Protein AF-0000000079720217 (afdb_homodimer)

Solvent-accessible surface area (backbone atoms only — not comparable to full-atom values): 100815 Å² total; per-residue (Å²): 54,82,79,81,77,88,75,71,70,82,70,67,71,76,64,63,84,70,66,73,84,71,72,76,79,76,74,78,68,80,78,79,81,82,77,84,71,85,71,81,84,64,43,60,66,70,63,45,62,27,31,29,39,34,21,38,98,86,39,56,34,52,63,31,36,36,27,37,65,98,53,91,56,60,42,53,19,37,85,70,2,37,36,68,46,79,41,50,45,80,36,33,38,30,38,39,38,95,58,30,53,68,44,77,45,70,40,75,63,48,50,64,61,68,40,75,44,50,57,47,72,66,53,63,46,64,40,72,42,73,62,80,91,48,71,39,34,52,67,72,48,44,44,48,65,47,76,48,45,31,92,77,44,37,81,59,92,63,50,42,61,66,65,66,47,50,40,71,44,58,49,46,47,53,39,58,54,41,42,56,85,49,45,41,60,48,61,33,46,66,56,74,55,45,94,40,79,83,42,36,61,39,30,35,27,50,62,81,25,76,45,76,64,65,50,46,68,65,66,75,28,66,78,48,90,5,36,32,74,54,38,51,46,59,49,73,46,35,38,34,41,28,40,25,66,40,26,41,44,19,46,84,57,35,39,59,18,61,36,16,32,39,38,37,35,59,54,67,37,45,61,64,29,71,64,33,39,40,37,36,42,37,38,35,43,27,30,61,56,57,73,60,65,55,51,52,34,66,57,48,48,50,41,37,52,45,6,33,59,70,63,71,54,79,90,44,64,78,83,33,30,72,77,67,70,35,52,74,83,39,71,50,64,38,50,56,65,42,45,49,35,68,14,46,34,38,39,41,40,39,35,41,29,26,28,34,93,39,40,21,25,22,43,34,40,36,41,38,38,35,40,42,30,42,74,74,85,44,38,32,39,35,40,27,39,40,39,24,41,38,37,36,36,92,86,65,36,41,37,40,38,38,38,39,37,43,16,38,35,36,41,34,57,59,51,38,73,68,48,59,52,42,49,31,63,36,50,46,30,31,56,72,68,64,39,34,94,86,30,47,75,38,48,76,77,35,69,65,46,96,53,70,59,74,62,29,49,65,74,29,15,44,29,43,31,40,36,41,37,38,43,34,22,40,38,42,36,36,52,78,45,99,42,33,31,42,34,33,41,39,20,41,36,43,37,38,35,44,21,40,32,33,35,41,33,76,41,42,54,82,91,56,25,79,82,48,56,25,28,22,40,37,32,47,37,38,41,34,36,42,37,42,31,50,32,40,37,34,49,44,79,52,90,70,20,41,37,39,36,36,41,35,38,42,46,35,41,39,40,40,38,38,38,30,40,35,27,31,48,31,73,46,79,89,45,47,67,36,57,57,43,27,70,42,68,46,59,78,40,56,45,79,47,78,46,43,38,39,34,43,37,37,38,43,34,41,34,44,70,86,31,38,38,40,37,39,37,41,35,39,42,36,40,61,50,31,21,87,89,37,23,63,52,77,38,37,21,35,22,27,27,38,35,53,40,75,36,66,69,37,51,71,73,40,66,66,48,56,36,33,36,41,32,31,26,36,22,41,30,34,35,73,67,61,69,74,58,44,32,39,74,37,71,43,55,44,95,55,88,78,37,70,43,71,63,36,51,58,32,46,75,30,52,63,19,39,35,38,28,36,39,42,35,43,37,40,16,26,77,82,53,33,37,31,42,38,42,35,39,42,42,34,36,24,30,38,35,64,42,67,42,73,41,59,67,86,74,69,28,65,40,30,56,35,55,39,75,30,30,26,34,25,35,36,40,31,36,38,39,38,36,55,77,40,82,52,98,54,42,35,34,36,40,39,38,30,33,22,38,56,45,54,25,27,71,40,47,81,69,37,81,79,40,82,54,44,77,56,50,50,80,69,33,39,73,58,43,45,66,15,24,42,61,72,45,46,36,84,86,80,28,33,46,36,62,50,60,71,81,70,74,89,65,88,51,73,83,23,32,75,38,79,44,72,52,53,62,53,31,38,29,15,42,36,41,40,38,37,44,84,52,33,34,41,36,38,30,36,29,37,40,39,33,39,35,46,52,58,82,68,66,61,55,32,41,100,46,29,55,48,34,65,56,54,62,53,28,57,92,68,50,43,71,81,33,50,56,46,25,72,43,70,69,44,43,53,26,48,56,55,40,67,46,19,59,72,51,51,43,62,42,31,37,40,27,38,45,37,39,36,41,35,37,45,54,67,55,72,71,30,49,74,72,64,30,69,40,41,35,40,37,38,35,33,28,40,73,45,71,52,59,80,45,89,48,50,15,76,69,33,55,42,46,66,41,50,37,54,49,21,32,44,36,45,35,43,35,40,31,65,64,83,78,84,78,86,80,71,72,80,71,66,72,77,65,62,79,74,63,65,83,65,72,76,78,76,71,80,69,80,80,78,81,82,80,78,71,84,71,77,83,61,37,62,66,68,60,44,63,27,32,28,40,34,22,38,99,86,39,56,34,52,62,31,35,38,26,37,65,97,53,92,55,59,42,52,19,37,85,71,3,38,36,67,47,80,40,49,43,83,36,34,38,30,39,39,36,94,58,31,52,68,45,79,44,70,40,76,62,48,50,64,60,70,41,74,45,49,55,47,72,65,53,66,46,64,40,71,42,73,63,80,91,49,72,40,34,53,66,71,50,43,45,48,67,47,76,48,45,31,90,76,45,36,81,60,95,63,50,43,61,65,64,64,46,49,40,72,45,58,48,47,47,54,38,56,54,41,41,54,86,50,46,44,60,47,61,33,46,65,58,75,55,46,94,41,80,83,42,35,61,38,30,35,28,51,63,82,25,76,45,78,65,67,50,45,70,67,66,75,26,65,77,47,91,4,36,32,74,54,38,50,45,59,47,74,46,35,39,33,40,28,39,26,66,40,26,42,44,20,47,84,57,34,39,59,18,59,37,15,33,41,39,38,35,60,54,69,36,46,61,64,31,68,64,33,38,42,38,36,41,37,39,35,44,26,30,61,57,58,76,59,67,55,50,52,34,67,57,48,50,50,43,37,53,46,6,33,59,71,63,72,51,79,90,45,64,78,84,33,29,71,75,66,69,36,55,75,83,38,72,51,64,38,50,55,65,41,46,48,34,67,14,47,36,39,40,40,39,40,35,40,30,25,27,33,92,38,41,19,26,23,43,34,40,37,40,39,36,35,42,42,30,40,74,74,84,45,38,33,39,36,42,27,38,37,40,24,41,39,37,37,35,92,84,66,35,43,38,41,40,38,39,38,38,44,17,37,34,37,40,34,58,59,50,36,75,66,49,60,52,42,49,32,64,35,50,45,30,31,56,71,68,64,39,36,95,86,23,47,77,37,50,78,78,36,68,64,47,96,53,72,60,74,64,28,50,62,74,28,15,45,28,42,30,39,37,41,37,39,43,35,22,40,37,41,35,38,51,78,44,99,42,33,32,42,34,34,42,40,21,42,35,44,36,37,36,44,20,41,33,33,36,43,33,76,42,43,55,80,90,57,24,80,82,47,55,24,28,21,40,36,30,44,38,38,42,36,34,39,37,42,32,49,33,41,38,36,49,45,79,51,89,70,20,42,36,39,37,37,41,36,37,40,44,35,42,38,42,39,38,37,37,30,41,34,27,30,47,31,71,46,79,88,45,48,67,36,58,56,42,26,68,42,69,47,59,79,40,56,47,79,45,79,47,44,39,40,36,43,36,37,38,43,33,42,34,44,69,86,32,38,38,40,37,41,36,40,36,40,42,35,39,60,50,32,19,88,89,38,22,64,52,75,37,39,22,35,22,27,28,37,34,53,40,77,37,65,69,37,50,72,73,40,64,67,47,57,35,33,36,41,32,30,27,36,22,40,30,34,36,73,65,62,69,74,59,43,33,39,73,37,72,43,55,45,96,54,88,79,37,70,45,73,64,36,53,56,32,46,76,31,52,63,19,40,35,39,28,37,38,43,35,43,37,40,17,26,77,80,54,33,36,33,39,37,43,35,42,41,41,36,37,24,28,39,34,65,42,67,43,72,42,60,68,87,74,69,27,65,39,30,54,34,58,38,74,30,30,26,34,24,34,36,42,33,37,38,39,40,34,55,78,39,82,52,97,53,42,36,33,38,41,40,39,30,33,22,39,56,43,53,25,25,71,42,45,81,69,37,80,80,39,80,53,43,77,57,50,52,78,70,34,39,75,57,42,46,65,15,24,43,63,72,47,44,35,85,88,79,28,33,46,36,63,49,58,70,80,70,75,88,64,88,50,74,83,22,32,74,37,79,44,71,51,54,63,54,32,38,28,14,42,35,41,39,37,36,45,86,52,33,35,42,37,40,31,36,29,39,41,39,34,39,35,48,52,57,80,69,65,61,57,32,40,100,44,28,57,48,36,65,56,56,62,54,28,58,93,68,50,44,72,79,34,49,56,46,25,73,45,69,68,45,43,52,27,48,57,54,40,68,47,20,60,70,51,52,43,61,42,31,38,39,28,38,45,35,40,36,40,35,38,46,55,66,55,71,71,30,49,76,72,65,29,69,38,41,36,40,36,38,38,34,28,40,73,45,74,51,59,80,45,89,48,50,14,76,68,33,55,42,46,67,41,50,36,53,48,23,31,44,35,44,33,43,36,40,31,66

Foldseek 3Di:
DPDDDDPPPPPPDPPPPPDDDPPDPPPPPPDDDDDPDDDDPPPPLPFAKAKEFEAEPFATDFFWWKDFPPDPFIDTQHPRRMDIGGDHLFTWIWTDDVQWDIDIGGNNVPRYDYHYTYGVPPDLQQDWDDLQVDIDGNVQDQFDKDKDFLVQAQVDQAQAPLVSCFFPDFQKDWFDQFQAHQADIDIFGLDAFFLDPLQQDAWEAEPNDTDDQQFADQFLLVQHSHGGPRRQDRSNFWGMKMKTHFCVSQPVVFQRHLRIYIYTYTDWFDAADDKKKWKWKWKWKWFFLDDFFFDWLVLQVLLQVQQCVVVVHDDDCLFPVSNPPFDSPFFDQLCCQAQGAMKIKIKIKMKIWDHYDFKIKIKIKMKIKIAGSGPDGWIKIKIKIKMWIWGADPVRFKIKIKIKMKMKMKGKDFSDNDDSLVCSQWARRRQDDQADPVRHGDCVSVVSDPDARPCLSVVFKIKMKMKIKMKMKMKIWGHPDPFKIKIKIKIKMKMKMKMKMWGQLSSDDPVCSVVAKTKMKMKIKIKIKIKMKIKMWGWDDDDQKIKIKMKMKMKMKIKIWMWMKMFIHAPDSVCHPVRVRGPDMDTPDTDIDMKIKMKIKMKMWMQHNVFKIKMKIKMKIAIQQAAPVAGIDIWIKMKMKGWCCPPPVCCVPPVQWLTKMKMKMKIKGWHDSDDHPLQPWDWDADPDPPDIDTAADHDNPAHTKMKIKIKIKIWTAGPSRLKIKIKMKMKIKIFQHWDFFADPCVVVYGTHTHTFGWMKMKIWMKMKIKHFPDDDPFKTKIKIKIKIFMAIFTADGPPCVVGPCLLQDDHGHHNQKAQFFAWPFQDPVQLATDTDPPVPPPDDDSVRRHDIGHFDWRMKHKMKMWMGGNQKIKIWMKIKTWGKDFAADHAQRNRNIIDGPVVSVVCVSPPSRGHGRSHPDPVNRVRVVNCSRHCSGMDILIKMWGAKIKIKGKDDQVVQVVVPWRTKMKMKMWGRNDMDGPRSHSESSNHRDSHRHHITMIMIMMMTMD/DPDDDDPPPDPPDPPPDPDPDPPDPPPPPPDDDDDPDDDPPPPPLPFAKAKEFEAEPFATDFFWWKDFPPDPFIDTQHPRRMDIGGDHLFTWIWTDDVQWDIDIGGNNNPRYDYHYTYGVPPDLQQDWDDLQVDIDGNVQDQFDKDKDFLVQAQPDQAQAPLVSCFQPDFQKDWFDQFQAHQADIDIFGLDAFFLDPLQQDAWEAEPNDTDDQQFADQFLLVQHSHGGPRRQDRSNFWGMKMKTHFCVSQVVVFQRHLRIYIYTYTDWFDAADDKKKWKWKKKWKWFFLFDFFFDWLVLQVLLQVQQCVVVVHDDDCLFPVSNPPFDSPFFDQLCCQAQGAMKIKIKIKMKIWDHYDFKIKIKIKMKIKIAGSGPDGWIKIKIKIKMWMWGADPVRFKIKIKIKMKMKMKGKDFSDNDDSLVCSQWARRRQDDQADPVRHGDCVSVVSDPDARPCLSVVFKIKMKMKIKMKMKMKIWGDPDPFKIKIKIKIKMKMKMKMKMWGQLSSDHPVCSVVAKTKMKMKIKIKIKIKMKIKMWGWDDDPQKIKIKMKMKMKMKIKIWMWMKMFIHAPDSVCHPVRVRGPDMDTPDTDIDMKIKMKIKMKMWMQHNVFKIKMKIKMKIAIQQAAPVAGIDIWIKMKMKGWCCPPPVCCVPPVQWLTKMKMKMKIKGWHDSDDHPLQDWDWDADPDPPDIDTAADHDNPAHTKMKIKIKIKIWTAGPSRLKIKIKMKMKIKIFQHWDFFADPCVVVYGTHTHTFGWMKMKIWMKMKIKHFPDDHPFKTKIKIKIKIFMAIFTADGPPCVVGPCLLQDDHGHHNQKAQFFAWPFQDPVQLATDTDPPVPPPDDDSVRRHDIGHFDWRMKHKMKMWMGGNQKIKIWMKIKTWGKDFAADHAQRNRSIIDGPVVSVVCVSPPSRGHGRSHPDPVNRVRVVNCSRHCSGMDILIKMWGAKIKIKGKDDQVVQVVVPWRTKMKMKMWGRNDMDGPRSHSESSNHRDSHRHHITMIMIMMMTMD

Structure (mmCIF, N/CA/C/O backbone):
data_AF-0000000079720217-model_v1
#
loop_
_entity.id
_entity.type
_entity.pdbx_description
1 polymer 'TonB-linked SusC/RagA family outer membrane protein'
#
loop_
_atom_site.group_PDB
_atom_site.id
_atom_site.type_symbol
_atom_site.label_atom_id
_atom_site.label_alt_id
_atom_site.label_comp_id
_atom_site.label_asym_id
_atom_site.label_entity_id
_atom_site.label_seq_id
_atom_site.pdbx_PDB_ins_code
_atom_site.Cartn_x
_atom_site.Cartn_y
_atom_site.Cartn_z
_atom_site.occupancy
_atom_site.B_iso_or_equiv
_atom_site.auth_seq_id
_atom_site.auth_comp_id
_atom_site.auth_asym_id
_atom_site.auth_atom_id
_atom_site.pdbx_PDB_model_num
ATOM 1 N N . MET A 1 1 ? 12.617 33.062 -23.422 1 17.22 1 MET A N 1
ATOM 2 C CA . MET A 1 1 ? 11.883 34.25 -22.953 1 17.22 1 MET A CA 1
ATOM 3 C C . MET A 1 1 ? 10.43 34.188 -23.391 1 17.22 1 MET A C 1
ATOM 5 O O . MET A 1 1 ? 9.758 35.219 -23.453 1 17.22 1 MET A O 1
ATOM 9 N N . LYS A 1 2 ? 10.086 32.969 -23.844 1 22.11 2 LYS A N 1
ATOM 10 C CA . LYS A 1 2 ? 9.078 32.469 -24.781 1 22.11 2 LYS A CA 1
ATOM 11 C C . LYS A 1 2 ? 7.668 32.688 -24.234 1 22.11 2 LYS A C 1
ATOM 13 O O . LYS A 1 2 ? 7.203 31.922 -23.391 1 22.11 2 LYS A O 1
ATOM 18 N N . ASN A 1 3 ? 7.148 34.094 -24.078 1 18.16 3 ASN A N 1
ATOM 19 C CA . ASN A 1 3 ? 6.102 34.75 -23.297 1 18.16 3 ASN A CA 1
ATOM 20 C C . ASN A 1 3 ? 4.719 34.25 -23.672 1 18.16 3 ASN A C 1
ATOM 22 O O . ASN A 1 3 ? 3.986 33.75 -22.812 1 18.16 3 ASN A O 1
ATOM 26 N N . ASN A 1 4 ? 3.855 34.969 -24.484 1 18.94 4 ASN A N 1
ATOM 27 C CA . ASN A 1 4 ? 2.543 35.594 -24.359 1 18.94 4 ASN A CA 1
ATOM 28 C C . ASN A 1 4 ? 1.438 34.688 -24.891 1 18.94 4 ASN A C 1
ATOM 30 O O . ASN A 1 4 ? 0.304 34.75 -24.406 1 18.94 4 ASN A O 1
ATOM 34 N N . LEU A 1 5 ? 1.495 34.25 -26.172 1 19.45 5 LEU A N 1
ATOM 35 C CA . LEU A 1 5 ? 0.341 34.406 -27.047 1 19.45 5 LEU A CA 1
ATOM 36 C C . LEU A 1 5 ? -0.747 33.406 -26.688 1 19.45 5 LEU A C 1
ATOM 38 O O . LEU A 1 5 ? -1.92 33.75 -26.578 1 19.45 5 LEU A O 1
ATOM 42 N N . GLU A 1 6 ? -0.606 32.156 -27.047 1 21.59 6 GLU A N 1
ATOM 43 C CA . GLU A 1 6 ? -1.649 31.438 -27.797 1 21.59 6 GLU A CA 1
ATOM 44 C C . GLU A 1 6 ? -2.633 30.75 -26.844 1 21.59 6 GLU A C 1
ATOM 46 O O . GLU A 1 6 ? -2.584 29.531 -26.656 1 21.59 6 GLU A O 1
ATOM 51 N N . TYR A 1 7 ? -2.775 31.219 -25.531 1 21.14 7 TYR A N 1
ATOM 52 C CA . TYR A 1 7 ? -3.434 30.438 -24.484 1 21.14 7 TYR A CA 1
ATOM 53 C C . TYR A 1 7 ? -4.934 30.344 -24.734 1 21.14 7 TYR A C 1
ATOM 55 O O . TYR A 1 7 ? -5.707 30.031 -23.828 1 21.14 7 TYR A O 1
ATOM 63 N N . ARG A 1 8 ? -5.492 30.766 -25.906 1 22.39 8 ARG A N 1
ATOM 64 C CA . ARG A 1 8 ? -6.895 31.172 -25.953 1 22.39 8 ARG A CA 1
ATOM 65 C C . ARG A 1 8 ? -7.812 29.969 -25.781 1 22.39 8 ARG A C 1
ATOM 67 O O . ARG A 1 8 ? -8.938 30.094 -25.297 1 22.39 8 ARG A O 1
ATOM 74 N N . GLY A 1 9 ? -7.504 28.875 -26.5 1 21.48 9 GLY A N 1
ATOM 75 C CA . GLY A 1 9 ? -8.57 28.125 -27.156 1 21.48 9 GLY A CA 1
ATOM 76 C C . GLY A 1 9 ? -9.406 27.312 -26.172 1 21.48 9 GLY A C 1
ATOM 77 O O . GLY A 1 9 ? -10.508 26.875 -26.5 1 21.48 9 GLY A O 1
ATOM 78 N N . VAL A 1 10 ? -8.805 26.828 -25.125 1 21.64 10 VAL A N 1
ATOM 79 C CA . VAL A 1 10 ? -9.414 25.578 -24.703 1 21.64 10 VAL A CA 1
ATOM 80 C C . VAL A 1 10 ? -10.703 25.859 -23.938 1 21.64 10 VAL A C 1
ATOM 82 O O . VAL A 1 10 ? -11.25 24.969 -23.266 1 21.64 10 VAL A O 1
ATOM 85 N N . VAL A 1 11 ? -11.148 27.188 -23.906 1 21.34 11 VAL A N 1
ATOM 86 C CA . VAL A 1 11 ? -12.266 27.531 -23.031 1 21.34 11 VAL A CA 1
ATOM 87 C C . VAL A 1 11 ? -13.508 26.734 -23.453 1 21.34 11 VAL A C 1
ATOM 89 O O . VAL A 1 11 ? -14.328 26.359 -22.625 1 21.34 11 VAL A O 1
ATOM 92 N N . HIS A 1 12 ? -13.727 26.609 -24.812 1 20.81 12 HIS A N 1
ATOM 93 C CA . HIS A 1 12 ? -15.117 26.625 -25.25 1 20.81 12 HIS A CA 1
ATOM 94 C C . HIS A 1 12 ? -15.844 25.359 -24.828 1 20.81 12 HIS A C 1
ATOM 96 O O . HIS A 1 12 ? -17.078 25.328 -24.781 1 20.81 12 HIS A O 1
ATOM 102 N N . LEU A 1 13 ? -15.102 24.203 -24.891 1 20.47 13 LEU A N 1
ATOM 103 C CA . LEU A 1 13 ? -15.953 23.094 -25.266 1 20.47 13 LEU A CA 1
ATOM 104 C C . LEU A 1 13 ? -16.859 22.672 -24.109 1 20.47 13 LEU A C 1
ATOM 106 O O . LEU A 1 13 ? -17.703 21.781 -24.266 1 20.47 13 LEU A O 1
ATOM 110 N N . CYS A 1 14 ? -16.531 23.141 -22.906 1 19.91 14 CYS A N 1
ATOM 111 C CA . CYS A 1 14 ? -17.172 22.375 -21.859 1 19.91 14 CYS A CA 1
ATOM 112 C C . CYS A 1 14 ? -18.688 22.594 -21.859 1 19.91 14 CYS A C 1
ATOM 114 O O . CYS A 1 14 ? -19.391 22.109 -20.984 1 19.91 14 CYS A O 1
ATOM 116 N N . LEU A 1 15 ? -19.062 23.672 -22.703 1 19.36 15 LEU A N 1
ATOM 117 C CA . LEU A 1 15 ? -20.406 24.109 -22.359 1 19.36 15 LEU A CA 1
ATOM 118 C C . LEU A 1 15 ? -21.422 22.984 -22.609 1 19.36 15 LEU A C 1
ATOM 120 O O . LEU A 1 15 ? -22.422 22.875 -21.906 1 19.36 15 LEU A O 1
ATOM 124 N N . LEU A 1 16 ? -21.219 22.328 -23.797 1 19.11 16 LEU A N 1
ATOM 125 C CA . LEU A 1 16 ? -22.484 22.094 -24.484 1 19.11 16 LEU A CA 1
ATOM 126 C C . LEU A 1 16 ? -23.297 21.016 -23.766 1 19.11 16 LEU A C 1
ATOM 128 O O . LEU A 1 16 ? -24.531 21 -23.844 1 19.11 16 LEU A O 1
ATOM 132 N N . PHE A 1 17 ? -22.594 19.922 -23.312 1 20.61 17 PHE A N 1
ATOM 133 C CA . PHE A 1 17 ? -23.438 18.734 -23.484 1 20.61 17 PHE A CA 1
ATOM 134 C C . PHE A 1 17 ? -24.547 18.719 -22.438 1 20.61 17 PHE A C 1
ATOM 136 O O . PHE A 1 17 ? -24.531 17.891 -21.516 1 20.61 17 PHE A O 1
ATOM 143 N N . ILE A 1 18 ? -24.812 19.953 -21.844 1 19.5 18 ILE A N 1
ATOM 144 C CA . ILE A 1 18 ? -25.797 19.844 -20.766 1 19.5 18 ILE A CA 1
ATOM 145 C C . ILE A 1 18 ? -27.062 19.188 -21.297 1 19.5 18 ILE A C 1
ATOM 147 O O . ILE A 1 18 ? -27.719 18.438 -20.578 1 19.5 18 ILE A O 1
ATOM 151 N N . CYS A 1 19 ? -27.516 19.578 -22.5 1 20.14 19 CYS A N 1
ATOM 152 C CA . CYS A 1 19 ? -28.953 19.844 -22.656 1 20.14 19 CYS A CA 1
ATOM 153 C C . CYS A 1 19 ? -29.703 18.547 -22.922 1 20.14 19 CYS A C 1
ATOM 155 O O . CYS A 1 19 ? -30.812 18.578 -23.453 1 20.14 19 CYS A O 1
ATOM 157 N N . PHE A 1 20 ? -29 17.391 -23.016 1 19.48 20 PHE A N 1
ATOM 158 C CA . PHE A 1 20 ? -29.859 16.578 -23.859 1 19.48 20 PHE A CA 1
ATOM 159 C C . PHE A 1 20 ? -31.312 16.672 -23.406 1 19.48 20 PHE A C 1
ATOM 161 O O . PHE A 1 20 ? -31.625 17.391 -22.469 1 19.48 20 PHE A O 1
ATOM 168 N N . PHE A 1 21 ? -32 15.414 -23.297 1 19.53 21 PHE A N 1
ATOM 169 C CA . PHE A 1 21 ? -33.25 14.797 -23.688 1 19.53 21 PHE A CA 1
ATOM 170 C C . PHE A 1 21 ? -34.312 15.008 -22.609 1 19.53 21 PHE A C 1
ATOM 172 O O . PHE A 1 21 ? -34.344 14.289 -21.609 1 19.53 21 PHE A O 1
ATOM 179 N N . VAL A 1 22 ? -34.562 16.266 -22.234 1 19.75 22 VAL A N 1
ATOM 180 C CA . VAL A 1 22 ? -35.688 16.469 -21.328 1 19.75 22 VAL A CA 1
ATOM 181 C C . VAL A 1 22 ? -36.969 15.953 -21.953 1 19.75 22 VAL A C 1
ATOM 183 O O . VAL A 1 22 ? -37.469 16.516 -22.938 1 19.75 22 VAL A O 1
ATOM 186 N N . PRO A 1 23 ? -37.062 14.633 -22.312 1 22.16 23 PRO A N 1
ATOM 187 C CA . PRO A 1 23 ? -38.344 14.43 -23 1 22.16 23 PRO A CA 1
ATOM 188 C C . PRO A 1 23 ? -39.531 14.984 -22.234 1 22.16 23 PRO A C 1
ATOM 190 O O . PRO A 1 23 ? -39.469 15.109 -21 1 22.16 23 PRO A O 1
ATOM 193 N N . PRO A 1 24 ? -40.375 15.664 -22.953 1 20.47 24 PRO A N 1
ATOM 194 C CA . PRO A 1 24 ? -41.562 16.375 -22.469 1 20.47 24 PRO A CA 1
ATOM 195 C C . PRO A 1 24 ? -42.531 15.484 -21.688 1 20.47 24 PRO A C 1
ATOM 197 O O . PRO A 1 24 ? -42.531 14.266 -21.875 1 20.47 24 PRO A O 1
ATOM 200 N N . PRO A 1 25 ? -43.031 15.969 -20.609 1 21.28 25 PRO A N 1
ATOM 201 C CA . PRO A 1 25 ? -43.938 15.422 -19.609 1 21.28 25 PRO A CA 1
ATOM 202 C C . PRO A 1 25 ? -45.281 14.945 -20.234 1 21.28 25 PRO A C 1
ATOM 204 O O . PRO A 1 25 ? -46.031 15.758 -20.781 1 21.28 25 PRO A O 1
ATOM 207 N N . TYR A 1 26 ? -45.188 13.969 -21.25 1 19.47 26 TYR A N 1
ATOM 208 C CA . TYR A 1 26 ? -46.531 13.719 -21.797 1 19.47 26 TYR A CA 1
ATOM 209 C C . TYR A 1 26 ? -47.531 13.453 -20.672 1 19.47 26 TYR A C 1
ATOM 211 O O . TYR A 1 26 ? -47.219 12.734 -19.719 1 19.47 26 TYR A O 1
ATOM 219 N N . PHE A 1 27 ? -48.469 14.383 -20.516 1 18.62 27 PHE A N 1
ATOM 220 C CA . PHE A 1 27 ? -49.625 14.633 -19.641 1 18.62 27 PHE A CA 1
ATOM 221 C C . PHE A 1 27 ? -50.625 13.492 -19.734 1 18.62 27 PHE A C 1
ATOM 223 O O . PHE A 1 27 ? -51.719 13.672 -20.297 1 18.62 27 PHE A O 1
ATOM 230 N N . ALA A 1 28 ? -50.219 12.203 -20.031 1 17.89 28 ALA A N 1
ATOM 231 C CA . ALA A 1 28 ? -51.406 11.461 -20.438 1 17.89 28 ALA A CA 1
ATOM 232 C C . ALA A 1 28 ? -52.469 11.477 -19.344 1 17.89 28 ALA A C 1
ATOM 234 O O . ALA A 1 28 ? -52.156 11.328 -18.156 1 17.89 28 ALA A O 1
ATOM 235 N N . HIS A 1 29 ? -53.594 12.016 -19.625 1 18.5 29 HIS A N 1
ATOM 236 C CA . HIS A 1 29 ? -54.875 12.289 -19.016 1 18.5 29 HIS A CA 1
ATOM 237 C C . HIS A 1 29 ? -55.562 11 -18.578 1 18.5 29 HIS A C 1
ATOM 239 O O . HIS A 1 29 ? -56.719 11.016 -18.141 1 18.5 29 HIS A O 1
ATOM 245 N N . PHE A 1 30 ? -54.844 9.969 -18.109 1 18.66 30 PHE A N 1
ATOM 246 C CA . PHE A 1 30 ? -55.719 8.805 -18.109 1 18.66 30 PHE A CA 1
ATOM 247 C C . PHE A 1 30 ? -56.938 9.055 -17.25 1 18.66 30 PHE A C 1
ATOM 249 O O . PHE A 1 30 ? -56.875 9.711 -16.203 1 18.66 30 PHE A O 1
ATOM 256 N N . PRO A 1 31 ? -58.094 8.758 -17.828 1 19.98 31 PRO A N 1
ATOM 257 C CA . PRO A 1 31 ? -59.469 9.031 -17.438 1 19.98 31 PRO A CA 1
ATOM 258 C C . PRO A 1 31 ? -59.844 8.414 -16.094 1 19.98 31 PRO A C 1
ATOM 260 O O . PRO A 1 31 ? -59.125 7.539 -15.594 1 19.98 31 PRO A O 1
ATOM 263 N N . HIS A 1 32 ? -61.062 8.711 -15.617 1 19.14 32 HIS A N 1
ATOM 264 C CA . HIS A 1 32 ? -61.938 8.859 -14.469 1 19.14 32 HIS A CA 1
ATOM 265 C C . HIS A 1 32 ? -62.438 7.5 -13.977 1 19.14 32 HIS A C 1
ATOM 267 O O . HIS A 1 32 ? -63.312 7.43 -13.102 1 19.14 32 HIS A O 1
ATOM 273 N N . GLY A 1 33 ? -61.625 6.402 -14.078 1 18.59 33 GLY A N 1
ATOM 274 C CA . GLY A 1 33 ? -62.469 5.23 -13.867 1 18.59 33 GLY A CA 1
ATOM 275 C C . GLY A 1 33 ? -63.188 5.246 -12.531 1 18.59 33 GLY A C 1
ATOM 276 O O . GLY A 1 33 ? -62.781 5.965 -11.609 1 18.59 33 GLY A O 1
ATOM 277 N N . HIS A 1 34 ? -64.375 4.445 -12.461 1 20.5 34 HIS A N 1
ATOM 278 C CA . HIS A 1 34 ? -65.625 4.234 -11.758 1 20.5 34 HIS A CA 1
ATOM 279 C C . HIS A 1 34 ? -65.375 3.617 -10.383 1 20.5 34 HIS A C 1
ATOM 281 O O . HIS A 1 34 ? -64.375 2.93 -10.172 1 20.5 34 HIS A O 1
ATOM 287 N N . CYS A 1 35 ? -66.062 4.09 -9.359 1 19.69 35 CYS A N 1
ATOM 288 C CA . CYS A 1 35 ? -66.312 4.105 -7.914 1 19.69 35 CYS A CA 1
ATOM 289 C C . CYS A 1 35 ? -66.75 2.727 -7.414 1 19.69 35 CYS A C 1
ATOM 291 O O . CYS A 1 35 ? -67.5 2.613 -6.469 1 19.69 35 CYS A O 1
ATOM 293 N N . PHE A 1 36 ? -66.125 1.533 -7.934 1 21.17 36 PHE A N 1
ATOM 294 C CA . PHE A 1 36 ? -67 0.467 -7.438 1 21.17 36 PHE A CA 1
ATOM 295 C C . PHE A 1 36 ? -66.938 0.38 -5.918 1 21.17 36 PHE A C 1
ATOM 297 O O . PHE A 1 36 ? -65.875 0.538 -5.328 1 21.17 36 PHE A O 1
ATOM 304 N N . THR A 1 37 ? -68.125 0.38 -5.227 1 20.09 37 THR A N 1
ATOM 305 C CA . THR A 1 37 ? -68.688 0.564 -3.906 1 20.09 37 THR A CA 1
ATOM 306 C C . THR A 1 37 ? -68.438 -0.65 -3.021 1 20.09 37 THR A C 1
ATOM 308 O O . THR A 1 37 ? -68.875 -0.684 -1.862 1 20.09 37 THR A O 1
ATOM 311 N N . SER A 1 38 ? -67.625 -1.726 -3.402 1 22.98 38 SER A N 1
ATOM 312 C CA . SER A 1 38 ? -68.188 -2.854 -2.65 1 22.98 38 SER A CA 1
ATOM 313 C C . SER A 1 38 ? -67.812 -2.754 -1.172 1 22.98 38 SER A C 1
ATOM 315 O O . SER A 1 38 ? -66.75 -2.285 -0.819 1 22.98 38 SER A O 1
ATOM 317 N N . PHE A 1 39 ? -68.75 -3.062 -0.226 1 22.88 39 PHE A N 1
ATOM 318 C CA . PHE A 1 39 ? -69.188 -2.852 1.161 1 22.88 39 PHE A CA 1
ATOM 319 C C . PHE A 1 39 ? -68.438 -3.812 2.088 1 22.88 39 PHE A C 1
ATOM 321 O O . PHE A 1 39 ? -68.688 -3.812 3.299 1 22.88 39 PHE A O 1
ATOM 328 N N . SER A 1 40 ? -67.438 -4.648 1.703 1 25.64 40 SER A N 1
ATOM 329 C CA . SER A 1 40 ? -67.438 -5.746 2.664 1 25.64 40 SER A CA 1
ATOM 330 C C . SER A 1 40 ? -66.938 -5.285 4.031 1 25.64 40 SER A C 1
ATOM 332 O O . SER A 1 40 ? -66.062 -4.402 4.121 1 25.64 40 SER A O 1
ATOM 334 N N . ASN A 1 41 ? -67.562 -5.723 5.16 1 25.22 41 ASN A N 1
ATOM 335 C CA . ASN A 1 41 ? -67.625 -5.41 6.586 1 25.22 41 ASN A CA 1
ATOM 336 C C . ASN A 1 41 ? -66.312 -5.832 7.297 1 25.22 41 ASN A C 1
ATOM 338 O O . ASN A 1 41 ? -66.188 -6.992 7.684 1 25.22 41 ASN A O 1
ATOM 342 N N . LEU A 1 42 ? -65.062 -5.625 6.723 1 29.05 42 LEU A N 1
ATOM 343 C CA . LEU A 1 42 ? -63.844 -6.02 7.371 1 29.05 42 LEU A CA 1
ATOM 344 C C . LEU A 1 42 ? -63.719 -5.395 8.758 1 29.05 42 LEU A C 1
ATOM 346 O O . LEU A 1 42 ? -64 -4.211 8.938 1 29.05 42 LEU A O 1
ATOM 350 N N . ASP A 1 43 ? -63.719 -6.277 9.727 1 31.83 43 ASP A N 1
ATOM 351 C CA . ASP A 1 43 ? -63.562 -5.895 11.125 1 31.83 43 ASP A CA 1
ATOM 352 C C . ASP A 1 43 ? -62.406 -4.906 11.289 1 31.83 43 ASP A C 1
ATOM 354 O O . ASP A 1 43 ? -61.25 -5.223 10.969 1 31.83 43 ASP A O 1
ATOM 358 N N . THR A 1 44 ? -62.625 -3.719 11.023 1 34.81 44 THR A N 1
ATOM 359 C CA . THR A 1 44 ? -61.875 -2.475 10.969 1 34.81 44 THR A CA 1
ATOM 360 C C . THR A 1 44 ? -61.156 -2.23 12.289 1 34.81 44 THR A C 1
ATOM 362 O O . THR A 1 44 ? -61.781 -2.082 13.336 1 34.81 44 THR A O 1
ATOM 365 N N . GLN A 1 45 ? -60.062 -3.031 12.547 1 42.22 45 GLN A N 1
ATOM 366 C CA . GLN A 1 45 ? -59.219 -2.428 13.578 1 42.22 45 GLN A CA 1
ATOM 367 C C . GLN A 1 45 ? -59.344 -0.906 13.562 1 42.22 45 GLN A C 1
ATOM 369 O O . GLN A 1 45 ? -59.281 -0.283 12.5 1 42.22 45 GLN A O 1
ATOM 374 N N . GLN A 1 46 ? -59.969 -0.472 14.531 1 48.38 46 GLN A N 1
ATOM 375 C CA . GLN A 1 46 ? -60.469 0.902 14.57 1 48.38 46 GLN A CA 1
ATOM 376 C C . GLN A 1 46 ? -59.344 1.896 14.352 1 48.38 46 GLN A C 1
ATOM 378 O O . GLN A 1 46 ? -58.469 2.059 15.211 1 48.38 46 GLN A O 1
ATOM 383 N N . GLN A 1 47 ? -58.844 1.918 13.188 1 64.75 47 GLN A N 1
ATOM 384 C CA . GLN A 1 47 ? -58 3.033 12.789 1 64.75 47 GLN A CA 1
ATOM 385 C C . GLN A 1 47 ? -58.719 4.367 13 1 64.75 47 GLN A C 1
ATOM 387 O O . GLN A 1 47 ? -59.875 4.508 12.68 1 64.75 47 GLN A O 1
ATOM 392 N N . HIS A 1 48 ? -58.156 5.035 13.961 1 79.06 48 HIS A N 1
ATOM 393 C CA . HIS A 1 48 ? -58.688 6.387 14.07 1 79.06 48 HIS A CA 1
ATOM 394 C C . HIS A 1 48 ? -57.656 7.422 13.625 1 79.06 48 HIS A C 1
ATOM 396 O O . HIS A 1 48 ? -56.438 7.145 13.602 1 79.06 48 HIS A O 1
ATOM 402 N N . GLN A 1 49 ? -58.094 8.445 13.227 1 80.25 49 GLN A N 1
ATOM 403 C CA . GLN A 1 49 ? -57.281 9.578 12.789 1 80.25 49 GLN A CA 1
ATOM 404 C C . GLN A 1 49 ? -56.719 10.359 13.984 1 80.25 49 GLN A C 1
ATOM 406 O O . GLN A 1 49 ? -57.469 10.688 14.906 1 80.25 49 GLN A O 1
ATOM 411 N N . ILE A 1 50 ? -55.438 10.383 14.062 1 83 50 ILE A N 1
ATOM 412 C CA . ILE A 1 50 ? -54.812 11.273 15.039 1 83 50 ILE A CA 1
ATOM 413 C C . ILE A 1 50 ? -54.312 12.539 14.352 1 83 50 ILE A C 1
ATOM 415 O O . ILE A 1 50 ? -53.844 12.484 13.219 1 83 50 ILE A O 1
ATOM 419 N N . SER A 1 51 ? -54.719 13.656 14.945 1 85.19 51 SER A N 1
ATOM 420 C CA . SER A 1 51 ? -54.25 14.953 14.469 1 85.19 51 SER A CA 1
ATOM 421 C C . SER A 1 51 ? -53.531 15.727 15.578 1 85.19 51 SER A C 1
ATOM 423 O O . SER A 1 51 ? -53.719 15.43 16.766 1 85.19 51 SER A O 1
ATOM 425 N N . GLY A 1 52 ? -52.625 16.453 15.281 1 85.94 52 GLY A N 1
ATOM 426 C CA . GLY A 1 52 ? -51.938 17.312 16.234 1 85.94 52 GLY A CA 1
ATOM 427 C C . GLY A 1 52 ? -51.094 18.391 15.57 1 85.94 52 GLY A C 1
ATOM 428 O O . GLY A 1 52 ? -51.062 18.469 14.344 1 85.94 52 GLY A O 1
ATOM 429 N N . THR A 1 53 ? -50.625 19.312 16.375 1 84.62 53 THR A N 1
ATOM 430 C CA . THR A 1 53 ? -49.75 20.391 15.945 1 84.62 53 THR A CA 1
ATOM 431 C C . THR A 1 53 ? -48.344 20.188 16.531 1 84.62 53 THR A C 1
ATOM 433 O O . THR A 1 53 ? -48.188 19.875 17.719 1 84.62 53 THR A O 1
ATOM 436 N N . VAL A 1 54 ? -47.438 20.172 15.688 1 85 54 VAL A N 1
ATOM 437 C CA . VAL A 1 54 ? -46.031 20.156 16.125 1 85 54 VAL A CA 1
ATOM 438 C C . VAL A 1 54 ? -45.5 21.578 16.203 1 85 54 VAL A C 1
ATOM 440 O O . VAL A 1 54 ? -45.594 22.344 15.227 1 85 54 VAL A O 1
ATOM 443 N N . THR A 1 55 ? -45.094 21.953 17.328 1 79.62 55 THR A N 1
ATOM 444 C CA . THR A 1 55 ? -44.562 23.297 17.562 1 79.62 55 THR A CA 1
ATOM 445 C C . THR A 1 55 ? -43.156 23.234 18.141 1 79.62 55 THR A C 1
ATOM 447 O O . THR A 1 55 ? -42.719 22.188 18.594 1 79.62 55 THR A O 1
ATOM 450 N N . ASP A 1 56 ? -42.438 24.219 17.906 1 71.56 56 ASP A N 1
ATOM 451 C CA . ASP A 1 56 ? -41.281 24.516 18.719 1 71.56 56 ASP A CA 1
ATOM 452 C C . ASP A 1 56 ? -41.469 25.781 19.547 1 71.56 56 ASP A C 1
ATOM 454 O O . ASP A 1 56 ? -42.594 26.266 19.656 1 71.56 56 ASP A O 1
ATOM 458 N N . SER A 1 57 ? -40.375 26.234 20.297 1 65.56 57 SER A N 1
ATOM 459 C CA . SER A 1 57 ? -40.5 27.422 21.141 1 65.56 57 SER A CA 1
ATOM 460 C C . SER A 1 57 ? -40.969 28.641 20.328 1 65.56 57 SER A C 1
ATOM 462 O O . SER A 1 57 ? -41.438 29.625 20.875 1 65.56 57 SER A O 1
ATOM 464 N N . TYR A 1 58 ? -40.875 28.562 19.078 1 65.31 58 TYR A N 1
ATOM 465 C CA . TYR A 1 58 ? -41.125 29.734 18.266 1 65.31 58 TYR A CA 1
ATOM 466 C C . TYR A 1 58 ? -42.469 29.609 17.547 1 65.31 58 TYR A C 1
ATOM 468 O O . TYR A 1 58 ? -42.906 30.547 16.859 1 65.31 58 TYR A O 1
ATOM 476 N N . GLY A 1 59 ? -43.094 28.5 17.594 1 73.25 59 GLY A N 1
ATOM 477 C CA . GLY A 1 59 ? -44.406 28.359 16.984 1 73.25 59 GLY A CA 1
ATOM 478 C C . GLY A 1 59 ? -44.594 27.031 16.266 1 73.25 59 GLY A C 1
ATOM 479 O O . GLY A 1 59 ? -43.812 26.109 16.453 1 73.25 59 GLY A O 1
ATOM 480 N N . PRO A 1 60 ? -45.656 27.047 15.336 1 77.31 60 PRO A N 1
ATOM 481 C CA . PRO A 1 60 ? -45.906 25.797 14.609 1 77.31 60 PRO A CA 1
ATOM 482 C C . PRO A 1 60 ? -44.781 25.422 13.641 1 77.31 60 PRO A C 1
ATOM 484 O O . PRO A 1 60 ? -44.219 26.312 12.992 1 77.31 60 PRO A O 1
ATOM 487 N N . MET A 1 61 ? -44.344 24.203 13.594 1 77 61 MET A N 1
ATOM 488 C CA . MET A 1 61 ? -43.219 23.719 12.781 1 77 61 MET A CA 1
ATOM 489 C C . MET A 1 61 ? -43.719 23.016 11.531 1 77 61 MET A C 1
ATOM 491 O O . MET A 1 61 ? -44.25 21.891 11.602 1 77 61 MET A O 1
ATOM 495 N N . PRO A 1 62 ? -43.562 23.75 10.43 1 76.69 62 PRO A N 1
ATOM 496 C CA . PRO A 1 62 ? -43.906 23.031 9.188 1 76.69 62 PRO A CA 1
ATOM 497 C C . PRO A 1 62 ? -42.812 22.047 8.758 1 76.69 62 PRO A C 1
ATOM 499 O O . PRO A 1 62 ? -41.625 22.297 8.992 1 76.69 62 PRO A O 1
ATOM 502 N N . GLY A 1 63 ? -43.156 20.906 8.188 1 75.12 63 GLY A N 1
ATOM 503 C CA . GLY A 1 63 ? -42.219 19.984 7.539 1 75.12 63 GLY A CA 1
ATOM 504 C C . GLY A 1 63 ? -41.625 18.969 8.492 1 75.12 63 GLY A C 1
ATOM 505 O O . GLY A 1 63 ? -40.625 18.328 8.172 1 75.12 63 GLY A O 1
ATOM 506 N N . VAL A 1 64 ? -42.125 18.922 9.719 1 79.31 64 VAL A N 1
ATOM 507 C CA . VAL A 1 64 ? -41.688 17.875 10.641 1 79.31 64 VAL A CA 1
ATOM 508 C C . VAL A 1 64 ? -42.156 16.516 10.148 1 79.31 64 VAL A C 1
ATOM 510 O O . VAL A 1 64 ? -43.344 16.328 9.844 1 79.31 64 VAL A O 1
ATOM 513 N N . HIS A 1 65 ? -41.281 15.695 10.109 1 81.94 65 HIS A N 1
ATOM 514 C CA . HIS A 1 65 ? -41.625 14.328 9.719 1 81.94 65 HIS A CA 1
ATOM 515 C C . HIS A 1 65 ? -42.25 13.555 10.875 1 81.94 65 HIS A C 1
ATOM 517 O O . HIS A 1 65 ? -41.594 13.352 11.906 1 81.94 65 HIS A O 1
ATOM 523 N N . VAL A 1 66 ? -43.5 13.203 10.742 1 85.69 66 VAL A N 1
ATOM 524 C CA . VAL A 1 66 ? -44.219 12.398 11.727 1 85.69 66 VAL A CA 1
ATOM 525 C C . VAL A 1 66 ? -44.406 10.977 11.203 1 85.69 66 VAL A C 1
ATOM 527 O O . VAL A 1 66 ? -45.125 10.758 10.227 1 85.69 66 VAL A O 1
ATOM 530 N N . LEU A 1 67 ? -43.719 10.086 11.82 1 81.56 67 LEU A N 1
ATOM 531 C CA . LEU A 1 67 ? -43.656 8.703 11.359 1 81.56 67 LEU A CA 1
ATOM 532 C C . LEU A 1 67 ? -44.156 7.746 12.43 1 81.56 67 LEU A C 1
ATOM 534 O O . LEU A 1 67 ? -43.969 7.969 13.625 1 81.56 67 LEU A O 1
ATOM 538 N N . ILE A 1 68 ? -45.031 6.695 12.031 1 80.31 68 ILE A N 1
ATOM 539 C CA . ILE A 1 68 ? -45.344 5.59 12.93 1 80.31 68 ILE A CA 1
ATOM 540 C C . ILE A 1 68 ? -44.094 4.719 13.133 1 80.31 68 ILE A C 1
ATOM 542 O O . ILE A 1 68 ? -43.531 4.195 12.164 1 80.31 68 ILE A O 1
ATOM 546 N N . LYS A 1 69 ? -43.594 4.703 14.414 1 77.31 69 LYS A N 1
ATOM 547 C CA . LYS A 1 69 ? -42.375 3.996 14.758 1 77.31 69 LYS A CA 1
ATOM 548 C C . LYS A 1 69 ? -42.375 2.576 14.195 1 77.31 69 LYS A C 1
ATOM 550 O O . LYS A 1 69 ? -43.344 1.835 14.391 1 77.31 69 LYS A O 1
ATOM 555 N N . GLY A 1 70 ? -41.375 2.143 13.477 1 66.75 70 GLY A N 1
ATOM 556 C CA . GLY A 1 70 ? -41.188 0.795 12.953 1 66.75 70 GLY A CA 1
ATOM 557 C C . GLY A 1 70 ? -41.844 0.602 11.586 1 66.75 70 GLY A C 1
ATOM 558 O O . GLY A 1 70 ? -41.812 -0.502 11.039 1 66.75 70 GLY A O 1
ATOM 559 N N . THR A 1 71 ? -42.656 1.636 11.125 1 67.12 71 THR A N 1
ATOM 560 C CA . THR A 1 71 ? -43.312 1.555 9.82 1 67.12 71 THR A CA 1
ATOM 561 C C . THR A 1 71 ? -42.812 2.68 8.906 1 67.12 71 THR A C 1
ATOM 563 O O . THR A 1 71 ? -42.125 3.586 9.359 1 67.12 71 THR A O 1
ATOM 566 N N . ASN A 1 72 ? -43.125 2.525 7.625 1 64.5 72 ASN A N 1
ATOM 567 C CA . ASN A 1 72 ? -42.844 3.607 6.688 1 64.5 72 ASN A CA 1
ATOM 568 C C . ASN A 1 72 ? -44.062 4.516 6.504 1 64.5 72 ASN A C 1
ATOM 570 O O . ASN A 1 72 ? -44.062 5.367 5.609 1 64.5 72 ASN A O 1
ATOM 574 N N . ASN A 1 73 ? -45.031 4.391 7.297 1 73.56 73 ASN A N 1
ATOM 575 C CA . ASN A 1 73 ? -46.219 5.234 7.23 1 73.56 73 ASN A CA 1
ATOM 576 C C . ASN A 1 73 ? -46.031 6.504 8.062 1 73.56 73 ASN A C 1
ATOM 578 O O . ASN A 1 73 ? -45.844 6.43 9.273 1 73.56 73 ASN A O 1
ATOM 582 N N . GLY A 1 74 ? -45.875 7.586 7.438 1 77.75 74 GLY A N 1
ATOM 583 C CA . GLY A 1 74 ? -45.75 8.875 8.102 1 77.75 74 GLY A CA 1
ATOM 584 C C . GLY A 1 74 ? -46.281 10.031 7.277 1 77.75 74 GLY A C 1
ATOM 585 O O . GLY A 1 74 ? -46.844 9.82 6.203 1 77.75 74 GLY A O 1
ATOM 586 N N . THR A 1 75 ? -46.406 11.141 7.922 1 79.94 75 THR A N 1
ATOM 587 C CA . THR A 1 75 ? -46.812 12.398 7.297 1 79.94 75 THR A CA 1
ATOM 588 C C . THR A 1 75 ? -45.875 13.531 7.695 1 79.94 75 THR A C 1
ATOM 590 O O . THR A 1 75 ? -44.969 13.344 8.523 1 79.94 75 THR A O 1
ATOM 593 N N . PHE A 1 76 ? -45.906 14.609 7.008 1 79.94 76 PHE A N 1
ATOM 594 C CA . PHE A 1 76 ? -45.219 15.844 7.371 1 79.94 76 PHE A CA 1
ATOM 595 C C . PHE A 1 76 ? -46.219 16.891 7.871 1 79.94 76 PHE A C 1
ATOM 597 O O . PHE A 1 76 ? -47.375 16.938 7.406 1 79.94 76 PHE A O 1
ATOM 604 N N . THR A 1 77 ? -45.75 17.641 8.812 1 82.38 77 THR A N 1
ATOM 605 C CA . THR A 1 77 ? -46.594 18.734 9.281 1 82.38 77 THR A CA 1
ATOM 606 C C . THR A 1 77 ? -46.812 19.766 8.18 1 82.38 77 THR A C 1
ATOM 608 O O . THR A 1 77 ? -45.938 19.984 7.34 1 82.38 77 THR A O 1
ATOM 611 N N . ASP A 1 78 ? -48.094 20.344 8.148 1 79 78 ASP A N 1
ATOM 612 C CA . ASP A 1 78 ? -48.406 21.375 7.16 1 79 78 ASP A CA 1
ATOM 613 C C . ASP A 1 78 ? -47.906 22.734 7.598 1 79 78 ASP A C 1
ATOM 615 O O . ASP A 1 78 ? -47.125 22.844 8.57 1 79 78 ASP A O 1
ATOM 619 N N . ALA A 1 79 ? -48.188 23.828 6.895 1 76.75 79 ALA A N 1
ATOM 620 C CA . ALA A 1 79 ? -47.719 25.188 7.137 1 76.75 79 ALA A CA 1
ATOM 621 C C . ALA A 1 79 ? -48.094 25.656 8.531 1 76.75 79 ALA A C 1
ATOM 623 O O . ALA A 1 79 ? -47.406 26.5 9.117 1 76.75 79 ALA A O 1
ATOM 624 N N . ASN A 1 80 ? -49.094 25.203 9.078 1 77.81 80 ASN A N 1
ATOM 625 C CA . ASN A 1 80 ? -49.531 25.562 10.414 1 77.81 80 ASN A CA 1
ATOM 626 C C . ASN A 1 80 ? -49.031 24.578 11.461 1 77.81 80 ASN A C 1
ATOM 628 O O . ASN A 1 80 ? -49.469 24.594 12.609 1 77.81 80 ASN A O 1
ATOM 632 N N . GLY A 1 81 ? -48.125 23.672 11.07 1 79.75 81 GLY A N 1
ATOM 633 C CA . GLY A 1 81 ? -47.562 22.656 11.953 1 79.75 81 GLY A CA 1
ATOM 634 C C . GLY A 1 81 ? -48.5 21.516 12.242 1 79.75 81 GLY A C 1
ATOM 635 O O . GLY A 1 81 ? -48.25 20.719 13.148 1 79.75 81 GLY A O 1
ATOM 636 N N . GLU A 1 82 ? -49.531 21.453 11.516 1 82.25 82 GLU A N 1
ATOM 637 C CA . GLU A 1 82 ? -50.531 20.438 11.789 1 82.25 82 GLU A CA 1
ATOM 638 C C . GLU A 1 82 ? -50.25 19.156 11.016 1 82.25 82 GLU A C 1
ATOM 640 O O . GLU A 1 82 ? -49.75 19.203 9.883 1 82.25 82 GLU A O 1
ATOM 645 N N . TYR A 1 83 ? -50.5 18.031 11.672 1 85.94 83 TYR A N 1
ATOM 646 C CA . TYR A 1 83 ? -50.375 16.734 11.008 1 85.94 83 TYR A CA 1
ATOM 647 C C . TYR A 1 83 ? -51.625 15.875 11.258 1 85.94 83 TYR A C 1
ATOM 649 O O . TYR A 1 83 ? -52.344 16.109 12.219 1 85.94 83 TYR A O 1
ATOM 657 N N . SER A 1 84 ? -51.969 15.008 10.281 1 85.56 84 SER A N 1
ATOM 658 C CA . SER A 1 84 ? -53 13.977 10.43 1 85.56 84 SER A CA 1
ATOM 659 C C . SER A 1 84 ? -52.5 12.625 9.914 1 85.56 84 SER A C 1
ATOM 661 O O . SER A 1 84 ? -51.906 12.547 8.836 1 85.56 84 SER A O 1
ATOM 663 N N . LEU A 1 85 ? -52.594 11.641 10.703 1 82.06 85 LEU A N 1
ATOM 664 C CA . LEU A 1 85 ? -52.094 10.312 10.398 1 82.06 85 LEU A CA 1
ATOM 665 C C . LEU A 1 85 ? -53.031 9.234 10.914 1 82.06 85 LEU A C 1
ATOM 667 O O . LEU A 1 85 ? -53.625 9.375 11.992 1 82.06 85 LEU A O 1
ATOM 671 N N . VAL A 1 86 ? -53.375 8.312 10.164 1 81.56 86 VAL A N 1
ATOM 672 C CA . VAL A 1 86 ? -54.156 7.168 10.602 1 81.56 86 VAL A CA 1
ATOM 673 C C . VAL A 1 86 ? -53.281 6.195 11.375 1 81.56 86 VAL A C 1
ATOM 675 O O . VAL A 1 86 ? -52.25 5.715 10.859 1 81.56 86 VAL A O 1
ATOM 678 N N . VAL A 1 87 ? -53.625 6.062 12.641 1 79.94 87 VAL A N 1
ATOM 679 C CA . VAL A 1 87 ? -52.781 5.27 13.531 1 79.94 87 VAL A CA 1
ATOM 680 C C . VAL A 1 87 ? -53.625 4.215 14.242 1 79.94 87 VAL A C 1
ATOM 682 O O . VAL A 1 87 ? -54.844 4.32 14.289 1 79.94 87 VAL A O 1
ATOM 685 N N . ASN A 1 88 ? -53.031 3.17 14.812 1 78.75 88 ASN A N 1
ATOM 686 C CA . ASN A 1 88 ? -53.625 2.262 15.789 1 78.75 88 ASN A CA 1
ATOM 687 C C . ASN A 1 88 ? -53.469 2.781 17.219 1 78.75 88 ASN A C 1
ATOM 689 O O . ASN A 1 88 ? -52.562 3.6 17.484 1 78.75 88 ASN A O 1
ATOM 693 N N . THR A 1 89 ? -54.312 2.404 18.047 1 77.56 89 THR A N 1
ATOM 694 C CA . THR A 1 89 ? -54.344 2.869 19.438 1 77.56 89 THR A CA 1
ATOM 695 C C . THR A 1 89 ? -52.969 2.641 20.109 1 77.56 89 THR A C 1
ATOM 697 O O . THR A 1 89 ? -52.562 3.426 20.953 1 77.56 89 THR A O 1
ATOM 700 N N . LYS A 1 90 ? -52.156 1.699 19.641 1 73.75 90 LYS A N 1
ATOM 701 C CA . LYS A 1 90 ? -50.906 1.361 20.328 1 73.75 90 LYS A CA 1
ATOM 702 C C . LYS A 1 90 ? -49.719 1.813 19.516 1 73.75 90 LYS A C 1
ATOM 704 O O . LYS A 1 90 ? -48.562 1.48 19.859 1 73.75 90 LYS A O 1
ATOM 709 N N . ASP A 1 91 ? -49.906 2.605 18.641 1 78.94 91 ASP A N 1
ATOM 710 C CA . ASP A 1 91 ? -48.781 3.061 17.812 1 78.94 91 ASP A CA 1
ATOM 711 C C . ASP A 1 91 ? -47.938 4.113 18.547 1 78.94 91 ASP A C 1
ATOM 713 O O . ASP A 1 91 ? -48.438 4.805 19.422 1 78.94 91 ASP A O 1
ATOM 717 N N . PHE A 1 92 ? -46.594 4.168 18.219 1 82.19 92 PHE A N 1
ATOM 718 C CA . PHE A 1 92 ? -45.719 5.27 18.578 1 82.19 92 PHE A CA 1
ATOM 719 C C . PHE A 1 92 ? -45.438 6.152 17.375 1 82.19 92 PHE A C 1
ATOM 721 O O . PHE A 1 92 ? -45.188 5.652 16.266 1 82.19 92 PHE A O 1
ATOM 728 N N . LEU A 1 93 ? -45.594 7.48 17.641 1 83.94 93 LEU A N 1
ATOM 729 C CA . LEU A 1 93 ? -45.219 8.438 16.594 1 83.94 93 LEU A CA 1
ATOM 730 C C . LEU A 1 93 ? -43.844 8.992 16.828 1 83.94 93 LEU A C 1
ATOM 732 O O . LEU A 1 93 ? -43.469 9.297 17.969 1 83.94 93 LEU A O 1
ATOM 736 N N . VAL A 1 94 ? -43.094 9.039 15.805 1 83.12 94 VAL A N 1
ATOM 737 C CA . VAL A 1 94 ? -41.781 9.641 15.805 1 83.12 94 VAL A CA 1
ATOM 738 C C . VAL A 1 94 ? -41.812 10.961 15.039 1 83.12 94 VAL A C 1
ATOM 740 O O . VAL A 1 94 ? -42.188 10.992 13.859 1 83.12 94 VAL A O 1
ATOM 743 N N . PHE A 1 95 ? -41.438 12.016 15.742 1 80.81 95 PHE A N 1
ATOM 744 C CA . PHE A 1 95 ? -41.344 13.352 15.172 1 80.81 95 PHE A CA 1
ATOM 745 C C . PHE A 1 95 ? -39.875 13.719 14.922 1 80.81 95 PHE A C 1
ATOM 747 O O . PHE A 1 95 ? -39.062 13.773 15.867 1 80.81 95 PHE A O 1
ATOM 754 N N . SER A 1 96 ? -39.531 13.883 13.68 1 77 96 SER A N 1
ATOM 755 C CA . SER A 1 96 ? -38.125 14.195 13.344 1 77 96 SER A CA 1
ATOM 756 C C . SER A 1 96 ? -38.062 15.406 12.422 1 77 96 SER A C 1
ATOM 758 O O . SER A 1 96 ? -38.906 15.578 11.539 1 77 96 SER A O 1
ATOM 760 N N . TYR A 1 97 ? -37.219 16.344 12.805 1 70.81 97 TYR A N 1
ATOM 761 C CA . TYR A 1 97 ? -36.906 17.531 12.016 1 70.81 97 TYR A CA 1
ATOM 762 C C . TYR A 1 97 ? -35.438 17.922 12.188 1 70.81 97 TYR A C 1
ATOM 764 O O . TYR A 1 97 ? -34.906 17.875 13.297 1 70.81 97 TYR A O 1
ATOM 772 N N . LEU A 1 98 ? -34.844 18.188 10.984 1 58.47 98 LEU A N 1
ATOM 773 C CA . LEU A 1 98 ? -33.438 18.594 11.031 1 58.47 98 LEU A CA 1
ATOM 774 C C . LEU A 1 98 ? -33.219 19.75 12 1 58.47 98 LEU A C 1
ATOM 776 O O . LEU A 1 98 ? -33.906 20.766 11.914 1 58.47 98 LEU A O 1
ATOM 780 N N . GLY A 1 99 ? -32.344 19.719 12.906 1 56.19 99 GLY A N 1
ATOM 781 C CA . GLY A 1 99 ? -32.031 20.734 13.898 1 56.19 99 GLY A CA 1
ATOM 782 C C . GLY A 1 99 ? -32.844 20.578 15.172 1 56.19 99 GLY A C 1
ATOM 783 O O . GLY A 1 99 ? -32.75 21.406 16.094 1 56.19 99 GLY A O 1
ATOM 784 N N . TYR A 1 100 ? -33.781 19.625 15.18 1 63.56 100 TYR A N 1
ATOM 785 C CA . TYR A 1 100 ? -34.594 19.375 16.359 1 63.56 100 TYR A CA 1
ATOM 786 C C . TYR A 1 100 ? -34.406 17.953 16.859 1 63.56 100 TYR A C 1
ATOM 788 O O . TYR A 1 100 ? -34.094 17.047 16.078 1 63.56 100 TYR A O 1
ATOM 796 N N . HIS A 1 101 ? -34.375 17.719 18.188 1 65.44 101 HIS A N 1
ATOM 797 C CA . HIS A 1 101 ? -34.344 16.375 18.75 1 65.44 101 HIS A CA 1
ATOM 798 C C . HIS A 1 101 ? -35.531 15.547 18.281 1 65.44 101 HIS A C 1
ATOM 800 O O . HIS A 1 101 ? -36.688 16.016 18.312 1 65.44 101 HIS A O 1
ATOM 806 N N . THR A 1 102 ? -35.25 14.414 17.812 1 72.81 102 THR A N 1
ATOM 807 C CA . THR A 1 102 ? -36.312 13.5 17.422 1 72.81 102 THR A CA 1
ATOM 808 C C . THR A 1 102 ? -37.156 13.094 18.656 1 72.81 102 THR A C 1
ATOM 810 O O . THR A 1 102 ? -36.594 12.781 19.703 1 72.81 102 THR A O 1
ATOM 813 N N . ARG A 1 103 ? -38.531 13.203 18.703 1 75.56 103 ARG A N 1
ATOM 814 C CA . ARG A 1 103 ? -39.406 12.828 19.781 1 75.56 103 ARG A CA 1
ATOM 815 C C . ARG A 1 103 ? -40.25 11.617 19.406 1 75.56 103 ARG A C 1
ATOM 817 O O . ARG A 1 103 ? -40.844 11.578 18.312 1 75.56 103 ARG A O 1
ATOM 824 N N . GLU A 1 104 ? -40.219 10.555 20.266 1 78.75 104 GLU A N 1
ATOM 825 C CA . GLU A 1 104 ? -41.094 9.391 20.125 1 78.75 104 GLU A CA 1
ATOM 826 C C . GLU A 1 104 ? -42.219 9.414 21.156 1 78.75 104 GLU A C 1
ATOM 828 O O . GLU A 1 104 ? -41.969 9.406 22.359 1 78.75 104 GLU A O 1
ATOM 833 N N . LEU A 1 105 ? -43.469 9.453 20.734 1 81 105 LEU A N 1
ATOM 834 C CA . LEU A 1 105 ? -44.625 9.539 21.641 1 81 105 LEU A CA 1
ATOM 835 C C . LEU A 1 105 ? -45.656 8.445 21.344 1 81 105 LEU A C 1
ATOM 837 O O . LEU A 1 105 ? -45.969 8.195 20.188 1 81 105 LEU A O 1
ATOM 841 N N . PRO A 1 106 ? -46.094 7.68 22.297 1 79.69 106 PRO A N 1
ATOM 842 C CA . PRO A 1 106 ? -47.156 6.695 22.078 1 79.69 106 PRO A CA 1
ATOM 843 C C . PRO A 1 106 ? -48.5 7.336 21.766 1 79.69 106 PRO A C 1
ATOM 845 O O . PRO A 1 106 ? -48.844 8.375 22.344 1 79.69 106 PRO A O 1
ATOM 848 N N . VAL A 1 107 ? -49.344 6.848 20.969 1 82.06 107 VAL A N 1
ATOM 849 C CA . VAL A 1 107 ? -50.656 7.332 20.578 1 82.06 107 VAL A CA 1
ATOM 850 C C . VAL A 1 107 ? -51.656 7.082 21.719 1 82.06 107 VAL A C 1
ATOM 852 O O . VAL A 1 107 ? -52.406 7.984 22.109 1 82.06 107 VAL A O 1
ATOM 855 N N . LEU A 1 108 ? -51.562 5.984 22.453 1 75.75 108 LEU A N 1
ATOM 856 C CA . LEU A 1 108 ? -52.375 5.559 23.594 1 75.75 108 LEU A CA 1
ATOM 857 C C . LEU A 1 108 ? -53.812 5.973 23.422 1 75.75 108 LEU A C 1
ATOM 859 O O . LEU A 1 108 ? -54.438 6.527 24.344 1 75.75 108 LEU A O 1
ATOM 863 N N . GLY A 1 109 ? -54.438 5.754 22.156 1 74.38 109 GLY A N 1
ATOM 864 C CA . GLY A 1 109 ? -55.844 5.992 21.859 1 74.38 109 GLY A CA 1
ATOM 865 C C . GLY A 1 109 ? -56.188 7.461 21.719 1 74.38 109 GLY A C 1
ATOM 866 O O . GLY A 1 109 ? -57.344 7.824 21.609 1 74.38 109 GLY A O 1
ATOM 867 N N . ARG A 1 110 ? -55.25 8.312 21.766 1 80.25 110 ARG A N 1
ATOM 868 C CA . ARG A 1 110 ? -55.5 9.734 21.594 1 80.25 110 ARG A CA 1
ATOM 869 C C . ARG A 1 110 ? -55.906 10.062 20.156 1 80.25 110 ARG A C 1
ATOM 871 O O . ARG A 1 110 ? -55.406 9.43 19.219 1 80.25 110 ARG A O 1
ATOM 878 N N . THR A 1 111 ? -56.781 11.039 20.125 1 81.44 111 THR A N 1
ATOM 879 C CA . THR A 1 111 ? -57.188 11.5 18.797 1 81.44 111 THR A CA 1
ATOM 880 C C . THR A 1 111 ? -56.438 12.781 18.422 1 81.44 111 THR A C 1
ATOM 882 O O . THR A 1 111 ? -56.469 13.188 17.266 1 81.44 111 THR A O 1
ATOM 885 N N . THR A 1 112 ? -55.906 13.516 19.438 1 81.81 112 THR A N 1
ATOM 886 C CA . THR A 1 112 ? -55.094 14.688 19.219 1 81.81 112 THR A CA 1
ATOM 887 C C . THR A 1 112 ? -53.781 14.562 19.984 1 81.81 112 THR A C 1
ATOM 889 O O . THR A 1 112 ? -53.75 14.195 21.156 1 81.81 112 THR A O 1
ATOM 892 N N . LEU A 1 113 ? -52.594 14.703 19.359 1 83.69 113 LEU A N 1
ATOM 893 C CA . LEU A 1 113 ? -51.25 14.656 19.953 1 83.69 113 LEU A CA 1
ATOM 894 C C . LEU A 1 113 ? -50.438 15.852 19.484 1 83.69 113 LEU A C 1
ATOM 896 O O . LEU A 1 113 ? -49.906 15.859 18.375 1 83.69 113 LEU A O 1
ATOM 900 N N . ASP A 1 114 ? -50.406 16.922 20.312 1 81.44 114 ASP A N 1
ATOM 901 C CA . ASP A 1 114 ? -49.531 18.062 20.062 1 81.44 114 ASP A CA 1
ATO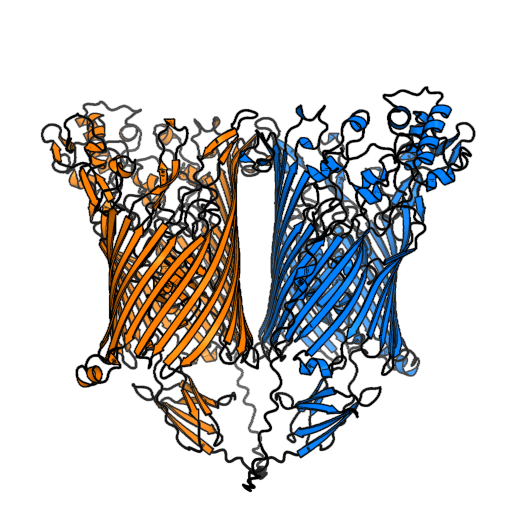M 902 C C . ASP A 1 114 ? -48.125 17.828 20.625 1 81.44 114 ASP A C 1
ATOM 904 O O . ASP A 1 114 ? -48 17.281 21.719 1 81.44 114 ASP A O 1
ATOM 908 N N . VAL A 1 115 ? -47.188 18.078 19.797 1 81.5 115 VAL A N 1
ATOM 909 C CA . VAL A 1 115 ? -45.812 17.828 20.188 1 81.5 115 VAL A CA 1
ATOM 910 C C . VAL A 1 115 ? -45 19.125 20.078 1 81.5 115 VAL A C 1
ATOM 912 O O . VAL A 1 115 ? -45.125 19.844 19.078 1 81.5 115 VAL A O 1
ATOM 915 N N . GLU A 1 116 ? -44.281 19.531 21.062 1 75.69 116 GLU A N 1
ATOM 916 C CA . GLU A 1 116 ? -43.281 20.609 21.031 1 75.69 116 GLU A CA 1
ATOM 917 C C . GLU A 1 116 ? -41.906 20.031 20.781 1 75.69 116 GLU A C 1
ATOM 919 O O . GLU A 1 116 ? -41.375 19.266 21.594 1 75.69 116 GLU A O 1
ATOM 924 N N . MET A 1 117 ? -41.406 20.375 19.578 1 72.31 117 MET A N 1
ATOM 925 C CA . MET A 1 117 ? -40.031 19.938 19.25 1 72.31 117 MET A CA 1
ATOM 926 C C . MET A 1 117 ? -39 20.859 19.875 1 72.31 117 MET A C 1
ATOM 928 O O . MET A 1 117 ? -39.219 22.062 19.984 1 72.31 117 MET A O 1
ATOM 932 N N . GLN A 1 118 ? -38.031 20.328 20.422 1 60.22 118 GLN A N 1
ATOM 933 C CA . GLN A 1 118 ? -36.938 21.094 20.969 1 60.22 118 GLN A CA 1
ATOM 934 C C . GLN A 1 118 ? -35.781 21.172 19.953 1 60.22 118 GLN A C 1
ATOM 936 O O . GLN A 1 118 ? -35.406 20.172 19.375 1 60.22 118 GLN A O 1
ATOM 941 N N . SER A 1 119 ? -35.438 22.375 19.438 1 53.78 119 SER A N 1
ATOM 942 C CA . SER A 1 119 ? -34.344 22.594 18.5 1 53.78 119 SER A CA 1
ATOM 943 C C . SER A 1 119 ? -33.031 21.984 19.016 1 53.78 119 SER A C 1
ATOM 945 O O . SER A 1 119 ? -32.812 21.953 20.219 1 53.78 119 SER A O 1
ATOM 947 N N . GLU A 1 120 ? -32.438 21.344 18.047 1 46.84 120 GLU A N 1
ATOM 948 C CA . GLU A 1 120 ? -31.109 20.828 18.344 1 46.84 120 GLU A CA 1
ATOM 949 C C . GLU A 1 120 ? -30.172 21.953 18.781 1 46.84 120 GLU A C 1
ATOM 951 O O . GLU A 1 120 ? -29.125 21.703 19.375 1 46.84 120 GLU A O 1
ATOM 956 N N . VAL A 1 121 ? -30.375 23.078 18.188 1 41.28 121 VAL A N 1
ATOM 957 C CA . VAL A 1 121 ? -29.453 24.156 18.516 1 41.28 121 VAL A CA 1
ATOM 958 C C . VAL A 1 121 ? -29.234 24.219 20.016 1 41.28 121 VAL A C 1
ATOM 960 O O . VAL A 1 121 ? -28.172 24.625 20.484 1 41.28 121 VAL A O 1
ATOM 963 N N . THR A 1 122 ? -30.328 24.312 20.688 1 39.47 122 THR A N 1
ATOM 964 C CA . THR A 1 122 ? -30.031 24.703 22.062 1 39.47 122 THR A CA 1
ATOM 965 C C . THR A 1 122 ? -28.922 23.828 22.641 1 39.47 122 THR A C 1
ATOM 967 O O . THR A 1 122 ? -28.062 24.312 23.375 1 39.47 122 THR A O 1
ATOM 970 N N . GLU A 1 123 ? -29.062 22.531 23.094 1 45.84 123 GLU A N 1
ATOM 971 C CA . GLU A 1 123 ? -28.344 22.219 24.328 1 45.84 123 GLU A CA 1
ATOM 972 C C . GLU A 1 123 ? -26.922 21.766 24.062 1 45.84 123 GLU A C 1
ATOM 974 O O . GLU A 1 123 ? -26.688 20.594 23.75 1 45.84 123 GLU A O 1
ATOM 979 N N . LEU A 1 124 ? -26.125 22.688 23.5 1 49.16 124 LEU A N 1
ATOM 980 C CA . LEU A 1 124 ? -24.688 22.562 23.578 1 49.16 124 LEU A CA 1
ATOM 981 C C . LEU A 1 124 ? -24.281 21.547 24.641 1 49.16 124 LEU A C 1
ATOM 983 O O . LEU A 1 124 ? -23.344 20.766 24.422 1 49.16 124 LEU A O 1
ATOM 987 N N . GLN A 1 125 ? -25.188 21.625 25.578 1 58.75 125 GLN A N 1
ATOM 988 C CA . GLN A 1 125 ? -24.828 20.812 26.734 1 58.75 125 GLN A CA 1
ATOM 989 C C . GLN A 1 125 ? -25.109 19.344 26.484 1 58.75 125 GLN A C 1
ATOM 991 O O . GLN A 1 125 ? -24.531 18.469 27.141 1 58.75 125 GLN A O 1
ATOM 996 N N . GLU A 1 126 ? -25.828 19.062 25.297 1 63.66 126 GLU A N 1
ATOM 997 C CA . GLU A 1 126 ? -26.172 17.656 25.125 1 63.66 126 GLU A CA 1
ATOM 998 C C . GLU A 1 126 ? -25.391 17.031 23.969 1 63.66 126 GLU A C 1
ATOM 1000 O O . GLU A 1 126 ? -25.531 15.828 23.703 1 63.66 126 GLU A O 1
ATOM 1005 N N . VAL A 1 127 ? -24.531 17.844 23.469 1 74.75 127 VAL A N 1
ATOM 1006 C CA . VAL A 1 127 ? -23.734 17.328 22.375 1 74.75 127 VAL A CA 1
ATOM 1007 C C . VAL A 1 127 ? -22.703 16.328 22.891 1 74.75 127 VAL A C 1
ATOM 1009 O O . VAL A 1 127 ? -22.109 16.547 23.953 1 74.75 127 VAL A O 1
ATOM 1012 N N . GLU A 1 128 ? -22.578 15.258 22.156 1 81.94 128 GLU A N 1
ATOM 1013 C CA . GLU A 1 128 ? -21.594 14.25 22.516 1 81.94 128 GLU A CA 1
ATOM 1014 C C . GLU A 1 128 ? -20.234 14.57 21.922 1 81.94 128 GLU A C 1
ATOM 1016 O O . GLU A 1 128 ? -20.125 14.93 20.75 1 81.94 128 GLU A O 1
ATOM 1021 N N . VAL A 1 129 ? -19.281 14.539 22.719 1 82.31 129 VAL A N 1
ATOM 1022 C CA . VAL A 1 129 ? -17.906 14.773 22.312 1 82.31 129 VAL A CA 1
ATOM 1023 C C . VAL A 1 129 ? -17.125 13.461 22.359 1 82.31 129 VAL A C 1
ATOM 1025 O O . VAL A 1 129 ? -17.297 12.664 23.297 1 82.31 129 VAL A O 1
ATOM 1028 N N . ASN A 1 130 ? -16.312 13.273 21.359 1 82.19 130 ASN A N 1
ATOM 1029 C CA . ASN A 1 130 ? -15.484 12.07 21.25 1 82.19 130 ASN A CA 1
ATOM 1030 C C . ASN A 1 130 ? -14.188 12.219 22.047 1 82.19 130 ASN A C 1
ATOM 1032 O O . ASN A 1 130 ? -13.375 13.102 21.75 1 82.19 130 ASN A O 1
ATOM 1036 N N . ALA A 1 131 ? -14.031 11.359 22.906 1 82.25 131 ALA A N 1
ATOM 1037 C CA . ALA A 1 131 ? -12.789 11.344 23.672 1 82.25 131 ALA A CA 1
ATOM 1038 C C . ALA A 1 131 ? -11.922 10.156 23.281 1 82.25 131 ALA A C 1
ATOM 1040 O O . ALA A 1 131 ? -10.914 9.867 23.938 1 82.25 131 ALA A O 1
ATOM 1041 N N . GLY A 1 132 ? -12.328 9.547 22.219 1 82.38 132 GLY A N 1
ATOM 1042 C CA . GLY A 1 132 ? -11.562 8.422 21.703 1 82.38 132 GLY A CA 1
ATOM 1043 C C . GLY A 1 132 ? -12.039 7.082 22.234 1 82.38 132 GLY A C 1
ATOM 1044 O O . GLY A 1 132 ? -12.828 6.395 21.578 1 82.38 132 GLY A O 1
ATOM 1045 N N . TYR A 1 133 ? -11.758 6.852 23.5 1 80 133 TYR A N 1
ATOM 1046 C CA . TYR A 1 133 ? -12.125 5.578 24.109 1 80 133 TYR A CA 1
ATOM 1047 C C . TYR A 1 133 ? -13.578 5.602 24.578 1 80 133 TYR A C 1
ATOM 1049 O O . TYR A 1 133 ? -14.18 4.547 24.797 1 80 133 TYR A O 1
ATOM 1057 N N . TYR A 1 134 ? -14.094 6.836 24.734 1 77.62 134 TYR A N 1
ATOM 1058 C CA . TYR A 1 134 ? -15.477 7.012 25.172 1 77.62 134 TYR A CA 1
ATOM 1059 C C . TYR A 1 134 ? -16.047 8.312 24.625 1 77.62 134 TYR A C 1
ATOM 1061 O O . TYR A 1 134 ? -15.32 9.156 24.109 1 77.62 134 TYR A O 1
ATOM 1069 N N . THR A 1 135 ? -17.297 8.367 24.641 1 80.56 135 THR A N 1
ATOM 1070 C CA . THR A 1 135 ? -18.016 9.602 24.328 1 80.56 135 THR A CA 1
ATOM 1071 C C . THR A 1 135 ? -18.703 10.156 25.562 1 80.56 135 THR A C 1
ATOM 1073 O O . THR A 1 135 ? -19.094 9.406 26.453 1 80.56 135 THR A O 1
ATOM 1076 N N . VAL A 1 136 ? -18.75 11.445 25.625 1 84 136 VAL A N 1
ATOM 1077 C CA . VAL A 1 136 ? -19.359 12.086 26.781 1 84 136 VAL A CA 1
ATOM 1078 C C . VAL A 1 136 ? -20.125 13.328 26.328 1 84 136 VAL A C 1
ATOM 1080 O O . VAL A 1 136 ? -19.766 13.977 25.344 1 84 136 VAL A O 1
ATOM 1083 N N . LYS A 1 137 ? -21.141 13.555 27.031 1 86.62 137 LYS A N 1
ATOM 1084 C CA . LYS A 1 137 ? -21.875 14.789 26.766 1 86.62 137 LYS A CA 1
ATOM 1085 C C . LYS A 1 137 ? -21.062 16.016 27.203 1 86.62 137 LYS A C 1
ATOM 1087 O O . LYS A 1 137 ? -20.359 15.969 28.219 1 86.62 137 LYS A O 1
ATOM 1092 N N . GLU A 1 138 ? -21.234 17.031 26.547 1 87.44 138 GLU A N 1
ATOM 1093 C CA . GLU A 1 138 ? -20.5 18.266 26.812 1 87.44 138 GLU A CA 1
ATOM 1094 C C . GLU A 1 138 ? -20.766 18.75 28.234 1 87.44 138 GLU A C 1
ATOM 1096 O O . GLU A 1 138 ? -19.844 19.234 28.906 1 87.44 138 GLU A O 1
ATOM 1101 N N . LYS A 1 139 ? -21.984 18.688 28.703 1 87.62 139 LYS A N 1
ATOM 1102 C CA . LYS A 1 139 ? -22.344 19.188 30.016 1 87.62 139 LYS A CA 1
ATOM 1103 C C . LYS A 1 139 ? -21.734 18.312 31.125 1 87.62 139 LYS A C 1
ATOM 1105 O O . LYS A 1 139 ? -21.516 18.781 32.25 1 87.62 139 LYS A O 1
ATOM 1110 N N . GLU A 1 140 ? -21.422 17.078 30.781 1 89.25 140 GLU A N 1
ATOM 1111 C CA . GLU A 1 140 ? -20.984 16.141 31.812 1 89.25 140 GLU A CA 1
ATOM 1112 C C . GLU A 1 140 ? -19.469 15.922 31.766 1 89.25 140 GLU A C 1
ATOM 1114 O O . GLU A 1 140 ? -18.906 15.25 32.625 1 89.25 140 GLU A O 1
ATOM 1119 N N . ARG A 1 141 ? -18.859 16.484 30.828 1 89.56 141 ARG A N 1
ATOM 1120 C CA . ARG A 1 141 ? -17.453 16.188 30.641 1 89.56 141 ARG A CA 1
ATOM 1121 C C . ARG A 1 141 ? -16.594 16.797 31.75 1 89.56 141 ARG A C 1
ATOM 1123 O O . ARG A 1 141 ? -16.859 17.906 32.188 1 89.56 141 ARG A O 1
ATOM 1130 N N . THR A 1 142 ? -15.641 16.062 32.156 1 91.19 142 THR A N 1
ATOM 1131 C CA . THR A 1 142 ? -14.703 16.531 33.188 1 91.19 142 THR A CA 1
ATOM 1132 C C . THR A 1 142 ? -13.414 17.016 32.531 1 91.19 142 THR A C 1
ATOM 1134 O O . THR A 1 142 ? -12.672 17.797 33.125 1 91.19 142 THR A O 1
ATOM 1137 N N . GLY A 1 143 ? -13.109 16.547 31.375 1 92 143 GLY A N 1
ATOM 1138 C CA . GLY A 1 143 ? -11.875 16.906 30.688 1 92 143 GLY A CA 1
ATOM 1139 C C . GLY A 1 143 ? -12.039 18.078 29.734 1 92 143 GLY A C 1
ATOM 1140 O O . GLY A 1 143 ? -13.156 18.422 29.344 1 92 143 GLY A O 1
ATOM 1141 N N . SER A 1 144 ? -10.938 18.688 29.391 1 94.94 144 SER A N 1
ATOM 1142 C CA . SER A 1 144 ? -10.914 19.781 28.438 1 94.94 144 SER A CA 1
ATOM 1143 C C . SER A 1 144 ? -10.828 19.266 27 1 94.94 144 SER A C 1
ATOM 1145 O O . SER A 1 144 ? -9.766 18.828 26.562 1 94.94 144 SER A O 1
ATOM 1147 N N . ILE A 1 145 ? -11.859 19.344 26.281 1 93.88 145 ILE A N 1
ATOM 1148 C CA . ILE A 1 145 ? -11.961 18.875 24.906 1 93.88 145 ILE A CA 1
ATOM 1149 C C . ILE A 1 145 ? -12.594 19.953 24.047 1 93.88 145 ILE A C 1
ATOM 1151 O O . ILE A 1 145 ? -13.703 20.422 24.328 1 93.88 145 ILE A O 1
ATOM 1155 N N . SER A 1 146 ? -11.859 20.406 23.094 1 94.25 146 SER A N 1
ATOM 1156 C CA . SER A 1 146 ? -12.406 21.312 22.078 1 94.25 146 SER A CA 1
ATOM 1157 C C . SER A 1 146 ? -12.82 20.562 20.828 1 94.25 146 SER A C 1
ATOM 1159 O O . SER A 1 146 ? -12.234 19.531 20.484 1 94.25 146 SER A O 1
ATOM 1161 N N . ARG A 1 147 ? -13.805 21.062 20.125 1 93.38 147 ARG A N 1
ATOM 1162 C CA . ARG A 1 147 ? -14.336 20.328 18.984 1 93.38 147 ARG A CA 1
ATOM 1163 C C . ARG A 1 147 ? -14.688 21.297 17.844 1 93.38 147 ARG A C 1
ATOM 1165 O O . ARG A 1 147 ? -15.18 22.391 18.094 1 93.38 147 ARG A O 1
ATOM 1172 N N . VAL A 1 148 ? -14.383 20.875 16.625 1 93.62 148 VAL A N 1
ATOM 1173 C CA . VAL A 1 148 ? -14.898 21.5 15.414 1 93.62 148 VAL A CA 1
ATOM 1174 C C . VAL A 1 148 ? -15.656 20.469 14.578 1 93.62 148 VAL A C 1
ATOM 1176 O O . VAL A 1 148 ? -15.289 19.297 14.562 1 93.62 148 VAL A O 1
ATOM 1179 N N . THR A 1 149 ? -16.656 20.891 13.914 1 92.31 149 THR A N 1
ATOM 1180 C CA . THR A 1 149 ? -17.484 19.984 13.133 1 92.31 149 THR A CA 1
ATOM 1181 C C . THR A 1 149 ? -17.328 20.266 11.641 1 92.31 149 THR A C 1
ATOM 1183 O O . THR A 1 149 ? -16.719 21.25 11.25 1 92.31 149 THR A O 1
ATOM 1186 N N . SER A 1 150 ? -17.938 19.438 10.883 1 90.56 150 SER A N 1
ATOM 1187 C CA . SER A 1 150 ? -17.906 19.562 9.43 1 90.56 150 SER A CA 1
ATOM 1188 C C . SER A 1 150 ? -18.562 20.859 8.977 1 90.56 150 SER A C 1
ATOM 1190 O O . SER A 1 150 ? -18.109 21.484 8.016 1 90.56 150 SER A O 1
ATOM 1192 N N . ALA A 1 151 ? -19.562 21.219 9.594 1 84.31 151 ALA A N 1
ATOM 1193 C CA . ALA A 1 151 ? -20.266 22.453 9.234 1 84.31 151 ALA A CA 1
ATOM 1194 C C . ALA A 1 151 ? -19.344 23.656 9.328 1 84.31 151 ALA A C 1
ATOM 1196 O O . ALA A 1 151 ? -19.5 24.625 8.57 1 84.31 151 ALA A O 1
ATOM 1197 N N . ASP A 1 152 ? -18.375 23.531 10.117 1 87.25 152 ASP A N 1
ATOM 1198 C CA . ASP A 1 152 ? -17.469 24.656 10.352 1 87.25 152 ASP A CA 1
ATOM 1199 C C . ASP A 1 152 ? -16.375 24.703 9.297 1 87.25 152 ASP A C 1
ATOM 1201 O O . ASP A 1 152 ? -15.867 25.781 8.969 1 87.25 152 ASP A O 1
ATOM 1205 N N . ILE A 1 153 ? -15.984 23.531 8.75 1 89.38 153 ILE A N 1
ATOM 1206 C CA . ILE A 1 153 ? -14.68 23.547 8.086 1 89.38 153 ILE A CA 1
ATOM 1207 C C . ILE A 1 153 ? -14.805 22.953 6.688 1 89.38 153 ILE A C 1
ATOM 1209 O O . ILE A 1 153 ? -13.906 23.109 5.863 1 89.38 153 ILE A O 1
ATOM 1213 N N . GLU A 1 154 ? -15.797 22.297 6.316 1 85.69 154 GLU A N 1
ATOM 1214 C CA . GLU A 1 154 ? -15.82 21.422 5.152 1 85.69 154 GLU A CA 1
ATOM 1215 C C . GLU A 1 154 ? -15.672 22.219 3.857 1 85.69 154 GLU A C 1
ATOM 1217 O O . GLU A 1 154 ? -15.203 21.688 2.85 1 85.69 154 GLU A O 1
ATOM 1222 N N . LEU A 1 155 ? -16.016 23.484 3.842 1 86.06 155 LEU A N 1
ATOM 1223 C CA . LEU A 1 155 ? -16.031 24.234 2.594 1 86.06 155 LEU A CA 1
ATOM 1224 C C . LEU A 1 155 ? -14.664 24.875 2.338 1 86.06 155 LEU A C 1
ATOM 1226 O O . LEU A 1 155 ? -14.422 25.422 1.261 1 86.06 155 LEU A O 1
ATOM 1230 N N . GLN A 1 156 ? -13.781 24.766 3.252 1 90.56 156 GLN A N 1
ATOM 1231 C CA . GLN A 1 156 ? -12.477 25.422 3.113 1 90.56 156 GLN A CA 1
ATOM 1232 C C . GLN A 1 156 ? -11.633 24.734 2.045 1 90.56 156 GLN A C 1
ATOM 1234 O O . GLN A 1 156 ? -11.594 23.5 1.971 1 90.56 156 GLN A O 1
ATOM 1239 N N . PRO A 1 157 ? -11.008 25.516 1.197 1 90.81 157 PRO A N 1
ATOM 1240 C CA . PRO A 1 157 ? -10.125 24.969 0.17 1 90.81 157 PRO A CA 1
ATOM 1241 C C . PRO A 1 157 ? -8.711 24.719 0.679 1 90.81 157 PRO A C 1
ATOM 1243 O O . PRO A 1 157 ? -7.758 25.344 0.194 1 90.81 157 PRO A O 1
ATOM 1246 N N . ILE A 1 158 ? -8.508 23.812 1.564 1 89.31 158 ILE A N 1
ATOM 1247 C CA . ILE A 1 158 ? -7.203 23.531 2.156 1 89.31 158 ILE A CA 1
ATOM 1248 C C . ILE A 1 158 ? -6.875 22.047 1.99 1 89.31 158 ILE A C 1
ATOM 1250 O O . ILE A 1 158 ? -7.77 21.234 1.769 1 89.31 158 ILE A O 1
ATOM 1254 N N . VAL A 1 159 ? -5.602 21.766 2.057 1 88.75 159 VAL A N 1
ATOM 1255 C CA . VAL A 1 159 ? -5.133 20.406 1.851 1 88.75 159 VAL A CA 1
ATOM 1256 C C . VAL A 1 159 ? -5.086 19.672 3.186 1 88.75 159 VAL A C 1
ATOM 1258 O O . VAL A 1 159 ? -5.738 18.641 3.352 1 88.75 159 VAL A O 1
ATOM 1261 N N . SER A 1 160 ? -4.41 20.219 4.184 1 89.69 160 SER A N 1
ATOM 1262 C CA . SER A 1 160 ? -4.301 19.562 5.488 1 89.69 160 SER A CA 1
ATOM 1263 C C . SER A 1 160 ? -5.477 19.938 6.387 1 89.69 160 SER A C 1
ATOM 1265 O O . SER A 1 160 ? -5.785 21.109 6.566 1 89.69 160 SER A O 1
ATOM 1267 N N . PRO A 1 161 ? -6.035 19 7.074 1 92.06 161 PRO A N 1
ATOM 1268 C CA . PRO A 1 161 ? -7.137 19.281 7.992 1 92.06 161 PRO A CA 1
ATOM 1269 C C . PRO A 1 161 ? -6.703 20.125 9.195 1 92.06 161 PRO A C 1
ATOM 1271 O O . PRO A 1 161 ? -7.523 20.797 9.812 1 92.06 161 PRO A O 1
ATOM 1274 N N . LEU A 1 162 ? -5.48 20.109 9.5 1 92.56 162 LEU A N 1
ATOM 1275 C CA . LEU A 1 162 ? -4.992 20.859 10.656 1 92.56 162 LEU A CA 1
ATOM 1276 C C . LEU A 1 162 ? -5.105 22.359 10.422 1 92.56 162 LEU A C 1
ATOM 1278 O O . LEU A 1 162 ? -5.277 23.125 11.375 1 92.56 162 LEU A O 1
ATOM 1282 N N . GLU A 1 163 ? -5.031 22.734 9.195 1 92.19 163 GLU A N 1
ATOM 1283 C CA . GLU A 1 163 ? -5.141 24.156 8.867 1 92.19 163 GLU A CA 1
ATOM 1284 C C . GLU A 1 163 ? -6.52 24.703 9.227 1 92.19 163 GLU A C 1
ATOM 1286 O O . GLU A 1 163 ? -6.668 25.891 9.5 1 92.19 163 GLU A O 1
ATOM 1291 N N . ALA A 1 164 ? -7.422 23.844 9.25 1 93.19 164 ALA A N 1
ATOM 1292 C CA . ALA A 1 164 ? -8.797 24.25 9.516 1 93.19 164 ALA A CA 1
ATOM 1293 C C . ALA A 1 164 ? -8.961 24.688 10.969 1 93.19 164 ALA A C 1
ATOM 1295 O O . ALA A 1 164 ? -9.93 25.375 11.32 1 93.19 164 ALA A O 1
ATOM 1296 N N . LEU A 1 165 ? -8.062 24.359 11.812 1 95.06 165 LEU A N 1
ATOM 1297 C CA . LEU A 1 165 ? -8.188 24.625 13.242 1 95.06 165 LEU A CA 1
ATOM 1298 C C . LEU A 1 165 ? -7.711 26.031 13.586 1 95.06 165 LEU A C 1
ATOM 1300 O O . LEU A 1 165 ? -7.965 26.516 14.695 1 95.06 165 LEU A O 1
ATOM 1304 N N . GLN A 1 166 ? -7.129 26.703 12.695 1 94.62 166 GLN A N 1
ATOM 1305 C CA . GLN A 1 166 ? -6.57 28.016 12.969 1 94.62 166 GLN A CA 1
ATOM 1306 C C . GLN A 1 166 ? -7.652 29 13.43 1 94.62 166 GLN A C 1
ATOM 1308 O O . GLN A 1 166 ? -8.633 29.219 12.719 1 94.62 166 GLN A O 1
ATOM 1313 N N . GLY A 1 167 ? -7.484 29.531 14.633 1 95.62 167 GLY A N 1
ATOM 1314 C CA . GLY A 1 167 ? -8.344 30.562 15.172 1 95.62 167 GLY A CA 1
ATOM 1315 C C . GLY A 1 167 ? -9.648 30.031 15.727 1 95.62 167 GLY A C 1
ATOM 1316 O O . GLY A 1 167 ? -10.508 30.797 16.172 1 95.62 167 GLY A O 1
ATOM 1317 N N . ARG A 1 168 ? -9.758 28.75 15.844 1 96.12 168 ARG A N 1
ATOM 1318 C CA . ARG A 1 168 ? -11.078 28.219 16.172 1 96.12 168 ARG A CA 1
ATOM 1319 C C . ARG A 1 168 ? -11.117 27.656 17.578 1 96.12 168 ARG A C 1
ATOM 1321 O O . ARG A 1 168 ? -12.195 27.453 18.156 1 96.12 168 ARG A O 1
ATOM 1328 N N . MET A 1 169 ? -9.945 27.406 18.141 1 95.19 169 MET A N 1
ATOM 1329 C CA . MET A 1 169 ? -9.891 26.75 19.438 1 95.19 169 MET A CA 1
ATOM 1330 C C . MET A 1 169 ? -8.938 27.484 20.375 1 95.19 169 MET A C 1
ATOM 1332 O O . MET A 1 169 ? -7.809 27.812 20 1 95.19 169 MET A O 1
ATOM 1336 N N . ALA A 1 170 ? -9.43 27.656 21.578 1 97.38 170 ALA A N 1
ATOM 1337 C CA . ALA A 1 170 ? -8.516 28.203 22.578 1 97.38 170 ALA A CA 1
ATOM 1338 C C . ALA A 1 170 ? -7.453 27.188 22.969 1 97.38 170 ALA A C 1
ATOM 1340 O O . ALA A 1 170 ? -7.742 25.984 23.078 1 97.38 170 ALA A O 1
ATOM 1341 N N . GLY A 1 171 ? -6.316 27.625 23.109 1 97.06 171 GLY A N 1
ATOM 1342 C CA . GLY A 1 171 ? -5.23 26.781 23.578 1 97.06 171 GLY A CA 1
ATOM 1343 C C . GLY A 1 171 ? -4.555 26.016 22.469 1 97.06 171 GLY A C 1
ATOM 1344 O O . GLY A 1 171 ? -3.617 25.25 22.719 1 97.06 171 GLY A O 1
ATOM 1345 N N . VAL A 1 172 ? -4.996 26.141 21.266 1 97.06 172 VAL A N 1
ATOM 1346 C CA . VAL A 1 172 ? -4.43 25.422 20.125 1 97.06 172 VAL A CA 1
ATOM 1347 C C . VAL A 1 172 ? -3.836 26.422 19.141 1 97.06 172 VAL A C 1
ATOM 1349 O O . VAL A 1 172 ? -4.559 27.25 18.562 1 97.06 172 VAL A O 1
ATOM 1352 N N . GLU A 1 173 ? -2.584 26.297 19.047 1 95.62 173 GLU A N 1
ATOM 1353 C CA . GLU A 1 173 ? -1.861 27.141 18.094 1 95.62 173 GLU A CA 1
ATOM 1354 C C . GLU A 1 173 ? -1.491 26.375 16.828 1 95.62 173 GLU A C 1
ATOM 1356 O O . GLU A 1 173 ? -0.784 25.359 16.891 1 95.62 173 GLU A O 1
ATOM 1361 N N . VAL A 1 174 ? -1.993 26.812 15.672 1 94.69 174 VAL A N 1
ATOM 1362 C CA . VAL A 1 174 ? -1.638 26.234 14.375 1 94.69 174 VAL A CA 1
ATOM 1363 C C . VAL A 1 174 ? -1.011 27.297 13.484 1 94.69 174 VAL A C 1
ATOM 1365 O O . VAL A 1 174 ? -1.6 28.359 13.273 1 94.69 174 VAL A O 1
ATOM 1368 N N . VAL A 1 175 ? 0.161 26.984 12.953 1 92.88 175 VAL A N 1
ATOM 1369 C CA . VAL A 1 175 ? 0.881 27.953 12.133 1 92.88 175 VAL A CA 1
ATOM 1370 C C . VAL A 1 175 ? 1.294 27.312 10.812 1 92.88 175 VAL A C 1
ATOM 1372 O O . VAL A 1 175 ? 1.9 26.234 10.797 1 92.88 175 VAL A O 1
ATOM 1375 N N . GLN A 1 176 ? 0.951 27.938 9.766 1 89.5 176 GLN A N 1
ATOM 1376 C CA . GLN A 1 176 ? 1.411 27.516 8.445 1 89.5 176 GLN A CA 1
ATOM 1377 C C . GLN A 1 176 ? 2.68 28.266 8.039 1 89.5 176 GLN A C 1
ATOM 1379 O O . GLN A 1 176 ? 2.609 29.297 7.387 1 89.5 176 GLN A O 1
ATOM 1384 N N . ASN A 1 177 ? 3.777 27.625 8.164 1 87.19 177 ASN A N 1
ATOM 1385 C CA . ASN A 1 177 ? 5.062 28.281 7.961 1 87.19 177 ASN A CA 1
ATOM 1386 C C . ASN A 1 177 ? 5.371 28.469 6.48 1 87.19 177 ASN A C 1
ATOM 1388 O O . ASN A 1 177 ? 6.219 29.297 6.121 1 87.19 177 ASN A O 1
ATOM 1392 N N . ASN A 1 178 ? 4.766 27.703 5.641 1 87.81 178 ASN A N 1
ATOM 1393 C CA . ASN A 1 178 ? 4.98 27.766 4.199 1 87.81 178 ASN A CA 1
ATOM 1394 C C . ASN A 1 178 ? 3.686 27.516 3.43 1 87.81 178 ASN A C 1
ATOM 1396 O O . ASN A 1 178 ? 3.016 26.5 3.641 1 87.81 178 ASN A O 1
ATOM 1400 N N . GLY A 1 179 ? 3.406 28.422 2.514 1 87.62 179 GLY A N 1
ATOM 1401 C CA . GLY A 1 179 ? 2.119 28.406 1.836 1 87.62 179 GLY A CA 1
ATOM 1402 C C . GLY A 1 179 ? 2.092 27.469 0.641 1 87.62 179 GLY A C 1
ATOM 1403 O O . GLY A 1 179 ? 1.155 27.5 -0.16 1 87.62 179 GLY A O 1
ATOM 1404 N N . ILE A 1 180 ? 3.092 26.625 0.439 1 88 180 ILE A N 1
ATOM 1405 C CA . ILE A 1 180 ? 3.088 25.625 -0.623 1 88 180 ILE A CA 1
ATOM 1406 C C . ILE A 1 180 ? 2.129 24.484 -0.261 1 88 180 ILE A C 1
ATOM 1408 O O . ILE A 1 180 ? 2.176 23.953 0.852 1 88 180 ILE A O 1
ATOM 1412 N N . PRO A 1 181 ? 1.306 24.125 -1.185 1 88.94 181 PRO A N 1
ATOM 1413 C CA . PRO A 1 181 ? 0.307 23.094 -0.863 1 88.94 181 PRO A CA 1
ATOM 1414 C C . PRO A 1 181 ? 0.935 21.781 -0.406 1 88.94 181 PRO A C 1
ATOM 1416 O O . PRO A 1 181 ? 1.919 21.328 -0.994 1 88.94 181 PRO A O 1
ATOM 1419 N N . GLY A 1 182 ? 0.351 21.25 0.665 1 85.44 182 GLY A N 1
ATOM 1420 C CA . GLY A 1 182 ? 0.799 19.953 1.166 1 85.44 182 GLY A CA 1
ATOM 1421 C C . GLY A 1 182 ? 1.758 20.062 2.336 1 85.44 182 GLY A C 1
ATOM 1422 O O . GLY A 1 182 ? 1.985 19.094 3.057 1 85.44 182 GLY A O 1
ATOM 1423 N N . ASN A 1 183 ? 2.346 21.203 2.512 1 87 183 ASN A N 1
ATOM 1424 C CA . ASN A 1 183 ? 3.26 21.391 3.633 1 87 183 ASN A CA 1
ATOM 1425 C C . ASN A 1 183 ? 2.543 21.25 4.973 1 87 183 ASN A C 1
ATOM 1427 O O . ASN A 1 183 ? 1.418 21.734 5.133 1 87 183 ASN A O 1
ATOM 1431 N N . ALA A 1 184 ? 3.242 20.641 5.895 1 90 184 ALA A N 1
ATOM 1432 C CA . ALA A 1 184 ? 2.639 20.406 7.203 1 90 184 ALA A CA 1
ATOM 1433 C C . ALA A 1 184 ? 2.641 21.672 8.047 1 90 184 ALA A C 1
ATOM 1435 O O . ALA A 1 184 ? 3.66 22.359 8.148 1 90 184 ALA A O 1
ATOM 1436 N N . PRO A 1 185 ? 1.513 21.969 8.672 1 91.44 185 PRO A N 1
ATOM 1437 C CA . PRO A 1 185 ? 1.525 23.047 9.656 1 91.44 185 PRO A CA 1
ATOM 1438 C C . PRO A 1 185 ? 2.121 22.625 11 1 91.44 185 PRO A C 1
ATOM 1440 O O . PRO A 1 185 ? 2.182 21.422 11.297 1 91.44 185 PRO A O 1
ATOM 1443 N N . LEU A 1 186 ? 2.527 23.578 11.711 1 91.12 186 LEU A N 1
ATOM 1444 C CA . LEU A 1 186 ? 2.945 23.344 13.086 1 91.12 186 LEU A CA 1
ATOM 1445 C C . LEU A 1 186 ? 1.76 23.453 14.039 1 91.12 186 LEU A C 1
ATOM 1447 O O . LEU A 1 186 ? 0.979 24.406 13.969 1 91.12 186 LEU A O 1
ATOM 1451 N N . ILE A 1 187 ? 1.616 22.484 14.875 1 93.38 187 ILE A N 1
ATOM 1452 C CA . ILE A 1 187 ? 0.544 22.516 15.859 1 93.38 187 ILE A CA 1
ATOM 1453 C C . ILE A 1 187 ? 1.132 22.391 17.266 1 93.38 187 ILE A C 1
ATOM 1455 O O . ILE A 1 187 ? 1.988 21.547 17.516 1 93.38 187 ILE A O 1
ATOM 1459 N N . ARG A 1 188 ? 0.741 23.281 18.156 1 94.88 188 ARG A N 1
ATOM 1460 C CA . ARG A 1 188 ? 1.099 23.25 19.578 1 94.88 188 ARG A CA 1
ATOM 1461 C C . ARG A 1 188 ? -0.138 23.391 20.453 1 94.88 188 ARG A C 1
ATOM 1463 O O . ARG A 1 188 ? -0.955 24.297 20.25 1 94.88 188 ARG A O 1
ATOM 1470 N N . ILE A 1 189 ? -0.233 22.516 21.312 1 96.75 189 ILE A N 1
ATOM 1471 C CA . ILE A 1 189 ? -1.339 22.562 22.25 1 96.75 189 ILE A CA 1
ATOM 1472 C C . ILE A 1 189 ? -0.825 23 23.625 1 96.75 189 ILE A C 1
ATOM 1474 O O . ILE A 1 189 ? -0.062 22.281 24.266 1 96.75 189 ILE A O 1
ATOM 1478 N N . ARG A 1 190 ? -1.233 24.172 24.047 1 96.88 190 ARG A N 1
ATOM 1479 C CA . ARG A 1 190 ? -0.91 24.797 25.328 1 96.88 190 ARG A CA 1
ATOM 1480 C C . ARG A 1 190 ? 0.6 24.891 25.516 1 96.88 190 ARG A C 1
ATOM 1482 O O . ARG A 1 190 ? 1.114 24.531 26.578 1 96.88 190 ARG A O 1
ATOM 1489 N N . GLY A 1 191 ? 1.299 25.156 24.453 1 93.31 191 GLY A N 1
ATOM 1490 C CA . GLY A 1 191 ? 2.693 25.562 24.5 1 93.31 191 GLY A CA 1
ATOM 1491 C C . GLY A 1 191 ? 3.662 24.422 24.297 1 93.31 191 GLY A C 1
ATOM 1492 O O . GLY A 1 191 ? 3.26 23.328 23.875 1 93.31 191 GLY A O 1
ATOM 1493 N N . GLN A 1 192 ? 4.934 24.688 24.531 1 93.56 192 GLN A N 1
ATOM 1494 C CA . GLN A 1 192 ? 6.035 23.75 24.344 1 93.56 192 GLN A CA 1
ATOM 1495 C C . GLN A 1 192 ? 6.441 23.125 25.688 1 93.56 192 GLN A C 1
ATOM 1497 O O . GLN A 1 192 ? 6.801 23.828 26.625 1 93.56 192 GLN A O 1
ATOM 1502 N N . ASN A 1 193 ? 6.48 21.828 25.641 1 92.62 193 ASN A N 1
ATOM 1503 C CA . ASN A 1 193 ? 6.805 21.125 26.875 1 92.62 193 ASN A CA 1
ATOM 1504 C C . ASN A 1 193 ? 8.273 20.719 26.906 1 92.62 193 ASN A C 1
ATOM 1506 O O . ASN A 1 193 ? 8.906 20.766 27.969 1 92.62 193 ASN A O 1
ATOM 1510 N N . SER A 1 194 ? 8.766 20.312 25.766 1 92.12 194 SER A N 1
ATOM 1511 C CA . SER A 1 194 ? 10.125 19.781 25.703 1 92.12 194 SER A CA 1
ATOM 1512 C C . SER A 1 194 ? 11.094 20.812 25.141 1 92.12 194 SER A C 1
ATOM 1514 O O . SER A 1 194 ? 10.719 21.609 24.281 1 92.12 194 SER A O 1
ATOM 1516 N N . LEU A 1 195 ? 12.375 20.672 25.562 1 89.38 195 LEU A N 1
ATOM 1517 C CA . LEU A 1 195 ? 13.422 21.531 25.031 1 89.38 195 LEU A CA 1
ATOM 1518 C C . LEU A 1 195 ? 13.727 21.188 23.578 1 89.38 195 LEU A C 1
ATOM 1520 O O . LEU A 1 195 ? 14.141 22.062 22.812 1 89.38 195 LEU A O 1
ATOM 1524 N N . ARG A 1 196 ? 13.469 19.938 23.281 1 85.25 196 ARG A N 1
ATOM 1525 C CA . ARG A 1 196 ? 13.695 19.5 21.906 1 85.25 196 ARG A CA 1
ATOM 1526 C C . ARG A 1 196 ? 12.492 19.828 21.031 1 85.25 196 ARG A C 1
ATOM 1528 O O . ARG A 1 196 ? 11.352 19.625 21.422 1 85.25 196 ARG A O 1
ATOM 1535 N N . ASP A 1 197 ? 12.781 20.219 19.891 1 78.12 197 ASP A N 1
ATOM 1536 C CA . ASP A 1 197 ? 11.703 20.594 18.969 1 78.12 197 ASP A CA 1
ATOM 1537 C C . ASP A 1 197 ? 10.883 19.375 18.562 1 78.12 197 ASP A C 1
ATOM 1539 O O . ASP A 1 197 ? 9.664 19.453 18.406 1 78.12 197 ASP A O 1
ATOM 1543 N N . ASP A 1 198 ? 11.5 18.234 18.406 1 78.94 198 ASP A N 1
ATOM 1544 C CA . ASP A 1 198 ? 10.812 17.047 17.906 1 78.94 198 ASP A CA 1
ATOM 1545 C C . ASP A 1 198 ? 10.109 16.297 19.047 1 78.94 198 ASP A C 1
ATOM 1547 O O . ASP A 1 198 ? 9.562 15.219 18.844 1 78.94 198 ASP A O 1
ATOM 1551 N N . GLY A 1 199 ? 10.109 16.875 20.172 1 86.75 199 GLY A N 1
ATOM 1552 C CA . GLY A 1 199 ? 9.461 16.25 21.312 1 86.75 199 GLY A CA 1
ATOM 1553 C C . GLY A 1 199 ? 8.148 16.906 21.688 1 86.75 199 GLY A C 1
ATOM 1554 O O . GLY A 1 199 ? 7.664 16.734 22.812 1 86.75 199 GLY A O 1
ATOM 1555 N N . ASN A 1 200 ? 7.586 17.656 20.75 1 91.5 200 ASN A N 1
ATOM 1556 C CA . ASN A 1 200 ? 6.414 18.438 21.125 1 91.5 200 ASN A CA 1
ATOM 1557 C C . ASN A 1 200 ? 5.227 18.141 20.219 1 91.5 200 ASN A C 1
ATOM 1559 O O . ASN A 1 200 ? 4.242 18.875 20.219 1 91.5 200 ASN A O 1
ATOM 1563 N N . PHE A 1 201 ? 5.238 17.062 19.469 1 91.19 201 PHE A N 1
ATOM 1564 C CA . PHE A 1 201 ? 4.137 16.719 18.578 1 91.19 201 PHE A CA 1
ATOM 1565 C C . PHE A 1 201 ? 2.986 16.094 19.359 1 91.19 201 PHE A C 1
ATOM 1567 O O . PHE A 1 201 ? 3.207 15.242 20.219 1 91.19 201 PHE A O 1
ATOM 1574 N N . PRO A 1 202 ? 1.789 16.516 19.047 1 94.81 202 PRO A N 1
ATOM 1575 C CA . PRO A 1 202 ? 0.659 15.805 19.641 1 94.81 202 PRO A CA 1
ATOM 1576 C C . PRO A 1 202 ? 0.405 14.453 18.969 1 94.81 202 PRO A C 1
ATOM 1578 O O . PRO A 1 202 ? 1.001 14.148 17.938 1 94.81 202 PRO A O 1
ATOM 1581 N N . LEU A 1 203 ? -0.407 13.648 19.656 1 94.31 203 LEU A N 1
ATOM 1582 C CA . LEU A 1 203 ? -0.826 12.375 19.078 1 94.31 203 LEU A CA 1
ATOM 1583 C C . LEU A 1 203 ? -1.982 12.578 18.109 1 94.31 203 LEU A C 1
ATOM 1585 O O . LEU A 1 203 ? -2.945 13.281 18.422 1 94.31 203 LEU A O 1
ATOM 1589 N N . TYR A 1 204 ? -1.886 12.062 16.891 1 95.31 204 TYR A N 1
ATOM 1590 C CA . TYR A 1 204 ? -2.99 12.047 15.938 1 95.31 204 TYR A CA 1
ATOM 1591 C C . TYR A 1 204 ? -3.703 10.703 15.953 1 95.31 204 TYR A C 1
ATOM 1593 O O . TYR A 1 204 ? -3.059 9.648 15.906 1 95.31 204 TYR A O 1
ATOM 1601 N N . ILE A 1 205 ? -4.953 10.734 16.062 1 96.25 205 ILE A N 1
ATOM 1602 C CA . ILE A 1 205 ? -5.77 9.531 15.93 1 96.25 205 ILE A CA 1
ATOM 1603 C C . ILE A 1 205 ? -6.84 9.742 14.867 1 96.25 205 ILE A C 1
ATOM 1605 O O . ILE A 1 205 ? -7.621 10.695 14.945 1 96.25 205 ILE A O 1
ATOM 1609 N N . ILE A 1 206 ? -6.926 8.883 13.906 1 95.81 206 ILE A N 1
ATOM 1610 C CA . ILE A 1 206 ? -7.969 8.914 12.883 1 95.81 206 ILE A CA 1
ATOM 1611 C C . ILE A 1 206 ? -8.844 7.668 13 1 95.81 206 ILE A C 1
ATOM 1613 O O . ILE A 1 206 ? -8.391 6.555 12.734 1 95.81 206 ILE A O 1
ATOM 1617 N N . ASP A 1 207 ? -10.031 7.828 13.336 1 94.69 207 ASP A N 1
ATOM 1618 C CA . ASP A 1 207 ? -10.992 6.742 13.508 1 94.69 207 ASP A CA 1
ATOM 1619 C C . ASP A 1 207 ? -10.398 5.617 14.359 1 94.69 207 ASP A C 1
ATOM 1621 O O . ASP A 1 207 ? -10.484 4.445 13.984 1 94.69 207 ASP A O 1
ATOM 1625 N N . GLY A 1 208 ? -9.664 6.004 15.383 1 92.94 208 GLY A N 1
ATOM 1626 C CA . GLY A 1 208 ? -9.164 5.02 16.328 1 92.94 208 GLY A CA 1
ATOM 1627 C C . GLY A 1 208 ? -7.738 4.59 16.031 1 92.94 208 GLY A C 1
ATOM 1628 O O . GLY A 1 208 ? -7.094 3.951 16.875 1 92.94 208 GLY A O 1
ATOM 1629 N N . MET A 1 209 ? -7.172 4.941 14.922 1 92.81 209 MET A N 1
ATOM 1630 C CA . MET A 1 209 ? -5.812 4.555 14.562 1 92.81 209 MET A CA 1
ATOM 1631 C C . MET A 1 209 ? -4.828 5.676 14.875 1 92.81 209 MET A C 1
ATOM 1633 O O . MET A 1 209 ? -4.914 6.762 14.297 1 92.81 209 MET A O 1
ATOM 1637 N N . PRO A 1 210 ? -3.854 5.406 15.703 1 93.94 210 PRO A N 1
ATOM 1638 C CA . PRO A 1 210 ? -2.785 6.387 15.914 1 93.94 210 PRO A CA 1
ATOM 1639 C C . PRO A 1 210 ? -1.859 6.52 14.703 1 93.94 210 PRO A C 1
ATOM 1641 O O . PRO A 1 210 ? -1.488 5.516 14.094 1 93.94 210 PRO A O 1
ATOM 1644 N N . ILE A 1 211 ? -1.531 7.723 14.445 1 92.5 211 ILE A N 1
ATOM 1645 C CA . ILE A 1 211 ? -0.671 8.031 13.312 1 92.5 211 ILE A CA 1
ATOM 1646 C C . ILE A 1 211 ? 0.57 8.781 13.797 1 92.5 211 ILE A C 1
ATOM 1648 O O . ILE A 1 211 ? 0.486 9.625 14.688 1 92.5 211 ILE A O 1
ATOM 1652 N N . ASN A 1 212 ? 1.705 8.375 13.203 1 88.5 212 ASN A N 1
ATOM 1653 C CA . ASN A 1 212 ? 2.908 9.164 13.445 1 88.5 212 ASN A CA 1
ATOM 1654 C C . ASN A 1 212 ? 2.744 10.594 12.953 1 88.5 212 ASN A C 1
ATOM 1656 O O . ASN A 1 212 ? 2.568 10.828 11.758 1 88.5 212 ASN A O 1
ATOM 1660 N N . SER A 1 213 ? 2.898 11.508 13.797 1 88.69 213 SER A N 1
ATOM 1661 C CA . SER A 1 213 ? 2.561 12.898 13.523 1 88.69 213 SER A CA 1
ATOM 1662 C C . SER A 1 213 ? 3.729 13.633 12.875 1 88.69 213 SER A C 1
ATOM 1664 O O . SER A 1 213 ? 3.578 14.766 12.406 1 88.69 213 SER A O 1
ATOM 1666 N N . THR A 1 214 ? 4.875 13.062 12.773 1 87.75 214 THR A N 1
ATOM 1667 C CA . THR A 1 214 ? 6.047 13.727 12.219 1 87.75 214 THR A CA 1
ATOM 1668 C C . THR A 1 214 ? 5.902 13.914 10.711 1 87.75 214 THR A C 1
ATOM 1670 O O . THR A 1 214 ? 5.594 12.969 9.992 1 87.75 214 THR A O 1
ATOM 1673 N N . PRO A 1 215 ? 6.156 15.117 10.273 1 87.38 215 PRO A N 1
ATOM 1674 C CA . PRO A 1 215 ? 6.121 15.32 8.828 1 87.38 215 PRO A CA 1
ATOM 1675 C C . PRO A 1 215 ? 7.191 14.523 8.086 1 87.38 215 PRO A C 1
ATOM 1677 O O . PRO A 1 215 ? 8.266 14.273 8.633 1 87.38 215 PRO A O 1
ATOM 1680 N N . ILE A 1 216 ? 6.91 14.164 6.914 1 81.81 216 ILE A N 1
ATOM 1681 C CA . ILE A 1 216 ? 7.863 13.391 6.125 1 81.81 216 ILE A CA 1
ATOM 1682 C C . ILE A 1 216 ? 8.516 14.289 5.078 1 81.81 216 ILE A C 1
ATOM 1684 O O . ILE A 1 216 ? 7.824 14.898 4.254 1 81.81 216 ILE A O 1
ATOM 1688 N N . ASP A 1 217 ? 9.781 14.297 5.156 1 71.88 217 ASP A N 1
ATOM 1689 C CA . ASP A 1 217 ? 10.539 15.164 4.258 1 71.88 217 ASP A CA 1
ATOM 1690 C C . ASP A 1 217 ? 10.516 14.633 2.828 1 71.88 217 ASP A C 1
ATOM 1692 O O . ASP A 1 217 ? 10.633 13.43 2.604 1 71.88 217 ASP A O 1
ATOM 1696 N N . GLY A 1 218 ? 10.07 15.469 1.845 1 59.81 218 GLY A N 1
ATOM 1697 C CA . GLY A 1 218 ? 10.031 15.102 0.438 1 59.81 218 GLY A CA 1
ATOM 1698 C C . GLY A 1 218 ? 11.375 15.219 -0.251 1 59.81 218 GLY A C 1
ATOM 1699 O O . GLY A 1 218 ? 11.445 15.57 -1.431 1 59.81 218 GLY A O 1
ATOM 1700 N N . GLY A 1 219 ? 12.672 14.93 0.262 1 53.62 219 GLY A N 1
ATOM 1701 C CA . GLY A 1 219 ? 13.914 14.844 -0.491 1 53.62 219 GLY A CA 1
ATOM 1702 C C . GLY A 1 219 ? 14.727 16.125 -0.456 1 53.62 219 GLY A C 1
ATOM 1703 O O . GLY A 1 219 ? 15.375 16.484 -1.439 1 53.62 219 GLY A O 1
ATOM 1704 N N . ASN A 1 220 ? 14.938 16.781 0.544 1 52.97 220 ASN A N 1
ATOM 1705 C CA . ASN A 1 220 ? 15.766 17.969 0.765 1 52.97 220 ASN A CA 1
ATOM 1706 C C . ASN A 1 220 ? 15.219 19.188 0.007 1 52.97 220 ASN A C 1
ATOM 1708 O O . ASN A 1 220 ? 15.992 20 -0.502 1 52.97 220 ASN A O 1
ATOM 1712 N N . ASN A 1 221 ? 14.125 19.109 -0.473 1 53.84 221 ASN A N 1
ATOM 1713 C CA . ASN A 1 221 ? 13.586 20.344 -1.019 1 53.84 221 ASN A CA 1
ATOM 1714 C C . ASN A 1 221 ? 13.32 21.375 0.08 1 53.84 221 ASN A C 1
ATOM 1716 O O . ASN A 1 221 ? 12.461 21.172 0.933 1 53.84 221 ASN A O 1
ATOM 1720 N N . PHE A 1 222 ? 14.406 22.188 0.33 1 50.62 222 PHE A N 1
ATOM 1721 C CA . PHE A 1 222 ? 14.469 23.188 1.39 1 50.62 222 PHE A CA 1
ATOM 1722 C C . PHE A 1 222 ? 13.141 23.922 1.535 1 50.62 222 PHE A C 1
ATOM 1724 O O . PHE A 1 222 ? 12.898 24.594 2.539 1 50.62 222 PHE A O 1
ATOM 1731 N N . TYR A 1 223 ? 12.281 23.688 0.476 1 50.22 223 TYR A N 1
ATOM 1732 C CA . TYR A 1 223 ? 11.031 24.438 0.563 1 50.22 223 TYR A CA 1
ATOM 1733 C C . TYR A 1 223 ? 10.062 23.781 1.533 1 50.22 223 TYR A C 1
ATOM 1735 O O . TYR A 1 223 ? 9.102 24.406 1.979 1 50.22 223 TYR A O 1
ATOM 1743 N N . LEU A 1 224 ? 10.477 22.516 1.923 1 58.16 224 LEU A N 1
ATOM 1744 C CA . LEU A 1 224 ? 9.383 21.781 2.566 1 58.16 224 LEU A CA 1
ATOM 1745 C C . LEU A 1 224 ? 9.797 21.297 3.951 1 58.16 224 LEU A C 1
ATOM 1747 O O . LEU A 1 224 ? 10.875 20.719 4.113 1 58.16 224 LEU A O 1
ATOM 1751 N N . SER A 1 225 ? 9.195 21.906 4.98 1 65.12 225 SER A N 1
ATOM 1752 C CA . SER A 1 225 ? 9.297 21.359 6.328 1 65.12 225 SER A CA 1
ATOM 1753 C C . SER A 1 225 ? 8.734 19.938 6.395 1 65.12 225 SER A C 1
ATOM 1755 O O . SER A 1 225 ? 8.758 19.312 7.453 1 65.12 225 SER A O 1
ATOM 1757 N N . GLY A 1 226 ? 8.289 19.375 5.293 1 81.94 226 GLY A N 1
ATOM 1758 C CA . GLY A 1 226 ? 7.762 18.016 5.215 1 81.94 226 GLY A CA 1
ATOM 1759 C C . GLY A 1 226 ? 6.277 17.969 4.906 1 81.94 226 GLY A C 1
ATOM 1760 O O . GLY A 1 226 ? 5.559 18.953 5.129 1 81.94 226 GLY A O 1
ATOM 1761 N N . ILE A 1 227 ? 5.832 16.875 4.41 1 84.94 227 ILE A N 1
ATOM 1762 C CA . ILE A 1 227 ? 4.426 16.688 4.07 1 84.94 227 ILE A CA 1
ATOM 1763 C C . ILE A 1 227 ? 3.662 16.188 5.297 1 84.94 227 ILE A C 1
ATOM 1765 O O . ILE A 1 227 ? 4.164 15.359 6.051 1 84.94 227 ILE A O 1
ATOM 1769 N N . ASP A 1 228 ? 2.5 16.734 5.449 1 87 228 ASP A N 1
ATOM 1770 C CA . ASP A 1 228 ? 1.626 16.328 6.543 1 87 228 ASP A CA 1
ATOM 1771 C C . ASP A 1 228 ? 1.12 14.906 6.348 1 87 228 ASP A C 1
ATOM 1773 O O . ASP A 1 228 ? 0.57 14.578 5.293 1 87 228 ASP A O 1
ATOM 1777 N N . PRO A 1 229 ? 1.237 14.094 7.387 1 88.12 229 PRO A N 1
ATOM 1778 C CA . PRO A 1 229 ? 0.715 12.727 7.254 1 88.12 229 PRO A CA 1
ATOM 1779 C C . PRO A 1 229 ? -0.801 12.695 7.074 1 88.12 229 PRO A C 1
ATOM 1781 O O . PRO A 1 229 ? -1.351 11.68 6.645 1 88.12 229 PRO A O 1
ATOM 1784 N N . LEU A 1 230 ? -1.489 13.789 7.336 1 90.31 230 LEU A N 1
ATOM 1785 C CA . LEU A 1 230 ? -2.943 13.828 7.215 1 90.31 230 LEU A CA 1
ATOM 1786 C C . LEU A 1 230 ? -3.357 14.406 5.863 1 90.31 230 LEU A C 1
ATOM 1788 O O . LEU A 1 230 ? -4.551 14.5 5.566 1 90.31 230 LEU A O 1
ATOM 1792 N N . SER A 1 231 ? -2.432 14.711 5.031 1 88.19 231 SER A N 1
ATOM 1793 C CA . SER A 1 231 ? -2.721 15.43 3.795 1 88.19 231 SER A CA 1
ATOM 1794 C C . SER A 1 231 ? -3.598 14.602 2.867 1 88.19 231 SER A C 1
ATOM 1796 O O . SER A 1 231 ? -4.305 15.148 2.018 1 88.19 231 SER A O 1
ATOM 1798 N N . THR A 1 232 ? -3.598 13.297 2.977 1 89 232 THR A N 1
ATOM 1799 C CA . THR A 1 232 ? -4.355 12.461 2.053 1 89 232 THR A CA 1
ATOM 1800 C C . THR A 1 232 ? -5.828 12.406 2.457 1 89 232 THR A C 1
ATOM 1802 O O . THR A 1 232 ? -6.66 11.883 1.714 1 89 232 THR A O 1
ATOM 1805 N N . HIS A 1 233 ? -6.191 13.023 3.545 1 90 233 HIS A N 1
ATOM 1806 C CA . HIS A 1 233 ? -7.594 13.109 3.939 1 90 233 HIS A CA 1
ATOM 1807 C C . HIS A 1 233 ? -8.258 14.352 3.359 1 90 233 HIS A C 1
ATOM 1809 O O . HIS A 1 233 ? -7.695 15.445 3.416 1 90 233 HIS A O 1
ATOM 1815 N N . ASN A 1 234 ? -9.336 14.133 2.811 1 90.25 234 ASN A N 1
ATOM 1816 C CA . ASN A 1 234 ? -10.109 15.273 2.33 1 90.25 234 ASN A CA 1
ATOM 1817 C C . ASN A 1 234 ? -11.008 15.844 3.426 1 90.25 234 ASN A C 1
ATOM 1819 O O . ASN A 1 234 ? -11.672 15.094 4.145 1 90.25 234 ASN A O 1
ATOM 1823 N N . LEU A 1 235 ? -11.055 17.078 3.514 1 89 235 LEU A N 1
ATOM 1824 C CA . LEU A 1 235 ? -11.82 17.766 4.551 1 89 235 LEU A CA 1
ATOM 1825 C C . LEU A 1 235 ? -13.305 17.422 4.449 1 89 235 LEU A C 1
ATOM 1827 O O . LEU A 1 235 ? -14 17.375 5.461 1 89 235 LEU A O 1
ATOM 1831 N N . SER A 1 236 ? -13.758 17.203 3.285 1 89.31 236 SER A N 1
ATOM 1832 C CA . SER A 1 236 ? -15.172 16.938 3.061 1 89.31 236 SER A CA 1
ATOM 1833 C C . SER A 1 236 ? -15.602 15.633 3.713 1 89.31 236 SER A C 1
ATOM 1835 O O . SER A 1 236 ? -16.797 15.391 3.912 1 89.31 236 SER A O 1
ATOM 1837 N N . ASN A 1 237 ? -14.742 14.883 4.055 1 91.75 237 ASN A N 1
ATOM 1838 C CA . ASN A 1 237 ? -15.062 13.586 4.637 1 91.75 237 ASN A CA 1
ATOM 1839 C C . ASN A 1 237 ? -14.875 13.586 6.148 1 91.75 237 ASN A C 1
ATOM 1841 O O . ASN A 1 237 ? -15.062 12.555 6.801 1 91.75 237 ASN A O 1
ATOM 1845 N N . ILE A 1 238 ? -14.516 14.641 6.691 1 94.44 238 ILE A N 1
ATOM 1846 C CA . ILE A 1 238 ? -14.297 14.727 8.133 1 94.44 238 ILE A CA 1
ATOM 1847 C C . ILE A 1 238 ? -15.586 15.156 8.82 1 94.44 238 ILE A C 1
ATOM 1849 O O . ILE A 1 238 ? -16.219 16.125 8.422 1 94.44 238 ILE A O 1
ATOM 1853 N N . GLU A 1 239 ? -15.984 14.422 9.781 1 94.31 239 GLU A N 1
ATOM 1854 C CA . GLU A 1 239 ? -17.156 14.742 10.586 1 94.31 239 GLU A CA 1
ATOM 1855 C C . GLU A 1 239 ? -16.828 15.75 11.688 1 94.31 239 GLU A C 1
ATOM 1857 O O . GLU A 1 239 ? -17.594 16.672 11.945 1 94.31 239 GLU A O 1
ATOM 1862 N N . SER A 1 240 ? -15.75 15.453 12.367 1 94.38 240 SER A N 1
ATOM 1863 C CA . SER A 1 240 ? -15.344 16.328 13.453 1 94.38 240 SER A CA 1
ATOM 1864 C C . SER A 1 240 ? -13.875 16.141 13.805 1 94.38 240 SER A C 1
ATOM 1866 O O . SER A 1 240 ? -13.266 15.133 13.422 1 94.38 240 SER A O 1
ATOM 1868 N N . ILE A 1 241 ? -13.305 17.109 14.359 1 95.31 241 ILE A N 1
ATOM 1869 C CA . ILE A 1 241 ? -11.969 17.062 14.938 1 95.31 241 ILE A CA 1
ATOM 1870 C C . ILE A 1 241 ? -12.031 17.516 16.406 1 95.31 241 ILE A C 1
ATOM 1872 O O . ILE A 1 241 ? -12.539 18.594 16.703 1 95.31 241 ILE A O 1
ATOM 1876 N N . GLU A 1 242 ? -11.594 16.688 17.344 1 96.38 242 GLU A N 1
ATOM 1877 C CA . GLU A 1 242 ? -11.492 17.016 18.766 1 96.38 242 GLU A CA 1
ATOM 1878 C C . GLU A 1 242 ? -10.039 17.156 19.203 1 96.38 242 GLU A C 1
ATOM 1880 O O . GLU A 1 242 ? -9.18 16.375 18.766 1 96.38 242 GLU A O 1
ATOM 1885 N N . VAL A 1 243 ? -9.766 18.062 20.016 1 96.88 243 VAL A N 1
ATOM 1886 C CA . VAL A 1 243 ? -8.445 18.219 20.609 1 96.88 243 VAL A CA 1
ATOM 1887 C C . VAL A 1 243 ? -8.539 18.094 22.125 1 96.88 243 VAL A C 1
ATOM 1889 O O . VAL A 1 243 ? -9.281 18.828 22.781 1 96.88 243 VAL A O 1
ATOM 1892 N N . LEU A 1 244 ? -7.863 17.125 22.641 1 96.62 244 LEU A N 1
ATOM 1893 C CA . LEU A 1 244 ? -7.777 16.906 24.078 1 96.62 244 LEU A CA 1
ATOM 1894 C C . LEU A 1 244 ? -6.566 17.609 24.656 1 96.62 244 LEU A C 1
ATOM 1896 O O . LEU A 1 244 ? -5.441 17.438 24.188 1 96.62 244 LEU A O 1
ATOM 1900 N N . LYS A 1 245 ? -6.773 18.281 25.844 1 96.06 245 LYS A N 1
ATOM 1901 C CA . LYS A 1 245 ? -5.711 19.188 26.25 1 96.06 245 LYS A CA 1
ATOM 1902 C C . LYS A 1 245 ? -5.25 18.891 27.672 1 96.06 245 LYS A C 1
ATOM 1904 O O . LYS A 1 245 ? -4.062 19 27.984 1 96.06 245 LYS A O 1
ATOM 1909 N N . ASP A 1 246 ? -6.148 18.578 28.594 1 94.81 246 ASP A N 1
ATOM 1910 C CA . ASP A 1 246 ? -5.793 18.5 30.016 1 94.81 246 ASP A CA 1
ATOM 1911 C C . ASP A 1 246 ? -5.449 17.062 30.406 1 94.81 246 ASP A C 1
ATOM 1913 O O . ASP A 1 246 ? -5.41 16.172 29.562 1 94.81 246 ASP A O 1
ATOM 1917 N N . ALA A 1 247 ? -5.195 16.859 31.688 1 91.94 247 ALA A N 1
ATOM 1918 C CA . ALA A 1 247 ? -4.742 15.562 32.219 1 91.94 247 ALA A CA 1
ATOM 1919 C C . ALA A 1 247 ? -5.836 14.508 32.094 1 91.94 247 ALA A C 1
ATOM 1921 O O . ALA A 1 247 ? -5.566 13.375 31.672 1 91.94 247 ALA A O 1
ATOM 1922 N N . ASP A 1 248 ? -6.934 14.852 32.438 1 89.56 248 ASP A N 1
ATOM 1923 C CA . ASP A 1 248 ? -8.031 13.883 32.438 1 89.56 248 ASP A CA 1
ATOM 1924 C C . ASP A 1 248 ? -8.32 13.391 31.016 1 89.56 248 ASP A C 1
ATOM 1926 O O . ASP A 1 248 ? -8.414 12.18 30.781 1 89.56 248 ASP A O 1
ATOM 1930 N N . ALA A 1 249 ? -8.438 14.242 30.125 1 82.81 249 ALA A N 1
ATOM 1931 C CA . ALA A 1 249 ? -8.805 13.898 28.75 1 82.81 249 ALA A CA 1
ATOM 1932 C C . ALA A 1 249 ? -7.703 13.086 28.078 1 82.81 249 ALA A C 1
ATOM 1934 O O . ALA A 1 249 ? -7.98 12.234 27.234 1 82.81 249 ALA A O 1
ATOM 1935 N N . THR A 1 250 ? -6.461 13.352 28.297 1 87.94 250 THR A N 1
ATOM 1936 C CA . THR A 1 250 ? -5.355 12.75 27.562 1 87.94 250 THR A CA 1
ATOM 1937 C C . THR A 1 250 ? -4.824 11.523 28.297 1 87.94 250 THR A C 1
ATOM 1939 O O . THR A 1 250 ? -4.078 10.727 27.734 1 87.94 250 THR A O 1
ATOM 1942 N N . ALA A 1 251 ? -5.223 11.352 29.5 1 87.5 251 ALA A N 1
ATOM 1943 C CA . ALA A 1 251 ? -4.613 10.336 30.359 1 87.5 251 ALA A CA 1
ATOM 1944 C C . ALA A 1 251 ? -4.785 8.945 29.766 1 87.5 251 ALA A C 1
ATOM 1946 O O . ALA A 1 251 ? -3.9 8.094 29.906 1 87.5 251 ALA A O 1
ATOM 1947 N N . ILE A 1 252 ? -5.809 8.812 29.156 1 88.5 252 ILE A N 1
ATOM 1948 C CA . ILE A 1 252 ? -6.105 7.473 28.656 1 88.5 252 ILE A CA 1
ATOM 1949 C C . ILE A 1 252 ? -5.137 7.113 27.547 1 88.5 252 ILE A C 1
ATOM 1951 O O . ILE A 1 252 ? -4.93 5.934 27.25 1 88.5 252 ILE A O 1
ATOM 1955 N N . TYR A 1 253 ? -4.543 8.039 26.984 1 91.19 253 TYR A N 1
ATOM 1956 C CA . TYR A 1 253 ? -3.596 7.801 25.891 1 91.19 253 TYR A CA 1
ATOM 1957 C C . TYR A 1 253 ? -2.176 7.672 26.438 1 91.19 253 TYR A C 1
ATOM 1959 O O . TYR A 1 253 ? -1.253 7.332 25.688 1 91.19 253 TYR A O 1
ATOM 1967 N N . GLY A 1 254 ? -2.041 8.008 27.656 1 90.94 254 GLY A N 1
ATOM 1968 C CA . GLY A 1 254 ? -0.752 7.848 28.312 1 90.94 254 GLY A CA 1
ATOM 1969 C C . GLY A 1 254 ? 0.318 8.773 27.766 1 90.94 254 GLY A C 1
ATOM 1970 O O . GLY A 1 254 ? 0.06 9.953 27.516 1 90.94 254 GLY A O 1
ATOM 1971 N N . SER A 1 255 ? 1.544 8.172 27.656 1 90.06 255 SER A N 1
ATOM 1972 C CA . SER A 1 255 ? 2.727 8.938 27.266 1 90.06 255 SER A CA 1
ATOM 1973 C C . SER A 1 255 ? 2.58 9.508 25.859 1 90.06 255 SER A C 1
ATOM 1975 O O . SER A 1 255 ? 3.172 10.539 25.547 1 90.06 255 SER A O 1
ATOM 1977 N N . ARG A 1 256 ? 1.821 8.922 25.094 1 89.12 256 ARG A N 1
ATOM 1978 C CA . ARG A 1 256 ? 1.624 9.383 23.719 1 89.12 256 ARG A CA 1
ATOM 1979 C C . ARG A 1 256 ? 0.825 10.68 23.688 1 89.12 256 ARG A C 1
ATOM 1981 O O . ARG A 1 256 ? 0.894 11.43 22.703 1 89.12 256 ARG A O 1
ATOM 1988 N N . GLY A 1 257 ? 0.079 10.977 24.703 1 90.12 257 GLY A N 1
ATOM 1989 C CA . GLY A 1 257 ? -0.777 12.148 24.766 1 90.12 257 GLY A CA 1
ATOM 1990 C C . GLY A 1 257 ? -0.188 13.281 25.578 1 90.12 257 GLY A C 1
ATOM 1991 O O . GLY A 1 257 ? -0.896 14.219 25.953 1 90.12 257 GLY A O 1
ATOM 1992 N N . ALA A 1 258 ? 1.046 13.172 25.844 1 90.44 258 ALA A N 1
ATOM 1993 C CA . ALA A 1 258 ? 1.688 14.148 26.719 1 90.44 258 ALA A CA 1
ATOM 1994 C C . ALA A 1 258 ? 1.566 15.555 26.156 1 90.44 258 ALA A C 1
ATOM 1996 O O . ALA A 1 258 ? 1.4 16.531 26.906 1 90.44 258 ALA A O 1
ATOM 1997 N N . ASN A 1 259 ? 1.616 15.695 24.891 1 93.5 259 ASN A N 1
ATOM 1998 C CA . ASN A 1 259 ? 1.564 17 24.234 1 93.5 259 ASN A CA 1
ATOM 1999 C C . ASN A 1 259 ? 0.184 17.266 23.641 1 93.5 259 ASN A C 1
ATOM 2001 O O . ASN A 1 259 ? 0.041 18.109 22.75 1 93.5 259 ASN A O 1
ATOM 2005 N N . GLY A 1 260 ? -0.831 16.516 24.078 1 94.69 260 GLY A N 1
ATOM 2006 C CA . GLY A 1 260 ? -2.178 16.656 23.547 1 94.69 260 GLY A CA 1
ATOM 2007 C C . GLY A 1 260 ? -2.535 15.609 22.516 1 94.69 260 GLY A C 1
ATOM 2008 O O . GLY A 1 260 ? -1.658 14.906 22.016 1 94.69 260 GLY A O 1
ATOM 2009 N N . VAL A 1 261 ? -3.834 15.469 22.281 1 95.69 261 VAL A N 1
ATOM 2010 C CA . VAL A 1 261 ? -4.316 14.477 21.312 1 95.69 261 VAL A CA 1
ATOM 2011 C C . VAL A 1 261 ? -5.273 15.141 20.328 1 95.69 261 VAL A C 1
ATOM 2013 O O . VAL A 1 261 ? -6.141 15.922 20.719 1 95.69 261 VAL A O 1
ATOM 2016 N N . VAL A 1 262 ? -5.098 14.867 19.078 1 96.38 262 VAL A N 1
ATOM 2017 C CA . VAL A 1 262 ? -6.008 15.297 18.016 1 96.38 262 VAL A CA 1
ATOM 2018 C C . VAL A 1 262 ? -6.762 14.094 17.453 1 96.38 262 VAL A C 1
ATOM 2020 O O . VAL A 1 262 ? -6.16 13.188 16.875 1 96.38 262 VAL A O 1
ATOM 2023 N N . LEU A 1 263 ? -8.039 14.133 17.625 1 96.44 263 LEU A N 1
ATOM 2024 C CA . LEU A 1 263 ? -8.891 13.062 17.141 1 96.44 263 LEU A CA 1
ATOM 2025 C C . LEU A 1 263 ? -9.641 13.484 15.875 1 96.44 263 LEU A C 1
ATOM 2027 O O . LEU A 1 263 ? -10.352 14.492 15.883 1 96.44 263 LEU A O 1
ATOM 2031 N N . VAL A 1 264 ? -9.492 12.773 14.844 1 95.75 264 VAL A N 1
ATOM 2032 C CA . VAL A 1 264 ? -10.219 13.016 13.602 1 95.75 264 VAL A CA 1
ATOM 2033 C C . VAL A 1 264 ? -11.234 11.898 13.367 1 95.75 264 VAL A C 1
ATOM 2035 O O . VAL A 1 264 ? -10.875 10.719 13.328 1 95.75 264 VAL A O 1
ATOM 2038 N N . THR A 1 265 ? -12.43 12.273 13.289 1 95.06 265 THR A N 1
ATOM 2039 C CA . THR A 1 265 ? -13.5 11.328 12.984 1 95.06 265 THR A CA 1
ATOM 2040 C C . THR A 1 265 ? -14.047 11.562 11.57 1 95.06 265 THR A C 1
ATOM 2042 O O . THR A 1 265 ? -14.406 12.688 11.227 1 95.06 265 THR A O 1
ATOM 2045 N N . THR A 1 266 ? -14.141 10.57 10.789 1 94.81 266 THR A N 1
ATOM 2046 C CA . THR A 1 266 ? -14.672 10.688 9.438 1 94.81 266 THR A CA 1
ATOM 2047 C C . THR A 1 266 ? -16.188 10.469 9.422 1 94.81 266 THR A C 1
ATOM 2049 O O . THR A 1 266 ? -16.734 9.883 10.352 1 94.81 266 THR A O 1
ATOM 2052 N N . LYS A 1 267 ? -16.812 10.984 8.43 1 94.12 267 LYS A N 1
ATOM 2053 C CA . LYS A 1 267 ? -18.266 10.867 8.297 1 94.12 267 LYS A CA 1
ATOM 2054 C C . LYS A 1 267 ? -18.688 9.406 8.164 1 94.12 267 LYS A C 1
ATOM 2056 O O . LYS A 1 267 ? -18 8.609 7.523 1 94.12 267 LYS A O 1
ATOM 2061 N N . LYS A 1 268 ? -19.844 9.156 8.797 1 91.81 268 LYS A N 1
ATOM 2062 C CA . LYS A 1 268 ? -20.438 7.82 8.758 1 91.81 268 LYS A CA 1
ATOM 2063 C C . LYS A 1 268 ? -21.812 7.84 8.094 1 91.81 268 LYS A C 1
ATOM 2065 O O . LYS A 1 268 ? -22.375 8.914 7.867 1 91.81 268 LYS A O 1
ATOM 2070 N N . GLY A 1 269 ? -22.234 6.637 7.809 1 86.81 269 GLY A N 1
ATOM 2071 C CA . GLY A 1 269 ? -23.609 6.52 7.371 1 86.81 269 GLY A CA 1
ATOM 2072 C C . GLY A 1 269 ? -24.609 6.531 8.516 1 86.81 269 GLY A C 1
ATOM 2073 O O . GLY A 1 269 ? -24.219 6.445 9.68 1 86.81 269 GLY A O 1
ATOM 2074 N N . ASN A 1 270 ? -25.828 6.801 8.125 1 78.25 270 ASN A N 1
ATOM 2075 C CA . ASN A 1 270 ? -26.875 6.77 9.141 1 78.25 270 ASN A CA 1
ATOM 2076 C C . ASN A 1 270 ? -27.75 5.531 8.992 1 78.25 270 ASN A C 1
ATOM 2078 O O . ASN A 1 270 ? -28.062 5.109 7.875 1 78.25 270 ASN A O 1
ATOM 2082 N N . TYR A 1 271 ? -28 4.988 10.148 1 72.75 271 TYR A N 1
ATOM 2083 C CA . TYR A 1 271 ? -28.922 3.861 10.141 1 72.75 271 TYR A CA 1
ATOM 2084 C C . TYR A 1 271 ? -30.297 4.289 9.672 1 72.75 271 TYR A C 1
ATOM 2086 O O . TYR A 1 271 ? -30.703 5.445 9.852 1 72.75 271 TYR A O 1
ATOM 2094 N N . ARG A 1 272 ? -30.984 3.355 9.055 1 70.25 272 ARG A N 1
ATOM 2095 C CA . ARG A 1 272 ? -32.375 3.49 8.688 1 70.25 272 ARG A CA 1
ATOM 2096 C C . ARG A 1 272 ? -32.594 4.684 7.766 1 70.25 272 ARG A C 1
ATOM 2098 O O . ARG A 1 272 ? -33.531 5.469 7.965 1 70.25 272 ARG A O 1
ATOM 2105 N N . ARG A 1 273 ? -31.625 4.988 6.961 1 75.5 273 ARG A N 1
ATOM 2106 C CA . ARG A 1 273 ? -31.766 6.039 5.961 1 75.5 273 ARG A CA 1
ATOM 2107 C C . ARG A 1 273 ? -31.656 5.469 4.551 1 75.5 273 ARG A C 1
ATOM 2109 O O . ARG A 1 273 ? -30.922 4.508 4.316 1 75.5 273 ARG A O 1
ATOM 2116 N N . LYS A 1 274 ? -32.406 6.191 3.77 1 82.19 274 LYS A N 1
ATOM 2117 C CA . LYS A 1 274 ? -32.344 5.828 2.355 1 82.19 274 LYS A CA 1
ATOM 2118 C C . LYS A 1 274 ? -31.016 6.188 1.732 1 82.19 274 LYS A C 1
ATOM 2120 O O . LYS A 1 274 ? -30.234 6.938 2.32 1 82.19 274 LYS A O 1
ATOM 2125 N N . THR A 1 275 ? -30.891 5.617 0.609 1 88.5 275 THR A N 1
ATOM 2126 C CA . THR A 1 275 ? -29.656 5.898 -0.12 1 88.5 275 THR A CA 1
ATOM 2127 C C . THR A 1 275 ? -29.562 7.383 -0.466 1 88.5 275 THR A C 1
ATOM 2129 O O . THR A 1 275 ? -30.516 7.969 -0.977 1 88.5 275 THR A O 1
ATOM 2132 N N . GLU A 1 276 ? -28.516 7.938 -0.122 1 91.19 276 GLU A N 1
ATOM 2133 C CA . GLU A 1 276 ? -28.25 9.344 -0.41 1 91.19 276 GLU A CA 1
ATOM 2134 C C . GLU A 1 276 ? -26.906 9.516 -1.112 1 91.19 276 GLU A C 1
ATOM 2136 O O . GLU A 1 276 ? -25.922 8.844 -0.775 1 91.19 276 GLU A O 1
ATOM 2141 N N . ILE A 1 277 ? -26.938 10.328 -2.123 1 92.94 277 ILE A N 1
ATOM 2142 C CA . ILE A 1 277 ? -25.703 10.68 -2.82 1 92.94 277 ILE A CA 1
ATOM 2143 C C . ILE A 1 277 ? -25.391 12.156 -2.588 1 92.94 277 ILE A C 1
ATOM 2145 O O . ILE A 1 277 ? -26.234 13.023 -2.83 1 92.94 277 ILE A O 1
ATOM 2149 N N . GLU A 1 278 ? -24.266 12.367 -2.107 1 94.31 278 GLU A N 1
ATOM 2150 C CA . GLU A 1 278 ? -23.766 13.719 -1.902 1 94.31 278 GLU A CA 1
ATOM 2151 C C . GLU A 1 278 ? -22.625 14.039 -2.859 1 94.31 278 GLU A C 1
ATOM 2153 O O . GLU A 1 278 ? -21.672 13.258 -2.975 1 94.31 278 GLU A O 1
ATOM 2158 N N . ALA A 1 279 ? -22.766 15.094 -3.592 1 95.06 279 ALA A N 1
ATOM 2159 C CA . ALA A 1 279 ? -21.703 15.555 -4.488 1 95.06 279 ALA A CA 1
ATOM 2160 C C . ALA A 1 279 ? -21.344 17.016 -4.227 1 95.06 279 ALA A C 1
ATOM 2162 O O . ALA A 1 279 ? -22.234 17.844 -4.047 1 95.06 279 ALA A O 1
ATOM 2163 N N . ARG A 1 280 ? -20.094 17.25 -4.168 1 96.31 280 ARG A N 1
ATOM 2164 C CA . ARG A 1 280 ? -19.609 18.609 -3.957 1 96.31 280 ARG A CA 1
ATOM 2165 C C . ARG A 1 280 ? -18.5 18.953 -4.945 1 96.31 280 ARG A C 1
ATOM 2167 O O . ARG A 1 280 ? -17.562 18.188 -5.133 1 96.31 280 ARG A O 1
ATOM 2174 N N . TRP A 1 281 ? -18.625 20.062 -5.559 1 96.62 281 TRP A N 1
ATOM 2175 C CA . TRP A 1 281 ? -17.641 20.578 -6.492 1 96.62 281 TRP A CA 1
ATOM 2176 C C . TRP A 1 281 ? -17.344 22.047 -6.234 1 96.62 281 TRP A C 1
ATOM 2178 O O . TRP A 1 281 ? -18.266 22.828 -5.977 1 96.62 281 TRP A O 1
ATOM 2188 N N . TYR A 1 282 ? -16.062 22.391 -6.242 1 96.94 282 TYR A N 1
ATOM 2189 C CA . TYR A 1 282 ? -15.727 23.812 -6.242 1 96.94 282 TYR A CA 1
ATOM 2190 C C . TYR A 1 282 ? -14.445 24.078 -7.031 1 96.94 282 TYR A C 1
ATOM 2192 O O . TYR A 1 282 ? -13.648 23.156 -7.242 1 96.94 282 TYR A O 1
ATOM 2200 N N . SER A 1 283 ? -14.266 25.219 -7.531 1 97.31 283 SER A N 1
ATOM 2201 C CA . SER A 1 283 ? -13.086 25.703 -8.234 1 97.31 283 SER A CA 1
ATOM 2202 C C . SER A 1 283 ? -12.789 27.156 -7.855 1 97.31 283 SER A C 1
ATOM 2204 O O . SER A 1 283 ? -13.68 27.891 -7.41 1 97.31 283 SER A O 1
ATOM 2206 N N . GLY A 1 284 ? -11.523 27.438 -7.965 1 97.44 284 GLY A N 1
ATOM 2207 C CA . GLY A 1 284 ? -11.164 28.797 -7.594 1 97.44 284 GLY A CA 1
ATOM 2208 C C . GLY A 1 284 ? -9.711 29.141 -7.906 1 97.44 284 GLY A C 1
ATOM 2209 O O . GLY A 1 284 ? -9.07 28.453 -8.703 1 97.44 284 GLY A O 1
ATOM 2210 N N . LEU A 1 285 ? -9.352 30.281 -7.375 1 97.31 285 LEU A N 1
ATOM 2211 C CA . LEU A 1 285 ? -8.031 30.828 -7.633 1 97.31 285 LEU A CA 1
ATOM 2212 C C . LEU A 1 285 ? -7.359 31.266 -6.336 1 97.31 285 LEU A C 1
ATOM 2214 O O . LEU A 1 285 ? -8.031 31.719 -5.406 1 97.31 285 LEU A O 1
ATOM 2218 N N . GLY A 1 286 ? -6.023 31.078 -6.309 1 96.38 286 GLY A N 1
ATOM 2219 C CA . GLY A 1 286 ? -5.211 31.531 -5.188 1 96.38 286 GLY A CA 1
ATOM 2220 C C . GLY A 1 286 ? -4.043 32.406 -5.605 1 96.38 286 GLY A C 1
ATOM 2221 O O . GLY A 1 286 ? -3.449 32.188 -6.664 1 96.38 286 GLY A O 1
ATOM 2222 N N . GLN A 1 287 ? -3.771 33.344 -4.824 1 96 287 GLN A N 1
ATOM 2223 C CA . GLN A 1 287 ? -2.631 34.25 -5 1 96 287 GLN A CA 1
ATOM 2224 C C . GLN A 1 287 ? -1.948 34.531 -3.668 1 96 287 GLN A C 1
ATOM 2226 O O . GLN A 1 287 ? -2.529 34.312 -2.604 1 96 287 GLN A O 1
ATOM 2231 N N . VAL A 1 288 ? -0.705 34.938 -3.811 1 94.25 288 VAL A N 1
ATOM 2232 C CA . VAL A 1 288 ? -0.01 35.281 -2.57 1 94.25 288 VAL A CA 1
ATOM 2233 C C . VAL A 1 288 ? -0.755 36.375 -1.838 1 94.25 288 VAL A C 1
ATOM 2235 O O . VAL A 1 288 ? -1.252 37.344 -2.465 1 94.25 288 VAL A O 1
ATOM 2238 N N . SER A 1 289 ? -0.836 36.312 -0.552 1 90.62 289 SER A N 1
ATOM 2239 C CA . SER A 1 289 ? -1.649 37.219 0.244 1 90.62 289 SER A CA 1
ATOM 2240 C C . SER A 1 289 ? -0.924 38.531 0.482 1 90.62 289 SER A C 1
ATOM 2242 O O . SER A 1 289 ? -1.553 39.562 0.802 1 90.62 289 SER A O 1
ATOM 2244 N N . ASN A 1 290 ? 0.372 38.438 0.387 1 91.12 290 ASN A N 1
ATOM 2245 C CA . ASN A 1 290 ? 1.164 39.625 0.702 1 91.12 290 ASN A CA 1
ATOM 2246 C C . ASN A 1 290 ? 2.48 39.625 -0.07 1 91.12 290 ASN A C 1
ATOM 2248 O O . ASN A 1 290 ? 2.982 38.594 -0.469 1 91.12 290 ASN A O 1
ATOM 2252 N N . LYS A 1 291 ? 2.947 40.844 -0.362 1 92.62 291 LYS A N 1
ATOM 2253 C CA . LYS A 1 291 ? 4.285 41.094 -0.886 1 92.62 291 LYS A CA 1
ATOM 2254 C C . LYS A 1 291 ? 5.02 42.125 -0.034 1 92.62 291 LYS A C 1
ATOM 2256 O O . LYS A 1 291 ? 4.395 42.875 0.717 1 92.62 291 LYS A O 1
ATOM 2261 N N . GLU A 1 292 ? 6.266 42.062 -0.095 1 93.56 292 GLU A N 1
ATOM 2262 C CA . GLU A 1 292 ? 7.074 43.031 0.641 1 93.56 292 GLU A CA 1
ATOM 2263 C C . GLU A 1 292 ? 7.332 44.281 -0.195 1 93.56 292 GLU A C 1
ATOM 2265 O O . GLU A 1 292 ? 7.551 44.188 -1.406 1 93.56 292 GLU A O 1
ATOM 2270 N N . ASP A 1 293 ? 7.324 45.438 0.432 1 93.31 293 ASP A N 1
ATOM 2271 C CA . ASP A 1 293 ? 7.68 46.688 -0.268 1 93.31 293 ASP A CA 1
ATOM 2272 C C . ASP A 1 293 ? 9.195 46.781 -0.447 1 93.31 293 ASP A C 1
ATOM 2274 O O . ASP A 1 293 ? 9.938 46.875 0.534 1 93.31 293 ASP A O 1
ATOM 2278 N N . LEU A 1 294 ? 9.562 46.812 -1.676 1 96.19 294 LEU A N 1
ATOM 2279 C CA . LEU A 1 294 ? 10.984 46.844 -1.988 1 96.19 294 LEU A CA 1
ATOM 2280 C C . LEU A 1 294 ? 11.352 48.125 -2.74 1 96.19 294 LEU A C 1
ATOM 2282 O O . LEU A 1 294 ? 10.484 48.969 -3.008 1 96.19 294 LEU A O 1
ATOM 2286 N N . LEU A 1 295 ? 12.633 48.219 -3.098 1 96.62 295 LEU A N 1
ATOM 2287 C CA . LEU A 1 295 ? 13.148 49.469 -3.676 1 96.62 295 LEU A CA 1
ATOM 2288 C C . LEU A 1 295 ? 12.867 49.531 -5.172 1 96.62 295 LEU A C 1
ATOM 2290 O O . LEU A 1 295 ? 12.875 48.5 -5.852 1 96.62 295 LEU A O 1
ATOM 2294 N N . SER A 1 296 ? 12.672 50.781 -5.645 1 96.56 296 SER A N 1
ATOM 2295 C CA . SER A 1 296 ? 12.758 51.031 -7.082 1 96.56 296 SER A CA 1
ATOM 2296 C C . SER A 1 296 ? 14.211 51.062 -7.547 1 96.56 296 SER A C 1
ATOM 2298 O O . SER A 1 296 ? 15.133 51.062 -6.73 1 96.56 296 SER A O 1
ATOM 2300 N N . THR A 1 297 ? 14.375 51 -8.836 1 97.69 297 THR A N 1
ATOM 2301 C CA . THR A 1 297 ? 15.734 51.031 -9.367 1 97.69 297 THR A CA 1
ATOM 2302 C C . THR A 1 297 ? 16.453 52.281 -8.938 1 97.69 297 THR A C 1
ATOM 2304 O O . THR A 1 297 ? 17.625 52.25 -8.562 1 97.69 297 THR A O 1
ATOM 2307 N N . GLU A 1 298 ? 15.758 53.406 -9.008 1 96.19 298 GLU A N 1
ATOM 2308 C CA . GLU A 1 298 ? 16.344 54.688 -8.625 1 96.19 298 GLU A CA 1
ATOM 2309 C C . GLU A 1 298 ? 16.781 54.688 -7.164 1 96.19 298 GLU A C 1
ATOM 2311 O O . GLU A 1 298 ? 17.875 55.156 -6.832 1 96.19 298 GLU A O 1
ATOM 2316 N N . GLN A 1 299 ? 15.914 54.25 -6.383 1 95.69 299 GLN A N 1
ATOM 2317 C CA . GLN A 1 299 ? 16.234 54.188 -4.961 1 95.69 299 GLN A CA 1
ATOM 2318 C C . GLN A 1 299 ? 17.406 53.25 -4.703 1 95.69 299 GLN A C 1
ATOM 2320 O O . GLN A 1 299 ? 18.281 53.562 -3.896 1 95.69 299 GLN A O 1
ATOM 2325 N N . TYR A 1 300 ? 17.375 52.094 -5.371 1 96.75 300 TYR A N 1
ATOM 2326 C CA . TYR A 1 300 ? 18.453 51.125 -5.25 1 96.75 300 TYR A CA 1
ATOM 2327 C C . TYR A 1 300 ? 19.797 51.75 -5.656 1 96.75 300 TYR A C 1
ATOM 2329 O O . TYR A 1 300 ? 20.781 51.625 -4.93 1 96.75 300 TYR A O 1
ATOM 2337 N N . LEU A 1 301 ? 19.859 52.438 -6.785 1 96.38 301 LEU A N 1
ATOM 2338 C CA . LEU A 1 301 ? 21.094 53.062 -7.301 1 96.38 301 LEU A CA 1
ATOM 2339 C C . LEU A 1 301 ? 21.578 54.188 -6.371 1 96.38 301 LEU A C 1
ATOM 2341 O O . LEU A 1 301 ? 22.781 54.344 -6.195 1 96.38 301 LEU A O 1
ATOM 2345 N N . ALA A 1 302 ? 20.625 54.906 -5.832 1 94.94 302 ALA A N 1
ATOM 2346 C CA . ALA A 1 302 ? 20.984 55.969 -4.902 1 94.94 302 ALA A CA 1
ATOM 2347 C C . ALA A 1 302 ? 21.734 55.406 -3.697 1 94.94 302 ALA A C 1
ATOM 2349 O O . ALA A 1 302 ? 22.734 56 -3.271 1 94.94 302 ALA A O 1
ATOM 2350 N N . ILE A 1 303 ? 21.219 54.344 -3.17 1 95.38 303 ILE A N 1
ATOM 2351 C CA . ILE A 1 303 ? 21.859 53.719 -2.012 1 95.38 303 ILE A CA 1
ATOM 2352 C C . ILE A 1 303 ? 23.25 53.219 -2.402 1 95.38 303 ILE A C 1
ATOM 2354 O O . ILE A 1 303 ? 24.219 53.438 -1.681 1 95.38 303 ILE A O 1
ATOM 2358 N N . ARG A 1 304 ? 23.375 52.594 -3.561 1 95.75 304 ARG A N 1
ATOM 2359 C CA . ARG A 1 304 ? 24.625 52 -4.027 1 95.75 304 ARG A CA 1
ATOM 2360 C C . ARG A 1 304 ? 25.672 53.094 -4.254 1 95.75 304 ARG A C 1
ATOM 2362 O O . ARG A 1 304 ? 26.812 52.969 -3.811 1 95.75 304 ARG A O 1
ATOM 2369 N N . LYS A 1 305 ? 25.297 54.125 -4.941 1 94.56 305 LYS A N 1
ATOM 2370 C CA . LYS A 1 305 ? 26.219 55.219 -5.254 1 94.56 305 LYS A CA 1
ATOM 2371 C C . LYS A 1 305 ? 26.672 55.938 -3.984 1 94.56 305 LYS A C 1
ATOM 2373 O O . LYS A 1 305 ? 27.844 56.281 -3.838 1 94.56 305 LYS A O 1
ATOM 2378 N N . THR A 1 306 ? 25.719 56.156 -3.107 1 93.88 306 THR A N 1
ATOM 2379 C CA . THR A 1 306 ? 26.047 56.812 -1.851 1 93.88 306 THR A CA 1
ATOM 2380 C C . THR A 1 306 ? 27.031 55.969 -1.042 1 93.88 306 THR A C 1
ATOM 2382 O O . THR A 1 306 ? 27.938 56.5 -0.394 1 93.88 306 THR A O 1
ATOM 2385 N N . ALA A 1 307 ? 26.812 54.688 -0.989 1 95.31 307 ALA A N 1
ATOM 2386 C CA . ALA A 1 307 ? 27.719 53.812 -0.268 1 95.31 307 ALA A CA 1
ATOM 2387 C C . ALA A 1 307 ? 29.141 53.938 -0.783 1 95.31 307 ALA A C 1
ATOM 2389 O O . ALA A 1 307 ? 30.094 53.969 0.004 1 95.31 307 ALA A O 1
ATOM 2390 N N . LEU A 1 308 ? 29.344 54.031 -2.068 1 94.88 308 LEU A N 1
ATOM 2391 C CA . LEU A 1 308 ? 30.672 54.125 -2.672 1 94.88 308 LEU A CA 1
ATOM 2392 C C . LEU A 1 308 ? 31.281 55.5 -2.373 1 94.88 308 LEU A C 1
ATOM 2394 O O . LEU A 1 308 ? 32.5 55.594 -2.154 1 94.88 308 LEU A O 1
ATOM 2398 N N . GLN A 1 309 ? 30.438 56.469 -2.402 1 93.5 309 GLN A N 1
ATOM 2399 C CA . GLN A 1 309 ? 30.906 57.812 -2.047 1 93.5 309 GLN A CA 1
ATOM 2400 C C . GLN A 1 309 ? 31.406 57.844 -0.604 1 93.5 309 GLN A C 1
ATOM 2402 O O . GLN A 1 309 ? 32.469 58.406 -0.32 1 93.5 309 GLN A O 1
ATOM 2407 N N . ASN A 1 310 ? 30.578 57.281 0.24 1 93.06 310 ASN A N 1
ATOM 2408 C CA . ASN A 1 310 ? 30.953 57.25 1.65 1 93.06 310 ASN A CA 1
ATOM 2409 C C . ASN A 1 310 ? 32.25 56.469 1.878 1 93.06 310 ASN A C 1
ATOM 2411 O O . ASN A 1 310 ? 33 56.781 2.789 1 93.06 310 ASN A O 1
ATOM 2415 N N . ASP A 1 311 ? 32.438 55.5 1.076 1 94.88 311 ASP A N 1
ATOM 2416 C CA . ASP A 1 311 ? 33.625 54.656 1.219 1 94.88 311 ASP A CA 1
ATOM 2417 C C . ASP A 1 311 ? 34.812 55.281 0.521 1 94.88 311 ASP A C 1
ATOM 2419 O O . ASP A 1 311 ? 35.938 54.844 0.712 1 94.88 311 ASP A O 1
ATOM 2423 N N . GLY A 1 312 ? 34.656 56.188 -0.311 1 93.44 312 GLY A N 1
ATOM 2424 C CA . GLY A 1 312 ? 35.719 56.781 -1.09 1 93.44 312 GLY A CA 1
ATOM 2425 C C . GLY A 1 312 ? 36.312 55.844 -2.121 1 93.44 312 GLY A C 1
ATOM 2426 O O . GLY A 1 312 ? 37.531 55.906 -2.398 1 93.44 312 GLY A O 1
ATOM 2427 N N . ARG A 1 313 ? 35.5 55 -2.541 1 92.56 313 ARG A N 1
ATOM 2428 C CA . ARG A 1 313 ? 35.969 53.969 -3.492 1 92.56 313 ARG A CA 1
ATOM 2429 C C . ARG A 1 313 ? 35.531 54.344 -4.914 1 92.56 313 ARG A C 1
ATOM 2431 O O . ARG A 1 313 ? 34.438 54.812 -5.137 1 92.56 313 ARG A O 1
ATOM 2438 N N . GLN A 1 314 ? 36.469 54.062 -5.906 1 91.75 314 GLN A N 1
ATOM 2439 C CA . GLN A 1 314 ? 36.125 54.281 -7.312 1 91.75 314 GLN A CA 1
ATOM 2440 C C . GLN A 1 314 ? 35.375 53.062 -7.871 1 91.75 314 GLN A C 1
ATOM 2442 O O . GLN A 1 314 ? 35.625 51.938 -7.457 1 91.75 314 GLN A O 1
ATOM 2447 N N . LEU A 1 315 ? 34.531 53.344 -8.766 1 92.75 315 LEU A N 1
ATOM 2448 C CA . LEU A 1 315 ? 33.719 52.312 -9.391 1 92.75 315 LEU A CA 1
ATOM 2449 C C . LEU A 1 315 ? 34.594 51.375 -10.219 1 92.75 315 LEU A C 1
ATOM 2451 O O . LEU A 1 315 ? 35.531 51.812 -10.875 1 92.75 315 LEU A O 1
ATOM 2455 N N . ASP A 1 316 ? 34.344 50.031 -10.062 1 92.06 316 ASP A N 1
ATOM 2456 C CA . ASP A 1 316 ? 34.969 49.031 -10.914 1 92.06 316 ASP A CA 1
ATOM 2457 C C . ASP A 1 316 ? 33.969 48 -11.422 1 92.06 316 ASP A C 1
ATOM 2459 O O . ASP A 1 316 ? 33 47.688 -10.727 1 92.06 316 ASP A O 1
ATOM 2463 N N . GLU A 1 317 ? 34.219 47.438 -12.555 1 89.56 317 GLU A N 1
ATOM 2464 C CA . GLU A 1 317 ? 33.25 46.562 -13.242 1 89.56 317 GLU A CA 1
ATOM 2465 C C . GLU A 1 317 ? 33.094 45.25 -12.508 1 89.56 317 GLU A C 1
ATOM 2467 O O . GLU A 1 317 ? 32.031 44.594 -12.602 1 89.56 317 GLU A O 1
ATOM 2472 N N . PHE A 1 318 ? 34.062 44.781 -11.859 1 87.94 318 PHE A N 1
ATOM 2473 C CA . PHE A 1 318 ? 34.031 43.5 -11.188 1 87.94 318 PHE A CA 1
ATOM 2474 C C . PHE A 1 318 ? 33.156 43.562 -9.922 1 87.94 318 PHE A C 1
ATOM 2476 O O . PHE A 1 318 ? 32.438 42.625 -9.625 1 87.94 318 PHE A O 1
ATOM 2483 N N . SER A 1 319 ? 33.219 44.625 -9.219 1 89.94 319 SER A N 1
ATOM 2484 C CA . SER A 1 319 ? 32.531 44.75 -7.934 1 89.94 319 SER A CA 1
ATOM 2485 C C . SER A 1 319 ? 31.266 45.562 -8.047 1 89.94 319 SER A C 1
ATOM 2487 O O . SER A 1 319 ? 30.391 45.5 -7.176 1 89.94 319 SER A O 1
ATOM 2489 N N . ASP A 1 320 ? 31.188 46.406 -9.102 1 94.88 320 ASP A N 1
ATOM 2490 C CA . ASP A 1 320 ? 30.062 47.344 -9.219 1 94.88 320 ASP A CA 1
ATOM 2491 C C . ASP A 1 320 ? 29.344 47.156 -10.555 1 94.88 320 ASP A C 1
ATOM 2493 O O . ASP A 1 320 ? 29.047 48.125 -11.242 1 94.88 320 ASP A O 1
ATOM 2497 N N . TYR A 1 321 ? 29.172 45.875 -10.891 1 94.25 321 TYR A N 1
ATOM 2498 C CA . TYR A 1 321 ? 28.531 45.5 -12.148 1 94.25 321 TYR A CA 1
ATOM 2499 C C . TYR A 1 321 ? 27.109 46.062 -12.219 1 94.25 321 TYR A C 1
ATOM 2501 O O . TYR A 1 321 ? 26.625 46.375 -13.297 1 94.25 321 TYR A O 1
ATOM 2509 N N . ASP A 1 322 ? 26.438 46.219 -11.148 1 94.69 322 ASP A N 1
ATOM 2510 C CA . ASP A 1 322 ? 25.062 46.719 -11.086 1 94.69 322 ASP A CA 1
ATOM 2511 C C . ASP A 1 322 ? 24.984 48.188 -11.445 1 94.69 322 ASP A C 1
ATOM 2513 O O . ASP A 1 322 ? 23.938 48.688 -11.898 1 94.69 322 ASP A O 1
ATOM 2517 N N . LEU A 1 323 ? 26.109 48.875 -11.305 1 95.12 323 LEU A N 1
ATOM 2518 C CA . LEU A 1 323 ? 26.156 50.312 -11.57 1 95.12 323 LEU A CA 1
ATOM 2519 C C . LEU A 1 323 ? 26.766 50.562 -12.945 1 95.12 323 LEU A C 1
ATOM 2521 O O . LEU A 1 323 ? 26.484 51.594 -13.562 1 95.12 323 LEU A O 1
ATOM 2525 N N . LEU A 1 324 ? 27.656 49.656 -13.367 1 94.88 324 LEU A N 1
ATOM 2526 C CA . LEU A 1 324 ? 28.453 49.969 -14.555 1 94.88 324 LEU A CA 1
ATOM 2527 C C . LEU A 1 324 ? 27.984 49.156 -15.75 1 94.88 324 LEU A C 1
ATOM 2529 O O . LEU A 1 324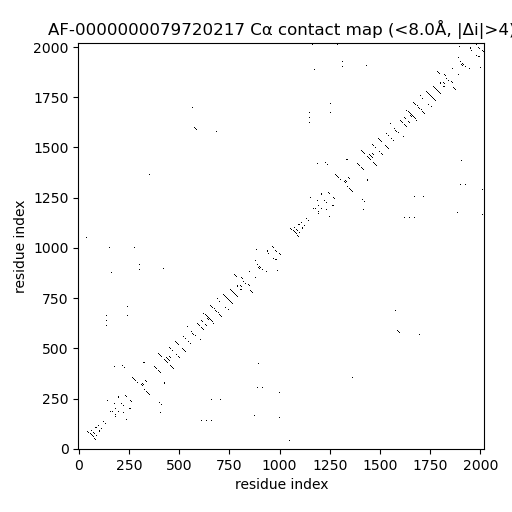 ? 28 49.625 -16.875 1 94.88 324 LEU A O 1
ATOM 2533 N N . LEU A 1 325 ? 27.609 47.938 -15.43 1 94.31 325 LEU A N 1
ATOM 2534 C CA . LEU A 1 325 ? 27.359 47 -16.531 1 94.31 325 LEU A CA 1
ATOM 2535 C C . LEU A 1 325 ? 25.859 46.812 -16.75 1 94.31 325 LEU A C 1
ATOM 2537 O O . LEU A 1 325 ? 25.406 46.656 -17.891 1 94.31 325 LEU A O 1
ATOM 2541 N N . TRP A 1 326 ? 25.125 46.812 -15.695 1 95.5 326 TRP A N 1
ATOM 2542 C CA . TRP A 1 326 ? 23.688 46.562 -15.82 1 95.5 326 TRP A CA 1
ATOM 2543 C C . TRP A 1 326 ? 22.969 47.844 -16.234 1 95.5 326 TRP A C 1
ATOM 2545 O O . TRP A 1 326 ? 23.469 48.969 -16.016 1 95.5 326 TRP A O 1
ATOM 2555 N N . ASN A 1 327 ? 21.781 47.625 -16.859 1 95 327 ASN A N 1
ATOM 2556 C CA . ASN A 1 327 ? 20.953 48.75 -17.281 1 95 327 ASN A CA 1
ATOM 2557 C C . ASN A 1 327 ? 20.391 49.5 -16.078 1 95 327 ASN A C 1
ATOM 2559 O O . ASN A 1 327 ? 19.578 48.938 -15.32 1 95 327 ASN A O 1
ATOM 2563 N N . GLN A 1 328 ? 20.672 50.688 -15.898 1 95.06 328 GLN A N 1
ATOM 2564 C CA . GLN A 1 328 ? 20.297 51.469 -14.734 1 95.06 328 GLN A CA 1
ATOM 2565 C C . GLN A 1 328 ? 18.859 51.969 -14.836 1 95.06 328 GLN A C 1
ATOM 2567 O O . GLN A 1 328 ? 18.297 52.5 -13.883 1 95.06 328 GLN A O 1
ATOM 2572 N N . HIS A 1 329 ? 18.188 51.688 -15.953 1 95.25 329 HIS A N 1
ATOM 2573 C CA . HIS A 1 329 ? 16.812 52.125 -16.141 1 95.25 329 HIS A CA 1
ATOM 2574 C C . HIS A 1 329 ? 15.836 50.969 -16.141 1 95.25 329 HIS A C 1
ATOM 2576 O O . HIS A 1 329 ? 14.625 51.156 -16.281 1 95.25 329 HIS A O 1
ATOM 2582 N N . ARG A 1 330 ? 16.406 49.812 -15.961 1 95.81 330 ARG A N 1
ATOM 2583 C CA . ARG A 1 330 ? 15.57 48.625 -15.922 1 95.81 330 ARG A CA 1
ATOM 2584 C C . ARG A 1 330 ? 14.969 48.438 -14.531 1 95.81 330 ARG A C 1
ATOM 2586 O O . ARG A 1 330 ? 15.617 48.719 -13.523 1 95.81 330 ARG A O 1
ATOM 2593 N N . TYR A 1 331 ? 13.711 47.969 -14.508 1 97.31 331 TYR A N 1
ATOM 2594 C CA . TYR A 1 331 ? 13.055 47.594 -13.266 1 97.31 331 TYR A CA 1
ATOM 2595 C C . TYR A 1 331 ? 12.305 46.281 -13.43 1 97.31 331 TYR A C 1
ATOM 2597 O O . TYR A 1 331 ? 11.586 46.094 -14.414 1 97.31 331 TYR A O 1
ATOM 2605 N N . THR A 1 332 ? 12.555 45.406 -12.586 1 96.81 332 THR A N 1
ATOM 2606 C CA . THR A 1 332 ? 11.812 44.156 -12.547 1 96.81 332 THR A CA 1
ATOM 2607 C C . THR A 1 332 ? 11.258 43.906 -11.148 1 96.81 332 THR A C 1
ATOM 2609 O O . THR A 1 332 ? 12 43.906 -10.164 1 96.81 332 THR A O 1
ATOM 2612 N N . ASP A 1 333 ? 9.953 43.688 -10.992 1 97.06 333 ASP A N 1
ATOM 2613 C CA . ASP A 1 333 ? 9.367 43.188 -9.758 1 97.06 333 ASP A CA 1
ATOM 2614 C C . ASP A 1 333 ? 9.539 41.688 -9.656 1 97.06 333 ASP A C 1
ATOM 2616 O O . ASP A 1 333 ? 8.664 40.906 -10.062 1 97.06 333 ASP A O 1
ATOM 2620 N N . TRP A 1 334 ? 10.539 41.375 -9.023 1 96.38 334 TRP A N 1
ATOM 2621 C CA . TRP A 1 334 ? 10.906 39.938 -8.969 1 96.38 334 TRP A CA 1
ATOM 2622 C C . TRP A 1 334 ? 9.859 39.156 -8.195 1 96.38 334 TRP A C 1
ATOM 2624 O O . TRP A 1 334 ? 9.719 37.938 -8.398 1 96.38 334 TRP A O 1
ATOM 2634 N N . GLN A 1 335 ? 9.156 39.781 -7.203 1 96.06 335 GLN A N 1
ATOM 2635 C CA . GLN A 1 335 ? 8.102 39.062 -6.488 1 96.06 335 GLN A CA 1
ATOM 2636 C C . GLN A 1 335 ? 6.977 38.656 -7.434 1 96.06 335 GLN A C 1
ATOM 2638 O O . GLN A 1 335 ? 6.473 37.531 -7.352 1 96.06 335 GLN A O 1
ATOM 2643 N N . GLU A 1 336 ? 6.605 39.5 -8.25 1 96.06 336 GLU A N 1
ATOM 2644 C CA . GLU A 1 336 ? 5.578 39.188 -9.242 1 96.06 336 GLU A CA 1
ATOM 2645 C C . GLU A 1 336 ? 6.062 38.125 -10.219 1 96.06 336 GLU A C 1
ATOM 2647 O O . GLU A 1 336 ? 5.281 37.281 -10.656 1 96.06 336 GLU A O 1
ATOM 2652 N N . VAL A 1 337 ? 7.305 38.188 -10.586 1 95.56 337 VAL A N 1
ATOM 2653 C CA . VAL A 1 337 ? 7.859 37.312 -11.617 1 95.56 337 VAL A CA 1
ATOM 2654 C C . VAL A 1 337 ? 8.047 35.906 -11.062 1 95.56 337 VAL A C 1
ATOM 2656 O O . VAL A 1 337 ? 7.789 34.906 -11.75 1 95.56 337 VAL A O 1
ATOM 2659 N N . LEU A 1 338 ? 8.484 35.812 -9.844 1 93.94 338 LEU A N 1
ATOM 2660 C CA . LEU A 1 338 ? 8.953 34.531 -9.359 1 93.94 338 LEU A CA 1
ATOM 2661 C C . LEU A 1 338 ? 7.875 33.844 -8.531 1 93.94 338 LEU A C 1
ATOM 2663 O O . LEU A 1 338 ? 7.863 32.625 -8.414 1 93.94 338 LEU A O 1
ATOM 2667 N N . PHE A 1 339 ? 6.973 34.625 -7.871 1 93.31 339 PHE A N 1
ATOM 2668 C CA . PHE A 1 339 ? 5.945 33.938 -7.102 1 93.31 339 PHE A CA 1
ATOM 2669 C C . PHE A 1 339 ? 4.637 34.719 -7.129 1 93.31 339 PHE A C 1
ATOM 2671 O O . PHE A 1 339 ? 3.83 34.625 -6.199 1 93.31 339 PHE A O 1
ATOM 2678 N N . GLY A 1 340 ? 4.422 35.531 -8.102 1 95.19 340 GLY A N 1
ATOM 2679 C CA . GLY A 1 340 ? 3.205 36.312 -8.25 1 95.19 340 GLY A CA 1
ATOM 2680 C C . GLY A 1 340 ? 2.166 35.656 -9.133 1 95.19 340 GLY A C 1
ATOM 2681 O O . GLY A 1 340 ? 1.157 36.25 -9.484 1 95.19 340 GLY A O 1
ATOM 2682 N N . GLY A 1 341 ? 2.422 34.406 -9.438 1 94.81 341 GLY A N 1
ATOM 2683 C CA . GLY A 1 341 ? 1.483 33.688 -10.281 1 94.81 341 GLY A CA 1
ATOM 2684 C C . GLY A 1 341 ? 0.176 33.375 -9.586 1 94.81 341 GLY A C 1
ATOM 2685 O O . GLY A 1 341 ? -0.043 33.781 -8.445 1 94.81 341 GLY A O 1
ATOM 2686 N N . THR A 1 342 ? -0.72 32.719 -10.359 1 96.25 342 THR A N 1
ATOM 2687 C CA . THR A 1 342 ? -2.031 32.344 -9.852 1 96.25 342 THR A CA 1
ATOM 2688 C C . THR A 1 342 ? -2.139 30.812 -9.727 1 96.25 342 THR A C 1
ATOM 2690 O O . THR A 1 342 ? -1.809 30.078 -10.664 1 96.25 342 THR A O 1
ATOM 2693 N N . SER A 1 343 ? -2.539 30.422 -8.555 1 95.88 343 SER A N 1
ATOM 2694 C CA . SER A 1 343 ? -2.766 29 -8.297 1 95.88 343 SER A CA 1
ATOM 2695 C C . SER A 1 343 ? -4.207 28.609 -8.609 1 95.88 343 SER A C 1
ATOM 2697 O O . SER A 1 343 ? -5.145 29.156 -8.031 1 95.88 343 SER A O 1
ATOM 2699 N N . GLN A 1 344 ? -4.418 27.672 -9.492 1 96.56 344 GLN A N 1
ATOM 2700 C CA . GLN A 1 344 ? -5.75 27.141 -9.773 1 96.56 344 GLN A CA 1
ATOM 2701 C C . GLN A 1 344 ? -6.094 26 -8.836 1 96.56 344 GLN A C 1
ATOM 2703 O O . GLN A 1 344 ? -5.285 25.078 -8.633 1 96.56 344 GLN A O 1
ATOM 2708 N N . ILE A 1 345 ? -7.281 26.078 -8.266 1 96.81 345 ILE A N 1
ATOM 2709 C CA . ILE A 1 345 ? -7.711 25.062 -7.312 1 96.81 345 ILE A CA 1
ATOM 2710 C C . ILE A 1 345 ? -8.992 24.391 -7.809 1 96.81 345 ILE A C 1
ATOM 2712 O O . ILE A 1 345 ? -9.883 25.062 -8.344 1 96.81 345 ILE A O 1
ATOM 2716 N N . MET A 1 346 ? -9.039 23.125 -7.719 1 96.94 346 MET A N 1
ATOM 2717 C CA . MET A 1 346 ? -10.234 22.359 -8.023 1 96.94 346 MET A CA 1
ATOM 2718 C C . MET A 1 346 ? -10.406 21.203 -7.051 1 96.94 346 MET A C 1
ATOM 2720 O O . MET A 1 346 ? -9.422 20.547 -6.676 1 96.94 346 MET A O 1
ATOM 2724 N N . ASP A 1 347 ? -11.625 20.984 -6.543 1 96.56 347 ASP A N 1
ATOM 2725 C CA . ASP A 1 347 ? -11.945 19.875 -5.645 1 96.56 347 ASP A CA 1
ATOM 2726 C C . ASP A 1 347 ? -13.273 19.234 -6.02 1 96.56 347 ASP A C 1
ATOM 2728 O O . ASP A 1 347 ? -14.242 19.922 -6.344 1 96.56 347 ASP A O 1
ATOM 2732 N N . PHE A 1 348 ? -13.281 18 -6.109 1 96.44 348 PHE A N 1
ATOM 2733 C CA . PHE A 1 348 ? -14.484 17.203 -6.371 1 96.44 348 PHE A CA 1
ATOM 2734 C C . PHE A 1 348 ? -14.617 16.078 -5.359 1 96.44 348 PHE A C 1
ATOM 2736 O O . PHE A 1 348 ? -13.664 15.328 -5.125 1 96.44 348 PHE A O 1
ATOM 2743 N N . ASN A 1 349 ? -15.766 16.016 -4.672 1 96.19 349 ASN A N 1
ATOM 2744 C CA . ASN A 1 349 ? -16.062 14.969 -3.707 1 96.19 349 ASN A CA 1
ATOM 2745 C C . ASN A 1 349 ? -17.422 14.336 -3.965 1 96.19 349 ASN A C 1
ATOM 2747 O O . ASN A 1 349 ? -18.406 15.047 -4.195 1 96.19 349 ASN A O 1
ATOM 2751 N N . VAL A 1 350 ? -17.531 13.047 -3.971 1 95.81 350 VAL A N 1
ATOM 2752 C CA . VAL A 1 350 ? -18.797 12.32 -4.117 1 95.81 350 VAL A CA 1
ATOM 2753 C C . VAL A 1 350 ? -18.859 11.188 -3.098 1 95.81 350 VAL A C 1
ATOM 2755 O O . VAL A 1 350 ? -17.859 10.508 -2.85 1 95.81 350 VAL A O 1
ATOM 2758 N N . ALA A 1 351 ? -19.984 11.016 -2.461 1 95.56 351 ALA A N 1
ATOM 2759 C CA . ALA A 1 351 ? -20.156 9.953 -1.479 1 95.56 351 ALA A CA 1
ATOM 2760 C C . ALA A 1 351 ? -21.578 9.391 -1.529 1 95.56 351 ALA A C 1
ATOM 2762 O O . ALA A 1 351 ? -22.547 10.133 -1.728 1 95.56 351 ALA A O 1
ATOM 2763 N N . ALA A 1 352 ? -21.703 8.141 -1.362 1 94.56 352 ALA A N 1
ATOM 2764 C CA . ALA A 1 352 ? -22.969 7.438 -1.219 1 94.56 352 ALA A CA 1
ATOM 2765 C C . ALA A 1 352 ? -23.125 6.863 0.187 1 94.56 352 ALA A C 1
ATOM 2767 O O . ALA A 1 352 ? -22.188 6.301 0.743 1 94.56 352 ALA A O 1
ATOM 2768 N N . SER A 1 353 ? -24.25 7.09 0.733 1 93.44 353 SER A N 1
ATOM 2769 C CA . SER A 1 353 ? -24.531 6.547 2.059 1 93.44 353 SER A CA 1
ATOM 2770 C C . SER A 1 353 ? -25.906 5.91 2.115 1 93.44 353 SER A C 1
ATOM 2772 O O . SER A 1 353 ? -26.781 6.242 1.313 1 93.44 353 SER A O 1
ATOM 2774 N N . GLY A 1 354 ? -26.078 4.977 2.982 1 87.38 354 GLY A N 1
ATOM 2775 C CA . GLY A 1 354 ? -27.328 4.285 3.211 1 87.38 354 GLY A CA 1
ATOM 2776 C C . GLY A 1 354 ? -27.297 3.346 4.398 1 87.38 354 GLY A C 1
ATOM 2777 O O . GLY A 1 354 ? -26.234 3.135 4.992 1 87.38 354 GLY A O 1
ATOM 2778 N N . GLY A 1 355 ? -28.453 3.037 4.793 1 82.19 355 GLY A N 1
ATOM 2779 C CA . GLY A 1 355 ? -28.5 2.123 5.922 1 82.19 355 GLY A CA 1
ATOM 2780 C C . GLY A 1 355 ? -29.906 1.636 6.242 1 82.19 355 GLY A C 1
ATOM 2781 O O . GLY A 1 355 ? -30.875 2.109 5.656 1 82.19 355 GLY A O 1
ATOM 2782 N N . ASN A 1 356 ? -29.922 0.638 7.078 1 82.06 356 ASN A N 1
ATOM 2783 C CA . ASN A 1 356 ? -31.156 0.122 7.668 1 82.06 356 ASN A CA 1
ATOM 2784 C C . ASN A 1 356 ? -31.031 -0.016 9.188 1 82.06 356 ASN A C 1
ATOM 2786 O O . ASN A 1 356 ? -30.281 0.719 9.82 1 82.06 356 ASN A O 1
ATOM 2790 N N . GLY A 1 357 ? -31.797 -0.868 9.68 1 80.31 357 GLY A N 1
ATOM 2791 C CA . GLY A 1 357 ? -31.828 -0.961 11.125 1 80.31 357 GLY A CA 1
ATOM 2792 C C . GLY A 1 357 ? -30.578 -1.605 11.703 1 80.31 357 GLY A C 1
ATOM 2793 O O . GLY A 1 357 ? -30.25 -1.41 12.875 1 80.31 357 GLY A O 1
ATOM 2794 N N . THR A 1 358 ? -29.797 -2.322 10.906 1 86.75 358 THR A N 1
ATOM 2795 C CA . THR A 1 358 ? -28.672 -3.055 11.477 1 86.75 358 THR A CA 1
ATOM 2796 C C . THR A 1 358 ? -27.359 -2.617 10.828 1 86.75 358 THR A C 1
ATOM 2798 O O . THR A 1 358 ? -26.297 -2.789 11.406 1 86.75 358 THR A O 1
ATOM 2801 N N . THR A 1 359 ? -27.469 -2.162 9.594 1 90.56 359 THR A N 1
ATOM 2802 C CA . THR A 1 359 ? -26.234 -1.875 8.875 1 90.56 359 THR A CA 1
ATOM 2803 C C . THR A 1 359 ? -26.312 -0.509 8.195 1 90.56 359 THR A C 1
ATOM 2805 O O . THR A 1 359 ? -27.328 -0.154 7.613 1 90.56 359 THR A O 1
ATOM 2808 N N . SER A 1 360 ? -25.297 0.226 8.32 1 92.5 360 SER A N 1
ATOM 2809 C CA . SER A 1 360 ? -25.141 1.487 7.605 1 92.5 360 SER A CA 1
ATOM 2810 C C . SER A 1 360 ? -23.75 1.592 6.973 1 92.5 360 SER A C 1
ATOM 2812 O O . SER A 1 360 ? -22.812 0.952 7.434 1 92.5 360 SER A O 1
ATOM 2814 N N . PHE A 1 361 ? -23.672 2.338 5.867 1 93.75 361 PHE A N 1
ATOM 2815 C CA . PHE A 1 361 ? -22.391 2.496 5.203 1 93.75 361 PHE A CA 1
ATOM 2816 C C . PHE A 1 361 ? -22.25 3.891 4.602 1 93.75 361 PHE A C 1
ATOM 2818 O O . PHE A 1 361 ? -23.25 4.586 4.406 1 93.75 361 PHE A O 1
ATOM 2825 N N . ARG A 1 362 ? -21.078 4.293 4.359 1 96.31 362 ARG A N 1
ATOM 2826 C CA . ARG A 1 362 ? -20.703 5.469 3.576 1 96.31 362 ARG A CA 1
ATOM 2827 C C . ARG A 1 362 ? -19.469 5.195 2.73 1 96.31 362 ARG A C 1
ATOM 2829 O O . ARG A 1 362 ? -18.422 4.812 3.258 1 96.31 362 ARG A O 1
ATOM 2836 N N . LEU A 1 363 ? -19.656 5.266 1.478 1 95.44 363 LEU A N 1
ATOM 2837 C CA . LEU A 1 363 ? -18.578 5.074 0.511 1 95.44 363 LEU A CA 1
ATOM 2838 C C . LEU A 1 363 ? -18.375 6.332 -0.328 1 95.44 363 LEU A C 1
ATOM 2840 O O . LEU A 1 363 ? -19.328 6.867 -0.896 1 95.44 363 LEU A O 1
ATOM 2844 N N . GLY A 1 364 ? -17.094 6.77 -0.384 1 94.75 364 GLY A N 1
ATOM 2845 C CA . GLY A 1 364 ? -16.891 8.008 -1.115 1 94.75 364 GLY A CA 1
ATOM 2846 C C . GLY A 1 364 ? -15.5 8.125 -1.716 1 94.75 364 GLY A C 1
ATOM 2847 O O . GLY A 1 364 ? -14.617 7.305 -1.427 1 94.75 364 GLY A O 1
ATOM 2848 N N . GLY A 1 365 ? -15.375 9.109 -2.598 1 94.25 365 GLY A N 1
ATOM 2849 C CA . GLY A 1 365 ? -14.125 9.469 -3.248 1 94.25 365 GLY A CA 1
ATOM 2850 C C . GLY A 1 365 ? -13.992 10.961 -3.48 1 94.25 365 GLY A C 1
ATOM 2851 O O . GLY A 1 365 ? -14.992 11.672 -3.615 1 94.25 365 GLY A O 1
ATOM 2852 N N . SER A 1 366 ? -12.719 11.391 -3.5 1 96.06 366 SER A N 1
ATOM 2853 C CA . SER A 1 366 ? -12.461 12.812 -3.73 1 96.06 366 SER A CA 1
ATOM 2854 C C . SER A 1 366 ? -11.219 13.016 -4.59 1 96.06 366 SER A C 1
ATOM 2856 O O . SER A 1 366 ? -10.344 12.148 -4.641 1 96.06 366 SER A O 1
ATOM 2858 N N . TYR A 1 367 ? -11.211 14.062 -5.328 1 96.06 367 TYR A N 1
ATOM 2859 C CA . TYR A 1 367 ? -10.07 14.539 -6.109 1 96.06 367 TYR A CA 1
ATOM 2860 C C . TYR A 1 367 ? -9.797 16.016 -5.828 1 96.06 367 TYR A C 1
ATOM 2862 O O . TYR A 1 367 ? -10.719 16.828 -5.797 1 96.06 367 TYR A O 1
ATOM 2870 N N . HIS A 1 368 ? -8.539 16.297 -5.559 1 96.25 368 HIS A N 1
ATOM 2871 C CA . HIS A 1 368 ? -8.102 17.672 -5.309 1 96.25 368 HIS A CA 1
ATOM 2872 C C . HIS A 1 368 ? -6.883 18.031 -6.152 1 96.25 368 HIS A C 1
ATOM 2874 O O . HIS A 1 368 ? -5.934 17.25 -6.234 1 96.25 368 HIS A O 1
ATOM 2880 N N . ASN A 1 369 ? -6.93 19.141 -6.789 1 96.56 369 ASN A N 1
ATOM 2881 C CA . ASN A 1 369 ? -5.805 19.688 -7.551 1 96.56 369 ASN A CA 1
ATOM 2882 C C . ASN A 1 369 ? -5.57 21.156 -7.238 1 96.56 369 ASN A C 1
ATOM 2884 O O . ASN A 1 369 ? -6.52 21.938 -7.191 1 96.56 369 ASN A O 1
ATOM 2888 N N . GLU A 1 370 ? -4.309 21.453 -6.996 1 95.5 370 GLU A N 1
ATOM 2889 C CA . GLU A 1 370 ? -3.928 22.828 -6.688 1 95.5 370 GLU A CA 1
ATOM 2890 C C . GLU A 1 370 ? -2.604 23.203 -7.348 1 95.5 370 GLU A C 1
ATOM 2892 O O . GLU A 1 370 ? -1.589 22.531 -7.129 1 95.5 370 GLU A O 1
ATOM 2897 N N . GLY A 1 371 ? -2.684 24.266 -8.125 1 94.69 371 GLY A N 1
ATOM 2898 C CA . GLY A 1 371 ? -1.467 24.766 -8.758 1 94.69 371 GLY A CA 1
ATOM 2899 C C . GLY A 1 371 ? -0.57 25.531 -7.809 1 94.69 371 GLY A C 1
ATOM 2900 O O . GLY A 1 371 ? -0.948 25.797 -6.668 1 94.69 371 GLY A O 1
ATOM 2901 N N . LEU A 1 372 ? 0.688 25.859 -8.266 1 92.12 372 LEU A N 1
ATOM 2902 C CA . LEU A 1 372 ? 1.621 26.688 -7.512 1 92.12 372 LEU A CA 1
ATOM 2903 C C . LEU A 1 372 ? 1.635 28.109 -8.055 1 92.12 372 LEU A C 1
ATOM 2905 O O . LEU A 1 372 ? 1.146 28.375 -9.156 1 92.12 372 LEU A O 1
ATOM 2909 N N . VAL A 1 373 ? 2.172 28.984 -7.297 1 93.62 373 VAL A N 1
ATOM 2910 C CA . VAL A 1 373 ? 2.232 30.375 -7.727 1 93.62 373 VAL A CA 1
ATOM 2911 C C . VAL A 1 373 ? 3.576 30.656 -8.398 1 93.62 373 VAL A C 1
ATOM 2913 O O . VAL A 1 373 ? 3.824 31.766 -8.867 1 93.62 373 VAL A O 1
ATOM 2916 N N . PHE A 1 374 ? 4.465 29.672 -8.461 1 91.06 374 PHE A N 1
ATOM 2917 C CA . PHE A 1 374 ? 5.75 29.781 -9.141 1 91.06 374 PHE A CA 1
ATOM 2918 C C . PHE A 1 374 ? 5.574 29.656 -10.648 1 91.06 374 PHE A C 1
ATOM 2920 O O . PHE A 1 374 ? 4.543 29.172 -11.117 1 91.06 374 PHE A O 1
ATOM 2927 N N . PRO A 1 375 ? 6.594 30.094 -11.32 1 90.81 375 PRO A N 1
ATOM 2928 C CA . PRO A 1 375 ? 6.504 29.875 -12.766 1 90.81 375 PRO A CA 1
ATOM 2929 C C . PRO A 1 375 ? 6.5 28.406 -13.148 1 90.81 375 PRO A C 1
ATOM 2931 O O . PRO A 1 375 ? 7.195 27.594 -12.531 1 90.81 375 PRO A O 1
ATOM 2934 N N . GLY A 1 376 ? 5.727 28.109 -14.141 1 87.88 376 GLY A N 1
ATOM 2935 C CA . GLY A 1 376 ? 5.605 26.734 -14.586 1 87.88 376 GLY A CA 1
ATOM 2936 C C . GLY A 1 376 ? 4.23 26.141 -14.344 1 87.88 376 GLY A C 1
ATOM 2937 O O . GLY A 1 376 ? 3.312 26.844 -13.922 1 87.88 376 GLY A O 1
ATOM 2938 N N . ASP A 1 377 ? 4.09 24.844 -14.617 1 87 377 ASP A N 1
ATOM 2939 C CA . ASP A 1 377 ? 2.787 24.203 -14.516 1 87 377 ASP A CA 1
ATOM 2940 C C . ASP A 1 377 ? 2.795 23.125 -13.422 1 87 377 ASP A C 1
ATOM 2942 O O . ASP A 1 377 ? 1.957 22.219 -13.422 1 87 377 ASP A O 1
ATOM 2946 N N . ASN A 1 378 ? 3.752 23.25 -12.539 1 89.81 378 ASN A N 1
ATOM 2947 C CA . ASN A 1 378 ? 3.791 22.281 -11.445 1 89.81 378 ASN A CA 1
ATOM 2948 C C . ASN A 1 378 ? 2.562 22.406 -10.547 1 89.81 378 ASN A C 1
ATOM 2950 O O . ASN A 1 378 ? 1.978 23.484 -10.43 1 89.81 378 ASN A O 1
ATOM 2954 N N . SER A 1 379 ? 2.176 21.297 -9.938 1 93.12 379 SER A N 1
ATOM 2955 C CA . SER A 1 379 ? 0.975 21.297 -9.109 1 93.12 379 SER A CA 1
ATOM 2956 C C . SER A 1 379 ? 1.04 20.234 -8.031 1 93.12 379 SER A C 1
ATOM 2958 O O . SER A 1 379 ? 1.988 19.438 -7.98 1 93.12 379 SER A O 1
ATOM 2960 N N . TYR A 1 380 ? 0.119 20.328 -7.098 1 92.94 380 TYR A N 1
ATOM 2961 C CA . TYR A 1 380 ? -0.195 19.312 -6.109 1 92.94 380 TYR A CA 1
ATOM 2962 C C . TYR A 1 380 ? -1.535 18.656 -6.414 1 92.94 380 TYR A C 1
ATOM 2964 O O . TYR A 1 380 ? -2.525 19.344 -6.68 1 92.94 380 TYR A O 1
ATOM 2972 N N . HIS A 1 381 ? -1.595 17.391 -6.43 1 93.62 381 HIS A N 1
ATOM 2973 C CA . HIS A 1 381 ? -2.889 16.75 -6.605 1 93.62 381 HIS A CA 1
ATOM 2974 C C . HIS A 1 381 ? -3.018 15.523 -5.707 1 93.62 381 HIS A C 1
ATOM 2976 O O . HIS A 1 381 ? -2.012 14.93 -5.309 1 93.62 381 HIS A O 1
ATOM 2982 N N . LYS A 1 382 ? -4.215 15.141 -5.305 1 94.69 382 LYS A N 1
ATOM 2983 C CA . LYS A 1 382 ? -4.469 13.984 -4.449 1 94.69 382 LYS A CA 1
ATOM 2984 C C . LYS A 1 382 ? -5.789 13.312 -4.809 1 94.69 382 LYS A C 1
ATOM 2986 O O . LYS A 1 382 ? -6.742 13.977 -5.207 1 94.69 382 LYS A O 1
ATOM 2991 N N . VAL A 1 383 ? -5.883 12.055 -4.75 1 95 383 VAL A N 1
ATOM 2992 C CA . VAL A 1 383 ? -7.07 11.219 -4.859 1 95 383 VAL A CA 1
ATOM 2993 C C . VAL A 1 383 ? -7.258 10.414 -3.572 1 95 383 VAL A C 1
ATOM 2995 O O . VAL A 1 383 ? -6.297 9.859 -3.033 1 95 383 VAL A O 1
ATOM 2998 N N . THR A 1 384 ? -8.469 10.438 -3.02 1 95.44 384 THR A N 1
ATOM 2999 C CA . THR A 1 384 ? -8.75 9.719 -1.782 1 95.44 384 THR A CA 1
ATOM 3000 C C . THR A 1 384 ? -10.031 8.906 -1.914 1 95.44 384 THR A C 1
ATOM 3002 O O . THR A 1 384 ? -11.008 9.367 -2.51 1 95.44 384 THR A O 1
ATOM 3005 N N . ALA A 1 385 ? -10.031 7.703 -1.427 1 95.25 385 ALA A N 1
ATOM 3006 C CA . ALA A 1 385 ? -11.211 6.848 -1.285 1 95.25 385 ALA A CA 1
ATOM 3007 C C . ALA A 1 385 ? -11.43 6.453 0.172 1 95.25 385 ALA A C 1
ATOM 3009 O O . ALA A 1 385 ? -10.477 6.156 0.892 1 95.25 385 ALA A O 1
ATOM 3010 N N . GLY A 1 386 ? -12.672 6.566 0.601 1 95.31 386 GLY A N 1
ATOM 3011 C CA . GLY A 1 386 ? -12.984 6.234 1.981 1 95.31 386 GLY A CA 1
ATOM 3012 C C . GLY A 1 386 ? -14.219 5.359 2.119 1 95.31 386 GLY A C 1
ATOM 3013 O O . GLY A 1 386 ? -15.156 5.469 1.326 1 95.31 386 GLY A O 1
ATOM 3014 N N . LEU A 1 387 ? -14.219 4.531 3.166 1 95.69 387 LEU A N 1
ATOM 3015 C CA . LEU A 1 387 ? -15.328 3.639 3.479 1 95.69 387 LEU A CA 1
ATOM 3016 C C . LEU A 1 387 ? -15.57 3.578 4.984 1 95.69 387 LEU A C 1
ATOM 3018 O O . LEU A 1 387 ? -14.625 3.521 5.766 1 95.69 387 LEU A O 1
ATOM 3022 N N . ASN A 1 388 ? -16.781 3.686 5.352 1 96.12 388 ASN A N 1
ATOM 3023 C CA . ASN A 1 388 ? -17.234 3.398 6.711 1 96.12 388 ASN A CA 1
ATOM 3024 C C . ASN A 1 388 ? -18.375 2.395 6.723 1 96.12 388 ASN A C 1
ATOM 3026 O O . ASN A 1 388 ? -19.359 2.561 5.996 1 96.12 388 ASN A O 1
ATOM 3030 N N . LEU A 1 389 ? -18.219 1.352 7.41 1 95.19 389 LEU A N 1
ATOM 3031 C CA . LEU A 1 389 ? -19.234 0.312 7.586 1 95.19 389 LEU A CA 1
ATOM 3032 C C . LEU A 1 389 ? -19.547 0.102 9.062 1 95.19 389 LEU A C 1
ATOM 3034 O O . LEU A 1 389 ? -18.656 -0.214 9.852 1 95.19 389 LEU A O 1
ATOM 3038 N N . ASP A 1 390 ? -20.781 0.315 9.398 1 93.75 390 ASP A N 1
ATOM 3039 C CA . ASP A 1 390 ? -21.25 0.131 10.766 1 93.75 390 ASP A CA 1
ATOM 3040 C C . ASP A 1 390 ? -22.359 -0.926 10.836 1 93.75 390 ASP A C 1
ATOM 3042 O O . ASP A 1 390 ? -23.312 -0.881 10.062 1 93.75 390 ASP A O 1
ATOM 3046 N N . HIS A 1 391 ? -22.219 -1.872 11.75 1 93.5 391 HIS A N 1
ATOM 3047 C CA . HIS A 1 391 ? -23.188 -2.963 11.836 1 93.5 391 HIS A CA 1
ATOM 3048 C C . HIS A 1 391 ? -23.484 -3.311 13.289 1 93.5 391 HIS A C 1
ATOM 3050 O O . HIS A 1 391 ? -22.578 -3.371 14.125 1 93.5 391 HIS A O 1
ATOM 3056 N N . ILE A 1 392 ? -24.734 -3.48 13.562 1 92.44 392 ILE A N 1
ATOM 3057 C CA . ILE A 1 392 ? -25.219 -3.98 14.852 1 92.44 392 ILE A CA 1
ATOM 3058 C C . ILE A 1 392 ? -26.062 -5.23 14.633 1 92.44 392 ILE A C 1
ATOM 3060 O O . ILE A 1 392 ? -26.953 -5.246 13.781 1 92.44 392 ILE A O 1
ATOM 3064 N N . SER A 1 393 ? -25.734 -6.207 15.477 1 90.56 393 SER A N 1
ATOM 3065 C CA . SER A 1 393 ? -26.516 -7.43 15.336 1 90.56 393 SER A CA 1
ATOM 3066 C C . SER A 1 393 ? -27.969 -7.211 15.75 1 90.56 393 SER A C 1
ATOM 3068 O O . SER A 1 393 ? -28.281 -6.25 16.453 1 90.56 393 SER A O 1
ATOM 3070 N N . GLU A 1 394 ? -28.859 -8.07 15.375 1 84.38 394 GLU A N 1
ATOM 3071 C CA . GLU A 1 394 ? -30.281 -7.941 15.664 1 84.38 394 GLU A CA 1
ATOM 3072 C C . GLU A 1 394 ? -30.531 -7.961 17.172 1 84.38 394 GLU A C 1
ATOM 3074 O O . GLU A 1 394 ? -31.438 -7.281 17.656 1 84.38 394 GLU A O 1
ATOM 3079 N N . ASN A 1 395 ? -29.734 -8.781 17.875 1 85.38 395 ASN A N 1
ATOM 3080 C CA . ASN A 1 395 ? -29.922 -8.844 19.328 1 85.38 395 ASN A CA 1
ATOM 3081 C C . ASN A 1 395 ? -29.156 -7.73 20.031 1 85.38 395 ASN A C 1
ATOM 3083 O O . ASN A 1 395 ? -29.094 -7.707 21.266 1 85.38 395 ASN A O 1
ATOM 3087 N N . ASN A 1 396 ? -28.469 -6.844 19.25 1 88.75 396 ASN A N 1
ATOM 3088 C CA . ASN A 1 396 ? -27.766 -5.656 19.719 1 88.75 396 ASN A CA 1
ATOM 3089 C C . ASN A 1 396 ? -26.562 -6.016 20.578 1 88.75 396 ASN A C 1
ATOM 3091 O O . ASN A 1 396 ? -26.078 -5.195 21.359 1 88.75 396 ASN A O 1
ATOM 3095 N N . LYS A 1 397 ? -26.031 -7.254 20.531 1 91.38 397 LYS A N 1
ATOM 3096 C CA . LYS A 1 397 ? -24.906 -7.672 21.359 1 91.38 397 LYS A CA 1
ATOM 3097 C C . LYS A 1 397 ? -23.578 -7.438 20.641 1 91.38 397 LYS A C 1
ATOM 3099 O O . LYS A 1 397 ? -22.562 -7.195 21.281 1 91.38 397 LYS A O 1
ATOM 3104 N N . LEU A 1 398 ? -23.656 -7.574 19.359 1 94 398 LEU A N 1
ATOM 3105 C CA . LEU A 1 398 ? -22.438 -7.391 18.594 1 94 398 LEU A CA 1
ATOM 3106 C C . LEU A 1 398 ? -22.484 -6.098 17.781 1 94 398 LEU A C 1
ATOM 3108 O O . LEU A 1 398 ? -23.453 -5.852 17.062 1 94 398 LEU A O 1
ATOM 3112 N N . HIS A 1 399 ? -21.562 -5.281 17.922 1 94.88 399 HIS A N 1
ATOM 3113 C CA . HIS A 1 399 ? -21.391 -4.062 17.156 1 94.88 399 HIS A CA 1
ATOM 3114 C C . HIS A 1 399 ? -20.031 -4.031 16.453 1 94.88 399 HIS A C 1
ATOM 3116 O O . HIS A 1 399 ? -19 -4.23 17.094 1 94.88 399 HIS A O 1
ATOM 3122 N N . MET A 1 400 ? -20.016 -3.826 15.195 1 95.06 400 MET A N 1
ATOM 3123 C CA . MET A 1 400 ? -18.797 -3.723 14.398 1 95.06 400 MET A CA 1
ATOM 3124 C C . MET A 1 400 ? -18.75 -2.389 13.656 1 95.06 400 MET A C 1
ATOM 3126 O O . MET A 1 400 ? -19.719 -1.994 13.008 1 95.06 400 MET A O 1
ATOM 3130 N N . ASN A 1 401 ? -17.656 -1.73 13.75 1 95.56 401 ASN A N 1
ATOM 3131 C CA . ASN A 1 401 ? -17.391 -0.501 13.008 1 95.56 401 ASN A CA 1
ATOM 3132 C C . ASN A 1 401 ? -16.078 -0.572 12.242 1 95.56 401 ASN A C 1
ATOM 3134 O O . ASN A 1 401 ? -15 -0.615 12.852 1 95.56 401 ASN A O 1
ATOM 3138 N N . PHE A 1 402 ? -16.141 -0.592 10.969 1 96 402 PHE A N 1
ATOM 3139 C CA . PHE A 1 402 ? -14.953 -0.642 10.125 1 96 402 PHE A CA 1
ATOM 3140 C C . PHE A 1 402 ? -14.789 0.652 9.344 1 96 402 PHE A C 1
ATOM 3142 O O . PHE A 1 402 ? -15.742 1.135 8.727 1 96 402 PHE A O 1
ATOM 3149 N N . SER A 1 403 ? -13.617 1.216 9.375 1 96.69 403 SER A N 1
ATOM 3150 C CA . SER A 1 403 ? -13.273 2.396 8.594 1 96.69 403 SER A CA 1
ATOM 3151 C C . SER A 1 403 ? -11.969 2.191 7.824 1 96.69 403 SER A C 1
ATOM 3153 O O . SER A 1 403 ? -11.031 1.587 8.344 1 96.69 403 SER A O 1
ATOM 3155 N N . ALA A 1 404 ? -11.984 2.656 6.617 1 95.44 404 ALA A N 1
ATOM 3156 C CA . ALA A 1 404 ? -10.781 2.611 5.797 1 95.44 404 ALA A CA 1
ATOM 3157 C C . ALA A 1 404 ? -10.672 3.85 4.91 1 95.44 404 ALA A C 1
ATOM 3159 O O . ALA A 1 404 ? -11.68 4.332 4.387 1 95.44 404 ALA A O 1
ATOM 3160 N N . ASN A 1 405 ? -9.453 4.379 4.789 1 95.94 405 ASN A N 1
ATOM 3161 C CA . ASN A 1 405 ? -9.117 5.492 3.912 1 95.94 405 ASN A CA 1
ATOM 3162 C C . ASN A 1 405 ? -7.824 5.238 3.148 1 95.94 405 ASN A C 1
ATOM 3164 O O . ASN A 1 405 ? -6.805 4.887 3.746 1 95.94 405 ASN A O 1
ATOM 3168 N N . TYR A 1 406 ? -7.879 5.262 1.866 1 95.62 406 TYR A N 1
ATOM 3169 C CA . TYR A 1 406 ? -6.695 5.141 1.021 1 95.62 406 TYR A CA 1
ATOM 3170 C C . TYR A 1 406 ? -6.5 6.395 0.176 1 95.62 406 TYR A C 1
ATOM 3172 O O . TYR A 1 406 ? -7.402 6.801 -0.561 1 95.62 406 TYR A O 1
ATOM 3180 N N . GLY A 1 407 ? -5.332 7.035 0.31 1 95.81 407 GLY A N 1
ATOM 3181 C CA . GLY A 1 407 ? -5.043 8.266 -0.411 1 95.81 407 GLY A CA 1
ATOM 3182 C C . GLY A 1 407 ? -3.738 8.211 -1.181 1 95.81 407 GLY A C 1
ATOM 3183 O O . GLY A 1 407 ? -2.777 7.578 -0.74 1 95.81 407 GLY A O 1
ATOM 3184 N N . ILE A 1 408 ? -3.752 8.852 -2.352 1 94.88 408 ILE A N 1
ATOM 3185 C CA . ILE A 1 408 ? -2.564 9.078 -3.168 1 94.88 408 ILE A CA 1
ATOM 3186 C C . ILE A 1 408 ? -2.367 10.578 -3.393 1 94.88 408 ILE A C 1
ATOM 3188 O O . ILE A 1 408 ? -3.291 11.273 -3.818 1 94.88 408 ILE A O 1
ATOM 3192 N N . ASP A 1 409 ? -1.229 11.023 -3.037 1 93.62 409 ASP A N 1
ATOM 3193 C CA . ASP A 1 409 ? -0.947 12.422 -3.346 1 93.62 409 ASP A CA 1
ATOM 3194 C C . ASP A 1 409 ? 0.394 12.57 -4.062 1 93.62 409 ASP A C 1
ATOM 3196 O O . ASP A 1 409 ? 1.26 11.695 -3.953 1 93.62 409 ASP A O 1
ATOM 3200 N N . GLN A 1 410 ? 0.495 13.609 -4.785 1 92.75 410 GLN A N 1
ATOM 3201 C CA . GLN A 1 410 ? 1.716 13.922 -5.523 1 92.75 410 GLN A CA 1
ATOM 3202 C C . GLN A 1 410 ? 1.998 15.414 -5.512 1 92.75 410 GLN A C 1
ATOM 3204 O O . GLN A 1 410 ? 1.087 16.234 -5.699 1 92.75 410 GLN A O 1
ATOM 3209 N N . SER A 1 411 ? 3.211 15.719 -5.184 1 90.75 411 SER A N 1
ATOM 3210 C CA . SER A 1 411 ? 3.688 17.094 -5.195 1 90.75 411 SER A CA 1
ATOM 3211 C C . SER A 1 411 ? 4.852 17.266 -6.168 1 90.75 411 SER A C 1
ATOM 3213 O O . SER A 1 411 ? 5.875 16.594 -6.043 1 90.75 411 SER A O 1
ATOM 3215 N N . ASP A 1 412 ? 4.691 18.156 -7.137 1 88.56 412 ASP A N 1
ATOM 3216 C CA . ASP A 1 412 ? 5.73 18.438 -8.125 1 88.56 412 ASP A CA 1
ATOM 3217 C C . ASP A 1 412 ? 6.352 19.812 -7.902 1 88.56 412 ASP A C 1
ATOM 3219 O O . ASP A 1 412 ? 6.453 20.609 -8.836 1 88.56 412 ASP A O 1
ATOM 3223 N N . VAL A 1 413 ? 6.805 20.062 -6.715 1 80.88 413 VAL A N 1
ATOM 3224 C CA . VAL A 1 413 ? 7.453 21.328 -6.402 1 80.88 413 VAL A CA 1
ATOM 3225 C C . VAL A 1 413 ? 8.898 21.297 -6.895 1 80.88 413 VAL A C 1
ATOM 3227 O O . VAL A 1 413 ? 9.578 20.281 -6.785 1 80.88 413 VAL A O 1
ATOM 3230 N N . PRO A 1 414 ? 9.375 22.344 -7.543 1 74.94 414 PRO A N 1
ATOM 3231 C CA . PRO A 1 414 ? 10.773 22.344 -7.984 1 74.94 414 PRO A CA 1
ATOM 3232 C C . PRO A 1 414 ? 11.75 22.125 -6.836 1 74.94 414 PRO A C 1
ATOM 3234 O O . PRO A 1 414 ? 11.516 22.578 -5.715 1 74.94 414 PRO A O 1
ATOM 3237 N N . ALA A 1 415 ? 12.758 21.312 -7.152 1 67.12 415 ALA A N 1
ATOM 3238 C CA . ALA A 1 415 ? 13.758 20.922 -6.156 1 67.12 415 ALA A CA 1
ATOM 3239 C C . ALA A 1 415 ? 14.781 22.031 -5.953 1 67.12 415 ALA A C 1
ATOM 3241 O O . ALA A 1 415 ? 15.891 21.969 -6.484 1 67.12 415 ALA A O 1
ATOM 3242 N N . TYR A 1 416 ? 14.445 23.125 -5.586 1 63.19 416 TYR A N 1
ATOM 3243 C CA . TYR A 1 416 ? 15.414 24.203 -5.52 1 63.19 416 TYR A CA 1
ATOM 3244 C C . TYR A 1 416 ? 15.898 24.422 -4.09 1 63.19 416 TYR A C 1
ATOM 3246 O O . TYR A 1 416 ? 15.102 24.469 -3.154 1 63.19 416 TYR A O 1
ATOM 3254 N N . ASP A 1 417 ? 17.188 24.25 -3.99 1 54.97 417 ASP A N 1
ATOM 3255 C CA . ASP A 1 417 ? 17.859 24.453 -2.715 1 54.97 417 ASP A CA 1
ATOM 3256 C C . ASP A 1 417 ? 17.641 25.859 -2.197 1 54.97 417 ASP A C 1
ATOM 3258 O O . ASP A 1 417 ? 17.562 26.078 -0.986 1 54.97 417 ASP A O 1
ATOM 3262 N N . ASN A 1 418 ? 17.703 26.844 -3.238 1 58.38 418 ASN A N 1
ATOM 3263 C CA . ASN A 1 418 ? 17.531 28.234 -2.828 1 58.38 418 ASN A CA 1
ATOM 3264 C C . ASN A 1 418 ? 16.094 28.703 -3.074 1 58.38 418 ASN A C 1
ATOM 3266 O O . ASN A 1 418 ? 15.516 28.438 -4.125 1 58.38 418 ASN A O 1
ATOM 3270 N N . SER A 1 419 ? 15.391 29.203 -2.123 1 74.25 419 SER A N 1
ATOM 3271 C CA . SER A 1 419 ? 13.992 29.625 -2.133 1 74.25 419 SER A CA 1
ATOM 3272 C C . SER A 1 419 ? 13.742 30.703 -3.174 1 74.25 419 SER A C 1
ATOM 3274 O O . SER A 1 419 ? 14.469 31.703 -3.217 1 74.25 419 SER A O 1
ATOM 3276 N N . PHE A 1 420 ? 13 30.469 -4.273 1 83.19 420 PHE A N 1
ATOM 3277 C CA . PHE A 1 420 ? 12.516 31.484 -5.195 1 83.19 420 PHE A CA 1
ATOM 3278 C C . PHE A 1 420 ? 12.039 32.719 -4.438 1 83.19 420 PHE A C 1
ATOM 3280 O O . PHE A 1 420 ? 12.172 33.844 -4.926 1 83.19 420 PHE A O 1
ATOM 3287 N N . VAL A 1 421 ? 11.688 32.406 -3.326 1 89.5 421 VAL A N 1
ATOM 3288 C CA . VAL A 1 421 ? 11.172 33.5 -2.52 1 89.5 421 VAL A CA 1
ATOM 3289 C C . VAL A 1 421 ? 12.328 34.375 -2.008 1 89.5 421 VAL A C 1
ATOM 3291 O O . VAL A 1 421 ? 12.289 35.594 -2.096 1 89.5 421 VAL A O 1
ATOM 3294 N N . SER A 1 422 ? 13.336 33.688 -1.565 1 89.88 422 SER A N 1
ATOM 3295 C CA . SER A 1 422 ? 14.508 34.406 -1.102 1 89.88 422 SER A CA 1
ATOM 3296 C C . SER A 1 422 ? 15.164 35.188 -2.238 1 89.88 422 SER A C 1
ATOM 3298 O O . SER A 1 422 ? 15.562 36.344 -2.059 1 89.88 422 SER A O 1
ATOM 3300 N N . THR A 1 423 ? 15.227 34.594 -3.375 1 91.25 423 THR A N 1
ATOM 3301 C CA . THR A 1 423 ? 15.82 35.25 -4.543 1 91.25 423 THR A CA 1
ATOM 3302 C C . THR A 1 423 ? 15.016 36.469 -4.941 1 91.25 423 THR A C 1
ATOM 3304 O O . THR A 1 423 ? 15.586 37.531 -5.266 1 91.25 423 THR A O 1
ATOM 3307 N N . ALA A 1 424 ? 13.773 36.375 -4.914 1 93.56 424 ALA A N 1
ATOM 3308 C CA . ALA A 1 424 ? 12.906 37.5 -5.293 1 93.56 424 ALA A CA 1
ATOM 3309 C C . ALA A 1 424 ? 13.094 38.688 -4.359 1 93.56 424 ALA A C 1
ATOM 3311 O O . ALA A 1 424 ? 12.953 39.844 -4.773 1 93.56 424 ALA A O 1
ATOM 3312 N N . LEU A 1 425 ? 13.438 38.438 -3.193 1 94.06 425 LEU A N 1
ATOM 3313 C CA . LEU A 1 425 ? 13.523 39.5 -2.186 1 94.06 425 LEU A CA 1
ATOM 3314 C C . LEU A 1 425 ? 14.93 40.094 -2.139 1 94.06 425 LEU A C 1
ATOM 3316 O O . LEU A 1 425 ? 15.141 41.156 -1.562 1 94.06 425 LEU A O 1
ATOM 3320 N N . THR A 1 426 ? 15.914 39.438 -2.768 1 94.25 426 THR A N 1
ATOM 3321 C CA . THR A 1 426 ? 17.297 39.844 -2.602 1 94.25 426 THR A CA 1
ATOM 3322 C C . THR A 1 426 ? 17.859 40.375 -3.92 1 94.25 426 THR A C 1
ATOM 3324 O O . THR A 1 426 ? 18.812 41.156 -3.926 1 94.25 426 THR A O 1
ATOM 3327 N N . LEU A 1 427 ? 17.328 39.969 -4.961 1 95.5 427 LEU A N 1
ATOM 3328 C CA . LEU A 1 427 ? 17.844 40.312 -6.277 1 95.5 427 LEU A CA 1
ATOM 3329 C C . LEU A 1 427 ? 17.625 41.812 -6.562 1 95.5 427 LEU A C 1
ATOM 3331 O O . LEU A 1 427 ? 16.516 42.312 -6.363 1 95.5 427 LEU A O 1
ATOM 3335 N N . PRO A 1 428 ? 18.656 42.469 -7.082 1 96.75 428 PRO A N 1
ATOM 3336 C CA . PRO A 1 428 ? 18.5 43.906 -7.43 1 96.75 428 PRO A CA 1
ATOM 3337 C C . PRO A 1 428 ? 17.422 44.125 -8.484 1 96.75 428 PRO A C 1
ATOM 3339 O O . PRO A 1 428 ? 17.25 43.312 -9.398 1 96.75 428 PRO A O 1
ATOM 3342 N N . PRO A 1 429 ? 16.703 45.25 -8.383 1 97.44 429 PRO A N 1
ATOM 3343 C CA . PRO A 1 429 ? 15.602 45.5 -9.305 1 97.44 429 PRO A CA 1
ATOM 3344 C C . PRO A 1 429 ? 16.062 45.688 -10.75 1 97.44 429 PRO A C 1
ATOM 3346 O O . PRO A 1 429 ? 15.281 45.531 -11.688 1 97.44 429 PRO A O 1
ATOM 3349 N N . ASN A 1 430 ? 17.375 46 -10.945 1 96.69 430 ASN A N 1
ATOM 3350 C CA . ASN A 1 430 ? 17.859 46.219 -12.297 1 96.69 430 ASN A CA 1
ATOM 3351 C C . ASN A 1 430 ? 18.672 45.031 -12.805 1 96.69 430 ASN A C 1
ATOM 3353 O O . ASN A 1 430 ? 19.422 45.156 -13.773 1 96.69 430 ASN A O 1
ATOM 3357 N N . ALA A 1 431 ? 18.547 43.938 -12.109 1 96.44 431 ALA A N 1
ATOM 3358 C CA . ALA A 1 431 ? 19.203 42.719 -12.617 1 96.44 431 ALA A CA 1
ATOM 3359 C C . ALA A 1 431 ? 18.766 42.438 -14.047 1 96.44 431 ALA A C 1
ATOM 3361 O O . ALA A 1 431 ? 17.688 42.875 -14.477 1 96.44 431 ALA A O 1
ATOM 3362 N N . PRO A 1 432 ? 19.562 41.688 -14.766 1 95.25 432 PRO A N 1
ATOM 3363 C CA . PRO A 1 432 ? 19.328 41.5 -16.203 1 95.25 432 PRO A CA 1
ATOM 3364 C C . PRO A 1 432 ? 18.047 40.75 -16.5 1 95.25 432 PRO A C 1
ATOM 3366 O O . PRO A 1 432 ? 17.438 40.156 -15.586 1 95.25 432 PRO A O 1
ATOM 3369 N N . LYS A 1 433 ? 17.672 40.781 -17.75 1 94.69 433 LYS A N 1
ATOM 3370 C CA . LYS A 1 433 ? 16.5 40.031 -18.188 1 94.69 433 LYS A CA 1
ATOM 3371 C C . LYS A 1 433 ? 16.703 38.531 -18.047 1 94.69 433 LYS A C 1
ATOM 3373 O O . LYS A 1 433 ? 17.844 38.062 -17.984 1 94.69 433 LYS A O 1
ATOM 3378 N N . LEU A 1 434 ? 15.641 37.812 -18.062 1 94.94 434 LEU A N 1
ATOM 3379 C CA . LEU A 1 434 ? 15.695 36.375 -17.797 1 94.94 434 LEU A CA 1
ATOM 3380 C C . LEU A 1 434 ? 15.875 35.594 -19.078 1 94.94 434 LEU A C 1
ATOM 3382 O O . LEU A 1 434 ? 16.484 34.5 -19.062 1 94.94 434 LEU A O 1
ATOM 3386 N N . LYS A 1 435 ? 15.344 36.094 -20.156 1 94.94 435 LYS A N 1
ATOM 3387 C CA . LYS A 1 435 ? 15.328 35.344 -21.406 1 94.94 435 LYS A CA 1
ATOM 3388 C C . LYS A 1 435 ? 15.812 36.188 -22.578 1 94.94 435 LYS A C 1
ATOM 3390 O O . LYS A 1 435 ? 15.68 37.406 -22.562 1 94.94 435 LYS A O 1
ATOM 3395 N N . ASN A 1 436 ? 16.344 35.406 -23.516 1 94.81 436 ASN A N 1
ATOM 3396 C CA . ASN A 1 436 ? 16.656 36.031 -24.812 1 94.81 436 ASN A CA 1
ATOM 3397 C C . ASN A 1 436 ? 15.414 36.125 -25.688 1 94.81 436 ASN A C 1
ATOM 3399 O O . ASN A 1 436 ? 14.352 35.625 -25.328 1 94.81 436 ASN A O 1
ATOM 3403 N N . GLU A 1 437 ? 15.562 36.781 -26.766 1 92.12 437 GLU A N 1
ATOM 3404 C CA . GLU A 1 437 ? 14.445 36.938 -27.688 1 92.12 437 GLU A CA 1
ATOM 3405 C C . GLU A 1 437 ? 13.953 35.594 -28.219 1 92.12 437 GLU A C 1
ATOM 3407 O O . GLU A 1 437 ? 12.766 35.438 -28.484 1 92.12 437 GLU A O 1
ATOM 3412 N N . ASP A 1 438 ? 14.82 34.625 -28.25 1 92.06 438 ASP A N 1
ATOM 3413 C CA . ASP A 1 438 ? 14.461 33.281 -28.766 1 92.06 438 ASP A CA 1
ATOM 3414 C C . ASP A 1 438 ? 13.859 32.406 -27.672 1 92.06 438 ASP A C 1
ATOM 3416 O O . ASP A 1 438 ? 13.523 31.25 -27.922 1 92.06 438 ASP A O 1
ATOM 3420 N N . GLY A 1 439 ? 13.773 32.969 -26.531 1 90.44 439 GLY A N 1
ATOM 3421 C CA . GLY A 1 439 ? 13.133 32.219 -25.469 1 90.44 439 GLY A CA 1
ATOM 3422 C C . GLY A 1 439 ? 14.117 31.469 -24.578 1 90.44 439 GLY A C 1
ATOM 3423 O O . GLY A 1 439 ? 13.758 30.969 -23.516 1 90.44 439 GLY A O 1
ATOM 3424 N N . SER A 1 440 ? 15.359 31.328 -25.047 1 91.38 440 SER A N 1
ATOM 3425 C CA . SER A 1 440 ? 16.375 30.672 -24.219 1 91.38 440 SER A CA 1
ATOM 3426 C C . SER A 1 440 ? 16.797 31.547 -23.047 1 91.38 440 SER A C 1
ATOM 3428 O O . SER A 1 440 ? 16.547 32.75 -23.062 1 91.38 440 SER A O 1
ATOM 3430 N N . LEU A 1 441 ? 17.422 31.016 -22.109 1 94.44 441 LEU A N 1
ATOM 3431 C CA . LEU A 1 441 ? 17.828 31.766 -20.922 1 94.44 441 LEU A CA 1
ATOM 3432 C C . LEU A 1 441 ? 18.953 32.75 -21.266 1 94.44 441 LEU A C 1
ATOM 3434 O O . LEU A 1 441 ? 19.844 32.438 -22.047 1 94.44 441 LEU A O 1
ATOM 3438 N N . HIS A 1 442 ? 18.844 33.938 -20.75 1 94.62 442 HIS A N 1
ATOM 3439 C CA . HIS A 1 442 ? 19.875 34.938 -20.906 1 94.62 442 HIS A CA 1
ATOM 3440 C C . HIS A 1 442 ? 20.984 34.75 -19.875 1 94.62 442 HIS A C 1
ATOM 3442 O O . HIS A 1 442 ? 20.734 34.875 -18.672 1 94.62 442 HIS A O 1
ATOM 3448 N N . TRP A 1 443 ? 22.219 34.469 -20.312 1 92.62 443 TRP A N 1
ATOM 3449 C CA . TRP A 1 443 ? 23.312 34.25 -19.375 1 92.62 443 TRP A CA 1
ATOM 3450 C C . TRP A 1 443 ? 24.328 35.375 -19.406 1 92.62 443 TRP A C 1
ATOM 3452 O O . TRP A 1 443 ? 25 35.656 -18.422 1 92.62 443 TRP A O 1
ATOM 3462 N N . GLU A 1 444 ? 24.547 36.062 -20.438 1 88.12 444 GLU A N 1
ATOM 3463 C CA . GLU A 1 444 ? 25.641 36.969 -20.703 1 88.12 444 GLU A CA 1
ATOM 3464 C C . GLU A 1 444 ? 25.734 38.031 -19.625 1 88.12 444 GLU A C 1
ATOM 3466 O O . GLU A 1 444 ? 26.812 38.281 -19.062 1 88.12 444 GLU A O 1
ATOM 3471 N N . GLU A 1 445 ? 24.703 38.781 -19.297 1 87.5 445 GLU A N 1
ATOM 3472 C CA . GLU A 1 445 ? 24.78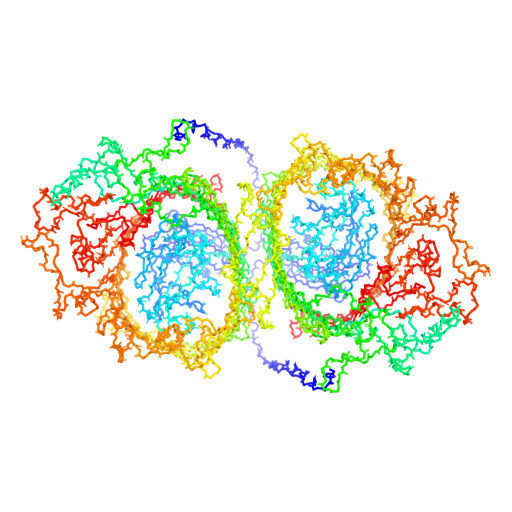1 39.844 -18.312 1 87.5 445 GLU A CA 1
ATOM 3473 C C . GLU A 1 445 ? 24.812 39.281 -16.891 1 87.5 445 GLU A C 1
ATOM 3475 O O . GLU A 1 445 ? 25.234 39.969 -15.953 1 87.5 445 GLU A O 1
ATOM 3480 N N . TRP A 1 446 ? 24.484 38.094 -16.703 1 91.12 446 TRP A N 1
ATOM 3481 C CA . TRP A 1 446 ? 24.469 37.469 -15.383 1 91.12 446 TRP A CA 1
ATOM 3482 C C . TRP A 1 446 ? 25.859 36.969 -15 1 91.12 446 TRP A C 1
ATOM 3484 O O . TRP A 1 446 ? 26.188 36.875 -13.812 1 91.12 446 TRP A O 1
ATOM 3494 N N . GLU A 1 447 ? 26.641 36.688 -15.977 1 84.69 447 GLU A N 1
ATOM 3495 C CA . GLU A 1 447 ? 27.953 36.094 -15.789 1 84.69 447 GLU A CA 1
ATOM 3496 C C . GLU A 1 447 ? 28.859 37 -14.961 1 84.69 447 GLU A C 1
ATOM 3498 O O . GLU A 1 447 ? 29.766 36.5 -14.281 1 84.69 447 GLU A O 1
ATOM 3503 N N . TYR A 1 448 ? 28.562 38.281 -15.031 1 81.56 448 TYR A N 1
ATOM 3504 C CA . TYR A 1 448 ? 29.422 39.219 -14.344 1 81.56 448 TYR A CA 1
ATOM 3505 C C . TYR A 1 448 ? 29.062 39.312 -12.867 1 81.56 448 TYR A C 1
ATOM 3507 O O . TYR A 1 448 ? 29.812 39.906 -12.078 1 81.56 448 TYR A O 1
ATOM 3515 N N . SER A 1 449 ? 28.047 38.688 -12.617 1 86.38 449 SER A N 1
ATOM 3516 C CA . SER A 1 449 ? 27.531 38.906 -11.273 1 86.38 449 SER A CA 1
ATOM 3517 C C . SER A 1 449 ? 27.594 37.625 -10.445 1 86.38 449 SER A C 1
ATOM 3519 O O . SER A 1 449 ? 27.859 36.531 -10.977 1 86.38 449 SER A O 1
ATOM 3521 N N . GLN A 1 450 ? 27.391 37.719 -9.125 1 83.62 450 GLN A N 1
ATOM 3522 C CA . GLN A 1 450 ? 27.312 36.594 -8.211 1 83.62 450 GLN A CA 1
ATOM 3523 C C . GLN A 1 450 ? 25.953 35.906 -8.297 1 83.62 450 GLN A C 1
ATOM 3525 O O . GLN A 1 450 ? 25.766 34.812 -7.738 1 83.62 450 GLN A O 1
ATOM 3530 N N . TRP A 1 451 ? 25.094 36.5 -9.047 1 87.12 451 TRP A N 1
ATOM 3531 C CA . TRP A 1 451 ? 23.734 35.969 -9.148 1 87.12 451 TRP A CA 1
ATOM 3532 C C . TRP A 1 451 ? 23.578 35.062 -10.367 1 87.12 451 TRP A C 1
ATOM 3534 O O . TRP A 1 451 ? 24.234 35.312 -11.398 1 87.12 451 TRP A O 1
ATOM 3544 N N . ASP A 1 452 ? 22.734 34.094 -10.188 1 87.31 452 ASP A N 1
ATOM 3545 C CA . ASP A 1 452 ? 22.375 33.25 -11.32 1 87.31 452 ASP A CA 1
ATOM 3546 C C . ASP A 1 452 ? 20.984 33.625 -11.852 1 87.31 452 ASP A C 1
ATOM 3548 O O . ASP A 1 452 ? 20.172 34.188 -11.133 1 87.31 452 ASP A O 1
ATOM 3552 N N . ASN A 1 453 ? 20.797 33.281 -13.148 1 91.69 453 ASN A N 1
ATOM 3553 C CA . ASN A 1 453 ? 19.438 33.406 -13.688 1 91.69 453 ASN A CA 1
ATOM 3554 C C . ASN A 1 453 ? 18.438 32.562 -12.898 1 91.69 453 ASN A C 1
ATOM 3556 O O . ASN A 1 453 ? 18.516 31.328 -12.891 1 91.69 453 ASN A O 1
ATOM 3560 N N . PRO A 1 454 ? 17.516 33.156 -12.227 1 89.81 454 PRO A N 1
ATOM 3561 C CA . PRO A 1 454 ? 16.625 32.406 -11.336 1 89.81 454 PRO A CA 1
ATOM 3562 C C . PRO A 1 454 ? 15.742 31.406 -12.086 1 89.81 454 PRO A C 1
ATOM 3564 O O . PRO A 1 454 ? 15.242 30.453 -11.492 1 89.81 454 PRO A O 1
ATOM 3567 N N . TYR A 1 455 ? 15.492 31.5 -13.352 1 90.94 455 TYR A N 1
ATOM 3568 C CA . TYR A 1 455 ? 14.664 30.594 -14.125 1 90.94 455 TYR A CA 1
ATOM 3569 C C . TYR A 1 455 ? 15.398 29.281 -14.406 1 90.94 455 TYR A C 1
ATOM 3571 O O . TYR A 1 455 ? 14.789 28.281 -14.789 1 90.94 455 TYR A O 1
ATOM 3579 N N . ALA A 1 456 ? 16.703 29.312 -14.266 1 89.62 456 ALA A N 1
ATOM 3580 C CA . ALA A 1 456 ? 17.484 28.109 -14.555 1 89.62 456 ALA A CA 1
ATOM 3581 C C . ALA A 1 456 ? 17.062 26.953 -13.656 1 89.62 456 ALA A C 1
ATOM 3583 O O . ALA A 1 456 ? 16.859 25.828 -14.133 1 89.62 456 ALA A O 1
ATOM 3584 N N . ALA A 1 457 ? 16.906 27.25 -12.414 1 83.31 457 ALA A N 1
ATOM 3585 C CA . ALA A 1 457 ? 16.531 26.203 -11.477 1 83.31 457 ALA A CA 1
ATOM 3586 C C . ALA A 1 457 ? 15.117 25.688 -11.75 1 83.31 457 ALA A C 1
ATOM 3588 O O . ALA A 1 457 ? 14.828 24.5 -11.594 1 83.31 457 ALA A O 1
ATOM 3589 N N . ILE A 1 458 ? 14.219 26.547 -12.102 1 83.19 458 ILE A N 1
ATOM 3590 C CA . ILE A 1 458 ? 12.828 26.188 -12.344 1 83.19 458 ILE A CA 1
ATOM 3591 C C . ILE A 1 458 ? 12.734 25.25 -13.547 1 83.19 458 ILE A C 1
ATOM 3593 O O . ILE A 1 458 ? 11.938 24.297 -13.547 1 83.19 458 ILE A O 1
ATOM 3597 N N . LEU A 1 459 ? 13.547 25.5 -14.5 1 86.19 459 LEU A N 1
ATOM 3598 C CA . LEU A 1 459 ? 13.453 24.75 -15.75 1 86.19 459 LEU A CA 1
ATOM 3599 C C . LEU A 1 459 ? 14.227 23.438 -15.656 1 86.19 459 LEU A C 1
ATOM 3601 O O . LEU A 1 459 ? 13.859 22.453 -16.297 1 86.19 459 LEU A O 1
ATOM 3605 N N . TYR A 1 460 ? 15.32 23.453 -14.867 1 89.94 460 TYR A N 1
ATOM 3606 C CA . TYR A 1 460 ? 16.25 22.344 -15.039 1 89.94 460 TYR A CA 1
ATOM 3607 C C . TYR A 1 460 ? 16.359 21.516 -13.758 1 89.94 460 TYR A C 1
ATOM 3609 O O . TYR A 1 460 ? 17.141 20.562 -13.688 1 89.94 460 TYR A O 1
ATOM 3617 N N . ARG A 1 461 ? 15.625 21.828 -12.719 1 88.75 461 ARG A N 1
ATOM 3618 C CA . ARG A 1 461 ? 15.508 21.031 -11.508 1 88.75 461 ARG A CA 1
ATOM 3619 C C . ARG A 1 461 ? 14.07 20.562 -11.297 1 88.75 461 ARG A C 1
ATOM 3621 O O . ARG A 1 461 ? 13.234 21.328 -10.812 1 88.75 461 ARG A O 1
ATOM 3628 N N . ASN A 1 462 ? 13.859 19.328 -11.57 1 87.81 462 ASN A N 1
ATOM 3629 C CA . ASN A 1 462 ? 12.516 18.781 -11.453 1 87.81 462 ASN A CA 1
ATOM 3630 C C . ASN A 1 462 ? 12.43 17.734 -10.336 1 87.81 462 ASN A C 1
ATOM 3632 O O . ASN A 1 462 ? 13.406 17.047 -10.047 1 87.81 462 ASN A O 1
ATOM 3636 N N . SER A 1 463 ? 11.297 17.766 -9.656 1 88.88 463 SER A N 1
ATOM 3637 C CA . SER A 1 463 ? 11.109 16.75 -8.625 1 88.88 463 SER A CA 1
ATOM 3638 C C . SER A 1 463 ? 9.672 16.25 -8.594 1 88.88 463 SER A C 1
ATOM 3640 O O . SER A 1 463 ? 8.758 16.938 -9.047 1 88.88 463 SER A O 1
ATOM 3642 N N . SER A 1 464 ? 9.5 15.031 -8.188 1 90 464 SER A N 1
ATOM 3643 C CA . SER A 1 464 ? 8.195 14.406 -7.953 1 90 464 SER A CA 1
ATOM 3644 C C . SER A 1 464 ? 8.172 13.672 -6.617 1 90 464 SER A C 1
ATOM 3646 O O . SER A 1 464 ? 9.078 12.883 -6.32 1 90 464 SER A O 1
ATOM 3648 N N . ASP A 1 465 ? 7.207 14.039 -5.77 1 91.25 465 ASP A N 1
ATOM 3649 C CA . ASP A 1 465 ? 6.992 13.375 -4.488 1 91.25 465 ASP A CA 1
ATOM 3650 C C . ASP A 1 465 ? 5.621 12.711 -4.438 1 91.25 465 ASP A C 1
ATOM 3652 O O . ASP A 1 465 ? 4.594 13.391 -4.391 1 91.25 465 ASP A O 1
ATOM 3656 N N . VAL A 1 466 ? 5.609 11.398 -4.465 1 92.5 466 VAL A N 1
ATOM 3657 C CA . VAL A 1 466 ? 4.355 10.656 -4.492 1 92.5 466 VAL A CA 1
ATOM 3658 C C . VAL A 1 466 ? 4.16 9.922 -3.168 1 92.5 466 VAL A C 1
ATOM 3660 O O . VAL A 1 466 ? 5.074 9.242 -2.686 1 92.5 466 VAL A O 1
ATOM 3663 N N . GLY A 1 467 ? 2.992 10.102 -2.594 1 92.81 467 GLY A N 1
ATOM 3664 C CA . GLY A 1 467 ? 2.672 9.422 -1.347 1 92.81 467 GLY A CA 1
ATOM 3665 C C . GLY A 1 467 ? 1.447 8.539 -1.447 1 92.81 467 GLY A C 1
ATOM 3666 O O . GLY A 1 467 ? 0.476 8.883 -2.123 1 92.81 467 GLY A O 1
ATOM 3667 N N . LEU A 1 468 ? 1.521 7.305 -0.883 1 94.56 468 LEU A N 1
ATOM 3668 C CA . LEU A 1 468 ? 0.407 6.387 -0.677 1 94.56 468 LEU A CA 1
ATOM 3669 C C . LEU A 1 468 ? 0.147 6.176 0.81 1 94.56 468 LEU A C 1
ATOM 3671 O O . LEU A 1 468 ? 1.078 5.922 1.578 1 94.56 468 LEU A O 1
ATOM 3675 N N . ASN A 1 469 ? -1.071 6.289 1.201 1 95.94 469 ASN A N 1
ATOM 3676 C CA . ASN A 1 469 ? -1.394 6.188 2.621 1 95.94 469 ASN A CA 1
ATOM 3677 C C . ASN A 1 469 ? -2.662 5.371 2.85 1 95.94 469 ASN A C 1
ATOM 3679 O O . ASN A 1 469 ? -3.744 5.762 2.41 1 95.94 469 ASN A O 1
ATOM 3683 N N . LEU A 1 470 ? -2.529 4.242 3.494 1 96.56 470 LEU A N 1
ATOM 3684 C CA . LEU A 1 470 ? -3.666 3.43 3.916 1 96.56 470 LEU A CA 1
ATOM 3685 C C . LEU A 1 470 ? -3.879 3.533 5.422 1 96.56 470 LEU A C 1
ATOM 3687 O O . LEU A 1 470 ? -2.959 3.277 6.203 1 96.56 470 LEU A O 1
ATOM 3691 N N . ILE A 1 471 ? -5.031 3.9 5.832 1 96.81 471 ILE A N 1
ATOM 3692 C CA . ILE A 1 471 ? -5.445 3.904 7.23 1 96.81 471 ILE A CA 1
ATOM 3693 C C . ILE A 1 471 ? -6.711 3.068 7.398 1 96.81 471 ILE A C 1
ATOM 3695 O O . ILE A 1 471 ? -7.75 3.379 6.809 1 96.81 471 ILE A O 1
ATOM 3699 N N . ALA A 1 472 ? -6.676 2.031 8.133 1 96.44 472 ALA A N 1
ATOM 3700 C CA . ALA A 1 472 ? -7.812 1.147 8.383 1 96.44 472 ALA A CA 1
ATOM 3701 C C . ALA A 1 472 ? -7.98 0.873 9.875 1 96.44 472 ALA A C 1
ATOM 3703 O O . ALA A 1 472 ? -6.996 0.798 10.617 1 96.44 472 ALA A O 1
ATOM 3704 N N . ASN A 1 473 ? -9.18 0.729 10.312 1 97.06 473 ASN A N 1
ATOM 3705 C CA . ASN A 1 473 ? -9.477 0.442 11.711 1 97.06 473 ASN A CA 1
ATOM 3706 C C . ASN A 1 473 ? -10.75 -0.394 11.852 1 97.06 473 ASN A C 1
ATOM 3708 O O . ASN A 1 473 ? -11.727 -0.17 11.133 1 97.06 473 ASN A O 1
ATOM 3712 N N . LEU A 1 474 ? -10.75 -1.371 12.711 1 96.81 474 LEU A N 1
ATOM 3713 C CA . LEU A 1 474 ? -11.906 -2.195 13.055 1 96.81 474 LEU A CA 1
ATOM 3714 C C . LEU A 1 474 ? -12.195 -2.123 14.547 1 96.81 474 LEU A C 1
ATOM 3716 O O . LEU A 1 474 ? -11.344 -2.475 15.367 1 96.81 474 LEU A O 1
ATOM 3720 N N . GLY A 1 475 ? -13.305 -1.594 14.867 1 96.5 475 GLY A N 1
ATOM 3721 C CA . GLY A 1 475 ? -13.812 -1.643 16.219 1 96.5 475 GLY A CA 1
ATOM 3722 C C . GLY A 1 475 ? -14.836 -2.742 16.438 1 96.5 475 GLY A C 1
ATOM 3723 O O . GLY A 1 475 ? -15.805 -2.852 15.68 1 96.5 475 GLY A O 1
ATOM 3724 N N . LEU A 1 476 ? -14.594 -3.6 17.438 1 95.94 476 LEU A N 1
ATOM 3725 C CA . LEU A 1 476 ? -15.516 -4.676 17.797 1 95.94 476 LEU A CA 1
ATOM 3726 C C . LEU A 1 476 ? -15.984 -4.52 19.25 1 95.94 476 LEU A C 1
ATOM 3728 O O . LEU A 1 476 ? -15.188 -4.211 20.125 1 95.94 476 LEU A O 1
ATOM 3732 N N . SER A 1 477 ? -17.234 -4.59 19.422 1 95.94 477 SER A N 1
ATOM 3733 C CA . SER A 1 477 ? -17.828 -4.566 20.75 1 95.94 477 SER A CA 1
ATOM 3734 C C . SER A 1 477 ? -18.812 -5.715 20.938 1 95.94 477 SER A C 1
ATOM 3736 O O . SER A 1 477 ? -19.656 -5.965 20.062 1 95.94 477 SER A O 1
ATOM 3738 N N . TYR A 1 478 ? -18.75 -6.422 22.016 1 95.69 478 TYR A N 1
ATOM 3739 C CA . TYR A 1 478 ? -19.641 -7.539 22.328 1 95.69 478 TYR A CA 1
ATOM 3740 C C . TYR A 1 478 ? -20.141 -7.453 23.75 1 95.69 478 TYR A C 1
ATOM 3742 O O . TYR A 1 478 ? -19.344 -7.438 24.703 1 95.69 478 TYR A O 1
ATOM 3750 N N . GLN A 1 479 ? -21.406 -7.43 23.891 1 95.19 479 GLN A N 1
ATOM 3751 C CA . GLN A 1 479 ? -22 -7.383 25.219 1 95.19 479 GLN A CA 1
ATOM 3752 C C . GLN A 1 479 ? -22.047 -8.773 25.844 1 95.19 479 GLN A C 1
ATOM 3754 O O . GLN A 1 479 ? -22.922 -9.578 25.516 1 95.19 479 GLN A O 1
ATOM 3759 N N . LEU A 1 480 ? -21.25 -9 26.828 1 92.75 480 LEU A N 1
ATOM 3760 C CA . LEU A 1 480 ? -21.188 -10.289 27.516 1 92.75 480 LEU A CA 1
ATOM 3761 C C . LEU A 1 480 ? -22.359 -10.453 28.469 1 92.75 480 LEU A C 1
ATOM 3763 O O . LEU A 1 480 ? -23.047 -11.477 28.469 1 92.75 480 LEU A O 1
ATOM 3767 N N . PHE A 1 481 ? -22.5 -9.383 29.312 1 90.06 481 PHE A N 1
ATOM 3768 C CA . PHE A 1 481 ? -23.609 -9.258 30.266 1 90.06 481 PHE A CA 1
ATOM 3769 C C . PHE A 1 481 ? -24.188 -7.848 30.219 1 90.06 481 PHE A C 1
ATOM 3771 O O . PHE A 1 481 ? -23.609 -6.945 29.625 1 90.06 481 PHE A O 1
ATOM 3778 N N . HIS A 1 482 ? -25.328 -7.691 30.734 1 86.19 482 HIS A N 1
ATOM 3779 C CA . HIS A 1 482 ? -26 -6.398 30.688 1 86.19 482 HIS A CA 1
ATOM 3780 C C . HIS A 1 482 ? -25.094 -5.281 31.172 1 86.19 482 HIS A C 1
ATOM 3782 O O . HIS A 1 482 ? -25.109 -4.172 30.625 1 86.19 482 HIS A O 1
ATOM 3788 N N . SER A 1 483 ? -24.172 -5.637 32.094 1 91.12 483 SER A N 1
ATOM 3789 C CA . SER A 1 483 ? -23.344 -4.578 32.656 1 91.12 483 SER A CA 1
ATOM 3790 C C . SER A 1 483 ? -21.906 -4.66 32.156 1 91.12 483 SER A C 1
ATOM 3792 O O . SER A 1 483 ? -21.062 -3.828 32.531 1 91.12 483 SER A O 1
ATOM 3794 N N . LEU A 1 484 ? -21.578 -5.602 31.359 1 95.38 484 LEU A N 1
ATOM 3795 C CA . LEU A 1 484 ? -20.188 -5.824 30.969 1 95.38 484 LEU A CA 1
ATOM 3796 C C . LEU A 1 484 ? -20.078 -5.969 29.453 1 95.38 484 LEU A C 1
ATOM 3798 O O . LEU A 1 484 ? -20.703 -6.844 28.859 1 95.38 484 LEU A O 1
ATOM 3802 N N . THR A 1 485 ? -19.281 -5.129 28.844 1 95.88 485 THR A N 1
ATOM 3803 C CA . THR A 1 485 ? -19.062 -5.152 27.406 1 95.88 485 THR A CA 1
ATOM 3804 C C . THR A 1 485 ? -17.578 -5.328 27.094 1 95.88 485 THR A C 1
ATOM 3806 O O . THR A 1 485 ? -16.734 -4.668 27.688 1 95.88 485 THR A O 1
ATOM 3809 N N . PHE A 1 486 ? -17.234 -6.309 26.281 1 96.06 486 PHE A N 1
ATOM 3810 C CA . PHE A 1 486 ? -15.883 -6.426 25.75 1 96.06 486 PHE A CA 1
ATOM 3811 C C . PHE A 1 486 ? -15.742 -5.613 24.469 1 96.06 486 PHE A C 1
ATOM 3813 O O . PHE A 1 486 ? -16.562 -5.73 23.547 1 96.06 486 PHE A O 1
ATOM 3820 N N . LYS A 1 487 ? -14.758 -4.785 24.391 1 96.38 487 LYS A N 1
ATOM 3821 C CA . LYS A 1 487 ? -14.477 -3.953 23.219 1 96.38 487 LYS A CA 1
ATOM 3822 C C . LYS A 1 487 ? -13.016 -4.074 22.797 1 96.38 487 LYS A C 1
ATOM 3824 O O . LYS A 1 487 ? -12.125 -4.168 23.656 1 96.38 487 LYS A O 1
ATOM 3829 N N . THR A 1 488 ? -12.734 -4.074 21.516 1 96.56 488 THR A N 1
ATOM 3830 C CA . THR A 1 488 ? -11.359 -4.066 21.031 1 96.56 488 THR A CA 1
ATOM 3831 C C . THR A 1 488 ? -11.234 -3.188 19.781 1 96.56 488 THR A C 1
ATOM 3833 O O . THR A 1 488 ? -12.148 -3.131 18.969 1 96.56 488 THR A O 1
ATOM 3836 N N . ASN A 1 489 ? -10.18 -2.43 19.75 1 96.31 489 ASN A N 1
ATOM 3837 C CA . ASN A 1 489 ? -9.805 -1.611 18.594 1 96.31 489 ASN A CA 1
ATOM 3838 C C . ASN A 1 489 ? -8.586 -2.182 17.875 1 96.31 489 ASN A C 1
ATOM 3840 O O . ASN A 1 489 ? -7.555 -2.439 18.5 1 96.31 489 ASN A O 1
ATOM 3844 N N . MET A 1 490 ? -8.742 -2.422 16.625 1 96.81 490 MET A N 1
ATOM 3845 C CA . MET A 1 490 ? -7.645 -2.928 15.805 1 96.81 490 MET A CA 1
ATOM 3846 C C . MET A 1 490 ? -7.379 -2.002 14.625 1 96.81 490 MET A C 1
ATOM 3848 O O . MET A 1 490 ? -8.203 -1.897 13.711 1 96.81 490 MET A O 1
ATOM 3852 N N . GLY A 1 491 ? -6.168 -1.386 14.602 1 97.25 491 GLY A N 1
ATOM 3853 C CA . GLY A 1 491 ? -5.832 -0.422 13.57 1 97.25 491 GLY A CA 1
ATOM 3854 C C . GLY A 1 491 ? -4.574 -0.778 12.805 1 97.25 491 GLY A C 1
ATOM 3855 O O . GLY A 1 491 ? -3.68 -1.438 13.344 1 97.25 491 GLY A O 1
ATOM 3856 N N . TYR A 1 492 ? -4.477 -0.375 11.539 1 96.5 492 TYR A N 1
ATOM 3857 C CA . TYR A 1 492 ? -3.314 -0.561 10.68 1 96.5 492 TYR A CA 1
ATOM 3858 C C . TYR A 1 492 ? -3.092 0.658 9.789 1 96.5 492 TYR A C 1
ATOM 3860 O O . TYR A 1 492 ? -4.047 1.223 9.25 1 96.5 492 TYR A O 1
ATOM 3868 N N . ASN A 1 493 ? -1.852 1.107 9.68 1 96.62 493 ASN A N 1
ATOM 3869 C CA . ASN A 1 493 ? -1.454 2.229 8.828 1 96.62 493 ASN A CA 1
ATOM 3870 C C . ASN A 1 493 ? -0.203 1.903 8.023 1 96.62 493 ASN A C 1
ATOM 3872 O O . ASN A 1 493 ? 0.755 1.336 8.547 1 96.62 493 ASN A O 1
ATOM 3876 N N . ASN A 1 494 ? -0.279 2.137 6.762 1 96.06 494 ASN A N 1
ATOM 3877 C CA . ASN A 1 494 ? 0.869 2.027 5.867 1 96.06 494 ASN A CA 1
ATOM 3878 C C . ASN A 1 494 ? 1.03 3.277 5.008 1 96.06 494 ASN A C 1
ATOM 3880 O O . ASN A 1 494 ? 0.227 3.525 4.105 1 96.06 494 ASN A O 1
ATOM 3884 N N . LEU A 1 495 ? 2.059 4.047 5.297 1 95.56 495 LEU A N 1
ATOM 3885 C CA . LEU A 1 495 ? 2.395 5.246 4.535 1 95.56 495 LEU A CA 1
ATOM 3886 C C . LEU A 1 495 ? 3.717 5.066 3.797 1 95.56 495 LEU A C 1
ATOM 3888 O O . LEU A 1 495 ? 4.754 4.828 4.422 1 95.56 495 LEU A O 1
ATOM 3892 N N . THR A 1 496 ? 3.68 5.105 2.512 1 92.62 496 THR A N 1
ATOM 3893 C CA . THR A 1 496 ? 4.871 5.027 1.676 1 92.62 496 THR A CA 1
ATOM 3894 C C . THR A 1 496 ? 5.031 6.297 0.844 1 92.62 496 THR A C 1
ATOM 3896 O O . THR A 1 496 ? 4.051 6.824 0.313 1 92.62 496 THR A O 1
ATOM 3899 N N . ARG A 1 497 ? 6.223 6.785 0.743 1 91.88 497 ARG A N 1
ATOM 3900 C CA . ARG A 1 497 ? 6.488 7.957 -0.082 1 91.88 497 ARG A CA 1
ATOM 3901 C C . ARG A 1 497 ? 7.742 7.762 -0.928 1 91.88 497 ARG A C 1
ATOM 3903 O O . ARG A 1 497 ? 8.742 7.23 -0.447 1 91.88 497 ARG A O 1
ATOM 3910 N N . ASP A 1 498 ? 7.672 8.156 -2.18 1 90.25 498 ASP A N 1
ATOM 3911 C CA . ASP A 1 498 ? 8.781 8.109 -3.131 1 90.25 498 ASP A CA 1
ATOM 3912 C C . ASP A 1 498 ? 9.078 9.492 -3.699 1 90.25 498 ASP A C 1
ATOM 3914 O O . ASP A 1 498 ? 8.211 10.109 -4.332 1 90.25 498 ASP A O 1
ATOM 3918 N N . TYR A 1 499 ? 10.242 9.969 -3.426 1 90.12 499 TYR A N 1
ATOM 3919 C CA . TYR A 1 499 ? 10.719 11.234 -3.959 1 90.12 499 TYR A CA 1
ATOM 3920 C C . TYR A 1 499 ? 11.789 11.008 -5.027 1 90.12 499 TYR A C 1
ATOM 3922 O O . TYR A 1 499 ? 12.688 10.188 -4.848 1 90.12 499 TYR A O 1
ATOM 3930 N N . LYS A 1 500 ? 11.656 11.672 -6.137 1 90.31 500 LYS A N 1
ATOM 3931 C CA . LYS A 1 500 ? 12.641 11.664 -7.211 1 90.31 500 LYS A CA 1
ATOM 3932 C C . LYS A 1 500 ? 12.938 13.078 -7.703 1 90.31 500 LYS A C 1
ATOM 3934 O O . LYS A 1 500 ? 12.016 13.828 -8.039 1 90.31 500 LYS A O 1
ATOM 3939 N N . ALA A 1 501 ? 14.164 13.398 -7.699 1 91.06 501 ALA A N 1
ATOM 3940 C CA . ALA A 1 501 ? 14.602 14.695 -8.219 1 91.06 501 ALA A CA 1
ATOM 3941 C C . ALA A 1 501 ? 15.648 14.523 -9.312 1 91.06 501 ALA A C 1
ATOM 3943 O O . ALA A 1 501 ? 16.5 13.641 -9.227 1 91.06 501 ALA A O 1
ATOM 3944 N N . SER A 1 502 ? 15.547 15.312 -10.375 1 92.06 502 SER A N 1
ATOM 3945 C CA . SER A 1 502 ? 16.484 15.352 -11.492 1 92.06 502 SER A CA 1
ATOM 3946 C C . SER A 1 502 ? 17.109 16.734 -11.648 1 92.06 502 SER A C 1
ATOM 3948 O O . SER A 1 502 ? 16.391 17.734 -11.719 1 92.06 502 SER A O 1
ATOM 3950 N N . PHE A 1 503 ? 18.375 16.766 -11.727 1 92.81 503 PHE A N 1
ATOM 3951 C CA . PHE A 1 503 ? 19.125 18 -11.867 1 92.81 503 PHE A CA 1
ATOM 3952 C C . PHE A 1 503 ? 19.969 17.984 -13.141 1 92.81 503 PHE A C 1
ATOM 3954 O O . PHE A 1 503 ? 20.953 17.25 -13.227 1 92.81 503 PHE A O 1
ATOM 3961 N N . SER A 1 504 ? 19.594 18.844 -14.031 1 93.5 504 SER A N 1
ATOM 3962 C CA . SER A 1 504 ? 20.359 18.969 -15.266 1 93.5 504 SER A CA 1
ATOM 3963 C C . SER A 1 504 ? 21.5 19.969 -15.109 1 93.5 504 SER A C 1
ATOM 3965 O O . SER A 1 504 ? 21.344 21 -14.461 1 93.5 504 SER A O 1
ATOM 3967 N N . LYS A 1 505 ? 22.641 19.688 -15.688 1 93.75 505 LYS A N 1
ATOM 3968 C CA . LYS A 1 505 ? 23.75 20.625 -15.625 1 93.75 505 LYS A CA 1
ATOM 3969 C C . LYS A 1 505 ? 23.438 21.906 -16.391 1 93.75 505 LYS A C 1
ATOM 3971 O O . LYS A 1 505 ? 24.141 22.922 -16.25 1 93.75 505 LYS A O 1
ATOM 3976 N N . ASP A 1 506 ? 22.312 21.891 -17.172 1 91.94 506 ASP A N 1
ATOM 3977 C CA . ASP A 1 506 ? 21.906 23.062 -17.938 1 91.94 506 ASP A CA 1
ATOM 3978 C C . ASP A 1 506 ? 21.453 24.188 -17.016 1 91.94 506 ASP A C 1
ATOM 3980 O O . ASP A 1 506 ? 21.266 25.328 -17.453 1 91.94 506 ASP A O 1
ATOM 3984 N N . GLN A 1 507 ? 21.359 23.922 -15.766 1 90.38 507 GLN A N 1
ATOM 3985 C CA . GLN A 1 507 ? 20.984 24.969 -14.812 1 90.38 507 GLN A CA 1
ATOM 3986 C C . GLN A 1 507 ? 22.125 25.953 -14.594 1 90.38 507 GLN A C 1
ATOM 3988 O O . GLN A 1 507 ? 21.922 27.062 -14.109 1 90.38 507 GLN A O 1
ATOM 3993 N N . TYR A 1 508 ? 23.297 25.516 -14.992 1 91.12 508 TYR A N 1
ATOM 3994 C CA . TYR A 1 508 ? 24.469 26.344 -14.781 1 91.12 508 TYR A CA 1
ATOM 3995 C C . TYR A 1 508 ? 24.781 27.172 -16.016 1 91.12 508 TYR A C 1
ATOM 3997 O O . TYR A 1 508 ? 24.422 26.797 -17.141 1 91.12 508 TYR A O 1
ATOM 4005 N N . SER A 1 509 ? 25.469 28.297 -15.727 1 90.19 509 SER A N 1
ATOM 4006 C CA . SER A 1 509 ? 25.891 29.125 -16.844 1 90.19 509 SER A CA 1
ATOM 4007 C C . SER A 1 509 ? 26.844 28.375 -17.766 1 90.19 509 SER A C 1
ATOM 4009 O O . SER A 1 509 ? 27.562 27.484 -17.328 1 90.19 509 SER A O 1
ATOM 4011 N N . PRO A 1 510 ? 26.812 28.766 -19.047 1 89 510 PRO A N 1
ATOM 4012 C CA . PRO A 1 510 ? 27.641 28.047 -20.031 1 89 510 PRO A CA 1
ATOM 4013 C C . PRO A 1 510 ? 29.125 28.031 -19.641 1 89 510 PRO A C 1
ATOM 4015 O O . PRO A 1 510 ? 29.828 27.078 -19.969 1 89 510 PRO A O 1
ATOM 4018 N N . GLU A 1 511 ? 29.625 28.984 -18.906 1 85.88 511 GLU A N 1
ATOM 4019 C CA . GLU A 1 511 ? 31.031 29.094 -18.562 1 85.88 511 GLU A CA 1
ATOM 4020 C C . GLU A 1 511 ? 31.453 28 -17.594 1 85.88 511 GLU A C 1
ATOM 4022 O O . GLU A 1 511 ? 32.594 27.531 -17.625 1 85.88 511 GLU A O 1
ATOM 4027 N N . ILE A 1 512 ? 30.531 27.484 -16.766 1 89.12 512 ILE A N 1
ATOM 4028 C CA . ILE A 1 512 ? 30.891 26.516 -15.742 1 89.12 512 ILE A CA 1
ATOM 4029 C C . ILE A 1 512 ? 30.172 25.188 -16 1 89.12 512 ILE A C 1
ATOM 4031 O O . ILE A 1 512 ? 30.422 24.188 -15.336 1 89.12 512 ILE A O 1
ATOM 4035 N N . ARG A 1 513 ? 29.266 25.156 -16.891 1 91.19 513 ARG A N 1
ATOM 4036 C CA . ARG A 1 513 ? 28.391 24.016 -17.172 1 91.19 513 ARG A CA 1
ATOM 4037 C C . ARG A 1 513 ? 29.203 22.766 -17.5 1 91.19 513 ARG A C 1
ATOM 4039 O O . ARG A 1 513 ? 28.844 21.656 -17.078 1 91.19 513 ARG A O 1
ATOM 4046 N N . GLU A 1 514 ? 30.266 22.891 -18.141 1 88.19 514 GLU A N 1
ATOM 4047 C CA . GLU A 1 514 ? 31.031 21.75 -18.609 1 88.19 514 GLU A CA 1
ATOM 4048 C C . GLU A 1 514 ? 31.672 21 -17.453 1 88.19 514 GLU A C 1
ATOM 4050 O O . GLU A 1 514 ? 31.875 19.781 -17.516 1 88.19 514 GLU A O 1
ATOM 4055 N N . GLY A 1 515 ? 31.922 21.656 -16.422 1 89.5 515 GLY A N 1
ATOM 4056 C CA . GLY A 1 515 ? 32.531 21.016 -15.258 1 89.5 515 GLY A CA 1
ATOM 4057 C C . GLY A 1 515 ? 31.484 20.406 -14.32 1 89.5 515 GLY A C 1
ATOM 4058 O O . GLY A 1 515 ? 31.844 19.781 -13.328 1 89.5 515 GLY A O 1
ATOM 4059 N N . GLN A 1 516 ? 30.281 20.562 -14.703 1 92.31 516 GLN A N 1
ATOM 4060 C CA . GLN A 1 516 ? 29.219 20.047 -13.844 1 92.31 516 GLN A CA 1
ATOM 4061 C C . GLN A 1 516 ? 28.656 18.75 -14.406 1 92.31 516 GLN A C 1
ATOM 4063 O O . GLN A 1 516 ? 28.875 18.422 -15.578 1 92.31 516 GLN A O 1
ATOM 4068 N N . ASN A 1 517 ? 27.969 17.953 -13.531 1 92.56 517 ASN A N 1
ATOM 4069 C CA . ASN A 1 517 ? 27.328 16.703 -13.945 1 92.56 517 ASN A CA 1
ATOM 4070 C C . ASN A 1 517 ? 25.812 16.75 -13.766 1 92.56 517 ASN A C 1
ATOM 4072 O O . ASN A 1 517 ? 25.312 17.469 -12.906 1 92.56 517 ASN A O 1
ATOM 4076 N N . HIS A 1 518 ? 25.156 16.062 -14.711 1 93.81 518 HIS A N 1
ATOM 4077 C CA . HIS A 1 518 ? 23.781 15.742 -14.398 1 93.81 518 HIS A CA 1
ATOM 4078 C C . HIS A 1 518 ? 23.688 14.891 -13.133 1 93.81 518 HIS A C 1
ATOM 4080 O O . HIS A 1 518 ? 24.562 14.07 -12.867 1 93.81 518 HIS A O 1
ATOM 4086 N N . SER A 1 519 ? 22.656 15.078 -12.336 1 94 519 SER A N 1
ATOM 4087 C CA . SER A 1 519 ? 22.531 14.297 -11.109 1 94 519 SER A CA 1
ATOM 4088 C C . SER A 1 519 ? 21.078 14.023 -10.773 1 94 519 SER A C 1
ATOM 4090 O O . SER A 1 519 ? 20.172 14.625 -11.367 1 94 519 SER A O 1
ATOM 4092 N N . SER A 1 520 ? 20.906 13.062 -9.961 1 92.94 520 SER A N 1
ATOM 4093 C CA . SER A 1 520 ? 19.562 12.727 -9.484 1 92.94 520 SER A CA 1
ATOM 4094 C C . SER A 1 520 ? 19.594 12.352 -8.008 1 92.94 520 SER A C 1
ATOM 4096 O O . SER A 1 520 ? 20.641 12.016 -7.461 1 92.94 520 SER A O 1
ATOM 4098 N N . ARG A 1 521 ? 18.484 12.5 -7.371 1 90.31 521 ARG A N 1
ATOM 4099 C CA . ARG A 1 521 ? 18.281 12.078 -5.988 1 90.31 521 ARG A CA 1
ATOM 4100 C C . ARG A 1 521 ? 16.953 11.359 -5.828 1 90.31 521 ARG A C 1
ATOM 4102 O O . ARG A 1 521 ? 15.922 11.812 -6.332 1 90.31 521 ARG A O 1
ATOM 4109 N N . GLU A 1 522 ? 17.016 10.266 -5.145 1 89.25 522 GLU A N 1
ATOM 4110 C CA . GLU A 1 522 ? 15.805 9.484 -4.883 1 89.25 522 GLU A CA 1
ATOM 4111 C C . GLU A 1 522 ? 15.68 9.141 -3.4 1 89.25 522 GLU A C 1
ATOM 4113 O O . GLU A 1 522 ? 16.688 8.844 -2.744 1 89.25 522 GLU A O 1
ATOM 4118 N N . ARG A 1 523 ? 14.516 9.234 -2.877 1 89.19 523 ARG A N 1
ATOM 4119 C CA . ARG A 1 523 ? 14.227 8.859 -1.496 1 89.19 523 ARG A CA 1
ATOM 4120 C C . ARG A 1 523 ? 13.039 7.914 -1.423 1 89.19 523 ARG A C 1
ATOM 4122 O O . ARG A 1 523 ? 12.008 8.148 -2.061 1 89.19 523 ARG A O 1
ATOM 4129 N N . HIS A 1 524 ? 13.219 6.844 -0.739 1 88.56 524 HIS A N 1
ATOM 4130 C CA . HIS A 1 524 ? 12.141 5.91 -0.436 1 88.56 524 HIS A CA 1
ATOM 4131 C C . HIS A 1 524 ? 11.883 5.832 1.065 1 88.56 524 HIS A C 1
ATOM 4133 O O . HIS A 1 524 ? 12.719 5.309 1.813 1 88.56 524 HIS A O 1
ATOM 4139 N N . ALA A 1 525 ? 10.68 6.273 1.485 1 91.38 525 ALA A N 1
ATOM 4140 C CA . ALA A 1 525 ? 10.32 6.25 2.902 1 91.38 525 ALA A CA 1
ATOM 4141 C C . ALA A 1 525 ? 9.078 5.406 3.139 1 91.38 525 ALA A C 1
ATOM 4143 O O . ALA A 1 525 ? 8.109 5.484 2.373 1 91.38 525 ALA A O 1
ATOM 4144 N N . ASP A 1 526 ? 9.133 4.539 4.145 1 91.5 526 ASP A N 1
ATOM 4145 C CA . ASP A 1 526 ? 8 3.703 4.551 1 91.5 526 ASP A CA 1
ATOM 4146 C C . ASP A 1 526 ? 7.742 3.822 6.051 1 91.5 526 ASP A C 1
ATOM 4148 O O . ASP A 1 526 ? 8.672 3.707 6.855 1 91.5 526 ASP A O 1
ATOM 4152 N N . ARG A 1 527 ? 6.469 4.09 6.402 1 94.75 527 ARG A N 1
ATOM 4153 C CA . ARG A 1 527 ? 6.008 4.066 7.789 1 94.75 527 ARG A CA 1
ATOM 4154 C C . ARG A 1 527 ? 4.824 3.117 7.953 1 94.75 527 ARG A C 1
ATOM 4156 O O . ARG A 1 527 ? 3.721 3.402 7.488 1 94.75 527 ARG A O 1
ATOM 4163 N N . LYS A 1 528 ? 5.066 2.045 8.641 1 94.62 528 LYS A N 1
ATOM 4164 C CA . LYS A 1 528 ? 4.016 1.067 8.914 1 94.62 528 LYS A CA 1
ATOM 4165 C C . LYS A 1 528 ? 3.746 0.949 10.414 1 94.62 528 LYS A C 1
ATOM 4167 O O . LYS A 1 528 ? 4.676 0.991 11.219 1 94.62 528 LYS A O 1
ATOM 4172 N N . SER A 1 529 ? 2.488 0.897 10.75 1 96.31 529 SER A N 1
ATOM 4173 C CA . SER A 1 529 ? 2.15 0.748 12.156 1 96.31 529 SER A CA 1
ATOM 4174 C C . SER A 1 529 ? 0.857 -0.042 12.336 1 96.31 529 SER A C 1
ATOM 4176 O O . SER A 1 529 ? 0 -0.048 11.453 1 96.31 529 SER A O 1
ATOM 4178 N N . TRP A 1 530 ? 0.749 -0.782 13.414 1 96.12 530 TRP A N 1
ATOM 4179 C CA . TRP A 1 530 ? -0.494 -1.436 13.812 1 96.12 530 TRP A CA 1
ATOM 4180 C C . TRP A 1 530 ? -0.735 -1.276 15.312 1 96.12 530 TRP A C 1
ATOM 4182 O O . TRP A 1 530 ? 0.198 -1.009 16.078 1 96.12 530 TRP A O 1
ATOM 4192 N N . VAL A 1 531 ? -1.987 -1.38 15.758 1 97.25 531 VAL A N 1
ATOM 4193 C CA . VAL A 1 531 ? -2.373 -1.262 17.156 1 97.25 531 VAL A CA 1
ATOM 4194 C C . VAL A 1 531 ? -3.514 -2.23 17.469 1 97.25 531 VAL A C 1
ATOM 4196 O O . VAL A 1 531 ? -4.395 -2.445 16.625 1 97.25 531 VAL A O 1
ATOM 4199 N N . ILE A 1 532 ? -3.516 -2.9 18.562 1 97.44 532 ILE A N 1
ATOM 4200 C CA . ILE A 1 532 ? -4.582 -3.729 19.125 1 97.44 532 ILE A CA 1
ATOM 4201 C C . ILE A 1 532 ? -4.844 -3.328 20.578 1 97.44 532 ILE A C 1
ATOM 4203 O O . ILE A 1 532 ? -3.93 -3.338 21.406 1 97.44 532 ILE A O 1
ATOM 4207 N N . GLU A 1 533 ? -6.117 -3.027 20.891 1 97.56 533 GLU A N 1
ATOM 4208 C CA . GLU A 1 533 ? -6.457 -2.537 22.219 1 97.56 533 GLU A CA 1
ATOM 4209 C C . GLU A 1 533 ? -7.68 -3.26 22.766 1 97.56 533 GLU A C 1
ATOM 4211 O O . GLU A 1 533 ? -8.781 -2.703 22.797 1 97.56 533 GLU A O 1
ATOM 4216 N N . PRO A 1 534 ? -7.492 -4.383 23.391 1 97.44 534 PRO A N 1
ATOM 4217 C CA . PRO A 1 534 ? -8.609 -5.023 24.078 1 97.44 534 PRO A CA 1
ATOM 4218 C C . PRO A 1 534 ? -9 -4.297 25.359 1 97.44 534 PRO A C 1
ATOM 4220 O O . PRO A 1 534 ? -8.133 -3.812 26.094 1 97.44 534 PRO A O 1
ATOM 4223 N N . GLN A 1 535 ? -10.312 -4.203 25.594 1 96.88 535 GLN A N 1
ATOM 4224 C CA . GLN A 1 535 ? -10.844 -3.498 26.766 1 96.88 535 GLN A CA 1
ATOM 4225 C C . GLN A 1 535 ? -12.102 -4.176 27.297 1 96.88 535 GLN A C 1
ATOM 4227 O O . GLN A 1 535 ? -12.883 -4.734 26.531 1 96.88 535 GLN A O 1
ATOM 4232 N N . PHE A 1 536 ? -12.305 -4.062 28.594 1 97 536 PHE A N 1
ATOM 4233 C CA . PHE A 1 536 ? -13.555 -4.418 29.266 1 97 536 PHE A CA 1
ATOM 4234 C C . PHE A 1 536 ? -14.219 -3.184 29.859 1 97 536 PHE A C 1
ATOM 4236 O O . PHE A 1 536 ? -13.586 -2.42 30.594 1 97 536 PHE A O 1
ATOM 4243 N N . LEU A 1 537 ? -15.398 -2.982 29.5 1 96.12 537 LEU A N 1
ATOM 4244 C CA . LEU A 1 537 ? -16.188 -1.873 30.016 1 96.12 537 LEU A CA 1
ATOM 4245 C C . LEU A 1 537 ? -17.266 -2.371 30.984 1 96.12 537 LEU A C 1
ATOM 4247 O O . LEU A 1 537 ? -17.969 -3.338 30.688 1 96.12 537 LEU A O 1
ATOM 4251 N N . TYR A 1 538 ? -17.312 -1.755 32.094 1 95 538 TYR A N 1
ATOM 4252 C CA . TYR A 1 538 ? -18.281 -2.094 33.125 1 95 538 TYR A CA 1
ATOM 4253 C C . TYR A 1 538 ? -19.125 -0.878 33.5 1 95 538 TYR A C 1
ATOM 4255 O O . TYR A 1 538 ? -18.594 0.184 33.812 1 95 538 TYR A O 1
ATOM 4263 N N . ARG A 1 539 ? -20.438 -1.063 33.438 1 93 539 ARG A N 1
ATOM 4264 C CA . ARG A 1 539 ? -21.359 0.001 33.844 1 93 539 ARG A CA 1
ATOM 4265 C C . ARG A 1 539 ? -22.438 -0.52 34.781 1 93 539 ARG A C 1
ATOM 4267 O O . ARG A 1 539 ? -23.125 -1.49 34.469 1 93 539 ARG A O 1
ATOM 4274 N N . ALA A 1 540 ? -22.562 0.212 35.938 1 92.44 540 ALA A N 1
ATOM 4275 C CA . ALA A 1 540 ? -23.547 -0.224 36.906 1 92.44 540 ALA A CA 1
ATOM 4276 C C . ALA A 1 540 ? -24.141 0.967 37.656 1 92.44 540 ALA A C 1
ATOM 4278 O O . ALA A 1 540 ? -23.438 1.943 37.938 1 92.44 540 ALA A O 1
ATOM 4279 N N . LYS A 1 541 ? -25.391 0.823 37.938 1 92.44 541 LYS A N 1
ATOM 4280 C CA . LYS A 1 541 ? -26.031 1.82 38.812 1 92.44 541 LYS A CA 1
ATOM 4281 C C . LYS A 1 541 ? -25.672 1.586 40.281 1 92.44 541 LYS A C 1
ATOM 4283 O O . LYS A 1 541 ? -25.641 0.444 40.75 1 92.44 541 LYS A O 1
ATOM 4288 N N . MET A 1 542 ? -25.234 2.553 40.938 1 92.19 542 MET A N 1
ATOM 4289 C CA . MET A 1 542 ? -24.875 2.475 42.344 1 92.19 542 MET A CA 1
ATOM 4290 C C . MET A 1 542 ? -25.453 3.656 43.125 1 92.19 542 MET A C 1
ATOM 4292 O O . MET A 1 542 ? -24.906 4.762 43.062 1 92.19 542 MET A O 1
ATOM 4296 N N . GLY A 1 543 ? -26.438 3.395 43.906 1 91.31 543 GLY A N 1
ATOM 4297 C CA . GLY A 1 543 ? -27.109 4.488 44.594 1 91.31 543 GLY A CA 1
ATOM 4298 C C . GLY A 1 543 ? -27.844 5.414 43.625 1 91.31 543 GLY A C 1
ATOM 4299 O O . GLY A 1 543 ? -28.625 4.961 42.781 1 91.31 543 GLY A O 1
ATOM 4300 N N . LYS A 1 544 ? -27.469 6.684 43.75 1 90.5 544 LYS A N 1
ATOM 4301 C CA . LYS A 1 544 ? -28.094 7.676 42.875 1 90.5 544 LYS A CA 1
ATOM 4302 C C . LYS A 1 544 ? -27.219 7.949 41.656 1 90.5 544 LYS A C 1
ATOM 4304 O O . LYS A 1 544 ? -27.484 8.875 40.875 1 90.5 544 LYS A O 1
ATOM 4309 N N . GLY A 1 545 ? -26.297 7.145 41.625 1 93.75 545 GLY A N 1
ATOM 4310 C CA . GLY A 1 545 ? -25.375 7.445 40.531 1 93.75 545 GLY A CA 1
ATOM 4311 C C . GLY A 1 545 ? -25.047 6.238 39.688 1 93.75 545 GLY A C 1
ATOM 4312 O O . GLY A 1 545 ? -25.734 5.219 39.75 1 93.75 545 GLY A O 1
ATOM 4313 N N . THR A 1 546 ? -24.141 6.445 38.75 1 93.75 546 THR A N 1
ATOM 4314 C CA . THR A 1 546 ? -23.688 5.414 37.812 1 93.75 546 THR A CA 1
ATOM 4315 C C . THR A 1 546 ? -22.172 5.27 37.844 1 93.75 546 THR A C 1
ATOM 4317 O O . THR A 1 546 ? -21.453 6.266 37.875 1 93.75 546 THR A O 1
ATOM 4320 N N . LEU A 1 547 ? -21.734 4.027 37.969 1 94.56 547 LEU A N 1
ATOM 4321 C CA . LEU A 1 547 ? -20.312 3.699 37.938 1 94.56 547 LEU A CA 1
ATOM 4322 C C . LEU A 1 547 ? -19.906 3.205 36.531 1 94.56 547 LEU A C 1
ATOM 4324 O O . LEU A 1 547 ? -20.547 2.314 35.969 1 94.56 547 LEU A O 1
ATOM 4328 N N . ASP A 1 548 ? -18.922 3.822 36.094 1 93.81 548 ASP A N 1
ATOM 4329 C CA . ASP A 1 548 ? -18.328 3.393 34.812 1 93.81 548 ASP A CA 1
ATOM 4330 C C . ASP A 1 548 ? -16.891 2.932 35.031 1 93.81 548 ASP A C 1
ATOM 4332 O O . ASP A 1 548 ? -16.062 3.662 35.562 1 93.81 548 ASP A O 1
ATOM 4336 N N . GLY A 1 549 ? -16.594 1.712 34.625 1 94.56 549 GLY A N 1
ATOM 4337 C CA . GLY A 1 549 ? -15.242 1.162 34.719 1 94.56 549 GLY A CA 1
ATOM 4338 C C . GLY A 1 549 ? -14.719 0.665 33.375 1 94.56 549 GLY A C 1
ATOM 4339 O O . GLY A 1 549 ? -15.477 0.106 32.562 1 94.56 549 GLY A O 1
ATOM 4340 N N . LEU A 1 550 ? -13.438 0.922 33.156 1 95.75 550 LEU A N 1
ATOM 4341 C CA . LEU A 1 550 ? -12.758 0.45 31.969 1 95.75 550 LEU A CA 1
ATOM 4342 C C . LEU A 1 550 ? -11.375 -0.096 32.312 1 95.75 550 LEU A C 1
ATOM 4344 O O . LEU A 1 550 ? -10.625 0.526 33.062 1 95.75 550 LEU A O 1
ATOM 4348 N N . ILE A 1 551 ? -11.055 -1.303 31.922 1 96.75 551 ILE A N 1
ATOM 4349 C CA . ILE A 1 551 ? -9.719 -1.882 31.984 1 96.75 551 ILE A CA 1
ATOM 4350 C C . ILE A 1 551 ? -9.281 -2.338 30.594 1 96.75 551 ILE A C 1
ATOM 4352 O O . ILE A 1 551 ? -10.062 -2.953 29.859 1 96.75 551 ILE A O 1
ATOM 4356 N N . GLY A 1 552 ? -8.109 -1.946 30.25 1 97 552 GLY A N 1
ATOM 4357 C CA . GLY A 1 552 ? -7.68 -2.299 28.906 1 97 552 GLY A CA 1
ATOM 4358 C C . GLY A 1 552 ? -6.172 -2.404 28.766 1 97 552 GLY A C 1
ATOM 4359 O O . GLY A 1 552 ? -5.441 -2.191 29.734 1 97 552 GLY A O 1
ATOM 4360 N N . ALA A 1 553 ? -5.727 -2.82 27.594 1 97.56 553 ALA A N 1
ATOM 4361 C CA . ALA A 1 553 ? -4.324 -2.926 27.203 1 97.56 553 ALA A CA 1
ATOM 4362 C C . ALA A 1 553 ? -4.102 -2.383 25.797 1 97.56 553 ALA A C 1
ATOM 4364 O O . ALA A 1 553 ? -5.039 -2.291 25 1 97.56 553 ALA A O 1
ATOM 4365 N N . THR A 1 554 ? -2.871 -1.931 25.531 1 96.88 554 THR A N 1
ATOM 4366 C CA . THR A 1 554 ? -2.484 -1.472 24.203 1 96.88 554 THR A CA 1
ATOM 4367 C C . THR A 1 554 ? -1.227 -2.193 23.719 1 96.88 554 THR A C 1
ATOM 4369 O O . THR A 1 554 ? -0.233 -2.262 24.453 1 96.88 554 THR A O 1
ATOM 4372 N N . PHE A 1 555 ? -1.244 -2.771 22.562 1 97.62 555 PHE A N 1
ATOM 4373 C CA . PHE A 1 555 ? -0.092 -3.285 21.844 1 97.62 555 PHE A CA 1
ATOM 4374 C C . PHE A 1 555 ? 0.106 -2.523 20.531 1 97.62 555 PHE A C 1
ATOM 4376 O O . PHE A 1 555 ? -0.779 -2.514 19.672 1 97.62 555 PHE A O 1
ATOM 4383 N N . GLN A 1 556 ? 1.253 -1.877 20.391 1 96.88 556 GLN A N 1
ATOM 4384 C CA . GLN A 1 556 ? 1.512 -1.074 19.188 1 96.88 556 GLN A CA 1
ATOM 4385 C C . GLN A 1 556 ? 2.936 -1.288 18.688 1 96.88 556 GLN A C 1
ATOM 4387 O O . GLN A 1 556 ? 3.865 -1.444 19.484 1 96.88 556 GLN A O 1
ATOM 4392 N N . GLN A 1 557 ? 3.1 -1.309 17.406 1 96.75 557 GLN A N 1
ATOM 4393 C CA . GLN A 1 557 ? 4.406 -1.4 16.766 1 96.75 557 GLN A CA 1
ATOM 4394 C C . GLN A 1 557 ? 4.496 -0.453 15.562 1 96.75 557 GLN A C 1
ATOM 4396 O O . GLN A 1 557 ? 3.535 -0.309 14.805 1 96.75 557 GLN A O 1
ATOM 4401 N N . ASN A 1 558 ? 5.605 0.231 15.461 1 95.12 558 ASN A N 1
ATOM 4402 C CA . ASN A 1 558 ? 5.91 1.112 14.336 1 95.12 558 ASN A CA 1
ATOM 4403 C C . ASN A 1 558 ? 7.199 0.702 13.633 1 95.12 558 ASN A C 1
ATOM 4405 O O . ASN A 1 558 ? 8.234 0.516 14.281 1 95.12 558 ASN A O 1
ATOM 4409 N N . ASP A 1 559 ? 7.133 0.505 12.336 1 93.81 559 ASP A N 1
ATOM 4410 C CA . ASP A 1 559 ? 8.297 0.232 11.5 1 93.81 559 ASP A CA 1
ATOM 4411 C C . ASP A 1 559 ? 8.555 1.378 10.523 1 93.81 559 ASP A C 1
ATOM 4413 O O . ASP A 1 559 ? 7.688 1.722 9.719 1 93.81 559 ASP A O 1
ATOM 4417 N N . ASN A 1 560 ? 9.75 1.954 10.609 1 92.69 560 ASN A N 1
ATOM 4418 C CA . ASN A 1 560 ? 10.133 3.055 9.727 1 92.69 560 ASN A CA 1
ATOM 4419 C C . ASN A 1 560 ? 11.352 2.701 8.883 1 92.69 560 ASN A C 1
ATOM 4421 O O . ASN A 1 560 ? 12.344 2.184 9.406 1 92.69 560 ASN A O 1
ATOM 4425 N N . LYS A 1 561 ? 11.273 2.943 7.625 1 90.25 561 LYS A N 1
ATOM 4426 C CA . LYS A 1 561 ? 12.391 2.773 6.703 1 90.25 561 LYS A CA 1
ATOM 4427 C C . LYS A 1 561 ? 12.633 4.043 5.895 1 90.25 561 LYS A C 1
ATOM 4429 O O . LYS A 1 561 ? 11.688 4.758 5.551 1 90.25 561 LYS A O 1
ATOM 4434 N N . ASN A 1 562 ? 13.875 4.348 5.66 1 88.44 562 ASN A N 1
ATOM 4435 C CA . ASN A 1 562 ? 14.266 5.496 4.852 1 88.44 562 ASN A CA 1
ATOM 4436 C C . ASN A 1 562 ? 15.547 5.219 4.062 1 88.44 562 ASN A C 1
ATOM 4438 O O . ASN A 1 562 ? 16.578 4.891 4.648 1 88.44 562 ASN A O 1
ATOM 4442 N N . LEU A 1 563 ? 15.484 5.324 2.758 1 87.44 563 LEU A N 1
ATOM 4443 C CA . LEU A 1 563 ? 16.641 5.168 1.873 1 87.44 563 LEU A CA 1
ATOM 4444 C C . LEU A 1 563 ? 16.781 6.371 0.95 1 87.44 563 LEU A C 1
ATOM 4446 O O . LEU A 1 563 ? 15.836 6.738 0.245 1 87.44 563 LEU A O 1
ATOM 4450 N N . ILE A 1 564 ? 17.891 6.984 0.961 1 88.38 564 ILE A N 1
ATOM 4451 C CA . ILE A 1 564 ? 18.188 8.086 0.057 1 88.38 564 ILE A CA 1
ATOM 4452 C C . ILE A 1 564 ? 19.391 7.723 -0.817 1 88.38 564 ILE A C 1
ATOM 4454 O O . ILE A 1 564 ? 20.469 7.418 -0.305 1 88.38 564 ILE A O 1
ATOM 4458 N N . VAL A 1 565 ? 19.219 7.797 -2.104 1 88.25 565 VAL A N 1
ATOM 4459 C CA . VAL A 1 565 ? 20.25 7.453 -3.078 1 88.25 565 VAL A CA 1
ATOM 4460 C C . VAL A 1 565 ? 20.453 8.617 -4.047 1 88.25 565 VAL A C 1
ATOM 4462 O O . VAL A 1 565 ? 19.484 9.25 -4.473 1 88.25 565 VAL A O 1
ATOM 4465 N N . THR A 1 566 ? 21.672 8.898 -4.352 1 90.94 566 THR A N 1
ATOM 4466 C CA . THR A 1 566 ? 21.984 9.906 -5.359 1 90.94 566 THR A CA 1
ATOM 4467 C C . THR A 1 566 ? 22.766 9.289 -6.512 1 90.94 566 THR A C 1
ATOM 4469 O O . THR A 1 566 ? 23.547 8.359 -6.305 1 90.94 566 THR A O 1
ATOM 4472 N N . GLY A 1 567 ? 22.484 9.711 -7.676 1 91.69 567 GLY A N 1
ATOM 4473 C CA . GLY A 1 567 ? 23.234 9.367 -8.875 1 91.69 567 GLY A CA 1
ATOM 4474 C C . GLY A 1 567 ? 23.828 10.578 -9.57 1 91.69 567 GLY A C 1
ATOM 4475 O O . GLY A 1 567 ? 23.203 11.641 -9.617 1 91.69 567 GLY A O 1
ATOM 4476 N N . GLU A 1 568 ? 25.047 10.398 -10.086 1 92.56 568 GLU A N 1
ATOM 4477 C CA . GLU A 1 568 ? 25.719 11.477 -10.797 1 92.56 568 GLU A CA 1
ATOM 4478 C C . GLU A 1 568 ? 26.422 10.969 -12.047 1 92.56 568 GLU A C 1
ATOM 4480 O O . GLU A 1 568 ? 26.719 9.773 -12.156 1 92.56 568 GLU A O 1
ATOM 4485 N N . GLY A 1 569 ? 26.594 11.891 -12.961 1 91 569 GLY A N 1
ATOM 4486 C CA . GLY A 1 569 ? 27.391 11.594 -14.148 1 91 569 GLY A CA 1
ATOM 4487 C C . GLY A 1 569 ? 26.578 10.945 -15.258 1 91 569 GLY A C 1
ATOM 4488 O O . GLY A 1 569 ? 27.062 10.023 -15.914 1 91 569 GLY A O 1
ATOM 4489 N N . PHE A 1 570 ? 25.359 11.391 -15.328 1 90.06 570 PHE A N 1
ATOM 4490 C CA . PHE A 1 570 ? 24.547 10.898 -16.438 1 90.06 570 PHE A CA 1
ATOM 4491 C C . PHE A 1 570 ? 25 11.516 -17.75 1 90.06 570 PHE A C 1
ATOM 4493 O O . PHE A 1 570 ? 25.312 12.703 -17.812 1 90.06 570 PHE A O 1
ATOM 4500 N N . VAL A 1 571 ? 25.016 10.789 -18.766 1 85 571 VAL A N 1
ATOM 4501 C CA . VAL A 1 571 ? 25.578 11.227 -20.031 1 85 571 VAL A CA 1
ATOM 4502 C C . VAL A 1 571 ? 24.594 12.141 -20.75 1 85 571 VAL A C 1
ATOM 4504 O O . VAL A 1 571 ? 24.984 12.961 -21.594 1 85 571 VAL A O 1
ATOM 4507 N N . SER A 1 572 ? 23.297 11.867 -20.5 1 87.06 572 SER A N 1
ATOM 4508 C CA . SER A 1 572 ? 22.266 12.664 -21.141 1 87.06 572 SER A CA 1
ATOM 4509 C C . SER A 1 572 ? 21.141 13.008 -20.172 1 87.06 572 SER A C 1
ATOM 4511 O O . SER A 1 572 ? 20.969 12.32 -19.156 1 87.06 572 SER A O 1
ATOM 4513 N N . THR A 1 573 ? 20.359 14.07 -20.516 1 88.12 573 THR A N 1
ATOM 4514 C CA . THR A 1 573 ? 19.25 14.5 -19.672 1 88.12 573 THR A CA 1
ATOM 4515 C C . THR A 1 573 ? 18.141 13.445 -19.656 1 88.12 573 THR A C 1
ATOM 4517 O O . THR A 1 573 ? 17.422 13.32 -18.656 1 88.12 573 THR A O 1
ATOM 4520 N N . ALA A 1 574 ? 18.047 12.672 -20.656 1 82.69 574 ALA A N 1
ATOM 4521 C CA . ALA A 1 574 ? 16.984 11.672 -20.766 1 82.69 574 ALA A CA 1
ATOM 4522 C C . ALA A 1 574 ? 17.219 10.523 -19.781 1 82.69 574 ALA A C 1
ATOM 4524 O O . ALA A 1 574 ? 16.266 9.812 -19.438 1 82.69 574 ALA A O 1
ATOM 4525 N N . LEU A 1 575 ? 18.469 10.422 -19.328 1 87.31 575 LEU A N 1
ATOM 4526 C CA . LEU A 1 575 ? 18.797 9.281 -18.469 1 87.31 575 LEU A CA 1
ATOM 4527 C C . LEU A 1 575 ? 18.812 9.688 -17 1 87.31 575 LEU A C 1
ATOM 4529 O O . LEU A 1 575 ? 18.984 8.836 -16.125 1 87.31 575 LEU A O 1
ATOM 4533 N N . ILE A 1 576 ? 18.656 10.984 -16.812 1 90.56 576 ILE A N 1
ATOM 4534 C CA . ILE A 1 576 ? 18.672 11.398 -15.414 1 90.56 576 ILE A CA 1
ATOM 4535 C C . ILE A 1 576 ? 17.594 10.656 -14.633 1 90.56 576 ILE A C 1
ATOM 4537 O O . ILE A 1 576 ? 16.422 10.633 -15.055 1 90.56 576 ILE A O 1
ATOM 4541 N N . GLY A 1 577 ? 18 10.078 -13.555 1 88.06 577 GLY A N 1
ATOM 4542 C CA . GLY A 1 577 ? 17.062 9.344 -12.734 1 88.06 577 GLY A CA 1
ATOM 4543 C C . GLY A 1 577 ? 17.172 7.84 -12.891 1 88.06 577 GLY A C 1
ATOM 4544 O O . GLY A 1 577 ? 16.688 7.086 -12.047 1 88.06 577 GLY A O 1
ATOM 4545 N N . ASP A 1 578 ? 17.703 7.371 -13.977 1 88.38 578 ASP A N 1
ATOM 4546 C CA . ASP A 1 578 ? 18.031 5.953 -14.109 1 88.38 578 ASP A CA 1
ATOM 4547 C C . ASP A 1 578 ? 19.359 5.633 -13.422 1 88.38 578 ASP A C 1
ATOM 4549 O O . ASP A 1 578 ? 20.422 5.73 -14.031 1 88.38 578 ASP A O 1
ATOM 4553 N N . LEU A 1 579 ? 19.25 5.137 -12.312 1 89.5 579 LEU A N 1
ATOM 4554 C CA . LEU A 1 579 ? 20.422 4.953 -11.477 1 89.5 579 LEU A CA 1
ATOM 4555 C C . LEU A 1 579 ? 21.406 3.98 -12.117 1 89.5 579 LEU A C 1
ATOM 4557 O O . LEU A 1 579 ? 22.609 4.031 -11.844 1 89.5 579 LEU A O 1
ATOM 4561 N N . ALA A 1 580 ? 20.938 3.078 -12.938 1 83.75 580 ALA A N 1
ATOM 4562 C CA . ALA A 1 580 ? 21.828 2.133 -13.609 1 83.75 580 ALA A CA 1
ATOM 4563 C C . ALA A 1 580 ? 22.719 2.844 -14.617 1 83.75 580 ALA A C 1
ATOM 4565 O O . ALA A 1 580 ? 23.781 2.33 -14.977 1 83.75 580 ALA A O 1
ATOM 4566 N N . ALA A 1 581 ? 22.297 3.998 -15.055 1 86.19 581 ALA A N 1
ATOM 4567 C CA . ALA A 1 581 ? 23.031 4.766 -16.047 1 86.19 581 ALA A CA 1
ATOM 4568 C C . ALA A 1 581 ? 23.953 5.781 -15.375 1 86.19 581 ALA A C 1
ATOM 4570 O O . ALA A 1 581 ? 24.703 6.492 -16.047 1 86.19 581 ALA A O 1
ATOM 4571 N N . ALA A 1 582 ? 23.938 5.852 -14.094 1 89.44 582 ALA A N 1
ATOM 4572 C CA . ALA A 1 582 ? 24.766 6.805 -13.375 1 89.44 582 ALA A CA 1
ATOM 4573 C C . ALA A 1 582 ? 26.219 6.328 -13.32 1 89.44 582 ALA A C 1
ATOM 4575 O O . ALA A 1 582 ? 26.484 5.133 -13.18 1 89.44 582 ALA A O 1
ATOM 4576 N N . GLN A 1 583 ? 27.094 7.258 -13.438 1 86.06 583 GLN A N 1
ATOM 4577 C CA . GLN A 1 583 ? 28.5 6.934 -13.305 1 86.06 583 GLN A CA 1
ATOM 4578 C C . GLN A 1 583 ? 28.859 6.574 -11.867 1 86.06 583 GLN A C 1
ATOM 4580 O O . GLN A 1 583 ? 29.703 5.715 -11.625 1 86.06 583 GLN A O 1
ATOM 4585 N N . SER A 1 584 ? 28.25 7.289 -11.031 1 87.25 584 SER A N 1
ATOM 4586 C CA . SER A 1 584 ? 28.453 7.027 -9.609 1 87.25 584 SER A CA 1
ATOM 4587 C C . SER A 1 584 ? 27.141 7.062 -8.844 1 87.25 584 SER A C 1
ATOM 4589 O O . SER A 1 584 ? 26.266 7.875 -9.141 1 87.25 584 SER A O 1
ATOM 4591 N N . VAL A 1 585 ? 27.016 6.121 -7.941 1 88.69 585 VAL A N 1
ATOM 4592 C CA . VAL A 1 585 ? 25.844 6.051 -7.07 1 88.69 585 VAL A CA 1
ATOM 4593 C C . VAL A 1 585 ? 26.281 6.141 -5.609 1 88.69 585 VAL A C 1
ATOM 4595 O O . VAL A 1 585 ? 27.234 5.461 -5.195 1 88.69 585 VAL A O 1
ATOM 4598 N N . ASN A 1 586 ? 25.641 7.031 -4.867 1 87.19 586 ASN A N 1
ATOM 4599 C CA . ASN A 1 586 ? 25.953 7.215 -3.455 1 87.19 586 ASN A CA 1
ATOM 4600 C C . ASN A 1 586 ? 24.719 7.047 -2.58 1 87.19 586 ASN A C 1
ATOM 4602 O O . ASN A 1 586 ? 23.625 7.512 -2.936 1 87.19 586 ASN A O 1
ATOM 4606 N N . ILE A 1 587 ? 24.953 6.332 -1.468 1 86.88 587 ILE A N 1
ATOM 4607 C CA . ILE A 1 587 ? 23.891 6.191 -0.487 1 86.88 587 ILE A CA 1
ATOM 4608 C C . ILE A 1 587 ? 24.047 7.246 0.607 1 86.88 587 ILE A C 1
ATOM 4610 O O . ILE A 1 587 ? 24.984 7.188 1.397 1 86.88 587 ILE A O 1
ATOM 4614 N N . ILE A 1 588 ? 23.047 8.109 0.675 1 82.62 588 ILE A N 1
ATOM 4615 C CA . ILE A 1 588 ? 23.109 9.195 1.649 1 82.62 588 ILE A CA 1
ATOM 4616 C C . ILE A 1 588 ? 22.562 8.711 2.99 1 82.62 588 ILE A C 1
ATOM 4618 O O . ILE A 1 588 ? 23.047 9.117 4.051 1 82.62 588 ILE A O 1
ATOM 4622 N N . ASN A 1 589 ? 21.578 7.895 2.918 1 82.94 589 ASN A N 1
ATOM 4623 C CA . ASN A 1 589 ? 20.922 7.414 4.133 1 82.94 589 ASN A CA 1
ATOM 4624 C C . ASN A 1 589 ? 20.281 6.047 3.924 1 82.94 589 ASN A C 1
ATOM 4626 O O . ASN A 1 589 ? 19.734 5.77 2.854 1 82.94 589 ASN A O 1
ATOM 4630 N N . ASN A 1 590 ? 20.422 5.18 4.812 1 86.06 590 ASN A N 1
ATOM 4631 C CA . ASN A 1 590 ? 19.703 3.908 4.91 1 86.06 590 ASN A CA 1
ATOM 4632 C C . ASN A 1 590 ? 19.344 3.578 6.355 1 86.06 590 ASN A C 1
ATOM 4634 O O . ASN A 1 590 ? 20.188 3.096 7.117 1 86.06 590 ASN A O 1
ATOM 4638 N N . GLU A 1 591 ? 18.078 3.797 6.652 1 85.38 591 GLU A N 1
ATOM 4639 C CA . GLU A 1 591 ? 17.656 3.656 8.039 1 85.38 591 GLU A CA 1
ATOM 4640 C C . GLU A 1 591 ? 16.453 2.713 8.156 1 85.38 591 GLU A C 1
ATOM 4642 O O . GLU A 1 591 ? 15.516 2.791 7.359 1 85.38 591 GLU A O 1
ATOM 4647 N N . ILE A 1 592 ? 16.562 1.749 9.062 1 86.75 592 ILE A N 1
ATOM 4648 C CA . ILE A 1 592 ? 15.461 0.881 9.445 1 86.75 592 ILE A CA 1
ATOM 4649 C C . ILE A 1 592 ? 15.258 0.934 10.953 1 86.75 592 ILE A C 1
ATOM 4651 O O . ILE A 1 592 ? 16.172 0.602 11.719 1 86.75 592 ILE A O 1
ATOM 4655 N N . LYS A 1 593 ? 14.141 1.366 11.391 1 89.62 593 LYS A N 1
ATOM 4656 C CA . LYS A 1 593 ? 13.844 1.509 12.812 1 89.62 593 LYS A CA 1
ATOM 4657 C C . LYS A 1 593 ? 12.547 0.793 13.18 1 89.62 593 LYS A C 1
ATOM 4659 O O . LYS A 1 593 ? 11.57 0.845 12.422 1 89.62 593 LYS A O 1
ATOM 4664 N N . ARG A 1 594 ? 12.531 0.072 14.312 1 93 594 ARG A N 1
ATOM 4665 C CA . ARG A 1 594 ? 11.344 -0.561 14.875 1 93 594 ARG A CA 1
ATOM 4666 C C . ARG A 1 594 ? 11.078 -0.066 16.297 1 93 594 ARG A C 1
ATOM 4668 O O . ARG A 1 594 ? 11.977 -0.108 17.141 1 93 594 ARG A O 1
ATOM 4675 N N . TYR A 1 595 ? 9.977 0.464 16.516 1 93.19 595 TYR A N 1
ATOM 4676 C CA . TYR A 1 595 ? 9.516 0.947 17.812 1 93.19 595 TYR A CA 1
ATOM 4677 C C . TYR A 1 595 ? 8.344 0.119 18.312 1 93.19 595 TYR A C 1
ATOM 4679 O O . TYR A 1 595 ? 7.406 -0.169 17.562 1 93.19 595 TYR A O 1
ATOM 4687 N N . LYS A 1 596 ? 8.367 -0.267 19.547 1 95.62 596 LYS A N 1
ATOM 4688 C CA . LYS A 1 596 ? 7.277 -0.997 20.188 1 95.62 596 LYS A CA 1
ATOM 4689 C C . LYS A 1 596 ? 6.777 -0.263 21.438 1 95.62 596 LYS A C 1
ATOM 4691 O O . LYS A 1 596 ? 7.57 0.311 22.172 1 95.62 596 LYS A O 1
ATOM 4696 N N . TYR A 1 597 ? 5.496 -0.276 21.594 1 95.88 597 TYR A N 1
ATOM 4697 C CA . TYR A 1 597 ? 4.82 0.336 22.734 1 95.88 597 TYR A CA 1
ATOM 4698 C C . TYR A 1 597 ? 3.756 -0.596 23.297 1 95.88 597 TYR A C 1
ATOM 4700 O O . TYR A 1 597 ? 2.916 -1.111 22.562 1 95.88 597 TYR A O 1
ATOM 4708 N N . ASN A 1 598 ? 3.781 -0.827 24.641 1 96.56 598 ASN A N 1
ATOM 4709 C CA . ASN A 1 598 ? 2.783 -1.604 25.375 1 96.56 598 ASN A CA 1
ATOM 4710 C C . ASN A 1 598 ? 2.299 -0.868 26.625 1 96.56 598 ASN A C 1
ATOM 4712 O O . ASN A 1 598 ? 3.072 -0.162 27.266 1 96.56 598 ASN A O 1
ATOM 4716 N N . ALA A 1 599 ? 1.01 -1.077 26.906 1 97.38 599 ALA A N 1
ATOM 4717 C CA . ALA A 1 599 ? 0.462 -0.428 28.094 1 97.38 599 ALA A CA 1
ATOM 4718 C C . ALA A 1 599 ? -0.705 -1.227 28.672 1 97.38 599 ALA A C 1
ATOM 4720 O O . ALA A 1 599 ? -1.378 -1.962 27.953 1 97.38 599 ALA A O 1
ATOM 4721 N N . VAL A 1 600 ? -0.867 -1.112 29.984 1 97.5 600 VAL A N 1
ATOM 4722 C CA . VAL A 1 600 ? -2.064 -1.543 30.703 1 97.5 600 VAL A CA 1
ATOM 4723 C C . VAL A 1 600 ? -2.66 -0.365 31.469 1 97.5 600 VAL A C 1
ATOM 4725 O O . VAL A 1 600 ? -1.93 0.427 32.062 1 97.5 600 VAL A O 1
ATOM 4728 N N . PHE A 1 601 ? -3.984 -0.234 31.359 1 96.44 601 PHE A N 1
ATOM 4729 C CA . PHE A 1 601 ? -4.578 0.943 31.969 1 96.44 601 PHE A CA 1
ATOM 4730 C C . PHE A 1 601 ? -5.969 0.627 32.5 1 96.44 601 PHE A C 1
ATOM 4732 O O . PHE A 1 601 ? -6.582 -0.37 32.125 1 96.44 601 PHE A O 1
ATOM 4739 N N . ALA A 1 602 ? -6.465 1.48 33.375 1 96.94 602 ALA A N 1
ATOM 4740 C CA . ALA A 1 602 ? -7.801 1.408 33.969 1 96.94 602 ALA A CA 1
ATOM 4741 C C . ALA A 1 602 ? -8.359 2.803 34.25 1 96.94 602 ALA A C 1
ATOM 4743 O O . ALA A 1 602 ? -7.609 3.727 34.562 1 96.94 602 ALA A O 1
ATOM 4744 N N . ARG A 1 603 ? -9.594 2.984 34.062 1 96.06 603 ARG A N 1
ATOM 4745 C CA . ARG A 1 603 ? -10.305 4.23 34.312 1 96.06 603 ARG A CA 1
ATOM 4746 C C . ARG A 1 603 ? -11.609 3.971 35.062 1 96.06 603 ARG A C 1
ATOM 4748 O O . ARG A 1 603 ? -12.391 3.104 34.688 1 96.06 603 ARG A O 1
ATOM 4755 N N . PHE A 1 604 ? -11.828 4.688 36.156 1 95.56 604 PHE A N 1
ATOM 4756 C CA . PHE A 1 604 ? -13.039 4.59 36.969 1 95.56 604 PHE A CA 1
ATOM 4757 C C . PHE A 1 604 ? -13.734 5.941 37.062 1 95.56 604 PHE A C 1
ATOM 4759 O O . PHE A 1 604 ? -13.102 6.941 37.438 1 95.56 604 PHE A O 1
ATOM 4766 N N . GLY A 1 605 ? -14.938 5.953 36.625 1 94.75 605 GLY A N 1
ATOM 4767 C CA . GLY A 1 605 ? -15.75 7.152 36.719 1 94.75 605 GLY A CA 1
ATOM 4768 C C . GLY A 1 605 ? -17.031 6.957 37.5 1 94.75 605 GLY A C 1
ATOM 4769 O O . GLY A 1 605 ? -17.656 5.898 37.438 1 94.75 605 GLY A O 1
ATOM 4770 N N . TYR A 1 606 ? -17.359 7.898 38.312 1 94.88 606 TYR A N 1
ATOM 4771 C CA . TYR A 1 606 ? -18.594 7.871 39.094 1 94.88 606 TYR A CA 1
ATOM 4772 C C . TYR A 1 606 ? -19.359 9.18 38.938 1 94.88 606 TYR A C 1
ATOM 4774 O O . TYR A 1 606 ? -18.797 10.266 39.125 1 94.88 606 TYR A O 1
ATOM 4782 N N . ASN A 1 607 ? -20.531 9.102 38.5 1 94.19 607 ASN A N 1
ATOM 4783 C CA . ASN A 1 607 ? -21.469 10.203 38.406 1 94.19 607 ASN A CA 1
ATOM 4784 C C . ASN A 1 607 ? -22.562 10.117 39.469 1 94.19 607 ASN A C 1
ATOM 4786 O O . ASN A 1 607 ? -23.391 9.203 39.438 1 94.19 607 ASN A O 1
ATOM 4790 N N . TYR A 1 608 ? -22.609 11.07 40.344 1 94.31 608 TYR A N 1
ATOM 4791 C CA . TYR A 1 608 ? -23.594 11.086 41.438 1 94.31 608 TYR A CA 1
ATOM 4792 C C . TYR A 1 608 ? -24.656 12.133 41.188 1 94.31 608 TYR A C 1
ATOM 4794 O O . TYR A 1 608 ? -24.375 13.336 41.188 1 94.31 608 TYR A O 1
ATOM 4802 N N . ASP A 1 609 ? -25.922 11.719 40.938 1 92.19 609 ASP A N 1
ATOM 4803 C CA . ASP A 1 609 ? -27.125 12.531 40.75 1 92.19 609 ASP A CA 1
ATOM 4804 C C . ASP A 1 609 ? -26.984 13.469 39.562 1 92.19 609 ASP A C 1
ATOM 4806 O O . ASP A 1 609 ? -27.547 14.57 39.562 1 92.19 609 ASP A O 1
ATOM 4810 N N . GLN A 1 610 ? -26.078 13.188 38.656 1 90.5 610 GLN A N 1
ATOM 4811 C CA . GLN A 1 610 ? -25.797 13.977 37.469 1 90.5 610 GLN A CA 1
ATOM 4812 C C . GLN A 1 610 ? -25.344 15.391 37.844 1 90.5 610 GLN A C 1
ATOM 4814 O O . GLN A 1 610 ? -25.641 16.344 37.125 1 90.5 610 GLN A O 1
ATOM 4819 N N . LYS A 1 611 ? -24.719 15.555 39 1 94.31 611 LYS A N 1
ATOM 4820 C CA . LYS A 1 611 ? -24.219 16.844 39.469 1 94.31 611 LYS A CA 1
ATOM 4821 C C . LYS A 1 611 ? -22.734 16.75 39.844 1 94.31 611 LYS A C 1
ATOM 4823 O O . LYS A 1 611 ? -21.984 17.719 39.625 1 94.31 611 LYS A O 1
ATOM 4828 N N . TYR A 1 612 ? -22.406 15.602 40.406 1 96.12 612 TYR A N 1
ATOM 4829 C CA . TYR A 1 612 ? -21.016 15.391 40.812 1 96.12 612 TYR A CA 1
ATOM 4830 C C . TYR A 1 612 ? -20.359 14.297 40 1 96.12 612 TYR A C 1
ATOM 4832 O O . TYR A 1 612 ? -20.906 13.188 39.875 1 96.12 612 TYR A O 1
ATOM 4840 N N . PHE A 1 613 ? -19.266 14.617 39.469 1 96.56 613 PHE A N 1
ATOM 4841 C CA . PHE A 1 613 ? -18.547 13.68 38.625 1 96.56 613 PHE A CA 1
ATOM 4842 C C . PHE A 1 613 ? -17.109 13.508 39.094 1 96.56 613 PHE A C 1
ATOM 4844 O O . PHE A 1 613 ? -16.453 14.484 39.469 1 96.56 613 PHE A O 1
ATOM 4851 N N . ILE A 1 614 ? -16.609 12.289 39.094 1 96.38 614 ILE A N 1
ATOM 4852 C CA . ILE A 1 614 ? -15.203 12.008 39.406 1 96.38 614 ILE A CA 1
ATOM 4853 C C . ILE A 1 614 ? -14.68 10.914 38.5 1 96.38 614 ILE A C 1
ATOM 4855 O O . ILE A 1 614 ? -15.391 9.953 38.188 1 96.38 614 ILE A O 1
ATOM 4859 N N . ASN A 1 615 ? -13.5 11.148 38 1 95.81 615 ASN A N 1
ATOM 4860 C CA . ASN A 1 615 ? -12.812 10.172 37.156 1 95.81 615 ASN A CA 1
ATOM 4861 C C . ASN A 1 615 ? -11.398 9.891 37.688 1 95.81 615 ASN A C 1
ATOM 4863 O O . ASN A 1 615 ? -10.672 10.82 38.031 1 95.81 615 ASN A O 1
ATOM 4867 N N . LEU A 1 616 ? -11.07 8.641 37.75 1 96.75 616 LEU A N 1
ATOM 4868 C CA . LEU A 1 616 ? -9.727 8.188 38.094 1 96.75 616 LEU A CA 1
ATOM 4869 C C . LEU A 1 616 ? -9.141 7.316 37 1 96.75 616 LEU A C 1
ATOM 4871 O O . LEU A 1 616 ? -9.766 6.348 36.562 1 96.75 616 LEU A O 1
ATOM 4875 N N . THR A 1 617 ? -7.961 7.684 36.531 1 96.19 617 THR A N 1
ATOM 4876 C CA . THR A 1 617 ? -7.273 6.902 35.5 1 96.19 617 THR A CA 1
ATOM 4877 C C . THR A 1 617 ? -5.875 6.508 35.969 1 96.19 617 THR A C 1
ATOM 4879 O O . THR A 1 617 ? -5.145 7.332 36.531 1 96.19 617 THR A O 1
ATOM 4882 N N . GLY A 1 618 ? -5.496 5.262 35.812 1 96.94 618 GLY A N 1
ATOM 4883 C CA . GLY A 1 618 ? -4.16 4.734 36.062 1 96.94 618 GLY A CA 1
ATOM 4884 C C . GLY A 1 618 ? -3.645 3.869 34.938 1 96.94 618 GLY A C 1
ATOM 4885 O O . GLY A 1 618 ? -4.414 3.145 34.281 1 96.94 618 GLY A O 1
ATOM 4886 N N . ARG A 1 619 ? -2.336 3.982 34.75 1 96.5 619 ARG A N 1
ATOM 4887 C CA . ARG A 1 619 ? -1.804 3.182 33.656 1 96.5 619 ARG A CA 1
ATOM 4888 C C . ARG A 1 619 ? -0.314 2.914 33.844 1 96.5 619 ARG A C 1
ATOM 4890 O O . ARG A 1 619 ? 0.37 3.654 34.531 1 96.5 619 ARG A O 1
ATOM 4897 N N . ARG A 1 620 ? 0.188 1.865 33.281 1 97.25 620 ARG A N 1
ATOM 4898 C CA . ARG A 1 620 ? 1.594 1.497 33.156 1 97.25 620 ARG A CA 1
ATOM 4899 C C . ARG A 1 620 ? 1.994 1.393 31.688 1 97.25 620 ARG A C 1
ATOM 4901 O O . ARG A 1 620 ? 1.452 0.568 30.953 1 97.25 620 ARG A O 1
ATOM 4908 N N . ASP A 1 621 ? 2.955 2.219 31.328 1 96.88 621 ASP A N 1
ATOM 4909 C CA . ASP A 1 621 ? 3.385 2.287 29.938 1 96.88 621 ASP A CA 1
ATOM 4910 C C . ASP A 1 621 ? 4.777 1.684 29.766 1 96.88 621 ASP A C 1
ATOM 4912 O O . ASP A 1 621 ? 5.633 1.82 30.641 1 96.88 621 ASP A O 1
ATOM 4916 N N . GLY A 1 622 ? 4.973 1.014 28.609 1 96.56 622 GLY A N 1
ATOM 4917 C CA . GLY A 1 622 ? 6.27 0.493 28.203 1 96.56 622 GLY A CA 1
ATOM 4918 C C . GLY A 1 622 ? 6.695 0.961 26.828 1 96.56 622 GLY A C 1
ATOM 4919 O O . GLY A 1 622 ? 5.875 1.04 25.906 1 96.56 622 GLY A O 1
ATOM 4920 N N . SER A 1 623 ? 8.047 1.355 26.719 1 95.19 623 SER A N 1
ATOM 4921 C CA . SER A 1 623 ? 8.609 1.838 25.469 1 95.19 623 SER A CA 1
ATOM 4922 C C . SER A 1 623 ? 9.938 1.155 25.156 1 95.19 623 SER A C 1
ATOM 4924 O O . SER A 1 623 ? 10.773 0.975 26.047 1 95.19 623 SER A O 1
ATOM 4926 N N . SER A 1 624 ? 10.117 0.778 23.891 1 93.94 624 SER A N 1
ATOM 4927 C CA . SER A 1 624 ? 11.367 0.142 23.469 1 93.94 624 SER A CA 1
ATOM 4928 C C . SER A 1 624 ? 12.469 1.173 23.281 1 93.94 624 SER A C 1
ATOM 4930 O O . SER A 1 624 ? 13.602 0.82 22.922 1 93.94 624 SER A O 1
ATOM 4932 N N . ARG A 1 625 ? 12.195 2.428 23.422 1 91.25 625 ARG A N 1
ATOM 4933 C CA . ARG A 1 625 ? 13.195 3.477 23.25 1 91.25 625 ARG A CA 1
ATOM 4934 C C . ARG A 1 625 ? 14.102 3.564 24.484 1 91.25 625 ARG A C 1
ATOM 4936 O O . ARG A 1 625 ? 15.172 4.18 24.422 1 91.25 625 ARG A O 1
ATOM 4943 N N . PHE A 1 626 ? 13.656 2.938 25.516 1 92.31 626 PHE A N 1
ATOM 4944 C CA . PHE A 1 626 ? 14.438 2.963 26.75 1 92.31 626 PHE A CA 1
ATOM 4945 C C . PHE A 1 626 ? 15.094 1.611 27 1 92.31 626 PHE A C 1
ATOM 4947 O O . PHE A 1 626 ? 14.625 0.584 26.5 1 92.31 626 PHE A O 1
ATOM 4954 N N . GLY A 1 627 ? 16.172 1.722 27.75 1 89.69 627 GLY A N 1
ATOM 4955 C CA . GLY A 1 627 ? 16.859 0.491 28.125 1 89.69 627 GLY A CA 1
ATOM 4956 C C . GLY A 1 627 ? 15.992 -0.434 28.969 1 89.69 627 GLY A C 1
ATOM 4957 O O . GLY A 1 627 ? 14.953 -0.02 29.484 1 89.69 627 GLY A O 1
ATOM 4958 N N . PRO A 1 628 ? 16.406 -1.61 29.156 1 88 628 PRO A N 1
ATOM 4959 C CA . PRO A 1 628 ? 15.578 -2.635 29.797 1 88 628 PRO A CA 1
ATOM 4960 C C . PRO A 1 628 ? 15.211 -2.273 31.234 1 88 628 PRO A C 1
ATOM 4962 O O . PRO A 1 628 ? 14.156 -2.678 31.734 1 88 628 PRO A O 1
ATOM 4965 N N . ASN A 1 629 ? 16.016 -1.51 31.906 1 89.19 629 ASN A N 1
ATOM 4966 C CA . ASN A 1 629 ? 15.742 -1.188 33.312 1 89.19 629 ASN A CA 1
ATOM 4967 C C . ASN A 1 629 ? 14.836 0.033 33.438 1 89.19 629 ASN A C 1
ATOM 4969 O O . ASN A 1 629 ? 14.359 0.346 34.531 1 89.19 629 ASN A O 1
ATOM 4973 N N . LYS A 1 630 ? 14.578 0.77 32.375 1 91.75 630 LYS A N 1
ATOM 4974 C CA . LYS A 1 630 ? 13.781 1.993 32.406 1 91.75 630 LYS A CA 1
ATOM 4975 C C . LYS A 1 630 ? 12.625 1.932 31.422 1 91.75 630 LYS A C 1
ATOM 4977 O O . LYS A 1 630 ? 11.992 2.949 31.125 1 91.75 630 LYS A O 1
ATOM 4982 N N . ARG A 1 631 ? 12.344 0.82 30.984 1 93 631 ARG A N 1
ATOM 4983 C CA . ARG A 1 631 ? 11.391 0.65 29.891 1 93 631 ARG A CA 1
ATOM 4984 C C . ARG A 1 631 ? 9.969 0.956 30.359 1 93 631 ARG A C 1
ATOM 4986 O O . ARG A 1 631 ? 9.148 1.439 29.578 1 93 631 ARG A O 1
ATOM 4993 N N . PHE A 1 632 ? 9.641 0.688 31.625 1 95.31 632 PHE A N 1
ATOM 4994 C CA . PHE A 1 632 ? 8.266 0.81 32.094 1 95.31 632 PHE A CA 1
ATOM 4995 C C . PHE A 1 632 ? 8.148 1.898 33.156 1 95.31 632 PHE A C 1
ATOM 4997 O O . PHE A 1 632 ? 9.078 2.117 33.938 1 95.31 632 PHE A O 1
ATOM 5004 N N . ALA A 1 633 ? 7.016 2.607 33.156 1 95 633 ALA A N 1
ATOM 5005 C CA . ALA A 1 633 ? 6.715 3.621 34.188 1 95 633 ALA A CA 1
ATOM 5006 C C . ALA A 1 633 ? 5.219 3.682 34.469 1 95 633 ALA A C 1
ATOM 5008 O O . ALA A 1 633 ? 4.402 3.279 33.625 1 95 633 ALA A O 1
ATOM 5009 N N . ASN A 1 634 ? 4.832 4.16 35.625 1 96.31 634 ASN A N 1
ATOM 5010 C CA . ASN A 1 634 ? 3.445 4.289 36.031 1 96.31 634 ASN A CA 1
ATOM 5011 C C . ASN A 1 634 ? 2.98 5.742 36 1 96.31 634 ASN A C 1
ATOM 5013 O O . ASN A 1 634 ? 3.734 6.648 36.375 1 96.31 634 ASN A O 1
ATOM 5017 N N . PHE A 1 635 ? 1.822 5.984 35.594 1 96.44 635 PHE A N 1
ATOM 5018 C CA . PHE A 1 635 ? 1.218 7.305 35.5 1 96.44 635 PHE A CA 1
ATOM 5019 C C . PHE A 1 635 ? -0.234 7.27 35.969 1 96.44 635 PHE A C 1
ATOM 5021 O O . PHE A 1 635 ? -0.844 6.203 36.031 1 96.44 635 PHE A O 1
ATOM 5028 N N . TRP A 1 636 ? -0.839 8.477 36.25 1 96.38 636 TRP A N 1
ATOM 5029 C CA . TRP A 1 636 ? -2.221 8.539 36.719 1 96.38 636 TRP A CA 1
ATOM 5030 C C . TRP A 1 636 ? -2.793 9.938 36.562 1 96.38 636 TRP A C 1
ATOM 5032 O O . TRP A 1 636 ? -2.051 10.898 36.312 1 96.38 636 TRP A O 1
ATOM 5042 N N . ALA A 1 637 ? -4.066 10.078 36.594 1 97.25 637 ALA A N 1
ATOM 5043 C CA . ALA A 1 637 ? -4.773 11.352 36.531 1 97.25 637 ALA A CA 1
ATOM 5044 C C . ALA A 1 637 ? -6.109 11.281 37.25 1 97.25 637 ALA A C 1
ATOM 5046 O O . ALA A 1 637 ? -6.727 10.211 37.344 1 97.25 637 ALA A O 1
ATOM 5047 N N . ILE A 1 638 ? -6.562 12.391 37.844 1 97.19 638 ILE A N 1
ATOM 5048 C CA . ILE A 1 638 ? -7.859 12.531 38.5 1 97.19 638 ILE A CA 1
ATOM 5049 C C . ILE A 1 638 ? -8.594 13.75 37.938 1 97.19 638 ILE A C 1
ATOM 5051 O O . ILE A 1 638 ? -7.977 14.773 37.656 1 97.19 638 ILE A O 1
ATOM 5055 N N . GLY A 1 639 ? -9.781 13.625 37.625 1 96.62 639 GLY A N 1
ATOM 5056 C CA . GLY A 1 639 ? -10.633 14.703 37.156 1 96.62 639 GLY A CA 1
ATOM 5057 C C . GLY A 1 639 ? -11.969 14.75 37.875 1 96.62 639 GLY A C 1
ATOM 5058 O O . GLY A 1 639 ? -12.523 13.711 38.25 1 96.62 639 GLY A O 1
ATOM 5059 N N . GLY A 1 640 ? -12.516 15.93 38.031 1 96.94 640 GLY A N 1
ATOM 5060 C CA . GLY A 1 640 ? -13.797 16.125 38.688 1 96.94 640 GLY A CA 1
ATOM 5061 C C . GLY A 1 640 ? -14.586 17.297 38.125 1 96.94 640 GLY A C 1
ATOM 5062 O O . GLY A 1 640 ? -14.016 18.203 37.5 1 96.94 640 GLY A O 1
ATOM 5063 N N . ALA A 1 641 ? -15.852 17.203 38.312 1 97.25 641 ALA A N 1
ATOM 5064 C CA . ALA A 1 641 ? -16.75 18.297 37.906 1 97.25 641 ALA A CA 1
ATOM 5065 C C . ALA A 1 641 ? -17.953 18.391 38.812 1 97.25 641 ALA A C 1
ATOM 5067 O O . ALA A 1 641 ? -18.391 17.391 39.375 1 97.25 641 ALA A O 1
ATOM 5068 N N . TRP A 1 642 ? -18.438 19.625 39.062 1 97.5 642 TRP A N 1
ATOM 5069 C CA . TRP A 1 642 ? -19.594 19.938 39.875 1 97.5 642 TRP A CA 1
ATOM 5070 C C . TRP A 1 642 ? -20.531 20.891 39.125 1 97.5 642 TRP A C 1
ATOM 5072 O O . TRP A 1 642 ? -20.172 22.047 38.875 1 97.5 642 TRP A O 1
ATOM 5082 N N . ILE A 1 643 ? -21.672 20.375 38.781 1 96.5 643 ILE A N 1
ATOM 5083 C CA . ILE A 1 643 ? -22.688 21.234 38.188 1 96.5 643 ILE A CA 1
ATOM 5084 C C . ILE A 1 643 ? -23.5 21.906 39.281 1 96.5 643 ILE A C 1
ATOM 5086 O O . ILE A 1 643 ? -24.578 21.438 39.656 1 96.5 643 ILE A O 1
ATOM 5090 N N . PHE A 1 644 ? -23.141 23.016 39.688 1 95.44 644 PHE A N 1
ATOM 5091 C CA . PHE A 1 644 ? -23.734 23.656 40.875 1 95.44 644 PHE A CA 1
ATOM 5092 C C . PHE A 1 644 ? -25.062 24.328 40.531 1 95.44 644 PHE A C 1
ATOM 5094 O O . PHE A 1 644 ? -25.844 24.641 41.438 1 95.44 644 PHE A O 1
ATOM 5101 N N . SER A 1 645 ? -25.297 24.641 39.281 1 93.5 645 SER A N 1
ATOM 5102 C CA . SER A 1 645 ? -26.594 25.172 38.875 1 93.5 645 SER A CA 1
ATOM 5103 C C . SER A 1 645 ? -27.719 24.172 39.156 1 93.5 645 SER A C 1
ATOM 5105 O O . SER A 1 645 ? -28.891 24.547 39.219 1 93.5 645 SER A O 1
ATOM 5107 N N . GLY A 1 646 ? -27.344 22.922 39.219 1 90.69 646 GLY A N 1
ATOM 5108 C CA . GLY A 1 646 ? -28.312 21.891 39.562 1 90.69 646 GLY A CA 1
ATOM 5109 C C . GLY A 1 646 ? -28.719 21.891 41 1 90.69 646 GLY A C 1
ATOM 5110 O O . GLY A 1 646 ? -29.734 21.281 41.375 1 90.69 646 GLY A O 1
ATOM 5111 N N . GLU A 1 647 ? -28.016 22.609 41.844 1 94.5 647 GLU A N 1
ATOM 5112 C CA . GLU A 1 647 ? -28.344 22.688 43.25 1 94.5 647 GLU A CA 1
ATOM 5113 C C . GLU A 1 647 ? -29.562 23.578 43.5 1 94.5 647 GLU A C 1
ATOM 5115 O O . GLU A 1 647 ? -29.719 24.609 42.844 1 94.5 647 GLU A O 1
ATOM 5120 N N . ASN A 1 648 ? -30.297 23.25 44.5 1 91.69 648 ASN A N 1
ATOM 5121 C CA . ASN A 1 648 ? -31.516 24 44.781 1 91.69 648 ASN A CA 1
ATOM 5122 C C . ASN A 1 648 ? -31.203 25.406 45.281 1 91.69 648 ASN A C 1
ATOM 5124 O O . ASN A 1 648 ? -31.906 26.359 44.906 1 91.69 648 ASN A O 1
ATOM 5128 N N . PHE A 1 649 ? -30.266 25.5 46 1 93.5 649 PHE A N 1
ATOM 5129 C CA . PHE A 1 649 ? -29.922 26.812 46.531 1 93.5 649 PHE A CA 1
ATOM 5130 C C . PHE A 1 649 ? -29.5 27.766 45.406 1 93.5 649 PHE A C 1
ATOM 5132 O O . PHE A 1 649 ? -29.781 28.969 45.469 1 93.5 649 PHE A O 1
ATOM 5139 N N . VAL A 1 650 ? -28.891 27.297 44.375 1 93.94 650 VAL A N 1
ATOM 5140 C CA . VAL A 1 650 ? -28.484 28.141 43.25 1 93.94 650 VAL A CA 1
ATOM 5141 C C . VAL A 1 650 ? -29.688 28.469 42.375 1 93.94 650 VAL A C 1
ATOM 5143 O O . VAL A 1 650 ? -29.844 29.625 41.969 1 93.94 650 VAL A O 1
ATOM 5146 N N . LYS A 1 651 ? -30.516 27.531 42.188 1 90.19 651 LYS A N 1
ATOM 5147 C CA . LYS A 1 651 ? -31.719 27.734 41.375 1 90.19 651 LYS A CA 1
ATOM 5148 C C . LYS A 1 651 ? -32.625 28.781 42 1 90.19 651 LYS A C 1
ATOM 5150 O O . LYS A 1 651 ? -33.25 29.578 41.281 1 90.19 651 LYS A O 1
ATOM 5155 N N . GLN A 1 652 ? -32.625 28.797 43.312 1 91.06 652 GLN A N 1
ATOM 5156 C CA . GLN A 1 652 ? -33.531 29.688 44.031 1 91.06 652 GLN A CA 1
ATOM 5157 C C . GLN A 1 652 ? -32.938 31.078 44.188 1 91.06 652 GLN A C 1
ATOM 5159 O O . GLN A 1 652 ? -33.625 32.094 44.062 1 91.06 652 GLN A O 1
ATOM 5164 N N . ASN A 1 653 ? -31.625 31.125 44.375 1 92.31 653 ASN A N 1
ATOM 5165 C CA . ASN A 1 653 ? -31.016 32.406 44.75 1 92.31 653 ASN A CA 1
ATOM 5166 C C . ASN A 1 653 ? -30.375 33.094 43.531 1 92.31 653 ASN A C 1
ATOM 5168 O O . ASN A 1 653 ? -30.156 34.281 43.531 1 92.31 653 ASN A O 1
ATOM 5172 N N . LEU A 1 654 ? -30 32.344 42.594 1 93.88 654 LEU A N 1
ATOM 5173 C CA . LEU A 1 654 ? -29.344 32.906 41.438 1 93.88 654 LEU A CA 1
ATOM 5174 C C . LEU A 1 654 ? -30.031 32.469 40.156 1 93.88 654 LEU A C 1
ATOM 5176 O O . LEU A 1 654 ? -29.406 31.844 39.281 1 93.88 654 LEU A O 1
ATOM 5180 N N . PRO A 1 655 ? -31.219 32.875 39.906 1 89.25 655 PRO A N 1
ATOM 5181 C CA . PRO A 1 655 ? -31.984 32.406 38.781 1 89.25 655 PRO A CA 1
ATOM 5182 C C . PRO A 1 655 ? -31.422 32.906 37.438 1 89.25 655 PRO A C 1
ATOM 5184 O O . PRO A 1 655 ? -31.75 32.344 36.375 1 89.25 655 PRO A O 1
ATOM 5187 N N . PHE A 1 656 ? -30.531 33.906 37.469 1 91.25 656 PHE A N 1
ATOM 5188 C CA . PHE A 1 656 ? -30 34.438 36.25 1 91.25 656 PHE A CA 1
ATOM 5189 C C . PHE A 1 656 ? -28.938 33.5 35.656 1 91.25 656 PHE A C 1
ATOM 5191 O O . PHE A 1 656 ? -28.562 33.625 34.5 1 91.25 656 PHE A O 1
ATOM 5198 N N . ILE A 1 657 ? -28.531 32.531 36.438 1 94.81 657 ILE A N 1
ATOM 5199 C CA . ILE A 1 657 ? -27.578 31.531 35.969 1 94.81 657 ILE A CA 1
ATOM 5200 C C . ILE A 1 657 ? -28.328 30.297 35.469 1 94.81 657 ILE A C 1
ATOM 5202 O O . ILE A 1 657 ? -28.906 29.547 36.281 1 94.81 657 ILE A O 1
ATOM 5206 N N . SER A 1 658 ? -28.344 30.141 34.156 1 91.5 658 SER A N 1
ATOM 5207 C CA . SER A 1 658 ? -29.031 28.984 33.594 1 91.5 658 SER A CA 1
ATOM 5208 C C . SER A 1 658 ? -28.188 27.734 33.688 1 91.5 658 SER A C 1
ATOM 5210 O O . SER A 1 658 ? -28.719 26.625 33.75 1 91.5 658 SER A O 1
ATOM 5212 N N . PHE A 1 659 ? -26.938 27.891 33.625 1 93.44 659 PHE A N 1
ATOM 5213 C CA . PHE A 1 659 ? -26 26.766 33.719 1 93.44 659 PHE A CA 1
ATOM 5214 C C . PHE A 1 659 ? -24.75 27.188 34.469 1 93.44 659 PHE A C 1
ATOM 5216 O O . PHE A 1 659 ? -24.25 28.297 34.312 1 93.44 659 PHE A O 1
ATOM 5223 N N . GLY A 1 660 ? -24.25 26.375 35.344 1 95.62 660 GLY A N 1
ATOM 5224 C CA . GLY A 1 660 ? -23 26.578 36.094 1 95.62 660 GLY A CA 1
ATOM 5225 C C . GLY A 1 660 ? -22.281 25.281 36.375 1 95.62 660 GLY A C 1
ATOM 5226 O O . GLY A 1 660 ? -22.875 24.344 36.938 1 95.62 660 GLY A O 1
ATOM 5227 N N . LYS A 1 661 ? -21.047 25.25 36.031 1 96.56 661 LYS A N 1
ATOM 5228 C CA . LYS A 1 661 ? -20.234 24.047 36.25 1 96.56 661 LYS A CA 1
ATOM 5229 C C . LYS A 1 661 ? -18.797 24.406 36.594 1 96.56 661 LYS A C 1
ATOM 5231 O O . LYS A 1 661 ? -18.219 25.312 36 1 96.56 661 LYS A O 1
ATOM 5236 N N . PHE A 1 662 ? -18.297 23.781 37.625 1 97.25 662 PHE A N 1
ATOM 5237 C CA . PHE A 1 662 ? -16.875 23.844 37.938 1 97.25 662 PHE A CA 1
ATOM 5238 C C . PHE A 1 662 ? -16.203 22.5 37.656 1 97.25 662 PHE A C 1
ATOM 5240 O O . PHE A 1 662 ? -16.734 21.438 38 1 97.25 662 PHE A O 1
ATOM 5247 N N . ARG A 1 663 ? -15.156 22.547 36.969 1 96.69 663 ARG A N 1
ATOM 5248 C CA . ARG A 1 663 ? -14.414 21.312 36.781 1 96.69 663 ARG A CA 1
ATOM 5249 C C . ARG A 1 663 ? -12.914 21.531 36.969 1 96.69 663 ARG A C 1
ATOM 5251 O O . ARG A 1 663 ? -12.43 22.656 36.875 1 96.69 663 ARG A O 1
ATOM 5258 N N . GLY A 1 664 ? -12.164 20.438 37.219 1 97 664 GLY A N 1
ATOM 5259 C CA . GLY A 1 664 ? -10.727 20.438 37.469 1 97 664 GLY A CA 1
ATOM 5260 C C . GLY A 1 664 ? -10.094 19.078 37.25 1 97 664 GLY A C 1
ATOM 5261 O O . GLY A 1 664 ? -10.773 18.062 37.312 1 97 664 GLY A O 1
ATOM 5262 N N . SER A 1 665 ? -8.828 19.125 36.938 1 97.75 665 SER A N 1
ATOM 5263 C CA . SER A 1 665 ? -8.109 17.875 36.75 1 97.75 665 SER A CA 1
ATOM 5264 C C . SER A 1 665 ? -6.637 18.031 37.125 1 97.75 665 SER A C 1
ATOM 5266 O O . SER A 1 665 ? -6.094 19.125 37.125 1 97.75 665 SER A O 1
ATOM 5268 N N . TYR A 1 666 ? -6.059 16.953 37.531 1 97.75 666 TYR A N 1
ATOM 5269 C CA . TYR A 1 666 ? -4.633 16.844 37.812 1 97.75 666 TYR A CA 1
ATOM 5270 C C . TYR A 1 666 ? -4.105 15.461 37.438 1 97.75 666 TYR A C 1
ATOM 5272 O O . TYR A 1 666 ? -4.781 14.453 37.656 1 97.75 666 TYR A O 1
ATOM 5280 N N . GLY A 1 667 ? -2.912 15.43 36.844 1 97.19 667 GLY A N 1
ATOM 5281 C CA . GLY A 1 667 ? -2.344 14.133 36.5 1 97.19 667 GLY A CA 1
ATOM 5282 C C . GLY A 1 667 ? -0.9 14.219 36.031 1 97.19 667 GLY A C 1
ATOM 5283 O O . GLY A 1 667 ? -0.382 15.312 35.812 1 97.19 667 GLY A O 1
ATOM 5284 N N . ILE A 1 668 ? -0.248 13.07 36 1 96.19 668 ILE A N 1
ATOM 5285 C CA . ILE A 1 668 ? 1.134 12.914 35.531 1 96.19 668 ILE A CA 1
ATOM 5286 C C . ILE A 1 668 ? 1.193 11.953 34.344 1 96.19 668 ILE A C 1
ATOM 5288 O O . ILE A 1 668 ? 0.608 10.867 34.406 1 96.19 668 ILE A O 1
ATOM 5292 N N . THR A 1 669 ? 1.802 12.406 33.375 1 92.88 669 THR A N 1
ATOM 5293 C CA . THR A 1 669 ? 2.014 11.555 32.188 1 92.88 669 THR A CA 1
ATOM 5294 C C . THR A 1 669 ? 3.475 11.586 31.766 1 92.88 669 THR A C 1
ATOM 5296 O O . THR A 1 669 ? 4.188 12.555 32.031 1 92.88 669 THR A O 1
ATOM 5299 N N . GLY A 1 670 ? 3.934 10.5 31.078 1 92 670 GLY A N 1
ATOM 5300 C CA . GLY A 1 670 ? 5.289 10.445 30.562 1 92 670 GLY A CA 1
ATOM 5301 C C . GLY A 1 670 ? 5.375 10.789 29.078 1 92 670 GLY A C 1
ATOM 5302 O O . GLY A 1 670 ? 4.352 10.93 28.406 1 92 670 GLY A O 1
ATOM 5303 N N . SER A 1 671 ? 6.578 11.031 28.641 1 91.31 671 SER A N 1
ATOM 5304 C CA . SER A 1 671 ? 6.863 11.18 27.219 1 91.31 671 SER A CA 1
ATOM 5305 C C . SER A 1 671 ? 8.109 10.398 26.828 1 91.31 671 SER A C 1
ATOM 5307 O O . SER A 1 671 ? 9.109 10.406 27.547 1 91.31 671 SER A O 1
ATOM 5309 N N . ASP A 1 672 ? 7.965 9.68 25.719 1 89.25 672 ASP A N 1
ATOM 5310 C CA . ASP A 1 672 ? 9.109 8.938 25.188 1 89.25 672 ASP A CA 1
ATOM 5311 C C . ASP A 1 672 ? 9.531 9.469 23.828 1 89.25 672 ASP A C 1
ATOM 5313 O O . ASP A 1 672 ? 10.109 8.742 23.016 1 89.25 672 ASP A O 1
ATOM 5317 N N . GLN A 1 673 ? 9.094 10.656 23.469 1 84.88 673 GLN A N 1
ATOM 5318 C CA . GLN A 1 673 ? 9.406 11.203 22.141 1 84.88 673 GLN A CA 1
ATOM 5319 C C . GLN A 1 673 ? 10.898 11.508 22.016 1 84.88 673 GLN A C 1
ATOM 5321 O O . GLN A 1 673 ? 11.305 12.664 22.109 1 84.88 673 GLN A O 1
ATOM 5326 N N . ILE A 1 674 ? 11.656 10.539 21.844 1 79.62 674 ILE A N 1
ATOM 5327 C CA . ILE A 1 674 ? 13.102 10.609 21.641 1 79.62 674 ILE A CA 1
ATOM 5328 C C . ILE A 1 674 ? 13.516 9.656 20.531 1 79.62 674 ILE A C 1
ATOM 5330 O O . ILE A 1 674 ? 12.68 8.914 20 1 79.62 674 ILE A O 1
ATOM 5334 N N . GLY A 1 675 ? 14.617 9.797 20.109 1 78.5 675 GLY A N 1
ATOM 5335 C CA . GLY A 1 675 ? 15.109 8.922 19.047 1 78.5 675 GLY A CA 1
ATOM 5336 C C . GLY A 1 675 ? 15.18 7.465 19.453 1 78.5 675 GLY A C 1
ATOM 5337 O O . GLY A 1 675 ? 15.25 7.156 20.656 1 78.5 675 GLY A O 1
ATOM 5338 N N . ASP A 1 676 ? 15.156 6.578 18.547 1 80.12 676 ASP A N 1
ATOM 5339 C CA . ASP A 1 676 ? 15.164 5.141 18.812 1 80.12 676 ASP A CA 1
ATOM 5340 C C . ASP A 1 676 ? 16.594 4.633 19.047 1 80.12 676 ASP A C 1
ATOM 5342 O O . ASP A 1 676 ? 17.547 5.191 18.516 1 80.12 676 ASP A O 1
ATOM 5346 N N . TYR A 1 677 ? 16.719 3.582 19.859 1 78.06 677 TYR A N 1
ATOM 5347 C CA . TYR A 1 677 ? 17.922 2.785 20.094 1 78.06 677 TYR A CA 1
ATOM 5348 C C . TYR A 1 677 ? 19.016 3.621 20.75 1 78.06 677 TYR A C 1
ATOM 5350 O O . TYR A 1 677 ? 20.203 3.34 20.578 1 78.06 677 TYR A O 1
ATOM 5358 N N . GLY A 1 678 ? 18.656 4.727 21.375 1 77.69 678 GLY A N 1
ATOM 5359 C CA . GLY A 1 678 ? 19.641 5.59 22 1 77.69 678 GLY A CA 1
ATOM 5360 C C . GLY A 1 678 ? 20.344 4.938 23.172 1 77.69 678 GLY A C 1
ATOM 5361 O O . GLY A 1 678 ? 21.438 5.371 23.562 1 77.69 678 GLY A O 1
ATOM 5362 N N . TYR A 1 679 ? 19.844 3.922 23.625 1 77.19 679 TYR A N 1
ATOM 5363 C CA . TYR A 1 679 ? 20.438 3.248 24.781 1 77.19 679 TYR A CA 1
ATOM 5364 C C . TYR A 1 679 ? 21.484 2.24 24.344 1 77.19 679 TYR A C 1
ATOM 5366 O O . TYR A 1 679 ? 22.203 1.683 25.188 1 77.19 679 TYR A O 1
ATOM 5374 N N . LEU A 1 680 ? 21.625 2.068 23.016 1 78.5 680 LEU A N 1
ATOM 5375 C CA . LEU A 1 680 ? 22.594 1.138 22.469 1 78.5 680 LEU A CA 1
ATOM 5376 C C . LEU A 1 680 ? 23.812 1.886 21.906 1 78.5 680 LEU A C 1
ATOM 5378 O O . LEU A 1 680 ? 23.703 3.062 21.547 1 78.5 680 LEU A O 1
ATOM 5382 N N . ASP A 1 681 ? 24.844 1.166 21.797 1 73.19 681 ASP A N 1
ATOM 5383 C CA . ASP A 1 681 ? 25.984 1.701 21.078 1 73.19 681 ASP A CA 1
ATOM 5384 C C . ASP A 1 681 ? 25.75 1.661 19.562 1 73.19 681 ASP A C 1
ATOM 5386 O O . ASP A 1 681 ? 25.078 0.762 19.062 1 73.19 681 ASP A O 1
ATOM 5390 N N . ALA A 1 682 ? 26.031 2.83 19.031 1 73.88 682 ALA A N 1
ATOM 5391 C CA . ALA A 1 682 ? 25.906 2.863 17.578 1 73.88 682 ALA A CA 1
ATOM 5392 C C . ALA A 1 682 ? 27.266 3.002 16.906 1 73.88 682 ALA A C 1
ATOM 5394 O O . ALA A 1 682 ? 28.172 3.645 17.453 1 73.88 682 ALA A O 1
ATOM 5395 N N . TYR A 1 683 ? 27.469 2.242 15.812 1 72.94 683 TYR A N 1
ATOM 5396 C CA . TYR A 1 683 ? 28.703 2.275 15.039 1 72.94 683 TYR A CA 1
ATOM 5397 C C . TYR A 1 683 ? 28.422 2.605 13.578 1 72.94 683 TYR A C 1
ATOM 5399 O O . TYR A 1 683 ? 27.328 2.35 13.078 1 72.94 683 TYR A O 1
ATOM 5407 N N . GLU A 1 684 ? 29.25 3.346 12.945 1 73.12 684 GLU A N 1
ATOM 5408 C CA . GLU A 1 684 ? 29.188 3.594 11.508 1 73.12 684 GLU A CA 1
ATOM 5409 C C . GLU A 1 684 ? 30.453 3.127 10.812 1 73.12 684 GLU A C 1
ATOM 5411 O O . GLU A 1 684 ? 31.531 3.096 11.43 1 73.12 684 GLU A O 1
ATOM 5416 N N . ALA A 1 685 ? 30.312 2.613 9.594 1 71.75 685 ALA A N 1
ATOM 5417 C CA . ALA A 1 685 ? 31.469 2.189 8.805 1 71.75 685 ALA A CA 1
ATOM 5418 C C . ALA A 1 685 ? 32.25 3.393 8.305 1 71.75 685 ALA A C 1
ATOM 5420 O O . ALA A 1 685 ? 31.688 4.441 8 1 71.75 685 ALA A O 1
ATOM 5421 N N . THR A 1 686 ? 33.594 3.26 8.438 1 68.19 686 THR A N 1
ATOM 5422 C CA . THR A 1 686 ? 34.438 4.293 7.859 1 68.19 686 THR A CA 1
ATOM 5423 C C . THR A 1 686 ? 34.438 4.203 6.336 1 68.19 686 THR A C 1
ATOM 5425 O O . THR A 1 686 ? 34.062 3.18 5.766 1 68.19 686 THR A O 1
ATOM 5428 N N . ALA A 1 687 ? 34.688 5.355 5.727 1 60.09 687 ALA A N 1
ATOM 5429 C CA . ALA A 1 687 ? 34.844 5.348 4.273 1 60.09 687 ALA A CA 1
ATOM 5430 C C . ALA A 1 687 ? 35.969 4.402 3.846 1 60.09 687 ALA A C 1
ATOM 5432 O O . ALA A 1 687 ? 35.906 3.82 2.76 1 60.09 687 ALA A O 1
ATOM 5433 N N . GLY A 1 688 ? 37 4.195 4.762 1 56 688 GLY A N 1
ATOM 5434 C CA . GLY A 1 688 ? 38.094 3.275 4.461 1 56 688 GLY A CA 1
ATOM 5435 C C . GLY A 1 688 ? 37.75 1.825 4.738 1 56 688 GLY A C 1
ATOM 5436 O O . GLY A 1 688 ? 36.688 1.537 5.324 1 56 688 GLY A O 1
ATOM 5437 N N . PRO A 1 689 ? 38.562 0.964 4.117 1 59.81 689 PRO A N 1
ATOM 5438 C CA . PRO A 1 689 ? 38.281 -0.468 4.258 1 59.81 689 PRO A CA 1
ATOM 5439 C C . PRO A 1 689 ? 38.375 -0.943 5.707 1 59.81 689 PRO A C 1
ATOM 5441 O O . PRO A 1 689 ? 39.25 -0.49 6.457 1 59.81 689 PRO A O 1
ATOM 5444 N N . ASN A 1 690 ? 37.375 -1.715 6.285 1 61.97 690 ASN A N 1
ATOM 5445 C CA . ASN A 1 690 ? 37.344 -2.539 7.488 1 61.97 690 ASN A CA 1
ATOM 5446 C C . ASN A 1 690 ? 37.312 -1.684 8.75 1 61.97 690 ASN A C 1
ATOM 5448 O O . ASN A 1 690 ? 37.844 -2.064 9.789 1 61.97 690 ASN A O 1
ATOM 5452 N N . GLY A 1 691 ? 36.812 -0.406 8.594 1 68.38 691 GLY A N 1
ATOM 5453 C CA . GLY A 1 691 ? 36.812 0.405 9.797 1 68.38 691 GLY A CA 1
ATOM 5454 C C . GLY A 1 691 ? 35.406 0.712 10.305 1 68.38 691 GLY A C 1
ATOM 5455 O O . GLY A 1 691 ? 34.469 0.759 9.516 1 68.38 691 GLY A O 1
ATOM 5456 N N . ILE A 1 692 ? 35.188 0.518 11.648 1 73.62 692 ILE A N 1
ATOM 5457 C CA . ILE A 1 692 ? 33.969 0.985 12.305 1 73.62 692 ILE A CA 1
ATOM 5458 C C . ILE A 1 692 ? 34.344 2.008 13.375 1 73.62 692 ILE A C 1
ATOM 5460 O O . ILE A 1 692 ? 35.406 1.937 13.984 1 73.62 692 ILE A O 1
ATOM 5464 N N . TYR A 1 693 ? 33.719 2.996 13.477 1 74.06 693 TYR A N 1
ATOM 5465 C CA . TYR A 1 693 ? 33.938 3.945 14.562 1 74.06 693 TYR A CA 1
ATOM 5466 C C . TYR A 1 693 ? 32.656 4.223 15.305 1 74.06 693 TYR A C 1
ATOM 5468 O O . TYR A 1 693 ? 31.562 4.176 14.719 1 74.06 693 TYR A O 1
ATOM 5476 N N . PRO A 1 694 ? 32.719 4.359 16.609 1 74.56 694 PRO A N 1
ATOM 5477 C CA . PRO A 1 694 ? 31.5 4.621 17.406 1 74.56 694 PRO A CA 1
ATOM 5478 C C . PRO A 1 694 ? 30.906 6 17.125 1 74.56 694 PRO A C 1
ATOM 5480 O O . PRO A 1 694 ? 31.641 6.977 16.969 1 74.56 694 PRO A O 1
ATOM 5483 N N . THR A 1 695 ? 29.641 6.07 16.922 1 71.88 695 THR A N 1
ATOM 5484 C CA . THR A 1 695 ? 28.984 7.332 16.625 1 71.88 695 THR A CA 1
ATOM 5485 C C . THR A 1 695 ? 28.094 7.773 17.781 1 71.88 695 THR A C 1
ATOM 5487 O O . THR A 1 695 ? 27.641 8.922 17.828 1 71.88 695 THR A O 1
ATOM 5490 N N . GLN A 1 696 ? 27.781 6.863 18.688 1 75 696 GLN A N 1
ATOM 5491 C CA . GLN A 1 696 ? 26.922 7.215 19.812 1 75 696 GLN A CA 1
ATOM 5492 C C . GLN A 1 696 ? 27.375 6.531 21.094 1 75 696 GLN A C 1
ATOM 5494 O O . GLN A 1 696 ? 27.781 5.367 21.078 1 75 696 GLN A O 1
ATOM 5499 N N . LEU A 1 697 ? 27.484 7.379 22.203 1 77.06 697 LEU A N 1
ATOM 5500 C CA . LEU A 1 697 ? 27.766 6.797 23.5 1 77.06 697 LEU A CA 1
ATOM 5501 C C . LEU A 1 697 ? 26.5 6.215 24.125 1 77.06 697 LEU A C 1
ATOM 5503 O O . LEU A 1 697 ? 25.438 6.824 24.062 1 77.06 697 LEU A O 1
ATOM 5507 N N . THR A 1 698 ? 26.672 5.168 24.609 1 78.81 698 THR A N 1
ATOM 5508 C CA . THR A 1 698 ? 25.547 4.445 25.188 1 78.81 698 THR A CA 1
ATOM 5509 C C . THR A 1 698 ? 25.188 5.02 26.547 1 78.81 698 THR A C 1
ATOM 5511 O O . THR A 1 698 ? 26.078 5.383 27.328 1 78.81 698 THR A O 1
ATOM 5514 N N . ASN A 1 699 ? 23.906 5.312 26.797 1 83.5 699 ASN A N 1
ATOM 5515 C CA . ASN A 1 699 ? 23.328 5.598 28.094 1 83.5 699 ASN A CA 1
ATOM 5516 C C . ASN A 1 699 ? 22.062 4.773 28.344 1 83.5 699 ASN A C 1
ATOM 5518 O O . ASN A 1 699 ? 20.969 5.176 27.953 1 83.5 699 ASN A O 1
ATOM 5522 N N . PRO A 1 700 ? 22.234 3.689 28.922 1 85.75 700 PRO A N 1
ATOM 5523 C CA . PRO A 1 700 ? 21.062 2.82 29.125 1 85.75 700 PRO A CA 1
ATOM 5524 C C . PRO A 1 700 ? 20.156 3.305 30.25 1 85.75 700 PRO A C 1
ATOM 5526 O O . PRO A 1 700 ? 19.109 2.705 30.5 1 85.75 700 PRO A O 1
ATOM 5529 N N . ASN A 1 701 ? 20.484 4.473 30.891 1 84.69 701 ASN A N 1
ATOM 5530 C CA . ASN A 1 701 ? 19.766 4.848 32.094 1 84.69 701 ASN A CA 1
ATOM 5531 C C . ASN A 1 701 ? 18.844 6.031 31.859 1 84.69 701 ASN A C 1
ATOM 5533 O O . ASN A 1 701 ? 18.125 6.457 32.781 1 84.69 701 ASN A O 1
ATOM 5537 N N . TYR A 1 702 ? 18.906 6.512 30.672 1 87 702 TYR A N 1
ATOM 5538 C CA . TYR A 1 702 ? 17.938 7.582 30.484 1 87 702 TYR A CA 1
ATOM 5539 C C . TYR A 1 702 ? 16.516 7.035 30.484 1 87 702 TYR A C 1
ATOM 5541 O O . TYR A 1 702 ? 16.297 5.848 30.219 1 87 702 TYR A O 1
ATOM 5549 N N . SER A 1 703 ? 15.602 7.973 30.922 1 89.88 703 SER A N 1
ATOM 5550 C CA . SER A 1 703 ? 14.242 7.523 31.188 1 89.88 703 SER A CA 1
ATOM 5551 C C . SER A 1 703 ? 13.219 8.539 30.703 1 89.88 703 SER A C 1
ATOM 5553 O O . SER A 1 703 ? 13.555 9.469 29.969 1 89.88 703 SER A O 1
ATOM 5555 N N . TRP A 1 704 ? 11.984 8.375 31.188 1 92.19 704 TRP A N 1
ATOM 5556 C CA . TRP A 1 704 ? 10.828 9.125 30.703 1 92.19 704 TRP A CA 1
ATOM 5557 C C . TRP A 1 704 ? 10.898 10.586 31.156 1 92.19 704 TRP A C 1
ATOM 5559 O O . TRP A 1 704 ? 11.312 10.875 32.281 1 92.19 704 TRP A O 1
ATOM 5569 N N . GLU A 1 705 ? 10.492 11.461 30.188 1 92.75 705 GLU A N 1
ATOM 5570 C CA . GLU A 1 705 ? 10.102 12.805 30.594 1 92.75 705 GLU A CA 1
ATOM 5571 C C . GLU A 1 705 ? 8.773 12.789 31.344 1 92.75 705 GLU A C 1
ATOM 5573 O O . GLU A 1 705 ? 7.863 12.031 30.984 1 92.75 705 GLU A O 1
ATOM 5578 N N . GLU A 1 706 ? 8.609 13.625 32.312 1 93.81 706 GLU A N 1
ATOM 5579 C CA . GLU A 1 706 ? 7.398 13.625 33.125 1 93.81 706 GLU A CA 1
ATOM 5580 C C . GLU A 1 706 ? 6.633 14.938 32.969 1 93.81 706 GLU A C 1
ATOM 5582 O O . GLU A 1 706 ? 7.184 16.016 33.219 1 93.81 706 GLU A O 1
ATOM 5587 N N . ASN A 1 707 ? 5.387 14.844 32.656 1 95.12 707 ASN A N 1
ATOM 5588 C CA . ASN A 1 707 ? 4.516 16 32.5 1 95.12 707 ASN A CA 1
ATOM 5589 C C . ASN A 1 707 ? 3.42 16.031 33.562 1 95.12 707 ASN A C 1
ATOM 5591 O O . ASN A 1 707 ? 2.559 15.148 33.594 1 95.12 707 ASN A O 1
ATOM 5595 N N . LYS A 1 708 ? 3.434 16.969 34.406 1 96.75 708 LYS A N 1
ATOM 5596 C CA . LYS A 1 708 ? 2.393 17.203 35.406 1 96.75 708 LYS A CA 1
ATOM 5597 C C . LYS A 1 708 ? 1.423 18.281 34.938 1 96.75 708 LYS A C 1
ATOM 5599 O O . LYS A 1 708 ? 1.806 19.453 34.781 1 96.75 708 LYS A O 1
ATOM 5604 N N . LYS A 1 709 ? 0.215 17.938 34.781 1 97.56 709 LYS A N 1
ATOM 5605 C CA . LYS A 1 709 ? -0.795 18.859 34.25 1 97.56 709 LYS A CA 1
ATOM 5606 C C . LYS A 1 709 ? -1.847 19.172 35.312 1 97.56 709 LYS A C 1
ATOM 5608 O O . LYS A 1 709 ? -2.379 18.281 35.969 1 97.56 709 LYS A O 1
ATOM 5613 N N . LEU A 1 710 ? -2.129 20.422 35.531 1 97.94 710 LEU A N 1
ATOM 5614 C CA . LEU A 1 710 ? -3.17 20.938 36.406 1 97.94 710 LEU A CA 1
ATOM 5615 C C . LEU A 1 710 ? -4.086 21.906 35.688 1 97.94 710 LEU A C 1
ATOM 5617 O O . LEU A 1 710 ? -3.611 22.766 34.938 1 97.94 710 LEU A O 1
ATOM 5621 N N . GLU A 1 711 ? -5.402 21.797 35.875 1 97.94 711 GLU A N 1
ATOM 5622 C CA . GLU A 1 711 ? -6.344 22.703 35.25 1 97.94 711 GLU A CA 1
ATOM 5623 C C . GLU A 1 711 ? -7.566 22.938 36.125 1 97.94 711 GLU A C 1
ATOM 5625 O O . GLU A 1 711 ? -7.996 22.047 36.844 1 97.94 711 GLU A O 1
ATOM 5630 N N . THR A 1 712 ? -8.117 24.156 36.062 1 97.81 712 THR A N 1
ATOM 5631 C CA . THR A 1 712 ? -9.406 24.531 36.656 1 97.81 712 THR A CA 1
ATOM 5632 C C . THR A 1 712 ? -10.234 25.328 35.656 1 97.81 712 THR A C 1
ATOM 5634 O O . THR A 1 712 ? -9.688 26.156 34.906 1 97.81 712 THR A O 1
ATOM 5637 N N . THR A 1 713 ? -11.484 25.031 35.562 1 97.94 713 THR A N 1
ATOM 5638 C CA . THR A 1 713 ? -12.336 25.703 34.594 1 97.94 713 THR A CA 1
ATOM 5639 C C . THR A 1 713 ? -13.688 26.062 35.219 1 97.94 713 THR A C 1
ATOM 5641 O O . THR A 1 713 ? -14.25 25.297 36 1 97.94 713 THR A O 1
ATOM 5644 N N . LEU A 1 714 ? -14.195 27.188 34.906 1 98.12 714 LEU A N 1
ATOM 5645 C CA . LEU A 1 714 ? -15.531 27.656 35.219 1 98.12 714 LEU A CA 1
ATOM 5646 C C . LEU A 1 714 ? -16.359 27.875 33.969 1 98.12 714 LEU A C 1
ATOM 5648 O O . LEU A 1 714 ? -15.93 28.562 33.031 1 98.12 714 LEU A O 1
ATOM 5652 N N . GLU A 1 715 ? -17.469 27.25 33.969 1 97.06 715 GLU A N 1
ATOM 5653 C CA . GLU A 1 715 ? -18.406 27.391 32.844 1 97.06 715 GLU A CA 1
ATOM 5654 C C . GLU A 1 715 ? -19.75 27.969 33.344 1 97.06 715 GLU A C 1
ATOM 5656 O O . GLU A 1 715 ? -20.344 27.453 34.281 1 97.06 715 GLU A O 1
ATOM 5661 N N . LEU A 1 716 ? -20.188 29 32.625 1 96.75 716 LEU A N 1
ATOM 5662 C CA . LEU A 1 716 ? -21.422 29.672 33 1 96.75 716 LEU A CA 1
ATOM 5663 C C . LEU A 1 716 ? -22.344 29.859 31.797 1 96.75 716 LEU A C 1
ATOM 5665 O O . LEU A 1 716 ? -21.875 30.047 30.672 1 96.75 716 LEU A O 1
ATOM 5669 N N . GLY A 1 717 ? -23.609 29.734 32.062 1 95.44 717 GLY A N 1
ATOM 5670 C CA . GLY A 1 717 ? -24.656 30.062 31.094 1 95.44 717 GLY A CA 1
ATOM 5671 C C . GLY A 1 717 ? -25.656 31.062 31.641 1 95.44 717 GLY A C 1
ATOM 5672 O O . GLY A 1 717 ? -26.016 31.031 32.812 1 95.44 717 GLY A O 1
ATOM 5673 N N . PHE A 1 718 ? -26.078 31.969 30.734 1 95.19 718 PHE A N 1
ATOM 5674 C CA . PHE A 1 718 ? -27.047 33 31.109 1 95.19 718 PHE A CA 1
ATOM 5675 C C . PHE A 1 718 ? -28.188 33.062 30.094 1 95.19 718 PHE A C 1
ATOM 5677 O O . PHE A 1 718 ? -28.016 32.656 28.938 1 95.19 718 PHE A O 1
ATOM 5684 N N . LEU A 1 719 ? -29.375 33.562 30.516 1 91.88 719 LEU A N 1
ATOM 5685 C CA . LEU A 1 719 ? -30.547 33.781 29.672 1 91.88 719 LEU A CA 1
ATOM 5686 C C . LEU A 1 719 ? -30.875 32.5 28.875 1 91.88 719 LEU A C 1
ATOM 5688 O O . LEU A 1 719 ? -30.953 32.531 27.641 1 91.88 719 LEU A O 1
ATOM 5692 N N . ASN A 1 720 ? -30.984 31.391 29.594 1 87.5 720 ASN A N 1
ATOM 5693 C CA . ASN A 1 720 ? -31.281 30.094 29.016 1 87.5 720 ASN A CA 1
ATOM 5694 C C . ASN A 1 720 ? -30.203 29.688 28 1 87.5 720 ASN A C 1
ATOM 5696 O O . ASN A 1 720 ? -30.516 29.328 26.859 1 87.5 720 ASN A O 1
ATOM 5700 N N . ASP A 1 721 ? -28.922 30.031 28.391 1 88.62 721 ASP A N 1
ATOM 5701 C CA . ASP A 1 721 ? -27.719 29.609 27.688 1 88.62 721 ASP A CA 1
ATOM 5702 C C . ASP A 1 721 ? -27.578 30.328 26.344 1 88.62 721 ASP A C 1
ATOM 5704 O O . ASP A 1 721 ? -26.969 29.812 25.406 1 88.62 721 ASP A O 1
ATOM 5708 N N . ARG A 1 722 ? -28.188 31.469 26.125 1 91.75 722 ARG A N 1
ATOM 5709 C CA . ARG A 1 722 ? -27.938 32.344 24.969 1 91.75 722 ARG A CA 1
ATOM 5710 C C . ARG A 1 722 ? -26.531 32.938 25.031 1 91.75 722 ARG A C 1
ATOM 5712 O O . ARG A 1 722 ? -25.969 33.281 24 1 91.75 722 ARG A O 1
ATOM 5719 N N . ILE A 1 723 ? -26.188 33.062 26.266 1 95.56 723 ILE A N 1
ATOM 5720 C CA . ILE A 1 723 ? -24.797 33.5 26.5 1 95.56 723 ILE A CA 1
ATOM 5721 C C . ILE A 1 723 ? -24.078 32.438 27.328 1 95.56 723 ILE A C 1
ATOM 5723 O O . ILE A 1 723 ? -24.516 32.062 28.422 1 95.56 723 ILE A O 1
ATOM 5727 N N . THR A 1 724 ? -23.094 31.938 26.812 1 95 724 THR A N 1
ATOM 5728 C CA . THR A 1 724 ? -22.281 30.969 27.531 1 95 724 THR A CA 1
ATOM 5729 C C . THR A 1 724 ? -20.828 31.453 27.641 1 95 724 THR A C 1
ATOM 5731 O O . THR A 1 724 ? -20.281 31.984 26.672 1 95 724 THR A O 1
ATOM 5734 N N . LEU A 1 725 ? -20.234 31.281 28.797 1 96.75 725 LEU A N 1
ATOM 5735 C CA . LEU A 1 725 ? -18.875 31.719 29.062 1 96.75 725 LEU A CA 1
ATOM 5736 C C . LEU A 1 725 ? -18.062 30.609 29.703 1 96.75 725 LEU A C 1
ATOM 5738 O O . LEU A 1 725 ? -18.5 29.984 30.672 1 96.75 725 LEU A O 1
ATOM 5742 N N . GLY A 1 726 ? -16.969 30.297 29.078 1 96.62 726 GLY A N 1
ATOM 5743 C CA . GLY A 1 726 ? -15.992 29.375 29.656 1 96.62 726 GLY A CA 1
ATOM 5744 C C . GLY A 1 726 ? -14.656 30.031 29.953 1 96.62 726 GLY A C 1
ATOM 5745 O O . GLY A 1 726 ? -14.109 30.75 29.109 1 96.62 726 GLY A O 1
ATOM 5746 N N . SER A 1 727 ? -14.18 29.828 31.188 1 97.88 727 SER A N 1
ATOM 5747 C CA . SER A 1 727 ? -12.875 30.328 31.625 1 97.88 727 SER A CA 1
ATOM 5748 C C . SER A 1 727 ? -12.023 29.219 32.219 1 97.88 727 SER A C 1
ATOM 5750 O O . SER A 1 727 ? -12.43 28.578 33.188 1 97.88 727 SER A O 1
ATOM 5752 N N . SER A 1 728 ? -10.883 29.016 31.641 1 98.06 728 SER A N 1
ATOM 5753 C CA . SER A 1 728 ? -10 27.953 32.125 1 98.06 728 SER A CA 1
ATOM 5754 C C . SER A 1 728 ? -8.617 28.5 32.469 1 98.06 728 SER A C 1
ATOM 5756 O O . SER A 1 728 ? -8.109 29.406 31.781 1 98.06 728 SER A O 1
ATOM 5758 N N . TRP A 1 729 ? -8.07 28 33.5 1 98.38 729 TRP A N 1
ATOM 5759 C CA . TRP A 1 729 ? -6.672 28.203 33.844 1 98.38 729 TRP A CA 1
ATOM 5760 C C . TRP A 1 729 ? -5.922 26.891 33.938 1 98.38 729 TRP A C 1
ATOM 5762 O O . TRP A 1 729 ? -6.434 25.906 34.469 1 98.38 729 TRP A O 1
ATOM 5772 N N . TYR A 1 730 ? -4.715 26.828 33.344 1 98.12 730 TYR A N 1
ATOM 5773 C CA . TYR A 1 730 ? -3.945 25.594 33.344 1 98.12 730 TYR A CA 1
ATOM 5774 C C . TYR A 1 730 ? -2.5 25.844 33.781 1 98.12 730 TYR A C 1
ATOM 5776 O O . TYR A 1 730 ? -2 26.969 33.625 1 98.12 730 TYR A O 1
ATOM 5784 N N . ARG A 1 731 ? -1.825 24.828 34.281 1 98.19 731 ARG A N 1
ATOM 5785 C CA . ARG A 1 731 ? -0.399 24.766 34.594 1 98.19 731 ARG A CA 1
ATOM 5786 C C . ARG A 1 731 ? 0.175 23.391 34.25 1 98.19 731 ARG A C 1
ATOM 5788 O O . ARG A 1 731 ? -0.128 22.406 34.938 1 98.19 731 ARG A O 1
ATOM 5795 N N . ASN A 1 732 ? 0.963 23.344 33.25 1 97.44 732 ASN A N 1
ATOM 5796 C CA . ASN A 1 732 ? 1.672 22.141 32.844 1 97.44 732 ASN A CA 1
ATOM 5797 C C . ASN A 1 732 ? 3.166 22.25 33.125 1 97.44 732 ASN A C 1
ATOM 5799 O O . ASN A 1 732 ? 3.828 23.188 32.688 1 97.44 732 ASN A O 1
ATOM 5803 N N . ARG A 1 733 ? 3.727 21.297 33.844 1 97.19 733 ARG A N 1
ATOM 5804 C CA . ARG A 1 733 ? 5.156 21.266 34.125 1 97.19 733 ARG A CA 1
ATOM 5805 C C . ARG A 1 733 ? 5.797 20 33.594 1 97.19 733 ARG A C 1
ATOM 5807 O O . ARG A 1 733 ? 5.387 18.891 33.938 1 97.19 733 ARG A O 1
ATOM 5814 N N . SER A 1 734 ? 6.699 20.172 32.75 1 95.88 734 SER A N 1
ATOM 5815 C CA . SER A 1 734 ? 7.473 19.062 32.188 1 95.88 734 SER A CA 1
ATOM 5816 C C . SER A 1 734 ? 8.867 19.016 32.812 1 95.88 734 SER A C 1
ATOM 5818 O O . SER A 1 734 ? 9.641 19.969 32.688 1 95.88 734 SER A O 1
ATOM 5820 N N . SER A 1 735 ? 9.188 17.922 33.469 1 95.12 735 SER A N 1
ATOM 5821 C CA . SER A 1 735 ? 10.477 17.734 34.125 1 95.12 735 SER A CA 1
ATOM 5822 C C . SER A 1 735 ? 11.203 16.516 33.594 1 95.12 735 SER A C 1
ATOM 5824 O O . SER A 1 735 ? 10.68 15.789 32.75 1 95.12 735 SER A O 1
ATOM 5826 N N . ASN A 1 736 ? 12.445 16.359 34.031 1 92.12 736 ASN A N 1
ATOM 5827 C CA . ASN A 1 736 ? 13.273 15.242 33.562 1 92.12 736 ASN A CA 1
ATOM 5828 C C . ASN A 1 736 ? 13.422 15.25 32.031 1 92.12 736 ASN A C 1
ATOM 5830 O O . ASN A 1 736 ? 13.164 14.234 31.391 1 92.12 736 ASN A O 1
ATOM 5834 N N . GLN A 1 737 ? 13.844 16.344 31.578 1 90.81 737 GLN A N 1
ATOM 5835 C CA . GLN A 1 737 ? 13.859 16.609 30.141 1 90.81 737 GLN A CA 1
ATOM 5836 C C . GLN A 1 737 ? 14.773 15.625 29.406 1 90.81 737 GLN A C 1
ATOM 5838 O O . GLN A 1 737 ? 15.914 15.406 29.828 1 90.81 737 GLN A O 1
ATOM 5843 N N . LEU A 1 738 ? 14.289 15.031 28.312 1 82 738 LEU A N 1
ATOM 5844 C CA . LEU A 1 738 ? 15.062 14.141 27.453 1 82 738 LEU A CA 1
ATOM 5845 C C . LEU A 1 738 ? 15.797 14.922 26.375 1 82 738 LEU A C 1
ATOM 5847 O O . LEU A 1 738 ? 15.172 15.5 25.484 1 82 738 LEU A O 1
ATOM 5851 N N . VAL A 1 739 ? 17.078 14.984 26.469 1 77.38 739 VAL A N 1
ATOM 5852 C CA . VAL A 1 739 ? 17.828 15.75 25.484 1 77.38 739 VAL A CA 1
ATOM 5853 C C . VAL A 1 739 ? 19.094 14.984 25.109 1 77.38 739 VAL A C 1
ATOM 5855 O O . VAL A 1 739 ? 19.516 14.062 25.812 1 77.38 739 VAL A O 1
ATOM 5858 N N . GLY A 1 740 ? 19.578 15.297 23.891 1 70.62 740 GLY A N 1
ATOM 5859 C CA . GLY A 1 740 ? 20.938 14.93 23.562 1 70.62 740 GLY A CA 1
ATOM 5860 C C . GLY A 1 740 ? 21.969 15.828 24.219 1 70.62 740 GLY A C 1
ATOM 5861 O O . GLY A 1 740 ? 22.172 16.969 23.797 1 70.62 740 GLY A O 1
ATOM 5862 N N . TYR A 1 741 ? 22.516 15.352 25.312 1 68.69 741 TYR A N 1
ATOM 5863 C CA . TYR A 1 741 ? 23.5 16.125 26.062 1 68.69 741 TYR A CA 1
ATOM 5864 C C . TYR A 1 741 ? 24.781 16.312 25.234 1 68.69 741 TYR A C 1
ATOM 5866 O O . TYR A 1 741 ? 25.422 15.336 24.859 1 68.69 741 TYR A O 1
ATOM 5874 N N . PRO A 1 742 ? 24.969 17.578 24.812 1 69.56 742 PRO A N 1
ATOM 5875 C CA . PRO A 1 742 ? 26.188 17.797 24.031 1 69.56 742 PRO A CA 1
ATOM 5876 C C . PRO A 1 742 ? 27.453 17.469 24.812 1 69.56 742 PRO A C 1
ATOM 5878 O O . PRO A 1 742 ? 27.547 17.781 26 1 69.56 742 PRO A O 1
ATOM 5881 N N . LEU A 1 743 ? 28.281 16.719 24.188 1 71 743 LEU A N 1
ATOM 5882 C CA . LEU A 1 743 ? 29.531 16.328 24.812 1 71 743 LEU A CA 1
ATOM 5883 C C . LEU A 1 743 ? 30.703 17.141 24.25 1 71 743 LEU A C 1
ATOM 5885 O O . LEU A 1 743 ? 30.641 17.594 23.094 1 71 743 LEU A O 1
ATOM 5889 N N . PRO A 1 744 ? 31.688 17.422 25.109 1 65.19 744 PRO A N 1
ATOM 5890 C CA . PRO A 1 744 ? 32.906 18.016 24.562 1 65.19 744 PRO A CA 1
ATOM 5891 C C . PRO A 1 744 ? 33.531 17.188 23.438 1 65.19 744 PRO A C 1
ATOM 5893 O O . PRO A 1 744 ? 33.438 15.953 23.453 1 65.19 744 PRO A O 1
ATOM 5896 N N . SER A 1 745 ? 33.938 17.906 22.5 1 67.31 745 SER A N 1
ATOM 5897 C CA . SER A 1 745 ? 34.469 17.266 21.328 1 67.31 745 SER A CA 1
ATOM 5898 C C . SER A 1 745 ? 35.531 16.203 21.703 1 67.31 745 SER A C 1
ATOM 5900 O O . SER A 1 745 ? 35.719 15.234 20.969 1 67.31 745 SER A O 1
ATOM 5902 N N . ILE A 1 746 ? 36.094 16.391 22.844 1 65.06 746 ILE A N 1
ATOM 5903 C CA . ILE A 1 746 ? 37.156 15.516 23.297 1 65.06 746 ILE A CA 1
ATOM 5904 C C . ILE A 1 746 ? 36.625 14.094 23.5 1 65.06 746 ILE A C 1
ATOM 5906 O O . ILE A 1 746 ? 37.406 13.133 23.438 1 65.06 746 ILE A O 1
ATOM 5910 N N . THR A 1 747 ? 35.375 14.008 23.719 1 71.12 747 THR A N 1
ATOM 5911 C CA . THR A 1 747 ? 34.781 12.688 23.969 1 71.12 747 THR A CA 1
ATOM 5912 C C . THR A 1 747 ? 34.656 11.898 22.656 1 71.12 747 THR A C 1
ATOM 5914 O O . THR A 1 747 ? 34.5 10.68 22.672 1 71.12 747 THR A O 1
ATOM 5917 N N . GLY A 1 748 ? 34.906 12.672 21.562 1 69.12 748 GLY A N 1
ATOM 5918 C CA . GLY A 1 748 ? 34.75 12.055 20.25 1 69.12 748 GLY A CA 1
ATOM 5919 C C . GLY A 1 748 ? 33.312 11.906 19.812 1 69.12 748 GLY A C 1
ATOM 5920 O O . GLY A 1 748 ? 33.031 11.438 18.703 1 69.12 748 GLY A O 1
ATOM 5921 N N . PHE A 1 749 ? 32.469 12.203 20.766 1 76.25 749 PHE A N 1
ATOM 5922 C CA . PHE A 1 749 ? 31.031 12.141 20.438 1 76.25 749 PHE A CA 1
ATOM 5923 C C . PHE A 1 749 ? 30.391 13.516 20.547 1 76.25 749 PHE A C 1
ATOM 5925 O O . PHE A 1 749 ? 30.812 14.344 21.359 1 76.25 749 PHE A O 1
ATOM 5932 N N . SER A 1 750 ? 29.391 13.695 19.719 1 69.69 750 SER A N 1
ATOM 5933 C CA . SER A 1 750 ? 28.766 15.016 19.703 1 69.69 750 SER A CA 1
ATOM 5934 C C . SER A 1 750 ? 27.734 15.133 20.812 1 69.69 750 SER A C 1
ATOM 5936 O O . SER A 1 750 ? 27.516 16.219 21.359 1 69.69 750 SER A O 1
ATOM 5938 N N . SER A 1 751 ? 27.078 14.023 21.094 1 75.44 751 SER A N 1
ATOM 5939 C CA . SER A 1 751 ? 26 14.102 22.094 1 75.44 751 SER A CA 1
ATOM 5940 C C . SER A 1 751 ? 25.703 12.727 22.672 1 75.44 751 SER A C 1
ATOM 5942 O O . SER A 1 751 ? 26.125 11.703 22.141 1 75.44 751 SER A O 1
ATOM 5944 N N . VAL A 1 752 ? 25.234 12.703 23.859 1 77.38 752 VAL A N 1
ATOM 5945 C CA . VAL A 1 752 ? 24.719 11.484 24.484 1 77.38 752 VAL A CA 1
ATOM 5946 C C . VAL A 1 752 ? 23.297 11.734 24.984 1 77.38 752 VAL A C 1
ATOM 5948 O O . VAL A 1 752 ? 22.984 12.82 25.484 1 77.38 752 VAL A O 1
ATOM 5951 N N . GLN A 1 753 ? 22.484 10.75 24.703 1 80.38 753 GLN A N 1
ATOM 5952 C CA . GLN A 1 753 ? 21.125 10.898 25.203 1 80.38 753 GLN A CA 1
ATOM 5953 C C . GLN A 1 753 ? 21.078 10.82 26.734 1 80.38 753 GLN A C 1
ATOM 5955 O O . GLN A 1 753 ? 21.766 10 27.344 1 80.38 753 GLN A O 1
ATOM 5960 N N . ALA A 1 754 ? 20.406 11.766 27.375 1 83.38 754 ALA A N 1
ATOM 5961 C CA . ALA A 1 754 ? 20.312 11.82 28.828 1 83.38 754 ALA A CA 1
ATOM 5962 C C . ALA A 1 754 ? 19.094 12.633 29.266 1 83.38 754 ALA A C 1
ATOM 5964 O O . ALA A 1 754 ? 18.516 13.375 28.484 1 83.38 754 ALA A O 1
ATOM 5965 N N . ASN A 1 755 ? 18.75 12.359 30.516 1 87.5 755 ASN A N 1
ATOM 5966 C CA . ASN A 1 755 ? 17.781 13.242 31.156 1 87.5 755 ASN A CA 1
ATOM 5967 C C . ASN A 1 755 ? 18.469 14.422 31.844 1 87.5 755 ASN A C 1
ATOM 5969 O O . ASN A 1 755 ? 19.422 14.227 32.594 1 87.5 755 ASN A O 1
ATOM 5973 N N . LEU A 1 756 ? 17.969 15.562 31.5 1 86.75 756 LEU A N 1
ATOM 5974 C CA . LEU A 1 756 ? 18.453 16.766 32.188 1 86.75 756 LEU A CA 1
ATOM 5975 C C . LEU A 1 756 ? 17.469 17.25 33.219 1 86.75 756 LEU A C 1
ATOM 5977 O O . LEU A 1 756 ? 16.266 17.156 33.031 1 86.75 756 LEU A O 1
ATOM 5981 N N . PRO A 1 757 ? 18 17.688 34.281 1 89.19 757 PRO A N 1
ATOM 5982 C CA . PRO A 1 757 ? 17.125 18.141 35.344 1 89.19 757 PRO A CA 1
ATOM 5983 C C . PRO A 1 757 ? 16.531 19.516 35.094 1 89.19 757 PRO A C 1
ATOM 5985 O O . PRO A 1 757 ? 16.609 20.406 35.938 1 89.19 757 PRO A O 1
ATOM 5988 N N . ALA A 1 758 ? 15.938 19.703 34 1 93.81 758 ALA A N 1
ATOM 5989 C CA . ALA A 1 758 ? 15.242 20.938 33.625 1 93.81 758 ALA A CA 1
ATOM 5990 C C . ALA A 1 758 ? 13.734 20.797 33.781 1 93.81 758 ALA A C 1
ATOM 5992 O O . ALA A 1 758 ? 13.188 19.703 33.562 1 93.81 758 ALA A O 1
ATOM 5993 N N . THR A 1 759 ? 13.156 21.828 34.156 1 96.44 759 THR A N 1
ATOM 5994 C CA . THR A 1 759 ? 11.703 21.859 34.281 1 96.44 759 THR A CA 1
ATOM 5995 C C . THR A 1 759 ? 11.117 23 33.469 1 96.44 759 THR A C 1
ATOM 5997 O O . THR A 1 759 ? 11.484 24.172 33.688 1 96.44 759 THR A O 1
ATOM 6000 N N . VAL A 1 760 ? 10.273 22.719 32.594 1 96.62 760 VAL A N 1
ATOM 6001 C CA . VAL A 1 760 ? 9.562 23.703 31.766 1 96.62 760 VAL A CA 1
ATOM 6002 C C . VAL A 1 760 ? 8.117 23.812 32.219 1 96.62 760 VAL A C 1
ATOM 6004 O O . VAL A 1 760 ? 7.469 22.812 32.531 1 96.62 760 VAL A O 1
ATOM 6007 N N . GLN A 1 761 ? 7.695 25.031 32.312 1 97.81 761 GLN A N 1
ATOM 6008 C CA . GLN A 1 761 ? 6.324 25.266 32.781 1 97.81 761 GLN A CA 1
ATOM 6009 C C . GLN A 1 761 ? 5.527 26.031 31.719 1 97.81 761 GLN A C 1
ATOM 6011 O O . GLN A 1 761 ? 6.012 27.031 31.172 1 97.81 761 GLN A O 1
ATOM 6016 N N . ASN A 1 762 ? 4.395 25.609 31.391 1 97.69 762 ASN A N 1
ATOM 6017 C CA . ASN A 1 762 ? 3.395 26.297 30.594 1 97.69 762 ASN A CA 1
ATOM 6018 C C . ASN A 1 762 ? 2.156 26.641 31.422 1 97.69 762 ASN A C 1
ATOM 6020 O O . ASN A 1 762 ? 1.511 25.766 31.984 1 97.69 762 ASN A O 1
ATOM 6024 N N . THR A 1 763 ? 1.852 27.859 31.5 1 97.75 763 THR A N 1
ATOM 6025 C CA . THR A 1 763 ? 0.633 28.344 32.125 1 97.75 763 THR A CA 1
ATOM 6026 C C . THR A 1 763 ? -0.166 29.234 31.203 1 97.75 763 THR A C 1
ATOM 6028 O O . THR A 1 763 ? 0.36 29.703 30.188 1 97.75 763 THR A O 1
ATOM 6031 N N . GLY A 1 764 ? -1.454 29.422 31.547 1 97.81 764 GLY A N 1
ATOM 6032 C CA . GLY A 1 764 ? -2.213 30.328 30.703 1 97.81 764 GLY A CA 1
ATOM 6033 C C . GLY A 1 764 ? -3.686 30.391 31.062 1 97.81 764 GLY A C 1
ATOM 6034 O O . GLY A 1 764 ? -4.148 29.641 31.922 1 97.81 764 GLY A O 1
ATOM 6035 N N . TRP A 1 765 ? -4.344 31.359 30.453 1 98.38 765 TRP A N 1
ATOM 6036 C CA . TRP A 1 765 ? -5.789 31.547 30.547 1 98.38 765 TRP A CA 1
ATOM 6037 C C . TRP A 1 765 ? -6.449 31.312 29.188 1 98.38 765 TRP A C 1
ATOM 6039 O O . TRP A 1 765 ? -5.902 31.703 28.156 1 98.38 765 TRP A O 1
ATOM 6049 N N . GLU A 1 766 ? -7.523 30.656 29.266 1 98.69 766 GLU A N 1
ATOM 6050 C CA . GLU A 1 766 ? -8.352 30.438 28.078 1 98.69 766 GLU A CA 1
ATOM 6051 C C . GLU A 1 766 ? -9.781 30.922 28.312 1 98.69 766 GLU A C 1
ATOM 6053 O O . GLU A 1 766 ? -10.383 30.609 29.359 1 98.69 766 GLU A O 1
ATOM 6058 N N . PHE A 1 767 ? -10.297 31.688 27.375 1 98.38 767 PHE A N 1
ATOM 6059 C CA . PHE A 1 767 ? -11.664 32.188 27.438 1 98.38 767 PHE A CA 1
ATOM 6060 C C . PHE A 1 767 ? -12.438 31.828 26.188 1 98.38 767 PHE A C 1
ATOM 6062 O O . PHE A 1 767 ? -11.898 31.891 25.078 1 98.38 767 PHE A O 1
ATOM 6069 N N . GLU A 1 768 ? -13.609 31.422 26.375 1 97.62 768 GLU A N 1
ATOM 6070 C CA . GLU A 1 768 ? -14.539 31.141 25.281 1 97.62 768 GLU A CA 1
ATOM 6071 C C . GLU A 1 768 ? -15.906 31.766 25.547 1 97.62 768 GLU A C 1
ATOM 6073 O O . GLU A 1 768 ? -16.484 31.578 26.625 1 97.62 768 GLU A O 1
ATOM 6078 N N . LEU A 1 769 ? -16.391 32.562 24.609 1 97.81 769 LEU A N 1
ATOM 6079 C CA . LEU A 1 769 ? -17.688 33.219 24.703 1 97.81 769 LEU A CA 1
ATOM 6080 C C . LEU A 1 769 ? -18.547 32.875 23.484 1 97.81 769 LEU A C 1
ATOM 6082 O O . LEU A 1 769 ? -18.125 33.094 22.344 1 97.81 769 LEU A O 1
ATOM 6086 N N . ALA A 1 770 ? -19.594 32.312 23.734 1 96 770 ALA A N 1
ATOM 6087 C CA . ALA A 1 770 ? -20.578 32.062 22.672 1 96 770 ALA A CA 1
ATOM 6088 C C . ALA A 1 770 ? -21.891 32.781 22.953 1 96 770 ALA A C 1
ATOM 6090 O O . ALA A 1 770 ? -22.406 32.719 24.078 1 96 770 ALA A O 1
ATOM 6091 N N . THR A 1 771 ? -22.438 33.5 21.984 1 96.5 771 THR A N 1
ATOM 6092 C CA . THR A 1 771 ? -23.672 34.25 22.172 1 96.5 771 THR A CA 1
ATOM 6093 C C . THR A 1 771 ? -24.641 34 21.016 1 96.5 771 THR A C 1
ATOM 6095 O O . THR A 1 771 ? -24.234 33.875 19.859 1 96.5 771 THR A O 1
ATOM 6098 N N . MET A 1 772 ? -25.844 33.781 21.344 1 94.5 772 MET A N 1
ATOM 6099 C CA . MET A 1 772 ? -26.953 33.844 20.406 1 94.5 772 MET A CA 1
ATOM 6100 C C . MET A 1 772 ? -27.594 35.219 20.422 1 94.5 772 MET A C 1
ATOM 6102 O O . MET A 1 772 ? -28.516 35.469 21.203 1 94.5 772 MET A O 1
ATOM 6106 N N . ASN A 1 773 ? -27.203 36.062 19.562 1 95.69 773 ASN A N 1
ATOM 6107 C CA . ASN A 1 773 ? -27.578 37.469 19.594 1 95.69 773 ASN A CA 1
ATOM 6108 C C . ASN A 1 773 ? -29.031 37.656 19.172 1 95.69 773 ASN A C 1
ATOM 6110 O O . ASN A 1 773 ? -29.766 38.438 19.797 1 95.69 773 ASN A O 1
ATOM 6114 N N . ILE A 1 774 ? -29.312 37.062 18 1 94.62 774 ILE A N 1
ATOM 6115 C CA . ILE A 1 774 ? -30.672 37.125 17.484 1 94.62 774 ILE A CA 1
ATOM 6116 C C . ILE A 1 774 ? -31.141 35.75 17.062 1 94.62 774 ILE A C 1
ATOM 6118 O O . ILE A 1 774 ? -30.406 35 16.391 1 94.62 774 ILE A O 1
ATOM 6122 N N . ARG A 1 775 ? -32.25 35.375 17.547 1 89.44 775 ARG A N 1
ATOM 6123 C CA . ARG A 1 775 ? -32.906 34.125 17.141 1 89.44 775 ARG A CA 1
ATOM 6124 C C . ARG A 1 775 ? -34.375 34.375 16.75 1 89.44 775 ARG A C 1
ATOM 6126 O O . ARG A 1 775 ? -35.25 34.406 17.625 1 89.44 775 ARG A O 1
ATOM 6133 N N . SER A 1 776 ? -34.531 34.562 15.539 1 87.81 776 SER A N 1
ATOM 6134 C CA . SER A 1 776 ? -35.875 34.719 15.023 1 87.81 776 SER A CA 1
ATOM 6135 C C . SER A 1 776 ? -36.219 33.656 13.992 1 87.81 776 SER A C 1
ATOM 6137 O O . SER A 1 776 ? -35.375 32.812 13.656 1 87.81 776 SER A O 1
ATOM 6139 N N . LYS A 1 777 ? -37.5 33.656 13.539 1 80.69 777 LYS A N 1
ATOM 6140 C CA . LYS A 1 777 ? -37.969 32.656 12.57 1 80.69 777 LYS A CA 1
ATOM 6141 C C . LYS A 1 777 ? -37.156 32.75 11.281 1 80.69 777 LYS A C 1
ATOM 6143 O O . LYS A 1 777 ? -36.812 31.719 10.688 1 80.69 777 LYS A O 1
ATOM 6148 N N . ASN A 1 778 ? -36.812 33.906 10.922 1 87.38 778 ASN A N 1
ATOM 6149 C CA . ASN A 1 778 ? -36.188 34.062 9.609 1 87.38 778 ASN A CA 1
ATOM 6150 C C . ASN A 1 778 ? -34.719 34.469 9.719 1 87.38 778 ASN A C 1
ATOM 6152 O O . ASN A 1 778 ? -33.969 34.375 8.75 1 87.38 778 ASN A O 1
ATOM 6156 N N . PHE A 1 779 ? -34.344 35.031 10.836 1 93.06 779 PHE A N 1
ATOM 6157 C CA . PHE A 1 779 ? -33 35.562 10.961 1 93.06 779 PHE A CA 1
ATOM 6158 C C . PHE A 1 779 ? -32.344 35.031 12.227 1 93.06 779 PHE A C 1
ATOM 6160 O O . PHE A 1 779 ? -32.906 35.094 13.312 1 93.06 779 PHE A O 1
ATOM 6167 N N . ARG A 1 780 ? -31.172 34.469 12.109 1 93.94 780 ARG A N 1
ATOM 6168 C CA . ARG A 1 780 ? -30.359 34 13.234 1 93.94 780 ARG A CA 1
ATOM 6169 C C . ARG A 1 780 ? -28.953 34.625 13.172 1 93.94 780 ARG A C 1
ATOM 6171 O O . ARG A 1 780 ? -28.359 34.719 12.102 1 93.94 780 ARG A O 1
ATOM 6178 N N . TRP A 1 781 ? -28.484 35.188 14.289 1 96.5 781 TRP A N 1
ATOM 6179 C CA . TRP A 1 781 ? -27.141 35.719 14.43 1 96.5 781 TRP A CA 1
ATOM 6180 C C . TRP A 1 781 ? -26.438 35.156 15.648 1 96.5 781 TRP A C 1
ATOM 6182 O O . TRP A 1 781 ? -26.891 35.344 16.781 1 96.5 781 TRP A O 1
ATOM 6192 N N . GLN A 1 782 ? -25.344 34.406 15.375 1 96.06 782 GLN A N 1
ATOM 6193 C CA . GLN A 1 782 ? -24.531 33.812 16.422 1 96.06 782 GLN A CA 1
ATOM 6194 C C . GLN A 1 782 ? -23.109 34.312 16.375 1 96.06 782 GLN A C 1
ATOM 6196 O O . GLN A 1 782 ? -22.562 34.562 15.297 1 96.06 782 GLN A O 1
ATOM 6201 N N . THR A 1 783 ? -22.484 34.469 17.594 1 97.38 783 THR A N 1
ATOM 6202 C CA . THR A 1 783 ? -21.094 34.906 17.703 1 97.38 783 THR A CA 1
ATOM 6203 C C . THR A 1 783 ? -20.312 33.969 18.625 1 97.38 783 THR A C 1
ATOM 6205 O O . THR A 1 783 ? -20.828 33.531 19.641 1 97.38 783 THR A O 1
ATOM 6208 N N . PHE A 1 784 ? -19.141 33.594 18.219 1 97.06 784 PHE A N 1
ATOM 6209 C CA . PHE A 1 784 ? -18.234 32.812 19.047 1 97.06 784 PHE A CA 1
ATOM 6210 C C . PHE A 1 784 ? -16.859 33.469 19.109 1 97.06 784 PHE A C 1
ATOM 6212 O O . PHE A 1 784 ? -16.25 33.781 18.078 1 97.06 784 PHE A O 1
ATOM 6219 N N . LEU A 1 785 ? -16.391 33.75 20.312 1 98.25 785 LEU A N 1
ATOM 6220 C CA . LEU A 1 785 ? -15.102 34.344 20.578 1 98.25 785 LEU A CA 1
ATOM 6221 C C . LEU A 1 785 ? -14.234 33.438 21.453 1 98.25 785 LEU A C 1
ATOM 6223 O O . LEU A 1 785 ? -14.719 32.906 22.438 1 98.25 785 LEU A O 1
ATOM 6227 N N . ASN A 1 786 ? -13.008 33.188 21.047 1 97.94 786 ASN A N 1
ATOM 6228 C CA . ASN A 1 786 ? -12.039 32.5 21.906 1 97.94 786 ASN A CA 1
ATOM 6229 C C . ASN A 1 786 ? -10.758 33.344 22.047 1 97.94 786 ASN A C 1
ATOM 6231 O O . ASN A 1 786 ? -10.359 34.031 21.125 1 97.94 786 ASN A O 1
ATOM 6235 N N . LEU A 1 787 ? -10.156 33.219 23.172 1 98.5 787 LEU A N 1
ATOM 6236 C CA . LEU A 1 787 ? -8.945 33.938 23.516 1 98.5 787 LEU A CA 1
ATOM 6237 C C . LEU A 1 787 ? -8.023 33.094 24.375 1 98.5 787 LEU A C 1
ATOM 6239 O O . LEU A 1 787 ? -8.477 32.438 25.328 1 98.5 787 LEU A O 1
ATOM 6243 N N . THR A 1 788 ? -6.793 33.031 24.031 1 98.56 788 THR A N 1
ATOM 6244 C CA . THR A 1 788 ? -5.77 32.344 24.797 1 98.56 788 THR A CA 1
ATOM 6245 C C . THR A 1 788 ? -4.648 33.312 25.188 1 98.56 788 THR A C 1
ATOM 6247 O O . THR A 1 788 ? -4.125 34.031 24.344 1 98.56 788 THR A O 1
ATOM 6250 N N . ILE A 1 789 ? -4.281 33.312 26.422 1 98.31 789 ILE A N 1
ATOM 6251 C CA . ILE A 1 789 ? -3.127 34.031 26.938 1 98.31 789 ILE A CA 1
ATOM 6252 C C . ILE A 1 789 ? -2.111 33.062 27.516 1 98.31 789 ILE A C 1
ATOM 6254 O O . ILE A 1 789 ? -2.145 32.75 28.719 1 98.31 789 ILE A O 1
ATOM 6258 N N . PRO A 1 790 ? -1.202 32.625 26.734 1 97.19 790 PRO A N 1
ATOM 6259 C CA . PRO A 1 790 ? -0.237 31.625 27.172 1 97.19 790 PRO A CA 1
ATOM 6260 C C . PRO A 1 790 ? 1.017 32.219 27.797 1 97.19 790 PRO A C 1
ATOM 6262 O O . PRO A 1 790 ? 1.423 33.344 27.438 1 97.19 790 PRO A O 1
ATOM 6265 N N . LYS A 1 791 ? 1.634 31.469 28.719 1 96.75 791 LYS A N 1
ATOM 6266 C CA . LYS A 1 791 ? 2.924 31.812 29.312 1 96.75 791 LYS A CA 1
ATOM 6267 C C . LYS A 1 791 ? 3.818 30.594 29.438 1 96.75 791 LYS A C 1
ATOM 6269 O O . LYS A 1 791 ? 3.43 29.594 30.047 1 96.75 791 LYS A O 1
ATOM 6274 N N . ASN A 1 792 ? 4.875 30.625 28.844 1 96.19 792 ASN A N 1
ATOM 6275 C CA . ASN A 1 792 ? 5.898 29.594 28.938 1 96.19 792 ASN A CA 1
ATOM 6276 C C . ASN A 1 792 ? 7.105 30.062 29.734 1 96.19 792 ASN A C 1
ATOM 6278 O O . ASN A 1 792 ? 7.504 31.219 29.656 1 96.19 792 ASN A O 1
ATOM 6282 N N . LYS A 1 793 ? 7.695 29.141 30.547 1 96.5 793 LYS A N 1
ATOM 6283 C CA . LYS A 1 793 ? 8.836 29.5 31.375 1 96.5 793 LYS A CA 1
ATOM 6284 C C . LYS A 1 793 ? 9.727 28.297 31.656 1 96.5 793 LYS A C 1
ATOM 6286 O O . LYS A 1 793 ? 9.234 27.203 31.922 1 96.5 793 LYS A O 1
ATOM 6291 N N . LEU A 1 794 ? 11 28.531 31.578 1 96.75 794 LEU A N 1
ATOM 6292 C CA . LEU A 1 794 ? 11.953 27.578 32.156 1 96.75 794 LEU A CA 1
ATOM 6293 C C . LEU A 1 794 ? 12.102 27.797 33.656 1 96.75 794 LEU A C 1
ATOM 6295 O O . LEU A 1 794 ? 12.727 28.766 34.094 1 96.75 794 LEU A O 1
ATOM 6299 N N . LEU A 1 795 ? 11.641 26.938 34.438 1 96.62 795 LEU A N 1
ATOM 6300 C CA . LEU A 1 795 ? 11.555 27.109 35.875 1 96.62 795 LEU A CA 1
ATOM 6301 C C . LEU A 1 795 ? 12.883 26.781 36.562 1 96.62 795 LEU A C 1
ATOM 6303 O O . LEU A 1 795 ? 13.266 27.422 37.531 1 96.62 795 LEU A O 1
ATOM 6307 N N . SER A 1 796 ? 13.492 25.703 36.062 1 95.56 796 SER A N 1
ATOM 6308 C CA . SER A 1 796 ? 14.734 25.281 36.688 1 95.56 796 SER A CA 1
ATOM 6309 C C . SER A 1 796 ? 15.602 24.484 35.719 1 95.56 796 SER A C 1
ATOM 6311 O O . SER A 1 796 ? 15.078 23.781 34.844 1 95.56 796 SER A O 1
ATOM 6313 N N . PHE A 1 797 ? 16.781 24.688 35.812 1 94.12 797 PHE A N 1
ATOM 6314 C CA . PHE A 1 797 ? 17.844 23.969 35.094 1 94.12 797 PHE A CA 1
ATOM 6315 C C . PHE A 1 797 ? 19.156 24.094 35.844 1 94.12 797 PHE A C 1
ATOM 6317 O O . PHE A 1 797 ? 20.031 24.891 35.469 1 94.12 797 PHE A O 1
ATOM 6324 N N . PRO A 1 798 ? 19.281 23.297 36.906 1 91.31 798 PRO A N 1
ATOM 6325 C CA . PRO A 1 798 ? 20.5 23.406 37.719 1 91.31 798 PRO A CA 1
ATOM 6326 C C . PRO A 1 798 ? 21.781 23.281 36.906 1 91.31 798 PRO A C 1
ATOM 6328 O O . PRO A 1 798 ? 21.875 22.391 36.031 1 91.31 798 PRO A O 1
ATOM 6331 N N . ASP A 1 799 ? 22.734 24.156 37.094 1 87.25 799 ASP A N 1
ATOM 6332 C CA . ASP A 1 799 ? 24.062 24.156 36.5 1 87.25 799 ASP A CA 1
ATOM 6333 C C . ASP A 1 799 ? 23.984 24.375 34.969 1 87.25 799 ASP A C 1
ATOM 6335 O O . ASP A 1 799 ? 24.766 23.797 34.219 1 87.25 799 ASP A O 1
ATOM 6339 N N . ILE A 1 800 ? 22.906 25.062 34.562 1 88.69 800 ILE A N 1
ATOM 6340 C CA . ILE A 1 800 ? 22.734 25.328 33.156 1 88.69 800 ILE A CA 1
ATOM 6341 C C . ILE A 1 800 ? 23.984 26 32.594 1 88.69 800 ILE A C 1
ATOM 6343 O O . ILE A 1 800 ? 24.328 25.812 31.422 1 88.69 800 ILE A O 1
ATOM 6347 N N . GLU A 1 801 ? 24.719 26.734 33.406 1 84.75 801 GLU A N 1
ATOM 6348 C CA . GLU A 1 801 ? 25.906 27.484 32.969 1 84.75 801 GLU A CA 1
ATOM 6349 C C . GLU A 1 801 ? 27 26.531 32.469 1 84.75 801 GLU A C 1
ATOM 6351 O O . GLU A 1 801 ? 27.859 26.938 31.703 1 84.75 801 GLU A O 1
ATOM 6356 N N . GLN A 1 802 ? 26.844 25.312 32.906 1 79.56 802 GLN A N 1
ATOM 6357 C CA . GLN A 1 802 ? 27.844 24.312 32.5 1 79.56 802 GLN A CA 1
ATOM 6358 C C . GLN A 1 802 ? 27.422 23.578 31.234 1 79.56 802 GLN A C 1
ATOM 6360 O O . GLN A 1 802 ? 28.109 22.656 30.797 1 79.56 802 GLN A O 1
ATOM 6365 N N . THR A 1 803 ? 26.328 23.984 30.766 1 79.5 803 THR A N 1
ATOM 6366 C CA . THR A 1 803 ? 25.844 23.344 29.547 1 79.5 803 THR A CA 1
ATOM 6367 C C . THR A 1 803 ? 25.812 24.328 28.391 1 79.5 803 THR A C 1
ATOM 6369 O O . THR A 1 803 ? 25.906 25.531 28.594 1 79.5 803 THR A O 1
ATOM 6372 N N . SER A 1 804 ? 25.719 23.781 27.172 1 79.5 804 SER A N 1
ATOM 6373 C CA . SER A 1 804 ? 25.594 24.609 25.969 1 79.5 804 SER A CA 1
ATOM 6374 C C . SER A 1 804 ? 24.266 25.359 25.938 1 79.5 804 SER A C 1
ATOM 6376 O O . SER A 1 804 ? 24.094 26.312 25.188 1 79.5 804 SER A O 1
ATOM 6378 N N . TYR A 1 805 ? 23.344 24.969 26.781 1 86.56 805 TYR A N 1
ATOM 6379 C CA . TYR A 1 805 ? 22.016 25.578 26.797 1 86.56 805 TYR A CA 1
ATOM 6380 C C . TYR A 1 805 ? 22.062 26.953 27.438 1 86.56 805 TYR A C 1
ATOM 6382 O O . TYR A 1 805 ? 21.125 27.75 27.281 1 86.56 805 TYR A O 1
ATOM 6390 N N . ALA A 1 806 ? 23.141 27.219 28.062 1 86 806 ALA A N 1
ATOM 6391 C CA . ALA A 1 806 ? 23.297 28.516 28.688 1 86 806 ALA A CA 1
ATOM 6392 C C . ALA A 1 806 ? 23.25 29.641 27.641 1 86 806 ALA A C 1
ATOM 6394 O O . ALA A 1 806 ? 22.859 30.766 27.953 1 86 806 ALA A O 1
ATOM 6395 N N . ASN A 1 807 ? 23.641 29.281 26.484 1 87.31 807 ASN A N 1
ATOM 6396 C CA . ASN A 1 807 ? 23.656 30.266 25.406 1 87.31 807 ASN A CA 1
ATOM 6397 C C . ASN A 1 807 ? 22.281 30.391 24.734 1 87.31 807 ASN A C 1
ATOM 6399 O O . ASN A 1 807 ? 22.094 31.234 23.859 1 87.31 807 ASN A O 1
ATOM 6403 N N . ILE A 1 808 ? 21.312 29.625 25.188 1 89.25 808 ILE A N 1
ATOM 6404 C CA . ILE A 1 808 ? 20.031 29.578 24.5 1 89.25 808 ILE A CA 1
ATOM 6405 C C . ILE A 1 808 ? 18.906 29.984 25.469 1 89.25 808 ILE A C 1
ATOM 6407 O O . ILE A 1 808 ? 17.984 30.703 25.094 1 89.25 808 ILE A O 1
ATOM 6411 N N . TYR A 1 809 ? 19.062 29.469 26.703 1 92.19 809 TYR A N 1
ATOM 6412 C CA . TYR A 1 809 ? 17.938 29.625 27.625 1 92.19 809 TYR A CA 1
ATOM 6413 C C . TYR A 1 809 ? 18.344 30.453 28.844 1 92.19 809 TYR A C 1
ATOM 6415 O O . TYR A 1 809 ? 19.547 30.641 29.109 1 92.19 809 TYR A O 1
ATOM 6423 N N . ARG A 1 810 ? 17.359 31.062 29.453 1 94.19 810 ARG A N 1
ATOM 6424 C CA . ARG A 1 810 ? 17.484 31.766 30.719 1 94.19 810 ARG A CA 1
ATOM 6425 C C . ARG A 1 810 ? 16.406 31.312 31.719 1 94.19 810 ARG A C 1
ATOM 6427 O O . ARG A 1 810 ? 15.242 31.172 31.344 1 94.19 810 ARG A O 1
ATOM 6434 N N . ILE A 1 811 ? 16.812 31.016 32.969 1 94.81 811 ILE A N 1
ATOM 6435 C CA . ILE A 1 811 ? 15.875 30.594 34 1 94.81 811 ILE A CA 1
ATOM 6436 C C . ILE A 1 811 ? 14.852 31.703 34.219 1 94.81 811 ILE A C 1
ATOM 6438 O O . ILE A 1 811 ? 15.219 32.875 34.375 1 94.81 811 ILE A O 1
ATOM 6442 N N . GLY A 1 812 ? 13.625 31.359 34.188 1 95.25 812 GLY A N 1
ATOM 6443 C CA . GLY A 1 812 ? 12.555 32.312 34.438 1 95.25 812 GLY A CA 1
ATOM 6444 C C . GLY A 1 812 ? 11.969 32.906 33.156 1 95.25 812 GLY A C 1
ATOM 6445 O O . GLY A 1 812 ? 10.953 33.594 33.188 1 95.25 812 GLY A O 1
ATOM 6446 N N . GLN A 1 813 ? 12.57 32.656 32.062 1 95.44 813 GLN A N 1
ATOM 6447 C CA . GLN A 1 813 ? 12.117 33.156 30.781 1 95.44 813 GLN A CA 1
ATOM 6448 C C . GLN A 1 813 ? 11.523 32.031 29.922 1 95.44 813 GLN A C 1
ATOM 6450 O O . GLN A 1 813 ? 11.766 30.859 30.203 1 95.44 813 GLN A O 1
ATOM 6455 N N . PRO A 1 814 ? 10.734 32.469 28.938 1 95.5 814 PRO A N 1
ATOM 6456 C CA . PRO A 1 814 ? 10.195 31.422 28.062 1 95.5 814 PRO A CA 1
ATOM 6457 C C . PRO A 1 814 ? 11.281 30.703 27.266 1 95.5 814 PRO A C 1
ATOM 6459 O O . PRO A 1 814 ? 12.414 31.188 27.188 1 95.5 814 PRO A O 1
ATOM 6462 N N . LEU A 1 815 ? 10.945 29.5 26.703 1 93.56 815 LEU A N 1
ATOM 6463 C CA . LEU A 1 815 ? 11.875 28.75 25.859 1 93.56 815 LEU A CA 1
ATOM 6464 C C . LEU A 1 815 ? 12.094 29.453 24.531 1 93.56 815 LEU A C 1
ATOM 6466 O O . LEU A 1 815 ? 13.188 29.375 23.953 1 93.56 815 LEU A O 1
ATOM 6470 N N . ASN A 1 816 ? 11.062 29.984 24 1 92.12 816 ASN A N 1
ATOM 6471 C CA . ASN A 1 816 ? 11.172 30.688 22.719 1 92.12 816 ASN A CA 1
ATOM 6472 C C . ASN A 1 816 ? 11.68 32.125 22.922 1 92.12 816 ASN A C 1
ATOM 6474 O O . ASN A 1 816 ? 10.914 33.062 22.812 1 92.12 816 ASN A O 1
ATOM 6478 N N . ILE A 1 817 ? 12.914 32.281 23.172 1 93.19 817 ILE A N 1
ATOM 6479 C CA . ILE A 1 817 ? 13.562 33.594 23.391 1 93.19 817 ILE A CA 1
ATOM 6480 C C . ILE A 1 817 ? 14.805 33.688 22.516 1 93.19 817 ILE A C 1
ATOM 6482 O O . ILE A 1 817 ? 15.258 32.688 21.953 1 93.19 817 ILE A O 1
ATOM 6486 N N . ARG A 1 818 ? 15.18 34.844 22.328 1 93 818 ARG A N 1
ATOM 6487 C CA . ARG A 1 818 ? 16.484 35.125 21.75 1 93 818 ARG A CA 1
ATOM 6488 C C . ARG A 1 818 ? 17.312 36.031 22.672 1 93 818 ARG A C 1
ATOM 6490 O O . ARG A 1 818 ? 16.781 36.938 23.281 1 93 818 ARG A O 1
ATOM 6497 N N . LEU A 1 819 ? 18.562 35.594 22.875 1 94.44 819 LEU A N 1
ATOM 6498 C CA . LEU A 1 819 ? 19.5 36.438 23.609 1 94.44 819 LEU A CA 1
ATOM 6499 C C . LEU A 1 819 ? 20.25 37.375 22.672 1 94.44 819 LEU A C 1
ATOM 6501 O O . LEU A 1 819 ? 20.922 36.938 21.734 1 94.44 819 LEU A O 1
ATOM 6505 N N . LEU A 1 820 ? 20.047 38.688 23.031 1 95.81 820 LEU A N 1
ATOM 6506 C CA . LEU A 1 820 ? 20.516 39.688 22.078 1 95.81 820 LEU A CA 1
ATOM 6507 C C . LEU A 1 820 ? 21.438 40.719 22.75 1 95.81 820 LEU A C 1
ATOM 6509 O O . LEU A 1 820 ? 21.438 40.844 23.984 1 95.81 820 LEU A O 1
ATOM 6513 N N . TYR A 1 821 ? 22.219 41.375 21.891 1 95.88 821 TYR A N 1
ATOM 6514 C CA . TYR A 1 821 ? 23 42.531 22.359 1 95.88 821 TYR A CA 1
ATOM 6515 C C . TYR A 1 821 ? 22.109 43.719 22.625 1 95.88 821 TYR A C 1
ATOM 6517 O O . TYR A 1 821 ? 21.062 43.875 21.984 1 95.88 821 TYR A O 1
ATOM 6525 N N . GLU A 1 822 ? 22.547 44.531 23.562 1 95.88 822 GLU A N 1
ATOM 6526 C CA . GLU A 1 822 ? 21.859 45.812 23.797 1 95.88 822 GLU A CA 1
ATOM 6527 C C . GLU A 1 822 ? 22.188 46.812 22.703 1 95.88 822 GLU A C 1
ATOM 6529 O O . GLU A 1 822 ? 23.375 47.094 22.453 1 95.88 822 GLU A O 1
ATOM 6534 N N . TYR A 1 823 ? 21.156 47.344 22.062 1 95.62 823 TYR A N 1
ATOM 6535 C CA . TYR A 1 823 ? 21.328 48.312 21 1 95.62 823 TYR A CA 1
ATOM 6536 C C . TYR A 1 823 ? 21.453 49.719 21.578 1 95.62 823 TYR A C 1
ATOM 6538 O O . TYR A 1 823 ? 20.594 50.188 22.328 1 95.62 823 TYR A O 1
ATOM 6546 N N . GLU A 1 824 ? 22.531 50.469 21.266 1 93.56 824 GLU A N 1
ATOM 6547 C CA . GLU A 1 824 ? 22.781 51.781 21.828 1 93.56 824 GLU A CA 1
ATOM 6548 C C . GLU A 1 824 ? 22.516 52.875 20.797 1 93.56 824 GLU A C 1
ATOM 6550 O O . GLU A 1 824 ? 22.75 54.062 21.062 1 93.56 824 GLU A O 1
ATOM 6555 N N . GLY A 1 825 ? 22.062 52.469 19.703 1 92.19 825 GLY A N 1
ATOM 6556 C CA . GLY A 1 825 ? 21.781 53.469 18.672 1 92.19 825 GLY A CA 1
ATOM 6557 C C . GLY A 1 825 ? 22.891 53.625 17.641 1 92.19 825 GLY A C 1
ATOM 6558 O O . GLY A 1 825 ? 23.734 52.719 17.516 1 92.19 825 GLY A O 1
ATOM 6559 N N . VAL A 1 826 ? 22.812 54.625 16.891 1 93.12 826 VAL A N 1
ATOM 6560 C CA . VAL A 1 826 ? 23.844 54.938 15.883 1 93.12 826 VAL A CA 1
ATOM 6561 C C . VAL A 1 826 ? 24.906 55.844 16.484 1 93.12 826 VAL A C 1
ATOM 6563 O O . VAL A 1 826 ? 24.578 56.875 17.062 1 93.12 826 VAL A O 1
ATOM 6566 N N . ASP A 1 827 ? 26.125 55.406 16.391 1 91.56 827 ASP A N 1
ATOM 6567 C CA . ASP A 1 827 ? 27.234 56.219 16.875 1 91.56 827 ASP A CA 1
ATOM 6568 C C . ASP A 1 827 ? 27.312 57.531 16.094 1 91.56 827 ASP A C 1
ATOM 6570 O O . ASP A 1 827 ? 27.453 57.531 14.875 1 91.56 827 ASP A O 1
ATOM 6574 N N . PRO A 1 828 ? 27.266 58.656 16.781 1 88.81 828 PRO A N 1
ATOM 6575 C CA . PRO A 1 828 ? 27.25 59.938 16.078 1 88.81 828 PRO A CA 1
ATOM 6576 C C . PRO A 1 828 ? 28.578 60.219 15.375 1 88.81 828 PRO A C 1
ATOM 6578 O O . PRO A 1 828 ? 28.609 61 14.414 1 88.81 828 PRO A O 1
ATOM 6581 N N . GLU A 1 829 ? 29.688 59.688 15.82 1 88.94 829 GLU A N 1
ATOM 6582 C CA . GLU A 1 829 ? 30.984 59.938 15.219 1 88.94 829 GLU A CA 1
ATOM 6583 C C . GLU A 1 829 ? 31.188 59.094 13.961 1 88.94 829 GLU A C 1
ATOM 6585 O O . GLU A 1 829 ? 31.594 59.625 12.922 1 88.94 829 GLU A O 1
ATOM 6590 N N . THR A 1 830 ? 30.875 57.844 14.062 1 89.5 830 THR A N 1
ATOM 6591 C CA . THR A 1 830 ? 31.172 56.938 12.953 1 89.5 830 THR A CA 1
ATOM 6592 C C . THR A 1 830 ? 29.938 56.781 12.055 1 89.5 830 THR A C 1
ATOM 6594 O O . THR A 1 830 ? 30.062 56.375 10.891 1 89.5 830 THR A O 1
ATOM 6597 N N . GLY A 1 831 ? 28.734 57.094 12.602 1 91.62 831 GLY A N 1
ATOM 6598 C CA . GLY A 1 831 ? 27.5 56.875 11.867 1 91.62 831 GLY A CA 1
ATOM 6599 C C . GLY A 1 831 ? 27.094 55.406 11.789 1 91.62 831 GLY A C 1
ATOM 6600 O O . GLY A 1 831 ? 26.188 55.031 11.031 1 91.62 831 GLY A O 1
ATOM 6601 N N . LEU A 1 832 ? 27.766 54.562 12.484 1 94.38 832 LEU A N 1
ATOM 6602 C CA . LEU A 1 832 ? 27.516 53.125 12.438 1 94.38 832 LEU A CA 1
ATOM 6603 C C . LEU A 1 832 ? 26.703 52.688 13.648 1 94.38 832 LEU A C 1
ATOM 6605 O O . LEU A 1 832 ? 26.672 53.375 14.672 1 94.38 832 LEU A O 1
ATOM 6609 N N . TYR A 1 833 ? 25.953 51.531 13.445 1 95.19 833 TYR A N 1
ATOM 6610 C CA . TYR A 1 833 ? 25.234 50.969 14.586 1 95.19 833 TYR A CA 1
ATOM 6611 C C . TYR A 1 833 ? 26.203 50.625 15.727 1 95.19 833 TYR A C 1
ATOM 6613 O O . TYR A 1 833 ? 27.328 50.188 15.492 1 95.19 833 TYR A O 1
ATOM 6621 N N . ARG A 1 834 ? 25.75 50.875 16.906 1 93.19 834 ARG A N 1
ATOM 6622 C CA . ARG A 1 834 ? 26.547 50.562 18.078 1 93.19 834 ARG A CA 1
ATOM 6623 C C . ARG A 1 834 ? 25.781 49.656 19.031 1 93.19 834 ARG A C 1
ATOM 6625 O O . ARG A 1 834 ? 24.594 49.844 19.281 1 93.19 834 ARG A O 1
ATOM 6632 N N . VAL A 1 835 ? 26.469 48.594 19.453 1 95.5 835 VAL A N 1
ATOM 6633 C CA . VAL A 1 835 ? 25.922 47.688 20.469 1 95.5 835 VAL A CA 1
ATOM 6634 C C . VAL A 1 835 ? 26.812 47.719 21.703 1 95.5 835 VAL A C 1
ATOM 6636 O O . VAL A 1 835 ? 28 48.062 21.625 1 95.5 835 VAL A O 1
ATOM 6639 N N . ASN A 1 836 ? 26.234 47.344 22.781 1 95.06 836 ASN A N 1
ATOM 6640 C CA . ASN A 1 836 ? 26.922 47.469 24.062 1 95.06 836 ASN A CA 1
ATOM 6641 C C . ASN A 1 836 ? 27.891 46.281 24.266 1 95.06 836 ASN A C 1
ATOM 6643 O O . ASN A 1 836 ? 27.484 45.125 24.219 1 95.06 836 ASN A O 1
ATOM 6647 N N . ASP A 1 837 ? 29.078 46.531 24.312 1 94.44 837 ASP A N 1
ATOM 6648 C CA . ASP A 1 837 ? 30.062 45.562 24.781 1 94.44 837 ASP A CA 1
ATOM 6649 C C . ASP A 1 837 ? 30.078 45.5 26.297 1 94.44 837 ASP A C 1
ATOM 6651 O O . ASP A 1 837 ? 30.828 46.219 26.969 1 94.44 837 ASP A O 1
ATOM 6655 N N . VAL A 1 838 ? 29.438 44.688 26.844 1 93.38 838 VAL A N 1
ATOM 6656 C CA . VAL A 1 838 ? 29.109 44.625 28.266 1 93.38 838 VAL A CA 1
ATOM 6657 C C . VAL A 1 838 ? 30.375 44.375 29.078 1 93.38 838 VAL A C 1
ATOM 6659 O O . VAL A 1 838 ? 30.594 45 30.109 1 93.38 838 VAL A O 1
ATOM 6662 N N . ASN A 1 839 ? 31.281 43.438 28.641 1 92.31 839 ASN A N 1
ATOM 6663 C CA . ASN A 1 839 ? 32.469 43.094 29.422 1 92.31 839 ASN A CA 1
ATOM 6664 C C . ASN A 1 839 ? 33.688 43.875 28.953 1 92.31 839 ASN A C 1
ATOM 6666 O O . ASN A 1 839 ? 34.781 43.688 29.453 1 92.31 839 ASN A O 1
ATOM 6670 N N . GLU A 1 840 ? 33.625 44.688 27.922 1 91.81 840 GLU A N 1
ATOM 6671 C CA . GLU A 1 840 ? 34.625 45.625 27.422 1 91.81 840 GLU A CA 1
ATOM 6672 C C . GLU A 1 840 ? 35.875 44.906 26.922 1 91.81 840 GLU A C 1
ATOM 6674 O O . GLU A 1 840 ? 37 45.344 27.172 1 91.81 840 GLU A O 1
ATOM 6679 N N . ASP A 1 841 ? 35.656 43.781 26.344 1 91.31 841 ASP A N 1
ATOM 6680 C CA . ASP A 1 841 ? 36.812 43.031 25.859 1 91.31 841 ASP A CA 1
ATOM 6681 C C . ASP A 1 841 ? 37 43.188 24.359 1 91.31 841 ASP A C 1
ATOM 6683 O O . ASP A 1 841 ? 37.875 42.594 23.75 1 91.31 841 ASP A O 1
ATOM 6687 N N . GLY A 1 842 ? 36.156 43.875 23.75 1 87.94 842 GLY A N 1
ATOM 6688 C CA . GLY A 1 842 ? 36.25 44.156 22.328 1 87.94 842 GLY A CA 1
ATOM 6689 C C . GLY A 1 842 ? 35.656 43.062 21.453 1 87.94 842 GLY A C 1
ATOM 6690 O O . GLY A 1 842 ? 35.688 43.188 20.219 1 87.94 842 GLY A O 1
ATOM 6691 N N . GLN A 1 843 ? 35.188 42 22.062 1 90.06 843 GLN A N 1
ATOM 6692 C CA . GLN A 1 843 ? 34.594 40.906 21.328 1 90.06 843 GLN A CA 1
ATOM 6693 C C . GLN A 1 843 ? 33.125 40.75 21.688 1 90.06 843 GLN A C 1
ATOM 6695 O O . GLN A 1 843 ? 32.75 40.906 22.859 1 90.06 843 GLN A O 1
ATOM 6700 N N . TYR A 1 844 ? 32.344 40.531 20.672 1 91.56 844 TYR A N 1
ATOM 6701 C CA . TYR A 1 844 ? 30.906 40.312 20.906 1 91.56 844 TYR A CA 1
ATOM 6702 C C . TYR A 1 844 ? 30.562 38.844 20.859 1 91.56 844 TYR A C 1
ATOM 6704 O O . TYR A 1 844 ? 30.688 38.188 19.828 1 91.56 844 TYR A O 1
ATOM 6712 N N . ASP A 1 845 ? 30.266 38.344 21.938 1 88.5 845 ASP A N 1
ATOM 6713 C CA . ASP A 1 845 ? 29.891 36.938 22.094 1 88.5 845 ASP A CA 1
ATOM 6714 C C . ASP A 1 845 ? 28.719 36.75 23.047 1 88.5 845 ASP A C 1
ATOM 6716 O O . ASP A 1 845 ? 27.969 37.719 23.281 1 88.5 845 ASP A O 1
ATOM 6720 N N . PHE A 1 846 ? 28.578 35.625 23.516 1 88.38 846 PHE A N 1
ATOM 6721 C CA . PHE A 1 846 ? 27.438 35.25 24.359 1 88.38 846 PHE A CA 1
ATOM 6722 C C . PHE A 1 846 ? 27.438 36.094 25.625 1 88.38 846 PHE A C 1
ATOM 6724 O O . PHE A 1 846 ? 26.375 36.406 26.172 1 88.38 846 PHE A O 1
ATOM 6731 N N . ASN A 1 847 ? 28.562 36.562 26.047 1 88.38 847 ASN A N 1
ATOM 6732 C CA . ASN A 1 847 ? 28.672 37.344 27.281 1 88.38 847 ASN A CA 1
ATOM 6733 C C . ASN A 1 847 ? 28.109 38.75 27.109 1 88.38 847 ASN A C 1
ATOM 6735 O O . ASN A 1 847 ? 27.797 39.406 28.078 1 88.38 847 ASN A O 1
ATOM 6739 N N . ASP A 1 848 ? 28.031 39.094 25.828 1 93.38 848 ASP A N 1
ATOM 6740 C CA . ASP A 1 848 ? 27.5 40.438 25.547 1 93.38 848 ASP A CA 1
ATOM 6741 C C . ASP A 1 848 ? 26 40.406 25.297 1 93.38 848 ASP A C 1
ATOM 6743 O O . ASP A 1 848 ? 25.344 41.438 25.219 1 93.38 848 ASP A O 1
ATOM 6747 N N . ALA A 1 849 ? 25.422 39.25 25.172 1 93.94 849 ALA A N 1
ATOM 6748 C CA . ALA A 1 849 ? 24 39.094 24.859 1 93.94 849 ALA A CA 1
ATOM 6749 C C . ALA A 1 849 ? 23.156 39.156 26.141 1 93.94 849 ALA A C 1
ATOM 6751 O O . ALA A 1 849 ? 22.75 38.094 26.656 1 93.94 849 ALA A O 1
ATOM 6752 N N . ILE A 1 850 ? 22.828 40.375 26.609 1 91.69 850 ILE A N 1
ATOM 6753 C CA . ILE A 1 850 ? 22.203 40.5 27.922 1 91.69 850 ILE A CA 1
ATOM 6754 C C . ILE A 1 850 ? 20.719 40.812 27.766 1 91.69 850 ILE A C 1
ATOM 6756 O O . ILE A 1 850 ? 19.953 40.719 28.719 1 91.69 850 ILE A O 1
ATOM 6760 N N . VAL A 1 851 ? 20.281 41.156 26.594 1 94.88 851 VAL A N 1
ATOM 6761 C CA . VAL A 1 851 ? 18.875 41.469 26.359 1 94.88 851 VAL A CA 1
ATOM 6762 C C . VAL A 1 851 ? 18.109 40.156 26.031 1 94.88 851 VAL A C 1
ATOM 6764 O O . VAL A 1 851 ? 18.516 39.406 25.141 1 94.88 851 VAL A O 1
ATOM 6767 N N . VAL A 1 852 ? 17.016 39.906 26.75 1 94.62 852 VAL A N 1
ATOM 6768 C CA . VAL A 1 852 ? 16.156 38.75 26.484 1 94.62 852 VAL A CA 1
ATOM 6769 C C . VAL A 1 852 ? 14.898 39.219 25.75 1 94.62 852 VAL A C 1
ATOM 6771 O O . VAL A 1 852 ? 14.125 40 26.266 1 94.62 852 VAL A O 1
ATOM 6774 N N . LYS A 1 853 ? 14.812 38.75 24.531 1 94.06 853 LYS A N 1
ATOM 6775 C CA . LYS A 1 853 ? 13.617 39.062 23.75 1 94.06 853 LYS A CA 1
ATOM 6776 C C . LYS A 1 853 ? 12.711 37.844 23.641 1 94.06 853 LYS A C 1
ATOM 6778 O O . LYS A 1 853 ? 13.148 36.781 23.203 1 94.06 853 LYS A O 1
ATOM 6783 N N . LYS A 1 854 ? 11.484 38.031 23.969 1 92.12 854 LYS A N 1
ATOM 6784 C CA . LYS A 1 854 ? 10.492 36.969 23.875 1 92.12 854 LYS A CA 1
ATOM 6785 C C . LYS A 1 854 ? 9.906 36.875 22.469 1 92.12 854 LYS A C 1
ATOM 6787 O O . LYS A 1 854 ? 9.523 37.906 21.891 1 92.12 854 LYS A O 1
ATOM 6792 N N . LEU A 1 855 ? 9.852 35.75 21.797 1 88.5 855 LEU A N 1
ATOM 6793 C CA . LEU A 1 855 ? 9.391 35.562 20.422 1 88.5 855 LEU A CA 1
ATOM 6794 C C . LEU A 1 855 ? 8.039 34.875 20.391 1 88.5 855 LEU A C 1
ATOM 6796 O O . LEU A 1 855 ? 7.402 34.812 19.328 1 88.5 855 LEU A O 1
ATOM 6800 N N . GLY A 1 856 ? 7.484 34.406 21.281 1 86.12 856 GLY A N 1
ATOM 6801 C CA . GLY A 1 856 ? 6.227 33.688 21.25 1 86.12 856 GLY A CA 1
ATOM 6802 C C . GLY A 1 856 ? 5.012 34.594 21.219 1 86.12 856 GLY A C 1
ATOM 6803 O O . GLY A 1 856 ? 5.141 35.812 21.359 1 86.12 856 GLY A O 1
ATOM 6804 N N . ARG A 1 857 ? 3.875 34.031 20.953 1 93.25 857 ARG A N 1
ATOM 6805 C CA . ARG A 1 857 ? 2.613 34.75 20.953 1 93.25 857 ARG A CA 1
ATOM 6806 C C . ARG A 1 857 ? 2.229 35.156 22.375 1 93.25 857 ARG A C 1
ATOM 6808 O O . ARG A 1 857 ? 2.287 34.344 23.297 1 93.25 857 ARG A O 1
ATOM 6815 N N . GLU A 1 858 ? 1.84 36.406 22.516 1 95.94 858 GLU A N 1
ATOM 6816 C CA . GLU A 1 858 ? 1.39 36.906 23.828 1 95.94 858 GLU A CA 1
ATOM 6817 C C . GLU A 1 858 ? -0.069 36.531 24.078 1 95.94 858 GLU A C 1
ATOM 6819 O O . GLU A 1 858 ? -0.436 36.156 25.188 1 95.94 858 GLU A O 1
ATOM 6824 N N . TYR A 1 859 ? -0.841 36.719 23.141 1 97.31 859 TYR A N 1
ATOM 6825 C CA . TYR A 1 859 ? -2.191 36.156 23.141 1 97.31 859 TYR A CA 1
ATOM 6826 C C . TYR A 1 859 ? -2.682 35.938 21.719 1 97.31 859 TYR A C 1
ATOM 6828 O O . TYR A 1 859 ? -2.131 36.469 20.766 1 97.31 859 TYR A O 1
ATOM 6836 N N . PHE A 1 860 ? -3.58 35.125 21.469 1 97.81 860 PHE A N 1
ATOM 6837 C CA . PHE A 1 860 ? -4.152 34.812 20.156 1 97.81 860 PHE A CA 1
ATOM 6838 C C . PHE A 1 860 ? -5.57 34.281 20.312 1 97.81 860 PHE A C 1
ATOM 6840 O O . PHE A 1 860 ? -5.977 33.875 21.391 1 97.81 860 PHE A O 1
ATOM 6847 N N . GLY A 1 861 ? -6.352 34.344 19.266 1 98.12 861 GLY A N 1
ATOM 6848 C CA . GLY A 1 861 ? -7.727 33.875 19.266 1 98.12 861 GLY A CA 1
ATOM 6849 C C . GLY A 1 861 ? -8.453 34.125 17.969 1 98.12 861 GLY A C 1
ATOM 6850 O O . GLY A 1 861 ? -7.82 34.375 16.938 1 98.12 861 GLY A O 1
ATOM 6851 N N . GLY A 1 862 ? -9.742 33.938 18.078 1 98.38 862 GLY A N 1
ATOM 6852 C CA . GLY A 1 862 ? -10.562 34.156 16.891 1 98.38 862 GLY A CA 1
ATOM 6853 C C . GLY A 1 862 ? -11.977 34.594 17.219 1 98.38 862 GLY A C 1
ATOM 6854 O O . GLY A 1 862 ? -12.477 34.344 18.312 1 98.38 862 GLY A O 1
ATOM 6855 N N . LEU A 1 863 ? -12.57 35.312 16.312 1 98.38 863 LEU A N 1
ATOM 6856 C CA . LEU A 1 863 ? -13.953 35.75 16.391 1 98.38 863 LEU A CA 1
ATOM 6857 C C . LEU A 1 863 ? -14.75 35.281 15.188 1 98.38 863 LEU A C 1
ATOM 6859 O O . LEU A 1 863 ? -14.43 35.594 14.039 1 98.38 863 LEU A O 1
ATOM 6863 N N . THR A 1 864 ? -15.695 34.469 15.453 1 97.56 864 THR A N 1
ATOM 6864 C CA . THR A 1 864 ? -16.547 33.938 14.391 1 97.56 864 THR A CA 1
ATOM 6865 C C . THR A 1 864 ? -17.953 34.5 14.492 1 97.56 864 THR A C 1
ATOM 6867 O O . THR A 1 864 ? -18.5 34.625 15.586 1 97.56 864 THR A O 1
ATOM 6870 N N . ASN A 1 865 ? -18.547 34.875 13.414 1 97.69 865 ASN A N 1
ATOM 6871 C CA . ASN A 1 865 ? -19.953 35.25 13.305 1 97.69 865 ASN A CA 1
ATOM 6872 C C . ASN A 1 865 ? -20.672 34.438 12.234 1 97.69 865 ASN A C 1
ATOM 6874 O O . ASN A 1 865 ? -20.109 34.156 11.18 1 97.69 865 ASN A O 1
ATOM 6878 N N . LYS A 1 866 ? -21.844 34.094 12.531 1 96.12 866 LYS A N 1
ATOM 6879 C CA . LYS A 1 866 ? -22.703 33.344 11.609 1 96.12 866 LYS A CA 1
ATOM 6880 C C . LYS A 1 866 ? -24.078 34 11.5 1 96.12 866 LYS A C 1
ATOM 6882 O O . LYS A 1 866 ? -24.766 34.188 12.5 1 96.12 866 LYS A O 1
ATOM 6887 N N . PHE A 1 867 ? -24.469 34.375 10.289 1 97 867 PHE A N 1
ATOM 6888 C CA . PHE A 1 867 ? -25.781 34.906 9.977 1 97 867 PHE A CA 1
ATOM 6889 C C . PHE A 1 867 ? -26.562 33.969 9.086 1 97 867 PHE A C 1
ATOM 6891 O O . PHE A 1 867 ? -26.016 33.406 8.125 1 97 867 PHE A O 1
ATOM 6898 N N . SER A 1 868 ? -27.703 33.719 9.469 1 94.38 868 SER A N 1
ATOM 6899 C CA . SER A 1 868 ? -28.578 32.938 8.617 1 94.38 868 SER A CA 1
ATOM 6900 C C . SER A 1 868 ? -29.891 33.656 8.352 1 94.38 868 SER A C 1
ATOM 6902 O O . SER A 1 868 ? -30.5 34.219 9.266 1 94.38 868 SER A O 1
ATOM 6904 N N . TYR A 1 869 ? -30.328 33.75 7.082 1 94.38 869 TYR A N 1
ATOM 6905 C CA . TYR A 1 869 ? -31.562 34.406 6.68 1 94.38 869 TYR A CA 1
ATOM 6906 C C . TYR A 1 869 ? -32.219 33.656 5.527 1 94.38 869 TYR A C 1
ATOM 6908 O O . TYR A 1 869 ? -31.734 33.688 4.395 1 94.38 869 TYR A O 1
ATOM 6916 N N . LYS A 1 870 ? -33.375 33.062 5.594 1 89.31 870 LYS A N 1
ATOM 6917 C CA . LYS A 1 870 ? -34.188 32.375 4.594 1 89.31 870 LYS A CA 1
ATOM 6918 C C . LYS A 1 870 ? -33.344 31.547 3.652 1 89.31 870 LYS A C 1
ATOM 6920 O O . LYS A 1 870 ? -33.406 31.688 2.432 1 89.31 870 LYS A O 1
ATOM 6925 N N . GLY A 1 871 ? -32.469 30.719 4.098 1 88.25 871 GLY A N 1
ATOM 6926 C CA . GLY A 1 871 ? -31.672 29.797 3.316 1 88.25 871 GLY A CA 1
ATOM 6927 C C . GLY A 1 871 ? -30.281 30.344 3.023 1 88.25 871 GLY A C 1
ATOM 6928 O O . GLY A 1 871 ? -29.406 29.594 2.57 1 88.25 871 GLY A O 1
ATOM 6929 N N . MET A 1 872 ? -30.094 31.625 3.189 1 95.19 872 MET A N 1
ATOM 6930 C CA . MET A 1 872 ? -28.781 32.25 3.016 1 95.19 872 MET A CA 1
ATOM 6931 C C . MET A 1 872 ? -27.984 32.219 4.32 1 95.19 872 MET A C 1
ATOM 6933 O O . MET A 1 872 ? -28.547 32.469 5.395 1 95.19 872 MET A O 1
ATOM 6937 N N . GLU A 1 873 ? -26.766 31.875 4.219 1 95.75 873 GLU A N 1
ATOM 6938 C CA . GLU A 1 873 ? -25.891 31.875 5.387 1 95.75 873 GLU A CA 1
ATOM 6939 C C . GLU A 1 873 ? -24.578 32.594 5.098 1 95.75 873 GLU A C 1
ATOM 6941 O O . GLU A 1 873 ? -23.984 32.406 4.039 1 95.75 873 GLU A O 1
ATOM 6946 N N . VAL A 1 874 ? -24.25 33.5 5.957 1 96.69 874 VAL A N 1
ATOM 6947 C CA . VAL A 1 874 ? -22.953 34.188 5.91 1 96.69 874 VAL A CA 1
ATOM 6948 C C . VAL A 1 874 ? -22.156 33.844 7.176 1 96.69 874 VAL A C 1
ATOM 6950 O O . VAL A 1 874 ? -22.672 34 8.289 1 96.69 874 VAL A O 1
ATOM 6953 N N . ARG A 1 875 ? -21 33.406 6.988 1 96.69 875 ARG A N 1
ATOM 6954 C CA . ARG A 1 875 ? -20.094 33.094 8.102 1 96.69 875 ARG A CA 1
ATOM 6955 C C . ARG A 1 875 ? -18.719 33.719 7.875 1 96.69 875 ARG A C 1
ATOM 6957 O O . ARG A 1 875 ? -18.188 33.656 6.77 1 96.69 875 ARG A O 1
ATOM 6964 N N . PHE A 1 876 ? -18.188 34.344 8.852 1 96.25 876 PHE A N 1
ATOM 6965 C CA . PHE A 1 876 ? -16.828 34.844 8.711 1 96.25 876 PHE A CA 1
ATOM 6966 C C . PHE A 1 876 ? -16.047 34.656 10.008 1 96.25 876 PHE A C 1
ATOM 6968 O O . PHE A 1 876 ? -16.641 34.688 11.094 1 96.25 876 PHE A O 1
ATOM 6975 N N . LEU A 1 877 ? -14.766 34.406 9.961 1 97.94 877 LEU A N 1
ATOM 6976 C CA . LEU A 1 877 ? -13.836 34.219 11.062 1 97.94 877 LEU A CA 1
ATOM 6977 C C . LEU A 1 877 ? -12.672 35.188 10.984 1 97.94 877 LEU A C 1
ATOM 6979 O O . LEU A 1 877 ? -11.961 35.25 9.984 1 97.94 877 LEU A O 1
ATOM 6983 N N . TRP A 1 878 ? -12.531 36 12.016 1 98.06 878 TRP A N 1
ATOM 6984 C CA . TRP A 1 878 ? -11.359 36.844 12.211 1 98.06 878 TRP A CA 1
ATOM 6985 C C . TRP A 1 878 ? -10.383 36.219 13.195 1 98.06 878 TRP A C 1
ATOM 6987 O O . TRP A 1 878 ? -10.75 35.875 14.32 1 98.06 878 TRP A O 1
ATOM 6997 N N . GLU A 1 879 ? -9.195 36.031 12.773 1 97.88 879 GLU A N 1
ATOM 6998 C CA . GLU A 1 879 ? -8.125 35.594 13.656 1 97.88 879 GLU A CA 1
ATOM 6999 C C . GLU A 1 879 ? -7.273 36.781 14.125 1 97.88 879 GLU A C 1
ATOM 7001 O O . GLU A 1 879 ? -6.953 37.688 13.336 1 97.88 879 GLU A O 1
ATOM 7006 N N . PHE A 1 880 ? -6.941 36.875 15.375 1 98 880 PHE A N 1
ATOM 7007 C CA . PHE A 1 880 ? -6.07 37.906 15.875 1 98 880 PHE A CA 1
ATOM 7008 C C . PHE A 1 880 ? -4.922 37.344 16.688 1 98 880 PHE A C 1
ATOM 7010 O O . PHE A 1 880 ? -5.102 36.344 17.406 1 98 880 PHE A O 1
ATOM 7017 N N . VAL A 1 881 ? -3.766 37.812 16.531 1 97.06 881 VAL A N 1
ATOM 7018 C CA . VAL A 1 881 ? -2.537 37.375 17.172 1 97.06 881 VAL A CA 1
ATOM 7019 C C . VAL A 1 881 ? -1.709 38.594 17.609 1 97.06 881 VAL A C 1
ATOM 7021 O O . VAL A 1 881 ? -1.553 39.531 16.844 1 97.06 881 VAL A O 1
ATOM 7024 N N . LYS A 1 882 ? -1.272 38.625 18.812 1 96.81 882 LYS A N 1
ATOM 7025 C CA . LYS A 1 882 ? -0.302 39.594 19.312 1 96.81 882 LYS A CA 1
ATOM 7026 C C . LYS A 1 882 ? 1.073 38.969 19.484 1 96.81 882 LYS A C 1
ATOM 7028 O O . LYS A 1 882 ? 1.22 37.969 20.219 1 96.81 882 LYS A O 1
ATOM 7033 N N . GLN A 1 883 ? 2.062 39.562 18.781 1 94.5 883 GLN A N 1
ATOM 7034 C CA . GLN A 1 883 ? 3.412 39 18.875 1 94.5 883 GLN A CA 1
ATOM 7035 C C . GLN A 1 883 ? 4.449 40.031 18.422 1 94.5 883 GLN A C 1
ATOM 7037 O O . GLN A 1 883 ? 4.105 41.031 17.797 1 94.5 883 GLN A O 1
ATOM 7042 N N . SER A 1 884 ? 5.641 39.812 18.75 1 92.31 884 SER A N 1
ATOM 7043 C CA . SER A 1 884 ? 6.805 40.531 18.234 1 92.31 884 SER A CA 1
ATOM 7044 C C . SER A 1 884 ? 7.715 39.594 17.438 1 92.31 884 SER A C 1
ATOM 7046 O O . SER A 1 884 ? 7.785 38.406 17.719 1 92.31 884 SER A O 1
ATOM 7048 N N . ALA A 1 885 ? 8.289 40.125 16.453 1 91.94 885 ALA A N 1
ATOM 7049 C CA . ALA A 1 885 ? 9.148 39.25 15.648 1 91.94 885 ALA A CA 1
ATOM 7050 C C . ALA A 1 885 ? 10.266 40.062 14.984 1 91.94 885 ALA A C 1
ATOM 7052 O O . ALA A 1 885 ? 10.203 41.312 14.93 1 91.94 885 ALA A O 1
ATOM 7053 N N . LEU A 1 886 ? 11.227 39.281 14.562 1 90.94 886 LEU A N 1
ATOM 7054 C CA . LEU A 1 886 ? 12.344 39.812 13.805 1 90.94 886 LEU A CA 1
ATOM 7055 C C . LEU A 1 886 ? 11.914 40.188 12.391 1 90.94 886 LEU A C 1
ATOM 7057 O O . LEU A 1 886 ? 11.148 39.469 11.758 1 90.94 886 LEU A O 1
ATOM 7061 N N . GLU A 1 887 ? 12.43 41.281 11.969 1 88.88 887 GLU A N 1
ATOM 7062 C CA . GLU A 1 887 ? 12.273 41.625 10.555 1 88.88 887 GLU A CA 1
ATOM 7063 C C . GLU A 1 887 ? 13.133 40.719 9.68 1 88.88 887 GLU A C 1
ATOM 7065 O O . GLU A 1 887 ? 14.039 40.031 10.18 1 88.88 887 GLU A O 1
ATOM 7070 N N . ARG A 1 888 ? 12.773 40.656 8.445 1 88.31 888 ARG A N 1
ATOM 7071 C CA . ARG A 1 888 ? 13.586 39.844 7.543 1 88.31 888 ARG A CA 1
ATOM 7072 C C . ARG A 1 888 ? 15.016 40.375 7.461 1 88.31 888 ARG A C 1
ATOM 7074 O O . ARG A 1 888 ? 15.227 41.594 7.398 1 88.31 888 ARG A O 1
ATOM 7081 N N . GLU A 1 889 ? 15.898 39.469 7.465 1 88.25 889 GLU A N 1
ATOM 7082 C CA . GLU A 1 889 ? 17.297 39.844 7.332 1 88.25 889 GLU A CA 1
ATOM 7083 C C . GLU A 1 889 ? 17.625 40.281 5.906 1 88.25 889 GLU A C 1
ATOM 7085 O O . GLU A 1 889 ? 17.219 39.625 4.941 1 88.25 889 GLU A O 1
ATOM 7090 N N . THR A 1 890 ? 18.203 41.406 5.84 1 91.69 890 THR A N 1
ATOM 7091 C CA . THR A 1 890 ? 18.703 41.875 4.551 1 91.69 890 THR A CA 1
ATOM 7092 C C . THR A 1 890 ? 20.219 41.906 4.527 1 91.69 890 THR A C 1
ATOM 7094 O O . THR A 1 890 ? 20.875 41.781 5.57 1 91.69 890 THR A O 1
ATOM 7097 N N . SER A 1 891 ? 20.719 42.094 3.33 1 92.88 891 SER A N 1
ATOM 7098 C CA . SER A 1 891 ? 22.156 42.281 3.211 1 92.88 891 SER A CA 1
ATOM 7099 C C . SER A 1 891 ? 22.562 43.688 3.701 1 92.88 891 SER A C 1
ATOM 7101 O O . SER A 1 891 ? 21.703 44.531 3.92 1 92.88 891 SER A O 1
ATOM 7103 N N . LEU A 1 892 ? 23.906 43.844 3.834 1 95 892 LEU A N 1
ATOM 7104 C CA . LEU A 1 892 ? 24.438 45.125 4.238 1 95 892 LEU A CA 1
ATOM 7105 C C . LEU A 1 892 ? 23.938 46.25 3.324 1 95 892 LEU A C 1
ATOM 7107 O O . LEU A 1 892 ? 24.031 46.156 2.1 1 95 892 LEU A O 1
ATOM 7111 N N . PRO A 1 893 ? 23.344 47.312 3.971 1 93.31 893 PRO A N 1
ATOM 7112 C CA . PRO A 1 893 ? 22.922 48.406 3.113 1 93.31 893 PRO A CA 1
ATOM 7113 C C . PRO A 1 893 ? 24.078 49.031 2.324 1 93.31 893 PRO A C 1
ATOM 7115 O O . PRO A 1 893 ? 25.094 49.438 2.912 1 93.31 893 PRO A O 1
ATOM 7118 N N . GLY A 1 894 ? 23.906 49.094 1.121 1 93.5 894 GLY A N 1
ATOM 7119 C CA . GLY A 1 894 ? 24.969 49.531 0.235 1 93.5 894 GLY A CA 1
ATOM 7120 C C . GLY A 1 894 ? 25.578 48.406 -0.595 1 93.5 894 GLY A C 1
ATOM 7121 O O . GLY A 1 894 ? 26.234 48.688 -1.601 1 93.5 894 GLY A O 1
ATOM 7122 N N . TYR A 1 895 ? 25.359 47.25 -0.124 1 94.25 895 TYR A N 1
ATOM 7123 C CA . TYR A 1 895 ? 25.828 46.062 -0.874 1 94.25 895 TYR A CA 1
ATOM 7124 C C . TYR A 1 895 ? 24.953 45.844 -2.105 1 94.25 895 TYR A C 1
ATOM 7126 O O . TYR A 1 895 ? 23.859 46.406 -2.211 1 94.25 895 TYR A O 1
ATOM 7134 N N . LYS A 1 896 ? 25.453 45.219 -3.121 1 94.44 896 LYS A N 1
ATOM 7135 C CA . LYS A 1 896 ? 24.766 44.969 -4.383 1 94.44 896 LYS A CA 1
ATOM 7136 C C . LYS A 1 896 ? 23.641 43.969 -4.203 1 94.44 896 LYS A C 1
ATOM 7138 O O . LYS A 1 896 ? 23.641 42.906 -4.832 1 94.44 896 LYS A O 1
ATOM 7143 N N . ALA A 1 897 ? 22.672 44.188 -3.4 1 95.62 897 ALA A N 1
ATOM 7144 C CA . ALA A 1 897 ? 21.484 43.406 -3.104 1 95.62 897 ALA A CA 1
ATOM 7145 C C . ALA A 1 897 ? 20.297 44.281 -2.76 1 95.62 897 ALA A C 1
ATOM 7147 O O . ALA A 1 897 ? 20.484 45.438 -2.322 1 95.62 897 ALA A O 1
ATOM 7148 N N . MET A 1 898 ? 19.219 43.812 -2.963 1 95.25 898 MET A N 1
ATOM 7149 C CA . MET A 1 898 ? 17.969 44.5 -2.713 1 95.25 898 MET A CA 1
ATOM 7150 C C . MET A 1 898 ? 17.828 44.875 -1.237 1 95.25 898 MET A C 1
ATOM 7152 O O . MET A 1 898 ? 18.375 44.188 -0.374 1 95.25 898 MET A O 1
ATOM 7156 N N . GLN A 1 899 ? 17.234 46.031 -0.953 1 94.31 899 GLN A N 1
ATOM 7157 C CA . GLN A 1 899 ? 16.844 46.469 0.384 1 94.31 899 GLN A CA 1
ATOM 7158 C C . GLN A 1 899 ? 15.352 46.719 0.471 1 94.31 899 GLN A C 1
ATOM 7160 O O . GLN A 1 899 ? 14.648 46.688 -0.543 1 94.31 899 GLN A O 1
ATOM 7165 N N . THR A 1 900 ? 14.883 47 1.674 1 93.44 900 THR A N 1
ATOM 7166 C CA . THR A 1 900 ? 13.453 47.25 1.861 1 93.44 900 THR A CA 1
ATOM 7167 C C . THR A 1 900 ? 13.141 48.719 1.642 1 93.44 900 THR A C 1
ATOM 7169 O O . THR A 1 900 ? 14.008 49.594 1.814 1 93.44 900 THR A O 1
ATOM 7172 N N . ALA A 1 901 ? 11.93 48.969 1.23 1 92.44 901 ALA A N 1
ATOM 7173 C CA . ALA A 1 901 ? 11.484 50.344 1.107 1 92.44 901 ALA A CA 1
ATOM 7174 C C . ALA A 1 901 ? 11.516 51.062 2.459 1 92.44 901 ALA A C 1
ATOM 7176 O O . ALA A 1 901 ? 11.797 52.25 2.537 1 92.44 901 ALA A O 1
ATOM 7177 N N . GLN A 1 902 ? 11.234 50.344 3.455 1 89 902 GLN A N 1
ATOM 7178 C CA . GLN A 1 902 ? 11.266 50.875 4.805 1 89 902 GLN A CA 1
ATOM 7179 C C . GLN A 1 902 ? 12.656 51.438 5.145 1 89 902 GLN A C 1
ATOM 7181 O O . GLN A 1 902 ? 12.781 52.5 5.746 1 89 902 GLN A O 1
ATOM 7186 N N . PHE A 1 903 ? 13.672 50.688 4.852 1 90.56 903 PHE A N 1
ATOM 7187 C CA . PHE A 1 903 ? 15.031 51.125 5.09 1 90.56 903 PHE A CA 1
ATOM 7188 C C . PHE A 1 903 ? 15.289 52.469 4.379 1 90.56 903 PHE A C 1
ATOM 7190 O O . PHE A 1 903 ? 15.867 53.375 4.957 1 90.56 903 PHE A O 1
ATOM 7197 N N . PHE A 1 904 ? 14.922 52.5 3.098 1 92.31 904 PHE A N 1
ATOM 7198 C CA . PHE A 1 904 ? 15.141 53.719 2.322 1 92.31 904 PHE A CA 1
ATOM 7199 C C . PHE A 1 904 ? 14.445 54.906 2.975 1 92.31 904 PHE A C 1
ATOM 7201 O O . PHE A 1 904 ? 15.008 56 3.043 1 92.31 904 PHE A O 1
ATOM 7208 N N . ASN A 1 905 ? 13.258 54.688 3.389 1 89.5 905 ASN A N 1
ATOM 7209 C CA . ASN A 1 905 ? 12.508 55.75 4.031 1 89.5 905 ASN A CA 1
ATOM 7210 C C . ASN A 1 905 ? 13.172 56.219 5.324 1 89.5 905 ASN A C 1
ATOM 7212 O O . ASN A 1 905 ? 13.195 57.406 5.629 1 89.5 905 ASN A O 1
ATOM 7216 N N . GLU A 1 906 ? 13.664 55.344 6.031 1 87.88 906 GLU A N 1
ATOM 7217 C CA . GLU A 1 906 ? 14.344 55.656 7.281 1 87.88 906 GLU A CA 1
ATOM 7218 C C . GLU A 1 906 ? 15.688 56.344 7.012 1 87.88 906 GLU A C 1
ATOM 7220 O O . GLU A 1 906 ? 16.125 57.188 7.793 1 87.88 906 GLU A O 1
ATOM 7225 N N . TRP A 1 907 ? 16.375 55.938 6.066 1 88.31 907 TRP A N 1
ATOM 7226 C CA . TRP A 1 907 ? 17.672 56.5 5.688 1 88.31 907 TRP A CA 1
ATOM 7227 C C . TRP A 1 907 ? 17.547 57.969 5.293 1 88.31 907 TRP A C 1
ATOM 7229 O O . TRP A 1 907 ? 18.422 58.781 5.613 1 88.31 907 TRP A O 1
ATOM 7239 N N . GLN A 1 908 ? 16.484 58.406 4.84 1 77.62 908 GLN A N 1
ATOM 7240 C CA . GLN A 1 908 ? 16.203 59.781 4.438 1 77.62 908 GLN A CA 1
ATOM 7241 C C . GLN A 1 908 ? 17.422 60.438 3.801 1 77.62 908 GLN A C 1
ATOM 7243 O O . GLN A 1 908 ? 17.844 61.531 4.203 1 77.62 908 GLN A O 1
ATOM 7248 N N . TYR A 1 909 ? 18.062 59.812 2.854 1 71.06 909 TYR A N 1
ATOM 7249 C CA . TYR A 1 909 ? 19.203 60.25 2.047 1 71.06 909 TYR A CA 1
ATOM 7250 C C . TYR A 1 909 ? 20.328 60.781 2.926 1 71.06 909 TYR A C 1
ATOM 7252 O O . TYR A 1 909 ? 20.891 61.844 2.652 1 71.06 909 TYR A O 1
ATOM 7260 N N . GLY A 1 910 ? 20.469 60 3.975 1 66.56 910 GLY A N 1
ATOM 7261 C CA . GLY A 1 910 ? 21.719 60.281 4.68 1 66.56 910 GLY A CA 1
ATOM 7262 C C . GLY A 1 910 ? 21.5 60.812 6.082 1 66.56 910 GLY A C 1
ATOM 7263 O O . GLY A 1 910 ? 22.453 61.031 6.828 1 66.56 910 GLY A O 1
ATOM 7264 N N . GLN A 1 911 ? 20.266 61.062 6.418 1 66 911 GLN A N 1
ATOM 7265 C CA . GLN A 1 911 ? 20.078 61.562 7.785 1 66 911 GLN A CA 1
ATOM 7266 C C . GLN A 1 911 ? 20.125 60.406 8.781 1 66 911 GLN A C 1
ATOM 7268 O O . GLN A 1 911 ? 19.266 59.5 8.75 1 66 911 GLN A O 1
ATOM 7273 N N . ASN A 1 912 ? 21.266 59.906 9.016 1 61.78 912 ASN A N 1
ATOM 7274 C CA . ASN A 1 912 ? 21.656 58.688 9.734 1 61.78 912 ASN A CA 1
ATOM 7275 C C . ASN A 1 912 ? 21.094 58.688 11.148 1 61.78 912 ASN A C 1
ATOM 7277 O O . ASN A 1 912 ? 21.781 58.281 12.094 1 61.78 912 ASN A O 1
ATOM 7281 N N . ASN A 1 913 ? 19.953 59.125 11.375 1 66.06 913 ASN A N 1
ATOM 7282 C CA . ASN A 1 913 ? 19.547 59.125 12.773 1 66.06 913 ASN A CA 1
ATOM 7283 C C . ASN A 1 913 ? 19.062 57.781 13.242 1 66.06 913 ASN A C 1
ATOM 7285 O O . ASN A 1 913 ? 19.281 57.375 14.391 1 66.06 913 ASN A O 1
ATOM 7289 N N . ASN A 1 914 ? 18.531 57.031 12.312 1 80.88 914 ASN A N 1
ATOM 7290 C CA . ASN A 1 914 ? 17.953 55.781 12.773 1 80.88 914 ASN A CA 1
ATOM 7291 C C . ASN A 1 914 ? 18.578 54.562 12.062 1 80.88 914 ASN A C 1
ATOM 7293 O O . ASN A 1 914 ? 18.344 53.438 12.438 1 80.88 914 ASN A O 1
ATOM 7297 N N . VAL A 1 915 ? 19.328 54.812 11.062 1 90.94 915 VAL A N 1
ATOM 7298 C CA . VAL A 1 915 ? 20 53.75 10.328 1 90.94 915 VAL A CA 1
ATOM 7299 C C . VAL A 1 915 ? 21.484 54.094 10.18 1 90.94 915 VAL A C 1
ATOM 7301 O O . VAL A 1 915 ? 21.859 55.25 10.211 1 90.94 915 VAL A O 1
ATOM 7304 N N . GLN A 1 916 ? 22.203 53.031 10.07 1 92.75 916 GLN A N 1
ATOM 7305 C CA . GLN A 1 916 ? 23.625 53.312 9.938 1 92.75 916 GLN A CA 1
ATOM 7306 C C . GLN A 1 916 ? 23.969 53.875 8.562 1 92.75 916 GLN A C 1
ATOM 7308 O O . GLN A 1 916 ? 23.156 53.781 7.633 1 92.75 916 GLN A O 1
ATOM 7313 N N . THR A 1 917 ? 25.188 54.469 8.523 1 92.31 917 THR A N 1
ATOM 7314 C CA . THR A 1 917 ? 25.688 55 7.254 1 92.31 917 THR A CA 1
ATOM 7315 C C . THR A 1 917 ? 25.766 53.875 6.211 1 92.31 917 THR A C 1
ATOM 7317 O O . THR A 1 917 ? 26.172 52.75 6.527 1 92.31 917 THR A O 1
ATOM 7320 N N . VAL A 1 918 ? 25.266 54.188 5.016 1 93.94 918 VAL A N 1
ATOM 7321 C CA . VAL A 1 918 ? 25.328 53.219 3.93 1 93.94 918 VAL A CA 1
ATOM 7322 C C . VAL A 1 918 ? 26.766 53.062 3.455 1 93.94 918 VAL A C 1
ATOM 7324 O O . VAL A 1 918 ? 27.422 54.031 3.094 1 93.94 918 VAL A O 1
ATOM 7327 N N . SER A 1 919 ? 27.297 51.875 3.518 1 94.44 919 SER A N 1
ATOM 7328 C CA . SER A 1 919 ? 28.703 51.594 3.236 1 94.44 919 SER A CA 1
ATOM 7329 C C . SER A 1 919 ? 28.938 50.094 2.988 1 94.44 919 SER A C 1
ATOM 7331 O O . SER A 1 919 ? 28.203 49.25 3.506 1 94.44 919 SER A O 1
ATOM 7333 N N . GLU A 1 920 ? 29.938 49.781 2.201 1 94.38 920 GLU A N 1
ATOM 7334 C CA . GLU A 1 920 ? 30.344 48.406 1.99 1 94.38 920 GLU A CA 1
ATOM 7335 C C . GLU A 1 920 ? 31.609 48.094 2.77 1 94.38 920 GLU A C 1
ATOM 7337 O O . GLU A 1 920 ? 32.219 47.031 2.553 1 94.38 920 GLU A O 1
ATOM 7342 N N . SER A 1 921 ? 31.984 48.969 3.617 1 94.12 921 SER A N 1
ATOM 7343 C CA . SER A 1 921 ? 33.219 48.781 4.348 1 94.12 921 SER A CA 1
ATOM 7344 C C . SER A 1 921 ? 33.125 47.656 5.355 1 94.12 921 SER A C 1
ATOM 7346 O O . SER A 1 921 ? 32.031 47.25 5.75 1 94.12 921 SER A O 1
ATOM 7348 N N . PHE A 1 922 ? 34.312 47.125 5.676 1 94.56 922 PHE A N 1
ATOM 7349 C CA . PHE A 1 922 ? 34.375 46.062 6.668 1 94.56 922 PHE A CA 1
ATOM 7350 C C . PHE A 1 922 ? 33.781 46.5 7.996 1 94.56 922 PHE A C 1
ATOM 7352 O O . PHE A 1 922 ? 33.062 45.75 8.648 1 94.56 922 PHE A O 1
ATOM 7359 N N . ASP A 1 923 ? 34.094 47.719 8.367 1 92.88 923 ASP A N 1
ATOM 7360 C CA . ASP A 1 923 ? 33.594 48.25 9.633 1 92.88 923 ASP A CA 1
ATOM 7361 C C . ASP A 1 923 ? 32.094 48.375 9.625 1 92.88 923 ASP A C 1
ATOM 7363 O O . ASP A 1 923 ? 31.422 48.062 10.625 1 92.88 923 ASP A O 1
ATOM 7367 N N . ALA A 1 924 ? 31.547 48.844 8.555 1 95.19 924 ALA A N 1
ATOM 7368 C CA . ALA A 1 924 ? 30.094 48.938 8.422 1 95.19 924 ALA A CA 1
ATOM 7369 C C . ALA A 1 924 ? 29.438 47.562 8.469 1 95.19 924 ALA A C 1
ATOM 7371 O O . ALA A 1 924 ? 28.359 47.406 9.047 1 95.19 924 ALA A O 1
ATOM 7372 N N . GLY A 1 925 ? 30.094 46.594 7.805 1 96.06 925 GLY A N 1
ATOM 7373 C CA . GLY A 1 925 ? 29.594 45.25 7.848 1 96.06 925 GLY A CA 1
ATOM 7374 C C . GLY A 1 925 ? 29.578 44.656 9.242 1 96.06 925 GLY A C 1
ATOM 7375 O O . GLY A 1 925 ? 28.609 44 9.641 1 96.06 925 GLY A O 1
ATOM 7376 N N . THR A 1 926 ? 30.625 44.75 9.906 1 95.12 926 THR A N 1
ATOM 7377 C CA . THR A 1 926 ? 30.719 44.25 11.266 1 95.12 926 THR A CA 1
ATOM 7378 C C . THR A 1 926 ? 29.672 44.875 12.164 1 95.12 926 THR A C 1
ATOM 7380 O O . THR A 1 926 ? 29.016 44.188 12.953 1 95.12 926 THR A O 1
ATOM 7383 N N . ALA A 1 927 ? 29.516 46.219 12.062 1 94.75 927 ALA A N 1
ATOM 7384 C CA . ALA A 1 927 ? 28.516 46.906 12.859 1 94.75 927 ALA A CA 1
ATOM 7385 C C . ALA A 1 927 ? 27.109 46.406 12.531 1 94.75 927 ALA A C 1
ATOM 7387 O O . ALA A 1 927 ? 26.297 46.25 13.438 1 94.75 927 ALA A O 1
ATOM 7388 N N . TYR A 1 928 ? 26.875 46.25 11.32 1 95.44 928 TYR A N 1
ATOM 7389 C CA . TYR A 1 928 ? 25.578 45.781 10.867 1 95.44 928 TYR A CA 1
ATOM 7390 C C . TYR A 1 928 ? 25.281 44.375 11.406 1 95.44 928 TYR A C 1
ATOM 7392 O O . TYR A 1 928 ? 24.188 44.125 11.906 1 95.44 928 TYR A O 1
ATOM 7400 N N . TYR A 1 929 ? 26.188 43.469 11.266 1 94.38 929 TYR A N 1
ATOM 7401 C CA . TYR A 1 929 ? 26 42.094 11.719 1 94.38 929 TYR A CA 1
ATOM 7402 C C . TYR A 1 929 ? 25.828 42.062 13.234 1 94.38 929 TYR A C 1
ATOM 7404 O O . TYR A 1 929 ? 25.031 41.25 13.742 1 94.38 929 TYR A O 1
ATOM 7412 N N . ASN A 1 930 ? 26.562 42.812 13.914 1 94.19 930 ASN A N 1
ATOM 7413 C CA . ASN A 1 930 ? 26.359 42.906 15.359 1 94.19 930 ASN A CA 1
ATOM 7414 C C . ASN A 1 930 ? 24.969 43.438 15.703 1 94.19 930 ASN A C 1
ATOM 7416 O O . ASN A 1 930 ? 24.344 42.969 16.656 1 94.19 930 ASN A O 1
ATOM 7420 N N . ALA A 1 931 ? 24.531 44.375 14.938 1 94.38 931 ALA A N 1
ATOM 7421 C CA . ALA A 1 931 ? 23.203 44.938 15.164 1 94.38 931 ALA A CA 1
ATOM 7422 C C . ALA A 1 931 ? 22.109 43.906 14.867 1 94.38 931 ALA A C 1
ATOM 7424 O O . ALA A 1 931 ? 21.047 43.938 15.484 1 94.38 931 ALA A O 1
ATOM 7425 N N . LEU A 1 932 ? 22.375 43.062 13.891 1 93.12 932 LEU A N 1
ATOM 7426 C CA . LEU A 1 932 ? 21.438 42 13.57 1 93.12 932 LEU A CA 1
ATOM 7427 C C . LEU A 1 932 ? 21.172 41.125 14.789 1 93.12 932 LEU A C 1
ATOM 7429 O O . LEU A 1 932 ? 20.094 40.562 14.938 1 93.12 932 LEU A O 1
ATOM 7433 N N . PHE A 1 933 ? 22.109 41 15.617 1 93.88 933 PHE A N 1
ATOM 7434 C CA . PHE A 1 933 ? 21.984 40.188 16.828 1 93.88 933 PHE A CA 1
ATOM 7435 C C . PHE A 1 933 ? 21.609 41.062 18.016 1 93.88 933 PHE A C 1
ATOM 7437 O O . PHE A 1 933 ? 21.891 40.688 19.156 1 93.88 933 PHE A O 1
ATOM 7444 N N . SER A 1 934 ? 21.062 42.188 17.766 1 94.5 934 SER A N 1
ATOM 7445 C CA . SER A 1 934 ? 20.547 43.094 18.797 1 94.5 934 SER A CA 1
ATOM 7446 C C . SER A 1 934 ? 19.031 43.25 18.656 1 94.5 934 SER A C 1
ATOM 7448 O O . SER A 1 934 ? 18.406 42.625 17.797 1 94.5 934 SER A O 1
ATOM 7450 N N . GLU A 1 935 ? 18.438 44.062 19.516 1 92.56 935 GLU A N 1
ATOM 7451 C CA . GLU A 1 935 ? 16.984 44.25 19.516 1 92.56 935 GLU A CA 1
ATOM 7452 C C . GLU A 1 935 ? 16.562 45.219 18.422 1 92.56 935 GLU A C 1
ATOM 7454 O O . GLU A 1 935 ? 15.375 45.469 18.219 1 92.56 935 GLU A O 1
ATOM 7459 N N . ARG A 1 936 ? 17.547 45.75 17.656 1 92.56 936 ARG A N 1
ATOM 7460 C CA . ARG A 1 936 ? 17.297 46.812 16.688 1 92.56 936 ARG A CA 1
ATOM 7461 C C . ARG A 1 936 ? 16.25 46.375 15.672 1 92.56 936 ARG A C 1
ATOM 7463 O O . ARG A 1 936 ? 15.461 47.219 15.203 1 92.56 936 ARG A O 1
ATOM 7470 N N . PHE A 1 937 ? 16.219 45.219 15.273 1 91.38 937 PHE A N 1
ATOM 7471 C CA . PHE A 1 937 ? 15.422 44.812 14.125 1 91.38 937 PHE A CA 1
ATOM 7472 C C . PHE A 1 937 ? 14.18 44.062 14.578 1 91.38 937 PHE A C 1
ATOM 7474 O O . PHE A 1 937 ? 13.539 43.375 13.773 1 91.38 937 PHE A O 1
ATOM 7481 N N . PHE A 1 938 ? 13.828 44.031 15.797 1 92.5 938 PHE A N 1
ATOM 7482 C CA . PHE A 1 938 ? 12.578 43.469 16.281 1 92.5 938 PHE A CA 1
ATOM 7483 C C . PHE A 1 938 ? 11.453 44.5 16.219 1 92.5 938 PHE A C 1
ATOM 7485 O O . PHE A 1 938 ? 11.648 45.688 16.547 1 92.5 938 PHE A O 1
ATOM 7492 N N . THR A 1 939 ? 10.328 44.094 15.695 1 91.25 939 THR A N 1
ATOM 7493 C CA . THR A 1 939 ? 9.18 45 15.555 1 91.25 939 THR A CA 1
ATOM 7494 C C . THR A 1 939 ? 7.891 44.25 15.938 1 91.25 939 THR A C 1
ATOM 7496 O O . THR A 1 939 ? 7.895 43.062 16.156 1 91.25 939 THR A O 1
ATOM 7499 N N . ASP A 1 940 ? 6.812 45.031 16.094 1 93.12 940 ASP A N 1
ATOM 7500 C CA . ASP A 1 940 ? 5.492 44.469 16.344 1 93.12 940 ASP A CA 1
ATOM 7501 C C . ASP A 1 940 ? 4.992 43.688 15.109 1 93.12 940 ASP A C 1
ATOM 7503 O O . ASP A 1 940 ? 4.906 44.25 14.016 1 93.12 940 ASP A O 1
ATOM 7507 N N . ALA A 1 941 ? 4.77 42.469 15.305 1 94.06 941 ALA A N 1
ATOM 7508 C CA . ALA A 1 941 ? 4.281 41.625 14.227 1 94.06 941 ALA A CA 1
ATOM 7509 C C . ALA A 1 941 ? 2.863 41.125 14.508 1 94.06 941 ALA A C 1
ATOM 7511 O O . ALA A 1 941 ? 2.479 40.031 14.078 1 94.06 941 ALA A O 1
ATOM 7512 N N . SER A 1 942 ? 2.055 41.844 15.258 1 95.94 942 SER A N 1
ATOM 7513 C CA . SER A 1 942 ? 0.659 41.5 15.531 1 95.94 942 SER A CA 1
ATOM 7514 C C . SER A 1 942 ? -0.195 41.625 14.273 1 95.94 942 SER A C 1
ATOM 7516 O O . SER A 1 942 ? 0.136 42.406 13.367 1 95.94 942 SER A O 1
ATOM 7518 N N . PHE A 1 943 ? -1.26 40.844 14.234 1 95.81 943 PHE A N 1
ATOM 7519 C CA . PHE A 1 943 ? -2.119 40.969 13.062 1 95.81 943 PHE A CA 1
ATOM 7520 C C . PHE A 1 943 ? -3.545 40.562 13.391 1 95.81 943 PHE A C 1
ATOM 7522 O O . PHE A 1 943 ? -3.783 39.875 14.398 1 95.81 943 PHE A O 1
ATOM 7529 N N . VAL A 1 944 ? -4.465 41 12.617 1 97.44 944 VAL A N 1
ATOM 7530 C CA . VAL A 1 944 ? -5.852 40.531 12.5 1 97.44 944 VAL A CA 1
ATOM 7531 C C . VAL A 1 944 ? -6.145 40.125 11.062 1 97.44 944 VAL A C 1
ATOM 7533 O O . VAL A 1 944 ? -5.914 40.906 10.133 1 97.44 944 VAL A O 1
ATOM 7536 N N . ARG A 1 945 ? -6.543 38.938 10.867 1 96.75 945 ARG A N 1
ATOM 7537 C CA . ARG A 1 945 ? -6.75 38.438 9.523 1 96.75 945 ARG A CA 1
ATOM 7538 C C . ARG A 1 945 ? -8.164 37.875 9.367 1 96.75 945 ARG A C 1
ATOM 7540 O O . ARG A 1 945 ? -8.656 37.156 10.234 1 96.75 945 ARG A O 1
ATOM 7547 N N . LEU A 1 946 ? -8.789 38.25 8.305 1 97.5 946 LEU A N 1
ATOM 7548 C CA . LEU A 1 946 ? -10.016 37.562 7.91 1 97.5 946 LEU A CA 1
ATOM 7549 C C . LEU A 1 946 ? -9.695 36.188 7.305 1 97.5 946 LEU A C 1
ATOM 7551 O O . LEU A 1 946 ? -9.523 36.094 6.09 1 97.5 946 LEU A O 1
ATOM 7555 N N . ARG A 1 947 ? -9.727 35.25 8.156 1 96.12 947 ARG A N 1
ATOM 7556 C CA . ARG A 1 947 ? -9.289 33.906 7.801 1 96.12 947 ARG A CA 1
ATOM 7557 C C . ARG A 1 947 ? -10.258 33.25 6.832 1 96.12 947 ARG A C 1
ATOM 7559 O O . ARG A 1 947 ? -9.844 32.562 5.902 1 96.12 947 ARG A O 1
ATOM 7566 N N . THR A 1 948 ? -11.5 33.281 7.141 1 96.5 948 THR A N 1
ATOM 7567 C CA . THR A 1 948 ? -12.5 32.688 6.254 1 96.5 948 THR A CA 1
ATOM 7568 C C . THR A 1 948 ? -13.711 33.625 6.113 1 96.5 948 THR A C 1
ATOM 7570 O O . THR A 1 948 ? -14.078 34.312 7.059 1 96.5 948 THR A O 1
ATOM 7573 N N . LEU A 1 949 ? -14.281 33.688 4.992 1 96.81 949 LEU A N 1
ATOM 7574 C CA . LEU A 1 949 ? -15.562 34.281 4.652 1 96.81 949 LEU A CA 1
ATOM 7575 C C . LEU A 1 949 ? -16.359 33.375 3.723 1 96.81 949 LEU A C 1
ATOM 7577 O O . LEU A 1 949 ? -15.914 33.062 2.621 1 96.81 949 LEU A O 1
ATOM 7581 N N . SER A 1 950 ? -17.453 33 4.234 1 96.25 950 SER A N 1
ATOM 7582 C CA . SER A 1 950 ? -18.266 32.062 3.453 1 96.25 950 SER A CA 1
ATOM 7583 C C . SER A 1 950 ? -19.672 32.594 3.246 1 96.25 950 SER A C 1
ATOM 7585 O O . SER A 1 950 ? -20.281 33.125 4.176 1 96.25 950 SER A O 1
ATOM 7587 N N . LEU A 1 951 ? -20.125 32.531 2.027 1 96.5 951 LEU A N 1
ATOM 7588 C CA . LEU A 1 951 ? -21.5 32.781 1.642 1 96.5 951 LEU A CA 1
ATOM 7589 C C . LEU A 1 951 ? -22.141 31.562 1.015 1 96.5 951 LEU A C 1
ATOM 7591 O O . LEU A 1 951 ? -21.609 31 0.045 1 96.5 951 LEU A O 1
ATOM 7595 N N . SER A 1 952 ? -23.188 31.172 1.565 1 95.94 952 SER A N 1
ATOM 7596 C CA . SER A 1 952 ? -23.875 29.984 1.036 1 95.94 952 SER A CA 1
ATOM 7597 C C . SER A 1 952 ? -25.359 30.25 0.866 1 95.94 952 SER A C 1
ATOM 7599 O O . SER A 1 952 ? -25.953 31.047 1.601 1 95.94 952 SER A O 1
ATOM 7601 N N . TYR A 1 953 ? -25.953 29.609 -0.112 1 95.75 953 TYR A N 1
ATOM 7602 C CA . TYR A 1 953 ? -27.375 29.734 -0.392 1 95.75 953 TYR A CA 1
ATOM 7603 C C . TYR A 1 953 ? -27.984 28.375 -0.71 1 95.75 953 TYR A C 1
ATOM 7605 O O . TYR A 1 953 ? -27.594 27.719 -1.675 1 95.75 953 TYR A O 1
ATOM 7613 N N . ASP A 1 954 ? -28.953 28.016 0.075 1 93.25 954 ASP A N 1
ATOM 7614 C CA . ASP A 1 954 ? -29.719 26.812 -0.191 1 93.25 954 ASP A CA 1
ATOM 7615 C C . ASP A 1 954 ? -30.875 27.094 -1.14 1 93.25 954 ASP A C 1
ATOM 7617 O O . ASP A 1 954 ? -31.797 27.828 -0.796 1 93.25 954 ASP A O 1
ATOM 7621 N N . LEU A 1 955 ? -30.844 26.422 -2.197 1 92.06 955 LEU A N 1
ATOM 7622 C CA . LEU A 1 955 ? -31.953 26.578 -3.131 1 92.06 955 LEU A CA 1
ATOM 7623 C C . LEU A 1 955 ? -33.25 26 -2.557 1 92.06 955 LEU A C 1
ATOM 7625 O O . LEU A 1 955 ? -33.219 25 -1.842 1 92.06 955 LEU A O 1
ATOM 7629 N N . PRO A 1 956 ? -34.375 26.641 -2.887 1 88.31 956 PRO A N 1
ATOM 7630 C CA . PRO A 1 956 ? -35.625 26.141 -2.34 1 88.31 956 PRO A CA 1
ATOM 7631 C C . PRO A 1 956 ? -35.938 24.703 -2.77 1 88.31 956 PRO A C 1
ATOM 7633 O O . PRO A 1 956 ? -35.656 24.328 -3.906 1 88.31 956 PRO A O 1
ATOM 7636 N N . ALA A 1 957 ? -36.562 23.969 -1.9 1 82.75 957 ALA A N 1
ATOM 7637 C CA . ALA A 1 957 ? -36.781 22.531 -2.047 1 82.75 957 ALA A CA 1
ATOM 7638 C C . ALA A 1 957 ? -37.781 22.25 -3.154 1 82.75 957 ALA A C 1
ATOM 7640 O O . ALA A 1 957 ? -37.656 21.234 -3.855 1 82.75 957 ALA A O 1
ATOM 7641 N N . LYS A 1 958 ? -38.812 23 -3.402 1 81.56 958 LYS A N 1
ATOM 7642 C CA . LYS A 1 958 ? -39.938 22.688 -4.285 1 81.56 958 LYS A CA 1
ATOM 7643 C C . LYS A 1 958 ? -39.469 22.484 -5.723 1 81.56 958 LYS A C 1
ATOM 7645 O O . LYS A 1 958 ? -39.75 21.453 -6.328 1 81.56 958 LYS A O 1
ATOM 7650 N N . PRO A 1 959 ? -38.75 23.422 -6.203 1 83.44 959 PRO A N 1
ATOM 7651 C CA . PRO A 1 959 ? -38.281 23.219 -7.578 1 83.44 959 PRO A CA 1
ATOM 7652 C C . PRO A 1 959 ? -37.281 22.078 -7.695 1 83.44 959 PRO A C 1
ATOM 7654 O O . PRO A 1 959 ? -37.156 21.438 -8.75 1 83.44 959 PRO A O 1
ATOM 7657 N N . LEU A 1 960 ? -36.594 21.828 -6.684 1 86.19 960 LEU A N 1
ATOM 7658 C CA . LEU A 1 960 ? -35.562 20.797 -6.711 1 86.19 960 LEU A CA 1
ATOM 7659 C C . LEU A 1 960 ? -36.188 19.406 -6.734 1 86.19 960 LEU A C 1
ATOM 7661 O O . LEU A 1 960 ? -35.656 18.5 -7.402 1 86.19 960 LEU A O 1
ATOM 7665 N N . LYS A 1 961 ? -37.219 19.266 -6.012 1 80.5 961 LYS A N 1
ATOM 7666 C CA . LYS A 1 961 ? -37.906 17.969 -5.961 1 80.5 961 LYS A CA 1
ATOM 7667 C C . LYS A 1 961 ? -38.375 17.547 -7.348 1 80.5 961 LYS A C 1
ATOM 7669 O O . LYS A 1 961 ? -38.375 16.359 -7.672 1 80.5 961 LYS A O 1
ATOM 7674 N N . ASP A 1 962 ? -38.719 18.578 -8.078 1 79.31 962 ASP A N 1
ATOM 7675 C CA . ASP A 1 962 ? -39.219 18.297 -9.422 1 79.31 962 ASP A CA 1
ATOM 7676 C C . ASP A 1 962 ? -38.125 17.688 -10.297 1 79.31 962 ASP A C 1
ATOM 7678 O O . ASP A 1 962 ? -38.406 16.938 -11.227 1 79.31 962 ASP A O 1
ATOM 7682 N N . ILE A 1 963 ? -36.969 18.031 -10 1 81.81 963 ILE A N 1
ATOM 7683 C CA . ILE A 1 963 ? -35.906 17.516 -10.844 1 81.81 963 ILE A CA 1
ATOM 7684 C C . ILE A 1 963 ? -35.188 16.375 -10.125 1 81.81 963 ILE A C 1
ATOM 7686 O O . ILE A 1 963 ? -34.094 15.945 -10.555 1 81.81 963 ILE A O 1
ATOM 7690 N N . GLY A 1 964 ? -35.719 15.93 -9.047 1 79.62 964 GLY A N 1
ATOM 7691 C CA . GLY A 1 964 ? -35.219 14.75 -8.367 1 79.62 964 GLY A CA 1
ATOM 7692 C C . GLY A 1 964 ? -34.062 15.055 -7.418 1 79.62 964 GLY A C 1
ATOM 7693 O O . GLY A 1 964 ? -33.312 14.156 -7.016 1 79.62 964 GLY A O 1
ATOM 7694 N N . LEU A 1 965 ? -33.875 16.328 -7.113 1 88.12 965 LEU A N 1
ATOM 7695 C CA . LEU A 1 965 ? -32.844 16.719 -6.18 1 88.12 965 LEU A CA 1
ATOM 7696 C C . LEU A 1 965 ? -33.406 16.969 -4.789 1 88.12 965 LEU A C 1
ATOM 7698 O O . LEU A 1 965 ? -34.5 17.547 -4.656 1 88.12 965 LEU A O 1
ATOM 7702 N N . LYS A 1 966 ? -32.75 16.438 -3.824 1 84.69 966 LYS A N 1
ATOM 7703 C CA . LYS A 1 966 ? -33.156 16.672 -2.443 1 84.69 966 LYS A CA 1
ATOM 7704 C C . LYS A 1 966 ? -32.688 18.016 -1.939 1 84.69 966 LYS A C 1
ATOM 7706 O O . LYS A 1 966 ? -33.281 18.609 -1.04 1 84.69 966 LYS A O 1
ATOM 7711 N N . GLY A 1 967 ? -31.531 18.391 -2.389 1 90.69 967 GLY A N 1
ATOM 7712 C CA . GLY A 1 967 ? -30.969 19.656 -1.965 1 90.69 967 GLY A CA 1
ATOM 7713 C C . GLY A 1 967 ? -29.844 20.141 -2.861 1 90.69 967 GLY A C 1
ATOM 7714 O O . GLY A 1 967 ? -29.172 19.344 -3.504 1 90.69 967 GLY A O 1
ATOM 7715 N N . CYS A 1 968 ? -29.75 21.391 -2.916 1 93.62 968 CYS A N 1
ATOM 7716 C CA . CYS A 1 968 ? -28.672 22.031 -3.654 1 93.62 968 CYS A CA 1
ATOM 7717 C C . CYS A 1 968 ? -28.203 23.281 -2.932 1 93.62 968 CYS A C 1
ATOM 7719 O O . CYS A 1 968 ? -29 24.172 -2.627 1 93.62 968 CYS A O 1
ATOM 7721 N N . ASN A 1 969 ? -26.969 23.297 -2.65 1 94.94 969 ASN A N 1
ATOM 7722 C CA . ASN A 1 969 ? -26.359 24.406 -1.944 1 94.94 969 ASN A CA 1
ATOM 7723 C C . ASN A 1 969 ? -25.281 25.078 -2.781 1 94.94 969 ASN A C 1
ATOM 7725 O O . ASN A 1 969 ? -24.344 24.406 -3.234 1 94.94 969 ASN A O 1
ATOM 7729 N N . LEU A 1 970 ? -25.469 26.344 -3.066 1 96.38 970 LEU A N 1
ATOM 7730 C CA . LEU A 1 970 ? -24.438 27.141 -3.715 1 96.38 970 LEU A CA 1
ATOM 7731 C C . LEU A 1 970 ? -23.609 27.906 -2.684 1 96.38 970 LEU A C 1
ATOM 7733 O O . LEU A 1 970 ? -24.156 28.438 -1.719 1 96.38 970 LEU A O 1
ATOM 7737 N N . PHE A 1 971 ? -22.281 27.859 -2.939 1 96.25 971 PHE A N 1
ATOM 7738 C CA . PHE A 1 971 ? -21.5 28.547 -1.918 1 96.25 971 PHE A CA 1
ATOM 7739 C C . PHE A 1 971 ? -20.312 29.281 -2.541 1 96.25 971 PHE A C 1
ATOM 7741 O O . PHE A 1 971 ? -19.828 28.875 -3.602 1 96.25 971 PHE A O 1
ATOM 7748 N N . LEU A 1 972 ? -19.891 30.359 -1.936 1 96.94 972 LEU A N 1
ATOM 7749 C CA . LEU A 1 972 ? -18.688 31.156 -2.176 1 96.94 972 LEU A CA 1
ATOM 7750 C C . LEU A 1 972 ? -17.828 31.219 -0.922 1 96.94 972 LEU A C 1
ATOM 7752 O O . LEU A 1 972 ? -18.328 31.5 0.168 1 96.94 972 LEU A O 1
ATOM 7756 N N . GLN A 1 973 ? -16.547 30.875 -1.077 1 96.12 973 GLN A N 1
ATOM 7757 C CA . GLN A 1 973 ? -15.656 30.859 0.076 1 96.12 973 GLN A CA 1
ATOM 7758 C C . GLN A 1 973 ? -14.383 31.641 -0.204 1 96.12 973 GLN A C 1
ATOM 7760 O O . GLN A 1 973 ? -13.773 31.484 -1.269 1 96.12 973 GLN A O 1
ATOM 7765 N N . ALA A 1 974 ? -14.047 32.469 0.69 1 96.06 974 ALA A N 1
ATOM 7766 C CA . ALA A 1 974 ? -12.773 33.188 0.652 1 96.06 974 ALA A CA 1
ATOM 7767 C C . ALA A 1 974 ? -11.898 32.844 1.85 1 96.06 974 ALA A C 1
ATOM 7769 O O . ALA A 1 974 ? -12.406 32.656 2.965 1 96.06 974 ALA A O 1
ATOM 7770 N N . GLN A 1 975 ? -10.633 32.656 1.574 1 95.25 975 GLN A N 1
ATOM 7771 C CA . GLN A 1 975 ? -9.656 32.312 2.604 1 95.25 975 GLN A CA 1
ATOM 7772 C C . GLN A 1 975 ? -8.531 33.344 2.646 1 95.25 975 GLN A C 1
ATOM 7774 O O . GLN A 1 975 ? -7.941 33.688 1.615 1 95.25 975 GLN A O 1
ATOM 7779 N N . ASN A 1 976 ? -8.148 33.781 3.789 1 95.56 976 ASN A N 1
ATOM 7780 C CA . ASN A 1 976 ? -7.078 34.75 4 1 95.56 976 ASN A CA 1
ATOM 7781 C C . ASN A 1 976 ? -7.262 36 3.129 1 95.56 976 ASN A C 1
ATOM 7783 O O . ASN A 1 976 ? -6.328 36.406 2.445 1 95.56 976 ASN A O 1
ATOM 7787 N N . LEU A 1 977 ? -8.359 36.594 3.16 1 93.94 977 LEU A N 1
ATOM 7788 C CA . LEU A 1 977 ? -8.75 37.625 2.213 1 93.94 977 LEU A CA 1
ATOM 7789 C C . LEU A 1 977 ? -8.039 38.938 2.529 1 93.94 977 LEU A C 1
ATOM 7791 O O . LEU A 1 977 ? -7.566 39.625 1.622 1 93.94 977 LEU A O 1
ATOM 7795 N N . PHE A 1 978 ? -8.055 39.219 3.895 1 92.38 978 PHE A N 1
ATOM 7796 C CA . PHE A 1 978 ? -7.484 40.469 4.32 1 92.38 978 PHE A CA 1
ATOM 7797 C C . PHE A 1 978 ? -6.707 40.312 5.621 1 92.38 978 PHE A C 1
ATOM 7799 O O . PHE A 1 978 ? -7.145 39.594 6.527 1 92.38 978 PHE A O 1
ATOM 7806 N N . THR A 1 979 ? -5.555 40.938 5.652 1 94.38 979 THR A N 1
ATOM 7807 C CA . THR A 1 979 ? -4.758 40.938 6.875 1 94.38 979 THR A CA 1
ATOM 7808 C C . THR A 1 979 ? -4.391 42.344 7.281 1 94.38 979 THR A C 1
ATOM 7810 O O . THR A 1 979 ? -3.814 43.094 6.488 1 94.38 979 THR A O 1
ATOM 7813 N N . LEU A 1 980 ? -4.734 42.75 8.461 1 95.56 980 LEU A N 1
ATOM 7814 C CA . LEU A 1 980 ? -4.34 44.031 9.047 1 95.56 980 LEU A CA 1
ATOM 7815 C C . LEU A 1 980 ? -3.111 43.844 9.938 1 95.56 980 LEU A C 1
ATOM 7817 O O . LEU A 1 980 ? -3.154 43.125 10.93 1 95.56 980 LEU A O 1
ATOM 7821 N N . THR A 1 981 ? -2.035 44.406 9.586 1 94.44 981 THR A N 1
ATOM 7822 C CA . THR A 1 981 ? -0.801 44.312 10.359 1 94.44 981 THR A CA 1
ATOM 7823 C C . THR A 1 981 ? 0.124 45.469 10.047 1 94.44 981 THR A C 1
ATOM 7825 O O . THR A 1 981 ? 0.018 46.094 8.977 1 94.44 981 THR A O 1
ATOM 7828 N N . ASN A 1 982 ? 0.981 45.875 10.914 1 89.31 982 ASN A N 1
ATOM 7829 C CA . ASN A 1 982 ? 2.027 46.875 10.688 1 89.31 982 ASN A CA 1
ATOM 7830 C C . ASN A 1 982 ? 3.377 46.188 10.422 1 89.31 982 ASN A C 1
ATOM 7832 O O . ASN A 1 982 ? 4.395 46.875 10.305 1 89.31 982 ASN A O 1
ATOM 7836 N N . TYR A 1 983 ? 3.348 44.969 10.406 1 90.62 983 TYR A N 1
ATOM 7837 C CA . TYR A 1 983 ? 4.574 44.219 10.156 1 90.62 983 TYR A CA 1
ATOM 7838 C C . TYR A 1 983 ? 4.973 44.312 8.688 1 90.62 983 TYR A C 1
ATOM 7840 O O . TYR A 1 983 ? 4.18 44 7.797 1 90.62 983 TYR A O 1
ATOM 7848 N N . ASN A 1 984 ? 6.148 44.812 8.461 1 81.12 984 ASN A N 1
ATOM 7849 C CA . ASN A 1 984 ? 6.613 45.031 7.094 1 81.12 984 ASN A CA 1
ATOM 7850 C C . ASN A 1 984 ? 7.461 43.875 6.586 1 81.12 984 ASN A C 1
ATOM 7852 O O . ASN A 1 984 ? 8.656 44.031 6.328 1 81.12 984 ASN A O 1
ATOM 7856 N N . SER A 1 985 ? 6.945 42.781 6.516 1 83.81 985 SER A N 1
ATOM 7857 C CA . SER A 1 985 ? 7.621 41.625 5.934 1 83.81 985 SER A CA 1
ATOM 7858 C C . SER A 1 985 ? 6.641 40.719 5.188 1 83.81 985 SER A C 1
ATOM 7860 O O . SER A 1 985 ? 5.434 40.969 5.199 1 83.81 985 SER A O 1
ATOM 7862 N N . LEU A 1 986 ? 7.207 39.812 4.566 1 88.62 986 LEU A N 1
ATOM 7863 C CA . LEU A 1 986 ? 6.461 39 3.602 1 88.62 986 LEU A CA 1
ATOM 7864 C C . LEU A 1 986 ? 5.457 38.094 4.309 1 88.62 986 LEU A C 1
ATOM 7866 O O . LEU A 1 986 ? 4.262 38.125 4.008 1 88.62 986 LEU A O 1
ATOM 7870 N N . ASN A 1 987 ? 5.902 37.219 5.219 1 90.19 987 ASN A N 1
ATOM 7871 C CA . ASN A 1 987 ? 5.066 36.188 5.855 1 90.19 987 ASN A CA 1
ATOM 7872 C C . ASN A 1 987 ? 4.918 36.469 7.352 1 90.19 987 ASN A C 1
ATOM 7874 O O . ASN A 1 987 ? 5.855 36.25 8.117 1 90.19 987 ASN A O 1
ATOM 7878 N N . ILE A 1 988 ? 3.785 36.812 7.773 1 90.56 988 ILE A N 1
ATOM 7879 C CA . ILE A 1 988 ? 3.543 37.219 9.164 1 90.56 988 ILE A CA 1
ATOM 7880 C C . ILE A 1 988 ? 3.426 35.969 10.031 1 90.56 988 ILE A C 1
ATOM 7882 O O . ILE A 1 988 ? 3.594 36.031 11.25 1 90.56 988 ILE A O 1
ATOM 7886 N N . GLU A 1 989 ? 3.174 34.781 9.438 1 90.19 989 GLU A N 1
ATOM 7887 C CA . GLU A 1 989 ? 3.057 33.531 10.195 1 90.19 989 GLU A CA 1
ATOM 7888 C C . GLU A 1 989 ? 4.422 32.875 10.406 1 90.19 989 GLU A C 1
ATOM 7890 O O . GLU A 1 989 ? 4.578 32 11.266 1 90.19 989 GLU A O 1
ATOM 7895 N N . ASN A 1 990 ? 5.312 33.219 9.625 1 88.69 990 ASN A N 1
ATOM 7896 C CA . ASN A 1 990 ? 6.715 32.844 9.766 1 88.69 990 ASN A CA 1
ATOM 7897 C C . ASN A 1 990 ? 7.641 34.031 9.641 1 88.69 990 ASN A C 1
ATOM 7899 O O . ASN A 1 990 ? 8.469 34.094 8.727 1 88.69 990 ASN A O 1
ATOM 7903 N N . PRO A 1 991 ? 7.543 34.844 10.578 1 88.88 991 PRO A N 1
ATOM 7904 C CA . PRO A 1 991 ? 8.242 36.125 10.469 1 88.88 991 PRO A CA 1
ATOM 7905 C C . PRO A 1 991 ? 9.766 35.969 10.398 1 88.88 991 PRO A C 1
ATOM 7907 O O . PRO A 1 991 ? 10.328 35.094 11.078 1 88.88 991 PRO A O 1
ATOM 7910 N N . GLY A 1 992 ? 10.359 36.75 9.633 1 86.06 992 GLY A N 1
ATOM 7911 C CA . GLY A 1 992 ? 11.805 36.781 9.516 1 86.06 992 GLY A CA 1
ATOM 7912 C C . GLY A 1 992 ? 12.32 35.844 8.414 1 86.06 992 GLY A C 1
ATOM 7913 O O . GLY A 1 992 ? 13.477 35.969 8 1 86.06 992 GLY A O 1
ATOM 7914 N N . ASN A 1 993 ? 11.492 34.969 7.984 1 86.5 993 ASN A N 1
ATOM 7915 C CA . ASN A 1 993 ? 11.922 34 6.988 1 86.5 993 ASN A CA 1
ATOM 7916 C C . ASN A 1 993 ? 11.328 34.312 5.617 1 86.5 993 ASN A C 1
ATOM 7918 O O . ASN A 1 993 ? 10.219 34.844 5.52 1 86.5 993 ASN A O 1
ATOM 7922 N N . ALA A 1 994 ? 12.109 33.938 4.605 1 88.75 994 ALA A N 1
ATOM 7923 C CA . ALA A 1 994 ? 11.648 34.094 3.229 1 88.75 994 ALA A CA 1
ATOM 7924 C C . ALA A 1 994 ? 10.836 32.906 2.762 1 88.75 994 ALA A C 1
ATOM 7926 O O . ALA A 1 994 ? 11.289 32.125 1.919 1 88.75 994 ALA A O 1
ATOM 7927 N N . THR A 1 995 ? 9.672 32.781 3.266 1 88.88 995 THR A N 1
ATOM 7928 C CA . THR A 1 995 ? 8.773 31.688 2.893 1 88.88 995 THR A CA 1
ATOM 7929 C C . THR A 1 995 ? 7.496 32.25 2.26 1 88.88 995 THR A C 1
ATOM 7931 O O . THR A 1 995 ? 7.133 33.406 2.482 1 88.88 995 THR A O 1
ATOM 7934 N N . LEU A 1 996 ? 6.949 31.438 1.511 1 90.44 996 LEU A N 1
ATOM 7935 C CA . LEU A 1 996 ? 5.723 31.859 0.836 1 90.44 996 LEU A CA 1
ATOM 7936 C C . LEU A 1 996 ? 4.586 32.031 1.836 1 90.44 996 LEU A C 1
ATOM 7938 O O . LEU A 1 996 ? 4.293 31.125 2.621 1 90.44 996 LEU A O 1
ATOM 7942 N N . PRO A 1 997 ? 3.971 33.188 1.857 1 91.81 997 PRO A N 1
ATOM 7943 C CA . PRO A 1 997 ? 2.812 33.344 2.74 1 91.81 997 PRO A CA 1
ATOM 7944 C C . PRO A 1 997 ? 1.627 32.469 2.316 1 91.81 997 PRO A C 1
ATOM 7946 O O . PRO A 1 997 ? 1.563 32.031 1.169 1 91.81 997 PRO A O 1
ATOM 7949 N N . ALA A 1 998 ? 0.749 32.312 3.271 1 91 998 ALA A N 1
ATOM 7950 C CA . ALA A 1 998 ? -0.486 31.609 2.928 1 91 998 ALA A CA 1
ATOM 7951 C C . ALA A 1 998 ? -1.209 32.312 1.777 1 91 998 ALA A C 1
ATOM 7953 O O . ALA A 1 998 ? -1.206 33.531 1.685 1 91 998 ALA A O 1
ATOM 7954 N N . LEU A 1 999 ? -1.85 31.562 0.969 1 94.75 999 LEU A N 1
ATOM 7955 C CA . LEU A 1 999 ? -2.473 32.125 -0.222 1 94.75 999 LEU A CA 1
ATOM 7956 C C . LEU A 1 999 ? -3.844 32.719 0.107 1 94.75 999 LEU A C 1
ATOM 7958 O O . LEU A 1 999 ? -4.555 32.188 0.968 1 94.75 999 LEU A O 1
ATOM 7962 N N . LYS A 1 1000 ? -4.094 33.812 -0.519 1 96 1000 LYS A N 1
ATOM 7963 C CA . LYS A 1 1000 ? -5.473 34.312 -0.621 1 96 1000 LYS A CA 1
ATOM 7964 C C . LYS A 1 1000 ? -6.246 33.5 -1.675 1 96 1000 LYS A C 1
ATOM 7966 O O . LYS A 1 1000 ? -5.879 33.5 -2.852 1 96 1000 LYS A O 1
ATOM 7971 N N . THR A 1 1001 ? -7.273 32.906 -1.237 1 96.44 1001 THR A N 1
ATOM 7972 C CA . THR A 1 1001 ? -7.977 32.031 -2.148 1 96.44 1001 THR A CA 1
ATOM 7973 C C . THR A 1 1001 ? -9.461 32.375 -2.219 1 96.44 1001 THR A C 1
ATOM 7975 O O . THR A 1 1001 ? -10.07 32.719 -1.205 1 96.44 1001 THR A O 1
ATOM 7978 N N . LEU A 1 1002 ? -10.039 32.344 -3.373 1 97.5 1002 LEU A N 1
ATOM 7979 C CA . LEU A 1 1002 ? -11.461 32.469 -3.635 1 97.5 1002 LEU A CA 1
ATOM 7980 C C . LEU A 1 1002 ? -11.992 31.297 -4.422 1 97.5 1002 LEU A C 1
ATOM 7982 O O . LEU A 1 1002 ? -11.484 30.969 -5.496 1 97.5 1002 LEU A O 1
ATOM 7986 N N . THR A 1 1003 ? -12.984 30.688 -3.875 1 97.38 1003 THR A N 1
ATOM 7987 C CA . THR A 1 1003 ? -13.539 29.516 -4.547 1 97.38 1003 THR A CA 1
ATOM 7988 C C . THR A 1 1003 ? -15.062 29.625 -4.652 1 97.38 1003 THR A C 1
ATOM 7990 O O . THR A 1 1003 ? -15.711 30.219 -3.787 1 97.38 1003 THR A O 1
ATOM 7993 N N . LEU A 1 1004 ? -15.594 29.094 -5.695 1 97.75 1004 LEU A N 1
ATOM 7994 C CA . LEU A 1 1004 ? -17.016 28.938 -5.945 1 97.75 1004 LEU A CA 1
ATOM 7995 C C . LEU A 1 1004 ? -17.375 27.469 -6.156 1 97.75 1004 LEU A C 1
ATOM 7997 O O . LEU A 1 1004 ? -16.641 26.734 -6.824 1 97.75 1004 LEU A O 1
ATOM 8001 N N . GLY A 1 1005 ? -18.484 27.141 -5.48 1 97.19 1005 GLY A N 1
ATOM 8002 C CA . GLY A 1 1005 ? -18.797 25.734 -5.621 1 97.19 1005 GLY A CA 1
ATOM 8003 C C . GLY A 1 1005 ? -20.266 25.438 -5.449 1 97.19 1005 GLY A C 1
ATOM 8004 O O . GLY A 1 1005 ? -21.078 26.344 -5.242 1 97.19 1005 GLY A O 1
ATOM 8005 N N . VAL A 1 1006 ? -20.594 24.156 -5.625 1 96.56 1006 VAL A N 1
ATOM 8006 C CA . VAL A 1 1006 ? -21.953 23.641 -5.512 1 96.56 1006 VAL A CA 1
ATOM 8007 C C . VAL A 1 1006 ? -21.938 22.297 -4.773 1 96.56 1006 VAL A C 1
ATOM 8009 O O . VAL A 1 1006 ? -21.016 21.5 -4.953 1 96.56 1006 VAL A O 1
ATOM 8012 N N . LYS A 1 1007 ? -22.859 22.125 -3.895 1 94.94 1007 LYS A N 1
ATOM 8013 C CA . LYS A 1 1007 ? -23.109 20.844 -3.221 1 94.94 1007 LYS A CA 1
ATOM 8014 C C . LYS A 1 1007 ? -24.5 20.328 -3.537 1 94.94 1007 LYS A C 1
ATOM 8016 O O . LYS A 1 1007 ? -25.5 21.016 -3.34 1 94.94 1007 LYS A O 1
ATOM 8021 N N . ILE A 1 1008 ? -24.578 19.141 -4.004 1 95.19 1008 ILE A N 1
ATOM 8022 C CA . ILE A 1 1008 ? -25.844 18.531 -4.43 1 95.19 1008 ILE A CA 1
ATOM 8023 C C . ILE A 1 1008 ? -26.109 17.266 -3.613 1 95.19 1008 ILE A C 1
ATOM 8025 O O . ILE A 1 1008 ? -25.203 16.484 -3.348 1 95.19 1008 ILE A O 1
ATOM 8029 N N . ASN A 1 1009 ? -27.328 17.156 -3.201 1 91.19 1009 ASN A N 1
ATOM 8030 C CA . ASN A 1 1009 ? -27.797 15.938 -2.549 1 91.19 1009 ASN A CA 1
ATOM 8031 C C . ASN A 1 1009 ? -28.922 15.266 -3.352 1 91.19 1009 ASN A C 1
ATOM 8033 O O . ASN A 1 1009 ? -29.891 15.922 -3.744 1 91.19 1009 ASN A O 1
ATOM 8037 N N . LEU A 1 1010 ? -28.75 14.055 -3.541 1 89.69 1010 LEU A N 1
ATOM 8038 C CA . LEU A 1 1010 ? -29.734 13.273 -4.281 1 89.69 1010 LEU A CA 1
ATOM 8039 C C . LEU A 1 1010 ? -30.297 12.156 -3.414 1 89.69 1010 LEU A C 1
ATOM 8041 O O . LEU A 1 1010 ? -29.609 11.641 -2.531 1 89.69 1010 LEU A O 1
ATOM 8045 N N . MET B 1 1 ? 26.609 -28.234 14.719 1 16.77 1 MET B N 1
ATOM 8046 C CA . MET B 1 1 ? 26.016 -29.547 14.852 1 16.77 1 MET B CA 1
ATOM 8047 C C . MET B 1 1 ? 25.031 -29.594 16.016 1 16.77 1 MET B C 1
ATOM 8049 O O . MET B 1 1 ? 24.734 -30.672 16.547 1 16.77 1 MET B O 1
ATOM 8053 N N . LYS B 1 2 ? 24.812 -28.312 16.547 1 22.16 2 LYS B N 1
ATOM 8054 C CA . LYS B 1 2 ? 24.141 -27.969 17.797 1 22.16 2 LYS B CA 1
ATOM 8055 C C . LYS B 1 2 ? 22.688 -28.469 17.797 1 22.16 2 LYS B C 1
ATOM 8057 O O . LYS B 1 2 ? 21.828 -27.891 17.125 1 22.16 2 LYS B O 1
ATOM 8062 N N . ASN B 1 3 ? 22.422 -29.953 17.922 1 17.81 3 ASN B N 1
ATOM 8063 C CA . ASN B 1 3 ? 21.297 -30.859 17.672 1 17.81 3 ASN B CA 1
ATOM 8064 C C . ASN B 1 3 ? 20.062 -30.469 18.484 1 17.81 3 ASN B C 1
ATOM 8066 O O . ASN B 1 3 ? 19 -30.25 17.922 1 17.81 3 ASN B O 1
ATOM 8070 N N . ASN B 1 4 ? 19.734 -31.141 19.656 1 19.09 4 ASN B N 1
ATOM 8071 C CA . ASN B 1 4 ? 18.641 -32.031 20.078 1 19.09 4 ASN B CA 1
ATOM 8072 C C . ASN B 1 4 ? 17.547 -31.25 20.812 1 19.09 4 ASN B C 1
ATOM 8074 O O . ASN B 1 4 ? 16.375 -31.391 20.5 1 19.09 4 ASN B O 1
ATOM 8078 N N . LEU B 1 5 ? 17.625 -30.922 22.203 1 19.75 5 LEU B N 1
ATOM 8079 C CA . LEU B 1 5 ? 16.781 -31.391 23.297 1 19.75 5 LEU B CA 1
ATOM 8080 C C . LEU B 1 5 ? 15.578 -30.484 23.484 1 19.75 5 LEU B C 1
ATOM 8082 O O . LEU B 1 5 ? 14.461 -30.953 23.703 1 19.75 5 LEU B O 1
ATOM 8086 N N . GLU B 1 6 ? 15.742 -29.234 23.797 1 21.92 6 GLU B N 1
ATOM 8087 C CA . GLU B 1 6 ? 14.961 -28.656 24.891 1 21.92 6 GLU B CA 1
ATOM 8088 C C . GLU B 1 6 ? 13.586 -28.219 24.422 1 21.92 6 GLU B C 1
ATOM 8090 O O . GLU B 1 6 ? 13.055 -27.203 24.891 1 21.92 6 GLU B O 1
ATOM 8095 N N . TYR B 1 7 ? 13.07 -28.672 23.188 1 21.19 7 TYR B N 1
ATOM 8096 C CA . TYR B 1 7 ? 11.969 -28 22.516 1 21.19 7 TYR B CA 1
ATOM 8097 C C . TYR B 1 7 ? 10.641 -28.297 23.219 1 21.19 7 TYR B C 1
ATOM 8099 O O . TYR B 1 7 ? 9.609 -28.438 22.562 1 21.19 7 TYR B O 1
ATOM 8107 N N . ARG B 1 8 ? 10.57 -28.859 24.469 1 22.88 8 ARG B N 1
ATOM 8108 C CA . ARG B 1 8 ? 9.406 -29.562 25 1 22.88 8 ARG B CA 1
ATOM 8109 C C . ARG B 1 8 ? 8.234 -28.594 25.219 1 22.88 8 ARG B C 1
ATOM 8111 O O . ARG B 1 8 ? 7.078 -29.016 25.203 1 22.88 8 ARG B O 1
ATOM 8118 N N . GLY B 1 9 ? 8.5 -27.453 25.859 1 22.02 9 GLY B N 1
ATOM 8119 C CA . GLY B 1 9 ? 7.59 -26.922 26.859 1 22.02 9 GLY B CA 1
ATOM 8120 C C . GLY B 1 9 ? 6.305 -26.359 26.266 1 22.02 9 GLY B C 1
ATOM 8121 O O . GLY B 1 9 ? 5.332 -26.141 26.984 1 22.02 9 GLY B O 1
ATOM 8122 N N . VAL B 1 10 ? 6.324 -25.875 25.078 1 21.36 10 VAL B N 1
ATOM 8123 C CA . VAL B 1 10 ? 5.336 -24.812 24.891 1 21.36 10 VAL B CA 1
ATOM 8124 C C . VAL B 1 10 ? 3.957 -25.422 24.656 1 21.36 10 VAL B C 1
ATOM 8126 O O . VAL B 1 10 ? 3.01 -24.719 24.312 1 21.36 10 VAL B O 1
ATOM 8129 N N . VAL B 1 11 ? 3.852 -26.812 24.609 1 21.73 11 VAL B N 1
ATOM 8130 C CA . VAL B 1 11 ? 2.613 -27.391 24.094 1 21.73 11 VAL B CA 1
ATOM 8131 C C . VAL B 1 11 ? 1.459 -27.062 25.031 1 21.73 11 VAL B C 1
ATOM 8133 O O . VAL B 1 11 ? 0.31 -26.953 24.609 1 21.73 11 VAL B O 1
ATOM 8136 N N . HIS B 1 12 ? 1.699 -27.078 26.391 1 20.86 12 HIS B N 1
ATOM 8137 C CA . HIS B 1 12 ? 0.614 -27.469 27.281 1 20.86 12 HIS B CA 1
ATOM 8138 C C . HIS B 1 12 ? -0.487 -26.406 27.312 1 20.86 12 HIS B C 1
ATOM 8140 O O . HIS B 1 12 ? -1.622 -26.703 27.688 1 20.86 12 HIS B O 1
ATOM 8146 N N . LEU B 1 13 ? -0.072 -25.125 27.219 1 20.77 13 LEU B N 1
ATOM 8147 C CA . LEU B 1 13 ? -0.951 -24.25 27.984 1 20.77 13 LEU B CA 1
ATOM 8148 C C . LEU B 1 13 ? -2.285 -24.062 27.266 1 20.77 13 LEU B C 1
ATOM 8150 O O . LEU B 1 13 ? -3.182 -23.391 27.781 1 20.77 13 LEU B O 1
ATOM 8154 N N . CYS B 1 14 ? -2.336 -24.406 26 1 20.41 14 CYS B N 1
ATOM 8155 C CA . CYS B 1 14 ? -3.488 -23.812 25.328 1 20.41 14 CYS B CA 1
ATOM 8156 C C . CYS B 1 14 ? -4.789 -24.438 25.844 1 20.41 14 CYS B C 1
ATOM 8158 O O . CYS B 1 14 ? -5.867 -24.109 25.344 1 20.41 14 CYS B O 1
ATOM 8160 N N . LEU B 1 15 ? -4.59 -25.594 26.609 1 19.81 15 LEU B N 1
ATOM 8161 C CA . LEU B 1 15 ? -5.836 -26.359 26.703 1 19.81 15 LEU B CA 1
ATOM 8162 C C . LEU B 1 15 ? -6.895 -25.562 27.469 1 19.81 15 LEU B C 1
ATOM 8164 O O . LEU B 1 15 ? -8.094 -25.719 27.219 1 19.81 15 LEU B O 1
ATOM 8168 N N . LEU B 1 16 ? -6.402 -24.891 28.578 1 19.64 16 LEU B N 1
ATOM 8169 C CA . LEU B 1 16 ? -7.336 -24.984 29.688 1 19.64 16 LEU B CA 1
ATOM 8170 C C . LEU B 1 16 ? -8.562 -24.109 29.438 1 19.64 16 LEU B C 1
ATOM 8172 O O . LEU B 1 16 ? -9.664 -24.438 29.906 1 19.64 16 LEU B O 1
ATOM 8176 N N . PHE B 1 17 ? -8.312 -22.875 28.906 1 21.27 17 PHE B N 1
ATOM 8177 C CA . PHE B 1 17 ? -9.266 -21.938 29.484 1 21.27 17 PHE B CA 1
ATOM 8178 C C . PHE B 1 17 ? -10.648 -22.125 28.891 1 21.27 17 PHE B C 1
ATOM 8180 O O . PHE B 1 17 ? -11.492 -21.219 28.969 1 21.27 17 PHE B O 1
ATOM 8187 N N . ILE B 1 18 ? -10.797 -23.188 28.078 1 20.5 18 ILE B N 1
ATOM 8188 C CA . ILE B 1 18 ? -12.094 -23.141 27.422 1 20.5 18 ILE B CA 1
ATOM 8189 C C . ILE B 1 18 ? -13.203 -23.141 28.484 1 20.5 18 ILE B C 1
ATOM 8191 O O . ILE B 1 18 ? -14.32 -22.672 28.219 1 20.5 18 ILE B O 1
ATOM 8195 N N . CYS B 1 19 ? -12.938 -23.859 29.609 1 20.56 19 CYS B N 1
ATOM 8196 C CA . CYS B 1 19 ? -14.125 -24.531 30.125 1 20.56 19 CYS B CA 1
ATOM 8197 C C . CYS B 1 19 ? -15.055 -23.531 30.812 1 20.56 19 CYS B C 1
ATOM 8199 O O . CYS B 1 19 ? -16.125 -23.906 31.297 1 20.56 19 CYS B O 1
ATOM 8201 N N . PHE B 1 20 ? -14.406 -22.484 31.438 1 19.75 20 PHE B N 1
ATOM 8202 C CA . PHE B 1 20 ? -15.094 -22.312 32.719 1 19.75 20 PHE B CA 1
ATOM 8203 C C . PHE B 1 20 ? -16.562 -21.969 32.5 1 19.75 20 PHE B C 1
ATOM 8205 O O . PHE B 1 20 ? -17.438 -22.453 33.219 1 19.75 20 PHE B O 1
ATOM 8212 N N . PHE B 1 21 ? -16.781 -20.75 31.938 1 20.39 21 PHE B N 1
ATOM 8213 C CA . PHE B 1 21 ? -17.828 -20.016 32.656 1 20.39 21 PHE B CA 1
ATOM 8214 C C . PHE B 1 21 ? -19.203 -20.531 32.25 1 20.39 21 PHE B C 1
ATOM 8216 O O . PHE B 1 21 ? -19.844 -19.969 31.359 1 20.39 21 PHE B O 1
ATOM 8223 N N . VAL B 1 22 ? -19.359 -21.812 32 1 20.16 22 VAL B N 1
ATOM 8224 C CA . VAL B 1 22 ? -20.703 -22.203 31.625 1 20.16 22 VAL B CA 1
ATOM 8225 C C . VAL B 1 22 ? -21.672 -21.906 32.781 1 20.16 22 VAL B C 1
ATOM 8227 O O . VAL B 1 22 ? -21.594 -22.547 33.812 1 20.16 22 VAL B O 1
ATOM 8230 N N . PRO B 1 23 ? -21.797 -20.625 33.219 1 22.56 23 PRO B N 1
ATOM 8231 C CA . PRO B 1 23 ? -22.672 -20.641 34.375 1 22.56 23 PRO B CA 1
ATOM 8232 C C . PRO B 1 23 ? -23.984 -21.406 34.125 1 22.56 23 PRO B C 1
ATOM 8234 O O . PRO B 1 23 ? -24.422 -21.516 32.969 1 22.56 23 PRO B O 1
ATOM 8237 N N . PRO B 1 24 ? -24.328 -22.25 35.031 1 20.36 24 PRO B N 1
ATOM 8238 C CA . PRO B 1 24 ? -25.5 -23.125 35 1 20.36 24 PRO B CA 1
ATOM 8239 C C . PRO B 1 24 ? -26.797 -22.375 34.812 1 20.36 24 PRO B C 1
ATOM 8241 O O . PRO B 1 24 ? -26.906 -21.203 35.219 1 20.36 24 PRO B O 1
ATOM 8244 N N . PRO B 1 25 ? -27.578 -22.719 33.812 1 21.14 25 PRO B N 1
ATOM 8245 C CA . PRO B 1 25 ? -28.875 -22.172 33.438 1 21.14 25 PRO B CA 1
ATOM 8246 C C . PRO B 1 25 ? -29.875 -22.141 34.562 1 21.14 25 PRO B C 1
ATOM 8248 O O . PRO B 1 25 ? -30.219 -23.203 35.125 1 21.14 25 PRO B O 1
ATOM 8251 N N . TYR B 1 26 ? -29.562 -21.375 35.688 1 19.66 26 TYR B N 1
ATOM 8252 C CA . TYR B 1 26 ? -30.578 -21.516 36.719 1 19.66 26 TYR B CA 1
ATOM 8253 C C . TYR B 1 26 ? -31.969 -21.312 36.125 1 19.66 26 TYR B C 1
ATOM 8255 O O . TYR B 1 26 ? -32.188 -20.438 35.281 1 19.66 26 TYR B O 1
ATOM 8263 N N . PHE B 1 27 ? -32.812 -22.359 36.188 1 18.53 27 PHE B N 1
ATOM 8264 C CA . PHE B 1 27 ? -34.156 -22.75 35.781 1 18.53 27 PHE B CA 1
ATOM 8265 C C . PHE B 1 27 ? -35.188 -21.844 36.438 1 18.53 27 PHE B C 1
ATOM 8267 O O . PHE B 1 27 ? -36.406 -22.031 36.25 1 18.53 27 PHE B O 1
ATOM 8274 N N . ALA B 1 28 ? -34.875 -20.562 36.875 1 18.2 28 ALA B N 1
ATOM 8275 C CA . ALA B 1 28 ? -35.906 -20.203 37.844 1 18.2 28 ALA B CA 1
ATOM 8276 C C . ALA B 1 28 ? -37.281 -20.234 37.188 1 18.2 28 ALA B C 1
ATOM 8278 O O . ALA B 1 28 ? -37.438 -19.828 36.031 1 18.2 28 ALA B O 1
ATOM 8279 N N . HIS B 1 29 ? -38.219 -20.969 37.75 1 18.42 29 HIS B N 1
ATOM 8280 C CA . HIS B 1 29 ? -39.594 -21.438 37.594 1 18.42 29 HIS B CA 1
ATOM 8281 C C . HIS B 1 29 ? -40.594 -20.281 37.625 1 18.42 29 HIS B C 1
ATOM 8283 O O . HIS B 1 29 ? -41.812 -20.484 37.594 1 18.42 29 HIS B O 1
ATOM 8289 N N . PHE B 1 30 ? -40.281 -19.125 37.062 1 19.05 30 PHE B N 1
ATOM 8290 C CA . PHE B 1 30 ? -41.25 -18.141 37.531 1 19.05 30 PHE B CA 1
ATOM 8291 C C . PHE B 1 30 ? -42.688 -18.578 37.188 1 19.05 30 PHE B C 1
ATOM 8293 O O . PHE B 1 30 ? -42.906 -19.156 36.125 1 19.05 30 PHE B O 1
ATOM 8300 N N . PRO B 1 31 ? -43.531 -18.469 38.188 1 19.67 31 PRO B N 1
ATOM 8301 C CA . PRO B 1 31 ? -44.906 -19.016 38.344 1 19.67 31 PRO B CA 1
ATOM 8302 C C . PRO B 1 31 ? -45.844 -18.531 37.25 1 19.67 31 PRO B C 1
ATOM 8304 O O . PRO B 1 31 ? -45.531 -17.594 36.531 1 19.67 31 PRO B O 1
ATOM 8307 N N . HIS B 1 32 ? -47.156 -18.844 37.438 1 19.25 32 HIS B N 1
ATOM 8308 C CA . HIS B 1 32 ? -48.406 -19.266 36.844 1 19.25 32 HIS B CA 1
ATOM 8309 C C . HIS B 1 32 ? -49.219 -18.062 36.406 1 19.25 32 HIS B C 1
ATOM 8311 O O . HIS B 1 32 ? -50.375 -18.219 35.938 1 19.25 32 HIS B O 1
ATOM 8317 N N . GLY B 1 33 ? -48.656 -16.859 36.156 1 19.17 33 GLY B N 1
ATOM 8318 C CA . GLY B 1 33 ? -49.719 -15.875 36.281 1 19.17 33 GLY B CA 1
ATOM 8319 C C . GLY B 1 33 ? -50.875 -16.125 35.344 1 19.17 33 GLY B C 1
ATOM 8320 O O . GLY B 1 33 ? -50.75 -16.859 34.344 1 19.17 33 GLY B O 1
ATOM 8321 N N . HIS B 1 34 ? -52.125 -15.602 35.75 1 20.97 34 HIS B N 1
ATOM 8322 C CA . HIS B 1 34 ? -53.562 -15.711 35.531 1 20.97 34 HIS B CA 1
ATOM 8323 C C . HIS B 1 34 ? -53.969 -15.133 34.188 1 20.97 34 HIS B C 1
ATOM 8325 O O . HIS B 1 34 ? -53.344 -14.18 33.688 1 20.97 34 HIS B O 1
ATOM 8331 N N . CYS B 1 35 ? -54.594 -15.922 33.312 1 19.91 35 CYS B N 1
ATOM 8332 C CA . CYS B 1 35 ? -55.188 -15.969 31.984 1 19.91 35 CYS B CA 1
ATOM 8333 C C . CYS B 1 35 ? -56.219 -14.875 31.812 1 19.91 35 CYS B C 1
ATOM 8335 O O . CYS B 1 35 ? -57.375 -15.031 32.281 1 19.91 35 CYS B O 1
ATOM 8337 N N . PHE B 1 36 ? -55.906 -13.523 32.188 1 21.36 36 PHE B N 1
ATOM 8338 C CA . PHE B 1 36 ? -57.156 -12.773 32.062 1 21.36 36 PHE B CA 1
ATOM 8339 C C . PHE B 1 36 ? -57.688 -12.789 30.641 1 21.36 36 PHE B C 1
ATOM 8341 O O . PHE B 1 36 ? -56.906 -12.727 29.688 1 21.36 36 PHE B O 1
ATOM 8348 N N . THR B 1 37 ? -58.969 -13.117 30.453 1 20 37 THR B N 1
ATOM 8349 C CA . THR B 1 37 ? -59.906 -13.562 29.438 1 20 37 THR B CA 1
ATOM 8350 C C . THR B 1 37 ? -60.312 -12.398 28.531 1 20 37 THR B C 1
ATOM 8352 O O . THR B 1 37 ? -61.094 -12.578 27.578 1 20 37 THR B O 1
ATOM 8355 N N . SER B 1 38 ? -59.781 -11.117 28.625 1 23.42 38 SER B N 1
ATOM 8356 C CA . SER B 1 38 ? -60.844 -10.242 28.156 1 23.42 38 SER B CA 1
ATOM 8357 C C . SER B 1 38 ? -61 -10.359 26.641 1 23.42 38 SER B C 1
ATOM 8359 O O . SER B 1 38 ? -60.031 -10.523 25.906 1 23.42 38 SER B O 1
ATOM 8361 N N . PHE B 1 39 ? -62.281 -10.469 26.141 1 23.05 39 PHE B N 1
ATOM 8362 C CA . PHE B 1 39 ? -63.031 -10.883 24.969 1 23.05 39 PHE B CA 1
ATOM 8363 C C . PHE B 1 39 ? -63 -9.789 23.906 1 23.05 39 PHE B C 1
ATOM 8365 O O . PHE B 1 39 ? -63.688 -9.906 22.875 1 23.05 39 PHE B O 1
ATOM 8372 N N . SER B 1 40 ? -62.094 -8.766 23.891 1 25.44 40 SER B N 1
ATOM 8373 C CA . SER B 1 40 ? -62.688 -7.734 23.031 1 25.44 40 SER B CA 1
ATOM 8374 C C . SER B 1 40 ? -62.75 -8.203 21.578 1 25.44 40 SER B C 1
ATOM 8376 O O . SER B 1 40 ? -61.875 -8.961 21.125 1 25.44 40 SER B O 1
ATOM 8378 N N . ASN B 1 41 ? -63.875 -7.957 20.891 1 25.34 41 ASN B N 1
ATOM 8379 C CA . ASN B 1 41 ? -64.438 -8.359 19.609 1 25.34 41 ASN B CA 1
ATOM 8380 C C . ASN B 1 41 ? -63.656 -7.762 18.438 1 25.34 41 ASN B C 1
ATOM 8382 O O . ASN B 1 41 ? -63.844 -6.594 18.094 1 25.34 41 ASN B O 1
ATOM 8386 N N . LEU B 1 42 ? -62.281 -7.75 18.484 1 28.94 42 LEU B N 1
ATOM 8387 C CA . LEU B 1 42 ? -61.469 -7.219 17.391 1 28.94 42 LEU B CA 1
ATOM 8388 C C . LEU B 1 42 ? -61.875 -7.855 16.062 1 28.94 42 LEU B C 1
ATOM 8390 O O . LEU B 1 42 ? -62.062 -9.07 15.977 1 28.94 42 LEU B O 1
ATOM 8394 N N . ASP B 1 43 ? -62.438 -7.008 15.266 1 31.66 43 ASP B N 1
ATOM 8395 C CA . ASP B 1 43 ? -62.75 -7.422 13.906 1 31.66 43 ASP B CA 1
ATOM 8396 C C . ASP B 1 43 ? -61.594 -8.188 13.281 1 31.66 43 ASP B C 1
ATOM 8398 O O . ASP B 1 43 ? -60.5 -7.652 13.125 1 31.66 43 ASP B O 1
ATOM 8402 N N . THR B 1 44 ? -61.5 -9.383 13.664 1 34.94 44 THR B N 1
ATOM 8403 C CA . THR B 1 44 ? -60.594 -10.484 13.391 1 34.94 44 THR B CA 1
ATOM 8404 C C . THR B 1 44 ? -60.406 -10.664 11.891 1 34.94 44 THR B C 1
ATOM 8406 O O . THR B 1 44 ? -61.344 -10.984 11.172 1 34.94 44 THR B O 1
ATOM 8409 N N . GLN B 1 45 ? -59.688 -9.688 11.25 1 42.03 45 GLN B N 1
ATOM 8410 C CA . GLN B 1 45 ? -59.219 -10.188 9.961 1 42.03 45 GLN B CA 1
ATOM 8411 C C . GLN B 1 45 ? -59 -11.695 10 1 42.03 45 GLN B C 1
ATOM 8413 O O . GLN B 1 45 ? -58.406 -12.227 10.938 1 42.03 45 GLN B O 1
ATOM 8418 N N . GLN B 1 46 ? -59.906 -12.297 9.383 1 48.84 46 GLN B N 1
ATOM 8419 C CA . GLN B 1 46 ? -60.062 -13.742 9.508 1 48.84 46 GLN B CA 1
ATOM 8420 C C . GLN B 1 46 ? -58.75 -14.469 9.258 1 48.84 46 GLN B C 1
ATOM 8422 O O . GLN B 1 46 ? -58.281 -14.516 8.125 1 48.84 46 GLN B O 1
ATOM 8427 N N . GLN B 1 47 ? -57.906 -14.328 10.195 1 65.06 47 GLN B N 1
ATOM 8428 C CA . GLN B 1 47 ? -56.75 -15.219 10.211 1 65.06 47 GLN B CA 1
ATOM 8429 C C . GLN B 1 47 ? -57.188 -16.672 10.258 1 65.06 47 GLN B C 1
ATOM 8431 O O . GLN B 1 47 ? -58.094 -17.031 10.992 1 65.06 47 GLN B O 1
ATOM 8436 N N . HIS B 1 48 ? -56.906 -17.281 9.164 1 79.56 48 HIS B N 1
ATOM 8437 C CA . HIS B 1 48 ? -57.156 -18.719 9.227 1 79.56 48 HIS B CA 1
ATOM 8438 C C . HIS B 1 48 ? -55.844 -19.5 9.219 1 79.56 48 HIS B C 1
ATOM 8440 O O . HIS B 1 48 ? -54.812 -18.969 8.789 1 79.56 48 HIS B O 1
ATOM 8446 N N . GLN B 1 49 ? -55.844 -20.547 9.734 1 80.44 49 GLN B N 1
ATOM 8447 C CA . GLN B 1 49 ? -54.719 -21.469 9.781 1 80.44 49 GLN B CA 1
ATOM 8448 C C . GLN B 1 49 ? -54.5 -22.156 8.445 1 80.44 49 GLN B C 1
ATOM 8450 O O . GLN B 1 49 ? -55.469 -22.688 7.859 1 80.44 49 GLN B O 1
ATOM 8455 N N . ILE B 1 50 ? -53.406 -21.922 7.895 1 83.19 50 ILE B N 1
ATOM 8456 C CA . ILE B 1 50 ? -53.031 -22.703 6.723 1 83.19 50 ILE B CA 1
ATOM 8457 C C . ILE B 1 50 ? -52.031 -23.812 7.121 1 83.19 50 ILE B C 1
ATOM 8459 O O . ILE B 1 50 ? -51.188 -23.594 7.977 1 83.19 50 ILE B O 1
ATOM 8463 N N . SER B 1 51 ? -52.375 -25.016 6.695 1 85.38 51 SER B N 1
ATOM 8464 C CA . SER B 1 51 ? -51.5 -26.156 6.902 1 85.38 51 SER B CA 1
ATOM 8465 C C . SER B 1 51 ? -51.125 -26.812 5.574 1 85.38 51 SER B C 1
ATOM 8467 O O . SER B 1 51 ? -51.812 -26.625 4.566 1 85.38 51 SER B O 1
ATOM 8469 N N . GLY B 1 52 ? -50.062 -27.312 5.477 1 85.94 52 GLY B N 1
ATOM 8470 C CA . GLY B 1 52 ? -49.594 -28.031 4.297 1 85.94 52 GLY B CA 1
ATOM 8471 C C . GLY B 1 52 ? -48.375 -28.891 4.547 1 85.94 52 GLY B C 1
ATOM 8472 O O . GLY B 1 52 ? -47.844 -28.906 5.656 1 85.94 52 GLY B O 1
ATOM 8473 N N . THR B 1 53 ? -48.062 -29.719 3.594 1 84.88 53 THR B N 1
ATOM 8474 C CA . THR B 1 53 ? -46.875 -30.562 3.594 1 84.88 53 THR B CA 1
ATOM 8475 C C . THR B 1 53 ? -45.875 -30.094 2.529 1 84.88 53 THR B C 1
ATOM 8477 O O . THR B 1 53 ? -46.281 -29.812 1.393 1 84.88 53 THR B O 1
ATOM 8480 N N . VAL B 1 54 ? -44.75 -29.844 2.967 1 85 54 VAL B N 1
ATOM 8481 C CA . VAL B 1 54 ? -43.656 -29.562 2.033 1 85 54 VAL B CA 1
ATOM 8482 C C . VAL B 1 54 ? -42.906 -30.844 1.701 1 85 54 VAL B C 1
ATOM 8484 O O . VAL B 1 54 ? -42.438 -31.547 2.6 1 85 54 VAL B O 1
ATOM 8487 N N . THR B 1 55 ? -42.906 -31.172 0.479 1 79.81 55 THR B N 1
ATOM 8488 C CA . THR B 1 55 ? -42.25 -32.375 0.013 1 79.81 55 THR B CA 1
ATOM 8489 C C . THR B 1 55 ? -41.188 -32.062 -1.053 1 79.81 55 THR B C 1
ATOM 8491 O O . THR B 1 55 ? -41.188 -30.953 -1.606 1 79.81 55 THR B O 1
ATOM 8494 N N . ASP B 1 56 ? -40.25 -32.844 -1.154 1 71.75 56 ASP B N 1
ATOM 8495 C CA . ASP B 1 56 ? -39.438 -32.938 -2.369 1 71.75 56 ASP B CA 1
ATOM 8496 C C . ASP B 1 56 ? -39.688 -34.25 -3.09 1 71.75 56 ASP B C 1
ATOM 8498 O O . ASP B 1 56 ? -40.625 -35 -2.77 1 71.75 56 ASP B O 1
ATOM 8502 N N . SER B 1 57 ? -38.875 -34.531 -4.227 1 65.88 57 SER B N 1
ATOM 8503 C CA . SER B 1 57 ? -39.062 -35.75 -4.992 1 65.88 57 SER B CA 1
ATOM 8504 C C . SER B 1 57 ? -38.875 -36.969 -4.109 1 65.88 57 SER B C 1
ATOM 8506 O O . SER B 1 57 ? -39.312 -38.094 -4.473 1 65.88 57 SER B O 1
ATOM 8508 N N . TYR B 1 58 ? -38.344 -36.812 -2.996 1 65.38 58 TYR B N 1
ATOM 8509 C CA . TYR B 1 58 ? -38.031 -37.969 -2.172 1 65.38 58 TYR B CA 1
ATOM 8510 C C . TYR B 1 58 ? -38.969 -38.094 -0.994 1 65.38 58 TYR B C 1
ATOM 8512 O O . TYR B 1 58 ? -38.906 -39.062 -0.228 1 65.38 58 TYR B O 1
ATOM 8520 N N . GLY B 1 59 ? -39.812 -37.156 -0.782 1 73.12 59 GLY B N 1
ATOM 8521 C CA . GLY B 1 59 ? -40.781 -37.25 0.288 1 73.12 59 GLY B CA 1
ATOM 8522 C C . GLY B 1 59 ? -40.938 -35.969 1.078 1 73.12 59 GLY B C 1
ATOM 8523 O O . GLY B 1 59 ? -40.5 -34.906 0.642 1 73.12 59 GLY B O 1
ATOM 8524 N N . PRO B 1 60 ? -41.531 -36.156 2.344 1 77.38 60 PRO B N 1
ATOM 8525 C CA . PRO B 1 60 ? -41.75 -34.938 3.162 1 77.38 60 PRO B CA 1
ATOM 8526 C C . PRO B 1 60 ? -40.469 -34.312 3.639 1 77.38 60 PRO B C 1
ATOM 8528 O O . PRO B 1 60 ? -39.5 -35 3.98 1 77.38 60 PRO B O 1
ATOM 8531 N N . MET B 1 61 ? -40.281 -33.031 3.549 1 77.12 61 MET B N 1
ATOM 8532 C CA . MET B 1 61 ? -39.094 -32.281 3.889 1 77.12 61 MET B CA 1
ATOM 8533 C C . MET B 1 61 ? -39.219 -31.625 5.27 1 77.12 61 MET B C 1
ATOM 8535 O O . MET B 1 61 ? -39.938 -30.656 5.441 1 77.12 61 MET B O 1
ATOM 8539 N N . PRO B 1 62 ? -38.469 -32.25 6.191 1 76.75 62 PRO B N 1
ATOM 8540 C CA . PRO B 1 62 ? -38.469 -31.562 7.488 1 76.75 62 PRO B CA 1
ATOM 8541 C C . PRO B 1 62 ? -37.531 -30.344 7.5 1 76.75 62 PRO B C 1
ATOM 8543 O O . PRO B 1 62 ? -36.5 -30.344 6.816 1 76.75 62 PRO B O 1
ATOM 8546 N N . GLY B 1 63 ? -37.844 -29.281 8.211 1 75.5 63 GLY B N 1
ATOM 8547 C CA . GLY B 1 63 ? -36.969 -28.156 8.484 1 75.5 63 GLY B CA 1
ATOM 8548 C C . GLY B 1 63 ? -37.031 -27.078 7.414 1 75.5 63 GLY B C 1
ATOM 8549 O O . GLY B 1 63 ? -36.125 -26.234 7.348 1 75.5 63 GLY B O 1
ATOM 8550 N N . VAL B 1 64 ? -37.969 -27.203 6.48 1 79.25 64 VAL B N 1
ATOM 8551 C CA . VAL B 1 64 ? -38.125 -26.141 5.492 1 79.25 64 VAL B CA 1
ATOM 8552 C C . VAL B 1 64 ? -38.656 -24.875 6.176 1 79.25 64 VAL B C 1
ATOM 8554 O O . VAL B 1 64 ? -39.656 -24.938 6.918 1 79.25 64 VAL B O 1
ATOM 8557 N N . HIS B 1 65 ? -38.062 -23.906 5.914 1 82.44 65 HIS B N 1
ATOM 8558 C CA . HIS B 1 65 ? -38.5 -22.625 6.457 1 82.44 65 HIS B CA 1
ATOM 8559 C C . HIS B 1 65 ? -39.656 -22.047 5.652 1 82.44 65 HIS B C 1
ATOM 8561 O O . HIS B 1 65 ? -39.5 -21.781 4.457 1 82.44 65 HIS B O 1
ATOM 8567 N N . VAL B 1 66 ? -40.812 -21.969 6.277 1 86.12 66 VAL B N 1
ATOM 8568 C CA . VAL B 1 66 ? -42 -21.391 5.676 1 86.12 66 VAL B CA 1
ATOM 8569 C C . VAL B 1 66 ? -42.25 -20.016 6.285 1 86.12 66 VAL B C 1
ATOM 8571 O O . VAL B 1 66 ? -42.594 -19.906 7.469 1 86.12 66 VAL B O 1
ATOM 8574 N N . LEU B 1 67 ? -42.062 -19.031 5.465 1 81.94 67 LEU B N 1
ATOM 8575 C CA . LEU B 1 67 ? -42.156 -17.641 5.926 1 81.94 67 LEU B CA 1
ATOM 8576 C C . LEU B 1 67 ? -43.219 -16.875 5.172 1 81.94 67 LEU B C 1
ATOM 8578 O O . LEU B 1 67 ? -43.438 -17.109 3.979 1 81.94 67 LEU B O 1
ATOM 8582 N N . ILE B 1 68 ? -44.062 -16.016 5.906 1 80.44 68 ILE B N 1
ATOM 8583 C CA . ILE B 1 68 ? -44.938 -15.047 5.238 1 80.44 68 ILE B CA 1
ATOM 8584 C C . ILE B 1 68 ? -44.062 -13.945 4.613 1 80.44 68 ILE B C 1
ATOM 8586 O O . ILE B 1 68 ? -43.312 -13.266 5.309 1 80.44 68 ILE B O 1
ATOM 8590 N N . LYS B 1 69 ? -44.125 -13.875 3.256 1 77.5 69 LYS B N 1
ATOM 8591 C CA . LYS B 1 69 ? -43.312 -12.938 2.496 1 77.5 69 LYS B CA 1
ATOM 8592 C C . LYS B 1 69 ? -43.406 -11.531 3.07 1 77.5 69 LYS B C 1
ATOM 8594 O O . LYS B 1 69 ? -44.5 -11.023 3.299 1 77.5 69 LYS B O 1
ATOM 8599 N N . GLY B 1 70 ? -42.281 -10.859 3.352 1 67 70 GLY B N 1
ATOM 8600 C CA . GLY B 1 70 ? -42.219 -9.484 3.816 1 67 70 GLY B CA 1
ATOM 8601 C C . GLY B 1 70 ? -42.312 -9.359 5.324 1 67 70 GLY B C 1
ATOM 8602 O O . GLY B 1 70 ? -42.312 -8.25 5.863 1 67 70 GLY B O 1
ATOM 8603 N N . THR B 1 71 ? -42.656 -10.523 6.035 1 67.12 71 THR B N 1
ATOM 8604 C CA . THR B 1 71 ? -42.75 -10.516 7.488 1 67.12 71 THR B CA 1
ATOM 8605 C C . THR B 1 71 ? -41.719 -11.461 8.102 1 67.12 71 THR B C 1
ATOM 8607 O O . THR B 1 71 ? -41.062 -12.219 7.383 1 67.12 71 THR B O 1
ATOM 8610 N N . ASN B 1 72 ? -41.5 -11.328 9.406 1 64.38 72 ASN B N 1
ATOM 8611 C CA . ASN B 1 72 ? -40.656 -12.281 10.117 1 64.38 72 ASN B CA 1
ATOM 8612 C C . ASN B 1 72 ? -41.5 -13.414 10.727 1 64.38 72 ASN B C 1
ATOM 8614 O O . ASN B 1 72 ? -40.969 -14.203 11.523 1 64.38 72 ASN B O 1
ATOM 8618 N N . ASN B 1 73 ? -42.719 -13.523 10.367 1 73.75 73 ASN B N 1
ATOM 8619 C CA . ASN B 1 73 ? -43.562 -14.594 10.859 1 73.75 73 ASN B CA 1
ATOM 8620 C C . ASN B 1 73 ? -43.469 -15.836 9.977 1 73.75 73 ASN B C 1
ATOM 8622 O O . ASN B 1 73 ? -43.75 -15.781 8.781 1 73.75 73 ASN B O 1
ATOM 8626 N N . GLY B 1 74 ? -42.844 -16.828 10.43 1 78.12 74 GLY B N 1
ATOM 8627 C CA . GLY B 1 74 ? -42.719 -18.094 9.719 1 78.12 74 GLY B CA 1
ATOM 8628 C C . GLY B 1 74 ? -42.625 -19.297 10.641 1 78.12 74 GLY B C 1
ATOM 8629 O O . GLY B 1 74 ? -42.75 -19.156 11.859 1 78.12 74 GLY B O 1
ATOM 8630 N N . THR B 1 75 ? -42.75 -20.438 10.07 1 80.19 75 THR B N 1
ATOM 8631 C CA . THR B 1 75 ? -42.625 -21.703 10.758 1 80.19 75 THR B CA 1
ATOM 8632 C C . THR B 1 75 ? -41.688 -22.641 9.984 1 80.19 75 THR B C 1
ATOM 8634 O O . THR B 1 75 ? -41.219 -22.297 8.883 1 80.19 75 THR B O 1
ATOM 8637 N N . PHE B 1 76 ? -41.219 -23.672 10.586 1 80.06 76 PHE B N 1
ATOM 8638 C CA . PHE B 1 76 ? -40.5 -24.75 9.938 1 80.06 76 PHE B CA 1
ATOM 8639 C C . PHE B 1 76 ? -41.344 -26 9.82 1 80.06 76 PHE B C 1
ATOM 8641 O O . PHE B 1 76 ? -42.188 -26.266 10.68 1 80.06 76 PHE B O 1
ATOM 8648 N N . THR B 1 77 ? -41.125 -26.688 8.75 1 82.5 77 THR B N 1
ATOM 8649 C CA . THR B 1 77 ? -41.844 -27.953 8.609 1 82.5 77 THR B CA 1
ATOM 8650 C C . THR B 1 77 ? -41.375 -28.953 9.664 1 82.5 77 THR B C 1
ATOM 8652 O O . THR B 1 77 ? -40.219 -28.938 10.086 1 82.5 77 THR B O 1
ATOM 8655 N N . ASP B 1 78 ? -42.375 -29.781 10.156 1 79.19 78 ASP B N 1
ATOM 8656 C CA . ASP B 1 78 ? -42.062 -30.812 11.156 1 79.19 78 ASP B CA 1
ATOM 8657 C C . ASP B 1 78 ? -41.469 -32.062 10.5 1 79.19 78 ASP B C 1
ATOM 8659 O O . ASP B 1 78 ? -41.156 -32.031 9.312 1 79.19 78 ASP B O 1
ATOM 8663 N N . ALA B 1 79 ? -41.25 -33.125 11.227 1 76.94 79 ALA B N 1
ATOM 8664 C CA . ALA B 1 79 ? -40.625 -34.375 10.758 1 76.94 79 ALA B CA 1
ATOM 8665 C C . ALA B 1 79 ? -41.406 -34.969 9.602 1 76.94 79 ALA B C 1
ATOM 8667 O O . ALA B 1 79 ? -40.812 -35.688 8.758 1 76.94 79 ALA B O 1
ATOM 8668 N N . ASN B 1 80 ? -42.594 -34.781 9.5 1 77.94 80 ASN B N 1
ATOM 8669 C CA . ASN B 1 80 ? -43.438 -35.281 8.414 1 77.94 80 ASN B CA 1
ATOM 8670 C C . ASN B 1 80 ? -43.594 -34.25 7.297 1 77.94 80 ASN B C 1
ATOM 8672 O O . ASN B 1 80 ? -44.406 -34.438 6.406 1 77.94 80 ASN B O 1
ATOM 8676 N N . GLY B 1 81 ? -42.844 -33.156 7.352 1 79.75 81 GLY B N 1
ATOM 8677 C CA . GLY B 1 81 ? -42.875 -32.094 6.355 1 79.75 81 GLY B CA 1
ATOM 8678 C C . GLY B 1 81 ? -44.062 -31.188 6.496 1 79.75 81 GLY B C 1
ATOM 8679 O O . GLY B 1 81 ? -44.375 -30.406 5.594 1 79.75 81 GLY B O 1
ATOM 8680 N N . GLU B 1 82 ? -44.75 -31.344 7.57 1 82.31 82 GLU B N 1
ATOM 8681 C CA . GLU B 1 82 ? -45.969 -30.578 7.742 1 82.31 82 GLU B CA 1
ATOM 8682 C C . GLU B 1 82 ? -45.688 -29.219 8.398 1 82.31 82 GLU B C 1
ATOM 8684 O O . GLU B 1 82 ? -44.812 -29.109 9.242 1 82.31 82 GLU B O 1
ATOM 8689 N N . TYR B 1 83 ? -46.406 -28.203 7.922 1 86.25 83 TYR B N 1
ATOM 8690 C CA . TYR B 1 83 ? -46.312 -26.875 8.539 1 86.25 83 TYR B CA 1
ATOM 8691 C C . TYR B 1 83 ? -47.688 -26.312 8.812 1 86.25 83 TYR B C 1
ATOM 8693 O O . TYR B 1 83 ? -48.688 -26.75 8.195 1 86.25 83 TYR B O 1
ATOM 8701 N N . SER B 1 84 ? -47.844 -25.516 9.875 1 85.75 84 SER B N 1
ATOM 8702 C CA . SER B 1 84 ? -49.031 -24.719 10.172 1 85.75 84 SER B CA 1
ATOM 8703 C C . SER B 1 84 ? -48.688 -23.281 10.5 1 85.75 84 SER B C 1
ATOM 8705 O O . SER B 1 84 ? -47.75 -23.031 11.273 1 85.75 84 SER B O 1
ATOM 8707 N N . LEU B 1 85 ? -49.281 -22.375 9.852 1 82.56 85 LEU B N 1
ATOM 8708 C CA . LEU B 1 85 ? -49 -20.953 9.992 1 82.56 85 LEU B CA 1
ATOM 8709 C C . LEU B 1 85 ? -50.281 -20.125 9.914 1 82.56 85 LEU B C 1
ATOM 8711 O O . LEU B 1 85 ? -51.188 -20.453 9.141 1 82.56 85 LEU B O 1
ATOM 8715 N N . VAL B 1 86 ? -50.469 -19.266 10.766 1 81.88 86 VAL B N 1
ATOM 8716 C CA . VAL B 1 86 ? -51.625 -18.344 10.711 1 81.88 86 VAL B CA 1
ATOM 8717 C C . VAL B 1 86 ? -51.312 -17.234 9.688 1 81.88 86 VAL B C 1
ATOM 8719 O O . VAL B 1 86 ? -50.312 -16.531 9.805 1 81.88 86 VAL B O 1
ATOM 8722 N N . VAL B 1 87 ? -52.125 -17.25 8.648 1 80.12 87 VAL B N 1
ATOM 8723 C CA . VAL B 1 87 ? -51.875 -16.344 7.531 1 80.12 87 VAL B CA 1
ATOM 8724 C C . VAL B 1 87 ? -53.156 -15.523 7.238 1 80.12 87 VAL B C 1
ATOM 8726 O O . VAL B 1 87 ? -54.25 -15.883 7.668 1 80.12 87 VAL B O 1
ATOM 8729 N N . ASN B 1 88 ? -53.062 -14.406 6.539 1 78.62 88 ASN B N 1
ATOM 8730 C CA . ASN B 1 88 ? -54.156 -13.688 5.902 1 78.62 88 ASN B CA 1
ATOM 8731 C C . ASN B 1 88 ? -54.438 -14.227 4.5 1 78.62 88 ASN B C 1
ATOM 8733 O O . ASN B 1 88 ? -53.562 -14.844 3.883 1 78.62 88 ASN B O 1
ATOM 8737 N N . THR B 1 89 ? -55.625 -14.078 4.059 1 78.25 89 THR B N 1
ATOM 8738 C CA . THR B 1 89 ? -56.094 -14.602 2.775 1 78.25 89 THR B CA 1
ATOM 8739 C C . THR B 1 89 ? -55.156 -14.125 1.644 1 78.25 89 THR B C 1
ATOM 8741 O O . THR B 1 89 ? -54.969 -14.852 0.668 1 78.25 89 THR B O 1
ATOM 8744 N N . LYS B 1 90 ? -54.5 -13.016 1.782 1 76.12 90 LYS B N 1
ATOM 8745 C CA . LYS B 1 90 ? -53.719 -12.453 0.677 1 76.12 90 LYS B CA 1
ATOM 8746 C C . LYS B 1 90 ? -52.219 -12.602 0.923 1 76.12 90 LYS B C 1
ATOM 8748 O O . LYS B 1 90 ? -51.406 -12.055 0.177 1 76.12 90 LYS B O 1
ATOM 8753 N N . ASP B 1 91 ? -51.844 -13.375 1.831 1 78.94 91 ASP B N 1
ATOM 8754 C CA . ASP B 1 91 ? -50.438 -13.539 2.146 1 78.94 91 ASP B CA 1
ATOM 8755 C C . ASP B 1 91 ? -49.75 -14.422 1.111 1 78.94 91 ASP B C 1
ATOM 8757 O O . ASP B 1 91 ? -50.375 -15.242 0.458 1 78.94 91 ASP B O 1
ATOM 8761 N N . PHE B 1 92 ? -48.375 -14.188 0.881 1 81.94 92 PHE B N 1
ATOM 8762 C CA . PHE B 1 92 ? -47.5 -15.094 0.174 1 81.94 92 PHE B CA 1
ATOM 8763 C C . PHE B 1 92 ? -46.594 -15.836 1.152 1 81.94 92 PHE B C 1
ATOM 8765 O O . PHE B 1 92 ? -46.062 -15.242 2.088 1 81.94 92 PHE B O 1
ATOM 8772 N N . LEU B 1 93 ? -46.562 -17.188 0.938 1 84.31 93 LEU B N 1
ATOM 8773 C CA . LEU B 1 93 ? -45.625 -17.984 1.722 1 84.31 93 LEU B CA 1
ATOM 8774 C C . LEU B 1 93 ? -44.344 -18.234 0.942 1 84.31 93 LEU B C 1
ATOM 8776 O O . LEU B 1 93 ? -44.375 -18.5 -0.26 1 84.31 93 LEU B O 1
ATOM 8780 N N . VAL B 1 94 ? -43.281 -18.078 1.616 1 83.12 94 VAL B N 1
ATOM 8781 C CA . VAL B 1 94 ? -41.969 -18.375 1.081 1 83.12 94 VAL B CA 1
ATOM 8782 C C . VAL B 1 94 ? -41.406 -19.641 1.75 1 83.12 94 VAL B C 1
ATOM 8784 O O . VAL B 1 94 ? -41.281 -19.688 2.977 1 83.12 94 VAL B O 1
ATOM 8787 N N . PHE B 1 95 ? -41.125 -20.625 0.918 1 81.19 95 PHE B N 1
ATOM 8788 C CA . PHE B 1 95 ? -40.531 -21.875 1.352 1 81.19 95 PHE B CA 1
ATOM 8789 C C . PHE B 1 95 ? -39.062 -21.922 1.003 1 81.19 95 PHE B C 1
ATOM 8791 O O . PHE B 1 95 ? -38.688 -21.844 -0.172 1 81.19 95 PHE B O 1
ATOM 8798 N N . SER B 1 96 ? -38.219 -21.938 2.006 1 77.19 96 SER B N 1
ATOM 8799 C CA . SER B 1 96 ? -36.781 -21.922 1.768 1 77.19 96 SER B CA 1
ATOM 8800 C C . SER B 1 96 ? -36.094 -23.047 2.545 1 77.19 96 SER B C 1
ATOM 8802 O O . SER B 1 96 ? -36.469 -23.344 3.676 1 77.19 96 SER B O 1
ATOM 8804 N N . TYR B 1 97 ? -35.312 -23.812 1.851 1 71 97 TYR B N 1
ATOM 8805 C CA . TYR B 1 97 ? -34.469 -24.875 2.404 1 71 97 TYR B CA 1
ATOM 8806 C C . TYR B 1 97 ? -33.125 -24.938 1.676 1 71 97 TYR B C 1
ATOM 8808 O O . TYR B 1 97 ? -33.062 -24.844 0.448 1 71 97 TYR B O 1
ATOM 8816 N N . LEU B 1 98 ? -32.062 -25 2.531 1 58.62 98 LEU B N 1
ATOM 8817 C CA . LEU B 1 98 ? -30.734 -25.094 1.934 1 58.62 98 LEU B CA 1
ATOM 8818 C C . LEU B 1 98 ? -30.656 -26.234 0.921 1 58.62 98 LEU B C 1
ATOM 8820 O O . LEU B 1 98 ? -31.031 -27.359 1.232 1 58.62 98 LEU B O 1
ATOM 8824 N N . GLY B 1 99 ? -30.219 -26.062 -0.255 1 56.44 99 GLY B N 1
ATOM 8825 C CA . GLY B 1 99 ? -30.109 -27.031 -1.325 1 56.44 99 GLY B CA 1
ATOM 8826 C C . GLY B 1 99 ? -31.359 -27.125 -2.182 1 56.44 99 GLY B C 1
ATOM 8827 O O . GLY B 1 99 ? -31.438 -27.953 -3.094 1 56.44 99 GLY B O 1
ATOM 8828 N N . TYR B 1 100 ? -32.438 -26.391 -1.802 1 63.56 100 TYR B N 1
ATOM 8829 C CA . TYR B 1 100 ? -33.656 -26.391 -2.564 1 63.56 100 TYR B CA 1
ATOM 8830 C C . TYR B 1 100 ? -34 -24.969 -3.045 1 63.56 100 TYR B C 1
ATOM 8832 O O . TYR B 1 100 ? -33.594 -23.984 -2.42 1 63.56 100 TYR B O 1
ATOM 8840 N N . HIS B 1 101 ? -34.531 -24.812 -4.277 1 65.31 101 HIS B N 1
ATOM 8841 C CA . HIS B 1 101 ? -35.031 -23.516 -4.762 1 65.31 101 HIS B CA 1
ATOM 8842 C C . HIS B 1 101 ? -36.062 -22.938 -3.832 1 65.31 101 HIS B C 1
ATOM 8844 O O . HIS B 1 101 ? -37 -23.641 -3.438 1 65.31 101 HIS B O 1
ATOM 8850 N N . THR B 1 102 ? -35.875 -21.75 -3.471 1 73.12 102 THR B N 1
ATOM 8851 C CA . THR B 1 102 ? -36.875 -21.062 -2.676 1 73.12 102 THR B CA 1
ATOM 8852 C C . THR B 1 102 ? -38.156 -20.906 -3.471 1 73.12 102 THR B C 1
ATOM 8854 O O . THR B 1 102 ? -38.156 -20.531 -4.648 1 73.12 102 THR B O 1
ATOM 8857 N N . ARG B 1 103 ? -39.406 -21.312 -2.986 1 76 103 ARG B N 1
ATOM 8858 C CA . ARG B 1 103 ? -40.688 -21.188 -3.627 1 76 103 ARG B CA 1
ATOM 8859 C C . ARG B 1 103 ? -41.562 -20.156 -2.906 1 76 103 ARG B C 1
ATOM 8861 O O . ARG B 1 103 ? -41.688 -20.188 -1.679 1 76 103 ARG B O 1
ATOM 8868 N N . GLU B 1 104 ? -42.094 -19.156 -3.678 1 79 104 GLU B N 1
ATOM 8869 C CA . GLU B 1 104 ? -43.062 -18.203 -3.17 1 79 104 GLU B CA 1
ATOM 8870 C C . GLU B 1 104 ? -44.469 -18.516 -3.689 1 79 104 GLU B C 1
ATOM 8872 O O . GLU B 1 104 ? -44.688 -18.531 -4.898 1 79 104 GLU B O 1
ATOM 8877 N N . LEU B 1 105 ? -45.438 -18.797 -2.83 1 81.31 105 LEU B N 1
ATOM 8878 C CA . LEU B 1 105 ? -46.781 -19.172 -3.229 1 81.31 105 LEU B CA 1
ATOM 8879 C C . LEU B 1 105 ? -47.812 -18.297 -2.52 1 81.31 105 LEU B C 1
ATOM 8881 O O . LEU B 1 105 ? -47.719 -18.062 -1.314 1 81.31 105 LEU B O 1
ATOM 8885 N N . PRO B 1 106 ? -48.75 -17.703 -3.197 1 79.88 106 PRO B N 1
ATOM 8886 C CA . PRO B 1 106 ? -49.812 -16.953 -2.545 1 79.88 106 PRO B CA 1
ATOM 8887 C C . PRO B 1 106 ? -50.781 -17.844 -1.759 1 79.88 106 PRO B C 1
ATOM 8889 O O . PRO B 1 106 ? -51.062 -18.969 -2.189 1 79.88 106 PRO B O 1
ATOM 8892 N N . VAL B 1 107 ? -51.312 -17.516 -0.684 1 82.25 107 VAL B N 1
ATOM 8893 C CA . VAL B 1 107 ? -52.25 -18.25 0.159 1 82.25 107 VAL B CA 1
ATOM 8894 C C . VAL B 1 107 ? -53.625 -18.266 -0.497 1 82.25 107 VAL B C 1
ATOM 8896 O O . VAL B 1 107 ? -54.25 -19.328 -0.603 1 82.25 107 VAL B O 1
ATOM 8899 N N . LEU B 1 108 ? -54.062 -17.203 -1.189 1 75.88 108 LEU B N 1
ATOM 8900 C CA . LEU B 1 108 ? -55.312 -17 -1.914 1 75.88 108 LEU B CA 1
ATOM 8901 C C . LEU B 1 108 ? -56.469 -17.703 -1.203 1 75.88 108 LEU B C 1
ATOM 8903 O O . LEU B 1 108 ? -57.25 -18.406 -1.837 1 75.88 108 LEU B O 1
ATOM 8907 N N . GLY B 1 109 ? -56.562 -17.578 0.208 1 74.38 109 GLY B N 1
ATOM 8908 C CA . GLY B 1 109 ? -57.656 -18.078 1.009 1 74.38 109 GLY B CA 1
ATOM 8909 C C . GLY B 1 109 ? -57.594 -19.578 1.224 1 74.38 109 GLY B C 1
ATOM 8910 O O . GLY B 1 109 ? -58.531 -20.172 1.761 1 74.38 109 GLY B O 1
ATOM 8911 N N . ARG B 1 110 ? -56.594 -20.234 0.781 1 80.44 110 ARG B N 1
ATOM 8912 C CA . ARG B 1 110 ? -56.469 -21.672 0.979 1 80.44 110 ARG B CA 1
ATOM 8913 C C . ARG B 1 110 ? -56.188 -22 2.443 1 80.44 110 ARG B C 1
ATOM 8915 O O . ARG B 1 110 ? -55.531 -21.234 3.141 1 80.44 110 ARG B O 1
ATOM 8922 N N . THR B 1 111 ? -56.781 -23.125 2.791 1 81.56 111 THR B N 1
ATOM 8923 C CA . THR B 1 111 ? -56.531 -23.594 4.152 1 81.56 111 THR B CA 1
ATOM 8924 C C . THR B 1 111 ? -55.469 -24.672 4.176 1 81.56 111 THR B C 1
ATOM 8926 O O . THR B 1 111 ? -54.938 -25 5.238 1 81.56 111 THR B O 1
ATOM 8929 N N . THR B 1 112 ? -55.219 -25.328 3.018 1 82.12 112 THR B N 1
ATOM 8930 C CA . THR B 1 112 ? -54.125 -26.281 2.855 1 82.12 112 THR B CA 1
ATOM 8931 C C . THR B 1 112 ? -53.281 -25.906 1.647 1 82.12 112 THR B C 1
ATOM 8933 O O . THR B 1 112 ? -53.781 -25.609 0.572 1 82.12 112 THR B O 1
ATOM 8936 N N . LEU B 1 113 ? -51.969 -25.781 1.769 1 83.88 113 LEU B N 1
ATOM 8937 C CA . LEU B 1 113 ? -51 -25.484 0.711 1 83.88 113 LEU B CA 1
ATOM 8938 C C . LEU B 1 113 ? -49.812 -26.453 0.77 1 83.88 113 LEU B C 1
ATOM 8940 O O . LEU B 1 113 ? -48.906 -26.281 1.604 1 83.88 113 LEU B O 1
ATOM 8944 N N . ASP B 1 114 ? -49.875 -27.531 -0.028 1 81.62 114 ASP B N 1
ATOM 8945 C CA . ASP B 1 114 ? -48.781 -28.453 -0.182 1 81.62 114 ASP B CA 1
ATOM 8946 C C . ASP B 1 114 ? -47.781 -27.953 -1.232 1 81.62 114 ASP B C 1
ATOM 8948 O O . ASP B 1 114 ? -48.188 -27.438 -2.279 1 81.62 114 ASP B O 1
ATOM 8952 N N . VAL B 1 115 ? -46.562 -27.969 -0.826 1 81.62 115 VAL B N 1
ATOM 8953 C CA . VAL B 1 115 ? -45.531 -27.453 -1.71 1 81.62 115 VAL B CA 1
ATOM 8954 C C . VAL B 1 115 ? -44.469 -28.531 -1.968 1 81.62 115 VAL B C 1
ATOM 8956 O O . VAL B 1 115 ? -44.031 -29.219 -1.039 1 81.62 115 VAL B O 1
ATOM 8959 N N . GLU B 1 116 ? -44.156 -28.844 -3.18 1 75.88 116 GLU B N 1
ATOM 8960 C CA . GLU B 1 116 ? -43 -29.656 -3.564 1 75.88 116 GLU B CA 1
ATOM 8961 C C . GLU B 1 116 ? -41.781 -28.797 -3.859 1 75.88 116 GLU B C 1
ATOM 8963 O O . GLU B 1 116 ? -41.812 -27.969 -4.773 1 75.88 116 GLU B O 1
ATOM 8968 N N . MET B 1 117 ? -40.781 -28.953 -2.947 1 72.31 117 MET B N 1
ATOM 8969 C CA . MET B 1 117 ? -39.531 -28.234 -3.139 1 72.31 117 MET B CA 1
ATOM 8970 C C . MET B 1 117 ? -38.656 -28.938 -4.148 1 72.31 117 MET B C 1
ATOM 8972 O O . MET B 1 117 ? -38.625 -30.172 -4.219 1 72.31 117 MET B O 1
ATOM 8976 N N . GLN B 1 118 ? -38.125 -28.234 -5.008 1 60.5 118 GLN B N 1
ATOM 8977 C CA . GLN B 1 118 ? -37.156 -28.781 -5.961 1 60.5 118 GLN B CA 1
ATOM 8978 C C . GLN B 1 118 ? -35.719 -28.562 -5.477 1 60.5 118 GLN B C 1
ATOM 8980 O O . GLN B 1 118 ? -35.375 -27.469 -5.047 1 60.5 118 GLN B O 1
ATOM 8985 N N . SER B 1 119 ? -34.969 -29.641 -5.16 1 54.09 119 SER B N 1
ATOM 8986 C CA . SER B 1 119 ? -33.562 -29.578 -4.727 1 54.09 119 SER B CA 1
ATOM 8987 C C . SER B 1 119 ? -32.719 -28.734 -5.676 1 54.09 119 SER B C 1
ATOM 8989 O O . SER B 1 119 ? -33 -28.703 -6.883 1 54.09 119 SER B O 1
ATOM 8991 N N . GLU B 1 120 ? -31.969 -27.938 -4.98 1 47.25 120 GLU B N 1
ATOM 8992 C CA . GLU B 1 120 ? -31 -27.172 -5.762 1 47.25 120 GLU B CA 1
ATOM 8993 C C . GLU B 1 120 ? -30.078 -28.094 -6.559 1 47.25 120 GLU B C 1
ATOM 8995 O O . GLU B 1 120 ? -29.422 -27.656 -7.508 1 47.25 120 GLU B O 1
ATOM 9000 N N . VAL B 1 121 ? -29.812 -29.203 -5.969 1 41.28 121 VAL B N 1
ATOM 9001 C CA . VAL B 1 121 ? -28.875 -30.078 -6.668 1 41.28 121 VAL B CA 1
ATOM 9002 C C . VAL B 1 121 ? -29.266 -30.188 -8.141 1 41.28 121 VAL B C 1
ATOM 9004 O O . VAL B 1 121 ? -28.422 -30.438 -9 1 41.28 121 VAL B O 1
ATOM 9007 N N . THR B 1 122 ? -30.516 -30.531 -8.328 1 39.5 122 THR B N 1
ATOM 9008 C CA . THR B 1 122 ? -30.719 -30.922 -9.719 1 39.5 122 THR B CA 1
ATOM 9009 C C . THR B 1 122 ? -30.094 -29.891 -10.664 1 39.5 122 THR B C 1
ATOM 9011 O O . THR B 1 122 ? -29.5 -30.266 -11.68 1 39.5 122 THR B O 1
ATOM 9014 N N . GLU B 1 123 ? -30.656 -28.672 -11.039 1 45.66 123 GLU B N 1
ATOM 9015 C CA . GLU B 1 123 ? -30.531 -28.328 -12.453 1 45.66 123 GLU B CA 1
ATOM 9016 C C . GLU B 1 123 ? -29.234 -27.578 -12.727 1 45.66 123 GLU B C 1
ATOM 9018 O O . GLU B 1 123 ? -29.141 -26.375 -12.492 1 45.66 123 GLU B O 1
ATOM 9023 N N . LEU B 1 124 ? -28.109 -28.297 -12.539 1 49.19 124 LEU B N 1
ATOM 9024 C CA . LEU B 1 124 ? -26.859 -27.906 -13.172 1 49.19 124 LEU B CA 1
ATOM 9025 C C . LEU B 1 124 ? -27.109 -26.859 -14.258 1 49.19 124 LEU B C 1
ATOM 9027 O O . LEU B 1 124 ? -26.359 -25.891 -14.383 1 49.19 124 LEU B O 1
ATOM 9031 N N . GLN B 1 125 ? -28.297 -27.156 -14.773 1 58.91 125 GLN B N 1
ATOM 9032 C CA . GLN B 1 125 ? -28.578 -26.344 -15.953 1 58.91 125 GLN B CA 1
ATOM 9033 C C . GLN B 1 125 ? -29.031 -24.938 -15.555 1 58.91 125 GLN B C 1
ATOM 9035 O O . GLN B 1 125 ? -28.938 -24 -16.344 1 58.91 125 GLN B O 1
ATOM 9040 N N . GLU B 1 126 ? -29.281 -24.75 -14.164 1 63.56 126 GLU B N 1
ATOM 9041 C CA . GLU B 1 126 ? -29.812 -23.438 -13.812 1 63.56 126 GLU B CA 1
ATOM 9042 C C . GLU B 1 126 ? -28.781 -22.609 -13.039 1 63.56 126 GLU B C 1
ATOM 9044 O O . GLU B 1 126 ? -29.047 -21.469 -12.68 1 63.56 126 GLU B O 1
ATOM 9049 N N . VAL B 1 127 ? -27.656 -23.219 -12.93 1 74.75 127 VAL B N 1
ATOM 9050 C CA . VAL B 1 127 ? -26.594 -22.516 -12.211 1 74.75 127 VAL B CA 1
ATOM 9051 C C . VAL B 1 127 ? -26.094 -21.344 -13.055 1 74.75 127 VAL B C 1
ATOM 9053 O O . VAL B 1 127 ? -25.906 -21.484 -14.273 1 74.75 127 VAL B O 1
ATOM 9056 N N . GLU B 1 128 ? -25.906 -20.234 -12.383 1 82.06 128 GLU B N 1
ATOM 9057 C CA . GLU B 1 128 ? -25.375 -19.062 -13.07 1 82.06 128 GLU B CA 1
ATOM 9058 C C . GLU B 1 128 ? -23.844 -19.078 -13.07 1 82.06 128 GLU B C 1
ATOM 9060 O O . GLU B 1 128 ? -23.219 -19.359 -12.047 1 82.06 128 GLU B O 1
ATOM 9065 N N . VAL B 1 129 ? -23.312 -18.891 -14.172 1 82.19 129 VAL B N 1
ATOM 9066 C CA . VAL B 1 129 ? -21.875 -18.828 -14.344 1 82.19 129 VAL B CA 1
ATOM 9067 C C . VAL B 1 129 ? -21.453 -17.391 -14.648 1 82.19 129 VAL B C 1
ATOM 9069 O O . VAL B 1 129 ? -22.141 -16.672 -15.398 1 82.19 129 VAL B O 1
ATOM 9072 N N . ASN B 1 130 ? -20.359 -16.984 -14.031 1 82.25 130 ASN B N 1
ATOM 9073 C CA . ASN B 1 130 ? -19.828 -15.641 -14.211 1 82.25 130 ASN B CA 1
ATOM 9074 C C . ASN B 1 130 ? -18.938 -15.555 -15.445 1 82.25 130 ASN B C 1
ATOM 9076 O O . ASN B 1 130 ? -17.922 -16.234 -15.539 1 82.25 130 ASN B O 1
ATOM 9080 N N . ALA B 1 131 ? -19.312 -14.719 -16.281 1 82.12 131 ALA B N 1
ATOM 9081 C CA . ALA B 1 131 ? -18.5 -14.484 -17.453 1 82.12 131 ALA B CA 1
ATOM 9082 C C . ALA B 1 131 ? -17.797 -13.125 -17.391 1 82.12 131 ALA B C 1
ATOM 9084 O O . ALA B 1 131 ? -17.219 -12.664 -18.375 1 82.12 131 ALA B O 1
ATOM 9085 N N . GLY B 1 132 ? -17.875 -12.562 -16.203 1 82.19 132 GLY B N 1
ATOM 9086 C CA . GLY B 1 132 ? -17.219 -11.289 -15.992 1 82.19 132 GLY B CA 1
ATOM 9087 C C . GLY B 1 132 ? -18.125 -10.094 -16.25 1 82.19 132 GLY B C 1
ATOM 9088 O O . GLY B 1 132 ? -18.719 -9.547 -15.32 1 82.19 132 GLY B O 1
ATOM 9089 N N . TYR B 1 133 ? -18.406 -9.875 -17.5 1 79.38 133 TYR B N 1
ATOM 9090 C CA . TYR B 1 133 ? -19.234 -8.734 -17.875 1 79.38 133 TYR B CA 1
ATOM 9091 C C . TYR B 1 133 ? -20.719 -9.062 -17.75 1 79.38 133 TYR B C 1
ATOM 9093 O O . TYR B 1 133 ? -21.562 -8.164 -17.672 1 79.38 133 TYR B O 1
ATOM 9101 N N . TYR B 1 134 ? -21 -10.383 -17.734 1 77.62 134 TYR B N 1
ATOM 9102 C CA . TYR B 1 134 ? -22.375 -10.852 -17.609 1 77.62 134 TYR B CA 1
ATOM 9103 C C . TYR B 1 134 ? -22.422 -12.219 -16.938 1 77.62 134 TYR B C 1
ATOM 9105 O O . TYR B 1 134 ? -21.391 -12.875 -16.766 1 77.62 134 TYR B O 1
ATOM 9113 N N . THR B 1 135 ? -23.531 -12.523 -16.469 1 80.44 135 THR B N 1
ATOM 9114 C CA . THR B 1 135 ? -23.797 -13.852 -15.938 1 80.44 135 THR B CA 1
ATOM 9115 C C . THR B 1 135 ? -24.797 -14.594 -16.828 1 80.44 135 THR B C 1
ATOM 9117 O O . THR B 1 135 ? -25.656 -13.977 -17.469 1 80.44 135 THR B O 1
ATOM 9120 N N . VAL B 1 136 ? -24.594 -15.859 -16.922 1 84.12 136 VAL B N 1
ATOM 9121 C CA . VAL B 1 136 ? -25.469 -16.672 -17.766 1 84.12 136 VAL B CA 1
ATOM 9122 C C . VAL B 1 136 ? -25.734 -18.016 -17.109 1 84.12 136 VAL B C 1
ATOM 9124 O O . VAL B 1 136 ? -24.891 -18.531 -16.375 1 84.12 136 VAL B O 1
ATOM 9127 N N . LYS B 1 137 ? -26.859 -18.484 -17.375 1 86.62 137 LYS B N 1
ATOM 9128 C CA . LYS B 1 137 ? -27.172 -19.828 -16.891 1 86.62 137 LYS B CA 1
ATOM 9129 C C . LYS B 1 137 ? -26.359 -20.875 -17.656 1 86.62 137 LYS B C 1
ATOM 9131 O O . LYS B 1 137 ? -26.141 -20.75 -18.859 1 86.62 137 LYS B O 1
ATOM 9136 N N . GLU B 1 138 ? -26.062 -21.891 -17.016 1 87.5 138 GLU B N 1
ATOM 9137 C CA . GLU B 1 138 ? -25.25 -22.953 -17.609 1 87.5 138 GLU B CA 1
ATOM 9138 C C . GLU B 1 138 ? -25.953 -23.547 -18.828 1 87.5 138 GLU B C 1
ATOM 9140 O O . GLU B 1 138 ? -25.297 -23.875 -19.828 1 87.5 138 GLU B O 1
ATOM 9145 N N . LYS B 1 139 ? -27.25 -23.734 -18.766 1 87.62 139 LYS B N 1
ATOM 9146 C CA . LYS B 1 139 ? -27.984 -24.344 -19.859 1 87.62 139 LYS B CA 1
ATOM 9147 C C . LYS B 1 139 ? -28.047 -23.438 -21.078 1 87.62 139 LYS B C 1
ATOM 9149 O O . LYS B 1 139 ? -28.188 -23.891 -22.219 1 87.62 139 LYS B O 1
ATOM 9154 N N . GLU B 1 140 ? -27.875 -22.141 -20.844 1 89.25 140 GLU B N 1
ATOM 9155 C CA . GLU B 1 140 ? -28.078 -21.188 -21.922 1 89.25 140 GLU B CA 1
ATOM 9156 C C . GLU B 1 140 ? -26.75 -20.672 -22.469 1 89.25 140 GLU B C 1
ATOM 9158 O O . GLU B 1 140 ? -26.703 -19.938 -23.453 1 89.25 140 GLU B O 1
ATOM 9163 N N . ARG B 1 141 ? -25.719 -21.047 -21.859 1 89.69 141 ARG B N 1
ATOM 9164 C CA . ARG B 1 141 ? -24.422 -20.469 -22.219 1 89.69 141 ARG B CA 1
ATOM 9165 C C . ARG B 1 141 ? -23.984 -20.953 -23.594 1 89.69 141 ARG B C 1
ATOM 9167 O O . ARG B 1 141 ? -24.156 -22.125 -23.953 1 89.69 141 ARG B O 1
ATOM 9174 N N . THR B 1 142 ? -23.422 -20.047 -24.344 1 91.12 142 THR B N 1
ATOM 9175 C CA . THR B 1 142 ? -22.875 -20.359 -25.656 1 91.12 142 THR B CA 1
ATOM 9176 C C . THR B 1 142 ? -21.375 -20.562 -25.578 1 91.12 142 THR B C 1
ATOM 9178 O O . THR B 1 142 ? -20.781 -21.203 -26.453 1 91.12 142 THR B O 1
ATOM 9181 N N . GLY B 1 143 ? -20.75 -20 -24.625 1 91.94 143 GLY B N 1
ATOM 9182 C CA . GLY B 1 143 ? -19.297 -20.062 -24.484 1 91.94 143 GLY B CA 1
ATOM 9183 C C . GLY B 1 143 ? -18.844 -21.203 -23.594 1 91.94 143 GLY B C 1
ATOM 9184 O O . GLY B 1 143 ? -19.625 -21.75 -22.812 1 91.94 143 GLY B O 1
ATOM 9185 N N . SER B 1 144 ? -17.594 -21.562 -23.734 1 94.94 144 SER B N 1
ATOM 9186 C CA . SER B 1 144 ? -16.969 -22.594 -22.906 1 94.94 144 SER B CA 1
ATOM 9187 C C . SER B 1 144 ? -16.438 -22 -21.609 1 94.94 144 SER B C 1
ATOM 9189 O O . SER B 1 144 ? -15.398 -21.344 -21.594 1 94.94 144 SER B O 1
ATOM 9191 N N . ILE B 1 145 ? -17.078 -22.266 -20.547 1 93.81 145 ILE B N 1
ATOM 9192 C CA . ILE B 1 145 ? -16.734 -21.766 -19.219 1 93.81 145 ILE B CA 1
ATOM 9193 C C . ILE B 1 145 ? -16.734 -22.906 -18.219 1 93.81 145 ILE B C 1
ATOM 9195 O O . ILE B 1 145 ? -17.75 -23.609 -18.062 1 93.81 145 ILE B O 1
ATOM 9199 N N . SER B 1 146 ? -15.625 -23.156 -17.641 1 94.25 146 SER B N 1
ATOM 9200 C CA . SER B 1 146 ? -15.531 -24.109 -16.547 1 94.25 146 SER B CA 1
ATOM 9201 C C . SER B 1 146 ? -15.57 -23.406 -15.195 1 94.25 146 SER B C 1
ATOM 9203 O O . SER B 1 146 ? -15.125 -22.266 -15.078 1 94.25 146 SER B O 1
ATOM 9205 N N . ARG B 1 147 ? -16.078 -24.062 -14.188 1 93.38 147 ARG B N 1
ATOM 9206 C CA . ARG B 1 147 ? -16.25 -23.422 -12.891 1 93.38 147 ARG B CA 1
ATOM 9207 C C . ARG B 1 147 ? -15.93 -24.375 -11.75 1 93.38 147 ARG B C 1
ATOM 9209 O O . ARG B 1 147 ? -16.234 -25.562 -11.828 1 93.38 147 ARG B O 1
ATOM 9216 N N . VAL B 1 148 ? -15.258 -23.844 -10.734 1 93.69 148 VAL B N 1
ATOM 9217 C CA . VAL B 1 148 ? -15.117 -24.516 -9.445 1 93.69 148 VAL B CA 1
ATOM 9218 C C . VAL B 1 148 ? -15.68 -23.609 -8.344 1 93.69 148 VAL B C 1
ATOM 9220 O O . VAL B 1 148 ? -15.578 -22.391 -8.422 1 93.69 148 VAL B O 1
ATOM 9223 N N . THR B 1 149 ? -16.234 -24.219 -7.355 1 92.31 149 THR B N 1
ATOM 9224 C CA . THR B 1 149 ? -16.859 -23.453 -6.273 1 92.31 149 THR B CA 1
ATOM 9225 C C . THR B 1 149 ? -16.078 -23.625 -4.973 1 92.31 149 THR B C 1
ATOM 9227 O O . THR B 1 149 ? -15.172 -24.453 -4.895 1 92.31 149 THR B O 1
ATOM 9230 N N . SER B 1 150 ? -16.5 -22.891 -4.02 1 90.56 150 SER B N 1
ATOM 9231 C CA . SER B 1 150 ? -15.883 -22.953 -2.697 1 90.56 150 SER B CA 1
ATOM 9232 C C . SER B 1 150 ? -16.016 -24.344 -2.08 1 90.56 150 SER B C 1
ATOM 9234 O O . SER B 1 150 ? -15.109 -24.812 -1.396 1 90.56 150 SER B O 1
ATOM 9236 N N . ALA B 1 151 ? -17.078 -24.922 -2.26 1 84.38 151 ALA B N 1
ATOM 9237 C CA . ALA B 1 151 ? -17.312 -26.25 -1.698 1 84.38 151 ALA B CA 1
ATOM 9238 C C . ALA B 1 151 ? -16.281 -27.25 -2.191 1 84.38 151 ALA B C 1
ATOM 9240 O O . ALA B 1 151 ? -15.922 -28.188 -1.478 1 84.38 151 ALA B O 1
ATOM 9241 N N . ASP B 1 152 ? -15.742 -26.969 -3.295 1 87.31 152 ASP B N 1
ATOM 9242 C CA . ASP B 1 152 ? -14.797 -27.891 -3.912 1 87.31 152 ASP B CA 1
ATOM 9243 C C . ASP B 1 152 ? -13.383 -27.672 -3.373 1 87.31 152 ASP B C 1
ATOM 9245 O O . ASP B 1 152 ? -12.586 -28.594 -3.318 1 87.31 152 ASP B O 1
ATOM 9249 N N . ILE B 1 153 ? -13.07 -26.422 -2.971 1 89.38 153 ILE B N 1
ATOM 9250 C CA . ILE B 1 153 ? -11.641 -26.141 -2.869 1 89.38 153 ILE B CA 1
ATOM 9251 C C . ILE B 1 153 ? -11.336 -25.531 -1.507 1 89.38 153 ILE B C 1
ATOM 9253 O O . ILE B 1 153 ? -10.172 -25.453 -1.103 1 89.38 153 ILE B O 1
ATOM 9257 N N . GLU B 1 154 ? -12.219 -25.078 -0.751 1 85.56 154 GLU B N 1
ATOM 9258 C CA . GLU B 1 154 ? -11.969 -24.172 0.366 1 85.56 154 GLU B CA 1
ATOM 9259 C C . GLU B 1 154 ? -11.172 -24.859 1.469 1 85.56 154 GLU B C 1
ATOM 9261 O O . GLU B 1 154 ? -10.461 -24.203 2.234 1 85.56 154 GLU B O 1
ATOM 9266 N N . LEU B 1 155 ? -11.219 -26.156 1.56 1 85.88 155 LEU B N 1
ATOM 9267 C CA . LEU B 1 155 ? -10.586 -26.844 2.68 1 85.88 155 LEU B CA 1
ATOM 9268 C C . LEU B 1 155 ? -9.133 -27.188 2.357 1 85.88 155 LEU B C 1
ATOM 9270 O O . LEU B 1 155 ? -8.383 -27.641 3.23 1 85.88 155 LEU B O 1
ATOM 9274 N N . GLN B 1 156 ? -8.719 -26.953 1.18 1 90.44 156 GLN B N 1
ATOM 9275 C CA . GLN B 1 156 ? -7.363 -27.328 0.774 1 90.44 156 GLN B CA 1
ATOM 9276 C C . GLN B 1 156 ? -6.32 -26.438 1.455 1 90.44 156 GLN B C 1
ATOM 9278 O O . GLN B 1 156 ? -6.5 -25.219 1.554 1 90.44 156 GLN B O 1
ATOM 9283 N N . PRO B 1 157 ? -5.27 -27.047 1.96 1 90.75 157 PRO B N 1
ATOM 9284 C CA . PRO B 1 157 ? -4.188 -26.281 2.584 1 90.75 157 PRO B CA 1
ATOM 9285 C C . PRO B 1 157 ? -3.16 -25.781 1.57 1 90.75 157 PRO B C 1
ATOM 9287 O O . PRO B 1 157 ? -1.991 -26.172 1.624 1 90.75 157 PRO B O 1
ATOM 9290 N N . ILE B 1 158 ? -3.51 -24.891 0.71 1 89.31 158 ILE B N 1
ATOM 9291 C CA . ILE B 1 158 ? -2.631 -24.375 -0.333 1 89.31 158 ILE B CA 1
ATOM 9292 C C . ILE B 1 158 ? -2.568 -22.844 -0.249 1 89.31 158 ILE B C 1
ATOM 9294 O O . ILE B 1 158 ? -3.451 -22.219 0.336 1 89.31 158 ILE B O 1
ATOM 9298 N N . VAL B 1 159 ? -1.51 -22.328 -0.796 1 88.62 159 VAL B N 1
ATOM 9299 C CA . VAL B 1 159 ? -1.284 -20.891 -0.736 1 88.62 159 VAL B CA 1
ATOM 9300 C C . VAL B 1 159 ? -1.912 -20.219 -1.954 1 88.62 159 VAL B C 1
ATOM 9302 O O . VAL B 1 159 ? -2.756 -19.328 -1.813 1 88.62 159 VAL B O 1
ATOM 9305 N N . SER B 1 160 ? -1.59 -20.672 -3.156 1 89.62 160 SER B N 1
ATOM 9306 C CA . SER B 1 160 ? -2.123 -20.062 -4.375 1 89.62 160 SER B CA 1
ATOM 9307 C C . SER B 1 160 ? -3.457 -20.703 -4.762 1 89.62 160 SER B C 1
ATOM 9309 O O . SER B 1 160 ? -3.568 -21.922 -4.859 1 89.62 160 SER B O 1
ATOM 9311 N N . PRO B 1 161 ? -4.418 -19.922 -5.133 1 92.06 161 PRO B N 1
ATOM 9312 C CA . PRO B 1 161 ? -5.707 -20.453 -5.566 1 92.06 161 PRO B CA 1
ATOM 9313 C C . PRO B 1 161 ? -5.613 -21.234 -6.875 1 92.06 161 PRO B C 1
ATOM 9315 O O . PRO B 1 161 ? -6.453 -22.109 -7.145 1 92.06 161 PRO B O 1
ATOM 9318 N N . LEU B 1 162 ? -4.641 -21 -7.625 1 92.56 162 LEU B N 1
ATOM 9319 C CA . LEU B 1 162 ? -4.5 -21.672 -8.906 1 92.56 162 LEU B CA 1
ATOM 9320 C C . LEU B 1 162 ? -4.211 -23.156 -8.711 1 92.56 162 LEU B C 1
ATOM 9322 O O . LEU B 1 162 ? -4.578 -23.984 -9.539 1 92.56 162 LEU B O 1
ATOM 9326 N N . GLU B 1 163 ? -3.578 -23.469 -7.625 1 92.19 163 GLU B N 1
ATOM 9327 C CA . GLU B 1 163 ? -3.264 -24.859 -7.332 1 92.19 163 GLU B CA 1
ATOM 9328 C C . GLU B 1 163 ? -4.535 -25.688 -7.141 1 92.19 163 GLU B C 1
ATOM 9330 O O . GLU B 1 163 ? -4.535 -26.891 -7.383 1 92.19 163 GLU B O 1
ATOM 9335 N N . ALA B 1 164 ? -5.527 -25.016 -6.781 1 93.19 164 ALA B N 1
ATOM 9336 C CA . ALA B 1 164 ? -6.785 -25.719 -6.508 1 93.19 164 ALA B CA 1
ATOM 9337 C C . ALA B 1 164 ? -7.418 -26.234 -7.797 1 93.19 164 ALA B C 1
ATOM 9339 O O . ALA B 1 164 ? -8.289 -27.109 -7.762 1 93.19 164 ALA B O 1
ATOM 9340 N N . LEU B 1 165 ? -7 -25.781 -8.906 1 95.06 165 LEU B N 1
ATOM 9341 C CA . LEU B 1 165 ? -7.617 -26.109 -10.188 1 95.06 165 LEU B CA 1
ATOM 9342 C C . LEU B 1 165 ? -7.039 -27.406 -10.742 1 95.06 165 LEU B C 1
ATOM 9344 O O . LEU B 1 165 ? -7.598 -27.984 -11.68 1 95.06 165 LEU B O 1
ATOM 9348 N N . GLN B 1 166 ? -6.035 -27.906 -10.172 1 94.56 166 GLN B N 1
ATOM 9349 C CA . GLN B 1 166 ? -5.371 -29.094 -10.695 1 94.56 166 GLN B CA 1
ATOM 9350 C C . GLN B 1 166 ? -6.324 -30.281 -10.734 1 94.56 166 GLN B C 1
ATOM 9352 O O . GLN B 1 166 ? -6.883 -30.672 -9.703 1 94.56 166 GLN B O 1
ATOM 9357 N N . GLY B 1 167 ? -6.527 -30.844 -11.914 1 95.62 167 GLY B N 1
ATOM 9358 C CA . GLY B 1 167 ? -7.301 -32.062 -12.117 1 95.62 167 GLY B CA 1
ATOM 9359 C C . GLY B 1 167 ? -8.797 -31.812 -12.109 1 95.62 167 GLY B C 1
ATOM 9360 O O . GLY B 1 167 ? -9.586 -32.75 -12.211 1 95.62 167 GLY B O 1
ATOM 9361 N N . ARG B 1 168 ? -9.203 -30.594 -12.125 1 96.12 168 ARG B N 1
ATOM 9362 C CA . ARG B 1 168 ? -10.625 -30.344 -11.883 1 96.12 168 ARG B CA 1
ATOM 9363 C C . ARG B 1 168 ? -11.32 -29.859 -13.148 1 96.12 168 ARG B C 1
ATOM 9365 O O . ARG B 1 168 ? -12.555 -29.906 -13.234 1 96.12 168 ARG B O 1
ATOM 9372 N N . MET B 1 169 ? -10.531 -29.406 -14.109 1 95.31 169 MET B N 1
ATOM 9373 C CA . MET B 1 169 ? -11.133 -28.812 -15.305 1 95.31 169 MET B CA 1
ATOM 9374 C C . MET B 1 169 ? -10.492 -29.391 -16.562 1 95.31 169 MET B C 1
ATOM 9376 O O . MET B 1 169 ? -9.266 -29.438 -16.672 1 95.31 169 MET B O 1
ATOM 9380 N N . ALA B 1 170 ? -11.367 -29.703 -17.484 1 97.38 170 ALA B N 1
ATOM 9381 C CA . ALA B 1 170 ? -10.828 -30.109 -18.781 1 97.38 170 ALA B CA 1
ATOM 9382 C C . ALA B 1 170 ? -10.234 -28.906 -19.516 1 97.38 170 ALA B C 1
ATOM 9384 O O . ALA B 1 170 ? -10.781 -27.797 -19.469 1 97.38 170 ALA B O 1
ATOM 9385 N N . GLY B 1 171 ? -9.18 -29.109 -20.109 1 97.06 171 GLY B N 1
ATOM 9386 C CA . GLY B 1 171 ? -8.562 -28.094 -20.938 1 97.06 171 GLY B CA 1
ATOM 9387 C C . GLY B 1 171 ? -7.676 -27.141 -20.141 1 97.06 171 GLY B C 1
ATOM 9388 O O . GLY B 1 171 ? -7.094 -26.219 -20.703 1 97.06 171 GLY B O 1
ATOM 9389 N N . VAL B 1 172 ? -7.57 -27.312 -18.875 1 97.06 172 VAL B N 1
ATOM 9390 C CA . VAL B 1 172 ? -6.762 -26.453 -18.016 1 97.06 172 VAL B CA 1
ATOM 9391 C C . VAL B 1 172 ? -5.641 -27.266 -17.375 1 97.06 172 VAL B C 1
ATOM 9393 O O . VAL B 1 172 ? -5.902 -28.188 -16.609 1 97.06 172 VAL B O 1
ATOM 9396 N N . GLU B 1 173 ? -4.504 -26.875 -17.766 1 95.75 173 GLU B N 1
ATOM 9397 C CA . GLU B 1 173 ? -3.316 -27.516 -17.219 1 95.75 173 GLU B CA 1
ATOM 9398 C C . GLU B 1 173 ? -2.648 -26.625 -16.172 1 95.75 173 GLU B C 1
ATOM 9400 O O . GLU B 1 173 ? -2.242 -25.5 -16.469 1 95.75 173 GLU B O 1
ATOM 9405 N N . VAL B 1 174 ? -2.555 -27.125 -14.914 1 94.69 174 VAL B N 1
ATOM 9406 C CA . VAL B 1 174 ? -1.85 -26.422 -13.844 1 94.69 174 VAL B CA 1
ATOM 9407 C C . VAL B 1 174 ? -0.722 -27.312 -13.312 1 94.69 174 VAL B C 1
ATOM 9409 O O . VAL B 1 174 ? -0.954 -28.453 -12.922 1 94.69 174 VAL B O 1
ATOM 9412 N N . VAL B 1 175 ? 0.467 -26.734 -13.258 1 92.88 175 VAL B N 1
ATOM 9413 C CA . VAL B 1 175 ? 1.628 -27.5 -12.82 1 92.88 175 VAL B CA 1
ATOM 9414 C C . VAL B 1 175 ? 2.387 -26.734 -11.742 1 92.88 175 VAL B C 1
ATOM 9416 O O . VAL B 1 175 ? 2.721 -25.562 -11.93 1 92.88 175 VAL B O 1
ATOM 9419 N N . GLN B 1 176 ? 2.625 -27.375 -10.68 1 89.56 176 GLN B N 1
ATOM 9420 C CA . GLN B 1 176 ? 3.469 -26.812 -9.633 1 89.56 176 GLN B CA 1
ATOM 9421 C C . GLN B 1 176 ? 4.918 -27.266 -9.789 1 89.56 176 GLN B C 1
ATOM 9423 O O . GLN B 1 176 ? 5.32 -28.281 -9.211 1 89.56 176 GLN B O 1
ATOM 9428 N N . ASN B 1 177 ? 5.727 -26.406 -10.297 1 87.31 177 ASN B N 1
ATOM 9429 C CA . ASN B 1 177 ? 7.094 -26.781 -10.648 1 87.31 177 ASN B CA 1
ATOM 9430 C C . ASN B 1 177 ? 7.988 -26.859 -9.414 1 87.31 177 ASN B C 1
ATOM 9432 O O . ASN B 1 177 ? 9.055 -27.469 -9.453 1 87.31 177 ASN B O 1
ATOM 9436 N N . ASN B 1 178 ? 7.621 -26.188 -8.375 1 88.06 178 ASN B N 1
ATOM 9437 C CA . ASN B 1 178 ? 8.391 -26.156 -7.133 1 88.06 178 ASN B CA 1
ATOM 9438 C C . ASN B 1 178 ? 7.477 -26.141 -5.91 1 88.06 178 ASN B C 1
ATOM 9440 O O . ASN B 1 178 ? 6.59 -25.281 -5.801 1 88.06 178 ASN B O 1
ATOM 9444 N N . GLY B 1 179 ? 7.766 -27.047 -4.996 1 87.81 179 GLY B N 1
ATOM 9445 C CA . GLY B 1 179 ? 6.867 -27.25 -3.869 1 87.81 179 GLY B CA 1
ATOM 9446 C C . GLY B 1 179 ? 7.121 -26.281 -2.723 1 87.81 179 GLY B C 1
ATOM 9447 O O . GLY B 1 179 ? 6.594 -26.469 -1.623 1 87.81 179 GLY B O 1
ATOM 9448 N N . ILE B 1 180 ? 7.926 -25.25 -2.9 1 88.19 180 ILE B N 1
ATOM 9449 C CA . ILE B 1 180 ? 8.133 -24.219 -1.884 1 88.19 180 ILE B CA 1
ATOM 9450 C C . ILE B 1 180 ? 6.906 -23.328 -1.798 1 88.19 180 ILE B C 1
ATOM 9452 O O . ILE B 1 180 ? 6.406 -22.844 -2.818 1 88.19 180 ILE B O 1
ATOM 9456 N N . PRO B 1 181 ? 6.449 -23.078 -0.609 1 89 181 PRO B N 1
ATOM 9457 C CA . PRO B 1 181 ? 5.219 -22.297 -0.475 1 89 181 PRO B CA 1
ATOM 9458 C C . PRO B 1 181 ? 5.34 -20.906 -1.09 1 89 181 PRO B C 1
ATOM 9460 O O . PRO B 1 181 ? 6.363 -20.234 -0.921 1 89 181 PRO B O 1
ATOM 9463 N N . GLY B 1 182 ? 4.285 -20.547 -1.817 1 85.44 182 GLY B N 1
ATOM 9464 C CA . GLY B 1 182 ? 4.23 -19.203 -2.402 1 85.44 182 GLY B CA 1
ATOM 9465 C C . GLY B 1 182 ? 4.656 -19.172 -3.857 1 85.44 182 GLY B C 1
ATOM 9466 O O . GLY B 1 182 ? 4.379 -18.219 -4.57 1 85.44 182 GLY B O 1
ATOM 9467 N N . ASN B 1 183 ? 5.348 -20.172 -4.297 1 87 183 ASN B N 1
ATOM 9468 C CA . ASN B 1 183 ? 5.766 -20.219 -5.695 1 87 183 ASN B CA 1
ATOM 9469 C C . ASN B 1 183 ? 4.57 -20.297 -6.641 1 87 183 ASN B C 1
ATOM 9471 O O . ASN B 1 183 ? 3.596 -20.984 -6.363 1 87 183 ASN B O 1
ATOM 9475 N N . ALA B 1 184 ? 4.715 -19.594 -7.734 1 90 184 ALA B N 1
ATOM 9476 C CA . ALA B 1 184 ? 3.613 -19.547 -8.695 1 90 184 ALA B CA 1
ATOM 9477 C C . ALA B 1 184 ? 3.541 -20.828 -9.523 1 90 184 ALA B C 1
ATOM 9479 O O . ALA B 1 184 ? 4.559 -21.281 -10.039 1 90 184 ALA B O 1
ATOM 9480 N N . PRO B 1 185 ? 2.348 -21.359 -9.656 1 91.5 185 PRO B N 1
ATOM 9481 C CA . PRO B 1 185 ? 2.193 -22.469 -10.617 1 91.5 185 PRO B CA 1
ATOM 9482 C C . PRO B 1 185 ? 2.115 -21.984 -12.062 1 91.5 185 PRO B C 1
ATOM 9484 O O . PRO B 1 185 ? 1.813 -20.812 -12.312 1 91.5 185 PRO B O 1
ATOM 9487 N N . LEU B 1 186 ? 2.398 -22.875 -12.914 1 91.12 186 LEU B N 1
ATOM 9488 C CA . LEU B 1 186 ? 2.188 -22.625 -14.336 1 91.12 186 LEU B CA 1
ATOM 9489 C C . LEU B 1 186 ? 0.771 -23 -14.75 1 91.12 186 LEU B C 1
ATOM 9491 O O . LEU B 1 186 ? 0.292 -24.094 -14.414 1 91.12 186 LEU B O 1
ATOM 9495 N N . ILE B 1 187 ? 0.121 -22.125 -15.422 1 93.44 187 ILE B N 1
ATOM 9496 C CA . ILE B 1 187 ? -1.222 -22.406 -15.914 1 93.44 187 ILE B CA 1
ATOM 9497 C C . ILE B 1 187 ? -1.267 -22.234 -17.422 1 93.44 187 ILE B C 1
ATOM 9499 O O . ILE B 1 187 ? -0.771 -21.234 -17.953 1 93.44 187 ILE B O 1
ATOM 9503 N N . ARG B 1 188 ? -1.785 -23.219 -18.141 1 94.94 188 ARG B N 1
ATOM 9504 C CA . ARG B 1 188 ? -2.023 -23.172 -19.578 1 94.94 188 ARG B CA 1
ATOM 9505 C C . ARG B 1 188 ? -3.449 -23.594 -19.906 1 94.94 188 ARG B C 1
ATOM 9507 O O . ARG B 1 188 ? -3.92 -24.641 -19.438 1 94.94 188 ARG B O 1
ATOM 9514 N N . ILE B 1 189 ? -4.043 -22.797 -20.609 1 96.81 189 ILE B N 1
ATOM 9515 C CA . ILE B 1 189 ? -5.395 -23.109 -21.062 1 96.81 189 ILE B CA 1
ATOM 9516 C C . ILE B 1 189 ? -5.375 -23.5 -22.531 1 96.81 189 ILE B C 1
ATOM 9518 O O . ILE B 1 189 ? -5.094 -22.672 -23.406 1 96.81 189 ILE B O 1
ATOM 9522 N N . ARG B 1 190 ? -5.668 -24.75 -22.797 1 96.88 190 ARG B N 1
ATOM 9523 C CA . ARG B 1 190 ? -5.754 -25.344 -24.141 1 96.88 190 ARG B CA 1
ATOM 9524 C C . ARG B 1 190 ? -4.457 -25.141 -24.906 1 96.88 190 ARG B C 1
ATOM 9526 O O . ARG B 1 190 ? -4.477 -24.75 -26.078 1 96.88 190 ARG B O 1
ATOM 9533 N N . GLY B 1 191 ? -3.35 -25.219 -24.203 1 93.38 191 GLY B N 1
ATOM 9534 C CA . GLY B 1 191 ? -2.033 -25.344 -24.812 1 93.38 191 GLY B CA 1
ATOM 9535 C C . GLY B 1 191 ? -1.318 -24.016 -24.969 1 93.38 191 GLY B C 1
ATOM 9536 O O . GLY B 1 191 ? -1.74 -23.016 -24.391 1 93.38 191 GLY B O 1
ATOM 9537 N N . GLN B 1 192 ? -0.209 -24.031 -25.672 1 93.62 192 GLN B N 1
ATOM 9538 C CA . GLN B 1 192 ? 0.655 -22.891 -25.906 1 93.62 192 GLN B CA 1
ATOM 9539 C C . GLN B 1 192 ? 0.372 -22.25 -27.266 1 93.62 192 GLN B C 1
ATOM 9541 O O . GLN B 1 192 ? 0.47 -22.922 -28.297 1 93.62 192 GLN B O 1
ATOM 9546 N N . ASN B 1 193 ? 0.154 -20.984 -27.188 1 92.75 193 ASN B N 1
ATOM 9547 C CA . ASN B 1 193 ? -0.18 -20.266 -28.422 1 92.75 193 ASN B CA 1
ATOM 9548 C C . ASN B 1 193 ? 1.042 -19.578 -29.016 1 92.75 193 ASN B C 1
ATOM 9550 O O . ASN B 1 193 ? 1.202 -19.547 -30.234 1 92.75 193 ASN B O 1
ATOM 9554 N N . SER B 1 194 ? 1.847 -19.031 -28.141 1 92.25 194 SER B N 1
ATOM 9555 C CA . SER B 1 194 ? 2.984 -18.234 -28.594 1 92.25 194 SER B CA 1
ATOM 9556 C C . SER B 1 194 ? 4.285 -19.031 -28.5 1 92.25 194 SER B C 1
ATOM 9558 O O . SER B 1 194 ? 4.445 -19.844 -27.594 1 92.25 194 SER B O 1
ATOM 9560 N N . LEU B 1 195 ? 5.238 -18.656 -29.391 1 89.44 195 LEU B N 1
ATOM 9561 C CA . LEU B 1 195 ? 6.562 -19.266 -29.344 1 89.44 195 LEU B CA 1
ATOM 9562 C C . LEU B 1 195 ? 7.332 -18.797 -28.109 1 89.44 195 LEU B C 1
ATOM 9564 O O . LEU B 1 195 ? 8.188 -19.531 -27.594 1 89.44 195 LEU B O 1
ATOM 9568 N N . ARG B 1 196 ? 6.973 -17.625 -27.688 1 85.38 196 ARG B N 1
ATOM 9569 C CA . ARG B 1 196 ? 7.629 -17.094 -26.484 1 85.38 196 ARG B CA 1
ATOM 9570 C C . ARG B 1 196 ? 6.961 -17.609 -25.219 1 85.38 196 ARG B C 1
ATOM 9572 O O . ARG B 1 196 ? 5.734 -17.641 -25.125 1 85.38 196 ARG B O 1
ATOM 9579 N N . ASP B 1 197 ? 7.73 -17.875 -24.297 1 78.25 197 ASP B N 1
ATOM 9580 C CA . ASP B 1 197 ? 7.199 -18.422 -23.047 1 78.25 197 ASP B CA 1
ATOM 9581 C C . ASP B 1 197 ? 6.371 -17.375 -22.312 1 78.25 197 ASP B C 1
ATOM 9583 O O . ASP B 1 197 ? 5.359 -17.688 -21.688 1 78.25 197 ASP B O 1
ATOM 9587 N N . ASP B 1 198 ? 6.762 -16.125 -22.359 1 79.19 198 ASP B N 1
ATOM 9588 C CA . ASP B 1 198 ? 6.098 -15.078 -21.594 1 79.19 198 ASP B CA 1
ATOM 9589 C C . ASP B 1 198 ? 4.871 -14.547 -22.344 1 79.19 198 ASP B C 1
ATOM 9591 O O . ASP B 1 198 ? 4.242 -13.586 -21.906 1 79.19 198 ASP B O 1
ATOM 9595 N N . GLY B 1 199 ? 4.555 -15.156 -23.406 1 86.88 199 GLY B N 1
ATOM 9596 C CA . GLY B 1 199 ? 3.4 -14.719 -24.172 1 86.88 199 GLY B CA 1
ATOM 9597 C C . GLY B 1 199 ? 2.203 -15.641 -24.031 1 86.88 199 GLY B C 1
ATOM 9598 O O . GLY B 1 199 ? 1.303 -15.633 -24.875 1 86.88 199 GLY B O 1
ATOM 9599 N N . ASN B 1 200 ? 2.209 -16.438 -22.984 1 91.75 200 ASN B N 1
ATOM 9600 C CA . ASN B 1 200 ? 1.168 -17.453 -22.891 1 91.75 200 ASN B CA 1
ATOM 9601 C C . ASN B 1 200 ? 0.398 -17.359 -21.578 1 91.75 200 ASN B C 1
ATOM 9603 O O . ASN B 1 200 ? -0.339 -18.281 -21.219 1 91.75 200 ASN B O 1
ATOM 9607 N N . PHE B 1 201 ? 0.488 -16.281 -20.859 1 91.31 201 PHE B N 1
ATOM 9608 C CA . PHE B 1 201 ? -0.224 -16.125 -19.594 1 91.31 201 PHE B CA 1
ATOM 9609 C C . PHE B 1 201 ? -1.688 -15.773 -19.828 1 91.31 201 PHE B C 1
ATOM 9611 O O . PHE B 1 201 ? -2 -14.938 -20.688 1 91.31 201 PHE B O 1
ATOM 9618 N N . PRO B 1 202 ? -2.557 -16.422 -19.109 1 94.88 202 PRO B N 1
ATOM 9619 C CA . PRO B 1 202 ? -3.949 -15.969 -19.172 1 94.88 202 PRO B CA 1
ATOM 9620 C C . PRO B 1 202 ? -4.191 -14.672 -18.406 1 94.88 202 PRO B C 1
ATOM 9622 O O . PRO B 1 202 ? -3.311 -14.203 -17.672 1 94.88 202 PRO B O 1
ATOM 9625 N N . LEU B 1 203 ? -5.352 -14.078 -18.688 1 94.31 203 LEU B N 1
ATOM 9626 C CA . LEU B 1 203 ? -5.758 -12.898 -17.938 1 94.31 203 LEU B CA 1
ATOM 9627 C C . LEU B 1 203 ? -6.375 -13.281 -16.609 1 94.31 203 LEU B C 1
ATOM 9629 O O . LEU B 1 203 ? -7.223 -14.18 -16.547 1 94.31 203 LEU B O 1
ATOM 9633 N N . TYR B 1 204 ? -5.918 -12.711 -15.5 1 95.31 204 TYR B N 1
ATOM 9634 C CA . TYR B 1 204 ? -6.543 -12.875 -14.195 1 95.31 204 TYR B CA 1
ATOM 9635 C C . TYR B 1 204 ? -7.465 -11.703 -13.883 1 95.31 204 TYR B C 1
ATOM 9637 O O . TYR B 1 204 ? -7.078 -10.547 -14.039 1 95.31 204 TYR B O 1
ATOM 9645 N N . ILE B 1 205 ? -8.617 -11.992 -13.492 1 96.19 205 ILE B N 1
ATOM 9646 C CA . ILE B 1 205 ? -9.547 -10.977 -13.016 1 96.19 205 ILE B CA 1
ATOM 9647 C C . ILE B 1 205 ? -10.055 -11.352 -11.625 1 96.19 205 ILE B C 1
ATOM 9649 O O . ILE B 1 205 ? -10.594 -12.438 -11.422 1 96.19 205 ILE B O 1
ATOM 9653 N N . ILE B 1 206 ? -9.922 -10.484 -10.664 1 95.81 206 ILE B N 1
ATOM 9654 C CA . ILE B 1 206 ? -10.453 -10.672 -9.32 1 95.81 206 ILE B CA 1
ATOM 9655 C C . ILE B 1 206 ? -11.539 -9.641 -9.031 1 95.81 206 ILE B C 1
ATOM 9657 O O . ILE B 1 206 ? -11.25 -8.445 -8.914 1 95.81 206 ILE B O 1
ATOM 9661 N N . ASP B 1 207 ? -12.703 -10.055 -8.891 1 94.75 207 ASP B N 1
ATOM 9662 C CA . ASP B 1 207 ? -13.852 -9.195 -8.625 1 94.75 207 ASP B CA 1
ATOM 9663 C C . ASP B 1 207 ? -13.883 -8.008 -9.586 1 94.75 207 ASP B C 1
ATOM 9665 O O . ASP B 1 207 ? -14.055 -6.863 -9.172 1 94.75 207 ASP B O 1
ATOM 9669 N N . GLY B 1 208 ? -13.539 -8.281 -10.836 1 92.94 208 GLY B N 1
ATOM 9670 C CA . GLY B 1 208 ? -1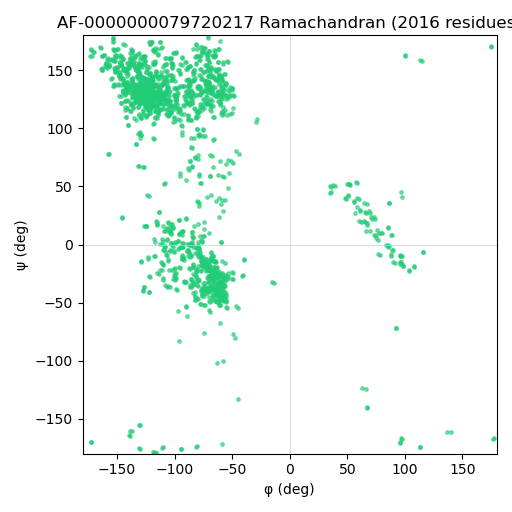3.656 -7.254 -11.859 1 92.94 208 GLY B CA 1
ATOM 9671 C C . GLY B 1 208 ? -12.352 -6.535 -12.133 1 92.94 208 GLY B C 1
ATOM 9672 O O . GLY B 1 208 ? -12.227 -5.812 -13.125 1 92.94 208 GLY B O 1
ATOM 9673 N N . MET B 1 209 ? -11.336 -6.723 -11.352 1 92.88 209 MET B N 1
ATOM 9674 C CA . MET B 1 209 ? -10.055 -6.055 -11.531 1 92.88 209 MET B CA 1
ATOM 9675 C C . MET B 1 209 ? -9.062 -6.965 -12.25 1 92.88 209 MET B C 1
ATOM 9677 O O . MET B 1 209 ? -8.688 -8.016 -11.727 1 92.88 209 MET B O 1
ATOM 9681 N N . PRO B 1 210 ? -8.57 -6.531 -13.375 1 93.94 210 PRO B N 1
ATOM 9682 C CA . PRO B 1 210 ? -7.496 -7.285 -14.031 1 93.94 210 PRO B CA 1
ATOM 9683 C C . PRO B 1 210 ? -6.164 -7.18 -13.289 1 93.94 210 PRO B C 1
ATOM 9685 O O . PRO B 1 210 ? -5.793 -6.098 -12.828 1 93.94 210 PRO B O 1
ATOM 9688 N N . ILE B 1 211 ? -5.527 -8.289 -13.227 1 92.44 211 ILE B N 1
ATOM 9689 C CA . ILE B 1 211 ? -4.25 -8.375 -12.531 1 92.44 211 ILE B CA 1
ATOM 9690 C C . ILE B 1 211 ? -3.172 -8.875 -13.492 1 92.44 211 ILE B C 1
ATOM 9692 O O . ILE B 1 211 ? -3.426 -9.758 -14.312 1 92.44 211 ILE B O 1
ATOM 9696 N N . ASN B 1 212 ? -2.004 -8.211 -13.375 1 88.5 212 ASN B N 1
ATOM 9697 C CA . ASN B 1 212 ? -0.859 -8.75 -14.094 1 88.5 212 ASN B CA 1
ATOM 9698 C C . ASN B 1 212 ? -0.524 -10.164 -13.633 1 88.5 212 ASN B C 1
ATOM 9700 O O . ASN B 1 212 ? -0.166 -10.375 -12.469 1 88.5 212 ASN B O 1
ATOM 9704 N N . SER B 1 213 ? -0.529 -11.078 -14.516 1 88.75 213 SER B N 1
ATOM 9705 C CA . SER B 1 213 ? -0.445 -12.492 -14.18 1 88.75 213 SER B CA 1
ATOM 9706 C C . SER B 1 213 ? 1.007 -12.953 -14.07 1 88.75 213 SER B C 1
ATOM 9708 O O . SER B 1 213 ? 1.279 -14.07 -13.625 1 88.75 213 SER B O 1
ATOM 9710 N N . THR B 1 214 ? 1.957 -12.148 -14.398 1 87.81 214 THR B N 1
ATOM 9711 C CA . THR B 1 214 ? 3.361 -12.547 -14.375 1 87.81 214 THR B CA 1
ATOM 9712 C C . THR B 1 214 ? 3.857 -12.695 -12.938 1 87.81 214 THR B C 1
ATOM 9714 O O . THR B 1 214 ? 3.666 -11.797 -12.117 1 87.81 214 THR B O 1
ATOM 9717 N N . PRO B 1 215 ? 4.508 -13.805 -12.688 1 87.5 215 PRO B N 1
ATOM 9718 C CA . PRO B 1 215 ? 5.082 -13.953 -11.344 1 87.5 215 PRO B CA 1
ATOM 9719 C C . PRO B 1 215 ? 6.172 -12.922 -11.055 1 87.5 215 PRO B C 1
ATOM 9721 O O . PRO B 1 215 ? 6.867 -12.477 -11.969 1 87.5 215 PRO B O 1
ATOM 9724 N N . ILE B 1 216 ? 6.297 -12.57 -9.844 1 81.94 216 ILE B N 1
ATOM 9725 C CA . ILE B 1 216 ? 7.305 -11.586 -9.461 1 81.94 216 ILE B CA 1
ATOM 9726 C C . ILE B 1 216 ? 8.484 -12.289 -8.789 1 81.94 216 ILE B C 1
ATOM 9728 O O . ILE B 1 216 ? 8.305 -12.992 -7.797 1 81.94 216 ILE B O 1
ATOM 9732 N N . ASP B 1 217 ? 9.578 -12.039 -9.367 1 71.94 217 ASP B N 1
ATOM 9733 C CA . ASP B 1 217 ? 10.789 -12.68 -8.875 1 71.94 217 ASP B CA 1
ATOM 9734 C C . ASP B 1 217 ? 11.203 -12.117 -7.516 1 71.94 217 ASP B C 1
ATOM 9736 O O . ASP B 1 217 ? 11.156 -10.898 -7.305 1 71.94 217 ASP B O 1
ATOM 9740 N N . GLY B 1 218 ? 11.344 -12.984 -6.469 1 59.72 218 GLY B N 1
ATOM 9741 C CA . GLY B 1 218 ? 11.766 -12.57 -5.137 1 59.72 218 GLY B CA 1
ATOM 9742 C C . GLY B 1 218 ? 13.266 -12.391 -5.016 1 59.72 218 GLY B C 1
ATOM 9743 O O . GLY B 1 218 ? 13.844 -12.656 -3.959 1 59.72 218 GLY B O 1
ATOM 9744 N N . GLY B 1 219 ? 14.188 -11.859 -5.996 1 53.44 219 GLY B N 1
ATOM 9745 C CA . GLY B 1 219 ? 15.578 -11.484 -5.773 1 53.44 219 GLY B CA 1
ATOM 9746 C C . GLY B 1 219 ? 16.562 -12.555 -6.184 1 53.44 219 GLY B C 1
ATOM 9747 O O . GLY B 1 219 ? 17.594 -12.734 -5.535 1 53.44 219 GLY B O 1
ATOM 9748 N N . ASN B 1 220 ? 16.469 -13.242 -7.188 1 52.97 220 ASN B N 1
ATOM 9749 C CA . ASN B 1 220 ? 17.375 -14.234 -7.754 1 52.97 220 ASN B CA 1
ATOM 9750 C C . ASN B 1 220 ? 17.438 -15.492 -6.895 1 52.97 220 ASN B C 1
ATOM 9752 O O . ASN B 1 220 ? 18.5 -16.109 -6.773 1 52.97 220 ASN B O 1
ATOM 9756 N N . ASN B 1 221 ? 16.625 -15.625 -6.012 1 53.75 221 ASN B N 1
ATOM 9757 C CA . ASN B 1 221 ? 16.609 -16.922 -5.355 1 53.75 221 ASN B CA 1
ATOM 9758 C C . ASN B 1 221 ? 16.172 -18.031 -6.309 1 53.75 221 ASN B C 1
ATOM 9760 O O . ASN B 1 221 ? 15.016 -18.031 -6.758 1 53.75 221 ASN B O 1
ATOM 9764 N N . PHE B 1 222 ? 17.219 -18.625 -6.977 1 50.91 222 PHE B N 1
ATOM 9765 C CA . PHE B 1 222 ? 17.078 -19.641 -8.016 1 50.91 222 PHE B CA 1
ATOM 9766 C C . PHE B 1 222 ? 15.969 -20.625 -7.664 1 50.91 222 PHE B C 1
ATOM 9768 O O . PHE B 1 222 ? 15.5 -21.375 -8.523 1 50.91 222 PHE B O 1
ATOM 9775 N N . TYR B 1 223 ? 15.562 -20.531 -6.352 1 50.66 223 TYR B N 1
ATOM 9776 C CA . TYR B 1 223 ? 14.555 -21.531 -5.98 1 50.66 223 TYR B CA 1
ATOM 9777 C C . TYR B 1 223 ? 13.172 -21.109 -6.457 1 50.66 223 TYR B C 1
ATOM 9779 O O . TYR B 1 223 ? 12.25 -21.922 -6.504 1 50.66 223 TYR B O 1
ATOM 9787 N N . LEU B 1 224 ? 13.133 -19.797 -6.93 1 58.38 224 LEU B N 1
ATOM 9788 C CA . LEU B 1 224 ? 11.758 -19.328 -7.078 1 58.38 224 LEU B CA 1
ATOM 9789 C C . LEU B 1 224 ? 11.5 -18.828 -8.5 1 58.38 224 LEU B C 1
ATOM 9791 O O . LEU B 1 224 ? 12.281 -18.047 -9.031 1 58.38 224 LEU B O 1
ATOM 9795 N N . SER B 1 225 ? 10.68 -19.609 -9.25 1 65.06 225 SER B N 1
ATOM 9796 C CA . SER B 1 225 ? 10.156 -19.109 -10.516 1 65.06 225 SER B CA 1
ATOM 9797 C C . SER B 1 225 ? 9.336 -17.844 -10.32 1 65.06 225 SER B C 1
ATOM 9799 O O . SER B 1 225 ? 8.852 -17.25 -11.281 1 65.06 225 SER B O 1
ATOM 9801 N N . GLY B 1 226 ? 9.219 -17.328 -9.102 1 81.94 226 GLY B N 1
ATOM 9802 C CA . GLY B 1 226 ? 8.508 -16.094 -8.781 1 81.94 226 GLY B CA 1
ATOM 9803 C C . GLY B 1 226 ? 7.285 -16.328 -7.91 1 81.94 226 GLY B C 1
ATOM 9804 O O . GLY B 1 226 ? 6.742 -17.438 -7.875 1 81.94 226 GLY B O 1
ATOM 9805 N N . ILE B 1 227 ? 6.871 -15.328 -7.234 1 85.25 227 ILE B N 1
ATOM 9806 C CA . ILE B 1 227 ? 5.703 -15.414 -6.363 1 85.25 227 ILE B CA 1
ATOM 9807 C C . ILE B 1 227 ? 4.438 -15.141 -7.172 1 85.25 227 ILE B C 1
ATOM 9809 O O . ILE B 1 227 ? 4.422 -14.25 -8.031 1 85.25 227 ILE B O 1
ATOM 9813 N N . ASP B 1 228 ? 3.449 -15.906 -6.871 1 87.19 228 ASP B N 1
ATOM 9814 C CA . ASP B 1 228 ? 2.15 -15.734 -7.516 1 87.19 228 ASP B CA 1
ATOM 9815 C C . ASP B 1 228 ? 1.485 -14.438 -7.086 1 87.19 228 ASP B C 1
ATOM 9817 O O . ASP B 1 228 ? 1.329 -14.18 -5.891 1 87.19 228 ASP B O 1
ATOM 9821 N N . PRO B 1 229 ? 1.019 -13.664 -8.062 1 88.06 229 PRO B N 1
ATOM 9822 C CA . PRO B 1 229 ? 0.323 -12.43 -7.691 1 88.06 229 PRO B CA 1
ATOM 9823 C C . PRO B 1 229 ? -0.974 -12.688 -6.93 1 88.06 229 PRO B C 1
ATOM 9825 O O . PRO B 1 229 ? -1.504 -11.781 -6.277 1 88.06 229 PRO B O 1
ATOM 9828 N N . LEU B 1 230 ? -1.473 -13.906 -6.941 1 90.31 230 LEU B N 1
ATOM 9829 C CA . LEU B 1 230 ? -2.721 -14.234 -6.266 1 90.31 230 LEU B CA 1
ATOM 9830 C C . LEU B 1 230 ? -2.451 -14.828 -4.883 1 90.31 230 LEU B C 1
ATOM 9832 O O . LEU B 1 230 ? -3.389 -15.148 -4.152 1 90.31 230 LEU B O 1
ATOM 9836 N N . SER B 1 231 ? -1.235 -14.898 -4.488 1 88 231 SER B N 1
ATOM 9837 C CA . SER B 1 231 ? -0.867 -15.609 -3.268 1 88 231 SER B CA 1
ATOM 9838 C C . SER B 1 231 ? -1.47 -14.938 -2.037 1 88 231 SER B C 1
ATOM 9840 O O . SER B 1 231 ? -1.671 -15.586 -1.008 1 88 231 SER B O 1
ATOM 9842 N N . THR B 1 232 ? -1.78 -13.664 -2.092 1 88.94 232 THR B N 1
ATOM 9843 C CA . THR B 1 232 ? -2.273 -12.961 -0.912 1 88.94 232 THR B CA 1
ATOM 9844 C C . THR B 1 232 ? -3.764 -13.227 -0.71 1 88.94 232 THR B C 1
ATOM 9846 O O . THR B 1 232 ? -4.332 -12.852 0.317 1 88.94 232 THR B O 1
ATOM 9849 N N . HIS B 1 233 ? -4.383 -13.953 -1.594 1 89.94 233 HIS B N 1
ATOM 9850 C CA . HIS B 1 233 ? -5.777 -14.328 -1.416 1 89.94 233 HIS B CA 1
ATOM 9851 C C . HIS B 1 233 ? -5.898 -15.656 -0.669 1 89.94 233 HIS B C 1
ATOM 9853 O O . HIS B 1 233 ? -5.191 -16.609 -0.982 1 89.94 233 HIS B O 1
ATOM 9859 N N . ASN B 1 234 ? -6.707 -15.633 0.264 1 90.25 234 ASN B N 1
ATOM 9860 C CA . ASN B 1 234 ? -6.984 -16.891 0.964 1 90.25 234 ASN B CA 1
ATOM 9861 C C . ASN B 1 234 ? -8.102 -17.672 0.285 1 90.25 234 ASN B C 1
ATOM 9863 O O . ASN B 1 234 ? -9.133 -17.094 -0.084 1 90.25 234 ASN B O 1
ATOM 9867 N N . LEU B 1 235 ? -7.938 -18.906 0.175 1 89.12 235 LEU B N 1
ATOM 9868 C CA . LEU B 1 235 ? -8.898 -19.766 -0.506 1 89.12 235 LEU B CA 1
ATOM 9869 C C . LEU B 1 235 ? -10.258 -19.719 0.183 1 89.12 235 LEU B C 1
ATOM 9871 O O . LEU B 1 235 ? -11.289 -19.859 -0.472 1 89.12 235 LEU B O 1
ATOM 9875 N N . SER B 1 236 ? -10.242 -19.562 1.445 1 89.31 236 SER B N 1
ATOM 9876 C CA . SER B 1 236 ? -11.477 -19.578 2.217 1 89.31 236 SER B CA 1
ATOM 9877 C C . SER B 1 236 ? -12.383 -18.406 1.833 1 89.31 236 SER B C 1
ATOM 9879 O O . SER B 1 236 ? -13.578 -18.422 2.119 1 89.31 236 SER B O 1
ATOM 9881 N N . ASN B 1 237 ? -11.891 -17.516 1.214 1 91.75 237 ASN B N 1
ATOM 9882 C CA . ASN B 1 237 ? -12.672 -16.328 0.856 1 91.75 237 ASN B CA 1
ATOM 9883 C C . ASN B 1 237 ? -13.094 -16.359 -0.61 1 91.75 237 ASN B C 1
ATOM 9885 O O . ASN B 1 237 ? -13.742 -15.43 -1.094 1 91.75 237 ASN B O 1
ATOM 9889 N N . ILE B 1 238 ? -12.766 -17.344 -1.293 1 94.38 238 ILE B N 1
ATOM 9890 C CA . ILE B 1 238 ? -13.109 -17.438 -2.707 1 94.38 238 ILE B CA 1
ATOM 9891 C C . ILE B 1 238 ? -14.453 -18.156 -2.857 1 94.38 238 ILE B C 1
ATOM 9893 O O . ILE B 1 238 ? -14.672 -19.219 -2.277 1 94.38 238 ILE B O 1
ATOM 9897 N N . GLU B 1 239 ? -15.336 -17.547 -3.557 1 94.44 239 GLU B N 1
ATOM 9898 C CA . GLU B 1 239 ? -16.641 -18.141 -3.85 1 94.44 239 GLU B CA 1
ATOM 9899 C C . GLU B 1 239 ? -16.562 -19.094 -5.035 1 94.44 239 GLU B C 1
ATOM 9901 O O . GLU B 1 239 ? -17.172 -20.172 -5.012 1 94.44 239 GLU B O 1
ATOM 9906 N N . SER B 1 240 ? -15.93 -18.625 -6.07 1 94.38 240 SER B N 1
ATOM 9907 C CA . SER B 1 240 ? -15.812 -19.453 -7.266 1 94.38 240 SER B CA 1
ATOM 9908 C C . SER B 1 240 ? -14.664 -18.984 -8.148 1 94.38 240 SER B C 1
ATOM 9910 O O . SER B 1 240 ? -14.172 -17.859 -8 1 94.38 240 SER B O 1
ATOM 9912 N N . ILE B 1 241 ? -14.172 -19.844 -8.922 1 95.38 241 ILE B N 1
ATOM 9913 C CA . ILE B 1 241 ? -13.203 -19.562 -9.977 1 95.38 241 ILE B CA 1
ATOM 9914 C C . ILE B 1 241 ? -13.742 -20.078 -11.312 1 95.38 241 ILE B C 1
ATOM 9916 O O . ILE B 1 241 ? -14.094 -21.25 -11.445 1 95.38 241 ILE B O 1
ATOM 9920 N N . GLU B 1 242 ? -13.883 -19.219 -12.32 1 96.38 242 GLU B N 1
ATOM 9921 C CA . GLU B 1 242 ? -14.289 -19.578 -13.68 1 96.38 242 GLU B CA 1
ATOM 9922 C C . GLU B 1 242 ? -13.125 -19.422 -14.656 1 96.38 242 GLU B C 1
ATOM 9924 O O . GLU B 1 242 ? -12.336 -18.484 -14.555 1 96.38 242 GLU B O 1
ATOM 9929 N N . VAL B 1 243 ? -13 -20.312 -15.531 1 96.88 243 VAL B N 1
ATOM 9930 C CA . VAL B 1 243 ? -12.016 -20.234 -16.609 1 96.88 243 VAL B CA 1
ATOM 9931 C C . VAL B 1 243 ? -12.719 -20.188 -17.953 1 96.88 243 VAL B C 1
ATOM 9933 O O . VAL B 1 243 ? -13.484 -21.094 -18.297 1 96.88 243 VAL B O 1
ATOM 9936 N N . LEU B 1 244 ? -12.508 -19.125 -18.656 1 96.62 244 LEU B N 1
ATOM 9937 C CA . LEU B 1 244 ? -13.031 -18.953 -20 1 96.62 244 LEU B CA 1
ATOM 9938 C C . LEU B 1 244 ? -12.031 -19.438 -21.047 1 96.62 244 LEU B C 1
ATOM 9940 O O . LEU B 1 244 ? -10.875 -19.016 -21.031 1 96.62 244 LEU B O 1
ATOM 9944 N N . LYS B 1 245 ? -12.539 -20.188 -22.078 1 96 245 LYS B N 1
ATOM 9945 C CA . LYS B 1 245 ? -11.562 -20.875 -22.906 1 96 245 LYS B CA 1
ATOM 9946 C C . LYS B 1 245 ? -11.766 -20.562 -24.375 1 96 245 LYS B C 1
ATOM 9948 O O . LYS B 1 245 ? -10.797 -20.453 -25.141 1 96 245 LYS B O 1
ATOM 9953 N N . ASP B 1 246 ? -13 -20.469 -24.859 1 94.81 246 ASP B N 1
ATOM 9954 C CA . ASP B 1 246 ? -13.25 -20.375 -26.281 1 94.81 246 ASP B CA 1
ATOM 9955 C C . ASP B 1 246 ? -13.383 -18.922 -26.734 1 94.81 246 ASP B C 1
ATOM 9957 O O . ASP B 1 246 ? -13.203 -18 -25.938 1 94.81 246 ASP B O 1
ATOM 9961 N N . ALA B 1 247 ? -13.703 -18.719 -28.016 1 91.75 247 ALA B N 1
ATOM 9962 C CA . ALA B 1 247 ? -13.758 -17.391 -28.609 1 91.75 247 ALA B CA 1
ATOM 9963 C C . ALA B 1 247 ? -14.906 -16.562 -28.031 1 91.75 247 ALA B C 1
ATOM 9965 O O . ALA B 1 247 ? -14.734 -15.391 -27.719 1 91.75 247 ALA B O 1
ATOM 9966 N N . ASP B 1 248 ? -15.969 -17.141 -27.938 1 89.31 248 ASP B N 1
ATOM 9967 C CA . ASP B 1 248 ? -17.141 -16.406 -27.469 1 89.31 248 ASP B CA 1
ATOM 9968 C C . ASP B 1 248 ? -16.953 -15.914 -26.047 1 89.31 248 ASP B C 1
ATOM 9970 O O . ASP B 1 248 ? -17.188 -14.742 -25.734 1 89.31 248 ASP B O 1
ATOM 9974 N N . ALA B 1 249 ? -16.531 -16.75 -25.188 1 82.81 249 ALA B N 1
ATOM 9975 C CA . ALA B 1 249 ? -16.391 -16.422 -23.781 1 82.81 249 ALA B CA 1
ATOM 9976 C C . ALA B 1 249 ? -15.305 -15.375 -23.562 1 82.81 249 ALA B C 1
ATOM 9978 O O . ALA B 1 249 ? -15.398 -14.555 -22.641 1 82.81 249 ALA B O 1
ATOM 9979 N N . THR B 1 250 ? -14.219 -15.391 -24.266 1 87.88 250 THR B N 1
ATOM 9980 C CA . THR B 1 250 ? -13.062 -14.547 -24 1 87.88 250 THR B CA 1
ATOM 9981 C C . THR B 1 250 ? -13.117 -13.266 -24.828 1 87.88 250 THR B C 1
ATOM 9983 O O . THR B 1 250 ? -12.383 -12.312 -24.562 1 87.88 250 THR B O 1
ATOM 9986 N N . ALA B 1 251 ? -13.977 -13.234 -25.766 1 87.44 251 ALA B N 1
ATOM 9987 C CA . ALA B 1 251 ? -13.977 -12.164 -26.75 1 87.44 251 ALA B CA 1
ATOM 9988 C C . ALA B 1 251 ? -14.18 -10.805 -26.094 1 87.44 251 ALA B C 1
ATOM 9990 O O . ALA B 1 251 ? -13.609 -9.797 -26.531 1 87.44 251 ALA B O 1
ATOM 9991 N N . ILE B 1 252 ? -14.891 -10.852 -25.125 1 88.38 252 ILE B N 1
ATOM 9992 C CA . ILE B 1 252 ? -15.234 -9.578 -24.5 1 88.38 252 ILE B CA 1
ATOM 9993 C C . ILE B 1 252 ? -14 -8.977 -23.828 1 88.38 252 ILE B C 1
ATOM 9995 O O . ILE B 1 252 ? -13.938 -7.77 -23.594 1 88.38 252 ILE B O 1
ATOM 9999 N N . TYR B 1 253 ? -13.062 -9.75 -23.594 1 91.19 253 TYR B N 1
ATOM 10000 C CA . TYR B 1 253 ? -11.836 -9.273 -22.953 1 91.19 253 TYR B CA 1
ATOM 10001 C C . TYR B 1 253 ? -10.797 -8.891 -24 1 91.19 253 TYR B C 1
ATOM 10003 O O . TYR B 1 253 ? -9.75 -8.328 -23.656 1 91.19 253 TYR B O 1
ATOM 10011 N N . GLY B 1 254 ? -11.078 -9.242 -25.188 1 90.88 254 GLY B N 1
ATOM 10012 C CA . GLY B 1 254 ? -10.203 -8.852 -26.281 1 90.88 254 GLY B CA 1
ATOM 10013 C C . GLY B 1 254 ? -8.844 -9.516 -26.234 1 90.88 254 GLY B C 1
ATOM 10014 O O . GLY B 1 254 ? -8.742 -10.711 -25.953 1 90.88 254 GLY B O 1
ATOM 10015 N N . SER B 1 255 ? -7.82 -8.672 -26.578 1 90.06 255 SER B N 1
ATOM 10016 C CA . SER B 1 255 ? -6.453 -9.156 -26.719 1 90.06 255 SER B CA 1
ATOM 10017 C C . SER B 1 255 ? -5.922 -9.688 -25.391 1 90.06 255 SER B C 1
ATOM 10019 O O . SER B 1 255 ? -5.059 -10.562 -25.359 1 90.06 255 SER B O 1
ATOM 10021 N N . ARG B 1 256 ? -6.414 -9.25 -24.359 1 89.12 256 ARG B N 1
ATOM 10022 C CA . ARG B 1 256 ? -5.965 -9.68 -23.047 1 89.12 256 ARG B CA 1
ATOM 10023 C C . ARG B 1 256 ? -6.406 -11.109 -22.75 1 89.12 256 ARG B C 1
ATOM 10025 O O . ARG B 1 256 ? -5.812 -11.789 -21.906 1 89.12 256 ARG B O 1
ATOM 10032 N N . GLY B 1 257 ? -7.418 -11.578 -23.406 1 90.25 257 GLY B N 1
ATOM 10033 C CA . GLY B 1 257 ? -7.969 -12.898 -23.172 1 90.25 257 GLY B CA 1
ATOM 10034 C C . GLY B 1 257 ? -7.539 -13.922 -24.203 1 90.25 257 GLY B C 1
ATOM 10035 O O . GLY B 1 257 ? -8.133 -14.992 -24.312 1 90.25 257 GLY B O 1
ATOM 10036 N N . ALA B 1 258 ? -6.559 -13.586 -24.922 1 90.44 258 ALA B N 1
ATOM 10037 C CA . ALA B 1 258 ? -6.129 -14.445 -26.016 1 90.44 258 ALA B CA 1
ATOM 10038 C C . ALA B 1 258 ? -5.73 -15.828 -25.516 1 90.44 258 ALA B C 1
ATOM 10040 O O . ALA B 1 258 ? -5.977 -16.844 -26.172 1 90.44 258 ALA B O 1
ATOM 10041 N N . ASN B 1 259 ? -5.156 -15.906 -24.375 1 93.56 259 ASN B N 1
ATOM 10042 C CA . ASN B 1 259 ? -4.684 -17.156 -23.812 1 93.56 259 ASN B CA 1
ATOM 10043 C C . ASN B 1 259 ? -5.637 -17.688 -22.734 1 93.56 259 ASN B C 1
ATOM 10045 O O . ASN B 1 259 ? -5.246 -18.5 -21.891 1 93.56 259 ASN B O 1
ATOM 10049 N N . GLY B 1 260 ? -6.875 -17.172 -22.719 1 94.75 260 GLY B N 1
ATOM 10050 C CA . GLY B 1 260 ? -7.848 -17.562 -21.703 1 94.75 260 GLY B CA 1
ATOM 10051 C C . GLY B 1 260 ? -7.98 -16.562 -20.578 1 94.75 260 GLY B C 1
ATOM 10052 O O . GLY B 1 260 ? -7.145 -15.664 -20.438 1 94.75 260 GLY B O 1
ATOM 10053 N N . VAL B 1 261 ? -9.078 -16.672 -19.828 1 95.69 261 VAL B N 1
ATOM 10054 C CA . VAL B 1 261 ? -9.344 -15.758 -18.719 1 95.69 261 VAL B CA 1
ATOM 10055 C C . VAL B 1 261 ? -9.68 -16.562 -17.469 1 95.69 261 VAL B C 1
ATOM 10057 O O . VAL B 1 261 ? -10.453 -17.516 -17.531 1 95.69 261 VAL B O 1
ATOM 10060 N N . VAL B 1 262 ? -9.086 -16.203 -16.359 1 96.44 262 VAL B N 1
ATOM 10061 C CA . VAL B 1 262 ? -9.406 -16.766 -15.055 1 96.44 262 VAL B CA 1
ATOM 10062 C C . VAL B 1 262 ? -10.109 -15.711 -14.203 1 96.44 262 VAL B C 1
ATOM 10064 O O . VAL B 1 262 ? -9.523 -14.68 -13.859 1 96.44 262 VAL B O 1
ATOM 10067 N N . LEU B 1 263 ? -11.312 -16.016 -13.852 1 96.44 263 LEU B N 1
ATOM 10068 C CA . LEU B 1 263 ? -12.109 -15.117 -13.031 1 96.44 263 LEU B CA 1
ATOM 10069 C C . LEU B 1 263 ? -12.203 -15.625 -11.594 1 96.44 263 LEU B C 1
ATOM 10071 O O . LEU B 1 263 ? -12.648 -16.75 -11.367 1 96.44 263 LEU B O 1
ATOM 10075 N N . VAL B 1 264 ? -11.812 -14.852 -10.68 1 95.75 264 VAL B N 1
ATOM 10076 C CA . VAL B 1 264 ? -11.938 -15.18 -9.266 1 95.75 264 VAL B CA 1
ATOM 10077 C C . VAL B 1 264 ? -12.977 -14.281 -8.609 1 95.75 264 VAL B C 1
ATOM 10079 O O . VAL B 1 264 ? -12.875 -13.055 -8.672 1 95.75 264 VAL B O 1
ATOM 10082 N N . THR B 1 265 ? -13.945 -14.891 -8.078 1 95 265 THR B N 1
ATOM 10083 C CA . THR B 1 265 ? -14.977 -14.172 -7.34 1 95 265 THR B CA 1
ATOM 10084 C C . THR B 1 265 ? -14.867 -14.445 -5.844 1 95 265 THR B C 1
ATOM 10086 O O . THR B 1 265 ? -14.828 -15.609 -5.426 1 95 265 THR B O 1
ATOM 10089 N N . THR B 1 266 ? -14.859 -13.461 -5.047 1 94.88 266 THR B N 1
ATOM 10090 C CA . THR B 1 266 ? -14.781 -13.625 -3.598 1 94.88 266 THR B CA 1
ATOM 10091 C C . THR B 1 266 ? -16.172 -13.703 -2.986 1 94.88 266 THR B C 1
ATOM 10093 O O . THR B 1 266 ? -17.156 -13.289 -3.605 1 94.88 266 THR B O 1
ATOM 10096 N N . LYS B 1 267 ? -16.266 -14.289 -1.847 1 94.12 267 LYS B N 1
ATOM 10097 C CA . LYS B 1 267 ? -17.531 -14.461 -1.151 1 94.12 267 LYS B CA 1
ATOM 10098 C C . LYS B 1 267 ? -18.156 -13.117 -0.8 1 94.12 267 LYS B C 1
ATOM 10100 O O . LYS B 1 267 ? -17.438 -12.172 -0.448 1 94.12 267 LYS B O 1
ATOM 10105 N N . LYS B 1 268 ? -19.484 -13.133 -0.914 1 92 268 LYS B N 1
ATOM 10106 C CA . LYS B 1 268 ? -20.266 -11.938 -0.593 1 92 268 LYS B CA 1
ATOM 10107 C C . LYS B 1 268 ? -21.234 -12.211 0.549 1 92 268 LYS B C 1
ATOM 10109 O O . LYS B 1 268 ? -21.438 -13.359 0.942 1 92 268 LYS B O 1
ATOM 10114 N N . GLY B 1 269 ? -21.75 -11.094 1.021 1 87.12 269 GLY B N 1
ATOM 10115 C CA . GLY B 1 269 ? -22.844 -11.242 1.973 1 87.12 269 GLY B CA 1
ATOM 10116 C C . GLY B 1 269 ? -24.188 -11.5 1.309 1 87.12 269 GLY B C 1
ATOM 10117 O O . GLY B 1 269 ? -24.312 -11.383 0.088 1 87.12 269 GLY B O 1
ATOM 10118 N N . ASN B 1 270 ? -25.062 -11.992 2.137 1 78.62 270 ASN B N 1
ATOM 10119 C CA . ASN B 1 270 ? -26.406 -12.211 1.621 1 78.62 270 ASN B CA 1
ATOM 10120 C C . ASN B 1 270 ? -27.391 -11.172 2.146 1 78.62 270 ASN B C 1
ATOM 10122 O O . ASN B 1 270 ? -27.312 -10.773 3.311 1 78.62 270 ASN B O 1
ATOM 10126 N N . TYR B 1 271 ? -28.156 -10.734 1.215 1 73.31 271 TYR B N 1
ATOM 10127 C CA . TYR B 1 271 ? -29.219 -9.82 1.633 1 73.31 271 TYR B CA 1
ATOM 10128 C C . TYR B 1 271 ? -30.188 -10.492 2.596 1 73.31 271 TYR B C 1
ATOM 10130 O O . TYR B 1 271 ? -30.375 -11.711 2.539 1 73.31 271 TYR B O 1
ATOM 10138 N N . ARG B 1 272 ? -30.797 -9.656 3.479 1 71.56 272 ARG B N 1
ATOM 10139 C CA . ARG B 1 272 ? -31.891 -10.055 4.363 1 71.56 272 ARG B CA 1
ATOM 10140 C C . ARG B 1 272 ? -31.484 -11.234 5.238 1 71.56 272 ARG B C 1
ATOM 10142 O O . ARG B 1 272 ? -32.25 -12.188 5.402 1 71.56 272 ARG B O 1
ATOM 10149 N N . ARG B 1 273 ? -30.188 -11.359 5.516 1 74.94 273 ARG B N 1
ATOM 10150 C CA . ARG B 1 273 ? -29.719 -12.367 6.449 1 74.94 273 ARG B CA 1
ATOM 10151 C C . ARG B 1 273 ? -29.172 -11.727 7.723 1 74.94 273 ARG B C 1
ATOM 10153 O O . ARG B 1 273 ? -28.625 -10.625 7.684 1 74.94 273 ARG B O 1
ATOM 10160 N N . LYS B 1 274 ? -29.391 -12.539 8.719 1 82 274 LYS B N 1
ATOM 10161 C CA . LYS B 1 274 ? -28.875 -12.109 10.016 1 82 274 LYS B CA 1
ATOM 10162 C C . LYS B 1 274 ? -27.359 -12.164 10.047 1 82 274 LYS B C 1
ATOM 10164 O O . LYS B 1 274 ? -26.734 -12.773 9.172 1 82 274 LYS B O 1
ATOM 10169 N N . THR B 1 275 ? -26.922 -11.539 11.055 1 88.56 275 THR B N 1
ATOM 10170 C CA . THR B 1 275 ? -25.469 -11.539 11.227 1 88.56 275 THR B CA 1
ATOM 10171 C C . THR B 1 275 ? -24.953 -12.961 11.453 1 88.56 275 THR B C 1
ATOM 10173 O O . THR B 1 275 ? -25.5 -13.695 12.273 1 88.56 275 THR B O 1
ATOM 10176 N N . GLU B 1 276 ? -24.031 -13.297 10.695 1 91.19 276 GLU B N 1
ATOM 10177 C CA . GLU B 1 276 ? -23.391 -14.609 10.797 1 91.19 276 GLU B CA 1
ATOM 10178 C C . GLU B 1 276 ? -21.875 -14.477 10.914 1 91.19 276 GLU B C 1
ATOM 10180 O O . GLU B 1 276 ? -21.281 -13.641 10.25 1 91.19 276 GLU B O 1
ATOM 10185 N N . ILE B 1 277 ? -21.359 -15.25 11.828 1 92.88 277 ILE B N 1
ATOM 10186 C CA . ILE B 1 277 ? -19.906 -15.32 11.969 1 92.88 277 ILE B CA 1
ATOM 10187 C C . ILE B 1 277 ? -19.422 -16.719 11.57 1 92.88 277 ILE B C 1
ATOM 10189 O O . ILE B 1 277 ? -19.906 -17.719 12.086 1 92.88 277 ILE B O 1
ATOM 10193 N N . GLU B 1 278 ? -18.562 -16.703 10.688 1 94.31 278 GLU B N 1
ATOM 10194 C CA . GLU B 1 278 ? -17.906 -17.938 10.25 1 94.31 278 GLU B CA 1
ATOM 10195 C C . GLU B 1 278 ? -16.453 -17.969 10.664 1 94.31 278 GLU B C 1
ATOM 10197 O O . GLU B 1 278 ? -15.703 -17.016 10.43 1 94.31 278 GLU B O 1
ATOM 10202 N N . ALA B 1 279 ? -16.078 -19.016 11.352 1 95.12 279 ALA B N 1
ATOM 10203 C CA . ALA B 1 279 ? -14.68 -19.219 11.75 1 95.12 279 ALA B CA 1
ATOM 10204 C C . ALA B 1 279 ? -14.18 -20.578 11.312 1 95.12 279 ALA B C 1
ATOM 10206 O O . ALA B 1 279 ? -14.875 -21.594 11.461 1 95.12 279 ALA B O 1
ATOM 10207 N N . ARG B 1 280 ? -13.008 -20.562 10.758 1 96.38 280 ARG B N 1
ATOM 10208 C CA . ARG B 1 280 ? -12.383 -21.797 10.328 1 96.38 280 ARG B CA 1
ATOM 10209 C C . ARG B 1 280 ? -10.938 -21.875 10.789 1 96.38 280 ARG B C 1
ATOM 10211 O O . ARG B 1 280 ? -10.172 -20.922 10.625 1 96.38 280 ARG B O 1
ATOM 10218 N N . TRP B 1 281 ? -10.586 -22.953 11.367 1 96.62 281 TRP B N 1
ATOM 10219 C CA . TRP B 1 281 ? -9.227 -23.219 11.812 1 96.62 281 TRP B CA 1
ATOM 10220 C C . TRP B 1 281 ? -8.766 -24.609 11.406 1 96.62 281 TRP B C 1
ATOM 10222 O O . TRP B 1 281 ? -9.531 -25.578 11.5 1 96.62 281 TRP B O 1
ATOM 10232 N N . TYR B 1 282 ? -7.543 -24.688 10.898 1 96.94 282 TYR B N 1
ATOM 10233 C CA . TYR B 1 282 ? -6.953 -26.016 10.703 1 96.94 282 TYR B CA 1
ATOM 10234 C C . TYR B 1 282 ? -5.445 -25.969 10.914 1 96.94 282 TYR B C 1
ATOM 10236 O O . TYR B 1 282 ? -4.828 -24.906 10.836 1 96.94 282 TYR B O 1
ATOM 10244 N N . SER B 1 283 ? -4.859 -27.031 11.266 1 97.31 283 SER B N 1
ATOM 10245 C CA . SER B 1 283 ? -3.426 -27.25 11.43 1 97.31 283 SER B CA 1
ATOM 10246 C C . SER B 1 283 ? -3.01 -28.625 10.906 1 97.31 283 SER B C 1
ATOM 10248 O O . SER B 1 283 ? -3.836 -29.531 10.812 1 97.31 283 SER B O 1
ATOM 10250 N N . GLY B 1 284 ? -1.783 -28.625 10.508 1 97.5 284 GLY B N 1
ATOM 10251 C CA . GLY B 1 284 ? -1.324 -29.906 9.977 1 97.5 284 GLY B CA 1
ATOM 10252 C C . GLY B 1 284 ? 0.165 -29.922 9.688 1 97.5 284 GLY B C 1
ATOM 10253 O O . GLY B 1 284 ? 0.914 -29.094 10.195 1 97.5 284 GLY B O 1
ATOM 10254 N N . LEU B 1 285 ? 0.522 -31 9.016 1 97.31 285 LEU B N 1
ATOM 10255 C CA . LEU B 1 285 ? 1.926 -31.25 8.711 1 97.31 285 LEU B CA 1
ATOM 10256 C C . LEU B 1 285 ? 2.111 -31.609 7.238 1 97.31 285 LEU B C 1
ATOM 10258 O O . LEU B 1 285 ? 1.233 -32.219 6.625 1 97.31 285 LEU B O 1
ATOM 10262 N N . GLY B 1 286 ? 3.266 -31.156 6.703 1 96.38 286 GLY B N 1
ATOM 10263 C CA . GLY B 1 286 ? 3.645 -31.469 5.336 1 96.38 286 GLY B CA 1
ATOM 10264 C C . GLY B 1 286 ? 5.031 -32.094 5.23 1 96.38 286 GLY B C 1
ATOM 10265 O O . GLY B 1 286 ? 5.938 -31.719 5.977 1 96.38 286 GLY B O 1
ATOM 10266 N N . GLN B 1 287 ? 5.16 -32.969 4.371 1 96.06 287 GLN B N 1
ATOM 10267 C CA . GLN B 1 287 ? 6.434 -33.625 4.051 1 96.06 287 GLN B CA 1
ATOM 10268 C C . GLN B 1 287 ? 6.586 -33.812 2.547 1 96.06 287 GLN B C 1
ATOM 10270 O O . GLN B 1 287 ? 5.602 -33.75 1.803 1 96.06 287 GLN B O 1
ATOM 10275 N N . VAL B 1 288 ? 7.84 -34 2.17 1 94.31 288 VAL B N 1
ATOM 10276 C CA . VAL B 1 288 ? 8.047 -34.219 0.744 1 94.31 288 VAL B CA 1
ATOM 10277 C C . VAL B 1 288 ? 7.316 -35.5 0.313 1 94.31 288 VAL B C 1
ATOM 10279 O O . VAL B 1 288 ? 7.297 -36.469 1.044 1 94.31 288 VAL B O 1
ATOM 10282 N N . SER B 1 289 ? 6.723 -35.469 -0.836 1 91 289 SER B N 1
ATOM 10283 C CA . SER B 1 289 ? 5.863 -36.562 -1.291 1 91 289 SER B CA 1
ATOM 10284 C C . SER B 1 289 ? 6.691 -37.719 -1.846 1 91 289 SER B C 1
ATOM 10286 O O . SER B 1 289 ? 6.203 -38.844 -1.936 1 91 289 SER B O 1
ATOM 10288 N N . ASN B 1 290 ? 7.867 -37.375 -2.244 1 91.31 290 ASN B N 1
ATOM 10289 C CA . ASN B 1 290 ? 8.695 -38.375 -2.889 1 91.31 290 ASN B CA 1
ATOM 10290 C C . ASN B 1 290 ? 10.188 -38.094 -2.684 1 91.31 290 ASN B C 1
ATOM 10292 O O . ASN B 1 290 ? 10.578 -36.938 -2.463 1 91.31 290 ASN B O 1
ATOM 10296 N N . LYS B 1 291 ? 10.977 -39.156 -2.639 1 92.88 291 LYS B N 1
ATOM 10297 C CA . LYS B 1 291 ? 12.438 -39.125 -2.689 1 92.88 291 LYS B CA 1
ATOM 10298 C C . LYS B 1 291 ? 12.969 -40 -3.797 1 92.88 291 LYS B C 1
ATOM 10300 O O . LYS B 1 291 ? 12.273 -40.906 -4.266 1 92.88 291 LYS B O 1
ATOM 10305 N N . GLU B 1 292 ? 14.086 -39.688 -4.234 1 93.69 292 GLU B N 1
ATOM 10306 C CA . GLU B 1 292 ? 14.719 -40.5 -5.266 1 93.69 292 GLU B CA 1
ATOM 10307 C C . GLU B 1 292 ? 15.531 -41.625 -4.648 1 93.69 292 GLU B C 1
ATOM 10309 O O . GLU B 1 292 ? 16.188 -41.438 -3.619 1 93.69 292 GLU B O 1
ATOM 10314 N N . ASP B 1 293 ? 15.516 -42.812 -5.262 1 93.38 293 ASP B N 1
ATOM 10315 C CA . ASP B 1 293 ? 16.359 -43.906 -4.805 1 93.38 293 ASP B CA 1
ATOM 10316 C C . ASP B 1 293 ? 17.812 -43.719 -5.23 1 93.38 293 ASP B C 1
ATOM 10318 O O . ASP B 1 293 ? 18.109 -43.719 -6.426 1 93.38 293 ASP B O 1
ATOM 10322 N N . LEU B 1 294 ? 18.641 -43.625 -4.246 1 96.25 294 LEU B N 1
ATOM 10323 C CA . LEU B 1 294 ? 20.047 -43.344 -4.512 1 96.25 294 LEU B CA 1
ATOM 10324 C C . LEU B 1 294 ? 20.922 -44.5 -4.012 1 96.25 294 LEU B C 1
ATOM 10326 O O . LEU B 1 294 ? 20.406 -45.469 -3.475 1 96.25 294 LEU B O 1
ATOM 10330 N N . LEU B 1 295 ? 22.219 -44.312 -4.188 1 96.62 295 LEU B N 1
ATOM 10331 C CA . LEU B 1 295 ? 23.156 -45.375 -3.904 1 96.62 295 LEU B CA 1
ATOM 10332 C C . LEU B 1 295 ? 23.5 -45.438 -2.42 1 96.62 295 LEU B C 1
ATOM 10334 O O . LEU B 1 295 ? 23.578 -44.406 -1.757 1 96.62 295 LEU B O 1
ATOM 10338 N N . SER B 1 296 ? 23.766 -46.688 -1.952 1 96.5 296 SER B N 1
ATOM 10339 C CA . SER B 1 296 ? 24.453 -46.844 -0.675 1 96.5 296 SER B CA 1
ATOM 10340 C C . SER B 1 296 ? 25.938 -46.562 -0.81 1 96.5 296 SER B C 1
ATOM 10342 O O . SER B 1 296 ? 26.453 -46.406 -1.923 1 96.5 296 SER B O 1
ATOM 10344 N N . THR B 1 297 ? 26.578 -46.406 0.305 1 97.69 297 THR B N 1
ATOM 10345 C CA . THR B 1 297 ? 28.016 -46.156 0.266 1 97.69 297 THR B CA 1
ATOM 10346 C C . THR B 1 297 ? 28.75 -47.25 -0.458 1 97.69 297 THR B C 1
ATOM 10348 O O . THR B 1 297 ? 29.641 -47 -1.264 1 97.69 297 THR B O 1
ATOM 10351 N N . GLU B 1 298 ? 28.375 -48.5 -0.159 1 96.19 298 GLU B N 1
ATOM 10352 C CA . GLU B 1 298 ? 29.031 -49.656 -0.785 1 96.19 298 GLU B CA 1
ATOM 10353 C C . GLU B 1 298 ? 28.844 -49.625 -2.301 1 96.19 298 GLU B C 1
ATOM 10355 O O . GLU B 1 298 ? 29.797 -49.875 -3.049 1 96.19 298 GLU B O 1
ATOM 10360 N N . GLN B 1 299 ? 27.672 -49.406 -2.662 1 95.62 299 GLN B N 1
ATOM 10361 C CA . GLN B 1 299 ? 27.391 -49.312 -4.09 1 95.62 299 GLN B CA 1
ATOM 10362 C C . GLN B 1 299 ? 28.156 -48.188 -4.754 1 95.62 299 GLN B C 1
ATOM 10364 O O . GLN B 1 299 ? 28.703 -48.344 -5.852 1 95.62 299 GLN B O 1
ATOM 10369 N N . TYR B 1 300 ? 28.156 -47.031 -4.086 1 96.69 300 TYR B N 1
ATOM 10370 C CA . TYR B 1 300 ? 28.891 -45.875 -4.586 1 96.69 300 TYR B CA 1
ATOM 10371 C C . TYR B 1 300 ? 30.375 -46.219 -4.754 1 96.69 300 TYR B C 1
ATOM 10373 O O . TYR B 1 300 ? 30.953 -45.938 -5.805 1 96.69 300 TYR B O 1
ATOM 10381 N N . LEU B 1 301 ? 31.016 -46.812 -3.773 1 96.38 301 LEU B N 1
ATOM 10382 C CA . LEU B 1 301 ? 32.438 -47.156 -3.799 1 96.38 301 LEU B CA 1
ATOM 10383 C C . LEU B 1 301 ? 32.75 -48.188 -4.887 1 96.38 301 LEU B C 1
ATOM 10385 O O . LEU B 1 301 ? 33.781 -48.125 -5.527 1 96.38 301 LEU B O 1
ATOM 10389 N N . ALA B 1 302 ? 31.812 -49.125 -5.035 1 94.88 302 ALA B N 1
ATOM 10390 C CA . ALA B 1 302 ? 32 -50.125 -6.07 1 94.88 302 ALA B CA 1
ATOM 10391 C C . ALA B 1 302 ? 32.094 -49.5 -7.453 1 94.88 302 ALA B C 1
ATOM 10393 O O . ALA B 1 302 ? 32.938 -49.875 -8.258 1 94.88 302 ALA B O 1
ATOM 10394 N N . ILE B 1 303 ? 31.219 -48.562 -7.699 1 95.31 303 ILE B N 1
ATOM 10395 C CA . ILE B 1 303 ? 31.219 -47.875 -8.992 1 95.31 303 ILE B CA 1
ATOM 10396 C C . ILE B 1 303 ? 32.5 -47.094 -9.148 1 95.31 303 ILE B C 1
ATOM 10398 O O . ILE B 1 303 ? 33.156 -47.125 -10.203 1 95.31 303 ILE B O 1
ATOM 10402 N N . ARG B 1 304 ? 32.938 -46.406 -8.109 1 95.75 304 ARG B N 1
ATOM 10403 C CA . ARG B 1 304 ? 34.125 -45.562 -8.141 1 95.75 304 ARG B CA 1
ATOM 10404 C C . ARG B 1 304 ? 35.375 -46.406 -8.391 1 95.75 304 ARG B C 1
ATOM 10406 O O . ARG B 1 304 ? 36.219 -46.062 -9.234 1 95.75 304 ARG B O 1
ATOM 10413 N N . LYS B 1 305 ? 35.531 -47.469 -7.656 1 94.56 305 LYS B N 1
ATOM 10414 C CA . LYS B 1 305 ? 36.688 -48.344 -7.773 1 94.56 305 LYS B CA 1
ATOM 10415 C C . LYS B 1 305 ? 36.75 -49 -9.141 1 94.56 305 LYS B C 1
ATOM 10417 O O . LYS B 1 305 ? 37.812 -49.094 -9.75 1 94.56 305 LYS B O 1
ATOM 10422 N N . THR B 1 306 ? 35.594 -49.438 -9.578 1 93.88 306 THR B N 1
ATOM 10423 C CA . THR B 1 306 ? 35.562 -50.062 -10.898 1 93.88 306 THR B CA 1
ATOM 10424 C C . THR B 1 306 ? 35.938 -49.094 -11.984 1 93.88 306 THR B C 1
ATOM 10426 O O . THR B 1 306 ? 36.625 -49.469 -12.953 1 93.88 306 THR B O 1
ATOM 10429 N N . ALA B 1 307 ? 35.469 -47.875 -11.914 1 95.31 307 ALA B N 1
ATOM 10430 C CA . ALA B 1 307 ? 35.812 -46.844 -12.891 1 95.31 307 ALA B CA 1
ATOM 10431 C C . ALA B 1 307 ? 37.344 -46.688 -12.977 1 95.31 307 ALA B C 1
ATOM 10433 O O . ALA B 1 307 ? 37.875 -46.594 -14.07 1 95.31 307 ALA B O 1
ATOM 10434 N N . LEU B 1 308 ? 38.031 -46.656 -11.867 1 94.88 308 LEU B N 1
ATOM 10435 C CA . LEU B 1 308 ? 39.469 -46.5 -11.836 1 94.88 308 LEU B CA 1
ATOM 10436 C C . LEU B 1 308 ? 40.188 -47.719 -12.406 1 94.88 308 LEU B C 1
ATOM 10438 O O . LEU B 1 308 ? 41.219 -47.594 -13.086 1 94.88 308 LEU B O 1
ATOM 10442 N N . GLN B 1 309 ? 39.625 -48.844 -12.086 1 93.5 309 GLN B N 1
ATOM 10443 C CA . GLN B 1 309 ? 40.188 -50.062 -12.648 1 93.5 309 GLN B CA 1
ATOM 10444 C C . GLN B 1 309 ? 40.062 -50.062 -14.172 1 93.5 309 GLN B C 1
ATOM 10446 O O . GLN B 1 309 ? 41.031 -50.406 -14.867 1 93.5 309 GLN B O 1
ATOM 10451 N N . ASN B 1 310 ? 38.906 -49.719 -14.609 1 93.06 310 ASN B N 1
ATOM 10452 C CA . ASN B 1 310 ? 38.656 -49.688 -16.047 1 93.06 310 ASN B CA 1
ATOM 10453 C C . ASN B 1 310 ? 39.594 -48.656 -16.734 1 93.06 310 ASN B C 1
ATOM 10455 O O . ASN B 1 310 ? 39.969 -48.844 -17.891 1 93.06 310 ASN B O 1
ATOM 10459 N N . ASP B 1 311 ? 39.875 -47.656 -16.016 1 94.88 311 ASP B N 1
ATOM 10460 C CA . ASP B 1 311 ? 40.719 -46.594 -16.578 1 94.88 311 ASP B CA 1
ATOM 10461 C C . ASP B 1 311 ? 42.188 -46.938 -16.438 1 94.88 311 ASP B C 1
ATOM 10463 O O . ASP B 1 311 ? 43.031 -46.281 -17.016 1 94.88 311 ASP B O 1
ATOM 10467 N N . GLY B 1 312 ? 42.531 -47.812 -15.641 1 93.56 312 GLY B N 1
ATOM 10468 C CA . GLY B 1 312 ? 43.938 -48.156 -15.359 1 93.56 312 GLY B CA 1
ATOM 10469 C C . GLY B 1 312 ? 44.688 -47.094 -14.602 1 93.56 312 GLY B C 1
ATOM 10470 O O . GLY B 1 312 ? 45.875 -46.875 -14.828 1 93.56 312 GLY B O 1
ATOM 10471 N N . ARG B 1 313 ? 43.938 -46.375 -13.867 1 92.62 313 ARG B N 1
ATOM 10472 C CA . ARG B 1 313 ? 44.5 -45.25 -13.133 1 92.62 313 ARG B CA 1
ATOM 10473 C C . ARG B 1 313 ? 44.75 -45.625 -11.672 1 92.62 313 ARG B C 1
ATOM 10475 O O . ARG B 1 313 ? 43.938 -46.281 -11.055 1 92.62 313 ARG B O 1
ATOM 10482 N N . GLN B 1 314 ? 45.906 -45.125 -11.109 1 91.88 314 GLN B N 1
ATOM 10483 C CA . GLN B 1 314 ? 46.219 -45.344 -9.695 1 91.88 314 GLN B CA 1
ATOM 10484 C C . GLN B 1 314 ? 45.5 -44.281 -8.836 1 91.88 314 GLN B C 1
ATOM 10486 O O . GLN B 1 314 ? 45.344 -43.156 -9.266 1 91.88 314 GLN B O 1
ATOM 10491 N N . LEU B 1 315 ? 45.125 -44.719 -7.688 1 92.75 315 LEU B N 1
ATOM 10492 C CA . LEU B 1 315 ? 44.438 -43.812 -6.754 1 92.75 315 LEU B CA 1
ATOM 10493 C C . LEU B 1 315 ? 45.375 -42.688 -6.301 1 92.75 315 LEU B C 1
ATOM 10495 O O . LEU B 1 315 ? 46.562 -42.906 -6.074 1 92.75 315 LEU B O 1
ATOM 10499 N N . ASP B 1 316 ? 44.812 -41.438 -6.301 1 92.06 316 ASP B N 1
ATOM 10500 C CA . ASP B 1 316 ? 45.531 -40.281 -5.727 1 92.06 316 ASP B CA 1
ATOM 10501 C C . ASP B 1 316 ? 44.594 -39.469 -4.836 1 92.06 316 ASP B C 1
ATOM 10503 O O . ASP B 1 316 ? 43.406 -39.375 -5.086 1 92.06 316 ASP B O 1
ATOM 10507 N N . GLU B 1 317 ? 45.156 -38.812 -3.855 1 89.56 317 GLU B N 1
ATOM 10508 C CA . GLU B 1 317 ? 44.375 -38.094 -2.816 1 89.56 317 GLU B CA 1
ATOM 10509 C C . GLU B 1 317 ? 43.688 -36.875 -3.379 1 89.56 317 GLU B C 1
ATOM 10511 O O . GLU B 1 317 ? 42.656 -36.469 -2.859 1 89.56 317 GLU B O 1
ATOM 10516 N N . PHE B 1 318 ? 44.188 -36.281 -4.332 1 88 318 PHE B N 1
ATOM 10517 C CA . PHE B 1 318 ? 43.656 -35.031 -4.887 1 88 318 PHE B CA 1
ATOM 10518 C C . PHE B 1 318 ? 42.406 -35.312 -5.723 1 88 318 PHE B C 1
ATOM 10520 O O . PHE B 1 318 ? 41.438 -34.562 -5.68 1 88 318 PHE B O 1
ATOM 10527 N N . SER B 1 319 ? 42.406 -36.406 -6.426 1 89.94 319 SER B N 1
ATOM 10528 C CA . SER B 1 319 ? 41.312 -36.688 -7.355 1 89.94 319 SER B CA 1
ATOM 10529 C C . SER B 1 319 ? 40.375 -37.75 -6.789 1 89.94 319 SER B C 1
ATOM 10531 O O . SER B 1 319 ? 39.25 -37.906 -7.242 1 89.94 319 SER B O 1
ATOM 10533 N N . ASP B 1 320 ? 40.906 -38.562 -5.82 1 94.81 320 ASP B N 1
ATOM 10534 C CA . ASP B 1 320 ? 40.125 -39.688 -5.312 1 94.81 320 ASP B CA 1
ATOM 10535 C C . ASP B 1 320 ? 39.938 -39.594 -3.797 1 94.81 320 ASP B C 1
ATOM 10537 O O . ASP B 1 320 ? 40.156 -40.562 -3.086 1 94.81 320 ASP B O 1
ATOM 10541 N N . TYR B 1 321 ? 39.656 -38.344 -3.365 1 94.25 321 TYR B N 1
ATOM 10542 C CA . TYR B 1 321 ? 39.5 -38.062 -1.944 1 94.25 321 TYR B CA 1
ATOM 10543 C C . TYR B 1 321 ? 38.344 -38.875 -1.349 1 94.25 321 TYR B C 1
ATOM 10545 O O . TYR B 1 321 ? 38.406 -39.25 -0.176 1 94.25 321 TYR B O 1
ATOM 10553 N N . ASP B 1 322 ? 37.375 -39.25 -2.078 1 94.69 322 ASP B N 1
ATOM 10554 C CA . ASP B 1 322 ? 36.219 -40 -1.614 1 94.69 322 ASP B CA 1
ATOM 10555 C C . ASP B 1 322 ? 36.594 -41.438 -1.308 1 94.69 322 ASP B C 1
ATOM 10557 O O . ASP B 1 322 ? 35.906 -42.125 -0.507 1 94.69 322 ASP B O 1
ATOM 10561 N N . LEU B 1 323 ? 37.656 -41.875 -1.904 1 95.12 323 LEU B N 1
ATOM 10562 C CA . LEU B 1 323 ? 38.125 -43.25 -1.73 1 95.12 323 LEU B CA 1
ATOM 10563 C C . LEU B 1 323 ? 39.25 -43.344 -0.722 1 95.12 323 LEU B C 1
ATOM 10565 O O . LEU B 1 323 ? 39.469 -44.375 -0.098 1 95.12 323 LEU B O 1
ATOM 10569 N N . LEU B 1 324 ? 40.031 -42.25 -0.649 1 94.88 324 LEU B N 1
ATOM 10570 C CA . LEU B 1 324 ? 41.25 -42.344 0.116 1 94.88 324 LEU B CA 1
ATOM 10571 C C . LEU B 1 324 ? 41.156 -41.562 1.425 1 94.88 324 LEU B C 1
ATOM 10573 O O . LEU B 1 324 ? 41.719 -41.969 2.443 1 94.88 324 LEU B O 1
ATOM 10577 N N . LEU B 1 325 ? 40.438 -40.469 1.328 1 94.31 325 LEU B N 1
ATOM 10578 C CA . LEU B 1 325 ? 40.469 -39.562 2.479 1 94.31 325 LEU B CA 1
ATOM 10579 C C . LEU B 1 325 ? 39.156 -39.656 3.27 1 94.31 325 LEU B C 1
ATOM 10581 O O . LEU B 1 325 ? 39.188 -39.562 4.5 1 94.31 325 LEU B O 1
ATOM 10585 N N . TRP B 1 326 ? 38.094 -39.844 2.596 1 95.5 326 TRP B N 1
ATOM 10586 C CA . TRP B 1 326 ? 36.812 -39.906 3.277 1 95.5 326 TRP B CA 1
ATOM 10587 C C . TRP B 1 326 ? 36.562 -41.281 3.889 1 95.5 326 TRP B C 1
ATOM 10589 O O . TRP B 1 326 ? 37.156 -42.281 3.449 1 95.5 326 TRP B O 1
ATOM 10599 N N . ASN B 1 327 ? 35.688 -41.25 4.938 1 95.12 327 ASN B N 1
ATOM 10600 C CA . ASN B 1 327 ? 35.344 -42.531 5.598 1 95.12 327 ASN B CA 1
ATOM 10601 C C . ASN B 1 327 ? 34.5 -43.406 4.688 1 95.12 327 ASN B C 1
ATOM 10603 O O . ASN B 1 327 ? 33.375 -43.062 4.34 1 95.12 327 ASN B O 1
ATOM 10607 N N . GLN B 1 328 ? 34.938 -44.531 4.363 1 95.06 328 GLN B N 1
ATOM 10608 C CA . GLN B 1 328 ? 34.312 -45.438 3.406 1 95.06 328 GLN B CA 1
ATOM 10609 C C . GLN B 1 328 ? 33.156 -46.188 4.051 1 95.06 328 GLN B C 1
ATOM 10611 O O . GLN B 1 328 ? 32.375 -46.875 3.363 1 95.06 328 GLN B O 1
ATOM 10616 N N . HIS B 1 329 ? 32.906 -46 5.352 1 95.25 329 HIS B N 1
ATOM 10617 C CA . HIS B 1 329 ? 31.859 -46.719 6.051 1 95.25 329 HIS B CA 1
ATOM 10618 C C . HIS B 1 329 ? 30.734 -45.75 6.473 1 95.25 329 HIS B C 1
ATOM 10620 O O . HIS B 1 329 ? 29.75 -46.188 7.066 1 95.25 329 HIS B O 1
ATOM 10626 N N . ARG B 1 330 ? 30.953 -44.531 6.113 1 95.81 330 ARG B N 1
ATOM 10627 C CA . ARG B 1 330 ? 29.938 -43.531 6.445 1 95.81 330 ARG B CA 1
ATOM 10628 C C . ARG B 1 330 ? 28.828 -43.531 5.406 1 95.81 330 ARG B C 1
ATOM 10630 O O . ARG B 1 330 ? 29.078 -43.719 4.215 1 95.81 330 ARG B O 1
ATOM 10637 N N . TYR B 1 331 ? 27.578 -43.344 5.895 1 97.31 331 TYR B N 1
ATOM 10638 C CA . TYR B 1 331 ? 26.422 -43.156 5.02 1 97.31 331 TYR B CA 1
ATOM 10639 C C . TYR B 1 331 ? 25.547 -42.031 5.516 1 97.31 331 TYR B C 1
ATOM 10641 O O . TYR B 1 331 ? 25.25 -41.938 6.707 1 97.31 331 TYR B O 1
ATOM 10649 N N . THR B 1 332 ? 25.281 -41.156 4.664 1 96.81 332 THR B N 1
ATOM 10650 C CA . THR B 1 332 ? 24.328 -40.094 4.965 1 96.81 332 THR B CA 1
ATOM 10651 C C . THR B 1 332 ? 23.234 -40.031 3.902 1 96.81 332 THR B C 1
ATOM 10653 O O . THR B 1 332 ? 23.531 -39.938 2.709 1 96.81 332 THR B O 1
ATOM 10656 N N . ASP B 1 333 ? 21.969 -40.094 4.277 1 97.12 333 ASP B N 1
ATOM 10657 C CA . ASP B 1 333 ? 20.859 -39.75 3.389 1 97.12 333 ASP B CA 1
ATOM 10658 C C . ASP B 1 333 ? 20.672 -38.25 3.283 1 97.12 333 ASP B C 1
ATOM 10660 O O . ASP B 1 333 ? 19.875 -37.656 4.023 1 97.12 333 ASP B O 1
ATOM 10664 N N . TRP B 1 334 ? 21.266 -37.75 2.324 1 96.44 334 TRP B N 1
ATOM 10665 C CA . TRP B 1 334 ? 21.281 -36.312 2.189 1 96.44 334 TRP B CA 1
ATOM 10666 C C . TRP B 1 334 ? 19.891 -35.781 1.917 1 96.44 334 TRP B C 1
ATOM 10668 O O . TRP B 1 334 ? 19.594 -34.594 2.201 1 96.44 334 TRP B O 1
ATOM 10678 N N . GLN B 1 335 ? 19 -36.562 1.253 1 96.12 335 GLN B N 1
ATOM 10679 C CA . GLN B 1 335 ? 17.625 -36.125 1.031 1 96.12 335 GLN B CA 1
ATOM 10680 C C . GLN B 1 335 ? 16.891 -35.875 2.354 1 96.12 335 GLN B C 1
ATOM 10682 O O . GLN B 1 335 ? 16.188 -34.906 2.52 1 96.12 335 GLN B O 1
ATOM 10687 N N . GLU B 1 336 ? 17.047 -36.781 3.221 1 96.12 336 GLU B N 1
ATOM 10688 C CA . GLU B 1 336 ? 16.453 -36.625 4.543 1 96.12 336 GLU B CA 1
ATOM 10689 C C . GLU B 1 336 ? 17.047 -35.438 5.301 1 96.12 336 GLU B C 1
ATOM 10691 O O . GLU B 1 336 ? 16.344 -34.75 6.035 1 96.12 336 GLU B O 1
ATOM 10696 N N . VAL B 1 337 ? 18.328 -35.219 5.152 1 95.69 337 VAL B N 1
ATOM 10697 C CA . VAL B 1 337 ? 19.047 -34.219 5.918 1 95.69 337 VAL B CA 1
ATOM 10698 C C . VAL B 1 337 ? 18.719 -32.844 5.391 1 95.69 337 VAL B C 1
ATOM 10700 O O . VAL B 1 337 ? 18.547 -31.891 6.164 1 95.69 337 VAL B O 1
ATOM 10703 N N . LEU B 1 338 ? 18.625 -32.719 4.098 1 94 338 LEU B N 1
ATOM 10704 C CA . LEU B 1 338 ? 18.594 -31.391 3.52 1 94 338 LEU B CA 1
ATOM 10705 C C . LEU B 1 338 ? 17.156 -30.969 3.199 1 94 338 LEU B C 1
ATOM 10707 O O . LEU B 1 338 ? 16.859 -29.766 3.15 1 94 338 LEU B O 1
ATOM 10711 N N . PHE B 1 339 ? 16.266 -31.953 2.912 1 93.44 339 PHE B N 1
ATOM 10712 C CA . PHE B 1 339 ? 14.898 -31.516 2.629 1 93.44 339 PHE B CA 1
ATOM 10713 C C . PHE B 1 339 ? 13.883 -32.531 3.129 1 93.44 339 PHE B C 1
ATOM 10715 O O . PHE B 1 339 ? 12.781 -32.625 2.594 1 93.44 339 PHE B O 1
ATOM 10722 N N . GLY B 1 340 ? 14.242 -33.344 4.086 1 95.31 340 GLY B N 1
ATOM 10723 C CA . GLY B 1 340 ? 13.367 -34.344 4.664 1 95.31 340 GLY B CA 1
ATOM 10724 C C . GLY B 1 340 ? 12.641 -33.844 5.906 1 95.31 340 GLY B C 1
ATOM 10725 O O . GLY B 1 340 ? 11.992 -34.656 6.598 1 95.31 340 GLY B O 1
ATOM 10726 N N . GLY B 1 341 ? 12.734 -32.594 6.137 1 94.94 341 GLY B N 1
ATOM 10727 C CA . GLY B 1 341 ? 12.078 -32.031 7.312 1 94.94 341 GLY B CA 1
ATOM 10728 C C . GLY B 1 341 ? 10.57 -32 7.191 1 94.94 341 GLY B C 1
ATOM 10729 O O . GLY B 1 341 ? 10.008 -32.5 6.211 1 94.94 341 GLY B O 1
ATOM 10730 N N . THR B 1 342 ? 9.93 -31.531 8.281 1 96.31 342 THR B N 1
ATOM 10731 C CA . THR B 1 342 ? 8.477 -31.438 8.344 1 96.31 342 THR B CA 1
ATOM 10732 C C . THR B 1 342 ? 8.023 -29.984 8.328 1 96.31 342 THR B C 1
ATOM 10734 O O . THR B 1 342 ? 8.539 -29.156 9.102 1 96.31 342 THR B O 1
ATOM 10737 N N . SER B 1 343 ? 7.137 -29.719 7.422 1 95.94 343 SER B N 1
ATOM 10738 C CA . SER B 1 343 ? 6.551 -28.391 7.332 1 95.94 343 SER B CA 1
ATOM 10739 C C . SER B 1 343 ? 5.301 -28.281 8.203 1 95.94 343 SER B C 1
ATOM 10741 O O . SER B 1 343 ? 4.348 -29.047 8.031 1 95.94 343 SER B O 1
ATOM 10743 N N . GLN B 1 344 ? 5.258 -27.359 9.125 1 96.69 344 GLN B N 1
ATOM 10744 C CA . GLN B 1 344 ? 4.062 -27.094 9.922 1 96.69 344 GLN B CA 1
ATOM 10745 C C . GLN B 1 344 ? 3.152 -26.078 9.234 1 96.69 344 GLN B C 1
ATOM 10747 O O . GLN B 1 344 ? 3.615 -25.047 8.766 1 96.69 344 GLN B O 1
ATOM 10752 N N . ILE B 1 345 ? 1.888 -26.422 9.18 1 96.75 345 ILE B N 1
ATOM 10753 C CA . ILE B 1 345 ? 0.925 -25.562 8.508 1 96.75 345 ILE B CA 1
ATOM 10754 C C . ILE B 1 345 ? -0.166 -25.141 9.492 1 96.75 345 ILE B C 1
ATOM 10756 O O . ILE B 1 345 ? -0.621 -25.953 10.305 1 96.75 345 ILE B O 1
ATOM 10760 N N . MET B 1 346 ? -0.516 -23.922 9.469 1 97 346 MET B N 1
ATOM 10761 C CA . MET B 1 346 ? -1.629 -23.391 10.258 1 97 346 MET B CA 1
ATOM 10762 C C . MET B 1 346 ? -2.395 -22.344 9.469 1 97 346 MET B C 1
ATOM 10764 O O . MET B 1 346 ? -1.792 -21.516 8.766 1 97 346 MET B O 1
ATOM 10768 N N . ASP B 1 347 ? -3.723 -22.406 9.484 1 96.5 347 ASP B N 1
ATOM 10769 C CA . ASP B 1 347 ? -4.582 -21.422 8.828 1 96.5 347 ASP B CA 1
ATOM 10770 C C . ASP B 1 347 ? -5.762 -21.031 9.711 1 96.5 347 ASP B C 1
ATOM 10772 O O . ASP B 1 347 ? -6.363 -21.891 10.359 1 96.5 347 ASP B O 1
ATOM 10776 N N . PHE B 1 348 ? -5.992 -19.828 9.844 1 96.5 348 PHE B N 1
ATOM 10777 C CA . PHE B 1 348 ? -7.125 -19.297 10.586 1 96.5 348 PHE B CA 1
ATOM 10778 C C . PHE B 1 348 ? -7.875 -18.25 9.758 1 96.5 348 PHE B C 1
ATOM 10780 O O . PHE B 1 348 ? -7.262 -17.344 9.203 1 96.5 348 PHE B O 1
ATOM 10787 N N . ASN B 1 349 ? -9.172 -18.453 9.578 1 96.25 349 ASN B N 1
ATOM 10788 C CA . ASN B 1 349 ? -10.023 -17.531 8.852 1 96.25 349 ASN B CA 1
ATOM 10789 C C . ASN B 1 349 ? -11.281 -17.172 9.656 1 96.25 349 ASN B C 1
ATOM 10791 O O . ASN B 1 349 ? -11.922 -18.062 10.227 1 96.25 349 ASN B O 1
ATOM 10795 N N . VAL B 1 350 ? -11.641 -15.945 9.758 1 95.88 350 VAL B N 1
ATOM 10796 C CA . VAL B 1 350 ? -12.859 -15.484 10.414 1 95.88 350 VAL B CA 1
ATOM 10797 C C . VAL B 1 350 ? -13.539 -14.43 9.547 1 95.88 350 VAL B C 1
ATOM 10799 O O . VAL B 1 350 ? -12.875 -13.57 8.961 1 95.88 350 VAL B O 1
ATOM 10802 N N . ALA B 1 351 ? -14.844 -14.516 9.406 1 95.62 351 ALA B N 1
ATOM 10803 C CA . ALA B 1 351 ? -15.602 -13.547 8.617 1 95.62 351 ALA B CA 1
ATOM 10804 C C . ALA B 1 351 ? -16.969 -13.281 9.234 1 95.62 351 ALA B C 1
ATOM 10806 O O . ALA B 1 351 ? -17.609 -14.195 9.766 1 95.62 351 ALA B O 1
ATOM 10807 N N . ALA B 1 352 ? -17.391 -12.086 9.172 1 94.56 352 ALA B N 1
ATOM 10808 C CA . ALA B 1 352 ? -18.734 -11.664 9.57 1 94.56 352 ALA B CA 1
ATOM 10809 C C . ALA B 1 352 ? -19.531 -11.188 8.359 1 94.56 352 ALA B C 1
ATOM 10811 O O . ALA B 1 352 ? -19.016 -10.469 7.5 1 94.56 352 ALA B O 1
ATOM 10812 N N . SER B 1 353 ? -20.703 -11.656 8.281 1 93.44 353 SER B N 1
ATOM 10813 C CA . SER B 1 353 ? -21.594 -11.234 7.191 1 93.44 353 SER B CA 1
ATOM 10814 C C . SER B 1 353 ? -22.984 -10.883 7.711 1 93.44 353 SER B C 1
ATOM 10816 O O . SER B 1 353 ? -23.391 -11.359 8.773 1 93.44 353 SER B O 1
ATOM 10818 N N . GLY B 1 354 ? -23.641 -10.031 7.02 1 87.44 354 GLY B N 1
ATOM 10819 C CA . GLY B 1 354 ? -25 -9.609 7.332 1 87.44 354 GLY B CA 1
ATOM 10820 C C . GLY B 1 354 ? -25.609 -8.742 6.254 1 87.44 354 GLY B C 1
ATOM 10821 O O . GLY B 1 354 ? -24.938 -8.344 5.305 1 87.44 354 GLY B O 1
ATOM 10822 N N . GLY B 1 355 ? -26.875 -8.688 6.367 1 82.19 355 GLY B N 1
ATOM 10823 C CA . GLY B 1 355 ? -27.547 -7.855 5.379 1 82.19 355 GLY B CA 1
ATOM 10824 C C . GLY B 1 355 ? -29.031 -7.672 5.652 1 82.19 355 GLY B C 1
ATOM 10825 O O . GLY B 1 355 ? -29.578 -8.305 6.555 1 82.19 355 GLY B O 1
ATOM 10826 N N . ASN B 1 356 ? -29.578 -6.73 4.922 1 82 356 ASN B N 1
ATOM 10827 C CA . ASN B 1 356 ? -31.016 -6.5 4.883 1 82 356 ASN B CA 1
ATOM 10828 C C . ASN B 1 356 ? -31.531 -6.402 3.451 1 82 356 ASN B C 1
ATOM 10830 O O . ASN B 1 356 ? -30.953 -6.996 2.537 1 82 356 ASN B O 1
ATOM 10834 N N . GLY B 1 357 ? -32.594 -5.746 3.346 1 80.19 357 GLY B N 1
ATOM 10835 C CA . GLY B 1 357 ? -33.188 -5.719 2.023 1 80.19 357 GLY B CA 1
ATOM 10836 C C . GLY B 1 357 ? -32.406 -4.859 1.036 1 80.19 357 GLY B C 1
ATOM 10837 O O . GLY B 1 357 ? -32.562 -5.027 -0.178 1 80.19 357 GLY B O 1
ATOM 10838 N N . THR B 1 358 ? -31.562 -3.971 1.493 1 86.62 358 THR B N 1
ATOM 10839 C CA . THR B 1 358 ? -30.922 -3.047 0.562 1 86.62 358 THR B CA 1
ATOM 10840 C C . THR B 1 358 ? -29.406 -3.182 0.624 1 86.62 358 THR B C 1
ATOM 10842 O O . THR B 1 358 ? -28.703 -2.828 -0.328 1 86.62 358 THR B O 1
ATOM 10845 N N . THR B 1 359 ? -28.922 -3.598 1.784 1 90.5 359 THR B N 1
ATOM 10846 C CA . THR B 1 359 ? -27.469 -3.602 1.95 1 90.5 359 THR B CA 1
ATOM 10847 C C . THR B 1 359 ? -27 -4.922 2.549 1 90.5 359 THR B C 1
ATOM 10849 O O . THR B 1 359 ? -27.625 -5.449 3.473 1 90.5 359 THR B O 1
ATOM 10852 N N . SER B 1 360 ? -25.984 -5.449 2.006 1 92.5 360 SER B N 1
ATOM 10853 C CA . SER B 1 360 ? -25.312 -6.621 2.551 1 92.5 360 SER B CA 1
ATOM 10854 C C . SER B 1 360 ? -23.797 -6.418 2.584 1 92.5 360 SER B C 1
ATOM 10856 O O . SER B 1 360 ? -23.266 -5.621 1.815 1 92.5 360 SER B O 1
ATOM 10858 N N . PHE B 1 361 ? -23.156 -7.094 3.547 1 93.81 361 PHE B N 1
ATOM 10859 C CA . PHE B 1 361 ? -21.703 -6.965 3.646 1 93.81 361 PHE B CA 1
ATOM 10860 C C . PHE B 1 361 ? -21.078 -8.273 4.09 1 93.81 361 PHE B C 1
ATOM 10862 O O . PHE B 1 361 ? -21.75 -9.148 4.641 1 93.81 361 PHE B O 1
ATOM 10869 N N . ARG B 1 362 ? -19.844 -8.43 3.832 1 96.38 362 ARG B N 1
ATOM 10870 C CA . ARG B 1 362 ? -18.969 -9.469 4.359 1 96.38 362 ARG B CA 1
ATOM 10871 C C . ARG B 1 362 ? -17.578 -8.922 4.664 1 96.38 362 ARG B C 1
ATOM 10873 O O . ARG B 1 362 ? -16.922 -8.352 3.785 1 96.38 362 ARG B O 1
ATOM 10880 N N . LEU B 1 363 ? -17.234 -8.977 5.887 1 95.5 363 LEU B N 1
ATOM 10881 C CA . LEU B 1 363 ? -15.938 -8.531 6.363 1 95.5 363 LEU B CA 1
ATOM 10882 C C . LEU B 1 363 ? -15.172 -9.688 7 1 95.5 363 LEU B C 1
ATOM 10884 O O . LEU B 1 363 ? -15.695 -10.383 7.871 1 95.5 363 LEU B O 1
ATOM 10888 N N . GLY B 1 364 ? -13.906 -9.859 6.523 1 94.88 364 GLY B N 1
ATOM 10889 C CA . GLY B 1 364 ? -13.188 -11 7.059 1 94.88 364 GLY B CA 1
ATOM 10890 C C . GLY B 1 364 ? -11.68 -10.805 7.07 1 94.88 364 GLY B C 1
ATOM 10891 O O . GLY B 1 364 ? -11.172 -9.844 6.5 1 94.88 364 GLY B O 1
ATOM 10892 N N . GLY B 1 365 ? -11.031 -11.711 7.797 1 94.31 365 GLY B N 1
ATOM 10893 C CA . GLY B 1 365 ? -9.586 -11.781 7.898 1 94.31 365 GLY B CA 1
ATOM 10894 C C . GLY B 1 365 ? -9.07 -13.203 7.992 1 94.31 365 GLY B C 1
ATOM 10895 O O . GLY B 1 365 ? -9.773 -14.102 8.477 1 94.31 365 GLY B O 1
ATOM 10896 N N . SER B 1 366 ? -7.828 -13.359 7.5 1 96.06 366 SER B N 1
ATOM 10897 C CA . SER B 1 366 ? -7.223 -14.688 7.551 1 96.06 366 SER B CA 1
ATOM 10898 C C . SER B 1 366 ? -5.73 -14.602 7.848 1 96.06 366 SER B C 1
ATOM 10900 O O . SER B 1 366 ? -5.098 -13.57 7.598 1 96.06 366 SER B O 1
ATOM 10902 N N . TYR B 1 367 ? -5.219 -15.602 8.484 1 96 367 TYR B N 1
ATOM 10903 C CA . TYR B 1 367 ? -3.799 -15.805 8.734 1 96 367 TYR B CA 1
ATOM 10904 C C . TYR B 1 367 ? -3.361 -17.203 8.312 1 96 367 TYR B C 1
ATOM 10906 O O . TYR B 1 367 ? -4.039 -18.188 8.602 1 96 367 TYR B O 1
ATOM 10914 N N . HIS B 1 368 ? -2.285 -17.25 7.559 1 96.31 368 HIS B N 1
ATOM 10915 C CA . HIS B 1 368 ? -1.713 -18.5 7.105 1 96.31 368 HIS B CA 1
ATOM 10916 C C . HIS B 1 368 ? -0.217 -18.562 7.391 1 96.31 368 HIS B C 1
ATOM 10918 O O . HIS B 1 368 ? 0.512 -17.609 7.129 1 96.31 368 HIS B O 1
ATOM 10924 N N . ASN B 1 369 ? 0.215 -19.656 7.961 1 96.62 369 ASN B N 1
ATOM 10925 C CA . ASN B 1 369 ? 1.63 -19.922 8.203 1 96.62 369 ASN B CA 1
ATOM 10926 C C . ASN B 1 369 ? 2.018 -21.328 7.758 1 96.62 369 ASN B C 1
ATOM 10928 O O . ASN B 1 369 ? 1.308 -22.297 8.047 1 96.62 369 ASN B O 1
ATOM 10932 N N . GLU B 1 370 ? 3.123 -21.375 7.039 1 95.56 370 GLU B N 1
ATOM 10933 C CA . GLU B 1 370 ? 3.623 -22.656 6.551 1 95.56 370 GLU B CA 1
ATOM 10934 C C . GLU B 1 370 ? 5.145 -22.719 6.625 1 95.56 370 GLU B C 1
ATOM 10936 O O . GLU B 1 370 ? 5.836 -21.875 6.059 1 95.56 370 GLU B O 1
ATOM 10941 N N . GLY B 1 371 ? 5.598 -23.75 7.328 1 94.75 371 GLY B N 1
ATOM 10942 C CA . GLY B 1 371 ? 7.035 -23.953 7.414 1 94.75 371 GLY B CA 1
ATOM 10943 C C . GLY B 1 371 ? 7.625 -24.578 6.164 1 94.75 371 GLY B C 1
ATOM 10944 O O . GLY B 1 371 ? 6.891 -24.984 5.262 1 94.75 371 GLY B O 1
ATOM 10945 N N . LEU B 1 372 ? 9 -24.609 6.078 1 92.12 372 LEU B N 1
ATOM 10946 C CA . LEU B 1 372 ? 9.711 -25.281 4.992 1 92.12 372 LEU B CA 1
ATOM 10947 C C . LEU B 1 372 ? 10.219 -26.641 5.426 1 92.12 372 LEU B C 1
ATOM 10949 O O . LEU B 1 372 ? 10.258 -26.953 6.621 1 92.12 372 LEU B O 1
ATOM 10953 N N . VAL B 1 373 ? 10.578 -27.422 4.484 1 93.69 373 VAL B N 1
ATOM 10954 C CA . VAL B 1 373 ? 11.086 -28.75 4.805 1 93.69 373 VAL B CA 1
ATOM 10955 C C . VAL B 1 373 ? 12.609 -28.719 4.887 1 93.69 373 VAL B C 1
ATOM 10957 O O . VAL B 1 373 ? 13.242 -29.75 5.172 1 93.69 373 VAL B O 1
ATOM 10960 N N . PHE B 1 374 ? 13.234 -27.578 4.637 1 91.12 374 PHE B N 1
ATOM 10961 C CA . PHE B 1 374 ? 14.68 -27.391 4.758 1 91.12 374 PHE B CA 1
ATOM 10962 C C . PHE B 1 374 ? 15.078 -27.25 6.219 1 91.12 374 PHE B C 1
ATOM 10964 O O . PHE B 1 374 ? 14.242 -26.969 7.074 1 91.12 374 PHE B O 1
ATOM 10971 N N . PRO B 1 375 ? 16.344 -27.438 6.422 1 91 375 PRO B N 1
ATOM 10972 C CA . PRO B 1 375 ? 16.781 -27.188 7.793 1 91 375 PRO B CA 1
ATOM 10973 C C . PRO B 1 375 ? 16.641 -25.734 8.211 1 91 375 PRO B C 1
ATOM 10975 O O . PRO B 1 375 ? 16.859 -24.828 7.395 1 91 375 PRO B O 1
ATOM 10978 N N . GLY B 1 376 ? 16.266 -25.562 9.422 1 88.06 376 GLY B N 1
ATOM 10979 C CA . GLY B 1 376 ? 16.062 -24.219 9.938 1 88.06 376 GLY B CA 1
ATOM 10980 C C . GLY B 1 376 ? 14.609 -23.922 10.273 1 88.06 376 GLY B C 1
ATOM 10981 O O . GLY B 1 376 ? 13.758 -24.812 10.219 1 88.06 376 GLY B O 1
ATOM 10982 N N . ASP B 1 377 ? 14.32 -22.672 10.641 1 87.06 377 ASP B N 1
ATOM 10983 C CA . ASP B 1 377 ? 12.984 -22.297 11.078 1 87.06 377 ASP B CA 1
ATOM 10984 C C . ASP B 1 377 ? 12.352 -21.297 10.109 1 87.06 377 ASP B C 1
ATOM 10986 O O . ASP B 1 377 ? 11.414 -20.578 10.477 1 87.06 377 ASP B O 1
ATOM 10990 N N . ASN B 1 378 ? 12.891 -21.25 8.922 1 89.88 378 ASN B N 1
ATOM 10991 C CA . ASN B 1 378 ? 12.312 -20.359 7.93 1 89.88 378 ASN B CA 1
ATOM 10992 C C . ASN B 1 378 ? 10.883 -20.766 7.578 1 89.88 378 ASN B C 1
ATOM 10994 O O . ASN B 1 378 ? 10.531 -21.938 7.66 1 89.88 378 ASN B O 1
ATOM 10998 N N . SER B 1 379 ? 10.055 -19.781 7.219 1 93.12 379 SER B N 1
ATOM 10999 C CA . SER B 1 379 ? 8.656 -20.062 6.926 1 93.12 379 SER B CA 1
ATOM 11000 C C . SER B 1 379 ? 8.078 -19.047 5.953 1 93.12 379 SER B C 1
ATOM 11002 O O . SER B 1 379 ? 8.75 -18.078 5.578 1 93.12 379 SER B O 1
ATOM 11004 N N . TYR B 1 380 ? 6.91 -19.375 5.449 1 93 380 TYR B N 1
ATOM 11005 C CA . TYR B 1 380 ? 6.035 -18.469 4.707 1 93 380 TYR B CA 1
ATOM 11006 C C . TYR B 1 380 ? 4.816 -18.078 5.539 1 93 380 TYR B C 1
ATOM 11008 O O . TYR B 1 380 ? 4.172 -18.938 6.145 1 93 380 TYR B O 1
ATOM 11016 N N . HIS B 1 381 ? 4.508 -16.891 5.621 1 93.69 381 HIS B N 1
ATOM 11017 C CA . HIS B 1 381 ? 3.283 -16.5 6.316 1 93.69 381 HIS B CA 1
ATOM 11018 C C . HIS B 1 381 ? 2.572 -15.367 5.59 1 93.69 381 HIS B C 1
ATOM 11020 O O . HIS B 1 381 ? 3.201 -14.602 4.855 1 93.69 381 HIS B O 1
ATOM 11026 N N . LYS B 1 382 ? 1.28 -15.242 5.703 1 94.75 382 LYS B N 1
ATOM 11027 C CA . LYS B 1 382 ? 0.489 -14.195 5.066 1 94.75 382 LYS B CA 1
ATOM 11028 C C . LYS B 1 382 ? -0.694 -13.789 5.938 1 94.75 382 LYS B C 1
ATOM 11030 O O . LYS B 1 382 ? -1.261 -14.617 6.652 1 94.75 382 LYS B O 1
ATOM 11035 N N . VAL B 1 383 ? -1.07 -12.594 5.965 1 95 383 VAL B N 1
ATOM 11036 C CA . VAL B 1 383 ? -2.264 -12.008 6.566 1 95 383 VAL B CA 1
ATOM 11037 C C . VAL B 1 383 ? -3.096 -11.312 5.488 1 95 383 VAL B C 1
ATOM 11039 O O . VAL B 1 383 ? -2.555 -10.586 4.648 1 95 383 VAL B O 1
ATOM 11042 N N . THR B 1 384 ? -4.383 -11.586 5.449 1 95.44 384 THR B N 1
ATOM 11043 C CA . THR B 1 384 ? -5.266 -10.992 4.453 1 95.44 384 THR B CA 1
ATOM 11044 C C . THR B 1 384 ? -6.531 -10.445 5.109 1 95.44 384 THR B C 1
ATOM 11046 O O . THR B 1 384 ? -7.082 -11.07 6.02 1 95.44 384 THR B O 1
ATOM 11049 N N . ALA B 1 385 ? -6.977 -9.297 4.703 1 95.31 385 ALA B N 1
ATOM 11050 C CA . ALA B 1 385 ? -8.258 -8.711 5.066 1 95.31 385 ALA B CA 1
ATOM 11051 C C . ALA B 1 385 ? -9.102 -8.43 3.824 1 95.31 385 ALA B C 1
ATOM 11053 O O . ALA B 1 385 ? -8.586 -7.965 2.805 1 95.31 385 ALA B O 1
ATOM 11054 N N . GLY B 1 386 ? -10.367 -8.812 3.912 1 95.31 386 GLY B N 1
ATOM 11055 C CA . GLY B 1 386 ? -11.25 -8.609 2.779 1 95.31 386 GLY B CA 1
ATOM 11056 C C . GLY B 1 386 ? -12.586 -8 3.168 1 95.31 386 GLY B C 1
ATOM 11057 O O . GLY B 1 386 ? -13.102 -8.266 4.258 1 95.31 386 GLY B O 1
ATOM 11058 N N . LEU B 1 387 ? -13.164 -7.234 2.232 1 95.75 387 LEU B N 1
ATOM 11059 C CA . LEU B 1 387 ? -14.461 -6.594 2.416 1 95.75 387 LEU B CA 1
ATOM 11060 C C . LEU B 1 387 ? -15.281 -6.648 1.13 1 95.75 387 LEU B C 1
ATOM 11062 O O . LEU B 1 387 ? -14.75 -6.441 0.039 1 95.75 387 LEU B O 1
ATOM 11066 N N . ASN B 1 388 ? -16.484 -7.008 1.26 1 96.19 388 ASN B N 1
ATOM 11067 C CA . ASN B 1 388 ? -17.484 -6.879 0.199 1 96.19 388 ASN B CA 1
ATOM 11068 C C . ASN B 1 388 ? -18.719 -6.125 0.679 1 96.19 388 ASN B C 1
ATOM 11070 O O . ASN B 1 388 ? -19.281 -6.457 1.722 1 96.19 388 ASN B O 1
ATOM 11074 N N . LEU B 1 389 ? -19.062 -5.105 0.026 1 95.19 389 LEU B N 1
ATOM 11075 C CA . LEU B 1 389 ? -20.25 -4.297 0.301 1 95.19 389 LEU B CA 1
ATOM 11076 C C . LEU B 1 389 ? -21.141 -4.219 -0.927 1 95.19 389 LEU B C 1
ATOM 11078 O O . LEU B 1 389 ? -20.719 -3.768 -1.991 1 95.19 389 LEU B O 1
ATOM 11082 N N . ASP B 1 390 ? -22.359 -4.688 -0.756 1 93.81 390 ASP B N 1
ATOM 11083 C CA . ASP B 1 390 ? -23.359 -4.656 -1.822 1 93.81 390 ASP B CA 1
ATOM 11084 C C . ASP B 1 390 ? -24.578 -3.844 -1.409 1 93.81 390 ASP B C 1
ATOM 11086 O O . ASP B 1 390 ? -25.125 -4.043 -0.322 1 93.81 390 ASP B O 1
ATOM 11090 N N . HIS B 1 391 ? -24.984 -2.92 -2.27 1 93.38 391 HIS B N 1
ATOM 11091 C CA . HIS B 1 391 ? -26.109 -2.051 -1.933 1 93.38 391 HIS B CA 1
ATOM 11092 C C . HIS B 1 391 ? -27.016 -1.836 -3.135 1 93.38 391 HIS B C 1
ATOM 11094 O O . HIS B 1 391 ? -26.547 -1.639 -4.254 1 93.38 391 HIS B O 1
ATOM 11100 N N . ILE B 1 392 ? -28.281 -1.932 -2.893 1 92.44 392 ILE B N 1
ATOM 11101 C CA . ILE B 1 392 ? -29.312 -1.594 -3.865 1 92.44 392 ILE B CA 1
ATOM 11102 C C . ILE B 1 392 ? -30.25 -0.527 -3.287 1 92.44 392 ILE B C 1
ATOM 11104 O O . ILE B 1 392 ? -30.719 -0.655 -2.156 1 92.44 392 ILE B O 1
ATOM 11108 N N . SER B 1 393 ? -30.469 0.463 -4.145 1 90.56 393 SER B N 1
ATOM 11109 C CA . SER B 1 393 ? -31.359 1.515 -3.664 1 90.56 393 SER B CA 1
ATOM 11110 C C . SER B 1 393 ? -32.781 0.997 -3.486 1 90.56 393 SER B C 1
ATOM 11112 O O . SER B 1 393 ? -33.156 -0.037 -4.051 1 90.56 393 SER B O 1
ATOM 11114 N N . GLU B 1 394 ? -33.594 1.683 -2.752 1 84.19 394 GLU B N 1
ATOM 11115 C CA . GLU B 1 394 ? -34.969 1.263 -2.471 1 84.19 394 GLU B CA 1
ATOM 11116 C C . GLU B 1 394 ? -35.812 1.169 -3.752 1 84.19 394 GLU B C 1
ATOM 11118 O O . GLU B 1 394 ? -36.688 0.308 -3.875 1 84.19 394 GLU B O 1
ATOM 11123 N N . ASN B 1 395 ? -35.5 2.1 -4.688 1 85.19 395 ASN B N 1
ATOM 11124 C CA . ASN B 1 395 ? -36.25 2.074 -5.945 1 85.19 395 ASN B CA 1
ATOM 11125 C C . ASN B 1 395 ? -35.625 1.096 -6.938 1 85.19 395 ASN B C 1
ATOM 11127 O O . ASN B 1 395 ? -36.062 1.034 -8.094 1 85.19 395 ASN B O 1
ATOM 11131 N N . ASN B 1 396 ? -34.531 0.392 -6.523 1 88.75 396 ASN B N 1
ATOM 11132 C CA . ASN B 1 396 ? -33.844 -0.656 -7.273 1 88.75 396 ASN B CA 1
ATOM 11133 C C . ASN B 1 396 ? -33.156 -0.1 -8.523 1 88.75 396 ASN B C 1
ATOM 11135 O O . ASN B 1 396 ? -32.875 -0.843 -9.461 1 88.75 396 ASN B O 1
ATOM 11139 N N . LYS B 1 397 ? -32.938 1.218 -8.625 1 91.44 397 LYS B N 1
ATOM 11140 C CA . LYS B 1 397 ? -32.312 1.812 -9.812 1 91.44 397 LYS B CA 1
ATOM 11141 C C . LYS B 1 397 ? -30.797 1.875 -9.688 1 91.44 397 LYS B C 1
ATOM 11143 O O . LYS B 1 397 ? -30.094 1.818 -10.688 1 91.44 397 LYS B O 1
ATOM 11148 N N . LEU B 1 398 ? -30.406 2.049 -8.477 1 94.06 398 LEU B N 1
ATOM 11149 C CA . LEU B 1 398 ? -28.969 2.145 -8.25 1 94.06 398 LEU B CA 1
ATOM 11150 C C . LEU B 1 398 ? -28.453 0.9 -7.535 1 94.06 398 LEU B C 1
ATOM 11152 O O . LEU B 1 398 ? -28.984 0.501 -6.5 1 94.06 398 LEU B O 1
ATOM 11156 N N . HIS B 1 399 ? -27.5 0.281 -8.07 1 94.88 399 HIS B N 1
ATOM 11157 C CA . HIS B 1 399 ? -26.797 -0.848 -7.469 1 94.88 399 HIS B CA 1
ATOM 11158 C C . HIS B 1 399 ? -25.297 -0.576 -7.363 1 94.88 399 HIS B C 1
ATOM 11160 O O . HIS B 1 399 ? -24.656 -0.203 -8.352 1 94.88 399 HIS B O 1
ATOM 11166 N N . MET B 1 400 ? -24.75 -0.726 -6.219 1 95.12 400 MET B N 1
ATOM 11167 C CA . MET B 1 400 ? -23.328 -0.549 -5.961 1 95.12 400 MET B CA 1
ATOM 11168 C C . MET B 1 400 ? -22.719 -1.812 -5.359 1 95.12 400 MET B C 1
ATOM 11170 O O . MET B 1 400 ? -23.266 -2.371 -4.402 1 95.12 400 MET B O 1
ATOM 11174 N N . ASN B 1 401 ? -21.641 -2.238 -5.906 1 95.5 401 ASN B N 1
ATOM 11175 C CA . ASN B 1 401 ? -20.859 -3.359 -5.375 1 95.5 401 ASN B CA 1
ATOM 11176 C C . ASN B 1 401 ? -19.391 -2.992 -5.184 1 95.5 401 ASN B C 1
ATOM 11178 O O . ASN B 1 401 ? -18.688 -2.754 -6.156 1 95.5 401 ASN B O 1
ATOM 11182 N N . PHE B 1 402 ? -18.969 -2.932 -3.98 1 95.88 402 PHE B N 1
ATOM 11183 C CA . PHE B 1 402 ? -17.578 -2.611 -3.67 1 95.88 402 PHE B CA 1
ATOM 11184 C C . PHE B 1 402 ? -16.875 -3.814 -3.062 1 95.88 402 PHE B C 1
ATOM 11186 O O . PHE B 1 402 ? -17.391 -4.449 -2.143 1 95.88 402 PHE B O 1
ATOM 11193 N N . SER B 1 403 ? -15.719 -4.129 -3.58 1 96.69 403 SER B N 1
ATOM 11194 C CA . SER B 1 403 ? -14.859 -5.184 -3.041 1 96.69 403 SER B CA 1
ATOM 11195 C C . SER B 1 403 ? -13.438 -4.688 -2.834 1 96.69 403 SER B C 1
ATOM 11197 O O . SER B 1 403 ? -12.914 -3.928 -3.65 1 96.69 403 SER B O 1
ATOM 11199 N N . ALA B 1 404 ? -12.883 -5.094 -1.729 1 95.5 404 ALA B N 1
ATOM 11200 C CA . ALA B 1 404 ? -11.484 -4.773 -1.444 1 95.5 404 ALA B CA 1
ATOM 11201 C C . ALA B 1 404 ? -10.797 -5.926 -0.723 1 95.5 404 ALA B C 1
ATOM 11203 O O . ALA B 1 404 ? -11.398 -6.582 0.131 1 95.5 404 ALA B O 1
ATOM 11204 N N . ASN B 1 405 ? -9.547 -6.199 -1.111 1 95.94 405 ASN B N 1
ATOM 11205 C CA . ASN B 1 405 ? -8.672 -7.188 -0.483 1 95.94 405 ASN B CA 1
ATOM 11206 C C . ASN B 1 405 ? -7.266 -6.641 -0.276 1 95.94 405 ASN B C 1
ATOM 11208 O O . ASN B 1 405 ? -6.652 -6.121 -1.21 1 95.94 405 ASN B O 1
ATOM 11212 N N . TYR B 1 406 ? -6.812 -6.621 0.926 1 95.69 406 TYR B N 1
ATOM 11213 C CA . TYR B 1 406 ? -5.445 -6.23 1.246 1 95.69 406 TYR B CA 1
ATOM 11214 C C . TYR B 1 406 ? -4.688 -7.383 1.899 1 95.69 406 TYR B C 1
ATOM 11216 O O . TYR B 1 406 ? -5.129 -7.93 2.912 1 95.69 406 TYR B O 1
ATOM 11224 N N . GLY B 1 407 ? -3.566 -7.766 1.296 1 95.88 407 GLY B N 1
ATOM 11225 C CA . GLY B 1 407 ? -2.779 -8.883 1.795 1 95.88 407 GLY B CA 1
ATOM 11226 C C . GLY B 1 407 ? -1.315 -8.539 1.992 1 95.88 407 GLY B C 1
ATOM 11227 O O . GLY B 1 407 ? -0.751 -7.746 1.236 1 95.88 407 GLY B O 1
ATOM 11228 N N . ILE B 1 408 ? -0.738 -9.125 3.055 1 94.88 408 ILE B N 1
ATOM 11229 C CA . ILE B 1 408 ? 0.693 -9.07 3.332 1 94.88 408 ILE B CA 1
ATOM 11230 C C . ILE B 1 408 ? 1.26 -10.484 3.396 1 94.88 408 ILE B C 1
ATOM 11232 O O . ILE B 1 408 ? 0.736 -11.336 4.117 1 94.88 408 ILE B O 1
ATOM 11236 N N . ASP B 1 409 ? 2.236 -10.711 2.609 1 93.62 409 ASP B N 1
ATOM 11237 C CA . ASP B 1 409 ? 2.891 -12.008 2.727 1 93.62 409 ASP B CA 1
ATOM 11238 C C . ASP B 1 409 ? 4.406 -11.844 2.859 1 93.62 409 ASP B C 1
ATOM 11240 O O . ASP B 1 409 ? 4.965 -10.828 2.457 1 93.62 409 ASP B O 1
ATOM 11244 N N . GLN B 1 410 ? 4.98 -12.812 3.449 1 92.75 410 GLN B N 1
ATOM 11245 C CA . GLN B 1 410 ? 6.43 -12.836 3.639 1 92.75 410 GLN B CA 1
ATOM 11246 C C . GLN B 1 410 ? 6.98 -14.25 3.461 1 92.75 410 GLN B C 1
ATOM 11248 O O . GLN B 1 410 ? 6.398 -15.219 3.955 1 92.75 410 GLN B O 1
ATOM 11253 N N . SER B 1 411 ? 8.008 -14.312 2.684 1 90.75 411 SER B N 1
ATOM 11254 C CA . SER B 1 411 ? 8.727 -15.57 2.457 1 90.75 411 SER B CA 1
ATOM 11255 C C . SER B 1 411 ? 10.18 -15.461 2.889 1 90.75 411 SER B C 1
ATOM 11257 O O . SER B 1 411 ? 10.914 -14.602 2.396 1 90.75 411 SER B O 1
ATOM 11259 N N . ASP B 1 412 ? 10.602 -16.312 3.801 1 88.69 412 ASP B N 1
ATOM 11260 C CA . ASP B 1 412 ? 11.969 -16.328 4.293 1 88.69 412 ASP B CA 1
ATOM 11261 C C . ASP B 1 412 ? 12.727 -17.562 3.795 1 88.69 412 ASP B C 1
ATOM 11263 O O . ASP B 1 412 ? 13.367 -18.266 4.578 1 88.69 412 ASP B O 1
ATOM 11267 N N . VAL B 1 413 ? 12.703 -17.781 2.521 1 81 413 VAL B N 1
ATOM 11268 C CA . VAL B 1 413 ? 13.43 -18.891 1.936 1 81 413 VAL B CA 1
ATOM 11269 C C . VAL B 1 413 ? 14.914 -18.547 1.824 1 81 413 VAL B C 1
ATOM 11271 O O . VAL B 1 413 ? 15.273 -17.422 1.495 1 81 413 VAL B O 1
ATOM 11274 N N . PRO B 1 414 ? 15.812 -19.453 2.188 1 75.31 414 PRO B N 1
ATOM 11275 C CA . PRO B 1 414 ? 17.234 -19.156 2.045 1 75.31 414 PRO B CA 1
ATOM 11276 C C . PRO B 1 414 ? 17.625 -18.781 0.615 1 75.31 414 PRO B C 1
ATOM 11278 O O . PRO B 1 414 ? 17.062 -19.328 -0.341 1 75.31 414 PRO B O 1
ATOM 11281 N N . ALA B 1 415 ? 18.484 -17.766 0.547 1 67.44 415 ALA B N 1
ATOM 11282 C CA . ALA B 1 415 ? 18.922 -17.25 -0.746 1 67.44 415 ALA B CA 1
ATOM 11283 C C . ALA B 1 415 ? 20 -18.125 -1.368 1 67.44 415 ALA B C 1
ATOM 11285 O O . ALA B 1 415 ? 21.188 -17.781 -1.322 1 67.44 415 ALA B O 1
ATOM 11286 N N . TYR B 1 416 ? 19.766 -19.266 -1.623 1 63.31 416 TYR B N 1
ATOM 11287 C CA . TYR B 1 416 ? 20.828 -20.141 -2.104 1 63.31 416 TYR B CA 1
ATOM 11288 C C . TYR B 1 416 ? 20.766 -20.297 -3.617 1 63.31 416 TYR B C 1
ATOM 11290 O O . TYR B 1 416 ? 19.688 -20.562 -4.172 1 63.31 416 TYR B O 1
ATOM 11298 N N . ASP B 1 417 ? 21.828 -19.859 -4.203 1 55.31 417 ASP B N 1
ATOM 11299 C CA . ASP B 1 417 ? 21.984 -19.984 -5.648 1 55.31 417 ASP B CA 1
ATOM 11300 C C . ASP B 1 417 ? 21.891 -21.438 -6.098 1 55.31 417 ASP B C 1
ATOM 11302 O O . ASP B 1 417 ? 21.422 -21.734 -7.195 1 55.31 417 ASP B O 1
ATOM 11306 N N . ASN B 1 418 ? 22.531 -22.328 -5.203 1 58.88 418 ASN B N 1
ATOM 11307 C CA . ASN B 1 418 ? 22.5 -23.75 -5.562 1 58.88 418 ASN B CA 1
ATOM 11308 C C . ASN B 1 418 ? 21.406 -24.5 -4.809 1 58.88 418 ASN B C 1
ATOM 11310 O O . ASN B 1 418 ? 21.219 -24.281 -3.611 1 58.88 418 ASN B O 1
ATOM 11314 N N . SER B 1 419 ? 20.5 -25.188 -5.43 1 74.81 419 SER B N 1
ATOM 11315 C CA . SER B 1 419 ? 19.328 -25.875 -4.898 1 74.81 419 SER B CA 1
ATOM 11316 C C . SER B 1 419 ? 19.734 -26.938 -3.887 1 74.81 419 SER B C 1
ATOM 11318 O O . SER B 1 419 ? 20.594 -27.781 -4.164 1 74.81 419 SER B O 1
ATOM 11320 N N . PHE B 1 420 ? 19.422 -26.812 -2.572 1 83.56 420 PHE B N 1
ATOM 11321 C CA . PHE B 1 420 ? 19.547 -27.859 -1.573 1 83.56 420 PHE B CA 1
ATOM 11322 C C . PHE B 1 420 ? 19.078 -29.203 -2.133 1 83.56 420 PHE B C 1
ATOM 11324 O O . PHE B 1 420 ? 19.625 -30.25 -1.792 1 83.56 420 PHE B O 1
ATOM 11331 N N . VAL B 1 421 ? 18.266 -29.016 -3 1 89.62 421 VAL B N 1
ATOM 11332 C CA . VAL B 1 421 ? 17.719 -30.234 -3.586 1 89.62 421 VAL B CA 1
ATOM 11333 C C . VAL B 1 421 ? 18.719 -30.859 -4.539 1 89.62 421 VAL B C 1
ATOM 11335 O O . VAL B 1 421 ? 18.969 -32.062 -4.488 1 89.62 421 VAL B O 1
ATOM 11338 N N . SER B 1 422 ? 19.328 -30.016 -5.316 1 90 422 SER B N 1
ATOM 11339 C CA . SER B 1 422 ? 20.344 -30.516 -6.23 1 90 422 SER B CA 1
ATOM 11340 C C . SER B 1 422 ? 21.531 -31.094 -5.465 1 90 422 SER B C 1
ATOM 11342 O O . SER B 1 422 ? 22.047 -32.156 -5.828 1 90 422 SER B O 1
ATOM 11344 N N . THR B 1 423 ? 21.906 -30.438 -4.418 1 91.5 423 THR B N 1
ATOM 11345 C CA . THR B 1 423 ? 23.031 -30.906 -3.602 1 91.5 423 THR B CA 1
ATOM 11346 C C . THR B 1 423 ? 22.703 -32.25 -2.969 1 91.5 423 THR B C 1
ATOM 11348 O O . THR B 1 423 ? 23.562 -33.156 -2.936 1 91.5 423 THR B O 1
ATOM 11351 N N . ALA B 1 424 ? 21.562 -32.406 -2.51 1 93.69 424 ALA B N 1
ATOM 11352 C CA . ALA B 1 424 ? 21.156 -33.656 -1.867 1 93.69 424 ALA B CA 1
ATOM 11353 C C . ALA B 1 424 ? 21.203 -34.812 -2.85 1 93.69 424 ALA B C 1
ATOM 11355 O O . ALA B 1 424 ? 21.469 -35.969 -2.457 1 93.69 424 ALA B O 1
ATOM 11356 N N . LEU B 1 425 ? 21.016 -34.562 -4.047 1 94.19 425 LEU B N 1
ATOM 11357 C CA . LEU B 1 425 ? 20.906 -35.625 -5.047 1 94.19 425 LEU B CA 1
ATOM 11358 C C . LEU B 1 425 ? 22.266 -35.906 -5.664 1 94.19 425 LEU B C 1
ATOM 11360 O O . LEU B 1 425 ? 22.453 -36.938 -6.316 1 94.19 425 LEU B O 1
ATOM 11364 N N . THR B 1 426 ? 23.281 -35.062 -5.441 1 94.31 426 THR B N 1
ATOM 11365 C CA . THR B 1 426 ? 24.547 -35.188 -6.148 1 94.31 426 THR B CA 1
ATOM 11366 C C . THR B 1 426 ? 25.672 -35.531 -5.176 1 94.31 426 THR B C 1
ATOM 11368 O O . THR B 1 426 ? 26.688 -36.125 -5.57 1 94.31 426 THR B O 1
ATOM 11371 N N . LEU B 1 427 ? 25.5 -35.188 -3.988 1 95.5 427 LEU B N 1
ATOM 11372 C CA . LEU B 1 427 ? 26.562 -35.375 -2.994 1 95.5 427 LEU B CA 1
ATOM 11373 C C . LEU B 1 427 ? 26.766 -36.875 -2.697 1 95.5 427 LEU B C 1
ATOM 11375 O O . LEU B 1 427 ? 25.797 -37.594 -2.469 1 95.5 427 LEU B O 1
ATOM 11379 N N . PRO B 1 428 ? 28.031 -37.312 -2.656 1 96.75 428 PRO B N 1
ATOM 11380 C CA . PRO B 1 428 ? 28.312 -38.688 -2.33 1 96.75 428 PRO B CA 1
ATOM 11381 C C . PRO B 1 428 ? 27.797 -39.094 -0.946 1 96.75 428 PRO B C 1
ATOM 11383 O O . PRO B 1 428 ? 27.844 -38.281 -0.014 1 96.75 428 PRO B O 1
ATOM 11386 N N . PRO B 1 429 ? 27.344 -40.344 -0.802 1 97.44 429 PRO B N 1
ATOM 11387 C CA . PRO B 1 429 ? 26.766 -40.781 0.472 1 97.44 429 PRO B CA 1
ATOM 11388 C C . PRO B 1 429 ? 27.781 -40.812 1.609 1 97.44 429 PRO B C 1
ATOM 11390 O O . PRO B 1 429 ? 27.406 -40.781 2.783 1 97.44 429 PRO B O 1
ATOM 11393 N N . ASN B 1 430 ? 29.094 -40.844 1.268 1 96.75 430 ASN B N 1
ATOM 11394 C CA . ASN B 1 430 ? 30.109 -40.875 2.314 1 96.75 430 ASN B CA 1
ATOM 11395 C C . ASN B 1 430 ? 30.781 -39.531 2.512 1 96.75 430 ASN B C 1
ATOM 11397 O O . ASN B 1 430 ? 31.859 -39.469 3.109 1 96.75 430 ASN B O 1
ATOM 11401 N N . ALA B 1 431 ? 30.188 -38.531 1.952 1 96.5 431 ALA B N 1
ATOM 11402 C CA . ALA B 1 431 ? 30.719 -37.219 2.215 1 96.5 431 ALA B CA 1
ATOM 11403 C C . ALA B 1 431 ? 30.828 -36.938 3.715 1 96.5 431 ALA B C 1
ATOM 11405 O O . ALA B 1 431 ? 30.125 -37.562 4.512 1 96.5 431 ALA B O 1
ATOM 11406 N N . PRO B 1 432 ? 31.672 -36.031 4.094 1 95.31 432 PRO B N 1
ATOM 11407 C CA . PRO B 1 432 ? 31.984 -35.812 5.512 1 95.31 432 PRO B CA 1
ATOM 11408 C C . PRO B 1 432 ? 30.797 -35.312 6.316 1 95.31 432 PRO B C 1
ATOM 11410 O O . PRO B 1 432 ? 29.781 -34.906 5.738 1 95.31 432 PRO B O 1
ATOM 11413 N N . LYS B 1 433 ? 30.953 -35.375 7.613 1 94.81 433 LYS B N 1
ATOM 11414 C CA . LYS B 1 433 ? 29.922 -34.875 8.508 1 94.81 433 LYS B CA 1
ATOM 11415 C C . LYS B 1 433 ? 29.75 -33.344 8.352 1 94.81 433 LYS B C 1
ATOM 11417 O O . LYS B 1 433 ? 30.656 -32.656 7.883 1 94.81 433 LYS B O 1
ATOM 11422 N N . LEU B 1 434 ? 28.656 -32.875 8.812 1 95.06 434 LEU B N 1
ATOM 11423 C CA . LEU B 1 434 ? 28.312 -31.484 8.586 1 95.06 434 LEU B CA 1
ATOM 11424 C C . LEU B 1 434 ? 28.812 -30.609 9.734 1 95.06 434 LEU B C 1
ATOM 11426 O O . LEU B 1 434 ? 29.141 -29.438 9.523 1 95.06 434 LEU B O 1
ATOM 11430 N N . LYS B 1 435 ? 28.859 -31.156 10.922 1 95 435 LYS B N 1
ATOM 11431 C CA . LYS B 1 435 ? 29.172 -30.359 12.102 1 95 435 LYS B CA 1
ATOM 11432 C C . LYS B 1 435 ? 30.234 -31.047 12.953 1 95 435 LYS B C 1
ATOM 11434 O O . LYS B 1 435 ? 30.359 -32.281 12.93 1 95 435 LYS B O 1
ATOM 11439 N N . ASN B 1 436 ? 30.922 -30.125 13.641 1 94.81 436 ASN B N 1
ATOM 11440 C CA . ASN B 1 436 ? 31.828 -30.609 14.688 1 94.81 436 ASN B CA 1
ATOM 11441 C C . ASN B 1 436 ? 31.078 -30.906 15.977 1 94.81 436 ASN B C 1
ATOM 11443 O O . ASN B 1 436 ? 29.875 -30.656 16.078 1 94.81 436 ASN B O 1
ATOM 11447 N N . GLU B 1 437 ? 31.75 -31.484 16.891 1 92.25 437 GLU B N 1
ATOM 11448 C CA . GLU B 1 437 ? 31.141 -31.828 18.172 1 92.25 437 GLU B CA 1
ATOM 11449 C C . GLU B 1 437 ? 30.641 -30.578 18.891 1 92.25 437 GLU B C 1
ATOM 11451 O O . GLU B 1 437 ? 29.641 -30.641 19.609 1 92.25 437 GLU B O 1
ATOM 11456 N N . ASP B 1 438 ? 31.25 -29.438 18.625 1 92.19 438 ASP B N 1
ATOM 11457 C CA . ASP B 1 438 ? 30.859 -28.203 19.297 1 92.19 438 ASP B CA 1
ATOM 11458 C C . ASP B 1 438 ? 29.719 -27.5 18.562 1 92.19 438 ASP B C 1
ATOM 11460 O O . ASP B 1 438 ? 29.281 -26.422 18.953 1 92.19 438 ASP B O 1
ATOM 11464 N N . GLY B 1 439 ? 29.312 -28.094 17.516 1 90.56 439 GLY B N 1
ATOM 11465 C CA . GLY B 1 439 ? 28.156 -27.547 16.797 1 90.56 439 GLY B CA 1
ATOM 11466 C C . GLY B 1 439 ? 28.547 -26.672 15.633 1 90.56 439 GLY B C 1
ATOM 11467 O O . GLY B 1 439 ? 27.703 -26.297 14.812 1 90.56 439 GLY B O 1
ATOM 11468 N N . SER B 1 440 ? 29.828 -26.25 15.578 1 91.44 440 SER B N 1
ATOM 11469 C CA . SER B 1 440 ? 30.297 -25.453 14.453 1 91.44 440 SER B CA 1
ATOM 11470 C C . SER B 1 440 ? 30.391 -26.281 13.18 1 91.44 440 SER B C 1
ATOM 11472 O O . SER B 1 440 ? 30.406 -27.516 13.234 1 91.44 440 SER B O 1
ATOM 11474 N N . LEU B 1 441 ? 30.469 -25.672 12.086 1 94.44 441 LEU B N 1
ATOM 11475 C CA . LEU B 1 441 ? 30.516 -26.375 10.812 1 94.44 441 LEU B CA 1
ATOM 11476 C C . LEU B 1 441 ? 31.844 -27.109 10.648 1 94.44 441 LEU B C 1
ATOM 11478 O O . LEU B 1 441 ? 32.906 -26.578 11.031 1 94.44 441 LEU B O 1
ATOM 11482 N N . HIS B 1 442 ? 31.781 -28.297 10.18 1 94.62 442 HIS B N 1
ATOM 11483 C CA . HIS B 1 442 ? 32.969 -29.078 9.875 1 94.62 442 HIS B CA 1
ATOM 11484 C C . HIS B 1 442 ? 33.531 -28.719 8.5 1 94.62 442 HIS B C 1
ATOM 11486 O O . HIS B 1 442 ? 32.875 -28.938 7.484 1 94.62 442 HIS B O 1
ATOM 11492 N N . TRP B 1 443 ? 34.75 -28.188 8.422 1 92.56 443 TRP B N 1
ATOM 11493 C CA . TRP B 1 443 ? 35.344 -27.781 7.148 1 92.56 443 TRP B CA 1
ATOM 11494 C C . TRP B 1 443 ? 36.5 -28.688 6.75 1 92.56 443 TRP B C 1
ATOM 11496 O O . TRP B 1 443 ? 36.781 -28.859 5.559 1 92.56 443 TRP B O 1
ATOM 11506 N N . GLU B 1 444 ? 37.219 -29.25 7.594 1 88.25 444 GLU B N 1
ATOM 11507 C CA . GLU B 1 444 ? 38.5 -29.922 7.383 1 88.25 444 GLU B CA 1
ATOM 11508 C C . GLU B 1 444 ? 38.375 -30.984 6.305 1 88.25 444 GLU B C 1
ATOM 11510 O O . GLU B 1 444 ? 39.188 -31.016 5.359 1 88.25 444 GLU B O 1
ATOM 11515 N N . GLU B 1 445 ? 37.5 -31.922 6.371 1 87.69 445 GLU B N 1
ATOM 11516 C CA . GLU B 1 445 ? 37.406 -33 5.387 1 87.69 445 GLU B CA 1
ATOM 11517 C C . GLU B 1 445 ? 36.75 -32.5 4.09 1 87.69 445 GLU B C 1
ATOM 11519 O O . GLU B 1 445 ? 36.906 -33.125 3.041 1 87.69 445 GLU B O 1
ATOM 11524 N N . TRP B 1 446 ? 36.125 -31.438 4.094 1 91.12 446 TRP B N 1
ATOM 11525 C CA . TRP B 1 446 ? 35.469 -30.891 2.916 1 91.12 446 TRP B CA 1
ATOM 11526 C C . TRP B 1 446 ? 36.469 -30.141 2.037 1 91.12 446 TRP B C 1
ATOM 11528 O O . TRP B 1 446 ? 36.281 -30.031 0.823 1 91.12 446 TRP B O 1
ATOM 11538 N N . GLU B 1 447 ? 37.5 -29.656 2.646 1 84.69 447 GLU B N 1
ATOM 11539 C CA . GLU B 1 447 ? 38.469 -28.812 1.977 1 84.69 447 GLU B CA 1
ATOM 11540 C C . GLU B 1 447 ? 39.156 -29.562 0.836 1 84.69 447 GLU B C 1
ATOM 11542 O O . GLU B 1 447 ? 39.625 -28.938 -0.125 1 84.69 447 GLU B O 1
ATOM 11547 N N . TYR B 1 448 ? 39.188 -30.859 0.964 1 81.69 448 TYR B N 1
ATOM 11548 C CA . TYR B 1 448 ? 39.875 -31.672 -0.033 1 81.69 448 TYR B CA 1
ATOM 11549 C C . TYR B 1 448 ? 39 -31.891 -1.263 1 81.69 448 TYR B C 1
ATOM 11551 O O . TYR B 1 448 ? 39.469 -32.344 -2.295 1 81.69 448 TYR B O 1
ATOM 11559 N N . SER B 1 449 ? 37.875 -31.469 -1.084 1 86.5 449 SER B N 1
ATOM 11560 C CA . SER B 1 449 ? 36.938 -31.844 -2.135 1 86.5 449 SER B CA 1
ATOM 11561 C C . SER B 1 449 ? 36.406 -30.609 -2.863 1 86.5 449 SER B C 1
ATOM 11563 O O . SER B 1 449 ? 36.625 -29.484 -2.436 1 86.5 449 SER B O 1
ATOM 11565 N N . GLN B 1 450 ? 35.719 -30.797 -3.994 1 83.62 450 GLN B N 1
ATOM 11566 C CA . GLN B 1 450 ? 35.062 -29.734 -4.758 1 83.62 450 GLN B CA 1
ATOM 11567 C C . GLN B 1 450 ? 33.75 -29.344 -4.117 1 83.62 450 GLN B C 1
ATOM 11569 O O . GLN B 1 450 ? 33.125 -28.344 -4.52 1 83.62 450 GLN B O 1
ATOM 11574 N N . TRP B 1 451 ? 33.375 -30.078 -3.109 1 87.06 451 TRP B N 1
ATOM 11575 C CA . TRP B 1 451 ? 32.094 -29.844 -2.467 1 87.06 451 TRP B CA 1
ATOM 11576 C C . TRP B 1 451 ? 32.25 -28.938 -1.255 1 87.06 451 TRP B C 1
ATOM 11578 O O . TRP B 1 451 ? 33.25 -28.969 -0.57 1 87.06 451 TRP B O 1
ATOM 11588 N N . ASP B 1 452 ? 31.203 -28.141 -1.063 1 87.31 452 ASP B N 1
ATOM 11589 C CA . ASP B 1 452 ? 31.141 -27.344 0.155 1 87.31 452 ASP B CA 1
ATOM 11590 C C . ASP B 1 452 ? 30.188 -27.953 1.166 1 87.31 452 ASP B C 1
ATOM 11592 O O . ASP B 1 452 ? 29.297 -28.734 0.797 1 87.31 452 ASP B O 1
ATOM 11596 N N . ASN B 1 453 ? 30.438 -27.594 2.447 1 91.69 453 ASN B N 1
ATOM 11597 C CA . ASN B 1 453 ? 29.469 -27.969 3.465 1 91.69 453 ASN B CA 1
ATOM 11598 C C . ASN B 1 453 ? 28.094 -27.391 3.158 1 91.69 453 ASN B C 1
ATOM 11600 O O . ASN B 1 453 ? 27.906 -26.172 3.168 1 91.69 453 ASN B O 1
ATOM 11604 N N . PRO B 1 454 ? 27.109 -28.203 2.891 1 89.81 454 PRO B N 1
ATOM 11605 C CA . PRO B 1 454 ? 25.812 -27.688 2.447 1 89.81 454 PRO B CA 1
ATOM 11606 C C . PRO B 1 454 ? 25.109 -26.844 3.514 1 89.81 454 PRO B C 1
ATOM 11608 O O . PRO B 1 454 ? 24.234 -26.047 3.193 1 89.81 454 PRO B O 1
ATOM 11611 N N . TYR B 1 455 ? 25.406 -26.922 4.777 1 91.06 455 TYR B N 1
ATOM 11612 C CA . TYR B 1 455 ? 24.781 -26.156 5.848 1 91.06 455 TYR B CA 1
ATOM 11613 C C . TYR B 1 455 ? 25.281 -24.719 5.863 1 91.06 455 TYR B C 1
ATOM 11615 O O . TYR B 1 455 ? 24.688 -23.844 6.492 1 91.06 455 TYR B O 1
ATOM 11623 N N . ALA B 1 456 ? 26.406 -24.5 5.215 1 89.62 456 ALA B N 1
ATOM 11624 C CA . ALA B 1 456 ? 26.984 -23.156 5.223 1 89.62 456 ALA B CA 1
ATOM 11625 C C . ALA B 1 456 ? 26.016 -22.141 4.609 1 89.62 456 ALA B C 1
ATOM 11627 O O . ALA B 1 456 ? 25.781 -21.062 5.172 1 89.62 456 ALA B O 1
ATOM 11628 N N . ALA B 1 457 ? 25.453 -22.531 3.508 1 83.44 457 ALA B N 1
ATOM 11629 C CA . ALA B 1 457 ? 24.531 -21.609 2.832 1 83.44 457 ALA B CA 1
ATOM 11630 C C . ALA B 1 457 ? 23.266 -21.391 3.654 1 83.44 457 ALA B C 1
ATOM 11632 O O . ALA B 1 457 ? 22.719 -20.297 3.67 1 83.44 457 ALA B O 1
ATOM 11633 N N . ILE B 1 458 ? 22.781 -22.391 4.301 1 83.38 458 ILE B N 1
ATOM 11634 C CA . ILE B 1 458 ? 21.547 -22.297 5.082 1 83.38 458 ILE B CA 1
ATOM 11635 C C . ILE B 1 458 ? 21.75 -21.344 6.258 1 83.38 458 ILE B C 1
ATOM 11637 O O . ILE B 1 458 ? 20.844 -20.594 6.605 1 83.38 458 ILE B O 1
ATOM 11641 N N . LEU B 1 459 ? 22.891 -21.391 6.816 1 86.31 459 LEU B N 1
ATOM 11642 C CA . LEU B 1 459 ? 23.141 -20.625 8.031 1 86.31 459 LEU B CA 1
ATOM 11643 C C . LEU B 1 459 ? 23.531 -19.188 7.695 1 86.31 459 LEU B C 1
ATOM 11645 O O . LEU B 1 459 ? 23.25 -18.266 8.469 1 86.31 459 LEU B O 1
ATOM 11649 N N . TYR B 1 460 ? 24.219 -19.016 6.547 1 90 460 TYR B N 1
ATOM 11650 C CA . TYR B 1 460 ? 24.891 -17.734 6.391 1 90 460 TYR B CA 1
ATOM 11651 C C . TYR B 1 460 ? 24.344 -16.969 5.191 1 90 460 TYR B C 1
ATOM 11653 O O . TYR B 1 460 ? 24.828 -15.891 4.863 1 90 460 TYR B O 1
ATOM 11661 N N . ARG B 1 461 ? 23.328 -17.469 4.52 1 88.88 461 ARG B N 1
ATOM 11662 C CA . ARG B 1 461 ? 22.594 -16.766 3.479 1 88.88 461 ARG B CA 1
ATOM 11663 C C . ARG B 1 461 ? 21.125 -16.609 3.854 1 88.88 461 ARG B C 1
ATOM 11665 O O . ARG B 1 461 ? 20.328 -17.531 3.686 1 88.88 461 ARG B O 1
ATOM 11672 N N . ASN B 1 462 ? 20.781 -15.43 4.254 1 87.88 462 ASN B N 1
ATOM 11673 C CA . ASN B 1 462 ? 19.422 -15.164 4.695 1 87.88 462 ASN B CA 1
ATOM 11674 C C . ASN B 1 462 ? 18.703 -14.219 3.742 1 87.88 462 ASN B C 1
ATOM 11676 O O . ASN B 1 462 ? 19.328 -13.367 3.111 1 87.88 462 ASN B O 1
ATOM 11680 N N . SER B 1 463 ? 17.438 -14.477 3.564 1 88.88 463 SER B N 1
ATOM 11681 C CA . SER B 1 463 ? 16.656 -13.57 2.73 1 88.88 463 SER B CA 1
ATOM 11682 C C . SER B 1 463 ? 15.25 -13.367 3.289 1 88.88 463 SER B C 1
ATOM 11684 O O . SER B 1 463 ? 14.742 -14.211 4.035 1 88.88 463 SER B O 1
ATOM 11686 N N . SER B 1 464 ? 14.68 -12.234 3.029 1 90.06 464 SER B N 1
ATOM 11687 C CA . SER B 1 464 ? 13.297 -11.898 3.34 1 90.06 464 SER B CA 1
ATOM 11688 C C . SER B 1 464 ? 12.609 -11.242 2.146 1 90.06 464 SER B C 1
ATOM 11690 O O . SER B 1 464 ? 13.148 -10.305 1.554 1 90.06 464 SER B O 1
ATOM 11692 N N . ASP B 1 465 ? 11.484 -11.828 1.729 1 91.19 465 ASP B N 1
ATOM 11693 C CA . ASP B 1 465 ? 10.664 -11.289 0.653 1 91.19 465 ASP B CA 1
ATOM 11694 C C . ASP B 1 465 ? 9.273 -10.914 1.16 1 91.19 465 ASP B C 1
ATOM 11696 O O . ASP B 1 465 ? 8.469 -11.789 1.488 1 91.19 465 ASP B O 1
ATOM 11700 N N . VAL B 1 466 ? 9.016 -9.633 1.246 1 92.56 466 VAL B N 1
ATOM 11701 C CA . VAL B 1 466 ? 7.746 -9.156 1.788 1 92.56 466 VAL B CA 1
ATOM 11702 C C . VAL B 1 466 ? 6.91 -8.531 0.673 1 92.56 466 VAL B C 1
ATOM 11704 O O . VAL B 1 466 ? 7.406 -7.707 -0.101 1 92.56 466 VAL B O 1
ATOM 11707 N N . GLY B 1 467 ? 5.668 -8.977 0.6 1 92.81 467 GLY B N 1
ATOM 11708 C CA . GLY B 1 467 ? 4.754 -8.43 -0.395 1 92.81 467 GLY B CA 1
ATOM 11709 C C . GLY B 1 467 ? 3.514 -7.805 0.213 1 92.81 467 GLY B C 1
ATOM 11710 O O . GLY B 1 467 ? 2.975 -8.312 1.198 1 92.81 467 GLY B O 1
ATOM 11711 N N . LEU B 1 468 ? 3.121 -6.602 -0.289 1 94.62 468 LEU B N 1
ATOM 11712 C CA . LEU B 1 468 ? 1.855 -5.934 -0.008 1 94.62 468 LEU B CA 1
ATOM 11713 C C . LEU B 1 468 ? 0.998 -5.84 -1.266 1 94.62 468 LEU B C 1
ATOM 11715 O O . LEU B 1 468 ? 1.485 -5.441 -2.326 1 94.62 468 LEU B O 1
ATOM 11719 N N . ASN B 1 469 ? -0.232 -6.223 -1.155 1 95.94 469 ASN B N 1
ATOM 11720 C CA . ASN B 1 469 ? -1.097 -6.25 -2.33 1 95.94 469 ASN B CA 1
ATOM 11721 C C . ASN B 1 469 ? -2.49 -5.715 -2.016 1 95.94 469 ASN B C 1
ATOM 11723 O O . ASN B 1 469 ? -3.213 -6.293 -1.203 1 95.94 469 ASN B O 1
ATOM 11727 N N . LEU B 1 470 ? -2.846 -4.609 -2.613 1 96.56 470 LEU B N 1
ATOM 11728 C CA . LEU B 1 470 ? -4.195 -4.062 -2.525 1 96.56 470 LEU B CA 1
ATOM 11729 C C . LEU B 1 470 ? -4.953 -4.27 -3.832 1 96.56 470 LEU B C 1
ATOM 11731 O O . LEU B 1 470 ? -4.484 -3.865 -4.898 1 96.56 470 LEU B O 1
ATOM 11735 N N . ILE B 1 471 ? -6.074 -4.879 -3.773 1 96.81 471 ILE B N 1
ATOM 11736 C CA . ILE B 1 471 ? -6.992 -5.023 -4.898 1 96.81 471 ILE B CA 1
ATOM 11737 C C . ILE B 1 471 ? -8.359 -4.469 -4.527 1 96.81 471 ILE B C 1
ATOM 11739 O O . ILE B 1 471 ? -9.008 -4.957 -3.596 1 96.81 471 ILE B O 1
ATOM 11743 N N . ALA B 1 472 ? -8.82 -3.477 -5.168 1 96.44 472 ALA B N 1
ATOM 11744 C CA . ALA B 1 472 ? -10.117 -2.854 -4.918 1 96.44 472 ALA B CA 1
ATOM 11745 C C . ALA B 1 472 ? -10.906 -2.682 -6.215 1 96.44 472 ALA B C 1
ATOM 11747 O O . ALA B 1 472 ? -10.328 -2.441 -7.273 1 96.44 472 ALA B O 1
ATOM 11748 N N . ASN B 1 473 ? -12.188 -2.801 -6.148 1 97.06 473 ASN B N 1
ATOM 11749 C CA . ASN B 1 473 ? -13.062 -2.641 -7.305 1 97.06 473 ASN B CA 1
ATOM 11750 C C . ASN B 1 473 ? -14.422 -2.084 -6.902 1 97.06 473 ASN B C 1
ATOM 11752 O O . ASN B 1 473 ? -14.977 -2.475 -5.875 1 97.06 473 ASN B O 1
ATOM 11756 N N . LEU B 1 474 ? -14.953 -1.157 -7.641 1 96.75 474 LEU B N 1
ATOM 11757 C CA . LEU B 1 474 ? -16.297 -0.596 -7.477 1 96.75 474 LEU B CA 1
ATOM 11758 C C . LEU B 1 474 ? -17.125 -0.79 -8.742 1 96.75 474 LEU B C 1
ATOM 11760 O O . LEU B 1 474 ? -16.75 -0.314 -9.812 1 96.75 474 LEU B O 1
ATOM 11764 N N . GLY B 1 475 ? -18.141 -1.545 -8.625 1 96.5 475 GLY B N 1
ATOM 11765 C CA . GLY B 1 475 ? -19.141 -1.659 -9.672 1 96.5 475 GLY B CA 1
ATOM 11766 C C . GLY B 1 475 ? -20.375 -0.798 -9.422 1 96.5 475 GLY B C 1
ATOM 11767 O O . GLY B 1 475 ? -20.969 -0.856 -8.344 1 96.5 475 GLY B O 1
ATOM 11768 N N . LEU B 1 476 ? -20.703 0.052 -10.398 1 95.94 476 LEU B N 1
ATOM 11769 C CA . LEU B 1 476 ? -21.891 0.901 -10.336 1 95.94 476 LEU B CA 1
ATOM 11770 C C . LEU B 1 476 ? -22.844 0.592 -11.484 1 95.94 476 LEU B C 1
ATOM 11772 O O . LEU B 1 476 ? -22.406 0.425 -12.625 1 95.94 476 LEU B O 1
ATOM 11776 N N . SER B 1 477 ? -24.062 0.4 -11.156 1 95.94 477 SER B N 1
ATOM 11777 C CA . SER B 1 477 ? -25.109 0.201 -12.148 1 95.94 477 SER B CA 1
ATOM 11778 C C . SER B 1 477 ? -26.297 1.115 -11.891 1 95.94 477 SER B C 1
ATOM 11780 O O . SER B 1 477 ? -26.766 1.225 -10.75 1 95.94 477 SER B O 1
ATOM 11782 N N . TYR B 1 478 ? -26.781 1.79 -12.875 1 95.69 478 TYR B N 1
ATOM 11783 C CA . TYR B 1 478 ? -27.922 2.691 -12.773 1 95.69 478 TYR B CA 1
ATOM 11784 C C . TYR B 1 478 ? -28.906 2.445 -13.906 1 95.69 478 TYR B C 1
ATOM 11786 O O . TYR B 1 478 ? -28.562 2.553 -15.086 1 95.69 478 TYR B O 1
ATOM 11794 N N . GLN B 1 479 ? -30.109 2.158 -13.523 1 95.19 479 GLN B N 1
ATOM 11795 C CA . GLN B 1 479 ? -31.156 1.938 -14.523 1 95.19 479 GLN B CA 1
ATOM 11796 C C . GLN B 1 479 ? -31.719 3.262 -15.023 1 95.19 479 GLN B C 1
ATOM 11798 O O . GLN B 1 479 ? -32.531 3.887 -14.352 1 95.19 479 GLN B O 1
ATOM 11803 N N . LEU B 1 480 ? -31.422 3.605 -16.234 1 92.88 480 LEU B N 1
ATOM 11804 C CA . LEU B 1 480 ? -31.891 4.855 -16.828 1 92.88 480 LEU B CA 1
ATOM 11805 C C . LEU B 1 480 ? -33.344 4.738 -17.25 1 92.88 480 LEU B C 1
ATOM 11807 O O . LEU B 1 480 ? -34.156 5.605 -16.938 1 92.88 480 LEU B O 1
ATOM 11811 N N . PHE B 1 481 ? -33.594 3.631 -18.031 1 90.19 481 PHE B N 1
ATOM 11812 C CA . PHE B 1 481 ? -34.906 3.246 -18.469 1 90.19 481 PHE B CA 1
ATOM 11813 C C . PHE B 1 481 ? -35.156 1.752 -18.266 1 90.19 481 PHE B C 1
ATOM 11815 O O . PHE B 1 481 ? -34.188 1.01 -17.969 1 90.19 481 PHE B O 1
ATOM 11822 N N . HIS B 1 482 ? -36.344 1.347 -18.281 1 86.25 482 HIS B N 1
ATOM 11823 C CA . HIS B 1 482 ? -36.656 -0.051 -18.031 1 86.25 482 HIS B CA 1
ATOM 11824 C C . HIS B 1 482 ? -35.812 -0.984 -18.875 1 86.25 482 HIS B C 1
ATOM 11826 O O . HIS B 1 482 ? -35.406 -2.047 -18.406 1 86.25 482 HIS B O 1
ATOM 11832 N N . SER B 1 483 ? -35.406 -0.502 -20.078 1 91.06 483 SER B N 1
ATOM 11833 C CA . SER B 1 483 ? -34.688 -1.396 -20.969 1 91.06 483 SER B CA 1
ATOM 11834 C C . SER B 1 483 ? -33.219 -1.01 -21.062 1 91.06 483 SER B C 1
ATOM 11836 O O . SER B 1 483 ? -32.438 -1.673 -21.75 1 91.06 483 SER B O 1
ATOM 11838 N N . LEU B 1 484 ? -32.781 0.019 -20.422 1 95.44 484 LEU B N 1
ATOM 11839 C CA . LEU B 1 484 ? -31.438 0.528 -20.578 1 95.44 484 LEU B CA 1
ATOM 11840 C C . LEU B 1 484 ? -30.781 0.759 -19.234 1 95.44 484 LEU B C 1
ATOM 11842 O O . LEU B 1 484 ? -31.297 1.512 -18.391 1 95.44 484 LEU B O 1
ATOM 11846 N N . THR B 1 485 ? -29.672 0.125 -19.016 1 95.88 485 THR B N 1
ATOM 11847 C CA . THR B 1 485 ? -28.906 0.253 -17.781 1 95.88 485 THR B CA 1
ATOM 11848 C C . THR B 1 485 ? -27.484 0.736 -18.062 1 95.88 485 THR B C 1
ATOM 11850 O O . THR B 1 485 ? -26.828 0.232 -18.969 1 95.88 485 THR B O 1
ATOM 11853 N N . PHE B 1 486 ? -27.031 1.79 -17.406 1 96.12 486 PHE B N 1
ATOM 11854 C CA . PHE B 1 486 ? -25.641 2.201 -17.422 1 96.12 486 PHE B CA 1
ATOM 11855 C C . PHE B 1 486 ? -24.844 1.489 -16.344 1 96.12 486 PHE B C 1
ATOM 11857 O O . PHE B 1 486 ? -25.25 1.475 -15.172 1 96.12 486 PHE B O 1
ATOM 11864 N N . LYS B 1 487 ? -23.797 0.875 -16.688 1 96.38 487 LYS B N 1
ATOM 11865 C CA . LYS B 1 487 ? -22.906 0.169 -15.766 1 96.38 487 LYS B CA 1
ATOM 11866 C C . LYS B 1 487 ? -21.453 0.601 -15.945 1 96.38 487 LYS B C 1
ATOM 11868 O O . LYS B 1 487 ? -21.016 0.834 -17.062 1 96.38 487 LYS B O 1
ATOM 11873 N N . THR B 1 488 ? -20.719 0.71 -14.859 1 96.56 488 THR B N 1
ATOM 11874 C CA . THR B 1 488 ? -19.297 1.003 -14.945 1 96.56 488 THR B CA 1
ATOM 11875 C C . THR B 1 488 ? -18.516 0.221 -13.891 1 96.56 488 THR B C 1
ATOM 11877 O O . THR B 1 488 ? -19.016 0.014 -12.773 1 96.56 488 THR B O 1
ATOM 11880 N N . ASN B 1 489 ? -17.406 -0.308 -14.297 1 96.38 489 ASN B N 1
ATOM 11881 C CA . ASN B 1 489 ? -16.453 -0.987 -13.43 1 96.38 489 ASN B CA 1
ATOM 11882 C C . ASN B 1 489 ? -15.195 -0.154 -13.219 1 96.38 489 ASN B C 1
ATOM 11884 O O . ASN B 1 489 ? -14.57 0.277 -14.188 1 96.38 489 ASN B O 1
ATOM 11888 N N . MET B 1 490 ? -14.898 0.112 -11.992 1 96.75 490 MET B N 1
ATOM 11889 C CA . MET B 1 490 ? -13.695 0.86 -11.641 1 96.75 490 MET B CA 1
ATOM 11890 C C . MET B 1 490 ? -12.812 0.054 -10.695 1 96.75 490 MET B C 1
ATOM 11892 O O . MET B 1 490 ? -13.18 -0.184 -9.547 1 96.75 490 MET B O 1
ATOM 11896 N N . GLY B 1 491 ? -11.594 -0.305 -11.172 1 97.25 491 GLY B N 1
ATOM 11897 C CA . GLY B 1 491 ? -10.695 -1.139 -10.391 1 97.25 491 GLY B CA 1
ATOM 11898 C C . GLY B 1 491 ? -9.336 -0.506 -10.172 1 97.25 491 GLY B C 1
ATOM 11899 O O . GLY B 1 491 ? -8.875 0.295 -10.984 1 97.25 491 GLY B O 1
ATOM 11900 N N . TYR B 1 492 ? -8.672 -0.821 -9.062 1 96.44 492 TYR B N 1
ATOM 11901 C CA . TYR B 1 492 ? -7.328 -0.369 -8.719 1 96.44 492 TYR B CA 1
ATOM 11902 C C . TYR B 1 492 ? -6.539 -1.479 -8.039 1 96.44 492 TYR B C 1
ATOM 11904 O O . TYR B 1 492 ? -7.07 -2.197 -7.188 1 96.44 492 TYR B O 1
ATOM 11912 N N . ASN B 1 493 ? -5.285 -1.674 -8.438 1 96.56 493 ASN B N 1
ATOM 11913 C CA . ASN B 1 493 ? -4.371 -2.654 -7.863 1 96.56 493 ASN B CA 1
ATOM 11914 C C . ASN B 1 493 ? -2.996 -2.051 -7.594 1 96.56 493 ASN B C 1
ATOM 11916 O O . ASN B 1 493 ? -2.455 -1.326 -8.43 1 96.56 493 ASN B O 1
ATOM 11920 N N . ASN B 1 494 ? -2.531 -2.232 -6.41 1 96.06 494 ASN B N 1
ATOM 11921 C CA . ASN B 1 494 ? -1.174 -1.856 -6.031 1 96.06 494 ASN B CA 1
ATOM 11922 C C . ASN B 1 494 ? -0.442 -3.012 -5.355 1 96.06 494 ASN B C 1
ATOM 11924 O O . ASN B 1 494 ? -0.762 -3.375 -4.223 1 96.06 494 ASN B O 1
ATOM 11928 N N . LEU B 1 495 ? 0.527 -3.578 -6.055 1 95.56 495 LEU B N 1
ATOM 11929 C CA . LEU B 1 495 ? 1.37 -4.645 -5.527 1 95.56 495 LEU B CA 1
ATOM 11930 C C . LEU B 1 495 ? 2.809 -4.172 -5.363 1 95.56 495 LEU B C 1
ATOM 11932 O O . LEU B 1 495 ? 3.447 -3.756 -6.332 1 95.56 495 LEU B O 1
ATOM 11936 N N . THR B 1 496 ? 3.277 -4.148 -4.16 1 92.62 496 THR B N 1
ATOM 11937 C CA . THR B 1 496 ? 4.66 -3.797 -3.854 1 92.62 496 THR B CA 1
ATOM 11938 C C . THR B 1 496 ? 5.383 -4.973 -3.203 1 92.62 496 THR B C 1
ATOM 11940 O O . THR B 1 496 ? 4.82 -5.664 -2.352 1 92.62 496 THR B O 1
ATOM 11943 N N . ARG B 1 497 ? 6.598 -5.203 -3.6 1 91.88 497 ARG B N 1
ATOM 11944 C CA . ARG B 1 497 ? 7.391 -6.266 -2.996 1 91.88 497 ARG B CA 1
ATOM 11945 C C . ARG B 1 497 ? 8.812 -5.789 -2.699 1 91.88 497 ARG B C 1
ATOM 11947 O O . ARG B 1 497 ? 9.422 -5.094 -3.516 1 91.88 497 ARG B O 1
ATOM 11954 N N . ASP B 1 498 ? 9.305 -6.125 -1.527 1 90.19 498 ASP B N 1
ATOM 11955 C CA . ASP B 1 498 ? 10.656 -5.812 -1.081 1 90.19 498 ASP B CA 1
ATOM 11956 C C . ASP B 1 498 ? 11.43 -7.086 -0.726 1 90.19 498 ASP B C 1
ATOM 11958 O O . ASP B 1 498 ? 11.023 -7.828 0.171 1 90.19 498 ASP B O 1
ATOM 11962 N N . TYR B 1 499 ? 12.469 -7.34 -1.444 1 90.06 499 TYR B N 1
ATOM 11963 C CA . TYR B 1 499 ? 13.367 -8.461 -1.19 1 90.06 499 TYR B CA 1
ATOM 11964 C C . TYR B 1 499 ? 14.695 -7.977 -0.616 1 90.06 499 TYR B C 1
ATOM 11966 O O . TYR B 1 499 ? 15.266 -6.992 -1.094 1 90.06 499 TYR B O 1
ATOM 11974 N N . LYS B 1 500 ? 15.148 -8.602 0.423 1 90.31 500 LYS B N 1
ATOM 11975 C CA . LYS B 1 500 ? 16.453 -8.344 1.022 1 90.31 500 LYS B CA 1
ATOM 11976 C C . LYS B 1 500 ? 17.203 -9.648 1.308 1 90.31 500 LYS B C 1
ATOM 11978 O O . LYS B 1 500 ? 16.656 -10.555 1.948 1 90.31 500 LYS B O 1
ATOM 11983 N N . ALA B 1 501 ? 18.359 -9.727 0.81 1 91 501 ALA B N 1
ATOM 11984 C CA . ALA B 1 501 ? 19.219 -10.883 1.062 1 91 501 ALA B CA 1
ATOM 11985 C C . ALA B 1 501 ? 20.547 -10.461 1.666 1 91 501 ALA B C 1
ATOM 11987 O O . ALA B 1 501 ? 21.109 -9.43 1.29 1 91 501 ALA B O 1
ATOM 11988 N N . SER B 1 502 ? 21.031 -11.195 2.65 1 92 502 SER B N 1
ATOM 11989 C CA . SER B 1 502 ? 22.312 -10.992 3.312 1 92 502 SER B CA 1
ATOM 11990 C C . SER B 1 502 ? 23.203 -12.219 3.164 1 92 502 SER B C 1
ATOM 11992 O O . SER B 1 502 ? 22.797 -13.336 3.479 1 92 502 SER B O 1
ATOM 11994 N N . PHE B 1 503 ? 24.391 -12 2.744 1 92.81 503 PHE B N 1
ATOM 11995 C CA . PHE B 1 503 ? 25.375 -13.055 2.533 1 92.81 503 PHE B CA 1
ATOM 11996 C C . PHE B 1 503 ? 26.625 -12.82 3.375 1 92.81 503 PHE B C 1
ATOM 11998 O O . PHE B 1 503 ? 27.406 -11.906 3.098 1 92.81 503 PHE B O 1
ATOM 12005 N N . SER B 1 504 ? 26.797 -13.703 4.305 1 93.5 504 SER B N 1
ATOM 12006 C CA . SER B 1 504 ? 28 -13.617 5.133 1 93.5 504 SER B CA 1
ATOM 12007 C C . SER B 1 504 ? 29.156 -14.367 4.504 1 93.5 504 SER B C 1
ATOM 12009 O O . SER B 1 504 ? 28.969 -15.445 3.928 1 93.5 504 SER B O 1
ATOM 12011 N N . LYS B 1 505 ? 30.359 -13.852 4.598 1 93.75 505 LYS B N 1
ATOM 12012 C CA . LYS B 1 505 ? 31.531 -14.547 4.066 1 93.75 505 LYS B CA 1
ATOM 12013 C C . LYS B 1 505 ? 31.812 -15.828 4.848 1 93.75 505 LYS B C 1
ATOM 12015 O O . LYS B 1 505 ? 32.594 -16.672 4.398 1 93.75 505 LYS B O 1
ATOM 12020 N N . ASP B 1 506 ? 31.094 -15.992 5.996 1 91.94 506 ASP B N 1
ATOM 12021 C CA . ASP B 1 506 ? 31.25 -17.188 6.816 1 91.94 506 ASP B CA 1
ATOM 12022 C C . ASP B 1 506 ? 30.703 -18.422 6.102 1 91.94 506 ASP B C 1
ATOM 12024 O O . ASP B 1 506 ? 30.938 -19.547 6.527 1 91.94 506 ASP B O 1
ATOM 12028 N N . GLN B 1 507 ? 30.094 -18.25 5 1 90.31 507 GLN B N 1
ATOM 12029 C CA . GLN B 1 507 ? 29.594 -19.391 4.227 1 90.31 507 GLN B CA 1
ATOM 12030 C C . GLN B 1 507 ? 30.734 -20.125 3.539 1 90.31 507 GLN B C 1
ATOM 12032 O O . GLN B 1 507 ? 30.578 -21.281 3.133 1 90.31 507 GLN B O 1
ATOM 12037 N N . TYR B 1 508 ? 31.844 -19.438 3.459 1 91 508 TYR B N 1
ATOM 12038 C CA . TYR B 1 508 ? 33 -20.031 2.775 1 91 508 TYR B CA 1
ATOM 12039 C C . TYR B 1 508 ? 33.906 -20.734 3.766 1 91 508 TYR B C 1
ATOM 12041 O O . TYR B 1 508 ? 33.938 -20.375 4.945 1 91 508 TYR B O 1
ATOM 12049 N N . SER B 1 509 ? 34.625 -21.703 3.191 1 90.12 509 SER B N 1
ATOM 12050 C CA . SER B 1 509 ? 35.625 -22.375 4.016 1 90.12 509 SER B CA 1
ATOM 12051 C C . SER B 1 509 ? 36.688 -21.406 4.52 1 90.12 509 SER B C 1
ATOM 12053 O O . SER B 1 509 ? 37 -20.406 3.867 1 90.12 509 SER B O 1
ATOM 12055 N N . PRO B 1 510 ? 37.25 -21.719 5.691 1 88.88 510 PRO B N 1
ATOM 12056 C CA . PRO B 1 510 ? 38.219 -20.812 6.293 1 88.88 510 PRO B CA 1
ATOM 12057 C C . PRO B 1 510 ? 39.406 -20.516 5.363 1 88.88 510 PRO B C 1
ATOM 12059 O O . PRO B 1 510 ? 39.969 -19.422 5.414 1 88.88 510 PRO B O 1
ATOM 12062 N N . GLU B 1 511 ? 39.75 -21.391 4.453 1 85.62 511 GLU B N 1
ATOM 12063 C CA . GLU B 1 511 ? 40.906 -21.219 3.574 1 85.62 511 GLU B CA 1
ATOM 12064 C C . GLU B 1 511 ? 40.688 -20.109 2.562 1 85.62 511 GLU B C 1
ATOM 12066 O O . GLU B 1 511 ? 41.625 -19.422 2.17 1 85.62 511 GLU B O 1
ATOM 12071 N N . ILE B 1 512 ? 39.438 -19.844 2.178 1 89 512 ILE B N 1
ATOM 12072 C CA . ILE B 1 512 ? 39.156 -18.859 1.137 1 89 512 ILE B CA 1
ATOM 12073 C C . ILE B 1 512 ? 38.344 -17.703 1.716 1 89 512 ILE B C 1
ATOM 12075 O O . ILE B 1 512 ? 38.125 -16.703 1.041 1 89 512 ILE B O 1
ATOM 12079 N N . ARG B 1 513 ? 37.875 -17.812 2.887 1 91.19 513 ARG B N 1
ATOM 12080 C CA . ARG B 1 513 ? 36.969 -16.859 3.531 1 91.19 513 ARG B CA 1
ATOM 12081 C C . ARG B 1 513 ? 37.562 -15.461 3.572 1 91.19 513 ARG B C 1
ATOM 12083 O O . ARG B 1 513 ? 36.875 -14.469 3.377 1 91.19 513 ARG B O 1
ATOM 12090 N N . GLU B 1 514 ? 38.812 -15.359 3.744 1 88.12 514 GLU B N 1
ATOM 12091 C CA . GLU B 1 514 ? 39.469 -14.062 3.924 1 88.12 514 GLU B CA 1
ATOM 12092 C C . GLU B 1 514 ? 39.438 -13.25 2.633 1 88.12 514 GLU B C 1
ATOM 12094 O O . GLU B 1 514 ? 39.406 -12.016 2.672 1 88.12 514 GLU B O 1
ATOM 12099 N N . GLY B 1 515 ? 39.375 -13.891 1.557 1 89.31 515 GLY B N 1
ATOM 12100 C CA . GLY B 1 515 ? 39.344 -13.188 0.281 1 89.31 515 GLY B CA 1
ATOM 12101 C C . GLY B 1 515 ? 37.938 -12.844 -0.154 1 89.31 515 GLY B C 1
ATOM 12102 O O . GLY B 1 515 ? 37.719 -12.188 -1.184 1 89.31 515 GLY B O 1
ATOM 12103 N N . GLN B 1 516 ? 37 -13.219 0.664 1 92.31 516 GLN B N 1
ATOM 12104 C CA . GLN B 1 516 ? 35.625 -12.953 0.313 1 92.31 516 GLN B CA 1
ATOM 12105 C C . GLN B 1 516 ? 35.062 -11.766 1.106 1 92.31 516 GLN B C 1
ATOM 12107 O O . GLN B 1 516 ? 35.656 -11.359 2.105 1 92.31 516 GLN B O 1
ATOM 12112 N N . ASN B 1 517 ? 33.969 -11.156 0.614 1 92.62 517 ASN B N 1
ATOM 12113 C CA . ASN B 1 517 ? 33.312 -10.047 1.292 1 92.62 517 ASN B CA 1
ATOM 12114 C C . ASN B 1 517 ? 31.875 -10.414 1.715 1 92.62 517 ASN B C 1
ATOM 12116 O O . ASN B 1 517 ? 31.234 -11.25 1.084 1 92.62 517 ASN B O 1
ATOM 12120 N N . HIS B 1 518 ? 31.516 -9.828 2.869 1 93.81 518 HIS B N 1
ATOM 12121 C CA . HIS B 1 518 ? 30.094 -9.805 3.127 1 93.81 518 HIS B CA 1
ATOM 12122 C C . HIS B 1 518 ? 29.344 -9.039 2.033 1 93.81 518 HIS B C 1
ATOM 12124 O O . HIS B 1 518 ? 29.875 -8.078 1.475 1 93.81 518 HIS B O 1
ATOM 12130 N N . SER B 1 519 ? 28.156 -9.477 1.689 1 93.94 519 SER B N 1
ATOM 12131 C CA . SER B 1 519 ? 27.406 -8.789 0.642 1 93.94 519 SER B CA 1
ATOM 12132 C C . SER B 1 519 ? 25.906 -8.828 0.915 1 93.94 519 SER B C 1
ATOM 12134 O O . SER B 1 519 ? 25.453 -9.562 1.791 1 93.94 519 SER B O 1
ATOM 12136 N N . SER B 1 520 ? 25.234 -7.953 0.262 1 92.81 520 SER B N 1
ATOM 12137 C CA . SER B 1 520 ? 23.781 -7.914 0.36 1 92.81 520 SER B CA 1
ATOM 12138 C C . SER B 1 520 ? 23.156 -7.602 -0.991 1 92.81 520 SER B C 1
ATOM 12140 O O . SER B 1 520 ? 23.812 -7.09 -1.894 1 92.81 520 SER B O 1
ATOM 12142 N N . ARG B 1 521 ? 21.938 -7.992 -1.151 1 90.31 521 ARG B N 1
ATOM 12143 C CA . ARG B 1 521 ? 21.125 -7.684 -2.326 1 90.31 521 ARG B CA 1
ATOM 12144 C C . ARG B 1 521 ? 19.719 -7.246 -1.923 1 90.31 521 ARG B C 1
ATOM 12146 O O . ARG B 1 521 ? 19.078 -7.875 -1.073 1 90.31 521 ARG B O 1
ATOM 12153 N N . GLU B 1 522 ? 19.297 -6.195 -2.529 1 89.25 522 GLU B N 1
ATOM 12154 C CA . GLU B 1 522 ? 17.938 -5.691 -2.271 1 89.25 522 GLU B CA 1
ATOM 12155 C C . GLU B 1 522 ? 17.188 -5.441 -3.572 1 89.25 522 GLU B C 1
ATOM 12157 O O . GLU B 1 522 ? 17.766 -4.973 -4.555 1 89.25 522 GLU B O 1
ATOM 12162 N N . ARG B 1 523 ? 15.953 -5.781 -3.6 1 89.12 523 ARG B N 1
ATOM 12163 C CA . ARG B 1 523 ? 15.078 -5.531 -4.742 1 89.12 523 ARG B CA 1
ATOM 12164 C C . ARG B 1 523 ? 13.789 -4.84 -4.309 1 89.12 523 ARG B C 1
ATOM 12166 O O . ARG B 1 523 ? 13.164 -5.25 -3.328 1 89.12 523 ARG B O 1
ATOM 12173 N N . HIS B 1 524 ? 13.469 -3.797 -4.961 1 88.69 524 HIS B N 1
ATOM 12174 C CA . HIS B 1 524 ? 12.195 -3.107 -4.781 1 88.69 524 HIS B CA 1
ATOM 12175 C C . HIS B 1 524 ? 11.367 -3.143 -6.059 1 88.69 524 HIS B C 1
ATOM 12177 O O . HIS B 1 524 ? 11.711 -2.49 -7.047 1 88.69 524 HIS B O 1
ATOM 12183 N N . ALA B 1 525 ? 10.219 -3.842 -5.996 1 91.38 525 ALA B N 1
ATOM 12184 C CA . ALA B 1 525 ? 9.336 -3.953 -7.16 1 91.38 525 ALA B CA 1
ATOM 12185 C C . ALA B 1 525 ? 7.953 -3.393 -6.855 1 91.38 525 ALA B C 1
ATOM 12187 O O . ALA B 1 525 ? 7.398 -3.633 -5.781 1 91.38 525 ALA B O 1
ATOM 12188 N N . ASP B 1 526 ? 7.43 -2.57 -7.766 1 91.5 526 ASP B N 1
ATOM 12189 C CA . ASP B 1 526 ? 6.086 -2.004 -7.668 1 91.5 526 ASP B CA 1
ATOM 12190 C C . ASP B 1 526 ? 5.297 -2.24 -8.953 1 91.5 526 ASP B C 1
ATOM 12192 O O . ASP B 1 526 ? 5.789 -1.973 -10.047 1 91.5 526 ASP B O 1
ATOM 12196 N N . ARG B 1 527 ? 4.066 -2.781 -8.797 1 94.81 527 ARG B N 1
ATOM 12197 C CA . ARG B 1 527 ? 3.109 -2.91 -9.883 1 94.81 527 ARG B CA 1
ATOM 12198 C C . ARG B 1 527 ? 1.79 -2.227 -9.539 1 94.81 527 ARG B C 1
ATOM 12200 O O . ARG B 1 527 ? 1.041 -2.705 -8.688 1 94.81 527 ARG B O 1
ATOM 12207 N N . LYS B 1 528 ? 1.526 -1.159 -10.227 1 94.69 528 LYS B N 1
ATOM 12208 C CA . LYS B 1 528 ? 0.28 -0.425 -10.023 1 94.69 528 LYS B CA 1
ATOM 12209 C C . LYS B 1 528 ? -0.57 -0.43 -11.289 1 94.69 528 LYS B C 1
ATOM 12211 O O . LYS B 1 528 ? -0.042 -0.321 -12.398 1 94.69 528 LYS B O 1
ATOM 12216 N N . SER B 1 529 ? -1.84 -0.642 -11.109 1 96.31 529 SER B N 1
ATOM 12217 C CA . SER B 1 529 ? -2.727 -0.625 -12.266 1 96.31 529 SER B CA 1
ATOM 12218 C C . SER B 1 529 ? -4.113 -0.116 -11.898 1 96.31 529 SER B C 1
ATOM 12220 O O . SER B 1 529 ? -4.539 -0.242 -10.742 1 96.31 529 SER B O 1
ATOM 12222 N N . TRP B 1 530 ? -4.781 0.543 -12.812 1 96.12 530 TRP B N 1
ATOM 12223 C CA . TRP B 1 530 ? -6.184 0.919 -12.664 1 96.12 530 TRP B CA 1
ATOM 12224 C C . TRP B 1 530 ? -6.953 0.652 -13.953 1 96.12 530 TRP B C 1
ATOM 12226 O O . TRP B 1 530 ? -6.359 0.547 -15.031 1 96.12 530 TRP B O 1
ATOM 12236 N N . VAL B 1 531 ? -8.281 0.481 -13.867 1 97.31 531 VAL B N 1
ATOM 12237 C CA . VAL B 1 531 ? -9.148 0.229 -15.016 1 97.31 531 VAL B CA 1
ATOM 12238 C C . VAL B 1 531 ? -10.492 0.934 -14.812 1 97.31 531 VAL B C 1
ATOM 12240 O O . VAL B 1 531 ? -11 1.001 -13.688 1 97.31 531 VAL B O 1
ATOM 12243 N N . ILE B 1 532 ? -11.055 1.544 -15.797 1 97.38 532 ILE B N 1
ATOM 12244 C CA . ILE B 1 532 ? -12.391 2.117 -15.859 1 97.38 532 ILE B CA 1
ATOM 12245 C C . ILE B 1 532 ? -13.117 1.612 -17.109 1 97.38 532 ILE B C 1
ATOM 12247 O O . ILE B 1 532 ? -12.617 1.773 -18.219 1 97.38 532 ILE B O 1
ATOM 12251 N N . GLU B 1 533 ? -14.32 1.042 -16.906 1 97.56 533 GLU B N 1
ATOM 12252 C CA . GLU B 1 533 ? -15.047 0.439 -18.016 1 97.56 533 GLU B CA 1
ATOM 12253 C C . GLU B 1 533 ? -16.516 0.879 -18.016 1 97.56 533 GLU B C 1
ATOM 12255 O O . GLU B 1 533 ? -17.391 0.114 -17.625 1 97.56 533 GLU B O 1
ATOM 12260 N N . PRO B 1 534 ? -16.797 1.99 -18.625 1 97.38 534 PRO B N 1
ATOM 12261 C CA . PRO B 1 534 ? -18.203 2.367 -18.797 1 97.38 534 PRO B CA 1
ATOM 12262 C C . PRO B 1 534 ? -18.906 1.517 -19.844 1 97.38 534 PRO B C 1
ATOM 12264 O O . PRO B 1 534 ? -18.328 1.189 -20.891 1 97.38 534 PRO B O 1
ATOM 12267 N N . GLN B 1 535 ? -20.156 1.145 -19.562 1 96.88 535 GLN B N 1
ATOM 12268 C CA . GLN B 1 535 ? -20.938 0.297 -20.453 1 96.88 535 GLN B CA 1
ATOM 12269 C C . GLN B 1 535 ? -22.422 0.686 -20.422 1 96.88 535 GLN B C 1
ATOM 12271 O O . GLN B 1 535 ? -22.938 1.112 -19.391 1 96.88 535 GLN B O 1
ATOM 12276 N N . PHE B 1 536 ? -23.094 0.473 -21.547 1 97 536 PHE B N 1
ATOM 12277 C CA . PHE B 1 536 ? -24.547 0.541 -21.656 1 97 536 PHE B CA 1
ATOM 12278 C C . PHE B 1 536 ? -25.125 -0.826 -21.984 1 97 536 PHE B C 1
ATOM 12280 O O . PHE B 1 536 ? -24.672 -1.479 -22.938 1 97 536 PHE B O 1
ATOM 12287 N N . LEU B 1 537 ? -26 -1.241 -21.219 1 96.12 537 LEU B N 1
ATOM 12288 C CA . LEU B 1 537 ? -26.703 -2.51 -21.422 1 96.12 537 LEU B CA 1
ATOM 12289 C C . LEU B 1 537 ? -28.141 -2.277 -21.875 1 96.12 537 LEU B C 1
ATOM 12291 O O . LEU B 1 537 ? -28.844 -1.456 -21.297 1 96.12 537 LEU B O 1
ATOM 12295 N N . TYR B 1 538 ? -28.484 -2.939 -22.906 1 94.94 538 TYR B N 1
ATOM 12296 C CA . TYR B 1 538 ? -29.844 -2.852 -23.453 1 94.94 538 TYR B CA 1
ATOM 12297 C C . TYR B 1 538 ? -30.5 -4.227 -23.516 1 94.94 538 TYR B C 1
ATOM 12299 O O . TYR B 1 538 ? -29.922 -5.172 -24.062 1 94.94 538 TYR B O 1
ATOM 12307 N N . ARG B 1 539 ? -31.672 -4.312 -22.938 1 92.81 539 ARG B N 1
ATOM 12308 C CA . ARG B 1 539 ? -32.438 -5.555 -22.969 1 92.81 539 ARG B CA 1
ATOM 12309 C C . ARG B 1 539 ? -33.875 -5.305 -23.406 1 92.81 539 ARG B C 1
ATOM 12311 O O . ARG B 1 539 ? -34.594 -4.484 -22.797 1 92.81 539 ARG B O 1
ATOM 12318 N N . ALA B 1 540 ? -34.281 -6.086 -24.453 1 92.44 540 ALA B N 1
ATOM 12319 C CA . ALA B 1 540 ? -35.656 -5.898 -24.938 1 92.44 540 ALA B CA 1
ATOM 12320 C C . ALA B 1 540 ? -36.25 -7.211 -25.453 1 92.44 540 ALA B C 1
ATOM 12322 O O . ALA B 1 540 ? -35.531 -8.047 -26.016 1 92.44 540 ALA B O 1
ATOM 12323 N N . LYS B 1 541 ? -37.5 -7.336 -25.234 1 92.5 541 LYS B N 1
ATOM 12324 C CA . LYS B 1 541 ? -38.219 -8.477 -25.812 1 92.5 541 LYS B CA 1
ATOM 12325 C C . LYS B 1 541 ? -38.5 -8.234 -27.297 1 92.5 541 LYS B C 1
ATOM 12327 O O . LYS B 1 541 ? -38.875 -7.133 -27.688 1 92.5 541 LYS B O 1
ATOM 12332 N N . MET B 1 542 ? -38.188 -9.133 -28.109 1 92.25 542 MET B N 1
ATOM 12333 C CA . MET B 1 542 ? -38.438 -9.047 -29.547 1 92.25 542 MET B CA 1
ATOM 12334 C C . MET B 1 542 ? -39 -10.352 -30.078 1 92.25 542 MET B C 1
ATOM 12336 O O . MET B 1 542 ? -38.281 -11.32 -30.297 1 92.25 542 MET B O 1
ATOM 12340 N N . GLY B 1 543 ? -40.25 -10.328 -30.422 1 91.31 543 GLY B N 1
ATOM 12341 C CA . GLY B 1 543 ? -40.938 -11.562 -30.812 1 91.31 543 GLY B CA 1
ATOM 12342 C C . GLY B 1 543 ? -41 -12.578 -29.672 1 91.31 543 GLY B C 1
ATOM 12343 O O . GLY B 1 543 ? -41.469 -12.25 -28.578 1 91.31 543 GLY B O 1
ATOM 12344 N N . LYS B 1 544 ? -40.469 -13.742 -29.984 1 90.5 544 LYS B N 1
ATOM 12345 C CA . LYS B 1 544 ? -40.5 -14.797 -28.969 1 90.5 544 LYS B CA 1
ATOM 12346 C C . LYS B 1 544 ? -39.156 -14.836 -28.203 1 90.5 544 LYS B C 1
ATOM 12348 O O . LYS B 1 544 ? -38.938 -15.758 -27.422 1 90.5 544 LYS B O 1
ATOM 12353 N N . GLY B 1 545 ? -38.5 -13.867 -28.516 1 93.81 545 GLY B N 1
ATOM 12354 C CA . GLY B 1 545 ? -37.188 -13.93 -27.891 1 93.81 545 GLY B CA 1
ATOM 12355 C C . GLY B 1 545 ? -36.812 -12.648 -27.172 1 93.81 545 GLY B C 1
ATOM 12356 O O . GLY B 1 545 ? -37.656 -11.797 -26.922 1 93.81 545 GLY B O 1
ATOM 12357 N N . THR B 1 546 ? -35.562 -12.633 -26.656 1 93.75 546 THR B N 1
ATOM 12358 C CA . THR B 1 546 ? -35.031 -11.492 -25.938 1 93.75 546 THR B CA 1
ATOM 12359 C C . THR B 1 546 ? -33.688 -11.047 -26.578 1 93.75 546 THR B C 1
ATOM 12361 O O . THR B 1 546 ? -32.875 -11.883 -26.922 1 93.75 546 THR B O 1
ATOM 12364 N N . LEU B 1 547 ? -33.594 -9.75 -26.797 1 94.56 547 LEU B N 1
ATOM 12365 C CA . LEU B 1 547 ? -32.375 -9.141 -27.312 1 94.56 547 LEU B CA 1
ATOM 12366 C C . LEU B 1 547 ? -31.562 -8.516 -26.188 1 94.56 547 LEU B C 1
ATOM 12368 O O . LEU B 1 547 ? -32.094 -7.754 -25.375 1 94.56 547 LEU B O 1
ATOM 12372 N N . ASP B 1 548 ? -30.375 -8.906 -26.156 1 93.81 548 ASP B N 1
ATOM 12373 C CA . ASP B 1 548 ? -29.438 -8.312 -25.219 1 93.81 548 ASP B CA 1
ATOM 12374 C C . ASP B 1 548 ? -28.312 -7.578 -25.938 1 93.81 548 ASP B C 1
ATOM 12376 O O . ASP B 1 548 ? -27.656 -8.148 -26.812 1 93.81 548 ASP B O 1
ATOM 12380 N N . GLY B 1 549 ? -28.125 -6.301 -25.641 1 94.56 549 GLY B N 1
ATOM 12381 C CA . GLY B 1 549 ? -27.062 -5.492 -26.219 1 94.56 549 GLY B CA 1
ATOM 12382 C C . GLY B 1 549 ? -26.172 -4.848 -25.188 1 94.56 549 GLY B C 1
ATOM 12383 O O . GLY B 1 549 ? -26.641 -4.418 -24.125 1 94.56 549 GLY B O 1
ATOM 12384 N N . LEU B 1 550 ? -24.891 -4.832 -25.5 1 95.69 550 LEU B N 1
ATOM 12385 C CA . LEU B 1 550 ? -23.906 -4.184 -24.641 1 95.69 550 LEU B CA 1
ATOM 12386 C C . LEU B 1 550 ? -22.906 -3.383 -25.469 1 95.69 550 LEU B C 1
ATOM 12388 O O . LEU B 1 550 ? -22.391 -3.871 -26.484 1 95.69 550 LEU B O 1
ATOM 12392 N N . ILE B 1 551 ? -22.719 -2.111 -25.188 1 96.75 551 ILE B N 1
ATOM 12393 C CA . ILE B 1 551 ? -21.656 -1.276 -25.75 1 96.75 551 ILE B CA 1
ATOM 12394 C C . ILE B 1 551 ? -20.812 -0.685 -24.625 1 96.75 551 ILE B C 1
ATOM 12396 O O . ILE B 1 551 ? -21.344 -0.213 -23.625 1 96.75 551 ILE B O 1
ATOM 12400 N N . GLY B 1 552 ? -19.531 -0.819 -24.797 1 96.94 552 GLY B N 1
ATOM 12401 C CA . GLY B 1 552 ? -18.703 -0.331 -23.703 1 96.94 552 GLY B CA 1
ATOM 12402 C C . GLY B 1 552 ? -17.312 0.081 -24.172 1 96.94 552 GLY B C 1
ATOM 12403 O O . GLY B 1 552 ? -16.984 -0.019 -25.344 1 96.94 552 GLY B O 1
ATOM 12404 N N . ALA B 1 553 ? -16.547 0.641 -23.234 1 97.56 553 ALA B N 1
ATOM 12405 C CA . ALA B 1 553 ? -15.148 1.042 -23.422 1 97.56 553 ALA B CA 1
ATOM 12406 C C . ALA B 1 553 ? -14.289 0.612 -22.234 1 97.56 553 ALA B C 1
ATOM 12408 O O . ALA B 1 553 ? -14.812 0.361 -21.156 1 97.56 553 ALA B O 1
ATOM 12409 N N . THR B 1 554 ? -12.992 0.419 -22.5 1 96.88 554 THR B N 1
ATOM 12410 C CA . THR B 1 554 ? -12.039 0.102 -21.438 1 96.88 554 THR B CA 1
ATOM 12411 C C . THR B 1 554 ? -10.859 1.079 -21.469 1 96.88 554 THR B C 1
ATOM 12413 O O . THR B 1 554 ? -10.266 1.313 -22.516 1 96.88 554 THR B O 1
ATOM 12416 N N . PHE B 1 555 ? -10.562 1.697 -20.375 1 97.56 555 PHE B N 1
ATOM 12417 C CA . PHE B 1 555 ? -9.344 2.463 -20.125 1 97.56 555 PHE B CA 1
ATOM 12418 C C . PHE B 1 555 ? -8.5 1.812 -19.031 1 97.56 555 PHE B C 1
ATOM 12420 O O . PHE B 1 555 ? -8.961 1.661 -17.906 1 97.56 555 PHE B O 1
ATOM 12427 N N . GLN B 1 556 ? -7.273 1.411 -19.375 1 96.94 556 GLN B N 1
ATOM 12428 C CA . GLN B 1 556 ? -6.414 0.727 -18.422 1 96.94 556 GLN B CA 1
ATOM 12429 C C . GLN B 1 556 ? -4.98 1.244 -18.5 1 96.94 556 GLN B C 1
ATOM 12431 O O . GLN B 1 556 ? -4.484 1.552 -19.594 1 96.94 556 GLN B O 1
ATOM 12436 N N . GLN B 1 557 ? -4.34 1.371 -17.391 1 96.81 557 GLN B N 1
ATOM 12437 C CA . GLN B 1 557 ? -2.934 1.75 -17.297 1 96.81 557 GLN B CA 1
ATOM 12438 C C . GLN B 1 557 ? -2.197 0.89 -16.266 1 96.81 557 GLN B C 1
ATOM 12440 O O . GLN B 1 557 ? -2.734 0.587 -15.203 1 96.81 557 GLN B O 1
ATOM 12445 N N . ASN B 1 558 ? -1.014 0.438 -16.641 1 95.25 558 ASN B N 1
ATOM 12446 C CA . ASN B 1 558 ? -0.124 -0.317 -15.766 1 95.25 558 ASN B CA 1
ATOM 12447 C C . ASN B 1 558 ? 1.226 0.376 -15.609 1 95.25 558 ASN B C 1
ATOM 12449 O O . ASN B 1 558 ? 1.861 0.742 -16.594 1 95.25 558 ASN B O 1
ATOM 12453 N N . ASP B 1 559 ? 1.632 0.623 -14.359 1 93.81 559 ASP B N 1
ATOM 12454 C CA . ASP B 1 559 ? 2.947 1.163 -14.039 1 93.81 559 ASP B CA 1
ATOM 12455 C C . ASP B 1 559 ? 3.793 0.137 -13.281 1 93.81 559 ASP B C 1
ATOM 12457 O O . ASP B 1 559 ? 3.398 -0.338 -12.219 1 93.81 559 ASP B O 1
ATOM 12461 N N . ASN B 1 560 ? 4.949 -0.2 -13.852 1 92.81 560 ASN B N 1
ATOM 12462 C CA . ASN B 1 560 ? 5.859 -1.16 -13.242 1 92.81 560 ASN B CA 1
ATOM 12463 C C . ASN B 1 560 ? 7.211 -0.529 -12.93 1 92.81 560 ASN B C 1
ATOM 12465 O O . ASN B 1 560 ? 7.789 0.157 -13.773 1 92.81 560 ASN B O 1
ATOM 12469 N N . LYS B 1 561 ? 7.676 -0.719 -11.742 1 90.25 561 LYS B N 1
ATOM 12470 C CA . LYS B 1 561 ? 9.008 -0.29 -11.32 1 90.25 561 LYS B CA 1
ATOM 12471 C C . LYS B 1 561 ? 9.797 -1.451 -10.727 1 90.25 561 LYS B C 1
ATOM 12473 O O . LYS B 1 561 ? 9.219 -2.324 -10.07 1 90.25 561 LYS B O 1
ATOM 12478 N N . ASN B 1 562 ? 11.07 -1.486 -11 1 88.5 562 ASN B N 1
ATOM 12479 C CA . ASN B 1 562 ? 11.977 -2.498 -10.461 1 88.5 562 ASN B CA 1
ATOM 12480 C C . ASN B 1 562 ? 13.367 -1.933 -10.227 1 88.5 562 ASN B C 1
ATOM 12482 O O . ASN B 1 562 ? 14 -1.418 -11.148 1 88.5 562 ASN B O 1
ATOM 12486 N N . LEU B 1 563 ? 13.852 -1.997 -9.008 1 87.44 563 LEU B N 1
ATOM 12487 C CA . LEU B 1 563 ? 15.195 -1.575 -8.641 1 87.44 563 LEU B CA 1
ATOM 12488 C C . LEU B 1 563 ? 15.93 -2.686 -7.895 1 87.44 563 LEU B C 1
ATOM 12490 O O . LEU B 1 563 ? 15.43 -3.199 -6.891 1 87.44 563 LEU B O 1
ATOM 12494 N N . ILE B 1 564 ? 17.047 -3.072 -8.359 1 88.38 564 ILE B N 1
ATOM 12495 C CA . ILE B 1 564 ? 17.891 -4.051 -7.688 1 88.38 564 ILE B CA 1
ATOM 12496 C C . ILE B 1 564 ? 19.234 -3.414 -7.336 1 88.38 564 ILE B C 1
ATOM 12498 O O . ILE B 1 564 ? 19.938 -2.922 -8.219 1 88.38 564 ILE B O 1
ATOM 12502 N N . VAL B 1 565 ? 19.594 -3.465 -6.09 1 88.25 565 VAL B N 1
ATOM 12503 C CA . VAL B 1 565 ? 20.828 -2.879 -5.582 1 88.25 565 VAL B CA 1
ATOM 12504 C C . VAL B 1 565 ? 21.625 -3.932 -4.812 1 88.25 565 VAL B C 1
ATOM 12506 O O . VAL B 1 565 ? 21.047 -4.73 -4.07 1 88.25 565 VAL B O 1
ATOM 12509 N N . THR B 1 566 ? 22.891 -3.963 -5.012 1 90.88 566 THR B N 1
ATOM 12510 C CA . THR B 1 566 ? 23.766 -4.844 -4.25 1 90.88 566 THR B CA 1
ATOM 12511 C C . THR B 1 566 ? 24.812 -4.035 -3.479 1 90.88 566 THR B C 1
ATOM 12513 O O . THR B 1 566 ? 25.234 -2.973 -3.932 1 90.88 566 THR B O 1
ATOM 12516 N N . GLY B 1 567 ? 25.078 -4.449 -2.316 1 91.62 567 GLY B N 1
ATOM 12517 C CA . GLY B 1 567 ? 26.156 -3.91 -1.491 1 91.62 567 GLY B CA 1
ATOM 12518 C C . GLY B 1 567 ? 27.203 -4.941 -1.129 1 91.62 567 GLY B C 1
ATOM 12519 O O . GLY B 1 567 ? 26.875 -6.105 -0.887 1 91.62 567 GLY B O 1
ATOM 12520 N N . GLU B 1 568 ? 28.469 -4.496 -1.127 1 92.62 568 GLU B N 1
ATOM 12521 C CA . GLU B 1 568 ? 29.578 -5.391 -0.785 1 92.62 568 GLU B CA 1
ATOM 12522 C C . GLU B 1 568 ? 30.594 -4.691 0.115 1 92.62 568 GLU B C 1
ATOM 12524 O O . GLU B 1 568 ? 30.656 -3.461 0.149 1 92.62 568 GLU B O 1
ATOM 12529 N N . GLY B 1 569 ? 31.297 -5.52 0.855 1 91.06 569 GLY B N 1
ATOM 12530 C CA . GLY B 1 569 ? 32.406 -5.02 1.647 1 91.06 569 GLY B CA 1
ATOM 12531 C C . GLY B 1 569 ? 31.984 -4.504 3.01 1 91.06 569 GLY B C 1
ATOM 12532 O O . GLY B 1 569 ? 32.469 -3.473 3.469 1 91.06 569 GLY B O 1
ATOM 12533 N N . PHE B 1 570 ? 31 -5.191 3.535 1 90.12 570 PHE B N 1
ATOM 12534 C CA . PHE B 1 570 ? 30.609 -4.832 4.891 1 90.12 570 PHE B CA 1
ATOM 12535 C C . PHE B 1 570 ? 31.656 -5.289 5.902 1 90.12 570 PHE B C 1
ATOM 12537 O O . PHE B 1 570 ? 32.188 -6.387 5.789 1 90.12 570 PHE B O 1
ATOM 12544 N N . VAL B 1 571 ? 31.906 -4.523 6.859 1 85.12 571 VAL B N 1
ATOM 12545 C CA . VAL B 1 571 ? 33 -4.785 7.789 1 85.12 571 VAL B CA 1
ATOM 12546 C C . VAL B 1 571 ? 32.562 -5.84 8.805 1 85.12 571 VAL B C 1
ATOM 12548 O O . VAL B 1 571 ? 33.406 -6.531 9.383 1 85.12 571 VAL B O 1
ATOM 12551 N N . SER B 1 572 ? 31.25 -5.848 9.07 1 87.06 572 SER B N 1
ATOM 12552 C CA . SER B 1 572 ? 30.734 -6.812 10.039 1 87.06 572 SER B CA 1
ATOM 12553 C C . SER B 1 572 ? 29.406 -7.41 9.57 1 87.06 572 SER B C 1
ATOM 12555 O O . SER B 1 572 ? 28.719 -6.82 8.734 1 87.06 572 SER B O 1
ATOM 12557 N N . THR B 1 573 ? 29.062 -8.594 10.156 1 88 573 THR B N 1
ATOM 12558 C CA . THR B 1 573 ? 27.828 -9.273 9.789 1 88 573 THR B CA 1
ATOM 12559 C C . THR B 1 573 ? 26.609 -8.461 10.242 1 88 573 THR B C 1
ATOM 12561 O O . THR B 1 573 ? 25.547 -8.531 9.617 1 88 573 THR B O 1
ATOM 12564 N N . ALA B 1 574 ? 26.75 -7.684 11.242 1 82.62 574 ALA B N 1
ATOM 12565 C CA . ALA B 1 574 ? 25.641 -6.91 11.797 1 82.62 574 ALA B CA 1
ATOM 12566 C C . ALA B 1 574 ? 25.234 -5.781 10.852 1 82.62 574 ALA B C 1
ATOM 12568 O O . ALA B 1 574 ? 24.109 -5.281 10.922 1 82.62 574 ALA B O 1
ATOM 12569 N N . LEU B 1 575 ? 26.156 -5.457 9.945 1 87.25 575 LEU B N 1
ATOM 12570 C CA . LEU B 1 575 ? 25.906 -4.309 9.078 1 87.25 575 LEU B CA 1
ATOM 12571 C C . LEU B 1 575 ? 25.422 -4.762 7.703 1 87.25 575 LEU B C 1
ATOM 12573 O O . LEU B 1 575 ? 25.062 -3.934 6.863 1 87.25 575 LEU B O 1
ATOM 12577 N N . ILE B 1 576 ? 25.469 -6.074 7.543 1 90.5 576 ILE B N 1
ATOM 12578 C CA . ILE B 1 576 ? 25.016 -6.535 6.23 1 90.5 576 ILE B CA 1
ATOM 12579 C C . ILE B 1 576 ? 23.594 -6.062 5.969 1 90.5 576 ILE B C 1
ATOM 12581 O O . ILE B 1 576 ? 22.703 -6.246 6.805 1 90.5 576 ILE B O 1
ATOM 12585 N N . GLY B 1 577 ? 23.422 -5.457 4.836 1 87.94 577 GLY B N 1
ATOM 12586 C CA . GLY B 1 577 ? 22.109 -4.969 4.473 1 87.94 577 GLY B CA 1
ATOM 12587 C C . GLY B 1 577 ? 21.969 -3.465 4.641 1 87.94 577 GLY B C 1
ATOM 12588 O O . GLY B 1 577 ? 21.047 -2.857 4.074 1 87.94 577 GLY B O 1
ATOM 12589 N N . ASP B 1 578 ? 22.781 -2.846 5.445 1 88.38 578 ASP B N 1
ATOM 12590 C CA . ASP B 1 578 ? 22.844 -1.39 5.496 1 88.38 578 ASP B CA 1
ATOM 12591 C C . ASP B 1 578 ? 23.703 -0.839 4.355 1 88.38 578 ASP B C 1
ATOM 12593 O O . ASP B 1 578 ? 24.906 -0.7 4.5 1 88.38 578 ASP B O 1
ATOM 12597 N N . LEU B 1 579 ? 23.062 -0.429 3.398 1 89.44 579 LEU B N 1
ATOM 12598 C CA . LEU B 1 579 ? 23.766 -0.047 2.172 1 89.44 579 LEU B CA 1
ATOM 12599 C C . LEU B 1 579 ? 24.703 1.127 2.424 1 89.44 579 LEU B C 1
ATOM 12601 O O . LEU B 1 579 ? 25.688 1.303 1.704 1 89.44 579 LEU B O 1
ATOM 12605 N N . ALA B 1 580 ? 24.406 1.954 3.4 1 83.69 580 ALA B N 1
ATOM 12606 C CA . ALA B 1 580 ? 25.281 3.086 3.715 1 83.69 580 ALA B CA 1
ATOM 12607 C C . ALA B 1 580 ? 26.625 2.609 4.258 1 83.69 580 ALA B C 1
ATOM 12609 O O . ALA B 1 580 ? 27.609 3.34 4.199 1 83.69 580 ALA B O 1
ATOM 12610 N N . ALA B 1 581 ? 26.641 1.413 4.797 1 86.06 581 ALA B N 1
ATOM 12611 C CA . ALA B 1 581 ? 27.844 0.85 5.383 1 86.06 581 ALA B CA 1
ATOM 12612 C C . ALA B 1 581 ? 28.609 0.017 4.359 1 86.06 581 ALA B C 1
ATOM 12614 O O . ALA B 1 581 ? 29.688 -0.502 4.656 1 86.06 581 ALA B O 1
ATOM 12615 N N . ALA B 1 582 ? 28.109 -0.113 3.184 1 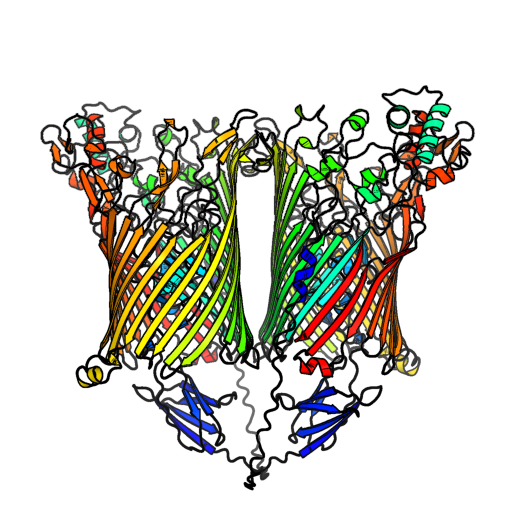89.38 582 ALA B N 1
ATOM 12616 C CA . ALA B 1 582 ? 28.781 -0.907 2.156 1 89.38 582 ALA B CA 1
ATOM 12617 C C . ALA B 1 582 ? 29.969 -0.151 1.564 1 89.38 582 ALA B C 1
ATOM 12619 O O . ALA B 1 582 ? 29.906 1.066 1.378 1 89.38 582 ALA B O 1
ATOM 12620 N N . GLN B 1 583 ? 30.969 -0.875 1.297 1 86.06 583 GLN B N 1
ATOM 12621 C CA . GLN B 1 583 ? 32.125 -0.278 0.634 1 86.06 583 GLN B CA 1
ATOM 12622 C C . GLN B 1 583 ? 31.797 0.084 -0.812 1 86.06 583 GLN B C 1
ATOM 12624 O O . GLN B 1 583 ? 32.281 1.091 -1.33 1 86.06 583 GLN B O 1
ATOM 12629 N N . SER B 1 584 ? 31.094 -0.777 -1.383 1 87.12 584 SER B N 1
ATOM 12630 C CA . SER B 1 584 ? 30.672 -0.536 -2.758 1 87.12 584 SER B CA 1
ATOM 12631 C C . SER B 1 584 ? 29.188 -0.874 -2.949 1 87.12 584 SER B C 1
ATOM 12633 O O . SER B 1 584 ? 28.688 -1.839 -2.369 1 87.12 584 SER B O 1
ATOM 12635 N N . VAL B 1 585 ? 28.531 -0.014 -3.686 1 88.75 585 VAL B N 1
ATOM 12636 C CA . VAL B 1 585 ? 27.141 -0.22 -4.027 1 88.75 585 VAL B CA 1
ATOM 12637 C C . VAL B 1 585 ? 26.969 -0.274 -5.547 1 88.75 585 VAL B C 1
ATOM 12639 O O . VAL B 1 585 ? 27.531 0.566 -6.266 1 88.75 585 VAL B O 1
ATOM 12642 N N . ASN B 1 586 ? 26.297 -1.297 -6.016 1 87.25 586 ASN B N 1
ATOM 12643 C CA . ASN B 1 586 ? 26.062 -1.463 -7.445 1 87.25 586 ASN B CA 1
ATOM 12644 C C . ASN B 1 586 ? 24.578 -1.591 -7.762 1 87.25 586 ASN B C 1
ATOM 12646 O O . ASN B 1 586 ? 23.828 -2.256 -7.031 1 87.25 586 ASN B O 1
ATOM 12650 N N . ILE B 1 587 ? 24.203 -0.902 -8.852 1 86.81 587 ILE B N 1
ATOM 12651 C CA . ILE B 1 587 ? 22.828 -1.027 -9.328 1 86.81 587 ILE B CA 1
ATOM 12652 C C . ILE B 1 587 ? 22.766 -2.074 -10.438 1 86.81 587 ILE B C 1
ATOM 12654 O O . ILE B 1 587 ? 23.297 -1.866 -11.531 1 86.81 587 ILE B O 1
ATOM 12658 N N . ILE B 1 588 ? 22.016 -3.111 -10.148 1 82.69 588 ILE B N 1
ATOM 12659 C CA . ILE B 1 588 ? 21.906 -4.203 -11.109 1 82.69 588 ILE B CA 1
ATOM 12660 C C . ILE B 1 588 ? 20.797 -3.9 -12.117 1 82.69 588 ILE B C 1
ATOM 12662 O O . ILE B 1 588 ? 20.891 -4.246 -13.289 1 82.69 588 ILE B O 1
ATOM 12666 N N . ASN B 1 589 ? 19.766 -3.289 -11.633 1 82.94 589 ASN B N 1
ATOM 12667 C CA . ASN B 1 589 ? 18.609 -3.004 -12.469 1 82.94 589 ASN B CA 1
ATOM 12668 C C . ASN B 1 589 ? 17.844 -1.781 -11.977 1 82.94 589 ASN B C 1
ATOM 12670 O O . ASN B 1 589 ? 17.719 -1.567 -10.766 1 82.94 589 ASN B O 1
ATOM 12674 N N . ASN B 1 590 ? 17.453 -0.955 -12.805 1 86.31 590 ASN B N 1
ATOM 12675 C CA . ASN B 1 590 ? 16.516 0.147 -12.57 1 86.31 590 ASN B CA 1
ATOM 12676 C C . ASN B 1 590 ? 15.562 0.335 -13.742 1 86.31 590 ASN B C 1
ATOM 12678 O O . ASN B 1 590 ? 15.922 0.953 -14.75 1 86.31 590 ASN B O 1
ATOM 12682 N N . GLU B 1 591 ? 14.352 -0.145 -13.531 1 85.62 591 GLU B N 1
ATOM 12683 C CA . GLU B 1 591 ? 13.398 -0.156 -14.641 1 85.62 591 GLU B CA 1
ATOM 12684 C C . GLU B 1 591 ? 12.086 0.519 -14.242 1 85.62 591 GLU B C 1
ATOM 12686 O O . GLU B 1 591 ? 11.57 0.29 -13.148 1 85.62 591 GLU B O 1
ATOM 12691 N N . ILE B 1 592 ? 11.633 1.441 -15.086 1 86.75 592 ILE B N 1
ATOM 12692 C CA . ILE B 1 592 ? 10.312 2.049 -14.969 1 86.75 592 ILE B CA 1
ATOM 12693 C C . ILE B 1 592 ? 9.555 1.887 -16.281 1 86.75 592 ILE B C 1
ATOM 12695 O O . ILE B 1 592 ? 10.008 2.357 -17.328 1 86.75 592 ILE B O 1
ATOM 12699 N N . LYS B 1 593 ? 8.469 1.232 -16.266 1 89.88 593 LYS B N 1
ATOM 12700 C CA . LYS B 1 593 ? 7.672 0.969 -17.469 1 89.88 593 LYS B CA 1
ATOM 12701 C C . LYS B 1 593 ? 6.223 1.393 -17.266 1 89.88 593 LYS B C 1
ATOM 12703 O O . LYS B 1 593 ? 5.652 1.19 -16.188 1 89.88 593 LYS B O 1
ATOM 12708 N N . ARG B 1 594 ? 5.617 2.02 -18.281 1 93 594 ARG B N 1
ATOM 12709 C CA . ARG B 1 594 ? 4.203 2.379 -18.312 1 93 594 ARG B CA 1
ATOM 12710 C C . ARG B 1 594 ? 3.516 1.78 -19.531 1 93 594 ARG B C 1
ATOM 12712 O O . ARG B 1 594 ? 3.979 1.959 -20.672 1 93 594 ARG B O 1
ATOM 12719 N N . TYR B 1 595 ? 2.545 1.042 -19.328 1 93.31 595 TYR B N 1
ATOM 12720 C CA . TYR B 1 595 ? 1.722 0.422 -20.359 1 93.31 595 TYR B CA 1
ATOM 12721 C C . TYR B 1 595 ? 0.303 0.977 -20.328 1 93.31 595 TYR B C 1
ATOM 12723 O O . TYR B 1 595 ? -0.3 1.104 -19.266 1 93.31 595 TYR B O 1
ATOM 12731 N N . LYS B 1 596 ? -0.23 1.313 -21.453 1 95.69 596 LYS B N 1
ATOM 12732 C CA . LYS B 1 596 ? -1.606 1.783 -21.578 1 95.69 596 LYS B CA 1
ATOM 12733 C C . LYS B 1 596 ? -2.391 0.911 -22.562 1 95.69 596 LYS B C 1
ATOM 12735 O O . LYS B 1 596 ? -1.855 0.476 -23.578 1 95.69 596 LYS B O 1
ATOM 12740 N N . TYR B 1 597 ? -3.605 0.655 -22.219 1 95.88 597 TYR B N 1
ATOM 12741 C CA . TYR B 1 597 ? -4.535 -0.128 -23.031 1 95.88 597 TYR B CA 1
ATOM 12742 C C . TYR B 1 597 ? -5.898 0.545 -23.094 1 95.88 597 TYR B C 1
ATOM 12744 O O . TYR B 1 597 ? -6.469 0.916 -22.062 1 95.88 597 TYR B O 1
ATOM 12752 N N . ASN B 1 598 ? -6.441 0.721 -24.328 1 96.56 598 ASN B N 1
ATOM 12753 C CA . ASN B 1 598 ? -7.781 1.247 -24.578 1 96.56 598 ASN B CA 1
ATOM 12754 C C . ASN B 1 598 ? -8.555 0.375 -25.562 1 96.56 598 ASN B C 1
ATOM 12756 O O . ASN B 1 598 ? -7.969 -0.186 -26.484 1 96.56 598 ASN B O 1
ATOM 12760 N N . ALA B 1 599 ? -9.875 0.302 -25.312 1 97.38 599 ALA B N 1
ATOM 12761 C CA . ALA B 1 599 ? -10.695 -0.495 -26.219 1 97.38 599 ALA B CA 1
ATOM 12762 C C . ALA B 1 599 ? -12.133 0.028 -26.266 1 97.38 599 ALA B C 1
ATOM 12764 O O . ALA B 1 599 ? -12.602 0.647 -25.297 1 97.38 599 ALA B O 1
ATOM 12765 N N . VAL B 1 600 ? -12.766 -0.176 -27.406 1 97.56 600 VAL B N 1
ATOM 12766 C CA . VAL B 1 600 ? -14.203 -0.023 -27.578 1 97.56 600 VAL B CA 1
ATOM 12767 C C . VAL B 1 600 ? -14.805 -1.326 -28.109 1 97.56 600 VAL B C 1
ATOM 12769 O O . VAL B 1 600 ? -14.227 -1.977 -28.984 1 97.56 600 VAL B O 1
ATOM 12772 N N . PHE B 1 601 ? -15.93 -1.715 -27.5 1 96.38 601 PHE B N 1
ATOM 12773 C CA . PHE B 1 601 ? -16.469 -3.012 -27.891 1 96.38 601 PHE B CA 1
ATOM 12774 C C . PHE B 1 601 ? -17.984 -3.006 -27.812 1 96.38 601 PHE B C 1
ATOM 12776 O O . PHE B 1 601 ? -18.578 -2.137 -27.188 1 96.38 601 PHE B O 1
ATOM 12783 N N . ALA B 1 602 ? -18.594 -3.984 -28.469 1 96.88 602 ALA B N 1
ATOM 12784 C CA . ALA B 1 602 ? -20.047 -4.207 -28.484 1 96.88 602 ALA B CA 1
ATOM 12785 C C . ALA B 1 602 ? -20.359 -5.695 -28.562 1 96.88 602 ALA B C 1
ATOM 12787 O O . ALA B 1 602 ? -19.641 -6.461 -29.203 1 96.88 602 ALA B O 1
ATOM 12788 N N . ARG B 1 603 ? -21.375 -6.117 -27.906 1 96 603 ARG B N 1
ATOM 12789 C CA . ARG B 1 603 ? -21.859 -7.492 -27.922 1 96 603 ARG B CA 1
ATOM 12790 C C . ARG B 1 603 ? -23.375 -7.531 -28.094 1 96 603 ARG B C 1
ATOM 12792 O O . ARG B 1 603 ? -24.094 -6.832 -27.391 1 96 603 ARG B O 1
ATOM 12799 N N . PHE B 1 604 ? -23.844 -8.32 -29.062 1 95.62 604 PHE B N 1
ATOM 12800 C CA . PHE B 1 604 ? -25.266 -8.5 -29.328 1 95.62 604 PHE B CA 1
ATOM 12801 C C . PHE B 1 604 ? -25.656 -9.969 -29.203 1 95.62 604 PHE B C 1
ATOM 12803 O O . PHE B 1 604 ? -25.031 -10.836 -29.828 1 95.62 604 PHE B O 1
ATOM 12810 N N . GLY B 1 605 ? -26.594 -10.203 -28.312 1 94.81 605 GLY B N 1
ATOM 12811 C CA . GLY B 1 605 ? -27.109 -11.547 -28.125 1 94.81 605 GLY B CA 1
ATOM 12812 C C . GLY B 1 605 ? -28.609 -11.648 -28.359 1 94.81 605 GLY B C 1
ATOM 12813 O O . GLY B 1 605 ? -29.359 -10.734 -28.016 1 94.81 605 GLY B O 1
ATOM 12814 N N . TYR B 1 606 ? -29.016 -12.664 -29 1 94.88 606 TYR B N 1
ATOM 12815 C CA . TYR B 1 606 ? -30.422 -12.922 -29.234 1 94.88 606 TYR B CA 1
ATOM 12816 C C . TYR B 1 606 ? -30.797 -14.344 -28.844 1 94.88 606 TYR B C 1
ATOM 12818 O O . TYR B 1 606 ? -30.141 -15.305 -29.281 1 94.88 606 TYR B O 1
ATOM 12826 N N . ASN B 1 607 ? -31.703 -14.492 -27.984 1 94.19 607 ASN B N 1
ATOM 12827 C CA . ASN B 1 607 ? -32.281 -15.758 -27.562 1 94.19 607 ASN B CA 1
ATOM 12828 C C . ASN B 1 607 ? -33.688 -15.945 -28.125 1 94.19 607 ASN B C 1
ATOM 12830 O O . ASN B 1 607 ? -34.625 -15.211 -27.75 1 94.19 607 ASN B O 1
ATOM 12834 N N . TYR B 1 608 ? -33.906 -16.922 -28.969 1 94.25 608 TYR B N 1
ATOM 12835 C CA . TYR B 1 608 ? -35.188 -17.188 -29.562 1 94.25 608 TYR B CA 1
ATOM 12836 C C . TYR B 1 608 ? -35.844 -18.422 -28.953 1 94.25 608 TYR B C 1
ATOM 12838 O O . TYR B 1 608 ? -35.344 -19.531 -29.125 1 94.25 608 TYR B O 1
ATOM 12846 N N . ASP B 1 609 ? -36.969 -18.25 -28.188 1 92.19 609 ASP B N 1
ATOM 12847 C CA . ASP B 1 609 ? -37.812 -19.281 -27.594 1 92.19 609 ASP B CA 1
ATOM 12848 C C . ASP B 1 609 ? -37.031 -20.125 -26.594 1 92.19 609 ASP B C 1
ATOM 12850 O O . ASP B 1 609 ? -37.312 -21.312 -26.422 1 92.19 609 ASP B O 1
ATOM 12854 N N . GLN B 1 610 ? -35.906 -19.625 -26.109 1 90.5 610 GLN B N 1
ATOM 12855 C CA . GLN B 1 610 ? -35.031 -20.297 -25.156 1 90.5 610 GLN B CA 1
ATOM 12856 C C . GLN B 1 610 ? -34.5 -21.594 -25.734 1 90.5 610 GLN B C 1
ATOM 12858 O O . GLN B 1 610 ? -34.281 -22.562 -24.984 1 90.5 610 GLN B O 1
ATOM 12863 N N . LYS B 1 611 ? -34.344 -21.688 -27.062 1 94.31 611 LYS B N 1
ATOM 12864 C CA . LYS B 1 611 ? -33.812 -22.859 -27.734 1 94.31 611 LYS B CA 1
ATOM 12865 C C . LYS B 1 611 ? -32.656 -22.5 -28.641 1 94.31 611 LYS B C 1
ATOM 12867 O O . LYS B 1 611 ? -31.703 -23.266 -28.781 1 94.31 611 LYS B O 1
ATOM 12872 N N . TYR B 1 612 ? -32.812 -21.328 -29.25 1 96.19 612 TYR B N 1
ATOM 12873 C CA . TYR B 1 612 ? -31.766 -20.859 -30.172 1 96.19 612 TYR B CA 1
ATOM 12874 C C . TYR B 1 612 ? -31.078 -19.609 -29.625 1 96.19 612 TYR B C 1
ATOM 12876 O O . TYR B 1 612 ? -31.734 -18.641 -29.25 1 96.19 612 TYR B O 1
ATOM 12884 N N . PHE B 1 613 ? -29.828 -19.688 -29.578 1 96.56 613 PHE B N 1
ATOM 12885 C CA . PHE B 1 613 ? -29.031 -18.594 -29.047 1 96.56 613 PHE B CA 1
ATOM 12886 C C . PHE B 1 613 ? -27.953 -18.156 -30.031 1 96.56 613 PHE B C 1
ATOM 12888 O O . PHE B 1 613 ? -27.328 -19 -30.672 1 96.56 613 PHE B O 1
ATOM 12895 N N . ILE B 1 614 ? -27.766 -16.859 -30.203 1 96.44 614 ILE B N 1
ATOM 12896 C CA . ILE 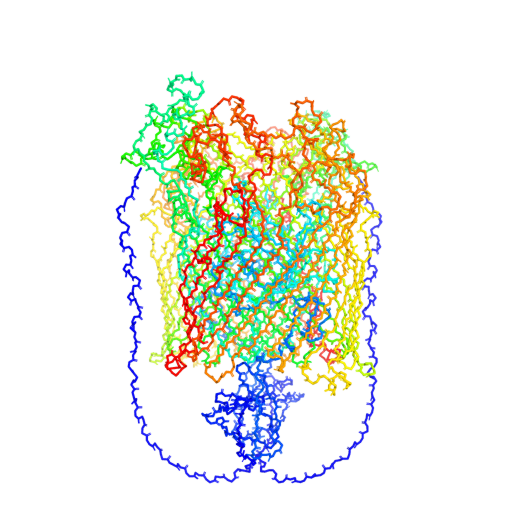B 1 614 ? -26.688 -16.312 -31.016 1 96.44 614 ILE B CA 1
ATOM 12897 C C . ILE B 1 614 ? -26.078 -15.094 -30.328 1 96.44 614 ILE B C 1
ATOM 12899 O O . ILE B 1 614 ? -26.781 -14.289 -29.75 1 96.44 614 ILE B O 1
ATOM 12903 N N . ASN B 1 615 ? -24.781 -15.078 -30.328 1 95.75 615 ASN B N 1
ATOM 12904 C CA . ASN B 1 615 ? -24.031 -13.945 -29.797 1 95.75 615 ASN B CA 1
ATOM 12905 C C . ASN B 1 615 ? -23.016 -13.414 -30.812 1 95.75 615 ASN B C 1
ATOM 12907 O O . ASN B 1 615 ? -22.312 -14.188 -31.469 1 95.75 615 ASN B O 1
ATOM 12911 N N . LEU B 1 616 ? -23 -12.109 -30.969 1 96.75 616 LEU B N 1
ATOM 12912 C CA . LEU B 1 616 ? -22.031 -11.422 -31.797 1 96.75 616 LEU B CA 1
ATOM 12913 C C . LEU B 1 616 ? -21.234 -10.398 -30.984 1 96.75 616 LEU B C 1
ATOM 12915 O O . LEU B 1 616 ? -21.828 -9.562 -30.297 1 96.75 616 LEU B O 1
ATOM 12919 N N . THR B 1 617 ? -19.922 -10.508 -31.031 1 96.19 617 THR B N 1
ATOM 12920 C CA . THR B 1 617 ? -19.078 -9.562 -30.328 1 96.19 617 THR B CA 1
ATOM 12921 C C . THR B 1 617 ? -18.078 -8.914 -31.281 1 96.19 617 THR B C 1
ATOM 12923 O O . THR B 1 617 ? -17.469 -9.602 -32.094 1 96.19 617 THR B O 1
ATOM 12926 N N . GLY B 1 618 ? -17.922 -7.605 -31.234 1 96.94 618 GLY B N 1
ATOM 12927 C CA . GLY B 1 618 ? -16.922 -6.832 -31.953 1 96.94 618 GLY B CA 1
ATOM 12928 C C . GLY B 1 618 ? -16.203 -5.832 -31.078 1 96.94 618 GLY B C 1
ATOM 12929 O O . GLY B 1 618 ? -16.781 -5.25 -30.172 1 96.94 618 GLY B O 1
ATOM 12930 N N . ARG B 1 619 ? -14.914 -5.672 -31.422 1 96.44 619 ARG B N 1
ATOM 12931 C CA . ARG B 1 619 ? -14.172 -4.734 -30.578 1 96.44 619 ARG B CA 1
ATOM 12932 C C . ARG B 1 619 ? -12.961 -4.18 -31.328 1 96.44 619 ARG B C 1
ATOM 12934 O O . ARG B 1 619 ? -12.469 -4.801 -32.281 1 96.44 619 ARG B O 1
ATOM 12941 N N . ARG B 1 620 ? -12.523 -3.025 -30.984 1 97.19 620 ARG B N 1
ATOM 12942 C CA . ARG B 1 620 ? -11.281 -2.377 -31.391 1 97.19 620 ARG B CA 1
ATOM 12943 C C . ARG B 1 620 ? -10.367 -2.133 -30.203 1 97.19 620 ARG B C 1
ATOM 12945 O O . ARG B 1 620 ? -10.734 -1.408 -29.266 1 97.19 620 ARG B O 1
ATOM 12952 N N . ASP B 1 621 ? -9.188 -2.74 -30.281 1 96.81 621 ASP B N 1
ATOM 12953 C CA . ASP B 1 621 ? -8.242 -2.66 -29.172 1 96.81 621 ASP B CA 1
ATOM 12954 C C . ASP B 1 621 ? -7.047 -1.782 -29.531 1 96.81 621 ASP B C 1
ATOM 12956 O O . ASP B 1 621 ? -6.59 -1.783 -30.672 1 96.81 621 ASP B O 1
ATOM 12960 N N . GLY B 1 622 ? -6.559 -1.02 -28.516 1 96.5 622 GLY B N 1
ATOM 12961 C CA . GLY B 1 622 ? -5.34 -0.231 -28.625 1 96.5 622 GLY B CA 1
ATOM 12962 C C . GLY B 1 622 ? -4.324 -0.546 -27.547 1 96.5 622 GLY B C 1
ATOM 12963 O O . GLY B 1 622 ? -4.688 -0.754 -26.391 1 96.5 622 GLY B O 1
ATOM 12964 N N . SER B 1 623 ? -2.99 -0.661 -28 1 95.31 623 SER B N 1
ATOM 12965 C CA . SER B 1 623 ? -1.896 -0.969 -27.094 1 95.31 623 SER B CA 1
ATOM 12966 C C . SER B 1 623 ? -0.719 -0.022 -27.297 1 95.31 623 SER B C 1
ATOM 12968 O O . SER B 1 623 ? -0.354 0.283 -28.438 1 95.31 623 SER B O 1
ATOM 12970 N N . SER B 1 624 ? -0.145 0.45 -26.188 1 94 624 SER B N 1
ATOM 12971 C CA . SER B 1 624 ? 1.011 1.338 -26.266 1 94 624 SER B CA 1
ATOM 12972 C C . SER B 1 624 ? 2.289 0.559 -26.547 1 94 624 SER B C 1
ATOM 12974 O O . SER B 1 624 ? 3.369 1.144 -26.656 1 94 624 SER B O 1
ATOM 12976 N N . ARG B 1 625 ? 2.242 -0.738 -26.625 1 91.31 625 ARG B N 1
ATOM 12977 C CA . ARG B 1 625 ? 3.414 -1.558 -26.906 1 91.31 625 ARG B CA 1
ATOM 12978 C C . ARG B 1 625 ? 3.77 -1.516 -28.391 1 91.31 625 ARG B C 1
ATOM 12980 O O . ARG B 1 625 ? 4.871 -1.903 -28.781 1 91.31 625 ARG B O 1
ATOM 12987 N N . PHE B 1 626 ? 2.844 -1.031 -29.141 1 92.38 626 PHE B N 1
ATOM 12988 C CA . PHE B 1 626 ? 3.062 -0.952 -30.594 1 92.38 626 PHE B CA 1
ATOM 12989 C C . PHE B 1 626 ? 3.281 0.492 -31.016 1 92.38 626 PHE B C 1
ATOM 12991 O O . PHE B 1 626 ? 2.854 1.424 -30.344 1 92.38 626 PHE B O 1
ATOM 12998 N N . GLY B 1 627 ? 3.984 0.56 -32.156 1 89.75 627 GLY B N 1
ATOM 12999 C CA . GLY B 1 627 ? 4.199 1.885 -32.719 1 89.75 627 GLY B CA 1
ATOM 13000 C C . GLY B 1 627 ? 2.912 2.584 -33.094 1 89.75 627 GLY B C 1
ATOM 13001 O O . GLY B 1 627 ? 1.858 1.949 -33.188 1 89.75 627 GLY B O 1
ATOM 13002 N N . PRO B 1 628 ? 2.969 3.814 -33.375 1 87.94 628 PRO B N 1
ATOM 13003 C CA . PRO B 1 628 ? 1.773 4.629 -33.594 1 87.94 628 PRO B CA 1
ATOM 13004 C C . PRO B 1 628 ? 0.953 4.141 -34.812 1 87.94 628 PRO B C 1
ATOM 13006 O O . PRO B 1 628 ? -0.27 4.305 -34.812 1 87.94 628 PRO B O 1
ATOM 13009 N N . ASN B 1 629 ? 1.558 3.523 -35.75 1 89.25 629 ASN B N 1
ATOM 13010 C CA . ASN B 1 629 ? 0.833 3.1 -36.938 1 89.25 629 ASN B CA 1
ATOM 13011 C C . ASN B 1 629 ? 0.213 1.718 -36.781 1 89.25 629 ASN B C 1
ATOM 13013 O O . ASN B 1 629 ? -0.575 1.271 -37.594 1 89.25 629 ASN B O 1
ATOM 13017 N N . LYS B 1 630 ? 0.541 0.987 -35.719 1 91.81 630 LYS B N 1
ATOM 13018 C CA . LYS B 1 630 ? 0.056 -0.372 -35.5 1 91.81 630 LYS B CA 1
ATOM 13019 C C . LYS B 1 630 ? -0.599 -0.503 -34.125 1 91.81 630 LYS B C 1
ATOM 13021 O O . LYS B 1 630 ? -0.855 -1.614 -33.656 1 91.81 630 LYS B O 1
ATOM 13026 N N . ARG B 1 631 ? -0.899 0.543 -33.562 1 93.06 631 ARG B N 1
ATOM 13027 C CA . ARG B 1 631 ? -1.368 0.557 -32.188 1 93.06 631 ARG B CA 1
ATOM 13028 C C . ARG B 1 631 ? -2.764 -0.048 -32.062 1 93.06 631 ARG B C 1
ATOM 13030 O O . ARG B 1 631 ? -3.102 -0.664 -31.047 1 93.06 631 ARG B O 1
ATOM 13037 N N . PHE B 1 632 ? -3.609 0.105 -33.094 1 95.31 632 PHE B N 1
ATOM 13038 C CA . PHE B 1 632 ? -5.004 -0.31 -33 1 95.31 632 PHE B CA 1
ATOM 13039 C C . PHE B 1 632 ? -5.301 -1.445 -33.969 1 95.31 632 PHE B C 1
ATOM 13041 O O . PHE B 1 632 ? -4.727 -1.505 -35.062 1 95.31 632 PHE B O 1
ATOM 13048 N N . ALA B 1 633 ? -6.18 -2.381 -33.562 1 95.06 633 ALA B N 1
ATOM 13049 C CA . ALA B 1 633 ? -6.641 -3.477 -34.406 1 95.06 633 ALA B CA 1
ATOM 13050 C C . ALA B 1 633 ? -8.086 -3.846 -34.094 1 95.06 633 ALA B C 1
ATOM 13052 O O . ALA B 1 633 ? -8.578 -3.578 -33 1 95.06 633 ALA B O 1
ATOM 13053 N N . ASN B 1 634 ? -8.781 -4.441 -35.031 1 96.38 634 ASN B N 1
ATOM 13054 C CA . ASN B 1 634 ? -10.164 -4.863 -34.875 1 96.38 634 ASN B CA 1
ATOM 13055 C C . ASN B 1 634 ? -10.281 -6.375 -34.75 1 96.38 634 ASN B C 1
ATOM 13057 O O . ASN B 1 634 ? -9.562 -7.125 -35.406 1 96.38 634 ASN B O 1
ATOM 13061 N N . PHE B 1 635 ? -11.109 -6.828 -33.906 1 96.44 635 PHE B N 1
ATOM 13062 C CA . PHE B 1 635 ? -11.352 -8.242 -33.625 1 96.44 635 PHE B CA 1
ATOM 13063 C C . PHE B 1 635 ? -12.844 -8.516 -33.5 1 96.44 635 PHE B C 1
ATOM 13065 O O . PHE B 1 635 ? -13.633 -7.598 -33.281 1 96.44 635 PHE B O 1
ATOM 13072 N N . TRP B 1 636 ? -13.266 -9.836 -33.594 1 96.44 636 TRP B N 1
ATOM 13073 C CA . TRP B 1 636 ? -14.672 -10.188 -33.469 1 96.44 636 TRP B CA 1
ATOM 13074 C C . TRP B 1 636 ? -14.836 -11.672 -33.156 1 96.44 636 TRP B C 1
ATOM 13076 O O . TRP B 1 636 ? -13.891 -12.445 -33.281 1 96.44 636 TRP B O 1
ATOM 13086 N N . ALA B 1 637 ? -15.977 -12.062 -32.688 1 97.25 637 ALA B N 1
ATOM 13087 C CA . ALA B 1 637 ? -16.328 -13.453 -32.406 1 97.25 637 ALA B CA 1
ATOM 13088 C C . ALA B 1 637 ? -17.828 -13.68 -32.562 1 97.25 637 ALA B C 1
ATOM 13090 O O . ALA B 1 637 ? -18.625 -12.766 -32.344 1 97.25 637 ALA B O 1
ATOM 13091 N N . ILE B 1 638 ? -18.219 -14.883 -32.969 1 97.19 638 ILE B N 1
ATOM 13092 C CA . ILE B 1 638 ? -19.609 -15.312 -33.062 1 97.19 638 ILE B CA 1
ATOM 13093 C C . ILE B 1 638 ? -19.812 -16.625 -32.312 1 97.19 638 ILE B C 1
ATOM 13095 O O . ILE B 1 638 ? -18.938 -17.5 -32.312 1 97.19 638 ILE B O 1
ATOM 13099 N N . GLY B 1 639 ? -20.781 -16.734 -31.547 1 96.62 639 GLY B N 1
ATOM 13100 C CA . GLY B 1 639 ? -21.156 -17.938 -30.828 1 96.62 639 GLY B CA 1
ATOM 13101 C C . GLY B 1 639 ? -22.625 -18.281 -30.969 1 96.62 639 GLY B C 1
ATOM 13102 O O . GLY B 1 639 ? -23.469 -17.391 -31.062 1 96.62 639 GLY B O 1
ATOM 13103 N N . GLY B 1 640 ? -22.922 -19.562 -30.953 1 96.94 640 GLY B N 1
ATOM 13104 C CA . GLY B 1 640 ? -24.297 -20.031 -31.047 1 96.94 640 GLY B CA 1
ATOM 13105 C C . GLY B 1 640 ? -24.547 -21.312 -30.266 1 96.94 640 GLY B C 1
ATOM 13106 O O . GLY B 1 640 ? -23.609 -22.047 -29.969 1 96.94 640 GLY B O 1
ATOM 13107 N N . ALA B 1 641 ? -25.797 -21.484 -29.938 1 97.25 641 ALA B N 1
ATOM 13108 C CA . ALA B 1 641 ? -26.203 -22.703 -29.25 1 97.25 641 ALA B CA 1
ATOM 13109 C C . ALA B 1 641 ? -27.641 -23.094 -29.641 1 97.25 641 ALA B C 1
ATOM 13111 O O . ALA B 1 641 ? -28.453 -22.234 -29.953 1 97.25 641 ALA B O 1
ATOM 13112 N N . TRP B 1 642 ? -27.891 -24.406 -29.719 1 97.56 642 TRP B N 1
ATOM 13113 C CA . TRP B 1 642 ? -29.203 -24.984 -30.031 1 97.56 642 TRP B CA 1
ATOM 13114 C C . TRP B 1 642 ? -29.562 -26.078 -29.016 1 97.56 642 TRP B C 1
ATOM 13116 O O . TRP B 1 642 ? -28.906 -27.109 -28.969 1 97.56 642 TRP B O 1
ATOM 13126 N N . ILE B 1 643 ? -30.531 -25.781 -28.219 1 96.44 643 ILE B N 1
ATOM 13127 C CA . ILE B 1 643 ? -31.047 -26.781 -27.297 1 96.44 643 ILE B CA 1
ATOM 13128 C C . ILE B 1 643 ? -32.062 -27.656 -28.031 1 96.44 643 ILE B C 1
ATOM 13130 O O . ILE B 1 643 ? -33.281 -27.438 -27.922 1 96.44 643 ILE B O 1
ATOM 13134 N N . PHE B 1 644 ? -31.688 -28.703 -28.594 1 95.5 644 PHE B N 1
ATOM 13135 C CA . PHE B 1 644 ? -32.531 -29.484 -29.484 1 95.5 644 PHE B CA 1
ATOM 13136 C C . PHE B 1 644 ? -33.469 -30.391 -28.672 1 95.5 644 PHE B C 1
ATOM 13138 O O . PHE B 1 644 ? -34.469 -30.891 -29.203 1 95.5 644 PHE B O 1
ATOM 13145 N N . SER B 1 645 ? -33.156 -30.703 -27.422 1 93.5 645 SER B N 1
ATOM 13146 C CA . SER B 1 645 ? -34.062 -31.469 -26.578 1 93.5 645 SER B CA 1
ATOM 13147 C C . SER B 1 645 ? -35.375 -30.719 -26.359 1 93.5 645 SER B C 1
ATOM 13149 O O . SER B 1 645 ? -36.375 -31.328 -25.969 1 93.5 645 SER B O 1
ATOM 13151 N N . GLY B 1 646 ? -35.312 -29.422 -26.516 1 90.69 646 GLY B N 1
ATOM 13152 C CA . GLY B 1 646 ? -36.531 -28.625 -26.406 1 90.69 646 GLY B CA 1
ATOM 13153 C C . GLY B 1 646 ? -37.469 -28.781 -27.578 1 90.69 646 GLY B C 1
ATOM 13154 O O . GLY B 1 646 ? -38.625 -28.406 -27.5 1 90.69 646 GLY B O 1
ATOM 13155 N N . GLU B 1 647 ? -37 -29.375 -28.641 1 94.56 647 GLU B N 1
ATOM 13156 C CA . GLU B 1 647 ? -37.812 -29.578 -29.828 1 94.56 647 GLU B CA 1
ATOM 13157 C C . GLU B 1 647 ? -38.844 -30.703 -29.609 1 94.56 647 GLU B C 1
ATOM 13159 O O . GLU B 1 647 ? -38.5 -31.719 -28.984 1 94.56 647 GLU B O 1
ATOM 13164 N N . ASN B 1 648 ? -39.938 -30.578 -30.234 1 91.69 648 ASN B N 1
ATOM 13165 C CA . ASN B 1 648 ? -41 -31.562 -30.062 1 91.69 648 ASN B CA 1
ATOM 13166 C C . ASN B 1 648 ? -40.625 -32.906 -30.672 1 91.69 648 ASN B C 1
ATOM 13168 O O . ASN B 1 648 ? -40.938 -33.969 -30.109 1 91.69 648 ASN B O 1
ATOM 13172 N N . PHE B 1 649 ? -40.031 -32.844 -31.719 1 93.5 649 PHE B N 1
ATOM 13173 C CA . PHE B 1 649 ? -39.688 -34.094 -32.406 1 93.5 649 PHE B CA 1
ATOM 13174 C C . PHE B 1 649 ? -38.656 -34.875 -31.562 1 93.5 649 PHE B C 1
ATOM 13176 O O . PHE B 1 649 ? -38.688 -36.125 -31.562 1 93.5 649 PHE B O 1
ATOM 13183 N N . VAL B 1 650 ? -37.812 -34.25 -30.828 1 93.88 650 VAL B N 1
ATOM 13184 C CA . VAL B 1 650 ? -36.844 -34.938 -29.984 1 93.88 650 VAL B CA 1
ATOM 13185 C C . VAL B 1 650 ? -37.5 -35.469 -28.734 1 93.88 650 VAL B C 1
ATOM 13187 O O . VAL B 1 650 ? -37.281 -36.625 -28.328 1 93.88 650 VAL B O 1
ATOM 13190 N N . LYS B 1 651 ? -38.375 -34.719 -28.188 1 90.19 651 LYS B N 1
ATOM 13191 C CA . LYS B 1 651 ? -39.094 -35.125 -26.984 1 90.19 651 LYS B CA 1
ATOM 13192 C C . LYS B 1 651 ? -39.938 -36.375 -27.25 1 90.19 651 LYS B C 1
ATOM 13194 O O . LYS B 1 651 ? -40.062 -37.219 -26.391 1 90.19 651 LYS B O 1
ATOM 13199 N N . GLN B 1 652 ? -40.438 -36.438 -28.469 1 91 652 GLN B N 1
ATOM 13200 C CA . GLN B 1 652 ? -41.375 -37.531 -28.797 1 91 652 GLN B CA 1
ATOM 13201 C C . GLN B 1 652 ? -40.594 -38.781 -29.25 1 91 652 GLN B C 1
ATOM 13203 O O . GLN B 1 652 ? -40.969 -39.875 -28.891 1 91 652 GLN B O 1
ATOM 13208 N N . ASN B 1 653 ? -39.5 -38.562 -29.922 1 92.31 653 ASN B N 1
ATOM 13209 C CA . ASN B 1 653 ? -38.812 -39.688 -30.547 1 92.31 653 ASN B CA 1
ATOM 13210 C C . ASN B 1 653 ? -37.625 -40.156 -29.703 1 92.31 653 ASN B C 1
ATOM 13212 O O . ASN B 1 653 ? -37.188 -41.312 -29.844 1 92.31 653 ASN B O 1
ATOM 13216 N N . LEU B 1 654 ? -37.062 -39.344 -28.969 1 93.75 654 LEU B N 1
ATOM 13217 C CA . LEU B 1 654 ? -35.906 -39.719 -28.172 1 93.75 654 LEU B CA 1
ATOM 13218 C C . LEU B 1 654 ? -36.125 -39.344 -26.703 1 93.75 654 LEU B C 1
ATOM 13220 O O . LEU B 1 654 ? -35.375 -38.594 -26.125 1 93.75 654 LEU B O 1
ATOM 13224 N N . PRO B 1 655 ? -37.031 -39.969 -26.062 1 89.12 655 PRO B N 1
ATOM 13225 C CA . PRO B 1 655 ? -37.375 -39.594 -24.688 1 89.12 655 PRO B CA 1
ATOM 13226 C C . PRO B 1 655 ? -36.25 -39.938 -23.688 1 89.12 655 PRO B C 1
ATOM 13228 O O . PRO B 1 655 ? -36.25 -39.406 -22.562 1 89.12 655 PRO B O 1
ATOM 13231 N N . PHE B 1 656 ? -35.281 -40.75 -24.109 1 91.19 656 PHE B N 1
ATOM 13232 C CA . PHE B 1 656 ? -34.188 -41.125 -23.188 1 91.19 656 PHE B CA 1
ATOM 13233 C C . PHE B 1 656 ? -33.188 -39.969 -23.047 1 91.19 656 PHE B C 1
ATOM 13235 O O . PHE B 1 656 ? -32.406 -39.969 -22.109 1 91.19 656 PHE B O 1
ATOM 13242 N N . ILE B 1 657 ? -33.344 -38.969 -23.875 1 94.75 657 ILE B N 1
ATOM 13243 C CA . ILE B 1 657 ? -32.5 -37.781 -23.781 1 94.75 657 ILE B CA 1
ATOM 13244 C C . ILE B 1 657 ? -33.25 -36.688 -22.969 1 94.75 657 ILE B C 1
ATOM 13246 O O . ILE B 1 657 ? -34.188 -36.094 -23.469 1 94.75 657 ILE B O 1
ATOM 13250 N N . SER B 1 658 ? -32.75 -36.5 -21.766 1 91.38 658 SER B N 1
ATOM 13251 C CA . SER B 1 658 ? -33.406 -35.469 -20.922 1 91.38 658 SER B CA 1
ATOM 13252 C C . SER B 1 658 ? -32.938 -34.062 -21.297 1 91.38 658 SER B C 1
ATOM 13254 O O . SER B 1 658 ? -33.656 -33.094 -21.094 1 91.38 658 SER B O 1
ATOM 13256 N N . PHE B 1 659 ? -31.75 -33.969 -21.719 1 93.5 659 PHE B N 1
ATOM 13257 C CA . PHE B 1 659 ? -31.188 -32.688 -22.141 1 93.5 659 PHE B CA 1
ATOM 13258 C C . PHE B 1 659 ? -30.266 -32.875 -23.344 1 93.5 659 PHE B C 1
ATOM 13260 O O . PHE B 1 659 ? -29.531 -33.875 -23.422 1 93.5 659 PHE B O 1
ATOM 13267 N N . GLY B 1 660 ? -30.297 -32.031 -24.297 1 95.62 660 GLY B N 1
ATOM 13268 C CA . GLY B 1 660 ? -29.422 -32 -25.469 1 95.62 660 GLY B CA 1
ATOM 13269 C C . GLY B 1 660 ? -29.156 -30.609 -25.984 1 95.62 660 GLY B C 1
ATOM 13270 O O . GLY B 1 660 ? -30.094 -29.828 -26.219 1 95.62 660 GLY B O 1
ATOM 13271 N N . LYS B 1 661 ? -27.922 -30.312 -26.141 1 96.56 661 LYS B N 1
ATOM 13272 C CA . LYS B 1 661 ? -27.531 -28.984 -26.594 1 96.56 661 LYS B CA 1
ATOM 13273 C C . LYS B 1 661 ? -26.297 -29.062 -27.484 1 96.56 661 LYS B C 1
ATOM 13275 O O . LYS B 1 661 ? -25.359 -29.797 -27.188 1 96.56 661 LYS B O 1
ATOM 13280 N N . PHE B 1 662 ? -26.375 -28.391 -28.594 1 97.31 662 PHE B N 1
ATOM 13281 C CA . PHE B 1 662 ? -25.234 -28.172 -29.469 1 97.31 662 PHE B CA 1
ATOM 13282 C C . PHE B 1 662 ? -24.781 -26.719 -29.406 1 97.31 662 PHE B C 1
ATOM 13284 O O . PHE B 1 662 ? -25.594 -25.812 -29.469 1 97.31 662 PHE B O 1
ATOM 13291 N N . ARG B 1 663 ? -23.547 -26.531 -29.188 1 96.69 663 ARG B N 1
ATOM 13292 C CA . ARG B 1 663 ? -23.062 -25.156 -29.25 1 96.69 663 ARG B CA 1
ATOM 13293 C C . ARG B 1 663 ? -21.75 -25.078 -30.031 1 96.69 663 ARG B C 1
ATOM 13295 O O . ARG B 1 663 ? -21.031 -26.078 -30.172 1 96.69 663 ARG B O 1
ATOM 13302 N N . GLY B 1 664 ? -21.391 -23.875 -30.516 1 97 664 GLY B N 1
ATOM 13303 C CA . GLY B 1 664 ? -20.188 -23.594 -31.281 1 97 664 GLY B CA 1
ATOM 13304 C C . GLY B 1 664 ? -19.797 -22.125 -31.281 1 97 664 GLY B C 1
ATOM 13305 O O . GLY B 1 664 ? -20.641 -21.266 -31.031 1 97 664 GLY B O 1
ATOM 13306 N N . SER B 1 665 ? -18.547 -21.922 -31.5 1 97.69 665 SER B N 1
ATOM 13307 C CA . SER B 1 665 ? -18.062 -20.531 -31.562 1 97.69 665 SER B CA 1
ATOM 13308 C C . SER B 1 665 ? -16.875 -20.391 -32.5 1 97.69 665 SER B C 1
ATOM 13310 O O . SER B 1 665 ? -16.156 -21.375 -32.75 1 97.69 665 SER B O 1
ATOM 13312 N N . TYR B 1 666 ? -16.719 -19.25 -33.031 1 97.75 666 TYR B N 1
ATOM 13313 C CA . TYR B 1 666 ? -15.586 -18.859 -33.875 1 97.75 666 TYR B CA 1
ATOM 13314 C C . TYR B 1 666 ? -15.242 -17.391 -33.688 1 97.75 666 TYR B C 1
ATOM 13316 O O . TYR B 1 666 ? -16.141 -16.547 -33.562 1 97.75 666 TYR B O 1
ATOM 13324 N N . GLY B 1 667 ? -13.938 -17.094 -33.594 1 97.19 667 GLY B N 1
ATOM 13325 C CA . GLY B 1 667 ? -13.555 -15.695 -33.438 1 97.19 667 GLY B CA 1
ATOM 13326 C C . GLY B 1 667 ? -12.062 -15.469 -33.594 1 97.19 667 GLY B C 1
ATOM 13327 O O . GLY B 1 667 ? -11.281 -16.422 -33.594 1 97.19 667 GLY B O 1
ATOM 13328 N N . ILE B 1 668 ? -11.695 -14.211 -33.75 1 96.25 668 ILE B N 1
ATOM 13329 C CA . ILE B 1 668 ? -10.312 -13.758 -33.875 1 96.25 668 ILE B CA 1
ATOM 13330 C C . ILE B 1 668 ? -9.992 -12.75 -32.781 1 96.25 668 ILE B C 1
ATOM 13332 O O . ILE B 1 668 ? -10.75 -11.805 -32.562 1 96.25 668 ILE B O 1
ATOM 13336 N N . THR B 1 669 ? -8.961 -13.031 -32.125 1 92.94 669 THR B N 1
ATOM 13337 C CA . THR B 1 669 ? -8.492 -12.102 -31.094 1 92.94 669 THR B CA 1
ATOM 13338 C C . THR B 1 669 ? -7 -11.82 -31.266 1 92.94 669 THR B C 1
ATOM 13340 O O . THR B 1 669 ? -6.27 -12.633 -31.828 1 92.94 669 THR B O 1
ATOM 13343 N N . GLY B 1 670 ? -6.547 -10.633 -30.766 1 92.06 670 GLY B N 1
ATOM 13344 C CA . GLY B 1 670 ? -5.137 -10.281 -30.812 1 92.06 670 GLY B CA 1
ATOM 13345 C C . GLY B 1 670 ? -4.414 -10.531 -29.5 1 92.06 670 GLY B C 1
ATOM 13346 O O . GLY B 1 670 ? -5.047 -10.852 -28.5 1 92.06 670 GLY B O 1
ATOM 13347 N N . SER B 1 671 ? -3.111 -10.523 -29.578 1 91.44 671 SER B N 1
ATOM 13348 C CA . SER B 1 671 ? -2.27 -10.555 -28.391 1 91.44 671 SER B CA 1
ATOM 13349 C C . SER B 1 671 ? -1.153 -9.516 -28.484 1 91.44 671 SER B C 1
ATOM 13351 O O . SER B 1 671 ? -0.536 -9.352 -29.531 1 91.44 671 SER B O 1
ATOM 13353 N N . ASP B 1 672 ? -1.002 -8.781 -27.375 1 89.31 672 ASP B N 1
ATOM 13354 C CA . ASP B 1 672 ? 0.08 -7.805 -27.312 1 89.31 672 ASP B CA 1
ATOM 13355 C C . ASP B 1 672 ? 1.101 -8.188 -26.234 1 89.31 672 ASP B C 1
ATOM 13357 O O . ASP B 1 672 ? 1.782 -7.316 -25.688 1 89.31 672 ASP B O 1
ATOM 13361 N N . GLN B 1 673 ? 1.095 -9.422 -25.797 1 85.12 673 GLN B N 1
ATOM 13362 C CA . GLN B 1 673 ? 1.999 -9.836 -24.719 1 85.12 673 GLN B CA 1
ATOM 13363 C C . GLN B 1 673 ? 3.449 -9.836 -25.203 1 85.12 673 GLN B C 1
ATOM 13365 O O . GLN B 1 673 ? 4.008 -10.891 -25.516 1 85.12 673 GLN B O 1
ATOM 13370 N N . ILE B 1 674 ? 4.004 -8.727 -25.297 1 79.81 674 ILE B N 1
ATOM 13371 C CA . ILE B 1 674 ? 5.391 -8.492 -25.688 1 79.81 674 ILE B CA 1
ATOM 13372 C C . ILE B 1 674 ? 6.012 -7.43 -24.781 1 79.81 674 ILE B C 1
ATOM 13374 O O . ILE B 1 674 ? 5.328 -6.852 -23.938 1 79.81 674 ILE B O 1
ATOM 13378 N N . GLY B 1 675 ? 7.203 -7.332 -24.828 1 78.56 675 GLY B N 1
ATOM 13379 C CA . GLY B 1 675 ? 7.883 -6.336 -24.016 1 78.56 675 GLY B CA 1
ATOM 13380 C C . GLY B 1 675 ? 7.484 -4.914 -24.359 1 78.56 675 GLY B C 1
ATOM 13381 O O . GLY B 1 675 ? 7.008 -4.648 -25.469 1 78.56 675 GLY B O 1
ATOM 13382 N N . ASP B 1 676 ? 7.652 -4 -23.469 1 80.56 676 ASP B N 1
ATOM 13383 C CA . ASP B 1 676 ? 7.266 -2.604 -23.656 1 80.56 676 ASP B CA 1
ATOM 13384 C C . ASP B 1 676 ? 8.336 -1.828 -24.422 1 80.56 676 ASP B C 1
ATOM 13386 O O . ASP B 1 676 ? 9.523 -2.16 -24.328 1 80.56 676 ASP B O 1
ATOM 13390 N N . TYR B 1 677 ? 7.93 -0.81 -25.172 1 78.5 677 TYR B N 1
ATOM 13391 C CA . TYR B 1 677 ? 8.75 0.204 -25.812 1 78.5 677 TYR B CA 1
ATOM 13392 C C . TYR B 1 677 ? 9.641 -0.419 -26.891 1 78.5 677 TYR B C 1
ATOM 13394 O O . TYR B 1 677 ? 10.719 0.102 -27.188 1 78.5 677 TYR B O 1
ATOM 13402 N N . GLY B 1 678 ? 9.297 -1.606 -27.375 1 78.06 678 GLY B N 1
ATOM 13403 C CA . GLY B 1 678 ? 10.117 -2.277 -28.375 1 78.06 678 GLY B CA 1
ATOM 13404 C C . GLY B 1 678 ? 10.156 -1.544 -29.703 1 78.06 678 GLY B C 1
ATOM 13405 O O . GLY B 1 678 ? 11.062 -1.762 -30.5 1 78.06 678 GLY B O 1
ATOM 13406 N N . TYR B 1 679 ? 9.32 -0.663 -29.875 1 77.81 679 TYR B N 1
ATOM 13407 C CA . TYR B 1 679 ? 9.258 0.072 -31.141 1 77.81 679 TYR B CA 1
ATOM 13408 C C . TYR B 1 679 ? 10.172 1.29 -31.109 1 77.81 679 TYR B C 1
ATOM 13410 O O . TYR B 1 679 ? 10.375 1.95 -32.125 1 77.81 679 TYR B O 1
ATOM 13418 N N . LEU B 1 680 ? 10.781 1.529 -29.922 1 78.94 680 LEU B N 1
ATOM 13419 C CA . LEU B 1 680 ? 11.688 2.662 -29.766 1 78.94 680 LEU B CA 1
ATOM 13420 C C . LEU B 1 680 ? 13.141 2.199 -29.75 1 78.94 680 LEU B C 1
ATOM 13422 O O . LEU B 1 680 ? 13.422 1.04 -29.438 1 78.94 680 LEU B O 1
ATOM 13426 N N . ASP B 1 681 ? 13.977 3.129 -30.016 1 73.62 681 ASP B N 1
ATOM 13427 C CA . ASP B 1 681 ? 15.398 2.867 -29.828 1 73.62 681 ASP B CA 1
ATOM 13428 C C . ASP B 1 681 ? 15.766 2.918 -28.344 1 73.62 681 ASP B C 1
ATOM 13430 O O . ASP B 1 681 ? 15.172 3.68 -27.578 1 73.62 681 ASP B O 1
ATOM 13434 N N . ALA B 1 682 ? 16.469 1.853 -28.016 1 74 682 ALA B N 1
ATOM 13435 C CA . ALA B 1 682 ? 16.922 1.849 -26.625 1 74 682 ALA B CA 1
ATOM 13436 C C . ALA B 1 682 ? 18.438 2.025 -26.547 1 74 682 ALA B C 1
ATOM 13438 O O . ALA B 1 682 ? 19.172 1.564 -27.422 1 74 682 ALA B O 1
ATOM 13439 N N . TYR B 1 683 ? 18.875 2.855 -25.594 1 73.19 683 TYR B N 1
ATOM 13440 C CA . TYR B 1 683 ? 20.281 3.109 -25.359 1 73.19 683 TYR B CA 1
ATOM 13441 C C . TYR B 1 683 ? 20.672 2.791 -23.922 1 73.19 683 TYR B C 1
ATOM 13443 O O . TYR B 1 683 ? 19.828 2.84 -23.031 1 73.19 683 TYR B O 1
ATOM 13451 N N . GLU B 1 684 ? 21.812 2.258 -23.688 1 73.31 684 GLU B N 1
ATOM 13452 C CA . GLU B 1 684 ? 22.375 2.059 -22.359 1 73.31 684 GLU B CA 1
ATOM 13453 C C . GLU B 1 684 ? 23.688 2.805 -22.188 1 73.31 684 GLU B C 1
ATOM 13455 O O . GLU B 1 684 ? 24.406 3.029 -23.156 1 73.31 684 GLU B O 1
ATOM 13460 N N . ALA B 1 685 ? 23.922 3.336 -20.984 1 71.69 685 ALA B N 1
ATOM 13461 C CA . ALA B 1 685 ? 25.188 4.016 -20.672 1 71.69 685 ALA B CA 1
ATOM 13462 C C . ALA B 1 685 ? 26.344 3.021 -20.578 1 71.69 685 ALA B C 1
ATOM 13464 O O . ALA B 1 685 ? 26.156 1.89 -20.141 1 71.69 685 ALA B O 1
ATOM 13465 N N . THR B 1 686 ? 27.453 3.414 -21.219 1 68.31 686 THR B N 1
ATOM 13466 C CA . THR B 1 686 ? 28.656 2.604 -21.062 1 68.31 686 THR B CA 1
ATOM 13467 C C . THR B 1 686 ? 29.219 2.75 -19.656 1 68.31 686 THR B C 1
ATOM 13469 O O . THR B 1 686 ? 28.875 3.693 -18.938 1 68.31 686 THR B O 1
ATOM 13472 N N . ALA B 1 687 ? 29.906 1.689 -19.25 1 59.94 687 ALA B N 1
ATOM 13473 C CA . ALA B 1 687 ? 30.609 1.79 -17.969 1 59.94 687 ALA B CA 1
ATOM 13474 C C . ALA B 1 687 ? 31.594 2.963 -17.969 1 59.94 687 ALA B C 1
ATOM 13476 O O . ALA B 1 687 ? 31.828 3.572 -16.922 1 59.94 687 ALA B O 1
ATOM 13477 N N . GLY B 1 688 ? 32.156 3.342 -19.203 1 55.94 688 GLY B N 1
ATOM 13478 C CA . GLY B 1 688 ? 33.031 4.48 -19.312 1 55.94 688 GLY B CA 1
ATOM 13479 C C . GLY B 1 688 ? 32.312 5.812 -19.359 1 55.94 688 GLY B C 1
ATOM 13480 O O . GLY B 1 688 ? 31.094 5.852 -19.484 1 55.94 688 GLY B O 1
ATOM 13481 N N . PRO B 1 689 ? 33.094 6.844 -19.078 1 59.53 689 PRO B N 1
ATOM 13482 C CA . PRO B 1 689 ? 32.5 8.18 -19.031 1 59.53 689 PRO B CA 1
ATOM 13483 C C . PRO B 1 689 ? 31.938 8.609 -20.375 1 59.53 689 PRO B C 1
ATOM 13485 O O . PRO B 1 689 ? 32.531 8.32 -21.422 1 59.53 689 PRO B O 1
ATOM 13488 N N . ASN B 1 690 ? 30.672 9.133 -20.484 1 61.78 690 ASN B N 1
ATOM 13489 C CA . ASN B 1 690 ? 30.016 9.883 -21.547 1 61.78 690 ASN B CA 1
ATOM 13490 C C . ASN B 1 690 ? 29.641 8.992 -22.734 1 61.78 690 ASN B C 1
ATOM 13492 O O . ASN B 1 690 ? 29.656 9.438 -23.875 1 61.78 690 ASN B O 1
ATOM 13496 N N . GLY B 1 691 ? 29.531 7.66 -22.453 1 68.38 691 GLY B N 1
ATOM 13497 C CA . GLY B 1 691 ? 29.219 6.82 -23.594 1 68.38 691 GLY B CA 1
ATOM 13498 C C . GLY B 1 691 ? 27.844 6.211 -23.531 1 68.38 691 GLY B C 1
ATOM 13499 O O . GLY B 1 691 ? 27.297 5.996 -22.438 1 68.38 691 GLY B O 1
ATOM 13500 N N . ILE B 1 692 ? 27.078 6.297 -24.656 1 73.69 692 ILE B N 1
ATOM 13501 C CA . ILE B 1 692 ? 25.828 5.562 -24.812 1 73.69 692 ILE B CA 1
ATOM 13502 C C . ILE B 1 692 ? 25.938 4.598 -26 1 73.69 692 ILE B C 1
ATOM 13504 O O . ILE B 1 692 ? 26.641 4.871 -26.969 1 73.69 692 ILE B O 1
ATOM 13508 N N . TYR B 1 693 ? 25.562 3.502 -25.891 1 74.31 693 TYR B N 1
ATOM 13509 C CA . TYR B 1 693 ? 25.531 2.578 -27.016 1 74.31 693 TYR B CA 1
ATOM 13510 C C . TYR B 1 693 ? 24.125 2.008 -27.219 1 74.31 693 TYR B C 1
ATOM 13512 O O . TYR B 1 693 ? 23.375 1.85 -26.25 1 74.31 693 TYR B O 1
ATOM 13520 N N . PRO B 1 694 ? 23.703 1.831 -28.453 1 74.56 694 PRO B N 1
ATOM 13521 C CA . PRO B 1 694 ? 22.375 1.291 -28.734 1 74.56 694 PRO B CA 1
ATOM 13522 C C . PRO B 1 694 ? 22.219 -0.17 -28.312 1 74.56 694 PRO B C 1
ATOM 13524 O O . PRO B 1 694 ? 23.156 -0.963 -28.5 1 74.56 694 PRO B O 1
ATOM 13527 N N . THR B 1 695 ? 21.172 -0.487 -27.641 1 72.25 695 THR B N 1
ATOM 13528 C CA . THR B 1 695 ? 20.969 -1.85 -27.156 1 72.25 695 THR B CA 1
ATOM 13529 C C . THR B 1 695 ? 19.797 -2.508 -27.906 1 72.25 695 THR B C 1
ATOM 13531 O O . THR B 1 695 ? 19.625 -3.725 -27.828 1 72.25 695 THR B O 1
ATOM 13534 N N . GLN B 1 696 ? 19 -1.729 -28.578 1 75.31 696 GLN B N 1
ATOM 13535 C CA . GLN B 1 696 ? 17.859 -2.299 -29.281 1 75.31 696 GLN B CA 1
ATOM 13536 C C . GLN B 1 696 ? 17.625 -1.589 -30.609 1 75.31 696 GLN B C 1
ATOM 13538 O O . GLN B 1 696 ? 17.75 -0.366 -30.703 1 75.31 696 GLN B O 1
ATOM 13543 N N . LEU B 1 697 ? 17.453 -2.445 -31.703 1 77.19 697 LEU B N 1
ATOM 13544 C CA . LEU B 1 697 ? 17.078 -1.873 -33 1 77.19 697 LEU B CA 1
ATOM 13545 C C . LEU B 1 697 ? 15.578 -1.587 -33.031 1 77.19 697 LEU B C 1
ATOM 13547 O O . LEU B 1 697 ? 14.773 -2.402 -32.594 1 77.19 697 LEU B O 1
ATOM 13551 N N . THR B 1 698 ? 15.344 -0.542 -33.5 1 78.88 698 THR B N 1
ATOM 13552 C CA . THR B 1 698 ? 13.953 -0.086 -33.562 1 78.88 698 THR B CA 1
ATOM 13553 C C . THR B 1 698 ? 13.211 -0.774 -34.719 1 78.88 698 THR B C 1
ATOM 13555 O O . THR B 1 698 ? 13.766 -0.969 -35.781 1 78.88 698 THR B O 1
ATOM 13558 N N . ASN B 1 699 ? 12.031 -1.35 -34.438 1 83.62 699 ASN B N 1
ATOM 13559 C CA . ASN B 1 699 ? 11.062 -1.8 -35.438 1 83.62 699 ASN B CA 1
ATOM 13560 C C . ASN B 1 699 ? 9.664 -1.251 -35.125 1 83.62 699 ASN B C 1
ATOM 13562 O O . ASN B 1 699 ? 8.914 -1.844 -34.344 1 83.62 699 ASN B O 1
ATOM 13566 N N . PRO B 1 700 ? 9.359 -0.192 -35.688 1 85.88 700 PRO B N 1
ATOM 13567 C CA . PRO B 1 700 ? 8.062 0.422 -35.375 1 85.88 700 PRO B CA 1
ATOM 13568 C C . PRO B 1 700 ? 6.898 -0.284 -36.062 1 85.88 700 PRO B C 1
ATOM 13570 O O . PRO B 1 700 ? 5.742 0.085 -35.875 1 85.88 700 PRO B O 1
ATOM 13573 N N . ASN B 1 701 ? 7.18 -1.4 -36.812 1 84.81 701 ASN B N 1
ATOM 13574 C CA . ASN B 1 701 ? 6.141 -1.962 -37.688 1 84.81 701 ASN B CA 1
ATOM 13575 C C . ASN B 1 701 ? 5.633 -3.299 -37.125 1 84.81 701 ASN B C 1
ATOM 13577 O O . ASN B 1 701 ? 4.734 -3.904 -37.719 1 84.81 701 ASN B O 1
ATOM 13581 N N . TYR B 1 702 ? 6.25 -3.695 -36.094 1 87.25 702 TYR B N 1
ATOM 13582 C CA . TYR B 1 702 ? 5.672 -4.934 -35.562 1 87.25 702 TYR B CA 1
ATOM 13583 C C . TYR B 1 702 ? 4.285 -4.684 -35 1 87.25 702 TYR B C 1
ATOM 13585 O O . TYR B 1 702 ? 3.953 -3.555 -34.625 1 87.25 702 TYR B O 1
ATOM 13593 N N . SER B 1 703 ? 3.482 -5.805 -35.094 1 90 703 SER B N 1
ATOM 13594 C CA . SER B 1 703 ? 2.062 -5.648 -34.781 1 90 703 SER B CA 1
ATOM 13595 C C . SER B 1 703 ? 1.539 -6.832 -33.969 1 90 703 SER B C 1
ATOM 13597 O O . SER B 1 703 ? 2.32 -7.637 -33.469 1 90 703 SER B O 1
ATOM 13599 N N . TRP B 1 704 ? 0.21 -6.934 -33.906 1 92.31 704 TRP B N 1
ATOM 13600 C CA . TRP B 1 704 ? -0.488 -7.883 -33.062 1 92.31 704 TRP B CA 1
ATOM 13601 C C . TRP B 1 704 ? -0.303 -9.312 -33.562 1 92.31 704 TRP B C 1
ATOM 13603 O O . TRP B 1 704 ? -0.318 -9.562 -34.75 1 92.31 704 TRP B O 1
ATOM 13613 N N . GLU B 1 705 ? -0.099 -10.203 -32.531 1 92.81 705 GLU B N 1
ATOM 13614 C CA . GLU B 1 705 ? -0.34 -11.609 -32.812 1 92.81 705 GLU B CA 1
ATOM 13615 C C . GLU B 1 705 ? -1.83 -11.898 -32.969 1 92.81 705 GLU B C 1
ATOM 13617 O O . GLU B 1 705 ? -2.66 -11.32 -32.281 1 92.81 705 GLU B O 1
ATOM 13622 N N . GLU B 1 706 ? -2.186 -12.812 -33.844 1 93.94 706 GLU B N 1
ATOM 13623 C CA . GLU B 1 706 ? -3.594 -13.086 -34.125 1 93.94 706 GLU B CA 1
ATOM 13624 C C . GLU B 1 706 ? -3.959 -14.516 -33.75 1 93.94 706 GLU B C 1
ATOM 13626 O O . GLU B 1 706 ? -3.338 -15.469 -34.219 1 93.94 706 GLU B O 1
ATOM 13631 N N . ASN B 1 707 ? -4.98 -14.656 -32.938 1 95.19 707 ASN B N 1
ATOM 13632 C CA . ASN B 1 707 ? -5.469 -15.961 -32.5 1 95.19 707 ASN B CA 1
ATOM 13633 C C . ASN B 1 707 ? -6.859 -16.25 -33.062 1 95.19 707 ASN B C 1
ATOM 13635 O O . ASN B 1 707 ? -7.824 -15.562 -32.719 1 95.19 707 ASN B O 1
ATOM 13639 N N . LYS B 1 708 ? -6.988 -17.219 -33.875 1 96.81 708 LYS B N 1
ATOM 13640 C CA . LYS B 1 708 ? -8.266 -17.688 -34.406 1 96.81 708 LYS B CA 1
ATOM 13641 C C . LYS B 1 708 ? -8.734 -18.922 -33.656 1 96.81 708 LYS B C 1
ATOM 13643 O O . LYS B 1 708 ? -8.102 -19.984 -33.719 1 96.81 708 LYS B O 1
ATOM 13648 N N . LYS B 1 709 ? -9.828 -18.828 -33 1 97.56 709 LYS B N 1
ATOM 13649 C CA . LYS B 1 709 ? -10.344 -19.906 -32.188 1 97.56 709 LYS B CA 1
ATOM 13650 C C . LYS B 1 709 ? -11.641 -20.484 -32.75 1 97.56 709 LYS B C 1
ATOM 13652 O O . LYS B 1 709 ? -12.547 -19.734 -33.125 1 97.56 709 LYS B O 1
ATOM 13657 N N . LEU B 1 710 ? -11.719 -21.766 -32.875 1 97.88 710 LEU B N 1
ATOM 13658 C CA . LEU B 1 710 ? -12.898 -22.516 -33.312 1 97.88 710 LEU B CA 1
ATOM 13659 C C . LEU B 1 710 ? -13.234 -23.609 -32.312 1 97.88 710 LEU B C 1
ATOM 13661 O O . LEU B 1 710 ? -12.344 -24.328 -31.844 1 97.88 710 LEU B O 1
ATOM 13665 N N . GLU B 1 711 ? -14.523 -23.781 -31.984 1 97.94 711 GLU B N 1
ATOM 13666 C CA . GLU B 1 711 ? -14.938 -24.828 -31.062 1 97.94 711 GLU B CA 1
ATOM 13667 C C . GLU B 1 711 ? -16.328 -25.344 -31.406 1 97.94 711 GLU B C 1
ATOM 13669 O O . GLU B 1 711 ? -17.172 -24.594 -31.875 1 97.94 711 GLU B O 1
ATOM 13674 N N . THR B 1 712 ? -16.562 -26.641 -31.188 1 97.81 712 THR B N 1
ATOM 13675 C CA . THR B 1 712 ? -17.875 -27.297 -31.219 1 97.81 712 THR B CA 1
ATOM 13676 C C . THR B 1 712 ? -18.062 -28.203 -30.016 1 97.81 712 THR B C 1
ATOM 13678 O O . THR B 1 712 ? -17.109 -28.859 -29.578 1 97.81 712 THR B O 1
ATOM 13681 N N . THR B 1 713 ? -19.219 -28.156 -29.438 1 97.94 713 THR B N 1
ATOM 13682 C CA . THR B 1 713 ? -19.469 -28.938 -28.234 1 97.94 713 THR B CA 1
ATOM 13683 C C . THR B 1 713 ? -20.844 -29.594 -28.281 1 97.94 713 THR B C 1
ATOM 13685 O O . THR B 1 713 ? -21.812 -28.984 -28.75 1 97.94 713 THR B O 1
ATOM 13688 N N . LEU B 1 714 ? -20.938 -30.797 -27.859 1 98.12 714 LEU B N 1
ATOM 13689 C CA . LEU B 1 714 ? -22.188 -31.531 -27.656 1 98.12 714 LEU B CA 1
ATOM 13690 C C . LEU B 1 714 ? -22.391 -31.844 -26.172 1 98.12 714 LEU B C 1
ATOM 13692 O O . LEU B 1 714 ? -21.5 -32.406 -25.531 1 98.12 714 LEU B O 1
ATOM 13696 N N . GLU B 1 715 ? -23.516 -31.453 -25.703 1 97 715 GLU B N 1
ATOM 13697 C CA . GLU B 1 715 ? -23.906 -31.75 -24.328 1 97 715 GLU B CA 1
ATOM 13698 C C . GLU B 1 715 ? -25.172 -32.594 -24.266 1 97 715 GLU B C 1
ATOM 13700 O O . GLU B 1 715 ? -26.172 -32.25 -24.891 1 97 715 GLU B O 1
ATOM 13705 N N . LEU B 1 716 ? -25.078 -33.656 -23.469 1 96.75 716 LEU B N 1
ATOM 13706 C CA . LEU B 1 716 ? -26.203 -34.594 -23.375 1 96.75 716 LEU B CA 1
ATOM 13707 C C . LEU B 1 716 ? -26.531 -34.906 -21.906 1 96.75 716 LEU B C 1
ATOM 13709 O O . LEU B 1 716 ? -25.625 -34.938 -21.078 1 96.75 716 LEU B O 1
ATOM 13713 N N . GLY B 1 717 ? -27.781 -35.031 -21.656 1 95.38 717 GLY B N 1
ATOM 13714 C CA . GLY B 1 717 ? -28.281 -35.531 -20.375 1 95.38 717 GLY B CA 1
ATOM 13715 C C . GLY B 1 717 ? -29.188 -36.75 -20.516 1 95.38 717 GLY B C 1
ATOM 13716 O O . GLY B 1 717 ? -29.984 -36.812 -21.469 1 95.38 717 GLY B O 1
ATOM 13717 N N . PHE B 1 718 ? -29.031 -37.656 -19.562 1 95.12 718 PHE B N 1
ATOM 13718 C CA . PHE B 1 718 ? -29.828 -38.875 -19.578 1 95.12 718 PHE B CA 1
ATOM 13719 C C . PHE B 1 718 ? -30.453 -39.125 -18.203 1 95.12 718 PHE B C 1
ATOM 13721 O O . PHE B 1 718 ? -29.922 -38.688 -17.188 1 95.12 718 PHE B O 1
ATOM 13728 N N . LEU B 1 719 ? -31.594 -39.875 -18.141 1 91.62 719 LEU B N 1
ATOM 13729 C CA . LEU B 1 719 ? -32.25 -40.281 -16.906 1 91.62 719 LEU B CA 1
ATOM 13730 C C . LEU B 1 719 ? -32.5 -39.094 -16 1 91.62 719 LEU B C 1
ATOM 13732 O O . LEU B 1 719 ? -32.094 -39.094 -14.844 1 91.62 719 LEU B O 1
ATOM 13736 N N . ASN B 1 720 ? -33.125 -38.031 -16.562 1 87.06 720 ASN B N 1
ATOM 13737 C CA . ASN B 1 720 ? -33.406 -36.781 -15.859 1 87.06 720 ASN B CA 1
ATOM 13738 C C . ASN B 1 720 ? -32.125 -36.156 -15.336 1 87.06 720 ASN B C 1
ATOM 13740 O O . ASN B 1 720 ? -32.031 -35.812 -14.156 1 87.06 720 ASN B O 1
ATOM 13744 N N . ASP B 1 721 ? -31.062 -36.25 -16.203 1 88.44 721 ASP B N 1
ATOM 13745 C CA . ASP B 1 721 ? -29.781 -35.562 -16.016 1 88.44 721 ASP B CA 1
ATOM 13746 C C . ASP B 1 721 ? -29 -36.156 -14.867 1 88.44 721 ASP B C 1
ATOM 13748 O O . ASP B 1 721 ? -28.188 -35.5 -14.227 1 88.44 721 ASP B O 1
ATOM 13752 N N . ARG B 1 722 ? -29.219 -37.406 -14.461 1 91.56 722 ARG B N 1
ATOM 13753 C CA . ARG B 1 722 ? -28.375 -38.156 -13.531 1 91.56 722 ARG B CA 1
ATOM 13754 C C . ARG B 1 722 ? -27.016 -38.469 -14.164 1 91.56 722 ARG B C 1
ATOM 13756 O O . ARG B 1 722 ? -26.031 -38.656 -13.453 1 91.56 722 ARG B O 1
ATOM 13763 N N . ILE B 1 723 ? -27.156 -38.562 -15.461 1 95.5 723 ILE B N 1
ATOM 13764 C CA . ILE B 1 723 ? -25.922 -38.719 -16.234 1 95.5 723 ILE B CA 1
ATOM 13765 C C . ILE B 1 723 ? -25.797 -37.562 -17.234 1 95.5 723 ILE B C 1
ATOM 13767 O O . ILE B 1 723 ? -26.688 -37.344 -18.047 1 95.5 723 ILE B O 1
ATOM 13771 N N . THR B 1 724 ? -24.828 -36.875 -17.125 1 95 724 THR B N 1
ATOM 13772 C CA . THR B 1 724 ? -24.562 -35.781 -18.078 1 95 724 THR B CA 1
ATOM 13773 C C . THR B 1 724 ? -23.203 -35.969 -18.75 1 95 724 THR B C 1
ATOM 13775 O O . THR B 1 724 ? -22.234 -36.344 -18.094 1 95 724 THR B O 1
ATOM 13778 N N . LEU B 1 725 ? -23.156 -35.75 -20.047 1 96.75 725 LEU B N 1
ATOM 13779 C CA . LEU B 1 725 ? -21.953 -35.906 -20.844 1 96.75 725 LEU B CA 1
ATOM 13780 C C . LEU B 1 725 ? -21.688 -34.688 -21.703 1 96.75 725 LEU B C 1
ATOM 13782 O O . LEU B 1 725 ? -22.594 -34.188 -22.391 1 96.75 725 LEU B O 1
ATOM 13786 N N . GLY B 1 726 ? -20.531 -34.125 -21.547 1 96.62 726 GLY B N 1
ATOM 13787 C CA . GLY B 1 726 ? -20.062 -33.062 -22.422 1 96.62 726 GLY B CA 1
ATOM 13788 C C . GLY B 1 726 ? -18.859 -33.438 -23.234 1 96.62 726 GLY B C 1
ATOM 13789 O O . GLY B 1 726 ? -17.891 -34 -22.703 1 96.62 726 GLY B O 1
ATOM 13790 N N . SER B 1 727 ? -18.938 -33.219 -24.562 1 97.94 727 SER B N 1
ATOM 13791 C CA . SER B 1 727 ? -17.844 -33.469 -25.469 1 97.94 727 SER B CA 1
ATOM 13792 C C . SER B 1 727 ? -17.531 -32.219 -26.312 1 97.94 727 SER B C 1
ATOM 13794 O O . SER B 1 727 ? -18.406 -31.719 -27.031 1 97.94 727 SER B O 1
ATOM 13796 N N . SER B 1 728 ? -16.328 -31.766 -26.219 1 98.06 728 SER B N 1
ATOM 13797 C CA . SER B 1 728 ? -15.93 -30.578 -26.953 1 98.06 728 SER B CA 1
ATOM 13798 C C . SER B 1 728 ? -14.719 -30.844 -27.844 1 98.06 728 SER B C 1
ATOM 13800 O O . SER B 1 728 ? -13.812 -31.594 -27.453 1 98.06 728 SER B O 1
ATOM 13802 N N . TRP B 1 729 ? -14.727 -30.281 -28.984 1 98.38 729 TRP B N 1
ATOM 13803 C CA . TRP B 1 729 ? -13.57 -30.234 -29.875 1 98.38 729 TRP B CA 1
ATOM 13804 C C . TRP B 1 729 ? -13.195 -28.781 -30.188 1 98.38 729 TRP B C 1
ATOM 13806 O O . TRP B 1 729 ? -14.062 -27.953 -30.438 1 98.38 729 TRP B O 1
ATOM 13816 N N . TYR B 1 730 ? -11.898 -28.469 -30.125 1 98.12 730 TYR B N 1
ATOM 13817 C CA . TYR B 1 730 ? -11.461 -27.094 -30.375 1 98.12 730 TYR B CA 1
ATOM 13818 C C . TYR B 1 730 ? -10.273 -27.078 -31.328 1 98.12 730 TYR B C 1
ATOM 13820 O O . TYR B 1 730 ? -9.547 -28.062 -31.453 1 98.12 730 TYR B O 1
ATOM 13828 N N . ARG B 1 731 ? -10.07 -25.953 -32.031 1 98.19 731 ARG B N 1
ATOM 13829 C CA . ARG B 1 731 ? -8.922 -25.625 -32.844 1 98.19 731 ARG B CA 1
ATOM 13830 C C . ARG B 1 731 ? -8.555 -24.156 -32.719 1 98.19 731 ARG B C 1
ATOM 13832 O O . ARG B 1 731 ? -9.289 -23.281 -33.188 1 98.19 731 ARG B O 1
ATOM 13839 N N . ASN B 1 732 ? -7.461 -23.906 -32.094 1 97.44 732 ASN B N 1
ATOM 13840 C CA . ASN B 1 732 ? -6.91 -22.562 -31.953 1 97.44 732 ASN B CA 1
ATOM 13841 C C . ASN B 1 732 ? -5.66 -22.375 -32.812 1 97.44 732 ASN B C 1
ATOM 13843 O O . ASN B 1 732 ? -4.695 -23.125 -32.688 1 97.44 732 ASN B O 1
ATOM 13847 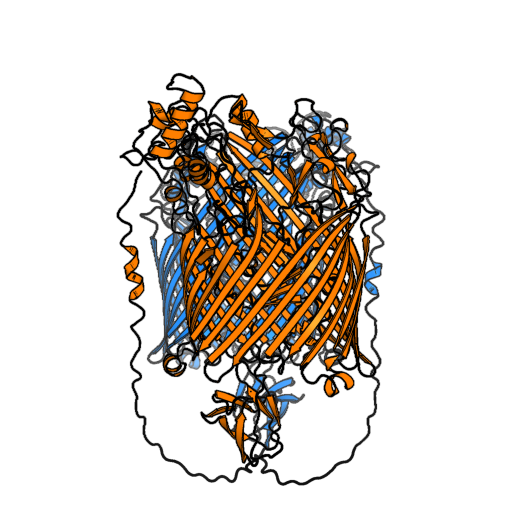N N . ARG B 1 733 ? -5.625 -21.375 -33.656 1 97.25 733 ARG B N 1
ATOM 13848 C CA . ARG B 1 733 ? -4.465 -21.062 -34.469 1 97.25 733 ARG B CA 1
ATOM 13849 C C . ARG B 1 733 ? -3.932 -19.672 -34.188 1 97.25 733 ARG B C 1
ATOM 13851 O O . ARG B 1 733 ? -4.66 -18.688 -34.281 1 97.25 733 ARG B O 1
ATOM 13858 N N . SER B 1 734 ? -2.756 -19.625 -33.75 1 95.94 734 SER B N 1
ATOM 13859 C CA . SER B 1 734 ? -2.072 -18.359 -33.531 1 95.94 734 SER B CA 1
ATOM 13860 C C . SER B 1 734 ? -1.069 -18.047 -34.625 1 95.94 734 SER B C 1
ATOM 13862 O O . SER B 1 734 ? -0.134 -18.828 -34.844 1 95.94 734 SER B O 1
ATOM 13864 N N . SER B 1 735 ? -1.268 -16.938 -35.312 1 95.19 735 SER B N 1
ATOM 13865 C CA . SER B 1 735 ? -0.401 -16.531 -36.406 1 95.19 735 SER B CA 1
ATOM 13866 C C . SER B 1 735 ? 0.211 -15.164 -36.156 1 95.19 735 SER B C 1
ATOM 13868 O O . SER B 1 735 ? -0.07 -14.531 -35.125 1 95.19 735 SER B O 1
ATOM 13870 N N . ASN B 1 736 ? 1.128 -14.781 -37.031 1 92.19 736 ASN B N 1
ATOM 13871 C CA . ASN B 1 736 ? 1.828 -13.516 -36.875 1 92.19 736 ASN B CA 1
ATOM 13872 C C . ASN B 1 736 ? 2.555 -13.422 -35.562 1 92.19 736 ASN B C 1
ATOM 13874 O O . ASN B 1 736 ? 2.373 -12.453 -34.812 1 92.19 736 ASN B O 1
ATOM 13878 N N . GLN B 1 737 ? 3.342 -14.391 -35.312 1 90.88 737 GLN B N 1
ATOM 13879 C CA . GLN B 1 737 ? 3.971 -14.578 -34.031 1 90.88 737 GLN B CA 1
ATOM 13880 C C . GLN B 1 737 ? 4.879 -13.406 -33.656 1 90.88 737 GLN B C 1
ATOM 13882 O O . GLN B 1 737 ? 5.695 -12.977 -34.5 1 90.88 737 GLN B O 1
ATOM 13887 N N . LEU B 1 738 ? 4.754 -12.867 -32.438 1 82.25 738 LEU B N 1
ATOM 13888 C CA . LEU B 1 738 ? 5.605 -11.805 -31.938 1 82.25 738 LEU B CA 1
ATOM 13889 C C . LEU B 1 738 ? 6.852 -12.375 -31.266 1 82.25 738 LEU B C 1
ATOM 13891 O O . LEU B 1 738 ? 6.754 -13.031 -30.219 1 82.25 738 LEU B O 1
ATOM 13895 N N . VAL B 1 739 ? 7.973 -12.195 -31.844 1 77.69 739 VAL B N 1
ATOM 13896 C CA . VAL B 1 739 ? 9.195 -12.742 -31.266 1 77.69 739 VAL B CA 1
ATOM 13897 C C . VAL B 1 739 ? 10.328 -11.727 -31.391 1 77.69 739 VAL B C 1
ATOM 13899 O O . VAL B 1 739 ? 10.234 -10.773 -32.156 1 77.69 739 VAL B O 1
ATOM 13902 N N . GLY B 1 740 ? 11.297 -11.883 -30.469 1 70.88 740 GLY B N 1
ATOM 13903 C CA . GLY B 1 740 ? 12.57 -11.234 -30.688 1 70.88 740 GLY B CA 1
ATOM 13904 C C . GLY B 1 740 ? 13.422 -11.938 -31.734 1 70.88 740 GLY B C 1
ATOM 13905 O O . GLY B 1 740 ? 14.016 -12.984 -31.453 1 70.88 740 GLY B O 1
ATOM 13906 N N . TYR B 1 741 ? 13.391 -11.398 -32.938 1 68.69 741 TYR B N 1
ATOM 13907 C CA . TYR B 1 741 ? 14.141 -11.992 -34.031 1 68.69 741 TYR B CA 1
ATOM 13908 C C . TYR B 1 741 ? 15.641 -11.883 -33.781 1 68.69 741 TYR B C 1
ATOM 13910 O O . TYR B 1 741 ? 16.172 -10.773 -33.656 1 68.69 741 TYR B O 1
ATOM 13918 N N . PRO B 1 742 ? 16.25 -13.07 -33.5 1 69.62 742 PRO B N 1
ATOM 13919 C CA . PRO B 1 742 ? 17.688 -13 -33.281 1 69.62 742 PRO B CA 1
ATOM 13920 C C . PRO B 1 742 ? 18.453 -12.461 -34.469 1 69.62 742 PRO B C 1
ATOM 13922 O O . PRO B 1 742 ? 18.141 -12.797 -35.625 1 69.62 742 PRO B O 1
ATOM 13925 N N . LEU B 1 743 ? 19.281 -11.531 -34.188 1 71.06 743 LEU B N 1
ATOM 13926 C CA . LEU B 1 743 ? 20.078 -10.914 -35.25 1 71.06 743 LEU B CA 1
ATOM 13927 C C . LEU B 1 743 ? 21.516 -11.445 -35.219 1 71.06 743 LEU B C 1
ATOM 13929 O O . LEU B 1 743 ? 22 -11.859 -34.156 1 71.06 743 LEU B O 1
ATOM 13933 N N . PRO B 1 744 ? 22.125 -11.562 -36.406 1 65.12 744 PRO B N 1
ATOM 13934 C CA . PRO B 1 744 ? 23.562 -11.875 -36.406 1 65.12 744 PRO B CA 1
ATOM 13935 C C . PRO B 1 744 ? 24.375 -10.883 -35.594 1 65.12 744 PRO B C 1
ATOM 13937 O O . PRO B 1 744 ? 24.031 -9.703 -35.5 1 65.12 744 PRO B O 1
ATOM 13940 N N . SER B 1 745 ? 25.266 -11.453 -34.906 1 67.44 745 SER B N 1
ATOM 13941 C CA . SER B 1 745 ? 26.094 -10.656 -34.031 1 67.44 745 SER B CA 1
ATOM 13942 C C . SER B 1 745 ? 26.672 -9.438 -34.75 1 67.44 745 SER B C 1
ATOM 13944 O O . SER B 1 745 ? 26.938 -8.414 -34.125 1 67.44 745 SER B O 1
ATOM 13946 N N . ILE B 1 746 ? 26.766 -9.547 -36.031 1 65.19 746 ILE B N 1
ATOM 13947 C CA . ILE B 1 746 ? 27.375 -8.492 -36.812 1 65.19 746 ILE B CA 1
ATOM 13948 C C . ILE B 1 746 ? 26.531 -7.223 -36.75 1 65.19 746 ILE B C 1
ATOM 13950 O O . ILE B 1 746 ? 27.047 -6.117 -36.969 1 65.19 746 ILE B O 1
ATOM 13954 N N . THR B 1 747 ? 25.281 -7.402 -36.438 1 71.31 747 THR B N 1
ATOM 13955 C CA . THR B 1 747 ? 24.391 -6.242 -36.406 1 71.31 747 THR B CA 1
ATOM 13956 C C . THR B 1 747 ? 24.641 -5.441 -35.125 1 71.31 747 THR B C 1
ATOM 13958 O O . THR B 1 747 ? 24.219 -4.285 -35 1 71.31 747 THR B O 1
ATOM 13961 N N . GLY B 1 748 ? 25.438 -6.098 -34.219 1 69.38 748 GLY B N 1
ATOM 13962 C CA . GLY B 1 748 ? 25.703 -5.461 -32.938 1 69.38 748 GLY B CA 1
ATOM 13963 C C . GLY B 1 748 ? 24.547 -5.594 -31.953 1 69.38 748 GLY B C 1
ATOM 13964 O O . GLY B 1 748 ? 24.641 -5.145 -30.812 1 69.38 748 GLY B O 1
ATOM 13965 N N . PHE B 1 749 ? 23.453 -6.102 -32.5 1 76.25 749 PHE B N 1
ATOM 13966 C CA . PHE B 1 749 ? 22.297 -6.312 -31.656 1 76.25 749 PHE B CA 1
ATOM 13967 C C . PHE B 1 749 ? 21.953 -7.793 -31.547 1 76.25 749 PHE B C 1
ATOM 13969 O O . PHE B 1 749 ? 22.188 -8.555 -32.5 1 76.25 749 PHE B O 1
ATOM 13976 N N . SER B 1 750 ? 21.422 -8.133 -30.406 1 69.75 750 SER B N 1
ATOM 13977 C CA . SER B 1 750 ? 21.125 -9.547 -30.203 1 69.75 750 SER B CA 1
ATOM 13978 C C . SER B 1 750 ? 19.781 -9.93 -30.828 1 69.75 750 SER B C 1
ATOM 13980 O O . SER B 1 750 ? 19.609 -11.055 -31.297 1 69.75 750 SER B O 1
ATOM 13982 N N . SER B 1 751 ? 18.859 -8.992 -30.781 1 75.5 751 SER B N 1
ATOM 13983 C CA . SER B 1 751 ? 17.531 -9.328 -31.281 1 75.5 751 SER B CA 1
ATOM 13984 C C . SER B 1 751 ? 16.734 -8.07 -31.656 1 75.5 751 SER B C 1
ATOM 13986 O O . SER B 1 751 ? 17.125 -6.961 -31.297 1 75.5 751 SER B O 1
ATOM 13988 N N . VAL B 1 752 ? 15.859 -8.203 -32.562 1 77.5 752 VAL B N 1
ATOM 13989 C CA . VAL B 1 752 ? 14.906 -7.145 -32.875 1 77.5 752 VAL B CA 1
ATOM 13990 C C . VAL B 1 752 ? 13.477 -7.691 -32.812 1 77.5 752 VAL B C 1
ATOM 13992 O O . VAL B 1 752 ? 13.227 -8.836 -33.188 1 77.5 752 VAL B O 1
ATOM 13995 N N . GLN B 1 753 ? 12.656 -6.867 -32.188 1 80.56 753 GLN B N 1
ATOM 13996 C CA . GLN B 1 753 ? 11.266 -7.309 -32.094 1 80.56 753 GLN B CA 1
ATOM 13997 C C . GLN B 1 753 ? 10.617 -7.305 -33.5 1 80.56 753 GLN B C 1
ATOM 13999 O O . GLN B 1 753 ? 10.828 -6.379 -34.281 1 80.56 753 GLN B O 1
ATOM 14004 N N . ALA B 1 754 ? 9.953 -8.406 -33.844 1 83.62 754 ALA B N 1
ATOM 14005 C CA . ALA B 1 754 ? 9.312 -8.531 -35.156 1 83.62 754 ALA B CA 1
ATOM 14006 C C . ALA B 1 754 ? 8.211 -9.586 -35.125 1 83.62 754 ALA B C 1
ATOM 14008 O O . ALA B 1 754 ? 8.148 -10.406 -34.219 1 83.62 754 ALA B O 1
ATOM 14009 N N . ASN B 1 755 ? 7.344 -9.438 -36.125 1 87.69 755 ASN B N 1
ATOM 14010 C CA . ASN B 1 755 ? 6.406 -10.531 -36.375 1 87.69 755 ASN B CA 1
ATOM 14011 C C . ASN B 1 755 ? 6.988 -11.57 -37.312 1 87.69 755 ASN B C 1
ATOM 14013 O O . ASN B 1 755 ? 7.523 -11.219 -38.375 1 87.69 755 ASN B O 1
ATOM 14017 N N . LEU B 1 756 ? 6.906 -12.781 -36.844 1 86.81 756 LEU B N 1
ATOM 14018 C CA . LEU B 1 756 ? 7.336 -13.883 -37.688 1 86.81 756 LEU B CA 1
ATOM 14019 C C . LEU B 1 756 ? 6.133 -14.594 -38.312 1 86.81 756 LEU B C 1
ATOM 14021 O O . LEU B 1 756 ? 5.098 -14.742 -37.656 1 86.81 756 LEU B O 1
ATOM 14025 N N . PRO B 1 757 ? 6.297 -14.984 -39.5 1 89.19 757 PRO B N 1
ATOM 14026 C CA . PRO B 1 757 ? 5.18 -15.656 -40.156 1 89.19 757 PRO B CA 1
ATOM 14027 C C . PRO B 1 757 ? 5.027 -17.109 -39.719 1 89.19 757 PRO B C 1
ATOM 14029 O O . PRO B 1 757 ? 4.953 -18 -40.594 1 89.19 757 PRO B O 1
ATOM 14032 N N . ALA B 1 758 ? 4.961 -17.375 -38.5 1 93.75 758 ALA B N 1
ATOM 14033 C CA . ALA B 1 758 ? 4.738 -18.703 -37.938 1 93.75 758 ALA B CA 1
ATOM 14034 C C . ALA B 1 758 ? 3.293 -18.859 -37.469 1 93.75 758 ALA B C 1
ATOM 14036 O O . ALA B 1 758 ? 2.672 -17.906 -37 1 93.75 758 ALA B O 1
ATOM 14037 N N . THR B 1 759 ? 2.824 -20 -37.656 1 96.5 759 THR B N 1
ATOM 14038 C CA . THR B 1 759 ? 1.478 -20.328 -37.188 1 96.5 759 THR B CA 1
ATOM 14039 C C . THR B 1 759 ? 1.497 -21.547 -36.281 1 96.5 759 THR B C 1
ATOM 14041 O O . THR B 1 759 ? 1.976 -22.609 -36.656 1 96.5 759 THR B O 1
ATOM 14044 N N . VAL B 1 760 ? 1.034 -21.391 -35.125 1 96.69 760 VAL B N 1
ATOM 14045 C CA . VAL B 1 760 ? 0.917 -22.453 -34.125 1 96.69 760 VAL B CA 1
ATOM 14046 C C . VAL B 1 760 ? -0.542 -22.875 -33.969 1 96.69 760 VAL B C 1
ATOM 14048 O O . VAL B 1 760 ? -1.443 -22.031 -33.969 1 96.69 760 VAL B O 1
ATOM 14051 N N . GLN B 1 761 ? -0.711 -24.156 -33.938 1 97.81 761 GLN B N 1
ATOM 14052 C CA . GLN B 1 761 ? -2.068 -24.672 -33.844 1 97.81 761 GLN B CA 1
ATOM 14053 C C . GLN B 1 761 ? -2.221 -25.547 -32.594 1 97.81 761 GLN B C 1
ATOM 14055 O O . GLN B 1 761 ? -1.376 -26.406 -32.312 1 97.81 761 GLN B O 1
ATOM 14060 N N . ASN B 1 762 ? -3.203 -25.328 -31.828 1 97.75 762 ASN B N 1
ATOM 14061 C CA . ASN B 1 762 ? -3.646 -26.188 -30.734 1 97.75 762 ASN B CA 1
ATOM 14062 C C . ASN B 1 762 ? -5.008 -26.812 -31.016 1 97.75 762 ASN B C 1
ATOM 14064 O O . ASN B 1 762 ? -5.988 -26.109 -31.234 1 97.75 762 ASN B O 1
ATOM 14068 N N . THR B 1 763 ? -5.062 -28.078 -31.016 1 97.81 763 THR B N 1
ATOM 14069 C CA . THR B 1 763 ? -6.312 -28.812 -31.156 1 97.81 763 THR B CA 1
ATOM 14070 C C . THR B 1 763 ? -6.48 -29.812 -30.016 1 97.81 763 THR B C 1
ATOM 14072 O O . THR B 1 763 ? -5.52 -30.125 -29.312 1 97.81 763 THR B O 1
ATOM 14075 N N . GLY B 1 764 ? -7.734 -30.266 -29.828 1 97.81 764 GLY B N 1
ATOM 14076 C CA . GLY B 1 764 ? -7.902 -31.281 -28.797 1 97.81 764 GLY B CA 1
ATOM 14077 C C . GLY B 1 764 ? -9.352 -31.641 -28.562 1 97.81 764 GLY B C 1
ATOM 14078 O O . GLY B 1 764 ? -10.258 -31.047 -29.141 1 97.81 764 GLY B O 1
ATOM 14079 N N . TRP B 1 765 ? -9.516 -32.688 -27.781 1 98.38 765 TRP B N 1
ATOM 14080 C CA . TRP B 1 765 ? -10.812 -33.188 -27.312 1 98.38 765 TRP B CA 1
ATOM 14081 C C . TRP B 1 765 ? -10.922 -33.031 -25.797 1 98.38 765 TRP B C 1
ATOM 14083 O O . TRP B 1 765 ? -9.945 -33.25 -25.078 1 98.38 765 TRP B O 1
ATOM 14093 N N . GLU B 1 766 ? -12.047 -32.594 -25.422 1 98.69 766 GLU B N 1
ATOM 14094 C CA . GLU B 1 766 ? -12.375 -32.5 -24 1 98.69 766 GLU B CA 1
ATOM 14095 C C . GLU B 1 766 ? -13.656 -33.281 -23.672 1 98.69 766 GLU B C 1
ATOM 14097 O O . GLU B 1 766 ? -14.664 -33.156 -24.375 1 98.69 766 GLU B O 1
ATOM 14102 N N . PHE B 1 767 ? -13.594 -34.094 -22.641 1 98.38 767 PHE B N 1
ATOM 14103 C CA . PHE B 1 767 ? -14.75 -34.844 -22.188 1 98.38 767 PHE B CA 1
ATOM 14104 C C . PHE B 1 767 ? -15.031 -34.594 -20.719 1 98.38 767 PHE B C 1
ATOM 14106 O O . PHE B 1 767 ? -14.102 -34.5 -19.906 1 98.38 767 PHE B O 1
ATOM 14113 N N . GLU B 1 768 ? -16.234 -34.438 -20.406 1 97.69 768 GLU B N 1
ATOM 14114 C CA . GLU B 1 768 ? -16.703 -34.312 -19.031 1 97.69 768 GLU B CA 1
ATOM 14115 C C . GLU B 1 768 ? -17.906 -35.219 -18.766 1 97.69 768 GLU B C 1
ATOM 14117 O O . GLU B 1 768 ? -18.891 -35.188 -19.516 1 97.69 768 GLU B O 1
ATOM 14122 N N . LEU B 1 769 ? -17.812 -36.031 -17.75 1 97.81 769 LEU B N 1
ATOM 14123 C CA . LEU B 1 769 ? -18.875 -36.938 -17.359 1 97.81 769 LEU B CA 1
ATOM 14124 C C . LEU B 1 769 ? -19.25 -36.75 -15.891 1 97.81 769 LEU B C 1
ATOM 14126 O O . LEU B 1 769 ? -18.375 -36.812 -15.016 1 97.81 769 LEU B O 1
ATOM 14130 N N . ALA B 1 770 ? -20.406 -36.406 -15.672 1 96 770 ALA B N 1
ATOM 14131 C CA . ALA B 1 770 ? -20.922 -36.312 -14.305 1 96 770 ALA B CA 1
ATOM 14132 C C . ALA B 1 770 ? -22.062 -37.312 -14.078 1 96 770 ALA B C 1
ATOM 14134 O O . ALA B 1 770 ? -22.984 -37.406 -14.898 1 96 770 ALA B O 1
ATOM 14135 N N . THR B 1 771 ? -22.031 -38.062 -12.992 1 96.5 771 THR B N 1
ATOM 14136 C CA . THR B 1 771 ? -23.078 -39.031 -12.719 1 96.5 771 THR B CA 1
ATOM 14137 C C . THR B 1 771 ? -23.547 -38.938 -11.273 1 96.5 771 THR B C 1
ATOM 14139 O O . THR B 1 771 ? -22.734 -38.688 -10.367 1 96.5 771 THR B O 1
ATOM 14142 N N . MET B 1 772 ? -24.781 -38.969 -11.102 1 94.44 772 MET B N 1
ATOM 14143 C CA . MET B 1 772 ? -25.391 -39.25 -9.797 1 94.44 772 MET B CA 1
ATOM 14144 C C . MET B 1 772 ? -25.703 -40.719 -9.633 1 94.44 772 MET B C 1
ATOM 14146 O O . MET B 1 772 ? -26.781 -41.188 -9.992 1 94.44 772 MET B O 1
ATOM 14150 N N . ASN B 1 773 ? -24.859 -41.406 -9.016 1 95.62 773 ASN B N 1
ATOM 14151 C CA . ASN B 1 773 ? -24.922 -42.875 -8.953 1 95.62 773 ASN B CA 1
ATOM 14152 C C . ASN B 1 773 ? -26.016 -43.344 -8.008 1 95.62 773 ASN B C 1
ATOM 14154 O O . ASN B 1 773 ? -26.766 -44.281 -8.328 1 95.62 773 ASN B O 1
ATOM 14158 N N . ILE B 1 774 ? -25.922 -42.781 -6.801 1 94.44 774 ILE B N 1
ATOM 14159 C CA . ILE B 1 774 ? -26.938 -43.094 -5.797 1 94.44 774 ILE B CA 1
ATOM 14160 C C . ILE B 1 774 ? -27.469 -41.812 -5.176 1 94.44 774 ILE B C 1
ATOM 14162 O O . ILE B 1 774 ? -26.688 -40.906 -4.809 1 94.44 774 ILE B O 1
ATOM 14166 N N . ARG B 1 775 ? -28.734 -41.688 -5.16 1 89.25 775 ARG B N 1
ATOM 14167 C CA . ARG B 1 775 ? -29.406 -40.594 -4.473 1 89.25 775 ARG B CA 1
ATOM 14168 C C . ARG B 1 775 ? -30.516 -41.125 -3.57 1 89.25 775 ARG B C 1
ATOM 14170 O O . ARG B 1 775 ? -31.641 -41.344 -4.027 1 89.25 775 ARG B O 1
ATOM 14177 N N . SER B 1 776 ? -30.141 -41.25 -2.393 1 87.81 776 SER B N 1
ATOM 14178 C CA . SER B 1 776 ? -31.125 -41.656 -1.393 1 87.81 776 SER B CA 1
ATOM 14179 C C . SER B 1 776 ? -31.234 -40.625 -0.272 1 87.81 776 SER B C 1
ATOM 14181 O O . SER B 1 776 ? -30.516 -39.625 -0.269 1 87.81 776 SER B O 1
ATOM 14183 N N . LYS B 1 777 ? -32.219 -40.875 0.65 1 80.69 777 LYS B N 1
ATOM 14184 C CA . LYS B 1 777 ? -32.438 -39.969 1.753 1 80.69 777 LYS B CA 1
ATOM 14185 C C . LYS B 1 777 ? -31.203 -39.812 2.627 1 80.69 777 LYS B C 1
ATOM 14187 O O . LYS B 1 777 ? -30.859 -38.719 3.072 1 80.69 777 LYS B O 1
ATOM 14192 N N . ASN B 1 778 ? -30.531 -40.875 2.773 1 87.31 778 ASN B N 1
ATOM 14193 C CA . ASN B 1 778 ? -29.438 -40.875 3.736 1 87.31 778 ASN B CA 1
ATOM 14194 C C . ASN B 1 778 ? -28.078 -40.969 3.045 1 87.31 778 ASN B C 1
ATOM 14196 O O . ASN B 1 778 ? -27.047 -40.688 3.65 1 87.31 778 ASN B O 1
ATOM 14200 N N . PHE B 1 779 ? -28.062 -41.469 1.843 1 92.94 779 PHE B N 1
ATOM 14201 C CA . PHE B 1 779 ? -26.781 -41.719 1.181 1 92.94 779 PHE B CA 1
ATOM 14202 C C . PHE B 1 779 ? -26.781 -41.156 -0.229 1 92.94 779 PHE B C 1
ATOM 14204 O O . PHE B 1 779 ? -27.719 -41.375 -0.997 1 92.94 779 PHE B O 1
ATOM 14211 N N . ARG B 1 780 ? -25.812 -40.344 -0.561 1 93.88 780 ARG B N 1
ATOM 14212 C CA . ARG B 1 780 ? -25.609 -39.781 -1.892 1 93.88 780 ARG B CA 1
ATOM 14213 C C . ARG B 1 780 ? -24.219 -40.094 -2.412 1 93.88 780 ARG B C 1
ATOM 14215 O O . ARG B 1 780 ? -23.234 -40.031 -1.658 1 93.88 780 ARG B O 1
ATOM 14222 N N . TRP B 1 781 ? -24.125 -40.594 -3.65 1 96.44 781 TRP B N 1
ATOM 14223 C CA . TRP B 1 781 ? -22.859 -40.875 -4.32 1 96.44 781 TRP B CA 1
ATOM 14224 C C . TRP B 1 781 ? -22.812 -40.219 -5.695 1 96.44 781 TRP B C 1
ATOM 14226 O O . TRP B 1 781 ? -23.625 -40.531 -6.57 1 96.44 781 TRP B O 1
ATOM 14236 N N . GLN B 1 782 ? -21.875 -39.25 -5.828 1 96.06 782 GLN B N 1
ATOM 14237 C CA . GLN B 1 782 ? -21.688 -38.531 -7.09 1 96.06 782 GLN B CA 1
ATOM 14238 C C . GLN B 1 782 ? -20.266 -38.75 -7.625 1 96.06 782 GLN B C 1
ATOM 14240 O O . GLN B 1 782 ? -19.312 -38.812 -6.852 1 96.06 782 GLN B O 1
ATOM 14245 N N . THR B 1 783 ? -20.156 -38.844 -8.992 1 97.44 783 THR B N 1
ATOM 14246 C CA . THR B 1 783 ? -18.859 -39 -9.656 1 97.44 783 THR B CA 1
ATOM 14247 C C . THR B 1 783 ? -18.703 -37.969 -10.773 1 97.44 783 THR B C 1
ATOM 14249 O O . THR B 1 783 ? -19.672 -37.656 -11.484 1 97.44 783 THR B O 1
ATOM 14252 N N . PHE B 1 784 ? -17.578 -37.344 -10.828 1 97.06 784 PHE B N 1
ATOM 14253 C CA . PHE B 1 784 ? -17.25 -36.406 -11.914 1 97.06 784 PHE B CA 1
ATOM 14254 C C . PHE B 1 784 ? -15.914 -36.781 -12.547 1 97.06 784 PHE B C 1
ATOM 14256 O O . PHE B 1 784 ? -14.906 -36.906 -11.844 1 97.06 784 PHE B O 1
ATOM 14263 N N . LEU B 1 785 ? -15.906 -37 -13.836 1 98.25 785 LEU B N 1
ATOM 14264 C CA . LEU B 1 785 ? -14.719 -37.344 -14.609 1 98.25 785 LEU B CA 1
ATOM 14265 C C . LEU B 1 785 ? -14.469 -36.344 -15.711 1 98.25 785 LEU B C 1
ATOM 14267 O O . LEU B 1 785 ? -15.398 -35.938 -16.422 1 98.25 785 LEU B O 1
ATOM 14271 N N . ASN B 1 786 ? -13.258 -35.812 -15.812 1 98 786 ASN B N 1
ATOM 14272 C CA . ASN B 1 786 ? -12.859 -35 -16.953 1 98 786 ASN B CA 1
ATOM 14273 C C . ASN B 1 786 ? -11.602 -35.531 -17.625 1 98 786 ASN B C 1
ATOM 14275 O O . ASN B 1 786 ? -10.734 -36.094 -16.953 1 98 786 ASN B O 1
ATOM 14279 N N . LEU B 1 787 ? -11.516 -35.344 -18.875 1 98.5 787 LEU B N 1
ATOM 14280 C CA . LEU B 1 787 ? -10.414 -35.844 -19.703 1 98.5 787 LEU B CA 1
ATOM 14281 C C . LEU B 1 787 ? -10.094 -34.875 -20.812 1 98.5 787 LEU B C 1
ATOM 14283 O O . LEU B 1 787 ? -11 -34.375 -21.484 1 98.5 787 LEU B O 1
ATOM 14287 N N . THR B 1 788 ? -8.875 -34.562 -20.969 1 98.56 788 THR B N 1
ATOM 14288 C CA . THR B 1 788 ? -8.391 -33.688 -22.062 1 98.56 788 THR B CA 1
ATOM 14289 C C . THR B 1 788 ? -7.344 -34.438 -22.891 1 98.56 788 THR B C 1
ATOM 14291 O O . THR B 1 788 ? -6.395 -35 -22.344 1 98.56 788 THR B O 1
ATOM 14294 N N . ILE B 1 789 ? -7.488 -34.406 -24.172 1 98.38 789 ILE B N 1
ATOM 14295 C CA . ILE B 1 789 ? -6.508 -34.938 -25.125 1 98.38 789 ILE B CA 1
ATOM 14296 C C . ILE B 1 789 ? -6.02 -33.781 -26.016 1 98.38 789 ILE B C 1
ATOM 14298 O O . ILE B 1 789 ? -6.574 -33.562 -27.094 1 98.38 789 ILE B O 1
ATOM 14302 N N . PRO B 1 790 ? -4.988 -33.156 -25.641 1 97.19 790 PRO B N 1
ATOM 14303 C CA . PRO B 1 790 ? -4.492 -31.984 -26.375 1 97.19 790 PRO B CA 1
ATOM 14304 C C . PRO B 1 790 ? -3.49 -32.344 -27.469 1 97.19 790 PRO B C 1
ATOM 14306 O O . PRO B 1 790 ? -2.766 -33.344 -27.328 1 97.19 790 PRO B O 1
ATOM 14309 N N . LYS B 1 791 ? -3.441 -31.531 -28.531 1 96.75 791 LYS B N 1
ATOM 14310 C CA . LYS B 1 791 ? -2.443 -31.625 -29.594 1 96.75 791 LYS B CA 1
ATOM 14311 C C . LYS B 1 791 ? -1.938 -30.25 -30 1 96.75 791 LYS B C 1
ATOM 14313 O O . LYS B 1 791 ? -2.727 -29.391 -30.375 1 96.75 791 LYS B O 1
ATOM 14318 N N . ASN B 1 792 ? -0.755 -30.062 -29.875 1 96.19 792 ASN B N 1
ATOM 14319 C CA . ASN B 1 792 ? -0.077 -28.844 -30.312 1 96.19 792 ASN B CA 1
ATOM 14320 C C . ASN B 1 792 ? 0.784 -29.094 -31.547 1 96.19 792 ASN B C 1
ATOM 14322 O O . ASN B 1 792 ? 1.411 -30.141 -31.672 1 96.19 792 ASN B O 1
ATOM 14326 N N . LYS B 1 793 ? 0.802 -28.094 -32.5 1 96.5 793 LYS B N 1
ATOM 14327 C CA . LYS B 1 793 ? 1.58 -28.266 -33.719 1 96.5 793 LYS B CA 1
ATOM 14328 C C . LYS B 1 793 ? 2.027 -26.922 -34.281 1 96.5 793 LYS B C 1
ATOM 14330 O O . LYS B 1 793 ? 1.258 -25.969 -34.281 1 96.5 793 LYS B O 1
ATOM 14335 N N . LEU B 1 794 ? 3.256 -26.906 -34.688 1 96.75 794 LEU B N 1
ATOM 14336 C CA . LEU B 1 794 ? 3.695 -25.812 -35.562 1 96.75 794 LEU B CA 1
ATOM 14337 C C . LEU B 1 794 ? 3.281 -26.047 -37 1 96.75 794 LEU B C 1
ATOM 14339 O O . LEU B 1 794 ? 3.873 -26.891 -37.688 1 96.75 794 LEU B O 1
ATOM 14343 N N . LEU B 1 795 ? 2.387 -25.328 -37.531 1 96.62 795 LEU B N 1
ATOM 14344 C CA . LEU B 1 795 ? 1.777 -25.578 -38.812 1 96.62 795 LEU B CA 1
ATOM 14345 C C . LEU B 1 795 ? 2.641 -25.016 -39.938 1 96.62 795 LEU B C 1
ATOM 14347 O O . LEU B 1 795 ? 2.74 -25.625 -41 1 96.62 795 LEU B O 1
ATOM 14351 N N . SER B 1 796 ? 3.166 -23.828 -39.688 1 95.56 796 SER B N 1
ATOM 14352 C CA . SER B 1 796 ? 3.957 -23.188 -40.719 1 95.56 796 SER B CA 1
ATOM 14353 C C . SER B 1 796 ? 4.957 -22.203 -40.125 1 95.56 796 SER B C 1
ATOM 14355 O O . SER B 1 796 ? 4.684 -21.562 -39.094 1 95.56 796 SER B O 1
ATOM 14357 N N . PHE B 1 797 ? 6.02 -22.156 -40.688 1 94.06 797 PHE B N 1
ATOM 14358 C CA . PHE B 1 797 ? 7.098 -21.219 -40.438 1 94.06 797 PHE B CA 1
ATOM 14359 C C . PHE B 1 797 ? 8.016 -21.094 -41.625 1 94.06 797 PHE B C 1
ATOM 14361 O O . PHE B 1 797 ? 9.102 -21.688 -41.656 1 94.06 797 PHE B O 1
ATOM 14368 N N . PRO B 1 798 ? 7.555 -20.328 -42.625 1 91.31 798 PRO B N 1
ATOM 14369 C CA . PRO B 1 798 ? 8.344 -20.234 -43.844 1 91.31 798 PRO B CA 1
ATOM 14370 C C . PRO B 1 798 ? 9.789 -19.812 -43.594 1 91.31 798 PRO B C 1
ATOM 14372 O O . PRO B 1 798 ? 10.031 -18.875 -42.844 1 91.31 798 PRO B O 1
ATOM 14375 N N . ASP B 1 799 ? 10.742 -20.5 -44.188 1 87.38 799 ASP B N 1
ATOM 14376 C CA . ASP B 1 799 ? 12.172 -20.203 -44.156 1 87.38 799 ASP B CA 1
ATOM 14377 C C . ASP B 1 799 ? 12.727 -20.359 -42.719 1 87.38 799 ASP B C 1
ATOM 14379 O O . ASP B 1 799 ? 13.602 -19.594 -42.312 1 87.38 799 ASP B O 1
ATOM 14383 N N . ILE B 1 800 ? 12.078 -21.234 -41.969 1 88.75 800 ILE B N 1
ATOM 14384 C CA . ILE B 1 800 ? 12.523 -21.469 -40.594 1 88.75 800 ILE B CA 1
ATOM 14385 C C . ILE B 1 800 ? 14.008 -21.844 -40.594 1 88.75 800 ILE B C 1
ATOM 14387 O O . ILE B 1 800 ? 14.734 -21.547 -39.656 1 88.75 800 ILE B O 1
ATOM 14391 N N . GLU B 1 801 ? 14.5 -22.469 -41.656 1 84.81 801 GLU B N 1
ATOM 14392 C CA . GLU B 1 801 ? 15.883 -22.938 -41.75 1 84.81 801 GLU B CA 1
ATOM 14393 C C . GLU B 1 801 ? 16.859 -21.766 -41.688 1 84.81 801 GLU B C 1
ATOM 14395 O O . GLU B 1 801 ? 18.031 -21.953 -41.312 1 84.81 801 GLU B O 1
ATOM 14400 N N . GLN B 1 802 ? 16.328 -20.609 -41.969 1 79.56 802 GLN B N 1
ATOM 14401 C CA . GLN B 1 802 ? 17.172 -19.422 -41.969 1 79.56 802 GLN B CA 1
ATOM 14402 C C . GLN B 1 802 ? 17.141 -18.734 -40.625 1 79.56 802 GLN B C 1
ATOM 14404 O O . GLN B 1 802 ? 17.734 -17.672 -40.438 1 79.56 802 GLN B O 1
ATOM 14409 N N . THR B 1 803 ? 16.422 -19.328 -39.781 1 79.69 803 THR B N 1
ATOM 14410 C CA . THR B 1 803 ? 16.312 -18.734 -38.438 1 79.69 803 THR B CA 1
ATOM 14411 C C . THR B 1 803 ? 16.938 -19.656 -37.406 1 79.69 803 THR B C 1
ATOM 14413 O O . THR B 1 803 ? 17.188 -20.828 -37.656 1 79.69 803 THR B O 1
ATOM 14416 N N . SER B 1 804 ? 17.234 -19.078 -36.188 1 79.5 804 SER B N 1
ATOM 14417 C CA . SER B 1 804 ? 17.766 -19.859 -35.094 1 79.5 804 SER B CA 1
ATOM 14418 C C . SER B 1 804 ? 16.734 -20.859 -34.562 1 79.5 804 SER B C 1
ATOM 14420 O O . SER B 1 804 ? 17.062 -21.797 -33.844 1 79.5 804 SER B O 1
ATOM 14422 N N . TYR B 1 805 ? 15.492 -20.719 -34.969 1 86.62 805 TYR B N 1
ATOM 14423 C CA . TYR B 1 805 ? 14.422 -21.578 -34.469 1 86.62 805 TYR B CA 1
ATOM 14424 C C . TYR B 1 805 ? 14.484 -22.953 -35.125 1 86.62 805 TYR B C 1
ATOM 14426 O O . TYR B 1 805 ? 13.852 -23.891 -34.656 1 86.62 805 TYR B O 1
ATOM 14434 N N . ALA B 1 806 ? 15.266 -23 -36.156 1 86 806 ALA B N 1
ATOM 14435 C CA . ALA B 1 806 ? 15.422 -24.281 -36.844 1 86 806 ALA B CA 1
ATOM 14436 C C . ALA B 1 806 ? 16.016 -25.328 -35.906 1 86 806 ALA B C 1
ATOM 14438 O O . ALA B 1 806 ? 15.773 -26.531 -36.062 1 86 806 ALA B O 1
ATOM 14439 N N . ASN B 1 807 ? 16.734 -24.844 -34.969 1 87.19 807 ASN B N 1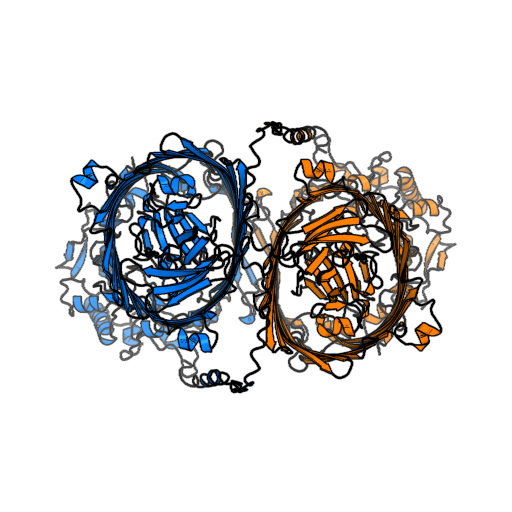
ATOM 14440 C CA . ASN B 1 807 ? 17.375 -25.766 -34.031 1 87.19 807 ASN B CA 1
ATOM 14441 C C . ASN B 1 807 ? 16.422 -26.125 -32.875 1 87.19 807 ASN B C 1
ATOM 14443 O O . ASN B 1 807 ? 16.766 -26.953 -32.031 1 87.19 807 ASN B O 1
ATOM 14447 N N . ILE B 1 808 ? 15.234 -25.594 -32.875 1 89 808 ILE B N 1
ATOM 14448 C CA . ILE B 1 808 ? 14.336 -25.781 -31.734 1 89 808 ILE B CA 1
ATOM 14449 C C . ILE B 1 808 ? 13.047 -26.438 -32.219 1 89 808 ILE B C 1
ATOM 14451 O O . ILE B 1 808 ? 12.508 -27.328 -31.531 1 89 808 ILE B O 1
ATOM 14455 N N . TYR B 1 809 ? 12.594 -25.969 -33.375 1 92.19 809 TYR B N 1
ATOM 14456 C CA . TYR B 1 809 ? 11.258 -26.391 -33.812 1 92.19 809 TYR B CA 1
ATOM 14457 C C . TYR B 1 809 ? 11.32 -27.172 -35.094 1 92.19 809 TYR B C 1
ATOM 14459 O O . TYR B 1 809 ? 12.32 -27.125 -35.812 1 92.19 809 TYR B O 1
ATOM 14467 N N . ARG B 1 810 ? 10.297 -27.984 -35.312 1 94.12 810 ARG B N 1
ATOM 14468 C CA . ARG B 1 810 ? 10.055 -28.703 -36.562 1 94.12 810 ARG B CA 1
ATOM 14469 C C . ARG B 1 810 ? 8.617 -28.531 -37.031 1 94.12 810 ARG B C 1
ATOM 14471 O O . ARG B 1 810 ? 7.684 -28.609 -36.219 1 94.12 810 ARG B O 1
ATOM 14478 N N . ILE B 1 811 ? 8.445 -28.203 -38.312 1 94.81 811 ILE B N 1
ATOM 14479 C CA . ILE B 1 811 ? 7.105 -28.031 -38.875 1 94.81 811 ILE B CA 1
ATOM 14480 C C . ILE B 1 811 ? 6.32 -29.344 -38.75 1 94.81 811 ILE B C 1
ATOM 14482 O O . ILE B 1 811 ? 6.828 -30.406 -39.062 1 94.81 811 ILE B O 1
ATOM 14486 N N . GLY B 1 812 ? 5.156 -29.25 -38.219 1 95.25 812 GLY B N 1
ATOM 14487 C CA . GLY B 1 812 ? 4.293 -30.406 -38.062 1 95.25 812 GLY B CA 1
ATOM 14488 C C . GLY B 1 812 ? 4.387 -31.031 -36.688 1 95.25 812 GLY B C 1
ATOM 14489 O O . GLY B 1 812 ? 3.6 -31.922 -36.375 1 95.25 812 GLY B O 1
ATOM 14490 N N . GLN B 1 813 ? 5.312 -30.641 -35.906 1 95.38 813 GLN B N 1
ATOM 14491 C CA . GLN B 1 813 ? 5.512 -31.172 -34.562 1 95.38 813 GLN B CA 1
ATOM 14492 C C . GLN B 1 813 ? 5.086 -30.141 -33.531 1 95.38 813 GLN B C 1
ATOM 14494 O O . GLN B 1 813 ? 4.965 -28.953 -33.812 1 95.38 813 GLN B O 1
ATOM 14499 N N . PRO B 1 814 ? 4.84 -30.672 -32.312 1 95.5 814 PRO B N 1
ATOM 14500 C CA . PRO B 1 814 ? 4.488 -29.734 -31.266 1 95.5 814 PRO B CA 1
ATOM 14501 C C . PRO B 1 814 ? 5.625 -28.766 -30.922 1 95.5 814 PRO B C 1
ATOM 14503 O O . PRO B 1 814 ? 6.773 -29.016 -31.297 1 95.5 814 PRO B O 1
ATOM 14506 N N . LEU B 1 815 ? 5.309 -27.641 -30.219 1 93.56 815 LEU B N 1
ATOM 14507 C CA . LEU B 1 815 ? 6.312 -26.672 -29.781 1 93.56 815 LEU B CA 1
ATOM 14508 C C . LEU B 1 815 ? 7.176 -27.25 -28.672 1 93.56 815 LEU B C 1
ATOM 14510 O O . LEU B 1 815 ? 8.359 -26.938 -28.562 1 93.56 815 LEU B O 1
ATOM 14514 N N . ASN B 1 816 ? 6.555 -27.969 -27.797 1 92.12 816 ASN B N 1
ATOM 14515 C CA . ASN B 1 816 ? 7.293 -28.578 -26.703 1 92.12 816 ASN B CA 1
ATOM 14516 C C . ASN B 1 816 ? 7.969 -29.875 -27.125 1 92.12 816 ASN B C 1
ATOM 14518 O O . ASN B 1 816 ? 7.52 -30.969 -26.766 1 92.12 816 ASN B O 1
ATOM 14522 N N . ILE B 1 817 ? 9.008 -29.812 -27.859 1 93.12 817 ILE B N 1
ATOM 14523 C CA . ILE B 1 817 ? 9.773 -30.969 -28.344 1 93.12 817 ILE B CA 1
ATOM 14524 C C . ILE B 1 817 ? 11.25 -30.766 -28.031 1 93.12 817 ILE B C 1
ATOM 14526 O O . ILE B 1 817 ? 11.68 -29.672 -27.656 1 93.12 817 ILE B O 1
ATOM 14530 N N . ARG B 1 818 ? 11.906 -31.828 -28.062 1 93 818 ARG B N 1
ATOM 14531 C CA . ARG B 1 818 ? 13.367 -31.828 -28.047 1 93 818 ARG B CA 1
ATOM 14532 C C . ARG B 1 818 ? 13.93 -32.562 -29.25 1 93 818 ARG B C 1
ATOM 14534 O O . ARG B 1 818 ? 13.398 -33.625 -29.641 1 93 818 ARG B O 1
ATOM 14541 N N . LEU B 1 819 ? 14.875 -31.906 -29.922 1 94.38 819 LEU B N 1
ATOM 14542 C CA . LEU B 1 819 ? 15.609 -32.562 -31 1 94.38 819 LEU B CA 1
ATOM 14543 C C . LEU B 1 819 ? 16.828 -33.312 -30.453 1 94.38 819 LEU B C 1
ATOM 14545 O O . LEU B 1 819 ? 17.719 -32.688 -29.859 1 94.38 819 LEU B O 1
ATOM 14549 N N . LEU B 1 820 ? 16.781 -34.656 -30.766 1 95.81 820 LEU B N 1
ATOM 14550 C CA . LEU B 1 820 ? 17.766 -35.5 -30.109 1 95.81 820 LEU B CA 1
ATOM 14551 C C . LEU B 1 820 ? 18.547 -36.312 -31.125 1 95.81 820 LEU B C 1
ATOM 14553 O O . LEU B 1 820 ? 18.094 -36.5 -32.25 1 95.81 820 LEU B O 1
ATOM 14557 N N . TYR B 1 821 ? 19.719 -36.781 -30.672 1 95.88 821 TYR B N 1
ATOM 14558 C CA . TYR B 1 821 ? 20.484 -37.781 -31.453 1 95.88 821 TYR B CA 1
ATOM 14559 C C . TYR B 1 821 ? 19.828 -39.156 -31.391 1 95.88 821 TYR B C 1
ATOM 14561 O O . TYR B 1 821 ? 19.156 -39.469 -30.406 1 95.88 821 TYR B O 1
ATOM 14569 N N . GLU B 1 822 ? 20 -39.906 -32.469 1 95.88 822 GLU B N 1
ATOM 14570 C CA . GLU B 1 822 ? 19.547 -41.281 -32.438 1 95.88 822 GLU B CA 1
ATOM 14571 C C . GLU B 1 822 ? 20.484 -42.156 -31.609 1 95.88 822 GLU B C 1
ATOM 14573 O O . GLU B 1 822 ? 21.703 -42.188 -31.859 1 95.88 822 GLU B O 1
ATOM 14578 N N . TYR B 1 823 ? 19.922 -42.844 -30.641 1 95.69 823 TYR B N 1
ATOM 14579 C CA . TYR B 1 823 ? 20.688 -43.719 -29.766 1 95.69 823 TYR B CA 1
ATOM 14580 C C . TYR B 1 823 ? 20.875 -45.094 -30.391 1 95.69 823 TYR B C 1
ATOM 14582 O O . TYR B 1 823 ? 19.891 -45.75 -30.75 1 95.69 823 TYR B O 1
ATOM 14590 N N . GLU B 1 824 ? 22.094 -45.594 -30.547 1 93.62 824 GLU B N 1
ATOM 14591 C CA . GLU B 1 824 ? 22.375 -46.844 -31.219 1 93.62 824 GLU B CA 1
ATOM 14592 C C . GLU B 1 824 ? 22.766 -47.938 -30.203 1 93.62 824 GLU B C 1
ATOM 14594 O O . GLU B 1 824 ? 23.125 -49.062 -30.594 1 93.62 824 GLU B O 1
ATOM 14599 N N . GLY B 1 825 ? 22.688 -47.594 -29 1 92.25 825 GLY B N 1
ATOM 14600 C CA . GLY B 1 825 ? 23.047 -48.562 -27.984 1 92.25 825 GLY B CA 1
ATOM 14601 C C . GLY B 1 825 ? 24.469 -48.438 -27.484 1 92.25 825 GLY B C 1
ATOM 14602 O O . GLY B 1 825 ? 25.094 -47.406 -27.672 1 92.25 825 GLY B O 1
ATOM 14603 N N . VAL B 1 826 ? 24.906 -49.406 -26.797 1 93.19 826 VAL B N 1
ATOM 14604 C CA . VAL B 1 826 ? 26.281 -49.469 -26.281 1 93.19 826 VAL B CA 1
ATOM 14605 C C . VAL B 1 826 ? 27.188 -50.156 -27.297 1 93.19 826 VAL B C 1
ATOM 14607 O O . VAL B 1 826 ? 26.891 -51.281 -27.734 1 93.19 826 VAL B O 1
ATOM 14610 N N . ASP B 1 827 ? 28.219 -49.469 -27.672 1 91.62 827 ASP B N 1
ATOM 14611 C CA . ASP B 1 827 ? 29.203 -50.094 -28.578 1 91.62 827 ASP B CA 1
ATOM 14612 C C . ASP B 1 827 ? 29.844 -51.312 -27.953 1 91.62 827 ASP B C 1
ATOM 14614 O O . ASP B 1 827 ? 30.453 -51.25 -26.891 1 91.62 827 ASP B O 1
ATOM 14618 N N . PRO B 1 828 ? 29.75 -52.438 -28.609 1 88.88 828 PRO B N 1
ATOM 14619 C CA . PRO B 1 828 ? 30.281 -53.688 -28 1 88.88 828 PRO B CA 1
ATOM 14620 C C . PRO B 1 828 ? 31.797 -53.656 -27.875 1 88.88 828 PRO B C 1
ATOM 14622 O O . PRO B 1 828 ? 32.344 -54.375 -27.031 1 88.88 828 PRO B O 1
ATOM 14625 N N . GLU B 1 829 ? 32.531 -52.906 -28.703 1 89.06 829 GLU B N 1
ATOM 14626 C CA . GLU B 1 829 ? 33.969 -52.875 -28.656 1 89.06 829 GLU B CA 1
ATOM 14627 C C . GLU B 1 829 ? 34.469 -51.969 -27.562 1 89.06 829 GLU B C 1
ATOM 14629 O O . GLU B 1 829 ? 35.344 -52.344 -26.781 1 89.06 829 GLU B O 1
ATOM 14634 N N . THR B 1 830 ? 33.906 -50.812 -27.469 1 89.5 830 THR B N 1
ATOM 14635 C CA . THR B 1 830 ? 34.406 -49.812 -26.531 1 89.5 830 THR B CA 1
ATOM 14636 C C . THR B 1 830 ? 33.625 -49.844 -25.219 1 89.5 830 THR B C 1
ATOM 14638 O O . THR B 1 830 ? 34.125 -49.406 -24.188 1 89.5 830 THR B O 1
ATOM 14641 N N . GLY B 1 831 ? 32.406 -50.438 -25.25 1 91.69 831 GLY B N 1
ATOM 14642 C CA . GLY B 1 831 ? 31.531 -50.438 -24.078 1 91.69 831 GLY B CA 1
ATOM 14643 C C . GLY B 1 831 ? 30.906 -49.094 -23.797 1 91.69 831 GLY B C 1
ATOM 14644 O O . GLY B 1 831 ? 30.328 -48.875 -22.734 1 91.69 831 GLY B O 1
ATOM 14645 N N . LEU B 1 832 ? 31.062 -48.156 -24.688 1 94.38 832 LEU B N 1
ATOM 14646 C CA . LEU B 1 832 ? 30.562 -46.812 -24.484 1 94.38 832 LEU B CA 1
ATOM 14647 C C . LEU B 1 832 ? 29.266 -46.594 -25.266 1 94.38 832 LEU B C 1
ATOM 14649 O O . LEU B 1 832 ? 28.984 -47.312 -26.219 1 94.38 832 LEU B O 1
ATOM 14653 N N . TYR B 1 833 ? 28.438 -45.594 -24.75 1 95.19 833 TYR B N 1
ATOM 14654 C CA . TYR B 1 833 ? 27.234 -45.25 -25.5 1 95.19 833 TYR B CA 1
ATOM 14655 C C . TYR B 1 833 ? 27.578 -44.781 -26.906 1 95.19 833 TYR B C 1
ATOM 14657 O O . TYR B 1 833 ? 28.594 -44.094 -27.109 1 95.19 833 TYR B O 1
ATOM 14665 N N . ARG B 1 834 ? 26.766 -45.156 -27.828 1 93.25 834 ARG B N 1
ATOM 14666 C CA . ARG B 1 834 ? 26.969 -44.719 -29.203 1 93.25 834 ARG B CA 1
ATOM 14667 C C . ARG B 1 834 ? 25.719 -44.031 -29.75 1 93.25 834 ARG B C 1
ATOM 14669 O O . ARG B 1 834 ? 24.594 -44.5 -29.516 1 93.25 834 ARG B O 1
ATOM 14676 N N . VAL B 1 835 ? 25.969 -42.906 -30.359 1 95.5 835 VAL B N 1
ATOM 14677 C CA . VAL B 1 835 ? 24.906 -42.188 -31.047 1 95.5 835 VAL B CA 1
ATOM 14678 C C . VAL B 1 835 ? 25.219 -42.062 -32.531 1 95.5 835 VAL B C 1
ATOM 14680 O O . VAL B 1 835 ? 26.375 -42.156 -32.938 1 95.5 835 VAL B O 1
ATOM 14683 N N . ASN B 1 836 ? 24.203 -41.875 -33.281 1 95.19 836 ASN B N 1
ATOM 14684 C CA . ASN B 1 836 ? 24.344 -41.875 -34.75 1 95.19 836 ASN B CA 1
ATOM 14685 C C . ASN B 1 836 ? 24.891 -40.562 -35.25 1 95.19 836 ASN B C 1
ATOM 14687 O O . ASN B 1 836 ? 24.312 -39.5 -35 1 95.19 836 ASN B O 1
ATOM 14691 N N . ASP B 1 837 ? 25.984 -40.562 -35.75 1 94.5 837 ASP B N 1
ATOM 14692 C CA . ASP B 1 837 ? 26.5 -39.438 -36.531 1 94.5 837 ASP B CA 1
ATOM 14693 C C . ASP B 1 837 ? 25.906 -39.438 -37.938 1 94.5 837 ASP B C 1
ATOM 14695 O O . ASP B 1 837 ? 26.469 -40 -38.875 1 94.5 837 ASP B O 1
ATOM 14699 N N . VAL B 1 838 ? 24.938 -38.781 -38.156 1 93.5 838 VAL B N 1
ATOM 14700 C CA . VAL B 1 838 ? 24.078 -38.875 -39.344 1 93.5 838 VAL B CA 1
ATOM 14701 C C . VAL B 1 838 ? 24.844 -38.406 -40.594 1 93.5 838 VAL B C 1
ATOM 14703 O O . VAL B 1 838 ? 24.766 -39.031 -41.625 1 93.5 838 VAL B O 1
ATOM 14706 N N . ASN B 1 839 ? 25.641 -37.281 -40.5 1 92.38 839 ASN B N 1
ATOM 14707 C CA . ASN B 1 839 ? 26.328 -36.75 -41.688 1 92.38 839 ASN B CA 1
ATOM 14708 C C . ASN B 1 839 ? 27.766 -37.25 -41.75 1 92.38 839 ASN B C 1
ATOM 14710 O O . ASN B 1 839 ? 28.516 -36.844 -42.625 1 92.38 839 ASN B O 1
ATOM 14714 N N . GLU B 1 840 ? 28.281 -38 -40.781 1 91.94 840 GLU B N 1
ATOM 14715 C CA . GLU B 1 840 ? 29.562 -38.688 -40.781 1 91.94 840 GLU B CA 1
ATOM 14716 C C . GLU B 1 840 ? 30.734 -37.719 -40.781 1 91.94 840 GLU B C 1
ATOM 14718 O O . GLU B 1 840 ? 31.734 -37.938 -41.438 1 91.94 840 GLU B O 1
ATOM 14723 N N . ASP B 1 841 ? 30.562 -36.625 -40.125 1 91.44 841 ASP B N 1
ATOM 14724 C CA . ASP B 1 841 ? 31.625 -35.656 -40.094 1 91.44 841 ASP B CA 1
ATOM 14725 C C . ASP B 1 841 ? 32.406 -35.688 -38.781 1 91.44 841 ASP B C 1
ATOM 14727 O O . ASP B 1 841 ? 33.312 -34.875 -38.562 1 91.44 841 ASP B O 1
ATOM 14731 N N . GLY B 1 842 ? 32.031 -36.5 -37.938 1 88.06 842 GLY B N 1
ATOM 14732 C CA . GLY B 1 842 ? 32.719 -36.719 -36.656 1 88.06 842 GLY B CA 1
ATOM 14733 C C . GLY B 1 842 ? 32.312 -35.719 -35.594 1 88.06 842 GLY B C 1
ATOM 14734 O O . GLY B 1 842 ? 32.844 -35.75 -34.469 1 88.06 842 GLY B O 1
ATOM 14735 N N . GLN B 1 843 ? 31.438 -34.812 -35.938 1 90.25 843 GLN B N 1
ATOM 14736 C CA . GLN B 1 843 ? 30.953 -33.812 -34.969 1 90.25 843 GLN B CA 1
ATOM 14737 C C . GLN B 1 843 ? 29.453 -33.969 -34.719 1 90.25 843 GLN B C 1
ATOM 14739 O O . GLN B 1 843 ? 28.703 -34.281 -35.656 1 90.25 843 GLN B O 1
ATOM 14744 N N . TYR B 1 844 ? 29.109 -33.875 -33.469 1 91.62 844 TYR B N 1
ATOM 14745 C CA . TYR B 1 844 ? 27.703 -33.969 -33.125 1 91.62 844 TYR B CA 1
ATOM 14746 C C . TYR B 1 844 ? 27.109 -32.594 -32.875 1 91.62 844 TYR B C 1
ATOM 14748 O O . TYR B 1 844 ? 27.484 -31.891 -31.938 1 91.62 844 TYR B O 1
ATOM 14756 N N . ASP B 1 845 ? 26.312 -32.188 -33.75 1 88.69 845 ASP B N 1
ATOM 14757 C CA . ASP B 1 845 ? 25.641 -30.906 -33.688 1 88.69 845 ASP B CA 1
ATOM 14758 C C . ASP B 1 845 ? 24.172 -31.016 -34.094 1 88.69 845 ASP B C 1
ATOM 14760 O O . ASP B 1 845 ? 23.594 -32.094 -34.062 1 88.69 845 ASP B O 1
ATOM 14764 N N . PHE B 1 846 ? 23.625 -29.938 -34.438 1 88.38 846 PHE B N 1
ATOM 14765 C CA . PHE B 1 846 ? 22.203 -29.859 -34.75 1 88.38 846 PHE B CA 1
ATOM 14766 C C . PHE B 1 846 ? 21.875 -30.734 -35.938 1 88.38 846 PHE B C 1
ATOM 14768 O O . PHE B 1 846 ? 20.766 -31.266 -36.031 1 88.38 846 PHE B O 1
ATOM 14775 N N . ASN B 1 847 ? 22.812 -30.984 -36.781 1 88.5 847 ASN B N 1
ATOM 14776 C CA . ASN B 1 847 ? 22.594 -31.766 -38 1 88.5 847 ASN B CA 1
ATOM 14777 C C . ASN B 1 847 ? 22.438 -33.25 -37.656 1 88.5 847 ASN B C 1
ATOM 14779 O O . ASN B 1 847 ? 21.906 -34.031 -38.469 1 88.5 847 ASN B O 1
ATOM 14783 N N . ASP B 1 848 ? 22.938 -33.562 -36.469 1 93.44 848 ASP B N 1
ATOM 14784 C CA . ASP B 1 848 ? 22.844 -34.969 -36.062 1 93.44 848 ASP B CA 1
ATOM 14785 C C . ASP B 1 848 ? 21.578 -35.219 -35.25 1 93.44 848 ASP B C 1
ATOM 14787 O O . ASP B 1 848 ? 21.25 -36.375 -34.969 1 93.44 848 ASP B O 1
ATOM 14791 N N . ALA B 1 849 ? 20.891 -34.219 -34.844 1 93.94 849 ALA B N 1
ATOM 14792 C CA . ALA B 1 849 ? 19.703 -34.344 -34 1 93.94 849 ALA B CA 1
ATOM 14793 C C . ALA B 1 849 ? 18.453 -34.594 -34.844 1 93.94 849 ALA B C 1
ATOM 14795 O O . ALA B 1 849 ? 17.672 -33.688 -35.125 1 93.94 849 ALA B O 1
ATOM 14796 N N . ILE B 1 850 ? 18.219 -35.875 -35.188 1 91.75 850 ILE B N 1
ATOM 14797 C CA . ILE B 1 850 ? 17.172 -36.188 -36.156 1 91.75 850 ILE B CA 1
ATOM 14798 C C . ILE B 1 850 ? 15.961 -36.781 -35.438 1 91.75 850 ILE B C 1
ATOM 14800 O O . ILE B 1 850 ? 14.883 -36.906 -36.031 1 91.75 850 ILE B O 1
ATOM 14804 N N . VAL B 1 851 ? 16.094 -37.188 -34.219 1 94.81 851 VAL B N 1
ATOM 14805 C CA . VAL B 1 851 ? 14.992 -37.75 -33.438 1 94.81 851 VAL B CA 1
ATOM 14806 C C . VAL B 1 851 ? 14.172 -36.625 -32.812 1 94.81 851 VAL B C 1
ATOM 14808 O O . VAL B 1 851 ? 14.727 -35.75 -32.125 1 94.81 851 VAL B O 1
ATOM 14811 N N . VAL B 1 852 ? 12.859 -36.625 -33.031 1 94.62 852 VAL B N 1
ATOM 14812 C CA . VAL B 1 852 ? 11.961 -35.656 -32.406 1 94.62 852 VAL B CA 1
ATOM 14813 C C . VAL B 1 852 ? 11.203 -36.312 -31.266 1 94.62 852 VAL B C 1
ATOM 14815 O O . VAL B 1 852 ? 10.461 -37.281 -31.469 1 94.62 852 VAL B O 1
ATOM 14818 N N . LYS B 1 853 ? 11.516 -35.844 -30.078 1 94 853 LYS B N 1
ATOM 14819 C CA . LYS B 1 853 ? 10.805 -36.344 -28.906 1 94 853 LYS B CA 1
ATOM 14820 C C . LYS B 1 853 ? 9.789 -35.312 -28.406 1 94 853 LYS B C 1
ATOM 14822 O O . LYS B 1 853 ? 10.133 -34.156 -28.141 1 94 853 LYS B O 1
ATOM 14827 N N . LYS B 1 854 ? 8.586 -35.75 -28.25 1 92.06 854 LYS B N 1
ATOM 14828 C CA . LYS B 1 854 ? 7.523 -34.906 -27.719 1 92.06 854 LYS B CA 1
ATOM 14829 C C . LYS B 1 854 ? 7.531 -34.906 -26.203 1 92.06 854 LYS B C 1
ATOM 14831 O O . LYS B 1 854 ? 7.613 -35.938 -25.562 1 92.06 854 LYS B O 1
ATOM 14836 N N . LEU B 1 855 ? 7.504 -33.75 -25.531 1 88.5 855 LEU B N 1
ATOM 14837 C CA . LEU B 1 855 ? 7.602 -33.625 -24.078 1 88.5 855 LEU B CA 1
ATOM 14838 C C . LEU B 1 855 ? 6.262 -33.188 -23.484 1 88.5 855 LEU B C 1
ATOM 14840 O O . LEU B 1 855 ? 6.086 -33.219 -22.266 1 88.5 855 LEU B O 1
ATOM 14844 N N . GLY B 1 856 ? 5.316 -32.906 -24.062 1 86.06 856 GLY B N 1
ATOM 14845 C CA . GLY B 1 856 ? 4.051 -32.438 -23.516 1 86.06 856 GLY B CA 1
ATOM 14846 C C . GLY B 1 856 ? 3.152 -33.594 -23.062 1 86.06 856 GLY B C 1
ATOM 14847 O O . GLY B 1 856 ? 3.467 -34.75 -23.281 1 86.06 856 GLY B O 1
ATOM 14848 N N . ARG B 1 857 ? 2.121 -33.25 -22.344 1 93.19 857 ARG B N 1
ATOM 14849 C CA . ARG B 1 857 ? 1.134 -34.219 -21.891 1 93.19 857 ARG B CA 1
ATOM 14850 C C . ARG B 1 857 ? 0.316 -34.75 -23.062 1 93.19 857 ARG B C 1
ATOM 14852 O O . ARG B 1 857 ? -0.156 -33.969 -23.906 1 93.19 857 ARG B O 1
ATOM 14859 N N . GLU B 1 858 ? 0.158 -36.062 -23.094 1 95.94 858 GLU B N 1
ATOM 14860 C CA . GLU B 1 858 ? -0.655 -36.688 -24.141 1 95.94 858 GLU B CA 1
ATOM 14861 C C . GLU B 1 858 ? -2.139 -36.625 -23.797 1 95.94 858 GLU B C 1
ATOM 14863 O O . GLU B 1 858 ? -2.98 -36.375 -24.656 1 95.94 858 GLU B O 1
ATOM 14868 N N . TYR B 1 859 ? -2.428 -36.906 -22.641 1 97.38 859 TYR B N 1
ATOM 14869 C CA . TYR B 1 859 ? -3.752 -36.656 -22.078 1 97.38 859 TYR B CA 1
ATOM 14870 C C . TYR B 1 859 ? -3.686 -36.438 -20.578 1 97.38 859 TYR B C 1
ATOM 14872 O O . TYR B 1 859 ? -2.707 -36.844 -19.938 1 97.38 859 TYR B O 1
ATOM 14880 N N . PHE B 1 860 ? -4.559 -35.844 -19.953 1 97.88 860 PHE B N 1
ATOM 14881 C CA . PHE B 1 860 ? -4.629 -35.594 -18.516 1 97.88 860 PHE B CA 1
ATOM 14882 C C . PHE B 1 860 ? -6.066 -35.344 -18.078 1 97.88 860 PHE B C 1
ATOM 14884 O O . PHE B 1 860 ? -6.941 -35.094 -18.906 1 97.88 860 PHE B O 1
ATOM 14891 N N . GLY B 1 861 ? -6.348 -35.531 -16.812 1 98.12 861 GLY B N 1
ATOM 14892 C CA . GLY B 1 861 ? -7.684 -35.344 -16.266 1 98.12 861 GLY B CA 1
ATOM 14893 C C . GLY B 1 861 ? -7.773 -35.688 -14.797 1 98.12 861 GLY B C 1
ATOM 14894 O O . GLY B 1 861 ? -6.754 -35.75 -14.102 1 98.12 861 GLY B O 1
ATOM 14895 N N . GLY B 1 862 ? -9.008 -35.781 -14.391 1 98.38 862 GLY B N 1
ATOM 14896 C CA . GLY B 1 862 ? -9.25 -36.094 -12.992 1 98.38 862 GLY B CA 1
ATOM 14897 C C . GLY B 1 862 ? -10.562 -36.812 -12.758 1 98.38 862 GLY B C 1
ATOM 14898 O O . GLY B 1 862 ? -11.484 -36.719 -13.57 1 98.38 862 GLY B O 1
ATOM 14899 N N . LEU B 1 863 ? -10.594 -37.594 -11.719 1 98.38 863 LEU B N 1
ATOM 14900 C CA . LEU B 1 863 ? -11.766 -38.312 -11.258 1 98.38 863 LEU B CA 1
ATOM 14901 C C . LEU B 1 863 ? -12.117 -37.938 -9.82 1 98.38 863 LEU B C 1
ATOM 14903 O O . LEU B 1 863 ? -11.312 -38.156 -8.914 1 98.38 863 LEU B O 1
ATOM 14907 N N . THR B 1 864 ? -13.234 -37.375 -9.672 1 97.62 864 THR B N 1
ATOM 14908 C CA . THR B 1 864 ? -13.688 -36.969 -8.344 1 97.62 864 THR B CA 1
ATOM 14909 C C . THR B 1 864 ? -14.883 -37.812 -7.902 1 97.62 864 THR B C 1
ATOM 14911 O O . THR B 1 864 ? -15.781 -38.094 -8.703 1 97.62 864 THR B O 1
ATOM 14914 N N . ASN B 1 865 ? -14.914 -38.25 -6.707 1 97.69 865 ASN B N 1
ATOM 14915 C CA . ASN B 1 865 ? -16.047 -38.906 -6.066 1 97.69 865 ASN B CA 1
ATOM 14916 C C . ASN B 1 865 ? -16.438 -38.219 -4.77 1 97.69 865 ASN B C 1
ATOM 14918 O O . ASN B 1 865 ? -15.578 -37.75 -4.016 1 97.69 865 ASN B O 1
ATOM 14922 N N . LYS B 1 866 ? -17.688 -38.125 -4.57 1 96.12 866 LYS B N 1
ATOM 14923 C CA . LYS B 1 866 ? -18.25 -37.531 -3.363 1 96.12 866 LYS B CA 1
ATOM 14924 C C . LYS B 1 866 ? -19.312 -38.438 -2.746 1 96.12 866 LYS B C 1
ATOM 14926 O O . LYS B 1 866 ? -20.281 -38.781 -3.408 1 96.12 866 LYS B O 1
ATOM 14931 N N . PHE B 1 867 ? -19.094 -38.844 -1.507 1 97 867 PHE B N 1
ATOM 14932 C CA . PHE B 1 867 ? -20.047 -39.625 -0.729 1 97 867 PHE B CA 1
ATOM 14933 C C . PHE B 1 867 ? -20.594 -38.812 0.439 1 97 867 PHE B C 1
ATOM 14935 O O . PHE B 1 867 ? -19.844 -38.125 1.128 1 97 867 PHE B O 1
ATOM 14942 N N . SER B 1 868 ? -21.812 -38.812 0.542 1 94.31 868 SER B N 1
ATOM 14943 C CA . SER B 1 868 ? -22.438 -38.188 1.698 1 94.31 868 SER B CA 1
ATOM 14944 C C . SER B 1 868 ? -23.375 -39.125 2.428 1 94.31 868 SER B C 1
ATOM 14946 O O . SER B 1 868 ? -24.156 -39.844 1.795 1 94.31 868 SER B O 1
ATOM 14948 N N . TYR B 1 869 ? -23.234 -39.25 3.764 1 94.44 869 TYR B N 1
ATOM 14949 C CA . TYR B 1 869 ? -24.078 -40.125 4.59 1 94.44 869 TYR B CA 1
ATOM 14950 C C . TYR B 1 869 ? -24.359 -39.469 5.938 1 94.44 869 TYR B C 1
ATOM 14952 O O . TYR B 1 869 ? -23.484 -39.375 6.789 1 94.44 869 TYR B O 1
ATOM 14960 N N . LYS B 1 870 ? -25.531 -39.156 6.348 1 89.38 870 LYS B N 1
ATOM 14961 C CA . LYS B 1 870 ? -26.016 -38.594 7.613 1 89.38 870 LYS B CA 1
ATOM 14962 C C . LYS B 1 870 ? -25.062 -37.562 8.172 1 89.38 870 LYS B C 1
ATOM 14964 O O . LYS B 1 870 ? -24.625 -37.656 9.32 1 89.38 870 LYS B O 1
ATOM 14969 N N . GLY B 1 871 ? -24.641 -36.594 7.465 1 88.19 871 GLY B N 1
ATOM 14970 C CA . GLY B 1 871 ? -23.781 -35.5 7.898 1 88.19 871 GLY B CA 1
ATOM 14971 C C . GLY B 1 871 ? -22.312 -35.719 7.609 1 88.19 871 GLY B C 1
ATOM 14972 O O . GLY B 1 871 ? -21.5 -34.812 7.727 1 88.19 871 GLY B O 1
ATOM 14973 N N . MET B 1 872 ? -21.953 -36.969 7.332 1 95.25 872 MET B N 1
ATOM 14974 C CA . MET B 1 872 ? -20.578 -37.281 6.957 1 95.25 872 MET B CA 1
ATOM 14975 C C . MET B 1 872 ? -20.391 -37.156 5.449 1 95.25 872 MET B C 1
ATOM 14977 O O . MET B 1 872 ? -21.25 -37.562 4.672 1 95.25 872 MET B O 1
ATOM 14981 N N . GLU B 1 873 ? -19.312 -36.562 5.078 1 95.75 873 GLU B N 1
ATOM 14982 C CA . GLU B 1 873 ? -18.984 -36.438 3.662 1 95.75 873 GLU B CA 1
ATOM 14983 C C . GLU B 1 873 ? -17.547 -36.875 3.387 1 95.75 873 GLU B C 1
ATOM 14985 O O . GLU B 1 873 ? -16.641 -36.531 4.137 1 95.75 873 GLU B O 1
ATOM 14990 N N . VAL B 1 874 ? -17.406 -37.75 2.439 1 96.62 874 VAL B N 1
ATOM 14991 C CA . VAL B 1 874 ? -16.078 -38.156 1.95 1 96.62 874 VAL B CA 1
ATOM 14992 C C . VAL B 1 874 ? -15.93 -37.719 0.491 1 96.62 874 VAL B C 1
ATOM 14994 O O . VAL B 1 874 ? -16.781 -38.031 -0.343 1 96.62 874 VAL B O 1
ATOM 14997 N N . ARG B 1 875 ? -14.898 -37.031 0.223 1 96.62 875 ARG B N 1
ATOM 14998 C CA . ARG B 1 875 ? -14.586 -36.594 -1.136 1 96.62 875 ARG B CA 1
ATOM 14999 C C . ARG B 1 875 ? -13.133 -36.938 -1.491 1 96.62 875 ARG B C 1
ATOM 15001 O O . ARG B 1 875 ? -12.227 -36.719 -0.684 1 96.62 875 ARG B O 1
ATOM 15008 N N . PHE B 1 876 ? -12.914 -37.469 -2.617 1 96.25 876 PHE B N 1
ATOM 15009 C CA . PHE B 1 876 ? -11.531 -37.688 -3.045 1 96.25 876 PHE B CA 1
ATOM 15010 C C . PHE B 1 876 ? -11.383 -37.406 -4.535 1 96.25 876 PHE B C 1
ATOM 15012 O O . PHE B 1 876 ? -12.32 -37.594 -5.309 1 96.25 876 PHE B O 1
ATOM 15019 N N . LEU B 1 877 ? -10.258 -36.875 -4.984 1 97.94 877 LEU B N 1
ATOM 15020 C CA . LEU B 1 877 ? -9.898 -36.531 -6.355 1 97.94 877 LEU B CA 1
ATOM 15021 C C . LEU B 1 877 ? -8.625 -37.281 -6.773 1 97.94 877 LEU B C 1
ATOM 15023 O O . LEU B 1 877 ? -7.582 -37.125 -6.133 1 97.94 877 LEU B O 1
ATOM 15027 N N . TRP B 1 878 ? -8.734 -38.062 -7.805 1 98.06 878 TRP B N 1
ATOM 15028 C CA . TRP B 1 878 ? -7.586 -38.688 -8.477 1 98.06 878 TRP B CA 1
ATOM 15029 C C . TRP B 1 878 ? -7.219 -37.906 -9.734 1 98.06 878 TRP B C 1
ATOM 15031 O O . TRP B 1 878 ? -8.062 -37.688 -10.617 1 98.06 878 TRP B O 1
ATOM 15041 N N . GLU B 1 879 ? -6.027 -37.5 -9.812 1 97.94 879 GLU B N 1
ATOM 15042 C CA . GLU B 1 879 ? -5.5 -36.875 -11.023 1 97.94 879 GLU B CA 1
ATOM 15043 C C . GLU B 1 879 ? -4.684 -37.875 -11.836 1 97.94 879 GLU B C 1
ATOM 15045 O O . GLU B 1 879 ? -3.902 -38.656 -11.273 1 97.94 879 GLU B O 1
ATOM 15050 N N . PHE B 1 880 ? -4.859 -37.938 -13.109 1 98 880 PHE B N 1
ATOM 15051 C CA . PHE B 1 880 ? -4.059 -38.844 -13.953 1 98 880 PHE B CA 1
ATOM 15052 C C . PHE B 1 880 ? -3.459 -38.062 -15.125 1 98 880 PHE B C 1
ATOM 15054 O O . PHE B 1 880 ? -4.102 -37.156 -15.688 1 98 880 PHE B O 1
ATOM 15061 N N . VAL B 1 881 ? -2.258 -38.312 -15.453 1 97.12 881 VAL B N 1
ATOM 15062 C CA . VAL B 1 881 ? -1.496 -37.656 -16.516 1 97.12 881 VAL B CA 1
ATOM 15063 C C . VAL B 1 881 ? -0.675 -38.688 -17.281 1 97.12 881 VAL B C 1
ATOM 15065 O O . VAL B 1 881 ? -0.043 -39.562 -16.672 1 97.12 881 VAL B O 1
ATOM 15068 N N . LYS B 1 882 ? -0.743 -38.688 -18.562 1 96.81 882 LYS B N 1
ATOM 15069 C CA . LYS B 1 882 ? 0.134 -39.469 -19.422 1 96.81 882 LYS B CA 1
ATOM 15070 C C . LYS B 1 882 ? 1.172 -38.562 -20.094 1 96.81 882 LYS B C 1
ATOM 15072 O O . LYS B 1 882 ? 0.819 -37.594 -20.781 1 96.81 882 LYS B O 1
ATOM 15077 N N . GLN B 1 883 ? 2.457 -38.938 -19.875 1 94.56 883 GLN B N 1
ATOM 15078 C CA . GLN B 1 883 ? 3.521 -38.125 -20.469 1 94.56 883 GLN B CA 1
ATOM 15079 C C . GLN B 1 883 ? 4.844 -38.875 -20.484 1 94.56 883 GLN B C 1
ATOM 15081 O O . GLN B 1 883 ? 4.977 -39.906 -19.828 1 94.56 883 GLN B O 1
ATOM 15086 N N . SER B 1 884 ? 5.742 -38.469 -21.234 1 92.31 884 SER B N 1
ATOM 15087 C CA . SER B 1 884 ? 7.133 -38.906 -21.25 1 92.31 884 SER B CA 1
ATOM 15088 C C . SER B 1 884 ? 8.07 -37.781 -20.844 1 92.31 884 SER B C 1
ATOM 15090 O O . SER B 1 884 ? 7.781 -36.594 -21.094 1 92.31 884 SER B O 1
ATOM 15092 N N . ALA B 1 885 ? 9.07 -38.125 -20.172 1 91.94 885 ALA B N 1
ATOM 15093 C CA . ALA B 1 885 ? 9.984 -37.094 -19.734 1 91.94 885 ALA B CA 1
ATOM 15094 C C . ALA B 1 885 ? 11.406 -37.625 -19.594 1 91.94 885 ALA B C 1
ATOM 15096 O O . ALA B 1 885 ? 11.625 -38.812 -19.562 1 91.94 885 ALA B O 1
ATOM 15097 N N . LEU B 1 886 ? 12.273 -36.594 -19.547 1 91 886 LEU B N 1
ATOM 15098 C CA . LEU B 1 886 ? 13.688 -36.906 -19.312 1 91 886 LEU B CA 1
ATOM 15099 C C . LEU B 1 886 ? 13.922 -37.281 -17.844 1 91 886 LEU B C 1
ATOM 15101 O O . LEU B 1 886 ? 13.328 -36.688 -16.938 1 91 886 LEU B O 1
ATOM 15105 N N . GLU B 1 887 ? 14.773 -38.25 -17.703 1 88.94 887 GLU B N 1
ATOM 15106 C CA . GLU B 1 887 ? 15.25 -38.531 -16.359 1 88.94 887 GLU B CA 1
ATOM 15107 C C . GLU B 1 887 ? 16.188 -37.438 -15.852 1 88.94 887 GLU B C 1
ATOM 15109 O O . GLU B 1 887 ? 16.672 -36.625 -16.641 1 88.94 887 GLU B O 1
ATOM 15114 N N . ARG B 1 888 ? 16.328 -37.375 -14.578 1 88.25 888 ARG B N 1
ATOM 15115 C CA . ARG B 1 888 ? 17.234 -36.406 -14.031 1 88.25 888 ARG B CA 1
ATOM 15116 C C . ARG B 1 888 ? 18.656 -36.625 -14.531 1 88.25 888 ARG B C 1
ATOM 15118 O O . ARG B 1 888 ? 19.109 -37.781 -14.602 1 88.25 888 ARG B O 1
ATOM 15125 N N . GLU B 1 889 ? 19.281 -35.562 -14.852 1 88.12 889 GLU B N 1
ATOM 15126 C CA . GLU B 1 889 ? 20.672 -35.625 -15.289 1 88.12 889 GLU B CA 1
ATOM 15127 C C . GLU B 1 889 ? 21.594 -35.938 -14.117 1 88.12 889 GLU B C 1
ATOM 15129 O O . GLU B 1 889 ? 21.469 -35.344 -13.047 1 88.12 889 GLU B O 1
ATOM 15134 N N . THR B 1 890 ? 22.375 -36.938 -14.32 1 91.69 890 THR B N 1
ATOM 15135 C CA . THR B 1 890 ? 23.422 -37.219 -13.344 1 91.69 890 THR B CA 1
ATOM 15136 C C . THR B 1 890 ? 24.797 -36.938 -13.914 1 91.69 890 THR B C 1
ATOM 15138 O O . THR B 1 890 ? 24.953 -36.75 -15.125 1 91.69 890 THR B O 1
ATOM 15141 N N . SER B 1 891 ? 25.75 -36.969 -13.016 1 92.81 891 SER B N 1
ATOM 15142 C CA . SER B 1 891 ? 27.125 -36.875 -13.477 1 92.81 891 SER B CA 1
ATOM 15143 C C . SER B 1 891 ? 27.578 -38.188 -14.141 1 92.81 891 SER B C 1
ATOM 15145 O O . SER B 1 891 ? 26.891 -39.188 -14.039 1 92.81 891 SER B O 1
ATOM 15147 N N . LEU B 1 892 ? 28.766 -38.062 -14.797 1 94.94 892 LEU B N 1
ATOM 15148 C CA . LEU B 1 892 ? 29.344 -39.25 -15.43 1 94.94 892 LEU B CA 1
ATOM 15149 C C . LEU B 1 892 ? 29.484 -40.375 -14.43 1 94.94 892 LEU B C 1
ATOM 15151 O O . LEU B 1 892 ? 30.031 -40.188 -13.344 1 94.94 892 LEU B O 1
ATOM 15155 N N . PRO B 1 893 ? 28.922 -41.562 -14.828 1 93.38 893 PRO B N 1
ATOM 15156 C CA . PRO B 1 893 ? 29.094 -42.719 -13.914 1 93.38 893 PRO B CA 1
ATOM 15157 C C . PRO B 1 893 ? 30.578 -43.031 -13.664 1 93.38 893 PRO B C 1
ATOM 15159 O O . PRO B 1 893 ? 31.328 -43.25 -14.617 1 93.38 893 PRO B O 1
ATOM 15162 N N . GLY B 1 894 ? 30.891 -43.062 -12.492 1 93.5 894 GLY B N 1
ATOM 15163 C CA . GLY B 1 894 ? 32.281 -43.25 -12.102 1 93.5 894 GLY B CA 1
ATOM 15164 C C . GLY B 1 894 ? 32.938 -42 -11.539 1 93.5 894 GLY B C 1
ATOM 15165 O O . GLY B 1 894 ? 33.969 -42.062 -10.883 1 93.5 894 GLY B O 1
ATOM 15166 N N . TYR B 1 895 ? 32.312 -40.906 -11.844 1 94.19 895 TYR B N 1
ATOM 15167 C CA . TYR B 1 895 ? 32.781 -39.656 -11.289 1 94.19 895 TYR B CA 1
ATOM 15168 C C . TYR B 1 895 ? 32.438 -39.531 -9.805 1 94.19 895 TYR B C 1
ATOM 15170 O O . TYR B 1 895 ? 31.609 -40.281 -9.305 1 94.19 895 TYR B O 1
ATOM 15178 N N . LYS B 1 896 ? 33.156 -38.781 -9.039 1 94.44 896 LYS B N 1
ATOM 15179 C CA . LYS B 1 896 ? 32.969 -38.625 -7.602 1 94.44 896 LYS B CA 1
ATOM 15180 C C . LYS B 1 896 ? 31.688 -37.875 -7.289 1 94.44 896 LYS B C 1
ATOM 15182 O O . LYS B 1 896 ? 31.719 -36.812 -6.668 1 94.44 896 LYS B O 1
ATOM 15187 N N . ALA B 1 897 ? 30.562 -38.312 -7.668 1 95.56 897 ALA B N 1
ATOM 15188 C CA . ALA B 1 897 ? 29.219 -37.812 -7.449 1 95.56 897 ALA B CA 1
ATOM 15189 C C . ALA B 1 897 ? 28.188 -38.938 -7.336 1 95.56 897 ALA B C 1
ATOM 15191 O O . ALA B 1 897 ? 28.422 -40.031 -7.852 1 95.56 897 ALA B O 1
ATOM 15192 N N . MET B 1 898 ? 27.203 -38.656 -6.703 1 95.25 898 MET B N 1
ATOM 15193 C CA . MET B 1 898 ? 26.125 -39.625 -6.473 1 95.25 898 MET B CA 1
ATOM 15194 C C . MET B 1 898 ? 25.5 -40.062 -7.789 1 95.25 898 MET B C 1
ATOM 15196 O O . MET B 1 898 ? 25.516 -39.312 -8.766 1 95.25 898 MET B O 1
ATOM 15200 N N . GLN B 1 899 ? 25.078 -41.344 -7.863 1 94.31 899 GLN B N 1
ATOM 15201 C CA . GLN B 1 899 ? 24.312 -41.906 -8.961 1 94.31 899 GLN B CA 1
ATOM 15202 C C . GLN B 1 899 ? 22.984 -42.438 -8.469 1 94.31 899 GLN B C 1
ATOM 15204 O O . GLN B 1 899 ? 22.734 -42.531 -7.258 1 94.31 899 GLN B O 1
ATOM 15209 N N . THR B 1 900 ? 22.141 -42.875 -9.406 1 93.44 900 THR B N 1
ATOM 15210 C CA . THR B 1 900 ? 20.844 -43.438 -9.031 1 93.44 900 THR B CA 1
ATOM 15211 C C . THR B 1 900 ? 20.953 -44.938 -8.766 1 93.44 900 THR B C 1
ATOM 15213 O O . THR B 1 900 ? 21.828 -45.594 -9.297 1 93.44 900 THR B O 1
ATOM 15216 N N . ALA B 1 901 ? 20.062 -45.375 -7.922 1 92.5 901 ALA B N 1
ATOM 15217 C CA . ALA B 1 901 ? 20 -46.812 -7.691 1 92.5 901 ALA B CA 1
ATOM 15218 C C . ALA B 1 901 ? 19.625 -47.562 -8.977 1 92.5 901 ALA B C 1
ATOM 15220 O O . ALA B 1 901 ? 20.094 -48.688 -9.203 1 92.5 901 ALA B O 1
ATOM 15221 N N . GLN B 1 902 ? 18.844 -46.938 -9.75 1 89.06 902 GLN B N 1
ATOM 15222 C CA . GLN B 1 902 ? 18.453 -47.531 -11.023 1 89.06 902 GLN B CA 1
ATOM 15223 C C . GLN B 1 902 ? 19.672 -47.812 -11.898 1 89.06 902 GLN B C 1
ATOM 15225 O O . GLN B 1 902 ? 19.766 -48.844 -12.539 1 89.06 902 GLN B O 1
ATOM 15230 N N . PHE B 1 903 ? 20.562 -46.844 -12 1 90.5 903 PHE B N 1
ATOM 15231 C CA . PHE B 1 903 ? 21.797 -47.031 -12.773 1 90.5 903 PHE B CA 1
ATOM 15232 C C . PHE B 1 903 ? 22.562 -48.25 -12.273 1 90.5 903 PHE B C 1
ATOM 15234 O O . PHE B 1 903 ? 23.031 -49.062 -13.062 1 90.5 903 PHE B O 1
ATOM 15241 N N . PHE B 1 904 ? 22.734 -48.312 -10.938 1 92.31 904 PHE B N 1
ATOM 15242 C CA . PHE B 1 904 ? 23.484 -49.438 -10.359 1 92.31 904 PHE B CA 1
ATOM 15243 C C . PHE B 1 904 ? 22.844 -50.75 -10.727 1 92.31 904 PHE B C 1
ATOM 15245 O O . PHE B 1 904 ? 23.531 -51.719 -11.055 1 92.31 904 PHE B O 1
ATOM 15252 N N . ASN B 1 905 ? 21.562 -50.812 -10.641 1 89.44 905 ASN B N 1
ATOM 15253 C CA . ASN B 1 905 ? 20.859 -52.031 -10.977 1 89.44 905 ASN B CA 1
ATOM 15254 C C . ASN B 1 905 ? 21.047 -52.406 -12.445 1 89.44 905 ASN B C 1
ATOM 15256 O O . ASN B 1 905 ? 21.188 -53.562 -12.781 1 89.44 905 ASN B O 1
ATOM 15260 N N . GLU B 1 906 ? 21.031 -51.469 -13.258 1 87.81 906 GLU B N 1
ATOM 15261 C CA . GLU B 1 906 ? 21.219 -51.719 -14.688 1 87.81 906 GLU B CA 1
ATOM 15262 C C . GLU B 1 906 ? 22.656 -52.094 -14.992 1 87.81 906 GLU B C 1
ATOM 15264 O O . GLU B 1 906 ? 22.922 -52.875 -15.914 1 87.81 906 GLU B O 1
ATOM 15269 N N . TRP B 1 907 ? 23.578 -51.531 -14.375 1 88.19 907 TRP B N 1
ATOM 15270 C CA . TRP B 1 907 ? 25 -51.781 -14.555 1 88.19 907 TRP B CA 1
ATOM 15271 C C . TRP B 1 907 ? 25.344 -53.219 -14.203 1 88.19 907 TRP B C 1
ATOM 15273 O O . TRP B 1 907 ? 26.156 -53.875 -14.875 1 88.19 907 TRP B O 1
ATOM 15283 N N . GLN B 1 908 ? 24.656 -53.875 -13.375 1 77.62 908 GLN B N 1
ATOM 15284 C CA . GLN B 1 908 ? 24.828 -55.25 -12.945 1 77.62 908 GLN B CA 1
ATOM 15285 C C . GLN B 1 908 ? 26.312 -55.625 -12.875 1 77.62 908 GLN B C 1
ATOM 15287 O O . GLN B 1 908 ? 26.734 -56.625 -13.453 1 77.62 908 GLN B O 1
ATOM 15292 N N . TYR B 1 909 ? 27.156 -54.844 -12.227 1 71.06 909 TYR B N 1
ATOM 15293 C CA . TYR B 1 909 ? 28.578 -55 -11.945 1 71.06 909 TYR B CA 1
ATOM 15294 C C . TYR B 1 909 ? 29.344 -55.344 -13.227 1 71.06 909 TYR B C 1
ATOM 15296 O O . TYR B 1 909 ? 30.172 -56.25 -13.234 1 71.06 909 TYR B O 1
ATOM 15304 N N . GLY B 1 910 ? 28.891 -54.594 -14.219 1 66.5 910 GLY B N 1
ATOM 15305 C CA . GLY B 1 910 ? 29.781 -54.656 -15.367 1 66.5 910 GLY B CA 1
ATOM 15306 C C . GLY B 1 910 ? 29.141 -55.281 -16.594 1 66.5 910 GLY B C 1
ATOM 15307 O O . GLY B 1 910 ? 29.766 -55.312 -17.672 1 66.5 910 GLY B O 1
ATOM 15308 N N . GLN B 1 911 ? 27.953 -55.781 -16.422 1 66 911 GLN B N 1
ATOM 15309 C CA . GLN B 1 911 ? 27.344 -56.312 -17.641 1 66 911 GLN B CA 1
ATOM 15310 C C . GLN B 1 911 ? 26.766 -55.219 -18.5 1 66 911 GLN B C 1
ATOM 15312 O O . GLN B 1 911 ? 25.828 -54.531 -18.109 1 66 911 GLN B O 1
ATOM 15317 N N . ASN B 1 912 ? 27.625 -54.531 -19.188 1 61.62 912 ASN B N 1
ATOM 15318 C CA . ASN B 1 912 ? 27.453 -53.281 -19.938 1 61.62 912 ASN B CA 1
ATOM 15319 C C . ASN B 1 912 ? 26.391 -53.438 -21.031 1 61.62 912 ASN B C 1
ATOM 15321 O O . ASN B 1 912 ? 26.562 -52.938 -22.141 1 61.62 912 ASN B O 1
ATOM 15325 N N . ASN B 1 913 ? 25.359 -54.125 -20.797 1 66.69 913 ASN B N 1
ATOM 15326 C CA . ASN B 1 913 ? 24.469 -54.281 -21.938 1 66.69 913 ASN B CA 1
ATOM 15327 C C . ASN B 1 913 ? 23.562 -53.062 -22.125 1 66.69 913 ASN B C 1
ATOM 15329 O O . ASN B 1 913 ? 23.234 -52.688 -23.25 1 66.69 913 ASN B O 1
ATOM 15333 N N . ASN B 1 914 ? 23.312 -52.406 -21.031 1 80.81 914 ASN B N 1
ATOM 15334 C CA . ASN B 1 914 ? 22.359 -51.312 -21.172 1 80.81 914 ASN B CA 1
ATOM 15335 C C . ASN B 1 914 ? 22.969 -50 -20.719 1 80.81 914 ASN B C 1
ATOM 15337 O O . ASN B 1 914 ? 22.359 -48.938 -20.922 1 80.81 914 ASN B O 1
ATOM 15341 N N . VAL B 1 915 ? 24.047 -50.031 -20.094 1 90.94 915 VAL B N 1
ATOM 15342 C CA . VAL B 1 915 ? 24.734 -48.812 -19.641 1 90.94 915 VAL B CA 1
ATOM 15343 C C . VAL B 1 915 ? 26.188 -48.844 -20.094 1 90.94 915 VAL B C 1
ATOM 15345 O O . VAL B 1 915 ? 26.766 -49.938 -20.297 1 90.94 915 VAL B O 1
ATOM 15348 N N . GLN B 1 916 ? 26.672 -47.688 -20.234 1 92.69 916 GLN B N 1
ATOM 15349 C CA . GLN B 1 916 ? 28.062 -47.625 -20.688 1 92.69 916 GLN B CA 1
ATOM 15350 C C . GLN B 1 916 ? 29 -48.062 -19.578 1 92.69 916 GLN B C 1
ATOM 15352 O O . GLN B 1 916 ? 28.625 -48.094 -18.406 1 92.69 916 GLN B O 1
ATOM 15357 N N . THR B 1 917 ? 30.25 -48.406 -20.031 1 92.31 917 THR B N 1
ATOM 15358 C CA . THR B 1 917 ? 31.297 -48.75 -19.078 1 92.31 917 THR B CA 1
ATOM 15359 C C . THR B 1 917 ? 31.547 -47.625 -18.109 1 92.31 917 THR B C 1
ATOM 15361 O O . THR B 1 917 ? 31.547 -46.438 -18.5 1 92.31 917 THR B O 1
ATOM 15364 N N . VAL B 1 918 ? 31.625 -48 -16.828 1 93.94 918 VAL B N 1
ATOM 15365 C CA . VAL B 1 918 ? 31.906 -46.969 -15.805 1 93.94 918 VAL B CA 1
ATOM 15366 C C . VAL B 1 918 ? 33.344 -46.531 -15.922 1 93.94 918 VAL B C 1
ATOM 15368 O O . VAL B 1 918 ? 34.281 -47.344 -15.867 1 93.94 918 VAL B O 1
ATOM 15371 N N . SER B 1 919 ? 33.562 -45.219 -16.141 1 94.44 919 SER B N 1
ATOM 15372 C CA . SER B 1 919 ? 34.875 -44.656 -16.422 1 94.44 919 SER B CA 1
ATOM 15373 C C . SER B 1 919 ? 34.875 -43.156 -16.234 1 94.44 919 SER B C 1
ATOM 15375 O O . SER B 1 919 ? 33.844 -42.5 -16.391 1 94.44 919 SER B O 1
ATOM 15377 N N . GLU B 1 920 ? 36.031 -42.625 -15.875 1 94.38 920 GLU B N 1
ATOM 15378 C CA . GLU B 1 920 ? 36.188 -41.188 -15.789 1 94.38 920 GLU B CA 1
ATOM 15379 C C . GLU B 1 920 ? 36.969 -40.625 -16.984 1 94.38 920 GLU B C 1
ATOM 15381 O O . GLU B 1 920 ? 37.406 -39.469 -16.984 1 94.38 920 GLU B O 1
ATOM 15386 N N . SER B 1 921 ? 37.156 -41.438 -17.953 1 94.12 921 SER B N 1
ATOM 15387 C CA . SER B 1 921 ? 37.969 -41.062 -19.094 1 94.12 921 SER B CA 1
ATOM 15388 C C . SER B 1 921 ? 37.25 -40 -19.938 1 94.12 921 SER B C 1
ATOM 15390 O O . SER B 1 921 ? 36 -39.875 -19.859 1 94.12 921 SER B O 1
ATOM 15392 N N . PHE B 1 922 ? 38.062 -39.281 -20.672 1 94.56 922 PHE B N 1
ATOM 15393 C CA . PHE B 1 922 ? 37.531 -38.25 -21.562 1 94.56 922 PHE B CA 1
ATOM 15394 C C . PHE B 1 922 ? 36.594 -38.875 -22.578 1 94.56 922 PHE B C 1
ATOM 15396 O O . PHE B 1 922 ? 35.531 -38.312 -22.875 1 94.56 922 PHE B O 1
ATOM 15403 N N . ASP B 1 923 ? 36.969 -40 -23.094 1 92.88 923 ASP B N 1
ATOM 15404 C CA . ASP B 1 923 ? 36.125 -40.688 -24.094 1 92.88 923 ASP B CA 1
ATOM 15405 C C . ASP B 1 923 ? 34.781 -41.094 -23.5 1 92.88 923 ASP B C 1
ATOM 15407 O O . ASP B 1 923 ? 33.75 -41 -24.141 1 92.88 923 ASP B O 1
ATOM 15411 N N . ALA B 1 924 ? 34.812 -41.625 -22.312 1 95.19 924 ALA B N 1
ATOM 15412 C CA . ALA B 1 924 ? 33.594 -42.031 -21.625 1 95.19 924 ALA B CA 1
ATOM 15413 C C . ALA B 1 924 ? 32.688 -40.812 -21.359 1 95.19 924 ALA B C 1
ATOM 15415 O O . ALA B 1 924 ? 31.469 -40.906 -21.469 1 95.19 924 ALA B O 1
ATOM 15416 N N . GLY B 1 925 ? 33.344 -39.719 -20.969 1 96 925 GLY B N 1
ATOM 15417 C CA . GLY B 1 925 ? 32.625 -38.469 -20.766 1 96 925 GLY B CA 1
ATOM 15418 C C . GLY B 1 925 ? 31.938 -37.969 -22.016 1 96 925 GLY B C 1
ATOM 15419 O O . GLY B 1 925 ? 30.781 -37.562 -21.984 1 96 925 GLY B O 1
ATOM 15420 N N . THR B 1 926 ? 32.625 -37.875 -23.031 1 95.19 926 THR B N 1
ATOM 15421 C CA . THR B 1 926 ? 32.094 -37.438 -24.312 1 95.19 926 THR B CA 1
ATOM 15422 C C . THR B 1 926 ? 30.922 -38.281 -24.75 1 95.19 926 THR B C 1
ATOM 15424 O O . THR B 1 926 ? 29.891 -37.781 -25.188 1 95.19 926 THR B O 1
ATOM 15427 N N . ALA B 1 927 ? 31.109 -39.625 -24.641 1 94.69 927 ALA B N 1
ATOM 15428 C CA . ALA B 1 927 ? 30.031 -40.531 -25.016 1 94.69 927 ALA B CA 1
ATOM 15429 C C . ALA B 1 927 ? 28.797 -40.344 -24.156 1 94.69 927 ALA B C 1
ATOM 15431 O O . ALA B 1 927 ? 27.672 -40.344 -24.656 1 94.69 927 ALA B O 1
ATOM 15432 N N . TYR B 1 928 ? 29.016 -40.156 -22.938 1 95.44 928 TYR B N 1
ATOM 15433 C CA . TYR B 1 928 ? 27.922 -39.938 -21.984 1 95.44 928 TYR B CA 1
ATOM 15434 C C . TYR B 1 928 ? 27.172 -38.656 -22.312 1 95.44 928 TYR B C 1
ATOM 15436 O O . TYR B 1 928 ? 25.938 -38.656 -22.344 1 95.44 928 TYR B O 1
ATOM 15444 N N . TYR B 1 929 ? 27.859 -37.562 -22.516 1 94.38 929 TYR B N 1
ATOM 15445 C CA . TYR B 1 929 ? 27.25 -36.281 -22.812 1 94.38 929 TYR B CA 1
ATOM 15446 C C . TYR B 1 929 ? 26.484 -36.344 -24.141 1 94.38 929 TYR B C 1
ATOM 15448 O O . TYR B 1 929 ? 25.422 -35.719 -24.266 1 94.38 929 TYR B O 1
ATOM 15456 N N . ASN B 1 930 ? 27.047 -36.969 -25.078 1 94.19 930 ASN B N 1
ATOM 15457 C CA . ASN B 1 930 ? 26.312 -37.156 -26.328 1 94.19 930 ASN B CA 1
ATOM 15458 C C . ASN B 1 930 ? 25.031 -37.969 -26.109 1 94.19 930 ASN B C 1
ATOM 15460 O O . ASN B 1 930 ? 24.016 -37.688 -26.734 1 94.19 930 ASN B O 1
ATOM 15464 N N . ALA B 1 931 ? 25.125 -38.969 -25.281 1 94.38 931 ALA B N 1
ATOM 15465 C CA . ALA B 1 931 ? 23.953 -39.781 -25 1 94.38 931 ALA B CA 1
ATOM 15466 C C . ALA B 1 931 ? 22.891 -38.969 -24.266 1 94.38 931 ALA B C 1
ATOM 15468 O O . ALA B 1 931 ? 21.688 -39.25 -24.406 1 94.38 931 ALA B O 1
ATOM 15469 N N . LEU B 1 932 ? 23.328 -38.062 -23.422 1 93.25 932 LEU B N 1
ATOM 15470 C CA . LEU B 1 932 ? 22.391 -37.188 -22.734 1 93.25 932 LEU B CA 1
ATOM 15471 C C . LEU B 1 932 ? 21.516 -36.438 -23.719 1 93.25 932 LEU B C 1
ATOM 15473 O O . LEU B 1 932 ? 20.359 -36.125 -23.406 1 93.25 932 LEU B O 1
ATOM 15477 N N . PHE B 1 933 ? 22 -36.156 -24.828 1 93.81 933 PHE B N 1
ATOM 15478 C CA . PHE B 1 933 ? 21.25 -35.438 -25.859 1 93.81 933 PHE B CA 1
ATOM 15479 C C . PHE B 1 933 ? 20.625 -36.438 -26.844 1 93.81 933 PHE B C 1
ATOM 15481 O O . PHE B 1 933 ? 20.359 -36.062 -28 1 93.81 933 PHE B O 1
ATOM 15488 N N . SER B 1 934 ? 20.469 -37.625 -26.453 1 94.5 934 SER B N 1
ATOM 15489 C CA . SER B 1 934 ? 19.781 -38.656 -27.234 1 94.5 934 SER B CA 1
ATOM 15490 C C . SER B 1 934 ? 18.516 -39.125 -26.516 1 94.5 934 SER B C 1
ATOM 15492 O O . SER B 1 934 ? 18.141 -38.594 -25.469 1 94.5 934 SER B O 1
ATOM 15494 N N . GLU B 1 935 ? 17.797 -40.062 -27.109 1 92.62 935 GLU B N 1
ATOM 15495 C CA . GLU B 1 935 ? 16.531 -40.531 -26.547 1 92.62 935 GLU B CA 1
ATOM 15496 C C . GLU B 1 935 ? 16.781 -41.531 -25.422 1 92.62 935 GLU B C 1
ATOM 15498 O O . GLU B 1 935 ? 15.836 -42 -24.781 1 92.62 935 GLU B O 1
ATOM 15503 N N . ARG B 1 936 ? 18.062 -41.781 -25.109 1 92.56 936 ARG B N 1
ATOM 15504 C CA . ARG B 1 936 ? 18.438 -42.844 -24.172 1 92.56 936 ARG B CA 1
ATOM 15505 C C . ARG B 1 936 ? 17.812 -42.594 -22.797 1 92.56 936 ARG B C 1
ATOM 15507 O O . ARG B 1 936 ? 17.453 -43.531 -22.109 1 92.56 936 ARG B O 1
ATOM 15514 N N . PHE B 1 937 ? 17.703 -41.469 -22.375 1 91.44 937 PHE B N 1
ATOM 15515 C CA . PHE B 1 937 ? 17.344 -41.188 -20.984 1 91.44 937 PHE B CA 1
ATOM 15516 C C . PHE B 1 937 ? 15.898 -40.688 -20.891 1 91.44 937 PHE B C 1
ATOM 15518 O O . PHE B 1 937 ? 15.5 -40.125 -19.875 1 91.44 937 PHE B O 1
ATOM 15525 N N . PHE B 1 938 ? 15.094 -40.812 -21.875 1 92.56 938 PHE B N 1
ATOM 15526 C CA . PHE B 1 938 ? 13.664 -40.531 -21.828 1 92.56 938 PHE B CA 1
ATOM 15527 C C . PHE B 1 938 ? 12.898 -41.75 -21.359 1 92.56 938 PHE B C 1
ATOM 15529 O O . PHE B 1 938 ? 13.188 -42.875 -21.797 1 92.56 938 PHE B O 1
ATOM 15536 N N . THR B 1 939 ? 12.016 -41.562 -20.422 1 91.44 939 THR B N 1
ATOM 15537 C CA . THR B 1 939 ? 11.211 -42.656 -19.875 1 91.44 939 THR B CA 1
ATOM 15538 C C . THR B 1 939 ? 9.758 -42.219 -19.703 1 91.44 939 THR B C 1
ATOM 15540 O O . THR B 1 939 ? 9.43 -41.062 -19.875 1 91.44 939 THR B O 1
ATOM 15543 N N . ASP B 1 940 ? 8.891 -43.219 -19.453 1 93.25 940 ASP B N 1
ATOM 15544 C CA . ASP B 1 940 ? 7.492 -42.906 -19.141 1 93.25 940 ASP B CA 1
ATOM 15545 C C . ASP B 1 940 ? 7.363 -42.219 -17.797 1 93.25 940 ASP B C 1
ATOM 15547 O O . ASP B 1 940 ? 7.82 -42.75 -16.781 1 93.25 940 ASP B O 1
ATOM 15551 N N . ALA B 1 941 ? 6.84 -41.062 -17.828 1 94.12 941 ALA B N 1
ATOM 15552 C CA . ALA B 1 941 ? 6.648 -40.281 -16.625 1 94.12 941 ALA B CA 1
ATOM 15553 C C . ALA B 1 941 ? 5.164 -40.094 -16.312 1 94.12 941 ALA B C 1
ATOM 15555 O O . ALA B 1 941 ? 4.762 -39.094 -15.734 1 94.12 941 ALA B O 1
ATOM 15556 N N . SER B 1 942 ? 4.289 -41 -16.703 1 96 942 SER B N 1
ATOM 15557 C CA . SER B 1 942 ? 2.861 -40.969 -16.406 1 96 942 SER B CA 1
ATOM 15558 C C . SER B 1 942 ? 2.607 -41.219 -14.922 1 96 942 SER B C 1
ATOM 15560 O O . SER B 1 942 ? 3.414 -41.875 -14.242 1 96 942 SER B O 1
ATOM 15562 N N . PHE B 1 943 ? 1.505 -40.656 -14.438 1 95.88 943 PHE B N 1
ATOM 15563 C CA . PHE B 1 943 ? 1.215 -40.906 -13.031 1 95.88 943 PHE B CA 1
ATOM 15564 C C . PHE B 1 943 ? -0.28 -40.781 -12.758 1 95.88 943 PHE B C 1
ATOM 15566 O O . PHE B 1 943 ? -1.02 -40.219 -13.562 1 95.88 943 PHE B O 1
ATOM 15573 N N . VAL B 1 944 ? -0.711 -41.375 -11.711 1 97.56 944 VAL B N 1
ATOM 15574 C CA . VAL B 1 944 ? -2.002 -41.219 -11.055 1 97.56 944 VAL B CA 1
ATOM 15575 C C . VAL B 1 944 ? -1.789 -40.812 -9.594 1 97.56 944 VAL B C 1
ATOM 15577 O O . VAL B 1 944 ? -1.067 -41.469 -8.852 1 97.56 944 VAL B O 1
ATOM 15580 N N . ARG B 1 945 ? -2.303 -39.719 -9.211 1 96.81 945 ARG B N 1
ATOM 15581 C CA . ARG B 1 945 ? -2.072 -39.188 -7.871 1 96.81 945 ARG B CA 1
ATOM 15582 C C . ARG B 1 945 ? -3.393 -38.906 -7.152 1 96.81 945 ARG B C 1
ATOM 15584 O O . ARG B 1 945 ? -4.32 -38.344 -7.73 1 96.81 945 ARG B O 1
ATOM 15591 N N . LEU B 1 946 ? -3.469 -39.375 -5.949 1 97.5 946 LEU B N 1
ATOM 15592 C CA . LEU B 1 946 ? -4.555 -38.938 -5.078 1 97.5 946 LEU B CA 1
ATOM 15593 C C . LEU B 1 946 ? -4.309 -37.5 -4.594 1 97.5 946 LEU B C 1
ATOM 15595 O O . LEU B 1 946 ? -3.707 -37.281 -3.537 1 97.5 946 LEU B O 1
ATOM 15599 N N . ARG B 1 947 ? -4.863 -36.625 -5.328 1 96.19 947 ARG B N 1
ATOM 15600 C CA . ARG B 1 947 ? -4.594 -35.188 -5.121 1 96.19 947 ARG B CA 1
ATOM 15601 C C . ARG B 1 947 ? -5.227 -34.688 -3.82 1 96.19 947 ARG B C 1
ATOM 15603 O O . ARG B 1 947 ? -4.625 -33.906 -3.094 1 96.19 947 ARG B O 1
ATOM 15610 N N . THR B 1 948 ? -6.461 -35 -3.613 1 96.5 948 THR B N 1
ATOM 15611 C CA . THR B 1 948 ? -7.129 -34.594 -2.387 1 96.5 948 THR B CA 1
ATOM 15612 C C . THR B 1 948 ? -7.977 -35.719 -1.82 1 96.5 948 THR B C 1
ATOM 15614 O O . THR B 1 948 ? -8.531 -36.531 -2.574 1 96.5 948 THR B O 1
ATOM 15617 N N . LEU B 1 949 ? -8.023 -35.844 -0.57 1 96.81 949 LEU B N 1
ATOM 15618 C CA . LEU B 1 949 ? -8.922 -36.688 0.219 1 96.81 949 LEU B CA 1
ATOM 15619 C C . LEU B 1 949 ? -9.461 -35.938 1.421 1 96.81 949 LEU B C 1
ATOM 15621 O O . LEU B 1 949 ? -8.695 -35.469 2.27 1 96.81 949 LEU B O 1
ATOM 15625 N N . SER B 1 950 ? -10.719 -35.812 1.382 1 96.25 950 SER B N 1
ATOM 15626 C CA . SER B 1 950 ? -11.328 -35.031 2.451 1 96.25 950 SER B CA 1
ATOM 15627 C C . SER B 1 950 ? -12.406 -35.812 3.172 1 96.25 950 SER B C 1
ATOM 15629 O O . SER B 1 950 ? -13.211 -36.5 2.535 1 96.25 950 SER B O 1
ATOM 15631 N N . LEU B 1 951 ? -12.352 -35.781 4.469 1 96.5 951 LEU B N 1
ATOM 15632 C CA . LEU B 1 951 ? -13.391 -36.312 5.352 1 96.5 951 LEU B CA 1
ATOM 15633 C C . LEU B 1 951 ? -13.969 -35.188 6.223 1 96.5 951 LEU B C 1
ATOM 15635 O O . LEU B 1 951 ? -13.227 -34.5 6.93 1 96.5 951 LEU B O 1
ATOM 15639 N N . SER B 1 952 ? -15.203 -35.031 6.145 1 95.88 952 SER B N 1
ATOM 15640 C CA . SER B 1 952 ? -15.852 -34 6.945 1 95.88 952 SER B CA 1
ATOM 15641 C C . SER B 1 952 ? -17.078 -34.562 7.672 1 95.88 952 SER B C 1
ATOM 15643 O O . SER B 1 952 ? -17.719 -35.5 7.195 1 95.88 952 SER B O 1
ATOM 15645 N N . TYR B 1 953 ? -17.359 -34 8.836 1 95.75 953 TYR B N 1
ATOM 15646 C CA . TYR B 1 953 ? -18.5 -34.406 9.648 1 95.75 953 TYR B CA 1
ATOM 15647 C C . TYR B 1 953 ? -19.203 -33.156 10.227 1 95.75 953 TYR B C 1
ATOM 15649 O O . TYR B 1 953 ? -18.594 -32.406 10.984 1 95.75 953 TYR B O 1
ATOM 15657 N N . ASP B 1 954 ? -20.438 -33.062 9.891 1 93.12 954 ASP B N 1
ATOM 15658 C CA . ASP B 1 954 ? -21.266 -32.031 10.484 1 93.12 954 ASP B CA 1
ATOM 15659 C C . ASP B 1 954 ? -21.891 -32.5 11.797 1 93.12 954 ASP B C 1
ATOM 15661 O O . ASP B 1 954 ? -22.703 -33.406 11.812 1 93.12 954 ASP B O 1
ATOM 15665 N N . LEU B 1 955 ? -21.562 -31.781 12.789 1 92 955 LEU B N 1
ATOM 15666 C CA . LEU B 1 955 ? -22.156 -32.125 14.07 1 92 955 LEU B CA 1
ATOM 15667 C C . LEU B 1 955 ? -23.656 -31.828 14.07 1 92 955 LEU B C 1
ATOM 15669 O O . LEU B 1 955 ? -24.109 -30.875 13.453 1 92 955 LEU B O 1
ATOM 15673 N N . PRO B 1 956 ? -24.422 -32.688 14.773 1 88.19 956 PRO B N 1
ATOM 15674 C CA . PRO B 1 956 ? -25.875 -32.469 14.789 1 88.19 956 PRO B CA 1
ATOM 15675 C C . PRO B 1 956 ? -26.266 -31.109 15.367 1 88.19 956 PRO B C 1
ATOM 15677 O O . PRO B 1 956 ? -25.641 -30.641 16.312 1 88.19 956 PRO B O 1
ATOM 15680 N N . ALA B 1 957 ? -27.281 -30.531 14.828 1 82.31 957 ALA B N 1
ATOM 15681 C CA . ALA B 1 957 ? -27.719 -29.172 15.109 1 82.31 957 ALA B CA 1
ATOM 15682 C C . ALA B 1 957 ? -28.25 -29.047 16.531 1 82.31 957 ALA B C 1
ATOM 15684 O O . ALA B 1 957 ? -28.078 -28 17.188 1 82.31 957 ALA B O 1
ATOM 15685 N N . LYS B 1 958 ? -28.938 -30 17.141 1 81.44 958 LYS B N 1
ATOM 15686 C CA . LYS B 1 958 ? -29.656 -29.891 18.406 1 81.44 958 LYS B CA 1
ATOM 15687 C C . LYS B 1 958 ? -28.719 -29.531 19.547 1 81.44 958 LYS B C 1
ATOM 15689 O O . LYS B 1 958 ? -28.938 -28.547 20.25 1 81.44 958 LYS B O 1
ATOM 15694 N N . PRO B 1 959 ? -27.688 -30.281 19.672 1 83.62 959 PRO B N 1
ATOM 15695 C CA . PRO B 1 959 ? -26.781 -29.922 20.766 1 83.62 959 PRO B CA 1
ATOM 15696 C C . PRO B 1 959 ? -26.062 -28.594 20.516 1 83.62 959 PRO B C 1
ATOM 15698 O O . PRO B 1 959 ? -25.688 -27.922 21.484 1 83.62 959 PRO B O 1
ATOM 15701 N N . LEU B 1 960 ? -25.922 -28.266 19.344 1 86.12 960 LEU B N 1
ATOM 15702 C CA . LEU B 1 960 ? -25.188 -27.047 19.016 1 86.12 960 LEU B CA 1
ATOM 15703 C C . LEU B 1 960 ? -26.016 -25.797 19.328 1 86.12 960 LEU B C 1
ATOM 15705 O O . LEU B 1 960 ? -25.469 -24.781 19.781 1 86.12 960 LEU B O 1
ATOM 15709 N N . LYS B 1 961 ? -27.25 -25.906 19.078 1 80.75 961 LYS B N 1
ATOM 15710 C CA . LYS B 1 961 ? -28.156 -24.781 19.344 1 80.75 961 LYS B CA 1
ATOM 15711 C C . LYS B 1 961 ? -28.125 -24.406 20.828 1 80.75 961 LYS B C 1
ATOM 15713 O O . LYS B 1 961 ? -28.234 -23.234 21.188 1 80.75 961 LYS B O 1
ATOM 15718 N N . ASP B 1 962 ? -27.922 -25.453 21.578 1 79.5 962 ASP B N 1
ATOM 15719 C CA . ASP B 1 962 ? -27.906 -25.234 23.016 1 79.5 962 ASP B CA 1
ATOM 15720 C C . ASP B 1 962 ? -26.719 -24.375 23.438 1 79.5 962 ASP B C 1
ATOM 15722 O O . ASP B 1 962 ? -26.766 -23.656 24.438 1 79.5 962 ASP B O 1
ATOM 15726 N N . ILE B 1 963 ? -25.734 -24.484 22.688 1 81.94 963 ILE B N 1
ATOM 15727 C CA . ILE B 1 963 ? -24.531 -23.734 23.062 1 81.94 963 ILE B CA 1
ATOM 15728 C C . ILE B 1 963 ? -24.406 -22.5 22.172 1 81.94 963 ILE B C 1
ATOM 15730 O O . ILE B 1 963 ? -23.359 -21.844 22.172 1 81.94 963 ILE B O 1
ATOM 15734 N N . GLY B 1 964 ? -25.406 -22.203 21.391 1 79.62 964 GLY B N 1
ATOM 15735 C CA . GLY B 1 964 ? -25.453 -20.984 20.625 1 79.62 964 GLY B CA 1
ATOM 15736 C C . GLY B 1 964 ? -24.734 -21.094 19.297 1 79.62 964 GLY B C 1
ATOM 15737 O O . GLY B 1 964 ? -24.406 -20.078 18.672 1 79.62 964 GLY B O 1
ATOM 15738 N N . LEU B 1 965 ? -24.422 -22.312 18.891 1 88.06 965 LEU B N 1
ATOM 15739 C CA . LEU B 1 965 ? -23.766 -22.516 17.609 1 88.06 965 LEU B CA 1
ATOM 15740 C C . LEU B 1 965 ? -24.781 -22.938 16.547 1 88.06 965 LEU B C 1
ATOM 15742 O O . LEU B 1 965 ? -25.688 -23.734 16.828 1 88.06 965 LEU B O 1
ATOM 15746 N N . LYS B 1 966 ? -24.672 -22.328 15.414 1 84.56 966 LYS B N 1
ATOM 15747 C CA . LYS B 1 966 ? -25.547 -22.688 14.297 1 84.56 966 LYS B CA 1
ATOM 15748 C C . LYS B 1 966 ? -25.031 -23.938 13.586 1 84.56 966 LYS B C 1
ATOM 15750 O O . LYS B 1 966 ? -25.812 -24.672 12.977 1 84.56 966 LYS B O 1
ATOM 15755 N N . GLY B 1 967 ? -23.75 -24.047 13.539 1 90.56 967 GLY B N 1
ATOM 15756 C CA . GLY B 1 967 ? -23.156 -25.203 12.883 1 90.56 967 GLY B CA 1
ATOM 15757 C C . GLY B 1 967 ? -21.703 -25.406 13.242 1 90.56 967 GLY B C 1
ATOM 15758 O O . GLY B 1 967 ? -21 -24.453 13.602 1 90.56 967 GLY B O 1
ATOM 15759 N N . CYS B 1 968 ? -21.344 -26.609 13.211 1 93.62 968 CYS B N 1
ATOM 15760 C CA . CYS B 1 968 ? -19.953 -26.984 13.445 1 93.62 968 CYS B CA 1
ATOM 15761 C C . CYS B 1 968 ? -19.547 -28.156 12.539 1 93.62 968 CYS B C 1
ATOM 15763 O O . CYS B 1 968 ? -20.203 -29.188 12.531 1 93.62 968 CYS B O 1
ATOM 15765 N N . ASN B 1 969 ? -18.547 -27.922 11.812 1 94.81 969 ASN B N 1
ATOM 15766 C CA . ASN B 1 969 ? -18.047 -28.922 10.883 1 94.81 969 ASN B CA 1
ATOM 15767 C C . ASN B 1 969 ? -16.609 -29.312 11.195 1 94.81 969 ASN B C 1
ATOM 15769 O O . ASN B 1 969 ? -15.734 -28.453 11.281 1 94.81 969 ASN B O 1
ATOM 15773 N N . LEU B 1 970 ? -16.422 -30.594 11.492 1 96.38 970 LEU B N 1
ATOM 15774 C CA . LEU B 1 970 ? -15.078 -31.141 11.648 1 96.38 970 LEU B CA 1
ATOM 15775 C C . LEU B 1 970 ? -14.578 -31.75 10.352 1 96.38 970 LEU B C 1
ATOM 15777 O O . LEU B 1 970 ? -15.344 -32.438 9.648 1 96.38 970 LEU B O 1
ATOM 15781 N N . PHE B 1 971 ? -13.297 -31.422 10.07 1 96.25 971 PHE B N 1
ATOM 15782 C CA . PHE B 1 971 ? -12.859 -31.984 8.805 1 96.25 971 PHE B CA 1
ATOM 15783 C C . PHE B 1 971 ? -11.398 -32.438 8.883 1 96.25 971 PHE B C 1
ATOM 15785 O O . PHE B 1 971 ? -10.633 -31.906 9.688 1 96.25 971 PHE B O 1
ATOM 15792 N N . LEU B 1 972 ? -11.047 -33.438 8.117 1 96.94 972 LEU B N 1
ATOM 15793 C CA . LEU B 1 972 ? -9.711 -33.969 7.84 1 96.94 972 LEU B CA 1
ATOM 15794 C C . LEU B 1 972 ? -9.406 -33.906 6.344 1 96.94 972 LEU B C 1
ATOM 15796 O O . LEU B 1 972 ? -10.234 -34.344 5.527 1 96.94 972 LEU B O 1
ATOM 15800 N N . GLN B 1 973 ? -8.281 -33.312 6 1 96.12 973 GLN B N 1
ATOM 15801 C CA . GLN B 1 973 ? -7.93 -33.156 4.594 1 96.12 973 GLN B CA 1
ATOM 15802 C C . GLN B 1 973 ? -6.516 -33.656 4.32 1 96.12 973 GLN B C 1
ATOM 15804 O O . GLN B 1 973 ? -5.586 -33.344 5.074 1 96.12 973 GLN B O 1
ATOM 15809 N N . ALA B 1 974 ? -6.391 -34.438 3.332 1 96.06 974 ALA B N 1
ATOM 15810 C CA . ALA B 1 974 ? -5.09 -34.875 2.844 1 96.06 974 ALA B CA 1
ATOM 15811 C C . ALA B 1 974 ? -4.844 -34.406 1.416 1 96.06 974 ALA B C 1
ATOM 15813 O O . ALA B 1 974 ? -5.762 -34.406 0.592 1 96.06 974 ALA B O 1
ATOM 15814 N N . GLN B 1 975 ? -3.633 -33.969 1.187 1 95.25 975 GLN B N 1
ATOM 15815 C CA . GLN B 1 975 ? -3.221 -33.5 -0.128 1 95.25 975 GLN B CA 1
ATOM 15816 C C . GLN B 1 975 ? -2.018 -34.281 -0.649 1 95.25 975 GLN B C 1
ATOM 15818 O O . GLN B 1 975 ? -1.026 -34.438 0.062 1 95.25 975 GLN B O 1
ATOM 15823 N N . ASN B 1 976 ? -2.033 -34.656 -1.864 1 95.62 976 ASN B N 1
ATOM 15824 C CA . ASN B 1 976 ? -0.96 -35.406 -2.516 1 95.62 976 ASN B CA 1
ATOM 15825 C C . ASN B 1 976 ? -0.536 -36.625 -1.689 1 95.62 976 ASN B C 1
ATOM 15827 O O . ASN B 1 976 ? 0.654 -36.812 -1.438 1 95.62 976 ASN B O 1
ATOM 15831 N N . LEU B 1 977 ? -1.416 -37.406 -1.319 1 94 977 LEU B N 1
ATOM 15832 C CA . LEU B 1 977 ? -1.187 -38.469 -0.339 1 94 977 LEU B CA 1
ATOM 15833 C C . LEU B 1 977 ? -0.407 -39.625 -0.957 1 94 977 LEU B C 1
ATOM 15835 O O . LEU B 1 977 ? 0.51 -40.156 -0.333 1 94 977 LEU B O 1
ATOM 15839 N N . PHE B 1 978 ? -0.904 -39.938 -2.211 1 92.44 978 PHE B N 1
ATOM 15840 C CA . PHE B 1 978 ? -0.304 -41.094 -2.875 1 92.44 978 PHE B CA 1
ATOM 15841 C C . PHE B 1 978 ? -0.141 -40.844 -4.367 1 92.44 978 PHE B C 1
ATOM 15843 O O . PHE B 1 978 ? -1.028 -40.281 -5.004 1 92.44 978 PHE B O 1
ATOM 15850 N N . THR B 1 979 ? 1.012 -41.219 -4.871 1 94.5 979 THR B N 1
ATOM 15851 C CA . THR B 1 979 ? 1.252 -41.125 -6.305 1 94.5 979 THR B CA 1
ATOM 15852 C C . THR B 1 979 ? 1.711 -42.438 -6.879 1 94.5 979 THR B C 1
ATOM 15854 O O . THR B 1 979 ? 2.689 -43.031 -6.406 1 94.5 979 THR B O 1
ATOM 15857 N N . LEU B 1 980 ? 1.021 -42.938 -7.844 1 95.69 980 LEU B N 1
ATOM 15858 C CA . LEU B 1 980 ? 1.404 -44.156 -8.586 1 95.69 980 LEU B CA 1
ATOM 15859 C C . LEU B 1 980 ? 2.125 -43.781 -9.875 1 95.69 980 LEU B C 1
ATOM 15861 O O . LEU B 1 980 ? 1.555 -43.125 -10.742 1 95.69 980 LEU B O 1
ATOM 15865 N N . THR B 1 981 ? 3.342 -44.094 -10 1 94.62 981 THR B N 1
ATOM 15866 C CA . THR B 1 981 ? 4.129 -43.781 -11.188 1 94.62 981 THR B CA 1
ATOM 15867 C C . THR B 1 981 ? 5.32 -44.719 -11.305 1 94.62 981 THR B C 1
ATOM 15869 O O . THR B 1 981 ? 5.758 -45.312 -10.312 1 94.62 981 THR B O 1
ATOM 15872 N N . ASN B 1 982 ? 5.828 -44.969 -12.453 1 89.44 982 ASN B N 1
ATOM 15873 C CA . ASN B 1 982 ? 7.059 -45.719 -12.688 1 89.44 982 ASN B CA 1
ATOM 15874 C C . ASN B 1 982 ? 8.242 -44.781 -12.945 1 89.44 982 ASN B C 1
ATOM 15876 O O . ASN B 1 982 ? 9.336 -45.25 -13.266 1 89.44 982 ASN B O 1
ATOM 15880 N N . TYR B 1 983 ? 7.977 -43.594 -12.883 1 90.88 983 TYR B N 1
ATOM 15881 C CA . TYR B 1 983 ? 9.023 -42.594 -13.094 1 90.88 983 TYR B CA 1
ATOM 15882 C C . TYR B 1 983 ? 9.977 -42.531 -11.898 1 90.88 983 TYR B C 1
ATOM 15884 O O . TYR B 1 983 ? 9.547 -42.344 -10.758 1 90.88 983 TYR B O 1
ATOM 15892 N N . ASN B 1 984 ? 11.219 -42.781 -12.172 1 81.75 984 ASN B N 1
ATOM 15893 C CA . ASN B 1 984 ? 12.219 -42.875 -11.109 1 81.75 984 ASN B CA 1
ATOM 15894 C C . ASN B 1 984 ? 12.945 -41.531 -10.922 1 81.75 984 ASN B C 1
ATOM 15896 O O . ASN B 1 984 ? 14.156 -41.438 -11.141 1 81.75 984 ASN B O 1
ATOM 15900 N N . SER B 1 985 ? 12.297 -40.562 -10.641 1 84.88 985 SER B N 1
ATOM 15901 C CA . SER B 1 985 ? 12.898 -39.25 -10.32 1 84.88 985 SER B CA 1
ATOM 15902 C C . SER B 1 985 ? 12.125 -38.531 -9.219 1 84.88 985 SER B C 1
ATOM 15904 O O . SER B 1 985 ? 11.086 -39.031 -8.766 1 84.88 985 SER B O 1
ATOM 15906 N N . LEU B 1 986 ? 12.695 -37.5 -8.82 1 88.56 986 LEU B N 1
ATOM 15907 C CA . LEU B 1 986 ? 12.234 -36.844 -7.613 1 88.56 986 LEU B CA 1
ATOM 15908 C C . LEU B 1 986 ? 10.875 -36.188 -7.832 1 88.56 986 LEU B C 1
ATOM 15910 O O . LEU B 1 986 ? 9.93 -36.469 -7.086 1 88.56 986 LEU B O 1
ATOM 15914 N N . ASN B 1 987 ? 10.727 -35.281 -8.82 1 90.25 987 ASN B N 1
ATOM 15915 C CA . ASN B 1 987 ? 9.523 -34.469 -9.031 1 90.25 987 ASN B CA 1
ATOM 15916 C C . ASN B 1 987 ? 8.852 -34.812 -10.359 1 90.25 987 ASN B C 1
ATOM 15918 O O . ASN B 1 987 ? 9.344 -34.438 -11.422 1 90.25 987 ASN B O 1
ATOM 15922 N N . ILE B 1 988 ? 7.75 -35.438 -10.32 1 90.69 988 ILE B N 1
ATOM 15923 C CA . ILE B 1 988 ? 7.062 -35.906 -11.516 1 90.69 988 ILE B CA 1
ATOM 15924 C C . ILE B 1 988 ? 6.367 -34.75 -12.211 1 90.69 988 ILE B C 1
ATOM 15926 O O . ILE B 1 988 ? 6.051 -34.812 -13.406 1 90.69 988 ILE B O 1
ATOM 15930 N N . GLU B 1 989 ? 6.137 -33.594 -11.516 1 90.25 989 GLU B N 1
ATOM 15931 C CA . GLU B 1 989 ? 5.484 -32.438 -12.109 1 90.25 989 GLU B CA 1
ATOM 15932 C C . GLU B 1 989 ? 6.496 -31.531 -12.812 1 90.25 989 GLU B C 1
ATOM 15934 O O . GLU B 1 989 ? 6.125 -30.688 -13.625 1 90.25 989 GLU B O 1
ATOM 15939 N N . ASN B 1 990 ? 7.672 -31.656 -12.469 1 88.94 990 ASN B N 1
ATOM 15940 C CA . ASN B 1 990 ? 8.797 -31 -13.133 1 88.94 990 ASN B CA 1
ATOM 15941 C C . ASN B 1 990 ? 9.922 -31.984 -13.43 1 88.94 990 ASN B C 1
ATOM 15943 O O . ASN B 1 990 ? 11.031 -31.844 -12.914 1 88.94 990 ASN B O 1
ATOM 15947 N N . PRO B 1 991 ? 9.609 -32.844 -14.289 1 89.12 991 PRO B N 1
ATOM 15948 C CA . PRO B 1 991 ? 10.547 -33.938 -14.516 1 89.12 991 PRO B CA 1
ATOM 15949 C C . PRO B 1 991 ? 11.906 -33.469 -15.031 1 89.12 991 PRO B C 1
ATOM 15951 O O . PRO B 1 991 ? 11.969 -32.562 -15.844 1 89.12 991 PRO B O 1
ATOM 15954 N N . GLY B 1 992 ? 12.906 -34.125 -14.594 1 86.44 992 GLY B N 1
ATOM 15955 C CA . GLY B 1 992 ? 14.258 -33.844 -15.047 1 86.44 992 GLY B CA 1
ATOM 15956 C C . GLY B 1 992 ? 14.961 -32.781 -14.195 1 86.44 992 GLY B C 1
ATOM 15957 O O . GLY B 1 992 ? 16.188 -32.656 -14.273 1 86.44 992 GLY B O 1
ATOM 15958 N N . ASN B 1 993 ? 14.203 -32.094 -13.438 1 86.69 993 ASN B N 1
ATOM 15959 C CA . ASN B 1 993 ? 14.789 -31 -12.656 1 86.69 993 ASN B CA 1
ATOM 15960 C C . ASN B 1 993 ? 14.844 -31.344 -11.172 1 86.69 993 ASN B C 1
ATOM 15962 O O . ASN B 1 993 ? 14 -32.094 -10.672 1 86.69 993 ASN B O 1
ATOM 15966 N N . ALA B 1 994 ? 15.867 -30.781 -10.523 1 88.94 994 ALA B N 1
ATOM 15967 C CA . ALA B 1 994 ? 16.031 -30.984 -9.086 1 88.94 994 ALA B CA 1
ATOM 15968 C C . ALA B 1 994 ? 15.234 -29.953 -8.289 1 88.94 994 ALA B C 1
ATOM 15970 O O . ALA B 1 994 ? 15.812 -29.078 -7.648 1 88.94 994 ALA B O 1
ATOM 15971 N N . THR B 1 995 ? 13.969 -30.094 -8.305 1 89 995 THR B N 1
ATOM 15972 C CA . THR B 1 995 ? 13.086 -29.188 -7.57 1 89 995 THR B CA 1
ATOM 15973 C C . THR B 1 995 ? 12.297 -29.953 -6.512 1 89 995 THR B C 1
ATOM 15975 O O . THR B 1 995 ? 12.117 -31.172 -6.617 1 89 995 THR B O 1
ATOM 15978 N N . LEU B 1 996 ? 11.93 -29.25 -5.574 1 90.56 996 LEU B N 1
ATOM 15979 C CA . LEU B 1 996 ? 11.18 -29.859 -4.488 1 90.56 996 LEU B CA 1
ATOM 15980 C C . LEU B 1 996 ? 9.805 -30.312 -4.969 1 90.56 996 LEU B C 1
ATOM 15982 O O . LEU B 1 996 ? 9.047 -29.516 -5.531 1 90.56 996 LEU B O 1
ATOM 15986 N N . PRO B 1 997 ? 9.484 -31.562 -4.801 1 91.94 997 PRO B N 1
ATOM 15987 C CA . PRO B 1 997 ? 8.133 -32 -5.168 1 91.94 997 PRO B CA 1
ATOM 15988 C C . PRO B 1 997 ? 7.055 -31.375 -4.281 1 91.94 997 PRO B C 1
ATOM 15990 O O . PRO B 1 997 ? 7.352 -30.891 -3.182 1 91.94 997 PRO B O 1
ATOM 15993 N N . ALA B 1 998 ? 5.859 -31.422 -4.809 1 91.12 998 ALA B N 1
ATOM 15994 C CA . ALA B 1 998 ? 4.738 -30.969 -3.988 1 91.12 998 ALA B CA 1
ATOM 15995 C C . ALA B 1 998 ? 4.68 -31.734 -2.674 1 91.12 998 ALA B C 1
ATOM 15997 O O . ALA B 1 998 ? 4.969 -32.938 -2.635 1 91.12 998 ALA B O 1
ATOM 15998 N N . LEU B 1 999 ? 4.27 -31.109 -1.652 1 94.81 999 LEU B N 1
ATOM 15999 C CA . LEU B 1 999 ? 4.285 -31.734 -0.335 1 94.81 999 LEU B CA 1
ATOM 16000 C C . LEU B 1 999 ? 3.043 -32.594 -0.125 1 94.81 999 LEU B C 1
ATOM 16002 O O . LEU B 1 999 ? 1.965 -32.281 -0.624 1 94.81 999 LEU B O 1
ATOM 16006 N N . LYS B 1 1000 ? 3.287 -33.688 0.517 1 96 1000 LYS B N 1
ATOM 16007 C CA . LYS B 1 1000 ? 2.186 -34.438 1.13 1 96 1000 LYS B CA 1
ATOM 16008 C C . LYS B 1 1000 ? 1.742 -33.781 2.434 1 96 1000 LYS B C 1
ATOM 16010 O O . LYS B 1 1000 ? 2.531 -33.656 3.373 1 96 1000 LYS B O 1
ATOM 16015 N N . THR B 1 1001 ? 0.531 -33.438 2.451 1 96.44 1001 THR B N 1
ATOM 16016 C CA . THR B 1 1001 ? 0.073 -32.656 3.6 1 96.44 1001 THR B CA 1
ATOM 16017 C C . THR B 1 1001 ? -1.158 -33.281 4.23 1 96.44 1001 THR B C 1
ATOM 16019 O O . THR B 1 1001 ? -2.033 -33.812 3.521 1 96.44 1001 THR B O 1
ATOM 16022 N N . LEU B 1 1002 ? -1.236 -33.312 5.516 1 97.5 1002 LEU B N 1
ATOM 16023 C CA . LEU B 1 1002 ? -2.385 -33.75 6.312 1 97.5 1002 LEU B CA 1
ATOM 16024 C C . LEU B 1 1002 ? -2.801 -32.656 7.289 1 97.5 1002 LEU B C 1
ATOM 16026 O O . LEU B 1 1002 ? -1.985 -32.188 8.094 1 97.5 1002 LEU B O 1
ATOM 16030 N N . THR B 1 1003 ? -4.027 -32.281 7.191 1 97.44 1003 THR B N 1
ATOM 16031 C CA . THR B 1 1003 ? -4.5 -31.219 8.07 1 97.44 1003 THR B CA 1
ATOM 16032 C C . THR B 1 1003 ? -5.801 -31.625 8.758 1 97.44 1003 THR B C 1
ATOM 16034 O O . THR B 1 1003 ? -6.605 -32.375 8.188 1 97.44 1003 THR B O 1
ATOM 16037 N N . LEU B 1 1004 ? -5.977 -31.188 9.938 1 97.75 1004 LEU B N 1
ATOM 16038 C CA . LEU B 1 1004 ? -7.195 -31.297 10.734 1 97.75 1004 LEU B CA 1
ATOM 16039 C C . LEU B 1 1004 ? -7.727 -29.922 11.125 1 97.75 1004 LEU B C 1
ATOM 16041 O O . LEU B 1 1004 ? -6.953 -29.031 11.484 1 97.75 1004 LEU B O 1
ATOM 16045 N N . GLY B 1 1005 ? -9.055 -29.859 10.945 1 97.19 1005 GLY B N 1
ATOM 16046 C CA . GLY B 1 1005 ? -9.57 -28.547 11.258 1 97.19 1005 GLY B CA 1
ATOM 16047 C C . GLY B 1 1005 ? -11.023 -28.547 11.688 1 97.19 1005 GLY B C 1
ATOM 16048 O O . GLY B 1 1005 ? -11.641 -29.609 11.781 1 97.19 1005 GLY B O 1
ATOM 16049 N N . VAL B 1 1006 ? -11.508 -27.359 12.031 1 96.56 1006 VAL B N 1
ATOM 16050 C CA . VAL B 1 1006 ? -12.883 -27.125 12.484 1 96.56 1006 VAL B CA 1
ATOM 16051 C C . VAL B 1 1006 ? -13.422 -25.844 11.852 1 96.56 1006 VAL B C 1
ATOM 16053 O O . VAL B 1 1006 ? -12.688 -24.859 11.688 1 96.56 1006 VAL B O 1
ATOM 16056 N N . LYS B 1 1007 ? -14.625 -25.906 11.406 1 94.94 1007 LYS B N 1
ATOM 16057 C CA . LYS B 1 1007 ? -15.367 -24.734 10.93 1 94.94 1007 LYS B CA 1
ATOM 16058 C C . LYS B 1 1007 ? -16.609 -24.484 11.797 1 94.94 1007 LYS B C 1
ATOM 16060 O O . LYS B 1 1007 ? -17.438 -25.375 11.977 1 94.94 1007 LYS B O 1
ATOM 16065 N N . ILE B 1 1008 ? -16.719 -23.312 12.297 1 95.19 1008 ILE B N 1
ATOM 16066 C CA . ILE B 1 1008 ? -17.812 -22.953 13.203 1 95.19 1008 ILE B CA 1
ATOM 16067 C C . ILE B 1 1008 ? -18.625 -21.812 12.609 1 95.19 1008 ILE B C 1
ATOM 16069 O O . ILE B 1 1008 ? -18.062 -20.875 12.031 1 95.19 1008 ILE B O 1
ATOM 16073 N N . ASN B 1 1009 ? -19.906 -21.969 12.703 1 91.19 1009 ASN B N 1
ATOM 16074 C CA . ASN B 1 1009 ? -20.828 -20.906 12.328 1 91.19 1009 ASN B CA 1
ATOM 16075 C C . ASN B 1 1009 ? -21.656 -20.438 13.531 1 91.19 1009 ASN B C 1
ATOM 16077 O O . ASN B 1 1009 ? -22.234 -21.266 14.242 1 91.19 1009 ASN B O 1
ATOM 16081 N N . LEU B 1 1010 ? -21.672 -19.219 13.688 1 89.56 1010 LEU B N 1
ATOM 16082 C CA . LEU B 1 1010 ? -22.422 -18.609 14.781 1 89.56 1010 LEU B CA 1
ATOM 16083 C C . LEU B 1 1010 ? -23.5 -17.672 14.242 1 89.56 1010 LEU B C 1
ATOM 16085 O O . LEU B 1 1010 ? -23.328 -17.062 13.188 1 89.56 1010 LEU B O 1
#

Organism: NCBI:txid616991

InterPro domains:
  IPR008969 Carboxypeptidase-like, regulatory domain superfamily [SSF49464] (48-127)
  IPR012910 TonB-dependent receptor, plug domain [PF07715] (139-261)
  IPR023996 TonB-dependent outer membrane protein, SusC/RagA [TIGR04056] (49-1010)
  IPR023997 TonB-dependent outer membrane protein SusC/RagA, conserved site [TIGR04057] (238-267)
  IPR036942 TonB-dependent receptor-like, beta-barrel domain superfamily [G3DSA:2.40.170.20] (340-978)
  IPR037066 TonB-dependent receptor, plug domain superfamily [G3DSA:2.170.130.10] (138-269)
  IPR039426 TonB-dependent receptor-like [PS52016] (137-1010)

Nearest PDB structures (foldseek):
  6slj-assembly1_A  TM=8.665E-01  e=3.946E-60  Porphyromonas gingivalis W83
  6sm3-assembly1_B  TM=8.409E-01  e=5.491E-61  Porphyromonas gingivalis W83
  1xkw-assembly1_A  TM=7.137E-01  e=7.123E-22  Pseudomonas aeruginosa
  5fp1-assembly1_A  TM=6.492E-01  e=5.818E-22  Acinetobacter baumannii
  5nec-assembly2_B  TM=6.604E-01  e=3.752E-17  Pseudomonas aeruginosa 39016

Secondary structure (DSSP, 8-state):
---SS---GGGGGGGSTT-----------------------------EEEEEEEEETTEE-TT-EEEETTSS-EEE--TTSEEEEEE-TT-EEEEEETTEEEEEEE-TT-SB--EE--BSSS-GGG-EEE-SS-EEETTT--S-EEEEEHHHHTT---SSGGGGGTTTSTTEEEE-S--STTBPPEEEESS---SSGGG-PPEEEETTEEE--S-B--SS-TT-S-B-TTTTS-GGGEEEEEEE-SHHHHHTTGGGGTT-EEEEEE----TT---EEEEEEEEEEEEES----B--HHHHHHHHHHHHHHHTPPP-TTT-HHHHTS-TT----HHHHHH---EEEEEEEEEEEEE-SSEEEEEEEEEEEEE-SSSSS-EEEEEEEEEEEEEE-TTS-EEEEEEEEEEEEEE-----SS-HHHHHHHS-TTPPPSB-TTSSBP-TTTTTSS---HHHHHHHEEEEEEEEEEEEEEEEEEEEETTEEEEEEEEEEEEEEEEEEEE-GGGS-HHHHTT--EEEEEEEEEEEEEEEEEEEEEEEEETTEEEEEEEEEEEEEEEEEEEEEEEEEESSGGGTT-GGG-SEEEEEEEEEEEEEEEEEEEEEEEEETTTEEEEEEEEEEEETTS-TTTSEEEEEEEEEEE-GGGSHHHHHH-TTEEEEEEEEEEEEEEE--S-TTTTS-EEEE-SSTT-EEEEE---TT---EEEEEEEEEEEEEETTTTEEEEEEEEEEEEESEEEEEEPPGGGT-SEEEEEE--EEEEEEEEEEEEEEEEE-SSEEEEEEEEEEEEEEEEEE-TTGGGSGGGGT--TTS-SSEEEEBPEEEE-TTT-SEEE--TT-SS--SGGG--EEEE-S-SEEEEEEEEEEETTEEEEEEEEEEE-EEEPPP-PPTTSSS--BHHHHHHHGGG-TTSSPPP--SHHHHHHHHHHHTBGGGEEE--EEEEEEEEEEEEPPHHHHHHTT-SEEEEEEEEEEEEEEE---SS-TTSTTS--PPPEEEEEEEEEEE-/------TTGGGGGGGGGGGS---------------------------EEEEEEEEETTEE-TT-EEEETTSS-EEE--TTSEEEEEE-TT-EEEEE-TTB--EEEE-TT-SB--EE--BTTS-GGG-EEE-SS-EEETTT--S-EEEEEHHHHTT---SSGGGGGTTTSTTEEEE-S--STTBPPEEEESS--SSSGGG-PPEEEETTEEE--S-B--SS-TT-S-B-TTTTS-GGGEEEEEEE-SHHHHHTTGGGGTT-EEEEEE----TT---EEEEEEEEEEEEES----B--HHHHHHHHHHHHHHHTPPP-TTT-HHHHTS-TT----HHHHHH---EEEEEEEEEEEEE-SSEEEEEEEEEEEEE-SSSSS-EEEEEEEEEEEEEE-TTS-EEEEEEEEEEEEEE-----SS-HHHHHHHS-TTPPPSB-TTSSBP-TTTTTSS---HHHHHHHEEEEEEEEEEEEEEEEEEEEETTEEEEEEEEEEEEEEEEEEEE-GGGS-HHHHTT--EEEEEEEEEEEEEEEEEEEEEEEEETTEEEEEEEEEEEEEEEEEEEEEEEEEESSGGGTT-GGG-SEEEEEEEEEEEEEEEEEEEEEEEEETTTEEEEEEEEEEEETTS-TTTSEEEEEEEEEEE-GGGSHHHHHH-TTEEEEEEEEEEEEEEE--S-TTTTS-EEEE-SSTT-EEEEE---TT---EEEEEEEEEEEEEETTTTEEEEEEEEEEEEESEEEEEEPPGGGT-SEEEEEE--EEEEEEEEEEEEEEEEE-SSEEEEEEEEEEEEEEEEEE-TTGGGSGGGGT--TTS-SSEEEEBPEEEE-TTT-SEEE--TT-SS--SGGG--EEEE-S-SEEEEEEEEEEETTEEEEEEEEEEE-EEEPPP-PPTTSSS--BHHHHHHHGGG-TTSSPPP--SHHHHHHHHHHHTBGGGEEE--EEEEEEEEEEEEPPHHHHHHTT-SEEEEEEEEEEEEEEE---SS-TTSTTS--PPPEEEEEEEEEEE-

pLDDT: mean 86.46, std 16.66, range [16.77, 98.69]

Radius of gyration: 40.82 Å; Cα contacts (8 Å, |Δi|>4): 5522; chains: 2; bounding box: 115×118×91 Å

Sequence (2020 aa):
MKNNLEYRGVVHLCLLFICFFVPPPYFAHFPHGHCFTSFSNLDTQQQHQISGTVTDSYGPMPGVHVLIKGTNNGTFTDANGEYSLVVNTKDFLVFSYLGYHTRELPVLGRTTLDVEMQSEVTELQEVEVNAGYYTVKEKERTGSISRVTSADIELQPIVSPLEALQGRMAGVEVVQNNGIPGNAPLIRIRGQNSLRDDGNFPLYIIDGMPINSTPIDGGNNFYLSGIDPLSTHNLSNIESIEVLKDADATAIYGSRGANGVVLVTTKKGNYRRKTEIEARWYSGLGQVSNKEDLLSTEQYLAIRKTALQNDGRQLDEFSDYDLLLWNQHRYTDWQEVLFGGTSQIMDFNVAASGGNGTTSFRLGGSYHNEGLVFPGDNSYHKVTAGLNLDHISENNKLHMNFSANYGIDQSDVPAYDNSFVSTALTLPPNAPKLKNEDGSLHWEEWEYSQWDNPYAAILYRNSSDVGLNLIANLGLSYQLFHSLTFKTNMGYNNLTRDYKASFSKDQYSPEIREGQNHSSRERHADRKSWVIEPQFLYRAKMGKGTLDGLIGATFQQNDNKNLIVTGEGFVSTALIGDLAAAQSVNIINNEIKRYKYNAVFARFGYNYDQKYFINLTGRRDGSSRFGPNKRFANFWAIGGAWIFSGENFVKQNLPFISFGKFRGSYGITGSDQIGDYGYLDAYEATAGPNGIYPTQLTNPNYSWEENKKLETTLELGFLNDRITLGSSWYRNRSSNQLVGYPLPSITGFSSVQANLPATVQNTGWEFELATMNIRSKNFRWQTFLNLTIPKNKLLSFPDIEQTSYANIYRIGQPLNIRLLYEYEGVDPETGLYRVNDVNEDGQYDFNDAIVVKKLGREYFGGLTNKFSYKGMEVRFLWEFVKQSALERETSLPGYKAMQTAQFFNEWQYGQNNNVQTVSESFDAGTAYYNALFSERFFTDASFVRLRTLSLSYDLPAKPLKDIGLKGCNLFLQAQNLFTLTNYNSLNIENPGNATLPALKTLTLGVKINLMKNNLEYRGVVHLCLLFICFFVPPPYFAHFPHGHCFTSFSNLDTQQQHQISGTVTDSYGPMPGVHVLIKGTNNGTFTDANGEYSLVVNTKDFLVFSYLGYHTRELPVLGRTTLDVEMQSEVTELQEVEVNAGYYTVKEKERTGSISRVTSADIELQPIVSPLEALQGRMAGVEVVQNNGIPGNAPLIRIRGQNSLRDDGNFPLYIIDGMPINSTPIDGGNNFYLSGIDPLSTHNLSNIESIEVLKDADATAIYGSRGANGVVLVTTKKGNYRRKTEIEARWYSGLGQVSNKEDLLSTEQYLAIRKTALQNDGRQLDEFSDYDLLLWNQHRYTDWQEVLFGGTSQIMDFNVAASGGNGTTSFRLGGSYHNEGLVFPGDNSYHKVTAGLNLDHISENNKLHMNFSANYGIDQSDVPAYDNSFVSTALTLPPNAPKLKNEDGSLHWEEWEYSQWDNPYAAILYRNSSDVGLNLIANLGLSYQLFHSLTFKTNMGYNNLTRDYKASFSKDQYSPEIREGQNHSSRERHADRKSWVIEPQFLYRAKMGKGTLDGLIGATFQQNDNKNLIVTGEGFVSTALIGDLAAAQSVNIINNEIKRYKYNAVFARFGYNYDQKYFINLTGRRDGSSRFGPNKRFANFWAIGGAWIFSGENFVKQNLPFISFGKFRGSYGITGSDQIGDYGYLDAYEATAGPNGIYPTQLTNPNYSWEENKKLETTLELGFLNDRITLGSSWYRNRSSNQLVGYPLPSITGFSSVQANLPATVQNTGWEFELATMNIRSKNFRWQTFLNLTIPKNKLLSFPDIEQTSYANIYRIGQPLNIRLLYEYEGVDPETGLYRVNDVNEDGQYDFNDAIVVKKLGREYFGGLTNKFSYKGMEVRFLWEFVKQSALERETSLPGYKAMQTAQFFNEWQYGQNNNVQTVSESFDAGTAYYNALFSERFFTDASFVRLRTLSLSYDLPAKPLKDIGLKGCNLFLQAQNLFTLTNYNSLNIENPGNATLPALKTLTLGVKINL